Protein 5EHK (pdb70)

Sequence (2072 aa):
DSPFRAWDVFMVRTPVHLSLLRAACEDGLMEAVELASPSLAGLLARVARGDTGGLKDKRLRRAALALLRYDIRMRTRPTPFGLFAGVSGGRFDTSAKWLAGTGHRTRTRADMEWLLSAVHRLERDRVLLAGVTVQAHQTLTVRGDRIVLDCPSALGKSTVSARRSPVVAEILGAARRPVLAGRLAQSVAQRFELPADRVTGLLADMAAQELLITALRPPLDGDDPLQHVLDVVAAAEARAGSPAEAMSSESAALVAALREVDARCHAYDRTAVGQGRRELAELIQSTRRVHPHDTPLHVDLRIDLEVRLPEVVRTEIERAAEALWRLSPPRRGMRALRRYHEAFLERYGADRAVPLLELLDDTRGLGPPAGYKWPPSETPAGPQEEPRRSAALARLVAKAARRGEREIVIDEETIAELAYDEAAPADLPNSLELGVHVVAPSLDELSAGTFRVVLAPGPGSHHAGATLGRFTGLLPDVDAESAARQAGRPLHIQDAVAADVAFIPRSGRAANLAHTPSYSGRRISVGLPDSGRAQEIPLDELGVGANLERLCLVHLPTGREVVPALPNMVSAFAQAPNPARLLFELGLEGQRLWEPWDWGALSEMPFLPGVRYGRTLLAAPLWRMDQLRGPADDSGPAADWDAALDRWRAEWNVPRRVLAVSMDQRLLLDLDDAWHRVLLRDELRRTPELIAQQVAGDEEGWLDFPGHLAEIVVPLERRDRHAARPPHIRATVSPTGAGGPWLYLRLRVPRRNQDDFLRDQVPVLVRAGIEHGADRWFFIRYSDTAGQHLRVRFRGEREKLWAGLLPEIGARLVEWQRQGLLAGHELGQYDPEYERYGGDALAEFTETAFQHDSAAAISLLRLTRRAGFRYTLDEVTAISAAALADAFGPPAPVVEPVPLVGGLQWAPDLFDGDPAAAWMSSTGGRRELPPDYRRDPARWQKLIDPTGGWPLLRADEDGCQVLAALESRDEAVRRFGTAYREAFRPTDSPSTQLRLVGSLLHMTCNRLIGGSAERERSVLGLARGAVQDNLNRRRHDSPFRAWDVFMVRTPVHLSLLRAACEDGLMEAVELASPSLAGLLARVARGDTGGLKDKRLRRAALALLRYDIRMRTRPTPFGLFAGVSGGRFDTSAKWLAGTGHRTRTRADMEWLLSAVHRLERDRVLLAGVTVQAHQTLTVRGDRIVLDCPSALGKSTVSARRSPVVAEILGAARRPVLAGRLAQSVAQRFELPADRVTGLLADMAAQELLITALRPPLDGDDPLQHVLDVVAAAEARAGSPAEAMSSESAALVAALREVDARCHAYDRTAVGQGRRELAELIQSTRRVHPHDTPLHVDLRIDLEVRLPEVVRTEIERAAEALWRLSPPRRGMRALRRYHEAFLERYGADRAVPLLELLDDTRGLGPPAGYKWPPSETPAGPQEEPRRSAALARLVAKAARRGEREIVIDEETIAELAYDEAAPADLPNSLELGVHVVAPSLDELSAGTFRVVLAPGPGSHHAGATLGRFTGLLPDVDAESAARQAGRPLHIQDAVAADVAFIPRSGRAANLAHTPSYSGRRISVGLPDSGRAQEIPLDELGVGANLERLCLVHLPTGREVVPALPNMVSAFAQAPNPARLLFELGLEGQRLWEPWDWGALSEMPFLPGVRYGRTLLAAPLWRMDQLRGPADDSGPAADWDAALDRWRAEWNVPRRVLAVSMDQRLLLDLDDAWHRVLLRDELRRTPELIAQQVAGDEEGWLDFPGHLAEIVVPLERRDRHAARPPHIRATVSPTGAGGPWLYLRLRVPRRNQDDFLRDQVPVLVRAGIEHGADRWFFIRYSDTAGQHLRVRFRGEREKLWAGLLPEIGARLVEWQRQGLLAGHELGQYDPEYERYGGDALAEFTETAFQHDSAAAISLLRLTRRAGFRYTLDEVTAISAAALADAFGPPAPVVEPVPLVGGLQWAPDLFDGDPAAAWMSSTGGRRELPPDYRRDPARWQKLIDPTGGWPLLRADEDGCQVLAALESRDEAVRRFGTAYREAFRPTDSPSTQLRLVGSLLHMTCNRLIGGSAERERSVLGLARGAVQDNLNRRRH

Organism: NCBI:txid83302

Radius of gyration: 41.23 Å; Cα contacts (8 Å, |Δi|>4): 4124; chains: 2; bounding box: 98×107×110 Å

Foldseek 3Di:
DFLWFFFFKFKWFFALVLVLLVVCLVDLLLLQCCAPPVPLNVVSVDVPVNPDDPQDPVVSVVSSLVSVQSVLQNHFPRPWAFNSMFMAMEGADLAWDKDADAFKFKFKAFQQLLLVLLLLVCLLFLLLLLLWWKAFFQQWDDDDQWIWDFDAFCRNHGIDIGGNDPLNVQLRVVRHATDRLLVSLVVSCVVVVHDSVVSSVVVSVCCVSLSMPTQLAAQLAQDRNLVSNVVSSVSSCVPPPHSDSSTDDCSVVLVVLSVVLVVLSVVLRVAGRSGCSVSVVVSQVSSVVSPHDPNGMGMHMQGPMYTYAYVVVSVVVSVLVSLLLQLFDPAFFDPQCPVVQVVCCVPPNFQEWAQLSLCCDPPRHPHFTQQAVRPHGPDHDDDDDAFDDDPLLVVQQVVCVVVVHQEGEDEPVSSVRNGPDGDDSLQAAFKWKWKWFKAALDSVVSSVPRIFIEGDDDDIGRDFQAACFNVPPSHVPVNVVSLVCQCVGFAQAPPAQEEEEAEQWNDSVVNNFSSGHIRGQEYEYRSGHDDPRHHYDYSSQWIWGHDPRWIFIARNVPQHTYQYDHNYPRDCSRTNNRSSSVSHRRNRGSHRDGGQDRSTPVVPDQWDHFYDYRRYGSGFIKGWCQQLQVLQPPPDDLVSSVVSVVVSCVVSVPDQWWFKDDNPDGGTARNVDSSSVVSVSVVCNVPVRIMTGDQGPVVVVSVVPPSSSMMIMIMIGRPPRHHSHYDSGSYDDDDDDPQDQKWKKWFAAAPVLVLVCLQPPVVVLVVLLVVLPFPFKAKFWDQDPVGITMMIMTGDDRCSVPVPSVVVVVVSSVVCCVVPRTVDMDTTDDDDDCQLAQDDVLVVLVRQLRRLLRQLLNLVSNLQVDPPLPDDLLLLLLLLLLLLQVLLDQDAAAPAQDCAPQRDRQHRVVQVQRSSLNLLVNQHHLVLADPVCVVPVVVLLLQQPVSVVRVVLVVDPSSVSSVVSCPSSSNSSNVSSVVNNVPDDNPDDSVSVNSNSNVSSVRSCRSRHDVDPSSSSHSSSSSNSNSNCNVVVPPD/DFLWFFFFKFKWFFALLLVLLQVCLPDLLLLVCCQPPVPLNVVSVCVPVNPPDPCDPVNSVVSSLVSVQLVLQRHFPRPWAFNSMAMEMEGADLAWDKDADQFKFKAKAWQQLLVVLLLLVQLLFLLLLLLWWKAFFQQWDDDDQWIWDFDAFPRNPGIDIGGRDVLNVVLRVVRHAIDRLLVSLVVSCVVVVHPSPVSSNVVSVCVNSLSMFTQLAAQLAQDRRLVSNLVSSVSQQVVDPHSPSSTDDCSVVLNVLSVVLVVLSVVLRVDGRSPCSPSVVVSQVSSVVSPHDPNTMGMHMYGRIYTYAYVLVSVVVSVLVSLLLQLFDPAFFDPQCPVVQVVCCVPPNFQEWAQLSLCCDPPRHPHFTAQAVRPHGPDDDDDDDAFDDAPLLVVQQVVCVVVVHQEGEDEPVSSVRSGPDGDDLLQAAFKWKWKWFKAALDSVVSSVPGIFIETDDDWIGRDFQAACFNVPPSHPPCNVSSLVCQCVGFAQEPPAAEEEEAEQWRHSVLNSFSSGHIRGQEYEYRSGRDDPRHHYLYSRQWIWGHDPQWIFIARQVPLHTYQYDHRYPRDCSRINNRSRSVNHRRNRGSHRDGGQDRSTPCPVDQKDRFYHHPRYGSGFIKGWDLQLLVLQVPPDDLVSSVVSVVVSCVVSVNDQWWFKDDPVDTRTARNVDSSRSVSVSVVCNVPVGIMTTDQPPVVVPSVVPPSSSMMIMIMMGSPPRHHSHYDSGNYDDDDDDPQDQKWKKWFAAAPVLVLVCLQPPVVVLVVLLVVLPFDFKAKFWDQDPVGITMMIMTGDDRCSVPVNSVVVVVVSSVVVCVVVRTVDMDTTDDDDPCLLQQDDVLVVLVRQLRRLLRQLQSQVSNLCVDDPQDDDLLLLLLLLLLLLQQLLDQAAAEDFFDQAPQGDRQHRVVQVLHSSLNLLQNQDHPVLADPVCVVPVVVLLLQQEVSVVRVVLVVDPSSVSSVVSCVSSSNSSNVSSVVSNVPDDNPDDSCSRSSNSNVSSVRSCRSRPNDDPVSSSHSSNSNNSSHVVNVVVVPD

Solvent-accessible surface area: 84855 Å² total; per-residue (Å²): 183,10,30,0,128,2,3,53,2,0,0,0,44,16,12,66,132,40,58,36,0,133,64,13,30,164,62,44,4,10,3,1,0,62,30,34,19,79,88,13,10,37,8,5,46,78,0,75,195,32,69,92,56,66,30,89,125,148,84,24,122,133,8,0,20,32,2,14,57,44,41,12,45,13,170,29,23,8,40,17,94,10,3,1,0,0,0,3,15,9,86,10,39,123,64,22,80,35,115,73,36,118,41,22,103,14,33,7,32,1,9,1,62,2,0,8,26,1,0,30,108,0,10,190,12,109,78,2,1,36,30,6,50,1,6,15,20,32,15,26,29,59,13,13,57,19,4,10,0,26,20,25,19,75,12,18,162,132,88,28,45,15,142,99,36,98,28,15,25,74,0,20,52,53,0,104,171,57,47,54,2,16,176,6,3,114,66,3,6,139,158,44,161,58,64,58,86,157,2,15,6,50,2,15,82,2,0,58,67,14,1,0,4,0,20,0,20,3,8,6,11,13,42,24,2,2,59,30,0,14,75,25,0,45,61,5,23,79,199,68,64,52,88,76,98,8,2,44,93,119,11,39,61,8,5,59,25,0,103,58,0,21,61,69,4,92,37,1,23,171,24,50,43,18,135,0,95,160,44,6,64,51,0,53,72,1,0,119,132,10,74,75,48,127,75,6,21,37,7,7,2,79,7,52,20,58,1,65,1,8,71,51,0,30,71,16,1,10,138,0,0,46,1,3,10,62,23,2,25,66,54,63,3,53,110,37,0,43,140,14,10,114,41,0,50,157,124,20,22,28,88,64,2,0,51,1,40,55,0,18,13,30,6,94,7,40,0,4,2,28,45,3,96,77,19,87,23,78,65,101,82,24,109,157,100,66,41,48,101,15,19,14,3,0,27,16,5,10,59,4,19,118,162,44,77,46,29,22,86,3,76,89,129,20,0,70,105,3,34,100,67,173,18,44,103,50,16,13,2,10,7,0,3,4,18,0,14,5,8,10,42,28,44,109,84,9,55,92,14,58,0,42,0,7,22,18,31,44,118,27,7,50,16,5,1,4,13,9,6,44,10,31,48,20,5,87,85,2,23,70,40,7,24,68,70,11,70,38,26,1,31,6,3,75,98,11,24,20,0,4,2,13,7,16,0,43,43,7,203,9,0,17,56,5,11,10,17,20,61,12,50,73,2,0,0,0,12,7,9,36,8,91,152,17,114,37,10,30,2,79,42,0,0,0,3,0,33,161,67,7,0,4,3,2,22,50,90,83,25,90,3,4,5,5,9,10,7,16,85,8,52,6,108,34,34,2,15,5,12,1,9,0,0,42,2,7,3,16,3,1,4,2,21,19,80,85,32,73,17,10,11,16,55,31,8,9,36,4,1,0,0,46,30,46,86,0,9,7,16,13,1,34,1,51,3,25,61,1,88,51,44,1,84,71,125,35,86,71,72,80,3,31,43,7,2,78,150,8,60,86,63,13,73,6,12,87,65,1,23,1,17,23,181,100,20,45,14,25,0,36,6,93,56,62,68,30,51,31,0,2,36,47,1,3,146,151,15,71,106,3,41,2,25,8,9,10,10,29,64,73,45,37,32,165,156,59,4,44,34,2,2,2,2,0,0,0,26,16,76,87,121,114,18,39,23,83,53,11,53,133,40,54,124,134,122,35,10,6,17,2,46,34,0,16,0,36,0,37,0,14,46,84,14,2,26,26,1,0,26,28,16,0,20,30,1,20,155,8,0,110,124,38,38,15,75,51,17,6,0,22,13,92,74,44,88,62,31,53,0,0,24,0,0,0,45,15,112,157,135,108,0,10,55,23,0,0,39,56,0,0,54,83,0,28,74,15,44,165,80,0,13,0,48,8,5,15,8,12,49,22,125,31,92,28,130,72,11,28,21,116,96,9,14,91,65,1,2,19,3,18,34,50,7,0,45,5,1,15,44,1,0,125,35,39,73,130,94,64,23,158,13,80,24,43,23,0,0,0,0,1,0,0,2,3,0,56,4,1,9,72,22,10,88,39,133,112,58,16,114,28,164,23,52,43,105,1,15,23,122,98,11,137,68,8,24,0,0,0,0,0,0,29,30,12,3,112,185,101,7,6,91,77,3,134,178,50,50,65,133,25,26,121,10,0,8,10,62,35,38,19,75,61,0,141,87,22,142,13,0,56,89,0,18,60,25,0,114,56,2,26,70,4,0,111,137,0,0,59,21,20,51,140,64,68,160,103,114,63,63,57,64,52,8,26,116,0,0,26,4,5,1,74,32,1,0,19,4,2,0,6,64,41,71,125,81,29,134,40,0,13,0,9,0,3,0,0,2,18,22,3,42,91,118,108,234,206,179,7,32,0,118,0,1,49,2,0,0,0,45,17,11,69,111,79,67,45,1,134,60,11,28,154,60,42,3,3,2,1,0,54,33,36,20,80,96,16,8,36,7,2,55,74,8,60,194,33,82,104,49,59,15,141,112,147,80,47,108,151,5,0,18,31,3,18,59,46,40,10,49,14,156,28,27,7,42,16,90,13,3,1,0,0,0,2,14,8,90,8,37,119,57,23,76,41,114,77,38,120,36,12,96,16,34,8,28,4,9,1,61,3,0,6,22,1,0,26,126,2,12,184,15,122,76,0,2,35,12,5,48,1,6,16,21,33,16,26,30,62,12,14,56,17,6,13,0,24,23,24,20,81,16,10,168,143,85,28,42,16,138,96,41,94,26,14,27,72,0,20,54,50,0,103,172,55,48,33,1,24,165,11,4,105,65,4,4,142,147,40,156,56,74,63,105,165,2,22,7,46,3,10,75,2,2,61,72,11,2,2,7,0,18,0,28,4,5,6,11,14,34,29,1,3,57,29,0,15,70,21,0,46,56,3,32,93,144,35,82,55,93,79,91,8,10,47,104,138,10,50,62,12,3,52,17,0,97,59,2,22,60,62,8,92,34,4,30,157,29,42,35,16,136,0,84,182,58,6,61,76,0,54,73,1,1,122,129,8,70,71,51,126,81,8,21,35,7,6,2,79,7,50,17,68,0,64,0,6,68,46,0,31,70,14,0,12,131,0,2,40,1,4,10,51,22,2,24,68,51,71,2,47,110,38,0,45,137,15,11,114,42,0,38,156,124,21,25,29,89,62,4,0,52,2,44,57,0,17,15,30,7,92,5,35,1,6,2,28,47,3,93,78,21,84,22,75,66,101,84,22,110,153,92,66,44,48,99,17,19,12,2,0,31,10,4,7,62,3,28,94,167,54,59,50,26,16,82,3,78,85,121,18,0,73,102,2,29,100,70,166,17,42,105,48,14,13,1,10,10,2,3,4,18,0,14,7,6,8,35,22,43,114,86,9,53,91,14,60,0,41,0,8,23,21,33,49,122,24,5,49,14,5,2,4,16,11,6,45,8,35,49,19,7,88,91,4,27,68,40,7,24,68,58,10,72,35,29,3,32,7,4,72,104,10,24,19,0,4,3,12,8,21,1,45,43,6,200,9,0,15,57,4,9,9,17,21,63,13,50,75,2,0,0,0,14,4,9,41,9,88,149,14,113,35,7,34,4,82,39,0,0,0,3,0,35,146,70,5,0,3,2,1,24,48,90,77,24,87,3,4,6,4,9,12,6,16,82,11,51,5,106,33,34,2,15,6,11,1,10,0,0,38,6,7,2,15,3,1,7,2,19,17,75,81,34,76,19,10,7,16,51,33,6,10,35,3,1,0,0,49,22,47,76,0,11,6,14,14,2,34,1,59,2,25,68,2,82,51,38,1,94,69,123,35,90,80,72,78,6,36,48,4,5,90,146,8,61,86,43,30,88,3,10,90,69,1,27,0,19,25,172,87,16,38,11,32,0,34,10,91,59,62,74,28,52,32,0,2,33,45,2,1,140,138,12,73,111,3,33,1,24,8,10,11,10,22,68,67,46,41,31,160,135,57,3,41,38,1,3,1,2,0,0,0,22,16,78,86,120,113,17,41,23,85,50,14,56,114,42,53,132,132,122,34,11,6,14,0,41,32,0,14,0,34,0,35,0,13,47,82,12,1,25,26,0,0,27,34,15,0,24,39,1,17,148,8,1,117,120,39,36,18,77,53,22,6,0,22,13,90,74,42,88,62,33,57,0,0,22,0,0,1,40,17,110,127,134,102,0,10,57,21,0,0,47,54,1,0,50,78,0,31,71,17,46,160,79,0,10,1,48,7,5,15,7,14,45,21,114,28,77,27,128,77,7,27,20,116,97,9,14,90,66,2,1,22,2,17,32,48,8,0,46,5,3,13,39,1,0,128,33,36,71,116,96,66,26,156,17,82,30,45,24,0,0,0,0,2,0,0,3,2,0,58,5,1,10,74,12,6,80,36,133,115,56,13,101,32,156,21,53,51,98,0,10,20,122,105,11,132,64,0,23,0,0,0,0,0,0,32,30,23,12,125,174,114,13,11,72,91,5,150,199,52,49,65,135,22,29,125,8,0,14,8,41,45,36,16,80,60,0,138,86,24,140,10,0,56,84,0,20,56,25,1,115,63,1,23,58,4,1,108,139,0,0,66,18,18,57,138,62,45,155,96,110,62,62,54,57,56,5,25,115,0,0,27,6,6,2,76,26,2,1,17,3,2,3,8,54,47,68,125,82,35,132,40,0,14,0,9,0,2,0,0,0,19,23,6,22,68,145,126,185,202

Secondary structure (DSSP, 8-state):
--SEEE-SEEEEEEE--HHHHHHHTT---HHHHHHH-HHHHHHHHHHHS---S---HHHHHHHHHHHHHHHHHHHH--S--SSSEEEEEEEEESS-EEEE-S--EEEEEE-HHHHHHHHHHHHT-HHHHTTSEEEE-TT-EEETTEEEEES---TT--EEEEE--HHHHHHHHHTSS-EEHHHHHHHHHHHTT--TTHHHHHHHHHHHHTSEEETTS---SSS-HHHHHHHHHHHHHTTSSSTTTSS-HHHHHHHHHHHHHHHHHHHHHHS-TTT-HHHHHHHHHHHHHH---S--EEEEEE--EEEEEEHHHHHHHHHHHHHHHHTS-S-SS-GGGHHHHHHHHHHH-SS--EETTTTT-TTTS--SPTT-BTTBP-SPP-SPPPPP--HHHHHHHHHHHHTT-SEEEE-HHHHHHH-SS---GGG--SEEEEEEEEE-SSHHHHHTT--EEEEPSS--BSSTTTTTGGGTTT-HHHHHHHHHHHHT---SBTTPEEEEEEE--SSHHHHTT------SSEEEEESSPPPTTSEE--GGGEEEEE-SS-EEEEETTTTEEEEEE--S---HHHH--HHHHHHHHHHTTT-PPP-----GGGGGSSEE-EEEETTEEEE--EEE-GGGTTTSSSS--HHHHHHHHHHHHHHHT--SEEEEE-SS-EEEEETTSHHHHHHHHHHHHH-TT-EEEEPTTTTTT-----GGG-EEEEEEEESS-S--B------------SSSSEEEEEE---HHHHHHHHHHTHHHHHHHHHHTT--EEEEEEEEETTEEEEEEEEE--HHIIIIIIHHHHHHHHHHHHHTTS-S-EEEE-----GGGGT-GGGHHHHHHHHHHHHHHHHHHHHHHHSTT--S-HHHHHHHHHHHHHHHH-S----SSPEEPTTS-EE-GGGGTT-HHHHHHGGG--GGG--HHHHT-HHHHHHHS-TTTT-HHHHHSHHHHHHHHHTHHHHHHHHHHHHHHHHT--TTS-THHHHHHHHHHHHHHHHHHS-S-HHHHHHHHHHHHHHHHHHHHTS--/--SEEE-SEEEEEEE--HHHHHHHTT---HHHHHHH-HHHHHHHHHHHS--SS---HHHHHHHHHHHHHHHHHHHH--S--SSSEEEEEEEEESS-EEEE-S--EEEEEE-HHHHHHHHHHHHH-HHHHTTSEEEE-TT-EEETTEEEEES---TT--EEEEE--HHHHHHHHHTSS-EEHHHHHHHHHHHHT--TTTTHHHHHHHHHTTSEEETTS---SSS-HHHHHHHHHHHHHTTSSSTTTSS-HHHHHHHHHHHHHHHHHHHHHHS-TTT-HHHHHHHHHHHHHH---SS-EEEEEE--EEEEEEHHHHHHHHHHHHHHHHTS-S-SS-GGGHHHHHHHHHHH-SS--EETTTTT-TTTS--SPTT-BTTBP-SPP-SPPPPP--HHHHHHHHHHHHTT-SEEE--HHHHHHH-SS---GGG--SEEEEEEEEE-S-HHHHHTT--EEEEPSS--BSSTTTTTGGGTTT-HHHHHHHHHHHHT---SBTTPEEEEEEE--SSHHHHTT------SSEEEEESS---TTSEE--GGGEEEEE-SS-EEEEETTTTEEEEEE--S---HHHH--HHHHHHHHHHTTT-PPP-----GGGGGSSEE-EEEETTEEEE--EEE-GGGTTTSS----HHHHHHHHHHHHHHTT--SEEEEE-SS-EEEEESSSHHHHHHHHHHHHH-TT-EEEEPTTGGGT-----GGG-EEEEEEEESS-S--B------------SSSSEEEEEE---HHHHHHHHHHTHHHHHHHHHHTT--EEEEEEEEETTEEEEEEEEE--HHIIIIIIHHHHHHHHHHHHHTTS-S-EEE------GGGGT-GGGHHHHHHHHHHHHHHHHHHHHHHHSTT----HHHHHHHHHHHHHHHH-SPPP-SSPEEPTTS-EE-GGGGTT-HHHHHHHTTS-GGG--HHHHT-HHHHHHHS-TTTT-HHHHHSHHHHHHHHTTHHHHHHHHHHHHHHHHH--TTS-HHHHHHHHHHHHHHHHHHHH-S-HHHHHHHHHHHHHHHHHHHHTTT-

Nearest PDB structures (foldseek):
  5ehk-assembly1_B  TM=9.990E-01  e=0.000E+00  Microbispora corallina
  6m7y-assembly1_A  TM=8.263E-01  e=3.293E-49  Lactococcus lactis subsp. lactis
  4wd9-assembly1_A  TM=8.212E-01  e=1.686E-49  Lactococcus lactis subsp. lactis
  6m7y-assembly2_B  TM=8.115E-01  e=8.565E-49  Lactococcus lactis subsp. lactis
  4wd9-assembly1_B  TM=8.289E-01  e=4.113E-47  Lactococcus lactis subsp. lactis

InterPro domains:
  IPR006827 Lantibiotic dehydratase, N-terminal [PF04738] (90-749)
  IPR023809 Thiopeptide-type bacteriocin biosynthesis domain [PF14028] (819-1102)
  IPR023809 Thiopeptide-type bacteriocin biosynthesis domain [TIGR03891] (819-1103)

Structure (mmCIF, N/CA/C/O backbone):
data_5EHK
#
_entry.id   5EHK
#
_cell.length_a   85.137
_cell.length_b   151.112
_cell.length_c   205.744
_cell.angle_alpha   90.00
_cell.angle_beta   90.00
_cell.angle_gamma   90.00
#
_symmetry.space_group_name_H-M   'P 21 21 21'
#
loop_
_entity.id
_entity.type
_entity.pdbx_description
1 polymer 'Lantibiotic dehydratase'
2 water water
#
loop_
_atom_site.group_PDB
_atom_site.id
_atom_site.type_symbol
_atom_site.label_atom_id
_atom_site.label_alt_id
_atom_site.label_comp_id
_atom_site.label_asym_id
_atom_site.label_entity_id
_atom_site.label_seq_id
_atom_site.pdbx_PDB_ins_code
_atom_site.Cartn_x
_atom_site.Cartn_y
_atom_site.Cartn_z
_atom_site.occupancy
_atom_site.B_iso_or_equiv
_atom_site.auth_seq_id
_atom_site.auth_comp_id
_atom_site.auth_asym_id
_atom_site.auth_atom_id
_atom_site.pdbx_PDB_model_num
ATOM 1 N N . ASP A 1 3 ? -46.212 10.867 37.443 1.00 25.54 4 ASP A N 1
ATOM 2 C CA . ASP A 1 3 ? -45.156 11.353 36.539 1.00 37.38 4 ASP A CA 1
ATOM 3 C C . ASP A 1 3 ? -43.899 10.447 36.309 1.00 30.23 4 ASP A C 1
ATOM 4 O O . ASP A 1 3 ? -43.194 10.614 35.312 1.00 25.38 4 ASP A O 1
ATOM 9 N N . SER A 1 4 ? -43.609 9.515 37.216 1.00 25.27 5 SER A N 1
ATOM 10 C CA . SER A 1 4 ? -42.532 8.544 36.981 1.00 23.13 5 SER A CA 1
ATOM 11 C C . SER A 1 4 ? -42.953 7.514 35.946 1.00 24.08 5 SER A C 1
ATOM 12 O O . SER A 1 4 ? -44.128 7.238 35.810 1.00 23.35 5 SER A O 1
ATOM 15 N N . PRO A 1 5 ? -41.990 6.955 35.188 1.00 30.15 6 PRO A N 1
ATOM 16 C CA . PRO A 1 5 ? -42.360 5.866 34.281 1.00 21.79 6 PRO A CA 1
ATOM 17 C C . PRO A 1 5 ? -42.682 4.595 35.061 1.00 22.26 6 PRO A C 1
ATOM 18 O O . PRO A 1 5 ? -43.241 3.666 34.487 1.00 22.15 6 PRO A O 1
ATOM 22 N N . PHE A 1 6 ? -42.356 4.554 36.348 1.00 17.30 7 PHE A N 1
ATOM 23 C CA . PHE A 1 6 ? -42.759 3.416 37.173 1.00 23.77 7 PHE A CA 1
ATOM 24 C C . PHE A 1 6 ? -43.835 3.840 38.179 1.00 27.02 7 PHE A C 1
ATOM 25 O O . PHE A 1 6 ? -43.809 4.971 38.683 1.00 26.24 7 PHE A O 1
ATOM 33 N N . ARG A 1 7 ? -44.781 2.935 38.440 1.00 23.73 8 ARG A N 1
ATOM 34 C CA . ARG A 1 7 ? -45.782 3.105 39.484 1.00 22.47 8 ARG A CA 1
ATOM 35 C C . ARG A 1 7 ? -45.609 1.939 40.453 1.00 19.25 8 ARG A C 1
ATOM 36 O O . ARG A 1 7 ? -45.607 0.792 40.030 1.00 16.42 8 ARG A O 1
ATOM 44 N N . ALA A 1 8 ? -45.478 2.218 41.748 1.00 22.00 9 ALA A N 1
ATOM 45 C CA . ALA A 1 8 ? -45.385 1.151 42.755 1.00 21.88 9 ALA A CA 1
ATOM 46 C C . ALA A 1 8 ? -46.740 0.497 43.018 1.00 24.82 9 ALA A C 1
ATOM 47 O O . ALA A 1 8 ? -47.796 1.083 42.754 1.00 30.34 9 ALA A O 1
ATOM 49 N N . TRP A 1 9 ? -46.702 -0.735 43.509 1.00 24.76 10 TRP A N 1
ATOM 50 C CA . TRP A 1 9 ? -47.901 -1.465 43.933 1.00 27.87 10 TRP A CA 1
ATOM 51 C C . TRP A 1 9 ? -48.528 -0.822 45.159 1.00 33.09 10 TRP A C 1
ATOM 52 O O . TRP A 1 9 ? -47.858 -0.093 45.882 1.00 35.95 10 TRP A O 1
ATOM 63 N N . ASP A 1 10 ? -49.796 -1.123 45.426 1.00 36.17 11 ASP A N 1
ATOM 64 C CA . ASP A 1 10 ? -50.423 -0.610 46.641 1.00 34.67 11 ASP A CA 1
ATOM 65 C C . ASP A 1 10 ? -49.802 -1.268 47.859 1.00 37.33 11 ASP A C 1
ATOM 66 O O . ASP A 1 10 ? -49.488 -0.587 48.834 1.00 38.57 11 ASP A O 1
ATOM 71 N N . VAL A 1 11 ? -49.629 -2.591 47.803 1.00 36.70 12 VAL A N 1
ATOM 72 C CA . VAL A 1 11 ? -49.088 -3.334 48.938 1.00 33.29 12 VAL A CA 1
ATOM 73 C C . VAL A 1 11 ? -47.618 -3.589 48.732 1.00 38.12 12 VAL A C 1
ATOM 74 O O . VAL A 1 11 ? -47.119 -3.481 47.605 1.00 39.19 12 VAL A O 1
ATOM 78 N N . PHE A 1 12 ? -46.932 -3.925 49.821 1.00 31.14 13 PHE A N 1
ATOM 79 C CA . PHE A 1 12 ? -45.521 -4.249 49.776 1.00 25.51 13 PHE A CA 1
ATOM 80 C C . PHE A 1 12 ? -45.198 -5.189 50.908 1.00 26.77 13 PHE A C 1
ATOM 81 O O . PHE A 1 12 ? -46.004 -5.341 51.809 1.00 33.52 13 PHE A O 1
ATOM 89 N N . MET A 1 13 ? -44.050 -5.862 50.840 1.00 27.31 14 MET A N 1
ATOM 90 C CA . MET A 1 13 ? -43.659 -6.793 51.894 1.00 26.55 14 MET A CA 1
ATOM 91 C C . MET A 1 13 ? -42.644 -6.127 52.809 1.00 25.94 14 MET A C 1
ATOM 92 O O . MET A 1 13 ? -41.957 -5.201 52.402 1.00 27.45 14 MET A O 1
ATOM 97 N N . VAL A 1 14 ? -42.567 -6.592 54.049 1.00 27.95 15 VAL A N 1
ATOM 98 C CA . VAL A 1 14 ? -41.659 -6.024 55.029 1.00 26.48 15 VAL A CA 1
ATOM 99 C C . VAL A 1 14 ? -40.863 -7.172 55.580 1.00 29.06 15 VAL A C 1
ATOM 100 O O . VAL A 1 14 ? -41.434 -8.230 55.855 1.00 28.18 15 VAL A O 1
ATOM 104 N N . ARG A 1 15 ? -39.546 -6.995 55.666 1.00 26.88 16 ARG A N 1
ATOM 105 C CA . ARG A 1 15 ? -38.678 -7.962 56.331 1.00 24.69 16 ARG A CA 1
ATOM 106 C C . ARG A 1 15 ? -38.221 -7.311 57.610 1.00 27.53 16 ARG A C 1
ATOM 107 O O . ARG A 1 15 ? -37.902 -6.123 57.611 1.00 34.40 16 ARG A O 1
ATOM 115 N N . THR A 1 16 ? -38.188 -8.061 58.701 1.00 28.23 17 THR A N 1
ATOM 116 C CA . THR A 1 16 ? -37.789 -7.480 59.979 1.00 26.33 17 THR A CA 1
ATOM 117 C C . THR A 1 16 ? -37.350 -8.515 61.018 1.00 27.22 17 THR A C 1
ATOM 118 O O . THR A 1 16 ? -37.853 -9.636 61.019 1.00 29.13 17 THR A O 1
ATOM 122 N N . PRO A 1 17 ? -36.402 -8.150 61.902 1.00 26.05 18 PRO A N 1
ATOM 123 C CA . PRO A 1 17 ? -36.033 -9.098 62.965 1.00 30.61 18 PRO A CA 1
ATOM 124 C C . PRO A 1 17 ? -37.030 -9.102 64.138 1.00 30.89 18 PRO A C 1
ATOM 125 O O . PRO A 1 17 ? -37.773 -8.136 64.302 1.00 29.69 18 PRO A O 1
ATOM 129 N N . VAL A 1 18 ? -37.039 -10.159 64.949 1.00 33.42 19 VAL A N 1
ATOM 130 C CA . VAL A 1 18 ? -37.958 -10.204 66.087 1.00 37.39 19 VAL A CA 1
ATOM 131 C C . VAL A 1 18 ? -37.637 -9.082 67.071 1.00 33.71 19 VAL A C 1
ATOM 132 O O . VAL A 1 18 ? -38.543 -8.408 67.558 1.00 41.37 19 VAL A O 1
ATOM 136 N N . HIS A 1 78 ? -15.650 -15.117 77.019 1.00 71.36 79 HIS A N 1
ATOM 137 C CA . HIS A 1 78 ? -15.890 -15.552 78.391 1.00 68.96 79 HIS A CA 1
ATOM 138 C C . HIS A 1 78 ? -17.171 -16.391 78.494 1.00 65.24 79 HIS A C 1
ATOM 139 O O . HIS A 1 78 ? -18.154 -16.148 77.789 1.00 58.00 79 HIS A O 1
ATOM 146 N N . LEU A 1 79 ? -17.124 -17.383 79.381 1.00 64.86 80 LEU A N 1
ATOM 147 C CA . LEU A 1 79 ? -18.212 -18.321 79.644 1.00 57.16 80 LEU A CA 1
ATOM 148 C C . LEU A 1 79 ? -19.484 -17.631 80.169 1.00 64.28 80 LEU A C 1
ATOM 149 O O . LEU A 1 79 ? -20.591 -18.186 80.105 1.00 60.02 80 LEU A O 1
ATOM 154 N N . SER A 1 80 ? -19.319 -16.423 80.701 1.00 65.40 81 SER A N 1
ATOM 155 C CA . SER A 1 80 ? -20.437 -15.652 81.232 1.00 61.81 81 SER A CA 1
ATOM 156 C C . SER A 1 80 ? -21.449 -15.264 80.160 1.00 57.81 81 SER A C 1
ATOM 157 O O . SER A 1 80 ? -22.657 -15.397 80.369 1.00 54.52 81 SER A O 1
ATOM 160 N N . LEU A 1 81 ? -20.959 -14.829 79.001 1.00 58.60 82 LEU A N 1
ATOM 161 C CA . LEU A 1 81 ? -21.842 -14.370 77.930 1.00 58.13 82 LEU A CA 1
ATOM 162 C C . LEU A 1 81 ? -22.719 -15.520 77.439 1.00 53.85 82 LEU A C 1
ATOM 163 O O . LEU A 1 81 ? -23.834 -15.314 76.965 1.00 53.00 82 LEU A O 1
ATOM 168 N N . LEU A 1 82 ? -22.202 -16.733 77.572 1.00 51.84 83 LEU A N 1
ATOM 169 C CA . LEU A 1 82 ? -22.959 -17.941 77.297 1.00 52.30 83 LEU A CA 1
ATOM 170 C C . LEU A 1 82 ? -24.048 -18.135 78.333 1.00 55.80 83 LEU A C 1
ATOM 171 O O . LEU A 1 82 ? -25.233 -18.284 78.005 1.00 52.93 83 LEU A O 1
ATOM 176 N N . ARG A 1 83 ? -23.620 -18.159 79.591 1.00 62.00 84 ARG A N 1
ATOM 177 C CA . ARG A 1 83 ? -24.519 -18.335 80.721 1.00 59.82 84 ARG A CA 1
ATOM 178 C C . ARG A 1 83 ? -25.617 -17.261 80.721 1.00 53.09 84 ARG A C 1
ATOM 179 O O . ARG A 1 83 ? -26.792 -17.565 80.940 1.00 46.29 84 ARG A O 1
ATOM 187 N N . ALA A 1 84 ? -25.241 -16.027 80.383 1.00 51.61 85 ALA A N 1
ATOM 188 C CA . ALA A 1 84 ? -26.184 -14.905 80.338 1.00 50.60 85 ALA A CA 1
ATOM 189 C C . ALA A 1 84 ? -27.388 -15.114 79.409 1.00 55.61 85 ALA A C 1
ATOM 190 O O . ALA A 1 84 ? -28.534 -14.930 79.814 1.00 56.77 85 ALA A O 1
ATOM 192 N N . ALA A 1 85 ? -27.131 -15.563 78.186 1.00 55.06 86 ALA A N 1
ATOM 193 C CA . ALA A 1 85 ? -28.182 -15.655 77.190 1.00 47.42 86 ALA A CA 1
ATOM 194 C C . ALA A 1 85 ? -28.990 -16.952 77.276 1.00 49.59 86 ALA A C 1
ATOM 195 O O . ALA A 1 85 ? -29.911 -17.169 76.485 1.00 48.19 86 ALA A O 1
ATOM 197 N N . CYS A 1 86 ? -28.663 -17.809 78.239 1.00 46.78 87 CYS A N 1
ATOM 198 C CA . CYS A 1 86 ? -29.467 -19.013 78.462 1.00 46.35 87 CYS A CA 1
ATOM 199 C C . CYS A 1 86 ? -30.880 -18.711 78.966 1.00 47.45 87 CYS A C 1
ATOM 200 O O . CYS A 1 86 ? -31.748 -19.571 78.963 1.00 49.09 87 CYS A O 1
ATOM 203 N N . GLU A 1 87 ? -31.105 -17.479 79.389 1.00 50.96 88 GLU A N 1
ATOM 204 C CA . GLU A 1 87 ? -32.383 -17.066 79.956 1.00 56.38 88 GLU A CA 1
ATOM 205 C C . GLU A 1 87 ? -33.293 -16.416 78.884 1.00 61.12 88 GLU A C 1
ATOM 206 O O . GLU A 1 87 ? -34.318 -15.798 79.200 1.00 51.91 88 GLU A O 1
ATOM 212 N N . ASP A 1 88 ? -32.883 -16.559 77.619 1.00 55.67 89 ASP A N 1
ATOM 213 C CA . ASP A 1 88 ? -33.534 -15.940 76.457 1.00 48.46 89 ASP A CA 1
ATOM 214 C C . ASP A 1 88 ? -34.179 -16.953 75.489 1.00 45.24 89 ASP A C 1
ATOM 215 O O . ASP A 1 88 ? -33.482 -17.565 74.686 1.00 47.51 89 ASP A O 1
ATOM 220 N N . GLY A 1 89 ? -35.494 -17.144 75.570 1.00 40.42 90 GLY A N 1
ATOM 221 C CA . GLY A 1 89 ? -36.216 -17.899 74.553 1.00 41.21 90 GLY A CA 1
ATOM 222 C C . GLY A 1 89 ? -37.063 -17.026 73.627 1.00 46.75 90 GLY A C 1
ATOM 223 O O . GLY A 1 89 ? -36.576 -16.231 72.814 1.00 40.19 90 GLY A O 1
ATOM 224 N N . LEU A 1 91 ? -34.646 -16.800 71.581 1.00 31.52 92 LEU A N 1
ATOM 225 C CA . LEU A 1 91 ? -33.237 -16.931 71.206 1.00 39.72 92 LEU A CA 1
ATOM 226 C C . LEU A 1 91 ? -32.680 -18.324 71.414 1.00 38.47 92 LEU A C 1
ATOM 227 O O . LEU A 1 91 ? -31.848 -18.775 70.639 1.00 43.14 92 LEU A O 1
ATOM 232 N N . MET A 1 92 ? -33.086 -18.998 72.480 1.00 46.11 93 MET A N 1
ATOM 233 C CA . MET A 1 92 ? -32.589 -20.352 72.691 1.00 42.16 93 MET A CA 1
ATOM 234 C C . MET A 1 92 ? -33.274 -21.269 71.714 1.00 34.61 93 MET A C 1
ATOM 235 O O . MET A 1 92 ? -32.695 -22.259 71.296 1.00 38.18 93 MET A O 1
ATOM 240 N N . GLU A 1 93 ? -34.508 -20.926 71.353 1.00 38.33 94 GLU A N 1
ATOM 241 C CA . GLU A 1 93 ? -35.272 -21.697 70.369 1.00 40.87 94 GLU A CA 1
ATOM 242 C C . GLU A 1 93 ? -34.706 -21.482 68.967 1.00 40.46 94 GLU A C 1
ATOM 243 O O . GLU A 1 93 ? -34.613 -22.412 68.160 1.00 37.46 94 GLU A O 1
ATOM 249 N N . ALA A 1 94 ? -34.351 -20.238 68.680 1.00 42.74 95 ALA A N 1
ATOM 250 C CA . ALA A 1 94 ? -33.743 -19.897 67.407 1.00 43.06 95 ALA A CA 1
ATOM 251 C C . ALA A 1 94 ? -32.410 -20.621 67.232 1.00 36.37 95 ALA A C 1
ATOM 252 O O . ALA A 1 94 ? -32.126 -21.141 66.157 1.00 39.18 95 ALA A O 1
ATOM 254 N N . VAL A 1 95 ? -31.603 -20.664 68.286 1.00 31.55 96 VAL A N 1
ATOM 255 C CA . VAL A 1 95 ? -30.287 -21.288 68.197 1.00 35.73 96 VAL A CA 1
ATOM 256 C C . VAL A 1 95 ? -30.398 -22.818 68.118 1.00 34.16 96 VAL A C 1
ATOM 257 O O . VAL A 1 95 ? -29.573 -23.472 67.490 1.00 38.88 96 VAL A O 1
ATOM 261 N N . GLU A 1 96 ? -31.430 -23.382 68.733 1.00 33.16 97 GLU A N 1
ATOM 262 C CA . GLU A 1 96 ? -31.710 -24.820 68.613 1.00 41.30 97 GLU A CA 1
ATOM 263 C C . GLU A 1 96 ? -32.051 -25.210 67.167 1.00 39.40 97 GLU A C 1
ATOM 264 O O . GLU A 1 96 ? -31.887 -26.362 66.753 1.00 33.70 97 GLU A O 1
ATOM 270 N N . LEU A 1 97 ? -32.512 -24.226 66.408 1.00 39.06 98 LEU A N 1
ATOM 271 C CA . LEU A 1 97 ? -32.939 -24.444 65.048 1.00 37.28 98 LEU A CA 1
ATOM 272 C C . LEU A 1 97 ? -31.815 -24.173 64.045 1.00 37.73 98 LEU A C 1
ATOM 273 O O . LEU A 1 97 ? -31.607 -24.963 63.131 1.00 40.82 98 LEU A O 1
ATOM 278 N N . ALA A 1 98 ? -31.074 -23.084 64.234 1.00 34.57 99 ALA A N 1
ATOM 279 C CA . ALA A 1 98 ? -30.033 -22.684 63.281 1.00 38.05 99 ALA A CA 1
ATOM 280 C C . ALA A 1 98 ? -28.736 -23.457 63.466 1.00 42.74 99 ALA A C 1
ATOM 281 O O . ALA A 1 98 ? -28.008 -23.715 62.507 1.00 45.52 99 ALA A O 1
ATOM 283 N N . SER A 1 99 ? -28.433 -23.800 64.709 1.00 38.81 100 SER A N 1
ATOM 284 C CA . SER A 1 99 ? -27.182 -24.473 65.008 1.00 41.55 100 SER A CA 1
ATOM 285 C C . SER A 1 99 ? -27.380 -25.421 66.185 1.00 44.06 100 SER A C 1
ATOM 286 O O . SER A 1 99 ? -27.102 -25.056 67.324 1.00 44.80 100 SER A O 1
ATOM 289 N N . PRO A 1 100 ? -27.869 -26.645 65.919 1.00 48.73 101 PRO A N 1
ATOM 290 C CA . PRO A 1 100 ? -28.039 -27.579 67.036 1.00 42.44 101 PRO A CA 1
ATOM 291 C C . PRO A 1 100 ? -26.737 -27.782 67.799 1.00 41.54 101 PRO A C 1
ATOM 292 O O . PRO A 1 100 ? -26.777 -27.927 69.012 1.00 48.31 101 PRO A O 1
ATOM 296 N N . SER A 1 101 ? -25.604 -27.760 67.106 1.00 42.42 102 SER A N 1
ATOM 297 C CA . SER A 1 101 ? -24.309 -27.911 67.766 1.00 44.16 102 SER A CA 1
ATOM 298 C C . SER A 1 101 ? -24.045 -26.837 68.823 1.00 47.82 102 SER A C 1
ATOM 299 O O . SER A 1 101 ? -23.586 -27.148 69.928 1.00 52.35 102 SER A O 1
ATOM 302 N N . LEU A 1 102 ? -24.335 -25.580 68.490 1.00 44.48 103 LEU A N 1
ATOM 303 C CA . LEU A 1 102 ? -24.134 -24.492 69.438 1.00 39.48 103 LEU A CA 1
ATOM 304 C C . LEU A 1 102 ? -25.143 -24.622 70.560 1.00 45.93 103 LEU A C 1
ATOM 305 O O . LEU A 1 102 ? -24.857 -24.285 71.710 1.00 44.43 103 LEU A O 1
ATOM 310 N N . ALA A 1 103 ? -26.323 -25.122 70.209 1.00 45.48 104 ALA A N 1
ATOM 311 C CA . ALA A 1 103 ? -27.396 -25.310 71.169 1.00 41.68 104 ALA A CA 1
ATOM 312 C C . ALA A 1 103 ? -26.994 -26.360 72.188 1.00 48.83 104 ALA A C 1
ATOM 313 O O . ALA A 1 103 ? -27.395 -26.301 73.351 1.00 51.60 104 ALA A O 1
ATOM 315 N N . GLY A 1 104 ? -26.199 -27.326 71.751 1.00 47.62 105 GLY A N 1
ATOM 316 C CA . GLY A 1 104 ? -25.738 -28.358 72.656 1.00 52.39 105 GLY A CA 1
ATOM 317 C C . GLY A 1 104 ? -24.832 -27.768 73.719 1.00 56.99 105 GLY A C 1
ATOM 318 O O . GLY A 1 104 ? -24.989 -28.039 74.911 1.00 62.90 105 GLY A O 1
ATOM 319 N N . LEU A 1 105 ? -23.906 -26.920 73.294 1.00 49.57 106 LEU A N 1
ATOM 320 C CA . LEU A 1 105 ? -22.986 -26.297 74.231 1.00 55.12 106 LEU A CA 1
ATOM 321 C C . LEU A 1 105 ? -23.728 -25.443 75.268 1.00 54.98 106 LEU A C 1
ATOM 322 O O . LEU A 1 105 ? -23.382 -25.442 76.448 1.00 56.64 106 LEU A O 1
ATOM 327 N N . LEU A 1 106 ? -24.763 -24.739 74.830 1.00 54.71 107 LEU A N 1
ATOM 328 C CA . LEU A 1 106 ? -25.533 -23.891 75.732 1.00 55.83 107 LEU A CA 1
ATOM 329 C C . LEU A 1 106 ? -26.316 -24.745 76.729 1.00 62.37 107 LEU A C 1
ATOM 330 O O . LEU A 1 106 ? -26.628 -24.299 77.833 1.00 56.94 107 LEU A O 1
ATOM 335 N N . ALA A 1 107 ? -26.607 -25.98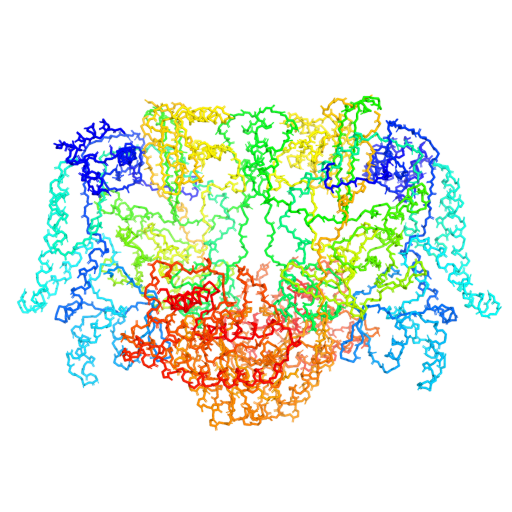4 76.334 1.00 67.29 108 ALA A N 1
ATOM 336 C CA . ALA A 1 107 ? -27.350 -26.920 77.177 1.00 65.85 108 ALA A CA 1
ATOM 337 C C . ALA A 1 107 ? -26.505 -27.454 78.330 1.00 70.91 108 ALA A C 1
ATOM 338 O O . ALA A 1 107 ? -27.027 -27.769 79.399 1.00 72.76 108 ALA A O 1
ATOM 340 N N . ARG A 1 108 ? -25.198 -27.550 78.113 1.00 68.80 109 ARG A N 1
ATOM 341 C CA . ARG A 1 108 ? -24.293 -27.966 79.176 1.00 72.53 109 ARG A CA 1
ATOM 342 C C . ARG A 1 108 ? -23.497 -26.798 79.771 1.00 76.71 109 ARG A C 1
ATOM 343 O O . ARG A 1 108 ? -22.349 -26.958 80.188 1.00 84.28 109 ARG A O 1
ATOM 351 N N . VAL A 1 109 ? -24.115 -25.621 79.794 1.00 69.26 110 VAL A N 1
ATOM 352 C CA . VAL A 1 109 ? -23.665 -24.544 80.663 1.00 67.89 110 VAL A CA 1
ATOM 353 C C . VAL A 1 109 ? -24.838 -24.211 81.577 1.00 71.56 110 VAL A C 1
ATOM 354 O O . VAL A 1 109 ? -24.654 -23.726 82.693 1.00 78.25 110 VAL A O 1
ATOM 358 N N . ALA A 1 110 ? -26.045 -24.485 81.087 1.00 67.70 111 ALA A N 1
ATOM 359 C CA . ALA A 1 110 ? -27.274 -24.278 81.851 1.00 69.41 111 ALA A CA 1
ATOM 360 C C . ALA A 1 110 ? -27.480 -25.372 82.898 1.00 74.97 111 ALA A C 1
ATOM 361 O O . ALA A 1 110 ? -28.109 -25.142 83.934 1.00 70.78 111 ALA A O 1
ATOM 363 N N . ARG A 1 111 ? -26.979 -26.570 82.603 1.00 77.68 112 ARG A N 1
ATOM 364 C CA . ARG A 1 111 ? -27.048 -27.690 83.539 1.00 76.06 112 ARG A CA 1
ATOM 365 C C . ARG A 1 111 ? -25.795 -27.710 84.419 1.00 77.33 112 ARG A C 1
ATOM 366 O O . ARG A 1 111 ? -25.773 -28.350 85.474 1.00 77.01 112 ARG A O 1
ATOM 374 N N . GLY A 1 112 ? -24.772 -26.975 83.982 1.00 68.65 113 GLY A N 1
ATOM 375 C CA . GLY A 1 112 ? -23.484 -26.917 84.653 1.00 67.77 113 GLY A CA 1
ATOM 376 C C . GLY A 1 112 ? -22.355 -27.416 83.762 1.00 80.73 113 GLY A C 1
ATOM 377 O O . GLY A 1 112 ? -22.480 -28.448 83.094 1.00 83.04 113 GLY A O 1
ATOM 378 N N . ASP A 1 113 ? -21.247 -26.674 83.766 1.00 84.58 114 ASP A N 1
ATOM 379 C CA . ASP A 1 113 ? -20.087 -26.949 82.911 1.00 83.02 114 ASP A CA 1
ATOM 380 C C . ASP A 1 113 ? -19.502 -28.338 83.164 1.00 85.99 114 ASP A C 1
ATOM 381 O O . ASP A 1 113 ? -18.954 -28.603 84.235 1.00 86.22 114 ASP A O 1
ATOM 386 N N . THR A 1 114 ? -19.604 -29.218 82.172 1.00 91.75 115 THR A N 1
ATOM 387 C CA . THR A 1 114 ? -19.052 -30.564 82.314 1.00 96.95 115 THR A CA 1
ATOM 388 C C . THR A 1 114 ? -17.593 -30.593 81.815 1.00 100.18 115 THR A C 1
ATOM 389 O O . THR A 1 114 ? -16.777 -29.759 82.222 1.00 98.94 115 THR A O 1
ATOM 393 N N . GLY A 1 115 ? -17.281 -31.527 80.919 1.00 98.47 116 GLY A N 1
ATOM 394 C CA . GLY A 1 115 ? -15.920 -31.765 80.463 1.00 96.06 116 GLY A CA 1
ATOM 395 C C . GLY A 1 115 ? -15.046 -30.604 80.021 1.00 94.02 116 GLY A C 1
ATOM 396 O O . GLY A 1 115 ? -14.667 -30.538 78.851 1.00 98.21 116 GLY A O 1
ATOM 397 N N . GLY A 1 116 ? -14.723 -29.694 80.944 1.00 87.37 117 GLY A N 1
ATOM 398 C CA . GLY A 1 116 ? -13.713 -28.661 80.737 1.00 90.04 117 GLY A CA 1
ATOM 399 C C . GLY A 1 116 ? -13.790 -27.818 79.472 1.00 101.79 117 GLY A C 1
ATOM 400 O O . GLY A 1 116 ? -13.215 -26.723 79.406 1.00 97.54 117 GLY A O 1
ATOM 401 N N . LEU A 1 117 ? -14.477 -28.351 78.463 1.00 102.79 118 LEU A N 1
ATOM 402 C CA . LEU A 1 117 ? -14.750 -27.668 77.204 1.00 96.51 118 LEU A CA 1
ATOM 403 C C . LEU A 1 117 ? -13.488 -27.479 76.355 1.00 97.09 118 LEU A C 1
ATOM 404 O O . LEU A 1 117 ? -13.009 -28.437 75.737 1.00 96.15 118 LEU A O 1
ATOM 409 N N . LYS A 1 118 ? -12.970 -26.249 76.339 1.00 100.23 119 LYS A N 1
ATOM 410 C CA . LYS A 1 118 ? -11.760 -25.853 75.604 1.00 95.34 119 LYS A CA 1
ATOM 411 C C . LYS A 1 118 ? -11.731 -24.326 75.651 1.00 82.55 119 LYS A C 1
ATOM 412 O O . LYS A 1 118 ? -12.684 -23.684 75.217 1.00 80.28 119 LYS A O 1
ATOM 418 N N . ASP A 1 119 ? -10.673 -23.735 76.200 1.00 80.36 120 ASP A N 1
ATOM 419 C CA . ASP A 1 119 ? -10.643 -22.275 76.337 1.00 85.74 120 ASP A CA 1
ATOM 420 C C . ASP A 1 119 ? -10.662 -21.551 74.977 1.00 82.52 120 ASP A C 1
ATOM 421 O O . ASP A 1 119 ? -10.907 -20.345 74.909 1.00 79.81 120 ASP A O 1
ATOM 426 N N . LYS A 1 120 ? -10.379 -22.290 73.908 1.00 78.35 121 LYS A N 1
ATOM 427 C CA . LYS A 1 120 ? -10.520 -21.786 72.546 1.00 77.02 121 LYS A CA 1
ATOM 428 C C . LYS A 1 120 ? -11.993 -21.886 72.134 1.00 76.47 121 LYS A C 1
ATOM 429 O O . LYS A 1 120 ? -12.541 -20.984 71.498 1.00 72.35 121 LYS A O 1
ATOM 435 N N . ARG A 1 121 ? -12.626 -22.996 72.505 1.00 74.73 122 ARG A N 1
ATOM 436 C CA . ARG A 1 121 ? -14.010 -23.262 72.132 1.00 72.99 122 ARG A CA 1
ATOM 437 C C . ARG A 1 121 ? -14.997 -22.372 72.892 1.00 74.84 122 ARG A C 1
ATOM 438 O O . ARG A 1 121 ? -16.067 -22.053 72.372 1.00 70.61 122 ARG A O 1
ATOM 446 N N . LEU A 1 122 ? -14.656 -21.998 74.125 1.00 75.77 123 LEU A N 1
ATOM 447 C CA . LEU A 1 122 ? -15.478 -21.053 74.881 1.00 70.92 123 LEU A CA 1
ATOM 448 C C . LEU A 1 122 ? -15.558 -19.746 74.113 1.00 68.26 123 LEU A C 1
ATOM 449 O O . LEU A 1 122 ? -16.628 -19.168 73.942 1.00 69.65 123 LEU A O 1
ATOM 454 N N . ARG A 1 123 ? -14.409 -19.293 73.633 1.00 68.01 124 ARG A N 1
ATOM 455 C CA . ARG A 1 123 ? -14.327 -18.011 72.973 1.00 58.66 124 ARG A CA 1
ATOM 456 C C . ARG A 1 123 ? -14.818 -18.172 71.549 1.00 61.70 124 ARG A C 1
ATOM 457 O O . ARG A 1 123 ? -15.207 -17.195 70.905 1.00 61.11 124 ARG A O 1
ATOM 465 N N . ARG A 1 124 ? -14.839 -19.414 71.069 1.00 62.59 125 ARG A N 1
ATOM 466 C CA . ARG A 1 124 ? -15.307 -19.681 69.718 1.00 53.30 125 ARG A CA 1
ATOM 467 C C . ARG A 1 124 ? -16.829 -19.674 69.708 1.00 49.45 125 ARG A C 1
ATOM 468 O O . ARG A 1 124 ? -17.447 -19.045 68.857 1.00 50.59 125 ARG A O 1
ATOM 476 N N . ALA A 1 125 ? -17.421 -20.361 70.679 1.00 54.79 126 ALA A N 1
ATOM 477 C CA . ALA A 1 125 ? -18.877 -20.498 70.801 1.00 47.62 126 ALA A CA 1
ATOM 478 C C . ALA A 1 125 ? -19.599 -19.215 71.194 1.00 48.81 126 ALA A C 1
ATOM 479 O O . ALA A 1 125 ? -20.715 -18.964 70.744 1.00 46.83 126 ALA A O 1
ATOM 481 N N . ALA A 1 126 ? -18.979 -18.424 72.063 1.00 51.36 127 ALA A N 1
ATOM 482 C CA . ALA A 1 126 ? -19.546 -17.146 72.459 1.00 43.64 127 ALA A CA 1
ATOM 483 C C . ALA A 1 126 ? -19.699 -16.203 71.251 1.00 43.86 127 ALA A C 1
ATOM 484 O O . ALA A 1 126 ? -20.744 -15.575 71.079 1.00 39.79 127 ALA A O 1
ATOM 486 N N . LEU A 1 127 ? -18.676 -16.128 70.400 1.00 47.76 128 LEU A N 1
ATOM 487 C CA . LEU A 1 127 ? -18.740 -15.283 69.201 1.00 42.14 128 LEU A CA 1
ATOM 488 C C . LEU A 1 127 ? -19.851 -15.727 68.245 1.00 39.64 128 LEU A C 1
ATOM 489 O O . LEU A 1 127 ? -20.534 -14.902 67.638 1.00 35.21 128 LEU A O 1
ATOM 494 N N . ALA A 1 128 ? -20.013 -17.036 68.106 1.00 39.98 129 ALA A N 1
ATOM 495 C CA . ALA A 1 128 ? -21.105 -17.587 67.323 1.00 37.44 129 ALA A CA 1
ATOM 496 C C . ALA A 1 128 ? -22.441 -17.130 67.898 1.00 37.89 129 ALA A C 1
ATOM 497 O O . ALA A 1 128 ? -23.326 -16.685 67.166 1.00 40.03 129 ALA A O 1
ATOM 499 N N . LEU A 1 129 ? -22.578 -17.218 69.217 1.00 42.69 130 LEU A N 1
ATOM 500 C CA . LEU A 1 129 ? -23.820 -16.823 69.867 1.00 40.27 130 LEU A CA 1
ATOM 501 C C . LEU A 1 129 ? -24.072 -15.335 69.698 1.00 39.74 130 LEU A C 1
ATOM 502 O O . LEU A 1 129 ? -25.206 -14.909 69.469 1.00 35.76 130 LEU A O 1
ATOM 507 N N . LEU A 1 130 ? -22.996 -14.558 69.764 1.00 38.47 131 LEU A N 1
ATOM 508 C CA . LEU A 1 130 ? -23.077 -13.112 69.615 1.00 36.80 131 LEU A CA 1
ATOM 509 C C . LEU A 1 130 ? -23.589 -12.741 68.236 1.00 36.35 131 LEU A C 1
ATOM 510 O O . LEU A 1 130 ? -24.343 -11.788 68.093 1.00 36.61 131 LEU A O 1
ATOM 515 N N . ARG A 1 131 ? -23.158 -13.486 67.224 1.00 38.14 132 ARG A N 1
ATOM 516 C CA . ARG A 1 131 ? -23.619 -13.267 65.861 1.00 35.43 132 ARG A CA 1
ATOM 517 C C . ARG A 1 131 ? -25.117 -13.474 65.789 1.00 37.15 132 ARG A C 1
ATOM 518 O O . ARG A 1 131 ? -25.820 -12.717 65.122 1.00 37.25 132 ARG A O 1
ATOM 526 N N . TYR A 1 132 ? -25.589 -14.536 66.437 1.00 34.15 133 TYR A N 1
ATOM 527 C CA . TYR A 1 132 ? -27.015 -14.861 66.467 1.00 34.13 133 TYR A CA 1
ATOM 528 C C . TYR A 1 132 ? -27.863 -13.866 67.289 1.00 36.85 133 TYR A C 1
ATOM 529 O O . TYR A 1 132 ? -29.037 -13.644 66.988 1.00 37.60 133 TYR A O 1
ATOM 538 N N . ASP A 1 133 ? -27.273 -13.277 68.326 1.00 34.60 134 ASP A N 1
ATOM 539 C CA . ASP A 1 133 ? -27.981 -12.320 69.168 1.00 33.65 134 ASP A CA 1
ATOM 540 C C . ASP A 1 133 ? -28.197 -11.056 68.342 1.00 34.98 134 ASP A C 1
ATOM 541 O O . ASP A 1 133 ? -29.334 -10.668 68.068 1.00 34.28 134 ASP A O 1
ATOM 546 N N . ILE A 1 134 ? -27.089 -10.457 67.910 1.00 34.28 135 ILE A N 1
ATOM 547 C CA . ILE A 1 134 ? -27.092 -9.290 67.048 1.00 27.37 135 ILE A CA 1
ATOM 548 C C . ILE A 1 134 ? -28.054 -9.465 65.889 1.00 34.54 135 ILE A C 1
ATOM 549 O O . ILE A 1 134 ? -28.802 -8.541 65.555 1.00 35.05 135 ILE A O 1
ATOM 554 N N . ARG A 1 135 ? -28.049 -10.655 65.288 1.00 31.94 136 ARG A N 1
ATOM 555 C CA . ARG A 1 135 ? -28.925 -10.913 64.159 1.00 29.78 136 ARG A CA 1
ATOM 556 C C . ARG A 1 135 ? -30.366 -10.766 64.562 1.00 29.78 136 ARG A C 1
ATOM 557 O O . ARG A 1 135 ? -31.131 -10.086 63.883 1.00 30.88 136 ARG A O 1
ATOM 565 N N . MET A 1 136 ? -30.721 -11.411 65.669 1.00 28.31 137 MET A N 1
ATOM 566 C CA . MET A 1 136 ? -32.108 -11.493 66.125 1.00 31.81 137 MET A CA 1
ATOM 567 C C . MET A 1 136 ? -32.688 -10.123 66.423 1.00 33.83 137 MET A C 1
ATOM 568 O O . MET A 1 136 ? -33.913 -9.914 66.395 1.00 28.94 137 MET A O 1
ATOM 573 N N . ARG A 1 137 ? -31.794 -9.179 66.673 1.00 29.67 138 ARG A N 1
ATOM 574 C CA . ARG A 1 137 ? -32.216 -7.871 67.098 1.00 28.86 138 ARG A CA 1
ATOM 575 C C . ARG A 1 137 ? -31.978 -6.792 66.032 1.00 30.64 138 ARG A C 1
ATOM 576 O O . ARG A 1 137 ? -32.474 -5.674 66.142 1.00 32.18 138 ARG A O 1
ATOM 584 N N . THR A 1 138 ? -31.256 -7.142 64.971 1.00 37.81 139 THR A N 1
ATOM 585 C CA . THR A 1 138 ? -30.924 -6.160 63.938 1.00 31.04 139 THR A CA 1
ATOM 586 C C . THR A 1 138 ? -31.039 -6.584 62.483 1.00 26.91 139 THR A C 1
ATOM 587 O O . THR A 1 138 ? -31.201 -5.720 61.636 1.00 30.95 139 THR A O 1
ATOM 591 N N . ARG A 1 139 ? -30.930 -7.877 62.176 1.00 27.22 140 ARG A N 1
ATOM 592 C CA . ARG A 1 139 ? -30.939 -8.317 60.761 1.00 31.78 140 ARG A CA 1
ATOM 593 C C . ARG A 1 139 ? -32.284 -8.651 60.152 1.00 29.46 140 ARG A C 1
ATOM 594 O O . ARG A 1 139 ? -32.835 -9.726 60.398 1.00 29.53 140 ARG A O 1
ATOM 602 N N . PRO A 1 140 ? -32.759 -7.775 59.260 1.00 24.74 141 PRO A N 1
ATOM 603 C CA . PRO A 1 140 ? -34.086 -7.941 58.657 1.00 23.85 141 PRO A CA 1
ATOM 604 C C . PRO A 1 140 ? -34.212 -9.157 57.745 1.00 26.56 141 PRO A C 1
ATOM 605 O O . PRO A 1 140 ? -35.342 -9.574 57.497 1.00 30.86 141 PRO A O 1
ATOM 609 N N . THR A 1 141 ? -33.103 -9.746 57.306 1.00 21.36 142 THR A N 1
ATOM 610 C CA . THR A 1 141 ? -33.164 -10.830 56.332 1.00 23.86 142 THR A CA 1
ATOM 611 C C . THR A 1 141 ? -33.916 -12.031 56.912 1.00 23.69 142 THR A C 1
ATOM 612 O O . THR A 1 141 ? -33.503 -12.580 57.941 1.00 23.33 142 THR A O 1
ATOM 616 N N . PRO A 1 142 ? -35.062 -12.388 56.298 1.00 25.88 143 PRO A N 1
ATOM 617 C CA . PRO A 1 142 ? -35.904 -13.451 56.860 1.00 22.28 143 PRO A CA 1
ATOM 618 C C . PRO A 1 142 ? -35.133 -14.745 56.916 1.00 24.45 143 PRO A C 1
ATOM 619 O O . PRO A 1 142 ? -34.814 -15.323 55.882 1.00 31.26 143 PRO A O 1
ATOM 623 N N . PHE A 1 143 ? -34.789 -15.157 58.126 1.00 25.51 144 PHE A N 1
ATOM 624 C CA . PHE A 1 143 ? -34.049 -16.384 58.346 1.00 31.69 144 PHE A CA 1
ATOM 625 C C . PHE A 1 143 ? -34.957 -17.399 59.075 1.00 38.45 144 PHE A C 1
ATOM 626 O O . PHE A 1 143 ? -36.022 -17.744 58.565 1.00 45.56 144 PHE A O 1
ATOM 634 N N . GLY A 1 144 ? -34.549 -17.899 60.234 1.00 35.70 145 GLY A N 1
ATOM 635 C CA . GLY A 1 144 ? -35.339 -18.931 60.889 1.00 39.82 145 GLY A CA 1
ATOM 636 C C . GLY A 1 144 ? -36.324 -18.334 61.873 1.00 42.83 145 GLY A C 1
ATOM 637 O O . GLY A 1 144 ? -37.418 -17.915 61.496 1.00 44.44 145 GLY A O 1
ATOM 638 N N . LEU A 1 145 ? -35.924 -18.271 63.139 1.00 42.84 146 LEU A N 1
ATOM 639 C CA . LEU A 1 145 ? -36.690 -17.540 64.144 1.00 43.68 146 LEU A CA 1
ATOM 640 C C . LEU A 1 145 ? -36.048 -16.195 64.472 1.00 45.43 146 LEU A C 1
ATOM 641 O O . LEU A 1 145 ? -36.415 -15.547 65.454 1.00 48.62 146 LEU A O 1
ATOM 646 N N . PHE A 1 146 ? -35.099 -15.773 63.642 1.00 42.84 147 PHE A N 1
ATOM 647 C CA . PHE A 1 146 ? -34.422 -14.511 63.865 1.00 33.17 147 PHE A CA 1
ATOM 648 C C . PHE A 1 146 ? -35.179 -13.368 63.216 1.00 33.14 147 PHE A C 1
ATOM 649 O O . PHE A 1 146 ? -35.203 -12.259 63.736 1.00 35.65 147 PHE A O 1
ATOM 657 N N . ALA A 1 147 ? -35.808 -13.636 62.079 1.00 34.86 148 ALA A N 1
ATOM 658 C CA . ALA A 1 147 ? -36.471 -12.570 61.341 1.00 25.25 148 ALA A CA 1
ATOM 659 C C . ALA A 1 147 ? -37.534 -13.117 60.409 1.00 26.07 148 ALA A C 1
ATOM 660 O O . ALA A 1 147 ? -37.544 -14.311 60.102 1.00 25.58 148 ALA A O 1
ATOM 662 N N . GLY A 1 148 ? -38.432 -12.239 59.964 1.00 21.40 149 GLY A N 1
ATOM 663 C CA . GLY A 1 148 ? -39.558 -12.673 59.174 1.00 20.81 149 GLY A CA 1
ATOM 664 C C . GLY A 1 148 ? -40.250 -11.552 58.444 1.00 24.59 149 GLY A C 1
ATOM 665 O O . GLY A 1 148 ? -39.714 -10.447 58.375 1.00 24.12 149 GLY A O 1
ATOM 666 N N . VAL A 1 149 ? -41.453 -11.827 57.933 1.00 24.79 150 VAL A N 1
ATOM 667 C CA . VAL A 1 149 ? -42.118 -10.919 56.995 1.00 28.29 150 VAL A CA 1
ATOM 668 C C . VAL A 1 149 ? -43.492 -10.448 57.485 1.00 31.87 150 VAL A C 1
ATOM 669 O O . VAL A 1 149 ? -44.080 -11.066 58.375 1.00 37.51 150 VAL A O 1
ATOM 673 N N . SER A 1 150 ? -44.001 -9.366 56.896 1.00 27.60 151 SER A N 1
ATOM 674 C CA . SER A 1 150 ? -45.355 -8.890 57.194 1.00 23.47 151 SER A CA 1
ATOM 675 C C . SER A 1 150 ? -45.914 -8.004 56.076 1.00 27.36 151 SER A C 1
ATOM 676 O O . SER A 1 150 ? -45.160 -7.402 55.290 1.00 23.18 151 SER A O 1
ATOM 679 N N . GLY A 1 151 ? -47.244 -7.934 56.010 1.00 26.97 152 GLY A N 1
ATOM 680 C CA . GLY A 1 151 ? -47.935 -7.037 55.090 1.00 26.46 152 GLY A CA 1
ATOM 681 C C . GLY A 1 151 ? -47.728 -5.548 55.381 1.00 27.54 152 GLY A C 1
ATOM 682 O O . GLY A 1 151 ? -47.409 -5.146 56.505 1.00 30.27 152 GLY A O 1
ATOM 683 N N . GLY A 1 152 ? -47.884 -4.725 54.350 1.00 26.69 153 GLY A N 1
ATOM 684 C CA . GLY A 1 152 ? -47.720 -3.289 54.469 1.00 26.65 153 GLY A CA 1
ATOM 685 C C . GLY A 1 152 ? -48.457 -2.638 53.322 1.00 29.13 153 GLY A C 1
ATOM 686 O O . GLY A 1 152 ? -48.741 -3.282 52.330 1.00 31.66 153 GLY A O 1
ATOM 687 N N . ARG A 1 153 ? -48.756 -1.355 53.433 1.00 34.65 154 ARG A N 1
ATOM 688 C CA . ARG A 1 153 ? -49.561 -0.712 52.410 1.00 29.89 154 ARG A CA 1
ATOM 689 C C . ARG A 1 153 ? -49.241 0.756 52.309 1.00 29.97 154 ARG A C 1
ATOM 690 O O . ARG A 1 153 ? -48.864 1.392 53.287 1.00 31.53 154 ARG A O 1
ATOM 698 N N . PHE A 1 154 ? -49.400 1.299 51.115 1.00 29.19 155 PHE A N 1
ATOM 699 C CA . PHE A 1 154 ? -49.353 2.731 50.955 1.00 33.65 155 PHE A CA 1
ATOM 700 C C . PHE A 1 154 ? -50.745 3.272 51.226 1.00 40.70 155 PHE A C 1
ATOM 701 O O . PHE A 1 154 ? -51.758 2.669 50.851 1.00 45.89 155 PHE A O 1
ATOM 709 N N . ASP A 1 155 ? -50.779 4.415 51.890 1.00 41.52 156 ASP A N 1
ATOM 710 C CA . ASP A 1 155 ? -51.999 4.956 52.444 1.00 45.16 156 ASP A CA 1
ATOM 711 C C . ASP A 1 155 ? -51.891 6.468 52.404 1.00 54.79 156 ASP A C 1
ATOM 712 O O . ASP A 1 155 ? -51.002 7.019 51.735 1.00 53.66 156 ASP A O 1
ATOM 717 N N . THR A 1 156 ? -52.781 7.148 53.122 1.00 59.38 157 THR A N 1
ATOM 718 C CA . THR A 1 156 ? -52.665 8.592 53.259 1.00 53.97 157 THR A CA 1
ATOM 719 C C . THR A 1 156 ? -52.165 8.907 54.660 1.00 48.99 157 THR A C 1
ATOM 720 O O . THR A 1 156 ? -51.764 10.030 54.953 1.00 48.21 157 THR A O 1
ATOM 724 N N . SER A 1 157 ? -52.093 7.875 55.492 1.00 48.89 158 SER A N 1
ATOM 725 C CA . SER A 1 157 ? -51.685 8.047 56.881 1.00 55.75 158 SER A CA 1
ATOM 726 C C . SER A 1 157 ? -50.635 7.033 57.333 1.00 54.72 158 SER A C 1
ATOM 727 O O . SER A 1 157 ? -50.868 5.820 57.282 1.00 53.53 158 SER A O 1
ATOM 730 N N . ALA A 1 158 ? -49.497 7.533 57.806 1.00 49.21 159 ALA A N 1
ATOM 731 C CA . ALA A 1 158 ? -48.441 6.672 58.335 1.00 44.01 159 ALA A CA 1
ATOM 732 C C . ALA A 1 158 ? -48.946 5.873 59.525 1.00 47.23 159 ALA A C 1
ATOM 733 O O . ALA A 1 158 ? -49.815 6.341 60.258 1.00 52.02 159 ALA A O 1
ATOM 735 N N . LYS A 1 159 ? -48.429 4.656 59.681 1.00 40.12 160 LYS A N 1
ATOM 736 C CA . LYS A 1 159 ? -48.738 3.806 60.826 1.00 40.17 160 LYS A CA 1
ATOM 737 C C . LYS A 1 159 ? -47.585 2.823 61.062 1.00 40.51 160 LYS A C 1
ATOM 738 O O . LYS A 1 159 ? -46.989 2.333 60.106 1.00 46.26 160 LYS A O 1
ATOM 744 N N . TRP A 1 160 ? -47.273 2.518 62.318 1.00 35.82 161 TRP A N 1
ATOM 745 C CA . TRP A 1 160 ? -46.232 1.537 62.607 1.00 33.98 161 TRP A CA 1
ATOM 746 C C . TRP A 1 160 ? -46.506 0.719 63.866 1.00 37.90 161 TRP A C 1
ATOM 747 O O . TRP A 1 160 ? -45.858 0.900 64.889 1.00 36.74 161 TRP A O 1
ATOM 758 N N . LEU A 1 161 ? -47.474 -0.183 63.782 1.00 43.43 162 LEU A N 1
ATOM 759 C CA . LEU A 1 161 ? -47.905 -0.953 64.938 1.00 44.07 162 LEU A CA 1
ATOM 760 C C . LEU A 1 161 ? -47.126 -2.247 65.174 1.00 40.16 162 LEU A C 1
ATOM 761 O O . LEU A 1 161 ? -47.525 -3.313 64.718 1.00 39.51 162 LEU A O 1
ATOM 766 N N . ALA A 1 162 ? -46.043 -2.158 65.935 1.00 42.46 163 ALA A N 1
ATOM 767 C CA . ALA A 1 162 ? -45.307 -3.354 66.318 1.00 42.15 163 ALA A CA 1
ATOM 768 C C . ALA A 1 162 ? -46.078 -4.122 67.377 1.00 42.56 163 ALA A C 1
ATOM 769 O O . ALA A 1 162 ? -46.453 -3.559 68.403 1.00 51.97 163 ALA A O 1
ATOM 771 N N . GLY A 1 163 ? -46.299 -5.408 67.125 1.00 40.42 164 GLY A N 1
ATOM 772 C CA . GLY A 1 163 ? -46.972 -6.290 68.063 1.00 37.74 164 GLY A CA 1
ATOM 773 C C . GLY A 1 163 ? -46.003 -7.293 68.664 1.00 42.07 164 GLY A C 1
ATOM 774 O O . GLY A 1 163 ? -44.801 -7.030 68.754 1.00 49.37 164 GLY A O 1
ATOM 775 N N . THR A 1 164 ? -46.523 -8.427 69.119 1.00 42.26 165 THR A N 1
ATOM 776 C CA . THR A 1 164 ? -45.682 -9.460 69.717 1.00 39.57 165 THR A CA 1
ATOM 777 C C . THR A 1 164 ? -46.160 -10.869 69.368 1.00 39.54 165 THR A C 1
ATOM 778 O O . THR A 1 164 ? -45.500 -11.855 69.702 1.00 41.74 165 THR A O 1
ATOM 782 N N . GLY A 1 165 ? -47.306 -10.966 68.701 1.00 38.13 166 GLY A N 1
ATOM 783 C CA . GLY A 1 165 ? -47.869 -12.261 68.356 1.00 41.85 166 GLY A CA 1
ATOM 784 C C . GLY A 1 165 ? -47.305 -12.927 67.106 1.00 44.22 166 GLY A C 1
ATOM 785 O O . GLY A 1 165 ? -48.052 -13.254 66.188 1.00 45.57 166 GLY A O 1
ATOM 786 N N . HIS A 1 166 ? -45.997 -13.159 67.083 1.00 45.46 167 HIS A N 1
ATOM 787 C CA . HIS A 1 166 ? -45.323 -13.732 65.917 1.00 43.71 167 HIS A CA 1
ATOM 788 C C . HIS A 1 166 ? -45.658 -15.204 65.736 1.00 49.54 167 HIS A C 1
ATOM 789 O O . HIS A 1 166 ? -45.681 -15.972 66.702 1.00 59.62 167 HIS A O 1
ATOM 796 N N . ARG A 1 167 ? -45.920 -15.583 64.489 1.00 50.95 168 ARG A N 1
ATOM 797 C CA . ARG A 1 167 ? -46.266 -16.957 64.137 1.00 48.35 168 ARG A CA 1
ATOM 798 C C . ARG A 1 167 ? -45.316 -17.594 63.134 1.00 40.36 168 ARG A C 1
ATOM 799 O O . ARG A 1 167 ? -44.838 -16.955 62.197 1.00 37.79 168 ARG A O 1
ATOM 807 N N . THR A 1 168 ? -45.107 -18.887 63.325 1.00 39.38 169 THR A N 1
ATOM 808 C CA . THR A 1 168 ? -44.172 -19.674 62.549 1.00 33.93 169 THR A CA 1
ATOM 809 C C . THR A 1 168 ? -44.930 -20.506 61.522 1.00 36.57 169 THR A C 1
ATOM 810 O O . THR A 1 168 ? -46.073 -20.884 61.758 1.00 38.56 169 THR A O 1
ATOM 814 N N . ARG A 1 169 ? -44.348 -20.707 60.343 1.00 37.70 170 ARG A N 1
ATOM 815 C CA . ARG A 1 169 ? -44.787 -21.805 59.476 1.00 37.28 170 ARG A CA 1
ATOM 816 C C . ARG A 1 169 ? -43.603 -22.743 59.290 1.00 33.87 170 ARG A C 1
ATOM 817 O O . ARG A 1 169 ? -42.516 -22.281 58.948 1.00 36.08 170 ARG A O 1
ATOM 825 N N . THR A 1 170 ? -43.812 -24.044 59.482 1.00 36.67 171 THR A N 1
ATOM 826 C CA . THR A 1 170 ? -42.729 -25.030 59.408 1.00 36.01 171 THR A CA 1
ATOM 827 C C . THR A 1 170 ? -42.973 -26.101 58.339 1.00 32.34 171 THR A C 1
ATOM 828 O O . THR A 1 170 ? -44.046 -26.690 58.261 1.00 36.25 171 THR A O 1
ATOM 832 N N . ARG A 1 171 ? -41.957 -26.345 57.520 1.00 34.19 172 ARG A N 1
ATOM 833 C CA . ARG A 1 171 ? -42.069 -27.294 56.422 1.00 36.61 172 ARG A CA 1
ATOM 834 C C . ARG A 1 171 ? -40.865 -28.203 56.331 1.00 32.92 172 ARG A C 1
ATOM 835 O O . ARG A 1 171 ? -39.798 -27.918 56.878 1.00 32.16 172 ARG A O 1
ATOM 843 N N . ALA A 1 172 ? -41.066 -29.316 55.645 1.00 32.65 173 ALA A N 1
ATOM 844 C CA . ALA A 1 172 ? -40.023 -30.294 55.432 1.00 29.32 173 ALA A CA 1
ATOM 845 C C . ALA A 1 172 ? -38.975 -29.707 54.512 1.00 25.82 173 ALA A C 1
ATOM 846 O O . ALA A 1 172 ? -39.314 -29.056 53.540 1.00 27.96 173 ALA A O 1
ATOM 848 N N . ASP A 1 173 ? -37.704 -29.906 54.844 1.00 31.02 174 ASP A N 1
ATOM 849 C CA . ASP A 1 173 ? -36.595 -29.525 53.971 1.00 27.66 174 ASP A CA 1
ATOM 850 C C . ASP A 1 173 ? -36.632 -30.400 52.727 1.00 33.87 174 ASP A C 1
ATOM 851 O O . ASP A 1 173 ? -36.798 -31.617 52.839 1.00 36.68 174 ASP A O 1
ATOM 856 N N . MET A 1 174 ? -36.497 -29.789 51.547 1.00 31.44 175 MET A N 1
ATOM 857 C CA . MET A 1 174 ? -36.652 -30.523 50.284 1.00 31.67 175 MET A CA 1
ATOM 858 C C . MET A 1 174 ? -35.675 -31.681 50.135 1.00 33.39 175 MET A C 1
ATOM 859 O O . MET A 1 174 ? -36.044 -32.753 49.662 1.00 30.16 175 MET A O 1
ATOM 864 N N . GLU A 1 175 ? -34.431 -31.451 50.530 1.00 34.31 176 GLU A N 1
ATOM 865 C CA . GLU A 1 175 ? -33.428 -32.489 50.480 1.00 32.47 176 GLU A CA 1
ATOM 866 C C . GLU A 1 175 ? -33.880 -33.651 51.354 1.00 39.07 176 GLU A C 1
ATOM 867 O O . GLU A 1 175 ? -33.805 -34.810 50.951 1.00 42.47 176 GLU A O 1
ATOM 873 N N . TRP A 1 176 ? -34.387 -33.327 52.541 1.00 40.83 177 TRP A N 1
ATOM 874 C CA . TRP A 1 176 ? -34.913 -34.331 53.465 1.00 38.19 177 TRP A CA 1
ATOM 875 C C . TRP A 1 176 ? -36.110 -35.074 52.860 1.00 33.79 177 TRP A C 1
ATOM 876 O O . TRP A 1 176 ? -36.121 -36.301 52.800 1.00 33.71 177 TRP A O 1
ATOM 887 N N . LEU A 1 177 ? -37.115 -34.329 52.420 1.00 29.68 178 LEU A N 1
ATOM 888 C CA . LEU A 1 177 ? -38.313 -34.937 51.855 1.00 34.03 178 LEU A CA 1
ATOM 889 C C . LEU A 1 177 ? -38.017 -35.813 50.642 1.00 39.66 178 LEU A C 1
ATOM 890 O O . LEU A 1 177 ? -38.642 -36.856 50.457 1.00 41.03 178 LEU A O 1
ATOM 895 N N . LEU A 1 178 ? -37.062 -35.396 49.818 1.00 39.21 179 LEU A N 1
ATOM 896 C CA . LEU A 1 178 ? -36.738 -36.162 48.623 1.00 37.85 179 LEU A CA 1
ATOM 897 C C . LEU A 1 178 ? -36.151 -37.543 48.943 1.00 41.42 179 LEU A C 1
ATOM 898 O O . LEU A 1 178 ? -36.436 -38.511 48.237 1.00 43.16 179 LEU A O 1
ATOM 903 N N . SER A 1 179 ? -35.368 -37.648 50.015 1.00 41.13 180 SER A N 1
ATOM 904 C CA . SER A 1 179 ? -34.887 -38.961 50.471 1.00 45.55 180 SER A CA 1
ATOM 905 C C . SER A 1 179 ? -36.021 -39.965 50.672 1.00 46.42 180 SER A C 1
ATOM 906 O O . SER A 1 179 ? -35.889 -41.147 50.336 1.00 46.26 180 SER A O 1
ATOM 909 N N . ALA A 1 180 ? -37.130 -39.484 51.219 1.00 40.80 181 ALA A N 1
ATOM 910 C CA . ALA A 1 180 ? -38.303 -40.318 51.434 1.00 43.44 181 ALA A CA 1
ATOM 911 C C . ALA A 1 180 ? -39.083 -40.589 50.144 1.00 45.73 181 ALA A C 1
ATOM 912 O O . ALA A 1 180 ? -39.589 -41.695 49.943 1.00 51.11 181 ALA A O 1
ATOM 914 N N . VAL A 1 181 ? -39.202 -39.577 49.287 1.00 45.34 182 VAL A N 1
ATOM 915 C CA . VAL A 1 181 ? -39.946 -39.714 48.037 1.00 43.66 182 VAL A CA 1
ATOM 916 C C . VAL A 1 181 ? -39.297 -40.794 47.181 1.00 43.94 182 VAL A C 1
ATOM 917 O O . VAL A 1 181 ? -39.982 -41.585 46.525 1.00 43.44 182 VAL A O 1
ATOM 921 N N . HIS A 1 182 ? -37.967 -40.834 47.227 1.00 45.60 183 HIS A N 1
ATOM 922 C CA . HIS A 1 182 ? -37.177 -41.861 46.551 1.00 44.11 183 HIS A CA 1
ATOM 923 C C . HIS A 1 182 ? -37.572 -43.261 47.013 1.00 46.28 183 HIS A C 1
ATOM 924 O O . HIS A 1 182 ? -37.719 -44.171 46.197 1.00 50.92 183 HIS A O 1
ATOM 931 N N . ARG A 1 183 ? -37.764 -43.421 48.322 1.00 47.71 184 ARG A N 1
ATOM 932 C CA . ARG A 1 183 ? -38.102 -44.718 48.900 1.00 44.82 184 ARG A CA 1
ATOM 933 C C . ARG A 1 183 ? -39.493 -45.106 48.468 1.00 46.31 184 ARG A C 1
ATOM 934 O O . ARG A 1 183 ? -39.761 -46.277 48.217 1.00 53.91 184 ARG A O 1
ATOM 942 N N . LEU A 1 184 ? -40.373 -44.120 48.355 1.00 41.07 185 LEU A N 1
ATOM 943 C CA . LEU A 1 184 ? -41.695 -44.363 47.810 1.00 42.98 185 LEU A CA 1
ATOM 944 C C . LEU A 1 184 ? -41.632 -44.712 46.303 1.00 52.98 185 LEU A C 1
ATOM 945 O O . LEU A 1 184 ? -42.471 -45.473 45.807 1.00 49.89 185 LEU A O 1
ATOM 950 N N . GLU A 1 185 ? -40.614 -44.204 45.596 1.00 49.17 186 GLU A N 1
ATOM 951 C CA . GLU A 1 185 ? -40.492 -44.384 44.135 1.00 49.78 186 GLU A CA 1
ATOM 952 C C . GLU A 1 185 ? -40.017 -45.793 43.751 1.00 51.05 186 GLU A C 1
ATOM 953 O O . GLU A 1 185 ? -40.201 -46.240 42.617 1.00 47.64 186 GLU A O 1
ATOM 959 N N . ARG A 1 186 ? -39.408 -46.487 44.706 1.00 53.61 187 ARG A N 1
ATOM 960 C CA . ARG A 1 186 ? -38.958 -47.860 44.501 1.00 50.49 187 ARG A CA 1
ATOM 961 C C . ARG A 1 186 ? -40.112 -48.857 44.695 1.00 42.05 187 ARG A C 1
ATOM 962 O O . ARG A 1 186 ? -40.044 -50.002 44.260 1.00 43.98 187 ARG A O 1
ATOM 970 N N . ASP A 1 187 ? -41.168 -48.417 45.360 1.00 38.84 188 ASP A N 1
ATOM 971 C CA . ASP A 1 187 ? -42.356 -49.243 45.539 1.00 41.92 188 ASP A CA 1
ATOM 972 C C . ASP A 1 187 ? -43.128 -49.369 44.222 1.00 46.90 188 ASP A C 1
ATOM 973 O O . ASP A 1 187 ? -43.891 -48.465 43.849 1.00 44.88 188 ASP A O 1
ATOM 978 N N . ARG A 1 188 ? -42.954 -50.497 43.533 1.00 45.62 189 ARG A N 1
ATOM 979 C CA . ARG A 1 188 ? -43.561 -50.677 42.213 1.00 41.95 189 ARG A CA 1
ATOM 980 C C . ARG A 1 188 ? -45.072 -50.666 42.253 1.00 45.37 189 ARG A C 1
ATOM 981 O O . ARG A 1 188 ? -45.719 -50.373 41.242 1.00 47.62 189 ARG A O 1
ATOM 989 N N . VAL A 1 189 ? -45.634 -50.995 43.411 1.00 43.70 190 VAL A N 1
ATOM 990 C CA . VAL A 1 189 ? -47.085 -51.060 43.547 1.00 49.06 190 VAL A CA 1
ATOM 991 C C . VAL A 1 189 ? -47.668 -49.677 43.822 1.00 48.11 190 VAL A C 1
ATOM 992 O O . VAL A 1 189 ? -48.773 -49.351 43.358 1.00 47.71 190 VAL A O 1
ATOM 996 N N . LEU A 1 190 ? -46.920 -48.861 44.562 1.00 45.23 191 LEU A N 1
ATOM 997 C CA . LEU A 1 190 ? -47.310 -47.464 44.747 1.00 46.66 191 LEU A CA 1
ATOM 998 C C . LEU A 1 190 ? -47.099 -46.730 43.427 1.00 43.41 191 LEU A C 1
ATOM 999 O O . LEU A 1 190 ? -47.964 -45.973 42.984 1.00 34.82 191 LEU A O 1
ATOM 1004 N N . LEU A 1 191 ? -45.948 -46.990 42.801 1.00 45.66 192 LEU A N 1
ATOM 1005 C CA . LEU A 1 191 ? -45.571 -46.366 41.532 1.00 45.62 192 LEU A CA 1
ATOM 1006 C C . LEU A 1 191 ? -46.677 -46.389 40.471 1.00 42.78 192 LEU A C 1
ATOM 1007 O O . LEU A 1 191 ? -46.860 -45.407 39.757 1.00 41.75 192 LEU A O 1
ATOM 1012 N N . ALA A 1 192 ? -47.438 -47.478 40.396 1.00 38.63 193 ALA A N 1
ATOM 1013 C CA . ALA A 1 192 ? -48.499 -47.559 39.400 1.00 37.74 193 ALA A CA 1
ATOM 1014 C C . ALA A 1 192 ? -49.691 -46.703 39.791 1.00 44.70 193 ALA A C 1
ATOM 1015 O O . ALA A 1 192 ? -50.575 -46.436 38.959 1.00 41.54 193 ALA A O 1
ATOM 1017 N N . GLY A 1 193 ? -49.689 -46.237 41.041 1.00 42.24 194 GLY A N 1
ATOM 1018 C CA . GLY A 1 193 ? -50.776 -45.420 41.562 1.00 40.40 194 GLY A CA 1
ATOM 1019 C C . GLY A 1 193 ? -50.663 -43.967 41.148 1.00 40.16 194 GLY A C 1
ATOM 1020 O O . GLY A 1 193 ? -51.669 -43.284 40.937 1.00 38.56 194 GLY A O 1
ATOM 1021 N N . VAL A 1 194 ? -49.425 -43.499 41.038 1.00 41.64 195 VAL A N 1
ATOM 1022 C CA . VAL A 1 194 ? -49.138 -42.129 40.627 1.00 42.60 195 VAL A CA 1
ATOM 1023 C C . VAL A 1 194 ? -48.912 -42.005 39.113 1.00 43.55 195 VAL A C 1
ATOM 1024 O O . VAL A 1 194 ? -48.790 -43.010 38.395 1.00 44.26 195 VAL A O 1
ATOM 1028 N N . THR A 1 195 ? -48.828 -40.765 38.640 1.00 37.88 196 THR A N 1
ATOM 1029 C CA . THR A 1 195 ? -48.508 -40.488 37.245 1.00 30.66 196 THR A CA 1
ATOM 1030 C C . THR A 1 195 ? -46.995 -40.300 37.024 1.00 30.95 196 THR A C 1
ATOM 1031 O O . THR A 1 195 ? -46.274 -39.883 37.934 1.00 31.54 196 THR A O 1
ATOM 1035 N N . VAL A 1 196 ? -46.511 -40.619 35.823 1.00 33.53 197 VAL A N 1
ATOM 1036 C CA . VAL A 1 196 ? -45.102 -40.365 35.471 1.00 31.04 197 VAL A CA 1
ATOM 1037 C C . VAL A 1 196 ? -45.022 -39.591 34.150 1.00 27.85 197 VAL A C 1
ATOM 1038 O O . VAL A 1 196 ? -45.967 -39.627 33.338 1.00 28.91 197 VAL A O 1
ATOM 1042 N N . GLN A 1 197 ? -43.913 -38.881 33.943 1.00 21.48 198 GLN A N 1
ATOM 1043 C CA . GLN A 1 197 ? -43.681 -38.193 32.674 1.00 20.26 198 GLN A CA 1
ATOM 1044 C C . GLN A 1 197 ? -42.213 -38.135 32.331 1.00 23.89 198 GLN A C 1
ATOM 1045 O O . GLN A 1 197 ? -41.356 -38.245 33.218 1.00 23.78 198 GLN A O 1
ATOM 1051 N N . ALA A 1 198 ? -41.914 -37.974 31.041 1.00 22.43 199 ALA A N 1
ATOM 1052 C CA . ALA A 1 198 ? -40.520 -37.876 30.615 1.00 17.14 199 ALA A CA 1
ATOM 1053 C C . ALA A 1 198 ? -39.910 -36.576 31.107 1.00 17.09 199 ALA A C 1
ATOM 1054 O O . ALA A 1 198 ? -40.529 -35.518 31.030 1.00 21.07 199 ALA A O 1
ATOM 1056 N N . HIS A 1 199 ? -38.709 -36.672 31.657 1.00 20.30 200 HIS A N 1
ATOM 1057 C CA . HIS A 1 199 ? -37.934 -35.507 32.056 1.00 18.12 200 HIS A CA 1
ATOM 1058 C C . HIS A 1 199 ? -37.865 -34.584 30.841 1.00 16.95 200 HIS A C 1
ATOM 1059 O O . HIS A 1 199 ? -37.648 -35.042 29.722 1.00 15.15 200 HIS A O 1
ATOM 1066 N N . GLN A 1 200 ? -38.078 -33.293 31.038 1.00 15.28 201 GLN A N 1
ATOM 1067 C CA . GLN A 1 200 ? -38.272 -32.419 29.891 1.00 15.02 201 GLN A CA 1
ATOM 1068 C C . GLN A 1 200 ? -36.962 -32.096 29.144 1.00 14.01 201 GLN A C 1
ATOM 1069 O O . GLN A 1 200 ? -36.977 -31.607 28.019 1.00 12.50 201 GLN A O 1
ATOM 1075 N N . THR A 1 201 ? -35.822 -32.428 29.727 1.00 16.22 202 THR A N 1
ATOM 1076 C CA . THR A 1 201 ? -34.579 -32.041 29.080 1.00 16.11 202 THR A CA 1
ATOM 1077 C C . THR A 1 201 ? -33.754 -33.206 28.551 1.00 20.91 202 THR A C 1
ATOM 1078 O O . THR A 1 201 ? -32.556 -33.044 28.277 1.00 27.79 202 THR A O 1
ATOM 1082 N N . LEU A 1 202 ? -34.375 -34.375 28.418 1.00 18.25 203 LEU A N 1
ATOM 1083 C CA . LEU A 1 202 ? -33.705 -35.504 27.782 1.00 18.79 203 LEU A CA 1
ATOM 1084 C C . LEU A 1 202 ? -33.314 -35.123 26.375 1.00 19.48 203 LEU A C 1
ATOM 1085 O O . LEU A 1 202 ? -34.079 -34.504 25.653 1.00 19.92 203 LEU A O 1
ATOM 1090 N N . THR A 1 203 ? -32.122 -35.513 25.973 1.00 23.20 204 THR A N 1
ATOM 1091 C CA . THR A 1 203 ? -31.699 -35.270 24.606 1.00 22.01 204 THR A CA 1
ATOM 1092 C C . THR A 1 203 ? -31.190 -36.598 24.051 1.00 22.88 204 THR A C 1
ATOM 1093 O O . THR A 1 203 ? -30.509 -37.362 24.763 1.00 19.53 204 THR A O 1
ATOM 1097 N N . VAL A 1 204 ? -31.588 -36.883 22.809 1.00 20.19 205 VAL A N 1
ATOM 1098 C CA . VAL A 1 204 ? -31.245 -38.114 22.089 1.00 16.82 205 VAL A CA 1
ATOM 1099 C C . VAL A 1 204 ? -29.911 -38.049 21.351 1.00 17.17 205 VAL A C 1
ATOM 1100 O O . VAL A 1 204 ? -29.740 -37.242 20.446 1.00 24.51 205 VAL A O 1
ATOM 1104 N N . ARG A 1 205 ? -28.970 -38.914 21.701 1.00 19.91 206 ARG A N 1
ATOM 1105 C CA . ARG A 1 205 ? -27.699 -38.943 20.980 1.00 18.40 206 ARG A CA 1
ATOM 1106 C C . ARG A 1 205 ? -27.414 -40.336 20.448 1.00 19.53 206 ARG A C 1
ATOM 1107 O O . ARG A 1 205 ? -27.069 -41.243 21.208 1.00 17.80 206 ARG A O 1
ATOM 1115 N N . GLY A 1 206 ? -27.576 -40.498 19.139 1.00 19.80 207 GLY A N 1
ATOM 1116 C CA . GLY A 1 206 ? -27.343 -41.773 18.488 1.00 20.23 207 GLY A CA 1
ATOM 1117 C C . GLY A 1 206 ? -28.380 -42.773 18.945 1.00 21.80 207 GLY A C 1
ATOM 1118 O O . GLY A 1 206 ? -29.570 -42.560 18.747 1.00 22.10 207 GLY A O 1
ATOM 1119 N N . ASP A 1 207 ? -27.920 -43.838 19.596 1.00 24.84 208 ASP A N 1
ATOM 1120 C CA . ASP A 1 207 ? -28.790 -44.869 20.152 1.00 23.61 208 ASP A CA 1
ATOM 1121 C C . ASP A 1 207 ? -28.904 -44.749 21.666 1.00 23.50 208 ASP A C 1
ATOM 1122 O O . ASP A 1 207 ? -29.389 -45.661 22.334 1.00 24.58 208 ASP A O 1
ATOM 1127 N N . ARG A 1 208 ? -28.452 -43.626 22.209 1.00 25.47 209 ARG A N 1
ATOM 1128 C CA . ARG A 1 208 ? -28.518 -43.406 23.648 1.00 22.79 209 ARG A CA 1
ATOM 1129 C C . ARG A 1 208 ? -29.461 -42.266 23.989 1.00 26.66 209 ARG A C 1
ATOM 1130 O O . ARG A 1 208 ? -29.635 -41.310 23.205 1.00 23.93 209 ARG A O 1
ATOM 1138 N N . ILE A 1 209 ? -30.087 -42.383 25.157 1.00 27.55 210 ILE A N 1
ATOM 1139 C CA . ILE A 1 209 ? -30.830 -41.278 25.749 1.00 24.07 210 ILE A CA 1
ATOM 1140 C C . ILE A 1 209 ? -29.938 -40.596 26.821 1.00 22.28 210 ILE A C 1
ATOM 1141 O O . ILE A 1 209 ? -29.324 -41.256 27.668 1.00 18.53 210 ILE A O 1
ATOM 1146 N N . VAL A 1 210 ? -29.820 -39.275 26.743 1.00 21.42 211 VAL A N 1
ATOM 1147 C CA . VAL A 1 210 ? -28.934 -38.554 27.647 1.00 18.53 211 VAL A CA 1
ATOM 1148 C C . VAL A 1 210 ? -29.665 -37.503 28.456 1.00 20.70 211 VAL A C 1
ATOM 1149 O O . VAL A 1 210 ? -30.453 -36.731 27.910 1.00 22.81 211 VAL A O 1
ATOM 1153 N N . LEU A 1 211 ? -29.429 -37.518 29.767 1.00 22.32 212 LEU A N 1
ATOM 1154 C CA . LEU A 1 211 ? -29.871 -36.457 30.666 1.00 26.06 212 LEU A CA 1
ATOM 1155 C C . LEU A 1 211 ? -28.659 -35.676 31.182 1.00 26.72 212 LEU A C 1
ATOM 1156 O O . LEU A 1 211 ? -27.887 -36.182 31.985 1.00 32.49 212 LEU A O 1
ATOM 1161 N N . ASP A 1 212 ? -28.481 -34.445 30.731 1.00 28.57 213 ASP A N 1
ATOM 1162 C CA . ASP A 1 212 ? -27.402 -33.638 31.286 1.00 35.68 213 ASP A CA 1
ATOM 1163 C C . ASP A 1 212 ? -27.859 -33.123 32.660 1.00 43.39 213 ASP A C 1
ATOM 1164 O O . ASP A 1 212 ? -28.996 -32.671 32.815 1.00 41.74 213 ASP A O 1
ATOM 1169 N N . CYS A 1 213 ? -26.974 -33.214 33.654 1.00 45.69 214 CYS A N 1
ATOM 1170 C CA . CYS A 1 213 ? -27.250 -32.734 35.013 1.00 46.62 214 CYS A CA 1
ATOM 1171 C C . CYS A 1 213 ? -28.517 -33.301 35.662 1.00 45.09 214 CYS A C 1
ATOM 1172 O O . CYS A 1 213 ? -29.549 -32.628 35.745 1.00 41.67 214 CYS A O 1
ATOM 1175 N N . PRO A 1 214 ? -28.446 -34.540 36.143 1.00 44.81 215 PRO A N 1
ATOM 1176 C CA . PRO A 1 214 ? -29.596 -34.959 36.947 1.00 43.39 215 PRO A CA 1
ATOM 1177 C C . PRO A 1 214 ? -29.524 -34.299 38.330 1.00 42.41 215 PRO A C 1
ATOM 1178 O O . PRO A 1 214 ? -28.451 -33.827 38.720 1.00 34.25 215 PRO A O 1
ATOM 1182 N N . SER A 1 215 ? -30.640 -34.302 39.059 1.00 41.96 216 SER A N 1
ATOM 1183 C CA . SER A 1 215 ? -30.700 -33.778 40.422 1.00 40.93 216 SER A CA 1
ATOM 1184 C C . SER A 1 215 ? -30.158 -34.792 41.411 1.00 44.92 216 SER A C 1
ATOM 1185 O O . SER A 1 215 ? -30.648 -35.926 41.502 1.00 46.19 216 SER A O 1
ATOM 1188 N N . ALA A 1 216 ? -29.140 -34.369 42.149 1.00 44.01 217 ALA A N 1
ATOM 1189 C CA . ALA A 1 216 ? -28.514 -35.205 43.160 1.00 52.57 217 ALA A CA 1
ATOM 1190 C C . ALA A 1 216 ? -29.105 -34.981 44.561 1.00 52.59 217 ALA A C 1
ATOM 1191 O O . ALA A 1 216 ? -28.435 -35.254 45.560 1.00 55.75 217 ALA A O 1
ATOM 1193 N N . LEU A 1 217 ? -30.348 -34.503 44.638 1.00 46.11 218 LEU A N 1
ATOM 1194 C CA . LEU A 1 217 ? -30.846 -33.928 45.887 1.00 43.67 218 LEU A CA 1
ATOM 1195 C C . LEU A 1 217 ? -30.952 -34.872 47.090 1.00 50.67 218 LEU A C 1
ATOM 1196 O O . LEU A 1 217 ? -30.405 -34.591 48.158 1.00 51.97 218 LEU A O 1
ATOM 1201 N N . GLY A 1 218 ? -31.618 -36.001 46.937 1.00 53.23 219 GLY A N 1
ATOM 1202 C CA . GLY A 1 218 ? -31.731 -36.888 48.081 1.00 54.80 219 GLY A CA 1
ATOM 1203 C C . GLY A 1 218 ? -30.685 -37.993 48.070 1.00 55.79 219 GLY A C 1
ATOM 1204 O O . GLY A 1 218 ? -30.933 -39.101 48.560 1.00 60.70 219 GLY A O 1
ATOM 1205 N N . LYS A 1 219 ? -29.499 -37.685 47.549 1.00 46.53 220 LYS A N 1
ATOM 1206 C CA . LYS A 1 219 ? -28.481 -38.713 47.340 1.00 56.87 220 LYS A CA 1
ATOM 1207 C C . LYS A 1 219 ? -27.120 -38.382 47.957 1.00 56.62 220 LYS A C 1
ATOM 1208 O O . LYS A 1 219 ? -26.494 -39.241 48.589 1.00 52.01 220 LYS A O 1
ATOM 1214 N N . SER A 1 227 ? -23.663 -36.468 38.017 1.00 43.71 228 SER A N 1
ATOM 1215 C CA . SER A 1 227 ? -22.973 -35.691 36.988 1.00 49.02 228 SER A CA 1
ATOM 1216 C C . SER A 1 227 ? -23.670 -35.754 35.623 1.00 58.52 228 SER A C 1
ATOM 1217 O O . SER A 1 227 ? -24.003 -34.722 35.030 1.00 58.44 228 SER A O 1
ATOM 1220 N N . THR A 1 228 ? -23.885 -36.971 35.128 1.00 57.13 229 THR A N 1
ATOM 1221 C CA . THR A 1 228 ? -24.549 -37.188 33.843 1.00 44.88 229 THR A CA 1
ATOM 1222 C C . THR A 1 228 ? -25.086 -38.618 33.737 1.00 44.21 229 THR A C 1
ATOM 1223 O O . THR A 1 228 ? -24.494 -39.558 34.273 1.00 43.34 229 THR A O 1
ATOM 1227 N N . VAL A 1 229 ? -26.236 -38.771 33.086 1.00 37.60 230 VAL A N 1
ATOM 1228 C CA . VAL A 1 229 ? -26.841 -40.085 32.909 1.00 34.70 230 VAL A CA 1
ATOM 1229 C C . VAL A 1 229 ? -26.926 -40.462 31.433 1.00 31.39 230 VAL A C 1
ATOM 1230 O O . VAL A 1 229 ? -27.524 -39.733 30.641 1.00 29.48 230 VAL A O 1
ATOM 1234 N N . SER A 1 230 ? -26.338 -41.600 31.068 1.00 26.24 231 SER A N 1
ATOM 1235 C CA . SER A 1 230 ? -26.359 -42.074 29.680 1.00 23.13 231 SER A CA 1
ATOM 1236 C C . SER A 1 230 ? -26.959 -43.458 29.593 1.00 25.73 231 SER A C 1
ATOM 1237 O O . SER A 1 230 ? -26.292 -44.435 29.927 1.00 30.04 231 SER A O 1
ATOM 1240 N N . ALA A 1 231 ? -28.211 -43.549 29.151 1.00 27.51 232 ALA A N 1
ATOM 1241 C CA . ALA A 1 231 ? -28.880 -44.843 29.022 1.00 26.33 232 ALA A CA 1
ATOM 1242 C C . ALA A 1 231 ? -28.976 -45.258 27.553 1.00 28.77 232 ALA A C 1
ATOM 1243 O O . ALA A 1 231 ? -29.093 -44.401 26.685 1.00 30.61 232 ALA A O 1
ATOM 1245 N N . ARG A 1 232 ? -28.920 -46.557 27.263 1.00 29.52 233 ARG A N 1
ATOM 1246 C CA . ARG A 1 232 ? -29.164 -47.012 25.896 1.00 29.03 233 ARG A CA 1
ATOM 1247 C C . ARG A 1 232 ? -30.650 -46.875 25.548 1.00 31.27 233 ARG A C 1
ATOM 1248 O O . ARG A 1 232 ? -31.524 -47.255 26.330 1.00 28.33 233 ARG A O 1
ATOM 1256 N N . ARG A 1 233 ? -30.935 -46.352 24.358 1.00 33.31 234 ARG A N 1
ATOM 1257 C CA . ARG A 1 233 ? -32.317 -46.079 23.953 1.00 30.52 234 ARG A CA 1
ATOM 1258 C C . ARG A 1 233 ? -32.906 -47.224 23.123 1.00 26.61 234 ARG A C 1
ATOM 1259 O O . ARG A 1 233 ? -32.989 -47.158 21.906 1.00 30.47 234 ARG A O 1
ATOM 1267 N N . SER A 1 234 ? -33.306 -48.281 23.807 1.00 27.57 235 SER A N 1
ATOM 1268 C CA . SER A 1 234 ? -33.904 -49.444 23.171 1.00 30.22 235 SER A CA 1
ATOM 1269 C C . SER A 1 234 ? -35.315 -49.101 22.718 1.00 29.26 235 SER A C 1
ATOM 1270 O O . SER A 1 234 ? -35.813 -48.032 23.044 1.00 31.49 235 SER A O 1
ATOM 1273 N N . PRO A 1 235 ? -35.958 -49.993 21.945 1.00 31.45 236 PRO A N 1
ATOM 1274 C CA . PRO A 1 235 ? -37.335 -49.721 21.526 1.00 28.24 236 PRO A CA 1
ATOM 1275 C C . PRO A 1 235 ? -38.319 -49.626 22.681 1.00 30.16 236 PRO A C 1
ATOM 1276 O O . PRO A 1 235 ? -39.299 -48.895 22.577 1.00 33.00 236 PRO A O 1
ATOM 1280 N N . VAL A 1 236 ? -38.094 -50.389 23.747 1.00 39.42 237 VAL A N 1
ATOM 1281 C CA . VAL A 1 236 ? -39.002 -50.362 24.903 1.00 41.04 237 VAL A CA 1
ATOM 1282 C C . VAL A 1 236 ? -38.859 -49.035 25.644 1.00 36.28 237 VAL A C 1
ATOM 1283 O O . VAL A 1 236 ? -39.850 -48.395 26.010 1.00 30.97 237 VAL A O 1
ATOM 1287 N N . VAL A 1 237 ? -37.600 -48.677 25.897 1.00 34.57 238 VAL A N 1
ATOM 1288 C CA . VAL A 1 237 ? -37.215 -47.394 26.470 1.00 30.33 238 VAL A CA 1
ATOM 1289 C C . VAL A 1 237 ? -37.790 -46.206 25.685 1.00 31.45 238 VAL A C 1
ATOM 1290 O O . VAL A 1 237 ? -38.339 -45.280 26.289 1.00 32.95 238 VAL A O 1
ATOM 1294 N N . ALA A 1 238 ? -37.699 -46.242 24.353 1.00 27.36 239 ALA A N 1
ATOM 1295 C CA . ALA A 1 238 ? -38.196 -45.132 23.532 1.00 27.89 239 ALA A CA 1
ATOM 1296 C C . ALA A 1 238 ? -39.722 -45.010 23.551 1.00 32.78 239 ALA A C 1
ATOM 1297 O O . ALA A 1 238 ? -40.260 -43.887 23.588 1.00 26.85 239 ALA A O 1
ATOM 1299 N N . GLU A 1 239 ? -40.406 -46.158 23.557 1.00 31.53 240 GLU A N 1
ATOM 1300 C CA . GLU A 1 239 ? -41.870 -46.207 23.627 1.00 31.24 240 GLU A CA 1
ATOM 1301 C C . GLU A 1 239 ? -42.383 -45.649 24.950 1.00 33.70 240 GLU A C 1
ATOM 1302 O O . GLU A 1 239 ? -43.424 -44.977 25.003 1.00 31.96 240 GLU A O 1
ATOM 1308 N N . ILE A 1 240 ? -41.649 -45.945 26.018 1.00 28.14 241 ILE A N 1
ATOM 1309 C CA . ILE A 1 240 ? -42.017 -45.489 27.343 1.00 29.17 241 ILE A CA 1
ATOM 1310 C C . ILE A 1 240 ? -41.955 -43.973 27.351 1.00 30.65 241 ILE A C 1
ATOM 1311 O O . ILE A 1 240 ? -42.936 -43.291 27.687 1.00 27.86 241 ILE A O 1
ATOM 1316 N N . LEU A 1 241 ? -40.803 -43.452 26.937 1.00 29.91 242 LEU A N 1
ATOM 1317 C CA . LEU A 1 241 ? -40.577 -42.012 26.930 1.00 27.29 242 LEU A CA 1
ATOM 1318 C C . LEU A 1 241 ? -41.595 -41.251 26.071 1.00 26.66 242 LEU A C 1
ATOM 1319 O O . LEU A 1 241 ? -42.045 -40.184 26.454 1.00 29.21 242 LEU A O 1
ATOM 1324 N N . GLY A 1 242 ? -41.978 -41.802 24.929 1.00 23.49 243 GLY A N 1
ATOM 1325 C CA . GLY A 1 242 ? -42.930 -41.122 24.067 1.00 22.13 243 GLY A CA 1
ATOM 1326 C C . GLY A 1 242 ? -44.335 -41.101 24.633 1.00 26.07 243 GLY A C 1
ATOM 1327 O O . GLY A 1 242 ? -45.052 -40.116 24.512 1.00 30.19 243 GLY A O 1
ATOM 1328 N N . ALA A 1 243 ? -44.746 -42.198 25.250 1.00 29.81 244 ALA A N 1
ATOM 1329 C CA . ALA A 1 243 ? -46.083 -42.266 25.832 1.00 31.34 244 ALA A CA 1
ATOM 1330 C C . ALA A 1 243 ? -46.181 -41.412 27.096 1.00 30.28 244 ALA A C 1
ATOM 1331 O O . ALA A 1 243 ? -47.257 -40.934 27.467 1.00 26.23 244 ALA A O 1
ATOM 1333 N N . ALA A 1 244 ? -45.039 -41.220 27.746 1.00 32.28 245 ALA A N 1
ATOM 1334 C CA . ALA A 1 244 ? -44.972 -40.413 28.960 1.00 31.77 245 ALA A CA 1
ATOM 1335 C C . ALA A 1 244 ? -44.502 -38.975 28.674 1.00 32.79 245 ALA A C 1
ATOM 1336 O O . ALA A 1 244 ? -43.871 -38.330 29.534 1.00 27.87 245 ALA A O 1
ATOM 1338 N N . ARG A 1 245 ? -44.813 -38.477 27.473 1.00 28.67 246 ARG A N 1
ATOM 1339 C CA . ARG A 1 245 ? -44.464 -37.107 27.103 1.00 30.53 246 ARG A CA 1
ATOM 1340 C C . ARG A 1 245 ? -45.250 -36.133 27.970 1.00 28.55 246 ARG A C 1
ATOM 1341 O O . ARG A 1 245 ? -44.686 -35.231 28.582 1.00 29.64 246 ARG A O 1
ATOM 1349 N N . ARG A 1 246 ? -46.558 -36.322 28.025 1.00 27.40 247 ARG A N 1
ATOM 1350 C CA . ARG A 1 246 ? -47.349 -35.636 29.031 1.00 30.78 247 ARG A CA 1
ATOM 1351 C C . ARG A 1 246 ? -47.556 -36.577 30.226 1.00 32.86 247 ARG A C 1
ATOM 1352 O O . ARG A 1 246 ? -47.397 -37.787 30.088 1.00 32.20 247 ARG A O 1
ATOM 1360 N N . PRO A 1 247 ? -47.859 -36.026 31.418 1.00 36.28 248 PRO A N 1
ATOM 1361 C CA . PRO A 1 247 ? -48.022 -36.920 32.572 1.00 34.45 248 PRO A CA 1
ATOM 1362 C C . PRO A 1 247 ? -49.146 -37.935 32.334 1.00 38.95 248 PRO A C 1
ATOM 1363 O O . PRO A 1 247 ? -50.266 -37.536 31.974 1.00 30.08 248 PRO A O 1
ATOM 1367 N N . VAL A 1 248 ? -48.818 -39.221 32.510 1.00 36.88 249 VAL A N 1
ATOM 1368 C CA . VAL A 1 248 ? -49.729 -40.340 32.269 1.00 32.44 249 VAL A CA 1
ATOM 1369 C C . VAL A 1 248 ? -49.669 -41.282 33.459 1.00 35.95 249 VAL A C 1
ATOM 1370 O O . VAL A 1 248 ? -48.608 -41.428 34.079 1.00 35.74 249 VAL A O 1
ATOM 1374 N N . LEU A 1 249 ? -50.794 -41.918 33.787 1.00 38.73 250 LEU A N 1
ATOM 1375 C CA . LEU A 1 249 ? -50.838 -42.859 34.911 1.00 38.85 250 LEU A CA 1
ATOM 1376 C C . LEU A 1 249 ? -49.886 -44.046 34.696 1.00 43.48 250 LEU A C 1
ATOM 1377 O O . LEU A 1 249 ? -49.956 -44.712 33.664 1.00 45.15 250 LEU A O 1
ATOM 1382 N N . ALA A 1 250 ? -48.993 -44.301 35.656 1.00 43.36 251 ALA A N 1
ATOM 1383 C CA . ALA A 1 250 ? -47.895 -45.254 35.443 1.00 39.91 251 ALA A CA 1
ATOM 1384 C C . ALA A 1 250 ? -48.375 -46.670 35.182 1.00 42.03 251 ALA A C 1
ATOM 1385 O O . ALA A 1 250 ? -47.791 -47.391 34.381 1.00 41.50 251 ALA A O 1
ATOM 1387 N N . GLY A 1 251 ? -49.452 -47.059 35.854 1.00 51.58 252 GLY A N 1
ATOM 1388 C CA . GLY A 1 251 ? -50.011 -48.389 35.686 1.00 48.86 252 GLY A CA 1
ATOM 1389 C C . GLY A 1 251 ? -50.523 -48.624 34.278 1.00 44.63 252 GLY A C 1
ATOM 1390 O O . GLY A 1 251 ? -50.070 -49.552 33.621 1.00 48.84 252 GLY A O 1
ATOM 1391 N N . ARG A 1 252 ? -51.419 -47.759 33.801 1.00 40.77 253 ARG A N 1
ATOM 1392 C CA . ARG A 1 252 ? -51.936 -47.850 32.435 1.00 42.65 253 ARG A CA 1
ATOM 1393 C C . ARG A 1 252 ? -50.785 -47.821 31.422 1.00 46.57 253 ARG A C 1
ATOM 1394 O O . ARG A 1 252 ? -50.837 -48.489 30.385 1.00 49.87 253 ARG A O 1
ATOM 1402 N N . LEU A 1 253 ? -49.738 -47.066 31.740 1.00 46.98 254 LEU A N 1
ATOM 1403 C CA . LEU A 1 253 ? -48.561 -46.985 30.883 1.00 47.75 254 LEU A CA 1
ATOM 1404 C C . LEU A 1 253 ? -47.841 -48.326 30.810 1.00 47.77 254 LEU A C 1
ATOM 1405 O O . LEU A 1 253 ? -47.513 -48.808 29.724 1.00 46.28 254 LEU A O 1
ATOM 1410 N N . ALA A 1 254 ? -47.589 -48.917 31.974 1.00 48.61 255 ALA A N 1
ATOM 1411 C CA . ALA A 1 254 ? -46.835 -50.165 32.058 1.00 50.63 255 ALA A CA 1
ATOM 1412 C C . ALA A 1 254 ? -47.554 -51.326 31.376 1.00 53.33 255 ALA A C 1
ATOM 1413 O O . ALA A 1 254 ? -46.907 -52.259 30.880 1.00 50.40 255 ALA A O 1
ATOM 1415 N N . GLN A 1 255 ? -48.885 -51.260 31.350 1.00 50.92 256 GLN A N 1
ATOM 1416 C CA . GLN A 1 255 ? -49.693 -52.307 30.722 1.00 53.81 256 GLN A CA 1
ATOM 1417 C C . GLN A 1 255 ? -49.686 -52.212 29.198 1.00 49.80 256 GLN A C 1
ATOM 1418 O O . GLN A 1 255 ? -49.585 -53.230 28.511 1.00 52.45 256 GLN A O 1
ATOM 1424 N N . SER A 1 256 ? -49.784 -50.997 28.671 1.00 43.91 257 SER A N 1
ATOM 1425 C CA . SER A 1 256 ? -49.753 -50.817 27.228 1.00 42.98 257 SER A CA 1
ATOM 1426 C C . SER A 1 256 ? -48.422 -51.262 26.621 1.00 50.84 257 SER A C 1
ATOM 1427 O O . SER A 1 256 ? -48.406 -51.975 25.610 1.00 45.60 257 SER A O 1
ATOM 1430 N N . VAL A 1 257 ? -47.317 -50.875 27.263 1.00 47.54 258 VAL A N 1
ATOM 1431 C CA . VAL A 1 257 ? -45.974 -51.252 26.804 1.00 51.66 258 VAL A CA 1
ATOM 1432 C C . VAL A 1 257 ? -45.769 -52.768 26.836 1.00 46.71 258 VAL A C 1
ATOM 1433 O O . VAL A 1 257 ? -45.118 -53.342 25.966 1.00 44.94 258 VAL A O 1
ATOM 1437 N N . ALA A 1 258 ? -46.336 -53.410 27.847 1.00 52.61 259 ALA A N 1
ATOM 1438 C CA . ALA A 1 258 ? -46.289 -54.863 27.953 1.00 53.05 259 ALA A CA 1
ATOM 1439 C C . ALA A 1 258 ? -47.002 -55.540 26.785 1.00 55.04 259 ALA A C 1
ATOM 1440 O O . ALA A 1 258 ? -46.547 -56.569 26.288 1.00 48.43 259 ALA A O 1
ATOM 1442 N N . GLN A 1 259 ? -48.138 -54.977 26.377 1.00 55.35 260 GLN A N 1
ATOM 1443 C CA . GLN A 1 259 ? -48.887 -55.511 25.244 1.00 56.99 260 GLN A CA 1
ATOM 1444 C C . GLN A 1 259 ? -48.098 -55.383 23.945 1.00 56.67 260 GLN A C 1
ATOM 1445 O O . GLN A 1 259 ? -47.656 -56.387 23.378 1.00 52.29 260 GLN A O 1
ATOM 1451 N N . ARG A 1 260 ? -47.924 -54.134 23.505 1.00 59.17 261 ARG A N 1
ATOM 1452 C CA . ARG A 1 260 ? -47.187 -53.772 22.289 1.00 51.02 261 ARG A CA 1
ATOM 1453 C C . ARG A 1 260 ? -45.911 -54.591 22.083 1.00 48.53 261 ARG A C 1
ATOM 1454 O O . ARG A 1 260 ? -45.615 -55.036 20.978 1.00 55.65 261 ARG A O 1
ATOM 1462 N N . PHE A 1 261 ? -45.162 -54.798 23.152 1.00 44.49 262 PHE A N 1
ATOM 1463 C CA . PHE A 1 261 ? -43.911 -55.531 23.064 1.00 47.25 262 PHE A CA 1
ATOM 1464 C C . PHE A 1 261 ? -44.067 -56.992 23.513 1.00 50.43 262 PHE A C 1
ATOM 1465 O O . PHE A 1 261 ? -43.079 -57.727 23.620 1.00 43.23 262 PHE A O 1
ATOM 1473 N N . GLU A 1 262 ? -45.310 -57.384 23.800 1.00 57.09 263 GLU A N 1
ATOM 1474 C CA . GLU A 1 262 ? -45.647 -58.727 24.302 1.00 54.90 263 GLU A CA 1
ATOM 1475 C C . GLU A 1 262 ? -44.699 -59.146 25.424 1.00 49.62 263 GLU A C 1
ATOM 1476 O O . GLU A 1 262 ? -43.901 -60.059 25.262 1.00 59.40 263 GLU A O 1
ATOM 1482 N N . LEU A 1 263 ? -44.786 -58.445 26.550 1.00 53.43 264 LEU A N 1
ATOM 1483 C CA . LEU A 1 263 ? -43.929 -58.694 27.711 1.00 54.27 264 LEU A CA 1
ATOM 1484 C C . LEU A 1 263 ? -44.730 -58.852 29.023 1.00 53.76 264 LEU A C 1
ATOM 1485 O O . LEU A 1 263 ? -45.914 -58.487 29.082 1.00 48.70 264 LEU A O 1
ATOM 1490 N N . PRO A 1 264 ? -44.102 -59.462 30.051 1.00 48.55 265 PRO A N 1
ATOM 1491 C CA . PRO A 1 264 ? -44.609 -59.455 31.429 1.00 50.47 265 PRO A CA 1
ATOM 1492 C C . PRO A 1 264 ? -44.984 -58.043 31.898 1.00 56.46 265 PRO A C 1
ATOM 1493 O O . PRO A 1 264 ? -44.104 -57.177 31.974 1.00 55.31 265 PRO A O 1
ATOM 1497 N N . ALA A 1 265 ? -46.250 -57.840 32.270 1.00 57.45 266 ALA A N 1
ATOM 1498 C CA . ALA A 1 265 ? -46.753 -56.533 32.704 1.00 49.75 266 ALA A CA 1
ATOM 1499 C C . ALA A 1 265 ? -46.191 -56.053 34.034 1.00 50.98 266 ALA A C 1
ATOM 1500 O O . ALA A 1 265 ? -46.753 -55.148 34.633 1.00 48.40 266 ALA A O 1
ATOM 1502 N N . ASP A 1 266 ? -45.115 -56.679 34.507 1.00 52.55 267 ASP A N 1
ATOM 1503 C CA . ASP A 1 266 ? -44.459 -56.278 35.752 1.00 48.89 267 ASP A CA 1
ATOM 1504 C C . ASP A 1 266 ? -42.976 -56.063 35.512 1.00 50.35 267 ASP A C 1
ATOM 1505 O O . ASP A 1 266 ? -42.353 -55.212 36.157 1.00 47.16 267 ASP A O 1
ATOM 1510 N N . ARG A 1 267 ? -42.409 -56.851 34.597 1.00 53.00 268 ARG A N 1
ATOM 1511 C CA . ARG A 1 267 ? -41.017 -56.669 34.197 1.00 51.22 268 ARG A CA 1
ATOM 1512 C C . ARG A 1 267 ? -40.877 -55.271 33.604 1.00 55.09 268 ARG A C 1
ATOM 1513 O O . ARG A 1 267 ? -39.830 -54.633 33.734 1.00 55.16 268 ARG A O 1
ATOM 1521 N N . VAL A 1 268 ? -41.956 -54.801 32.975 1.00 43.87 269 VAL A N 1
ATOM 1522 C CA . VAL A 1 268 ? -42.038 -53.460 32.431 1.00 40.92 269 VAL A CA 1
ATOM 1523 C C . VAL A 1 268 ? -42.113 -52.414 33.536 1.00 43.74 269 VAL A C 1
ATOM 1524 O O . VAL A 1 268 ? -41.484 -51.362 33.449 1.00 42.60 269 VAL A O 1
ATOM 1528 N N . THR A 1 269 ? -42.909 -52.691 34.561 1.00 48.63 270 THR A N 1
ATOM 1529 C CA . THR A 1 269 ? -43.017 -51.790 35.708 1.00 46.90 270 THR A CA 1
ATOM 1530 C C . THR A 1 269 ? -41.671 -51.617 36.421 1.00 43.56 270 THR A C 1
ATOM 1531 O O . THR A 1 269 ? -41.372 -50.537 36.940 1.00 45.77 270 THR A O 1
ATOM 1535 N N . GLY A 1 270 ? -40.846 -52.660 36.418 1.00 35.38 271 GLY A N 1
ATOM 1536 C CA . GLY A 1 270 ? -39.508 -52.544 36.972 1.00 39.20 271 GLY A CA 1
ATOM 1537 C C . GLY A 1 270 ? -38.607 -51.685 36.090 1.00 47.56 271 GLY A C 1
ATOM 1538 O O . GLY A 1 270 ? -37.599 -51.116 36.545 1.00 43.64 271 GLY A O 1
ATOM 1539 N N . LEU A 1 271 ? -38.982 -51.580 34.816 1.00 46.25 272 LEU A N 1
ATOM 1540 C CA . LEU A 1 271 ? -38.291 -50.703 33.884 1.00 43.30 272 LEU A CA 1
ATOM 1541 C C . LEU A 1 271 ? -38.666 -49.249 34.172 1.00 42.30 272 LEU A C 1
ATOM 1542 O O . LEU A 1 271 ? -37.788 -48.393 34.286 1.00 41.35 272 LEU A O 1
ATOM 1547 N N . LEU A 1 272 ? -39.963 -48.981 34.314 1.00 37.33 273 LEU A N 1
ATOM 1548 C CA . LEU A 1 272 ? -40.426 -47.665 34.735 1.00 39.20 273 LEU A CA 1
ATOM 1549 C C . LEU A 1 272 ? -39.745 -47.222 36.037 1.00 42.60 273 LEU A C 1
ATOM 1550 O O . LEU A 1 272 ? -39.464 -46.031 36.225 1.00 38.93 273 LEU A O 1
ATOM 1555 N N . ALA A 1 273 ? -39.472 -48.190 36.913 1.00 38.92 274 ALA A N 1
ATOM 1556 C CA . ALA A 1 273 ? -38.858 -47.946 38.217 1.00 37.94 274 ALA A CA 1
ATOM 1557 C C . ALA A 1 273 ? -37.380 -47.587 38.107 1.00 36.82 274 ALA A C 1
ATOM 1558 O O . ALA A 1 273 ? -36.902 -46.697 38.800 1.00 35.36 274 ALA A O 1
ATOM 1560 N N . ASP A 1 274 ? -36.642 -48.337 37.296 1.00 44.97 275 ASP A N 1
ATOM 1561 C CA . ASP A 1 274 ? -35.243 -48.012 36.993 1.00 44.94 275 ASP A CA 1
ATOM 1562 C C . ASP A 1 274 ? -35.126 -46.631 36.345 1.00 45.22 275 ASP A C 1
ATOM 1563 O O . ASP A 1 274 ? -34.187 -45.878 36.613 1.00 42.97 275 ASP A O 1
ATOM 1568 N N . MET A 1 275 ? -36.088 -46.314 35.480 1.00 42.29 276 MET A N 1
ATOM 1569 C CA . MET A 1 275 ? -36.087 -45.044 34.764 1.00 44.59 276 MET A CA 1
ATOM 1570 C C . MET A 1 275 ? -36.372 -43.889 35.709 1.00 38.94 276 MET A C 1
ATOM 1571 O O . MET A 1 275 ? -35.713 -42.849 35.643 1.00 37.89 276 MET A O 1
ATOM 1576 N N . ALA A 1 276 ? -37.362 -44.069 36.577 1.00 34.40 277 ALA A N 1
ATOM 1577 C CA . ALA A 1 276 ? -37.670 -43.060 37.578 1.00 32.22 277 ALA A CA 1
ATOM 1578 C C . ALA A 1 276 ? -36.491 -42.885 38.545 1.00 31.90 277 ALA A C 1
ATOM 1579 O O . ALA A 1 276 ? -36.313 -41.830 39.138 1.00 32.69 277 ALA A O 1
ATOM 1581 N N . ALA A 1 277 ? -35.689 -43.929 38.696 1.00 28.18 278 ALA A N 1
ATOM 1582 C CA . ALA A 1 277 ? -34.518 -43.856 39.553 1.00 31.40 278 ALA A CA 1
ATOM 1583 C C . ALA A 1 277 ? -33.347 -43.128 38.888 1.00 34.02 278 ALA A C 1
ATOM 1584 O O . ALA A 1 277 ? -32.494 -42.568 39.575 1.00 31.25 278 ALA A O 1
ATOM 1586 N N . GLN A 1 278 ? -33.275 -43.180 37.560 1.00 32.53 279 GLN A N 1
ATOM 1587 C CA . GLN A 1 278 ? -32.193 -42.512 36.852 1.00 33.56 279 GLN A CA 1
ATOM 1588 C C . GLN A 1 278 ? -32.610 -41.109 36.497 1.00 31.34 279 GLN A C 1
ATOM 1589 O O . GLN A 1 278 ? -31.839 -40.347 35.909 1.00 30.91 279 GLN A O 1
ATOM 1595 N N . GLU A 1 279 ? -33.839 -40.783 36.861 1.00 30.68 280 GLU A N 1
ATOM 1596 C CA . GLU A 1 279 ? -34.431 -39.502 36.530 1.00 33.21 280 GLU A CA 1
ATOM 1597 C C . GLU A 1 279 ? -34.672 -39.329 35.038 1.00 28.44 280 GLU A C 1
ATOM 1598 O O . GLU A 1 279 ? -34.687 -38.213 34.550 1.00 29.59 280 GLU A O 1
ATOM 1604 N N . LEU A 1 280 ? -34.827 -40.437 34.316 1.00 29.87 281 LEU A N 1
ATOM 1605 C CA . LEU A 1 280 ? -35.312 -40.387 32.944 1.00 27.54 281 LEU A CA 1
ATOM 1606 C C . LEU A 1 280 ? -36.821 -40.161 33.016 1.00 29.33 281 LEU A C 1
ATOM 1607 O O . LEU A 1 280 ? -37.438 -39.675 32.069 1.00 28.59 281 LEU A O 1
ATOM 1612 N N . LEU A 1 281 ? -37.417 -40.547 34.140 1.00 28.20 282 LEU A N 1
ATOM 1613 C CA . LEU A 1 281 ? -38.814 -40.236 34.412 1.00 28.57 282 LEU A CA 1
ATOM 1614 C C . LEU A 1 281 ? -38.931 -39.429 35.688 1.00 27.06 282 LEU A C 1
ATOM 1615 O O . LEU A 1 281 ? -38.024 -39.431 36.516 1.00 30.85 282 LEU A O 1
ATOM 1620 N N . ILE A 1 282 ? -40.032 -38.699 35.811 1.00 26.44 283 ILE A N 1
ATOM 1621 C CA . ILE A 1 282 ? -40.324 -37.908 36.994 1.00 28.68 283 ILE A CA 1
ATOM 1622 C C . ILE A 1 282 ? -41.692 -38.327 37.501 1.00 31.09 283 ILE A C 1
ATOM 1623 O O . ILE A 1 282 ? -42.681 -38.192 36.768 1.00 23.59 283 ILE A O 1
ATOM 1628 N N . THR A 1 283 ? -41.751 -38.853 38.729 1.00 32.91 284 THR A N 1
ATOM 1629 C CA . THR A 1 283 ? -43.028 -39.319 39.291 1.00 32.25 284 THR A CA 1
ATOM 1630 C C . THR A 1 283 ? -43.768 -38.137 39.885 1.00 28.94 284 THR A C 1
ATOM 1631 O O . THR A 1 283 ? -43.142 -37.135 40.231 1.00 30.38 284 THR A O 1
ATOM 1635 N N . ALA A 1 284 ? -45.092 -38.239 39.978 1.00 30.43 285 ALA A N 1
ATOM 1636 C CA . ALA A 1 284 ? -45.897 -37.172 40.572 1.00 30.47 285 ALA A CA 1
ATOM 1637 C C . ALA A 1 284 ? -45.594 -37.025 42.066 1.00 29.11 285 ALA A C 1
ATOM 1638 O O . ALA A 1 284 ? -45.885 -35.995 42.673 1.00 30.02 285 ALA A O 1
ATOM 1640 N N . LEU A 1 285 ? -44.989 -38.059 42.641 1.00 26.28 286 LEU A N 1
ATOM 1641 C CA . LEU A 1 285 ? -44.581 -38.031 44.036 1.00 33.75 286 LEU A CA 1
ATOM 1642 C C . LEU A 1 285 ? -43.708 -36.831 44.403 1.00 35.73 286 LEU A C 1
ATOM 1643 O O . LEU A 1 285 ? -43.862 -36.252 45.476 1.00 38.45 286 LEU A O 1
ATOM 1648 N N . ARG A 1 286 ? -42.793 -36.464 43.515 1.00 34.41 287 ARG A N 1
ATOM 1649 C CA . ARG A 1 286 ? -41.909 -35.322 43.734 1.00 30.82 287 ARG A CA 1
ATOM 1650 C C . ARG A 1 286 ? -42.687 -34.009 43.696 1.00 28.92 287 ARG A C 1
ATOM 1651 O O . ARG A 1 286 ? -43.594 -33.820 42.869 1.00 24.98 287 ARG A O 1
ATOM 1659 N N . PRO A 1 287 ? -42.376 -33.121 44.646 1.00 30.30 288 PRO A N 1
ATOM 1660 C CA . PRO A 1 287 ? -43.092 -31.857 44.834 1.00 25.37 288 PRO A CA 1
ATOM 1661 C C . PRO A 1 287 ? -42.896 -30.961 43.624 1.00 28.19 288 PRO A C 1
ATOM 1662 O O . PRO A 1 287 ? -41.747 -30.740 43.244 1.00 32.68 288 PRO A O 1
ATOM 1666 N N . PRO A 1 288 ? -43.993 -30.489 43.006 1.00 24.52 289 PRO A N 1
ATOM 1667 C CA . PRO A 1 288 ? -43.969 -29.656 41.790 1.00 25.41 289 PRO A CA 1
ATOM 1668 C C . PRO A 1 288 ? -43.300 -28.292 41.974 1.00 25.13 289 PRO A C 1
ATOM 1669 O O . PRO A 1 288 ? -42.958 -27.654 40.978 1.00 25.04 289 PRO A O 1
ATOM 1673 N N . LEU A 1 289 ? -43.109 -27.869 43.219 1.00 24.62 290 LEU A N 1
ATOM 1674 C CA . LEU A 1 289 ? -42.678 -26.511 43.526 1.00 22.83 290 LEU A CA 1
ATOM 1675 C C . LEU A 1 289 ? -43.606 -25.471 42.892 1.00 24.27 290 LEU A C 1
ATOM 1676 O O . LEU A 1 289 ? -43.162 -24.552 42.191 1.00 23.39 290 LEU A O 1
ATOM 1681 N N . ASP A 1 290 ? -44.898 -25.604 43.153 1.00 23.73 291 ASP A N 1
ATOM 1682 C CA . ASP A 1 290 ? -45.856 -24.649 42.618 1.00 23.56 291 ASP A CA 1
ATOM 1683 C C . ASP A 1 290 ? -46.408 -23.702 43.678 1.00 24.13 291 ASP A C 1
ATOM 1684 O O . ASP A 1 290 ? -47.259 -22.872 43.384 1.00 27.83 291 ASP A O 1
ATOM 1689 N N . GLY A 1 291 ? -45.924 -23.814 44.906 1.00 24.81 292 GLY A N 1
ATOM 1690 C CA . GLY A 1 291 ? -46.385 -22.929 45.963 1.00 30.69 292 GLY A CA 1
ATOM 1691 C C . GLY A 1 291 ? -47.019 -23.615 47.162 1.00 31.68 292 GLY A C 1
ATOM 1692 O O . GLY A 1 291 ? -47.030 -23.051 48.249 1.00 34.23 292 GLY A O 1
ATOM 1693 N N . ASP A 1 292 ? -47.527 -24.828 46.970 1.00 34.32 293 ASP A N 1
ATOM 1694 C CA . ASP A 1 292 ? -48.066 -25.632 48.068 1.00 40.46 293 ASP A CA 1
ATOM 1695 C C . ASP A 1 292 ? -46.968 -26.106 49.010 1.00 36.45 293 ASP A C 1
ATOM 1696 O O . ASP A 1 292 ? -45.792 -26.035 48.682 1.00 32.84 293 ASP A O 1
ATOM 1701 N N . ASP A 1 293 ? -47.375 -26.596 50.177 1.00 41.67 294 ASP A N 1
ATOM 1702 C CA . ASP A 1 293 ? -46.485 -27.297 51.084 1.00 40.56 294 ASP A CA 1
ATOM 1703 C C . ASP A 1 293 ? -46.072 -28.578 50.366 1.00 39.16 294 ASP A C 1
ATOM 1704 O O . ASP A 1 293 ? -46.929 -29.319 49.865 1.00 36.57 294 ASP A O 1
ATOM 1709 N N . PRO A 1 294 ? -44.753 -28.805 50.256 1.00 32.17 295 PRO A N 1
ATOM 1710 C CA . PRO A 1 294 ? -44.194 -30.015 49.649 1.00 31.51 295 PRO A CA 1
ATOM 1711 C C . PRO A 1 294 ? -44.634 -31.281 50.378 1.00 34.88 295 PRO A C 1
ATOM 1712 O O . PRO A 1 294 ? -45.030 -32.236 49.701 1.00 34.16 295 PRO A O 1
ATOM 1716 N N . LEU A 1 295 ? -44.564 -31.300 51.713 1.00 33.82 296 LEU A N 1
ATOM 1717 C CA . LEU A 1 295 ? -44.926 -32.505 52.469 1.00 33.89 296 LEU A CA 1
ATOM 1718 C C . LEU A 1 295 ? -46.368 -32.926 52.186 1.00 35.65 296 LEU A C 1
ATOM 1719 O O . LEU A 1 295 ? -46.649 -34.101 51.905 1.00 29.05 296 LEU A O 1
ATOM 1724 N N . GLN A 1 296 ? -47.266 -31.945 52.225 1.00 34.33 297 GLN A N 1
ATOM 1725 C CA . GLN A 1 296 ? -48.674 -32.179 51.972 1.00 36.00 297 GLN A CA 1
ATOM 1726 C C . GLN A 1 296 ? -48.890 -32.692 50.553 1.00 43.62 297 GLN A C 1
ATOM 1727 O O . GLN A 1 296 ? -49.756 -33.540 50.313 1.00 43.80 297 GLN A O 1
ATOM 1733 N N . HIS A 1 297 ? -48.091 -32.183 49.617 1.00 44.59 298 HIS A N 1
ATOM 1734 C CA . HIS A 1 297 ? -48.152 -32.659 48.239 1.00 38.33 298 HIS A CA 1
ATOM 1735 C C . HIS A 1 297 ? -47.890 -34.153 48.140 1.00 37.21 298 HIS A C 1
ATOM 1736 O O . HIS A 1 297 ? -48.632 -34.848 47.446 1.00 40.58 298 HIS A O 1
ATOM 1743 N N . VAL A 1 298 ? -46.834 -34.643 48.794 1.00 29.73 299 VAL A N 1
ATOM 1744 C CA . VAL A 1 298 ? -46.576 -36.089 48.803 1.00 37.16 299 VAL A CA 1
ATOM 1745 C C . VAL A 1 298 ? -47.762 -36.880 49.385 1.00 47.63 299 VAL A C 1
ATOM 1746 O O . VAL A 1 298 ? -48.230 -37.850 48.775 1.00 46.51 299 VAL A O 1
ATOM 1750 N N . LEU A 1 299 ? -48.246 -36.460 50.558 1.00 46.53 300 LEU A N 1
ATOM 1751 C CA . LEU A 1 299 ? -49.430 -37.082 51.162 1.00 44.15 300 LEU A CA 1
ATOM 1752 C C . LEU A 1 299 ? -50.670 -37.058 50.261 1.00 47.84 300 LEU A C 1
ATOM 1753 O O . LEU A 1 299 ? -51.343 -38.079 50.125 1.00 52.19 300 LEU A O 1
ATOM 1758 N N . ASP A 1 300 ? -50.998 -35.904 49.678 1.00 43.86 301 ASP A N 1
ATOM 1759 C CA . ASP A 1 300 ? -52.170 -35.825 48.792 1.00 48.30 301 ASP A CA 1
ATOM 1760 C C . ASP A 1 300 ? -52.067 -36.820 47.625 1.00 48.66 301 ASP A C 1
ATOM 1761 O O . ASP A 1 300 ? -53.059 -37.447 47.235 1.00 44.30 301 ASP A O 1
ATOM 1766 N N . VAL A 1 301 ? -50.854 -36.973 47.097 1.00 45.82 302 VAL A N 1
ATOM 1767 C CA . VAL A 1 301 ? -50.593 -37.898 46.005 1.00 44.54 302 VAL A CA 1
ATOM 1768 C C . VAL A 1 301 ? -50.732 -39.379 46.396 1.00 51.05 302 VAL A C 1
ATOM 1769 O O . VAL A 1 301 ? -51.420 -40.125 45.690 1.00 52.17 302 VAL A O 1
ATOM 1773 N N . VAL A 1 302 ? -50.108 -39.808 47.503 1.00 51.99 303 VAL A N 1
ATOM 1774 C CA . VAL A 1 302 ? -50.271 -41.201 47.972 1.00 52.48 303 VAL A CA 1
ATOM 1775 C C . VAL A 1 302 ? -51.719 -41.489 48.364 1.00 50.42 303 VAL A C 1
ATOM 1776 O O . VAL A 1 302 ? -52.197 -42.611 48.225 1.00 56.02 303 VAL A O 1
ATOM 1780 N N . ALA A 1 303 ? -52.403 -40.468 48.864 1.00 50.33 304 ALA A N 1
ATOM 1781 C CA . ALA A 1 303 ? -53.823 -40.572 49.165 1.00 56.72 304 ALA A CA 1
ATOM 1782 C C . ALA A 1 303 ? -54.640 -40.752 47.890 1.00 54.63 304 ALA A C 1
ATOM 1783 O O . ALA A 1 303 ? -55.657 -41.442 47.906 1.00 57.66 304 ALA A O 1
ATOM 1785 N N . ALA A 1 304 ? -54.203 -40.132 46.792 1.00 53.55 305 ALA A N 1
ATOM 1786 C CA . ALA A 1 304 ? -54.877 -40.312 45.509 1.00 52.84 305 ALA A CA 1
ATOM 1787 C C . ALA A 1 304 ? -54.681 -41.743 45.040 1.00 52.32 305 ALA A C 1
ATOM 1788 O O . ALA A 1 304 ? -55.544 -42.319 44.376 1.00 50.38 305 ALA A O 1
ATOM 1790 N N . ALA A 1 305 ? -53.542 -42.318 45.408 1.00 46.98 306 ALA A N 1
ATOM 1791 C CA . ALA A 1 305 ? -53.219 -43.673 44.991 1.00 54.12 306 ALA A CA 1
ATOM 1792 C C . ALA A 1 305 ? -53.942 -44.713 45.845 1.00 62.86 306 ALA A C 1
ATOM 1793 O O . ALA A 1 305 ? -54.465 -45.703 45.322 1.00 62.11 306 ALA A O 1
ATOM 1795 N N . GLU A 1 306 ? -53.969 -44.479 47.156 1.00 60.60 307 GLU A N 1
ATOM 1796 C CA . GLU A 1 306 ? -54.662 -45.370 48.067 1.00 63.14 307 GLU A CA 1
ATOM 1797 C C . GLU A 1 306 ? -56.106 -45.507 47.645 1.00 66.35 307 GLU A C 1
ATOM 1798 O O . GLU A 1 306 ? -56.582 -46.613 47.369 1.00 70.67 307 GLU A O 1
ATOM 1804 N N . ALA A 1 307 ? -56.777 -44.364 47.539 1.00 63.51 308 ALA A N 1
ATOM 1805 C CA . ALA A 1 307 ? -58.197 -44.321 47.215 1.00 67.55 308 ALA A CA 1
ATOM 1806 C C . ALA A 1 307 ? -58.497 -44.513 45.733 1.00 72.08 308 ALA A C 1
ATOM 1807 O O . ALA A 1 307 ? -59.447 -43.926 45.212 1.00 78.20 308 ALA A O 1
ATOM 1809 N N . ARG A 1 308 ? -57.677 -45.303 45.046 1.00 74.03 309 ARG A N 1
ATOM 1810 C CA . ARG A 1 308 ? -57.960 -45.635 43.650 1.00 79.10 309 ARG A CA 1
ATOM 1811 C C . ARG A 1 308 ? -57.880 -47.136 43.375 1.00 74.06 309 ARG A C 1
ATOM 1812 O O . ARG A 1 308 ? -58.520 -47.641 42.452 1.00 67.69 309 ARG A O 1
ATOM 1820 N N . ALA A 1 309 ? -57.108 -47.839 44.202 1.00 75.59 310 ALA A N 1
ATOM 1821 C CA . ALA A 1 309 ? -56.922 -49.276 44.049 1.00 75.62 310 ALA A CA 1
ATOM 1822 C C . ALA A 1 309 ? -58.140 -49.974 44.645 1.00 90.89 310 ALA A C 1
ATOM 1823 O O . ALA A 1 309 ? -59.167 -50.096 43.969 1.00 90.65 310 ALA A O 1
ATOM 1825 N N . GLY A 1 310 ? -58.050 -50.427 45.894 1.00 91.39 311 GLY A N 1
ATOM 1826 C CA . GLY A 1 310 ? -59.210 -51.037 46.528 1.00 97.00 311 GLY A CA 1
ATOM 1827 C C . GLY A 1 310 ? -59.353 -50.737 48.009 1.00 95.67 311 GLY A C 1
ATOM 1828 O O . GLY A 1 310 ? -60.356 -50.163 48.441 1.00 92.96 311 GLY A O 1
ATOM 1829 N N . SER A 1 311 ? -58.349 -51.120 48.789 1.00 89.59 312 SER A N 1
ATOM 1830 C CA . SER A 1 311 ? -58.307 -50.768 50.199 1.00 90.56 312 SER A CA 1
ATOM 1831 C C . SER A 1 311 ? -56.936 -50.182 50.470 1.00 88.26 312 SER A C 1
ATOM 1832 O O . SER A 1 311 ? -55.928 -50.768 50.067 1.00 78.73 312 SER A O 1
ATOM 1835 N N . PRO A 1 312 ? -56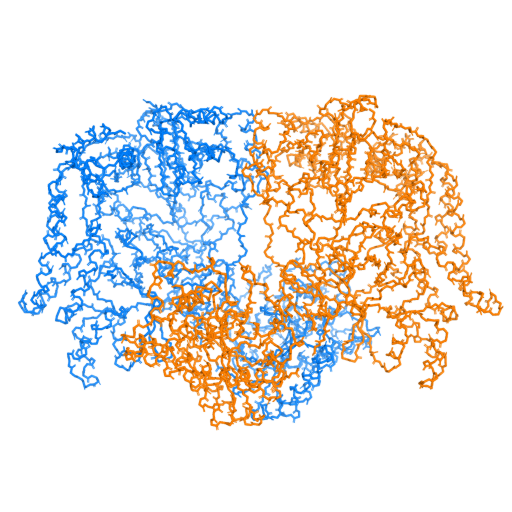.884 -49.022 51.152 1.00 94.12 313 PRO A N 1
ATOM 1836 C CA . PRO A 1 312 ? -55.627 -48.333 51.502 1.00 91.19 313 PRO A CA 1
ATOM 1837 C C . PRO A 1 312 ? -54.584 -49.208 52.220 1.00 88.96 313 PRO A C 1
ATOM 1838 O O . PRO A 1 312 ? -53.859 -48.709 53.089 1.00 80.43 313 PRO A O 1
ATOM 1842 N N . ALA A 1 313 ? -54.512 -50.486 51.847 1.00 87.59 314 ALA A N 1
ATOM 1843 C CA . ALA A 1 313 ? -53.580 -51.434 52.440 1.00 88.04 314 ALA A CA 1
ATOM 1844 C C . ALA A 1 313 ? -52.741 -52.111 51.360 1.00 85.76 314 ALA A C 1
ATOM 1845 O O . ALA A 1 313 ? -51.517 -52.232 51.500 1.00 82.33 314 ALA A O 1
ATOM 1847 N N . GLU A 1 314 ? -53.391 -52.542 50.277 1.00 81.81 315 GLU A N 1
ATOM 1848 C CA . GLU A 1 314 ? -52.654 -53.169 49.183 1.00 80.38 315 GLU A CA 1
ATOM 1849 C C . GLU A 1 314 ? -52.118 -52.121 48.207 1.00 78.23 315 GLU A C 1
ATOM 1850 O O . GLU A 1 314 ? -51.114 -52.355 47.536 1.00 73.99 315 GLU A O 1
ATOM 1856 N N . ALA A 1 315 ? -52.777 -50.963 48.155 1.00 81.36 316 ALA A N 1
ATOM 1857 C CA . ALA A 1 315 ? -52.292 -49.827 47.378 1.00 67.76 316 ALA A CA 1
ATOM 1858 C C . ALA A 1 315 ? -51.026 -49.343 48.088 1.00 63.46 316 ALA A C 1
ATOM 1859 O O . ALA A 1 315 ? -51.113 -48.616 49.077 1.00 72.40 316 ALA A O 1
ATOM 1861 N N . MET A 1 316 ? -49.877 -49.775 47.569 1.00 64.39 317 MET A N 1
ATOM 1862 C CA . MET A 1 316 ? -48.519 -49.623 48.135 1.00 65.30 317 MET A CA 1
ATOM 1863 C C . MET A 1 316 ? -48.242 -50.762 49.119 1.00 64.32 317 MET A C 1
ATOM 1864 O O . MET A 1 316 ? -49.165 -51.343 49.693 1.00 66.30 317 MET A O 1
ATOM 1869 N N . SER A 1 317 ? -46.961 -51.071 49.301 1.00 63.65 318 SER A N 1
ATOM 1870 C CA . SER A 1 317 ? -46.532 -52.229 50.074 1.00 59.07 318 SER A CA 1
ATOM 1871 C C . SER A 1 317 ? -46.704 -52.023 51.570 1.00 71.59 318 SER A C 1
ATOM 1872 O O . SER A 1 317 ? -47.438 -51.139 52.016 1.00 75.41 318 SER A O 1
ATOM 1875 N N . SER A 1 318 ? -46.011 -52.855 52.342 1.00 75.40 319 SER A N 1
ATOM 1876 C CA . SER A 1 318 ? -46.069 -52.780 53.798 1.00 71.70 319 SER A CA 1
ATOM 1877 C C . SER A 1 318 ? -45.330 -51.562 54.351 1.00 63.19 319 SER A C 1
ATOM 1878 O O . SER A 1 318 ? -45.958 -50.550 54.665 1.00 58.29 319 SER A O 1
ATOM 1881 N N . GLU A 1 319 ? -44.001 -51.644 54.437 1.00 61.21 320 GLU A N 1
ATOM 1882 C CA . GLU A 1 319 ? -43.221 -50.587 55.088 1.00 64.58 320 GLU A CA 1
ATOM 1883 C C . GLU A 1 319 ? -43.265 -49.251 54.352 1.00 65.10 320 GLU A C 1
ATOM 1884 O O . GLU A 1 319 ? -42.734 -48.259 54.849 1.00 62.07 320 GLU A O 1
ATOM 1890 N N . SER A 1 320 ? -43.858 -49.229 53.161 1.00 64.70 321 SER A N 1
ATOM 1891 C CA . SER A 1 320 ? -44.097 -47.967 52.474 1.00 59.75 321 SER A CA 1
ATOM 1892 C C . SER A 1 320 ? -45.158 -47.178 53.242 1.00 61.33 321 SER A C 1
ATOM 1893 O O . SER A 1 320 ? -44.989 -45.980 53.504 1.00 62.32 321 SER A O 1
ATOM 1896 N N . ALA A 1 321 ? -46.233 -47.855 53.641 1.00 65.81 322 ALA A N 1
ATOM 1897 C CA . ALA A 1 321 ? -47.267 -47.211 54.460 1.00 64.41 322 ALA A CA 1
ATOM 1898 C C . ALA A 1 321 ? -46.736 -46.927 55.865 1.00 53.92 322 ALA A C 1
ATOM 1899 O O . ALA A 1 321 ? -47.301 -46.114 56.594 1.00 53.82 322 ALA A O 1
ATOM 1901 N N . ALA A 1 322 ? -45.643 -47.595 56.234 1.00 52.95 323 ALA A N 1
ATOM 1902 C CA . ALA A 1 322 ? -44.950 -47.294 57.480 1.00 53.21 323 ALA A CA 1
ATOM 1903 C C . ALA A 1 322 ? -44.289 -45.928 57.332 1.00 58.17 323 ALA A C 1
ATOM 1904 O O . ALA A 1 322 ? -44.466 -45.044 58.175 1.00 57.79 323 ALA A O 1
ATOM 1906 N N . LEU A 1 323 ? -43.548 -45.763 56.233 1.00 66.70 324 LEU A N 1
ATOM 1907 C CA . LEU A 1 323 ? -42.910 -44.496 55.872 1.00 56.55 324 LEU A CA 1
ATOM 1908 C C . LEU A 1 323 ? -43.951 -43.410 55.711 1.00 56.97 324 LEU A C 1
ATOM 1909 O O . LEU A 1 323 ? -43.720 -42.264 56.105 1.00 55.72 324 LEU A O 1
ATOM 1914 N N . VAL A 1 324 ? -45.089 -43.767 55.118 1.00 52.88 325 VAL A N 1
ATOM 1915 C CA . VAL A 1 324 ? -46.164 -42.805 54.920 1.00 51.65 325 VAL A CA 1
ATOM 1916 C C . VAL A 1 324 ? -46.659 -42.270 56.251 1.00 49.60 325 VAL A C 1
ATOM 1917 O O . VAL A 1 324 ? -46.756 -41.061 56.443 1.00 56.29 325 VAL A O 1
ATOM 1921 N N . ALA A 1 325 ? -46.922 -43.167 57.191 1.00 52.08 326 ALA A N 1
ATOM 1922 C CA . ALA A 1 325 ? -47.400 -42.748 58.502 1.00 54.14 326 ALA A CA 1
ATOM 1923 C C . ALA A 1 325 ? -46.349 -41.881 59.205 1.00 46.30 326 ALA A C 1
ATOM 1924 O O . ALA A 1 325 ? -46.679 -40.827 59.737 1.00 39.56 326 ALA A O 1
ATOM 1926 N N . ALA A 1 326 ? -45.089 -42.309 59.172 1.00 41.32 327 ALA A N 1
ATOM 1927 C CA . ALA A 1 326 ? -43.977 -41.522 59.715 1.00 50.56 327 ALA A CA 1
ATOM 1928 C C . ALA A 1 326 ? -43.856 -40.091 59.134 1.00 55.39 327 ALA A C 1
ATOM 1929 O O . ALA A 1 326 ? -43.318 -39.184 59.779 1.00 54.22 327 ALA A O 1
ATOM 1931 N N . LEU A 1 327 ? -44.376 -39.890 57.927 1.00 51.40 328 LEU A N 1
ATOM 1932 C CA . LEU A 1 327 ? -44.354 -38.574 57.307 1.00 47.51 328 LEU A CA 1
ATOM 1933 C C . LEU A 1 327 ? -45.557 -37.747 57.738 1.00 47.55 328 LEU A C 1
ATOM 1934 O O . LEU A 1 327 ? -45.426 -36.554 58.002 1.00 52.94 328 LEU A O 1
ATOM 1939 N N . ARG A 1 328 ? -46.720 -38.385 57.845 1.00 48.14 329 ARG A N 1
ATOM 1940 C CA . ARG A 1 328 ? -47.927 -37.706 58.329 1.00 48.20 329 ARG A CA 1
ATOM 1941 C C . ARG A 1 328 ? -47.767 -37.247 59.779 1.00 44.30 329 ARG A C 1
ATOM 1942 O O . ARG A 1 328 ? -48.458 -36.336 60.228 1.00 44.00 329 ARG A O 1
ATOM 1950 N N . GLU A 1 329 ? -46.873 -37.904 60.511 1.00 44.03 330 GLU A N 1
ATOM 1951 C CA . GLU A 1 329 ? -46.624 -37.548 61.893 1.00 51.76 330 GLU A CA 1
ATOM 1952 C C . GLU A 1 329 ? -45.875 -36.233 61.914 1.00 55.51 330 GLU A C 1
ATOM 1953 O O . GLU A 1 329 ? -46.178 -35.336 62.711 1.00 54.44 330 GLU A O 1
ATOM 1959 N N . VAL A 1 330 ? -44.920 -36.110 60.997 1.00 56.05 331 VAL A N 1
ATOM 1960 C CA . VAL A 1 330 ? -44.108 -34.910 60.899 1.00 47.92 331 VAL A CA 1
ATOM 1961 C C . VAL A 1 330 ? -44.983 -33.756 60.463 1.00 46.06 331 VAL A C 1
ATOM 1962 O O . VAL A 1 330 ? -44.850 -32.640 60.964 1.00 45.77 331 VAL A O 1
ATOM 1966 N N . ASP A 1 331 ? -45.906 -34.040 59.558 1.00 40.89 332 ASP A N 1
ATOM 1967 C CA . ASP A 1 331 ? -46.877 -33.046 59.162 1.00 42.09 332 ASP A CA 1
ATOM 1968 C C . ASP A 1 331 ? -47.636 -32.564 60.399 1.00 44.83 332 ASP A C 1
ATOM 1969 O O . ASP A 1 331 ? -47.718 -31.362 60.672 1.00 39.74 332 ASP A O 1
ATOM 1974 N N . ALA A 1 332 ? -48.159 -33.519 61.163 1.00 51.41 333 ALA A N 1
ATOM 1975 C CA . ALA A 1 332 ? -48.962 -33.207 62.343 1.00 53.94 333 ALA A CA 1
ATOM 1976 C C . ALA A 1 332 ? -48.179 -32.383 63.372 1.00 51.35 333 ALA A C 1
ATOM 1977 O O . ALA A 1 332 ? -48.695 -31.411 63.926 1.00 48.12 333 ALA A O 1
ATOM 1979 N N . ARG A 1 333 ? -46.927 -32.752 63.612 1.00 48.21 334 ARG A N 1
ATOM 1980 C CA . ARG A 1 333 ? -46.113 -31.978 64.539 1.00 55.52 334 ARG A CA 1
ATOM 1981 C C . ARG A 1 333 ? -45.692 -30.609 63.999 1.00 53.23 334 ARG A C 1
ATOM 1982 O O . ARG A 1 333 ? -45.241 -29.752 64.760 1.00 51.38 334 ARG A O 1
ATOM 1990 N N . CYS A 1 334 ? -45.838 -30.409 62.692 1.00 51.39 335 CYS A N 1
ATOM 1991 C CA . CYS A 1 334 ? -45.500 -29.125 62.089 1.00 54.28 335 CYS A CA 1
ATOM 1992 C C . CYS A 1 334 ? -46.570 -28.090 62.391 1.00 51.18 335 CYS A C 1
ATOM 1993 O O . CYS A 1 334 ? -46.262 -26.948 62.734 1.00 49.87 335 CYS A O 1
ATOM 1996 N N . HIS A 1 335 ? -47.828 -28.490 62.265 1.00 48.89 336 HIS A N 1
ATOM 1997 C CA . HIS A 1 335 ? -48.921 -27.586 62.573 1.00 53.38 336 HIS A CA 1
ATOM 1998 C C . HIS A 1 335 ? -48.950 -27.325 64.065 1.00 55.04 336 HIS A C 1
ATOM 1999 O O . HIS A 1 335 ? -49.202 -26.201 64.502 1.00 54.55 336 HIS A O 1
ATOM 2006 N N . ALA A 1 336 ? -48.649 -28.371 64.831 1.00 53.24 337 ALA A N 1
ATOM 2007 C CA . ALA A 1 336 ? -48.599 -28.293 66.278 1.00 52.46 337 ALA A CA 1
ATOM 2008 C C . ALA A 1 336 ? -47.639 -27.200 66.696 1.00 53.78 337 ALA A C 1
ATOM 2009 O O . ALA A 1 336 ? -47.992 -26.298 67.467 1.00 52.26 337 ALA A O 1
ATOM 2011 N N . TYR A 1 337 ? -46.427 -27.269 66.156 1.00 56.22 338 TYR A N 1
ATOM 2012 C CA . TYR A 1 337 ? -45.400 -26.291 66.484 1.00 52.19 338 TYR A CA 1
ATOM 2013 C C . TYR A 1 337 ? -45.727 -24.904 65.913 1.00 45.24 338 TYR A C 1
ATOM 2014 O O . TYR A 1 337 ? -45.282 -23.878 66.439 1.00 42.50 338 TYR A O 1
ATOM 2023 N N . ASP A 1 338 ? -46.546 -24.870 64.869 1.00 42.60 339 ASP A N 1
ATOM 2024 C CA . ASP A 1 338 ? -46.946 -23.588 64.294 1.00 50.85 339 ASP A CA 1
ATOM 2025 C C . ASP A 1 338 ? -48.067 -22.945 65.109 1.00 54.67 339 ASP A C 1
ATOM 2026 O O . ASP A 1 338 ? -48.445 -21.791 64.856 1.00 49.64 339 ASP A O 1
ATOM 2031 N N . ARG A 1 339 ? -48.610 -23.702 66.064 1.00 53.30 340 ARG A N 1
ATOM 2032 C CA . ARG A 1 339 ? -49.628 -23.174 66.971 1.00 55.84 340 ARG A CA 1
ATOM 2033 C C . ARG A 1 339 ? -48.942 -22.436 68.101 1.00 56.76 340 ARG A C 1
ATOM 2034 O O . ARG A 1 339 ? -49.467 -21.458 68.645 1.00 58.78 340 ARG A O 1
ATOM 2042 N N . THR A 1 340 ? -47.723 -22.876 68.379 1.00 48.85 341 THR A N 1
ATOM 2043 C CA . THR A 1 340 ? -46.913 -22.367 69.468 1.00 44.02 341 THR A CA 1
ATOM 2044 C C . THR A 1 340 ? -46.422 -20.931 69.229 1.00 49.04 341 THR A C 1
ATOM 2045 O O . THR A 1 340 ? -46.392 -20.456 68.095 1.00 55.31 341 THR A O 1
ATOM 2049 N N . ALA A 1 341 ? -46.053 -20.242 70.309 1.00 52.72 342 ALA A N 1
ATOM 2050 C CA . ALA A 1 341 ? -45.525 -18.883 70.241 1.00 46.93 342 ALA A CA 1
ATOM 2051 C C . ALA A 1 341 ? -43.994 -18.868 70.283 1.00 44.76 342 ALA A C 1
ATOM 2052 O O . ALA A 1 341 ? -43.355 -19.909 70.390 1.00 46.38 342 ALA A O 1
ATOM 2054 N N . VAL A 1 342 ? -43.412 -17.681 70.153 1.00 46.64 343 VAL A N 1
ATOM 2055 C CA . VAL A 1 342 ? -41.969 -17.531 69.974 1.00 47.08 343 VAL A CA 1
ATOM 2056 C C . VAL A 1 342 ? -41.226 -17.706 71.291 1.00 48.99 343 VAL A C 1
ATOM 2057 O O . VAL A 1 342 ? -41.467 -16.955 72.219 1.00 59.96 343 VAL A O 1
ATOM 2061 N N . GLY A 1 343 ? -40.312 -18.670 71.370 1.00 48.07 344 GLY A N 1
ATOM 2062 C CA . GLY A 1 343 ? -39.605 -18.958 72.610 1.00 38.90 344 GLY A CA 1
ATOM 2063 C C . GLY A 1 343 ? -40.319 -20.044 73.411 1.00 44.65 344 GLY A C 1
ATOM 2064 O O . GLY A 1 343 ? -39.738 -20.678 74.295 1.00 37.66 344 GLY A O 1
ATOM 2065 N N . GLN A 1 344 ? -41.574 -20.298 73.047 1.00 45.14 345 GLN A N 1
ATOM 2066 C CA . GLN A 1 344 ? -42.467 -21.177 73.804 1.00 49.65 345 GLN A CA 1
ATOM 2067 C C . GLN A 1 344 ? -42.602 -22.612 73.281 1.00 50.03 345 GLN A C 1
ATOM 2068 O O . GLN A 1 344 ? -43.099 -23.488 73.983 1.00 51.20 345 GLN A O 1
ATOM 2074 N N . GLY A 1 345 ? -42.228 -22.849 72.033 1.00 54.94 346 GLY A N 1
ATOM 2075 C CA . GLY A 1 345 ? -42.365 -24.184 71.477 1.00 54.73 346 GLY A CA 1
ATOM 2076 C C . GLY A 1 345 ? -41.102 -25.017 71.448 1.00 48.31 346 GLY A C 1
ATOM 2077 O O . GLY A 1 345 ? -40.977 -25.898 70.597 1.00 46.93 346 GLY A O 1
ATOM 2078 N N . ARG A 1 346 ? -40.173 -24.759 72.367 1.00 38.32 347 ARG A N 1
ATOM 2079 C CA . ARG A 1 346 ? -38.930 -25.521 72.392 1.00 39.40 347 ARG A CA 1
ATOM 2080 C C . ARG A 1 346 ? -39.169 -27.014 72.600 1.00 45.07 347 ARG A C 1
ATOM 2081 O O . ARG A 1 346 ? -38.339 -27.833 72.216 1.00 42.34 347 ARG A O 1
ATOM 2089 N N . ARG A 1 347 ? -40.307 -27.383 73.174 1.00 46.24 348 ARG A N 1
ATOM 2090 C CA . ARG A 1 347 ? -40.534 -28.794 73.409 1.00 49.70 348 ARG A CA 1
ATOM 2091 C C . ARG A 1 347 ? -41.129 -29.417 72.157 1.00 53.66 348 ARG A C 1
ATOM 2092 O O . ARG A 1 347 ? -40.693 -30.491 71.734 1.00 53.10 348 ARG A O 1
ATOM 2100 N N . GLU A 1 348 ? -42.088 -28.724 71.543 1.00 53.53 349 GLU A N 1
ATOM 2101 C CA . GLU A 1 348 ? -42.660 -29.159 70.262 1.00 56.27 349 GLU A CA 1
ATOM 2102 C C . GLU A 1 348 ? -41.624 -29.286 69.132 1.00 53.45 349 GLU A C 1
ATOM 2103 O O . GLU A 1 348 ? -41.740 -30.168 68.274 1.00 53.12 349 GLU A O 1
ATOM 2109 N N . LEU A 1 349 ? -40.620 -28.408 69.145 1.00 48.11 350 LEU A N 1
ATOM 2110 C CA . LEU A 1 349 ? -39.573 -28.387 68.127 1.00 46.81 350 LEU A CA 1
ATOM 2111 C C . LEU A 1 349 ? -38.650 -29.605 68.214 1.00 48.21 350 LEU A C 1
ATOM 2112 O O . LEU A 1 349 ? -38.346 -30.235 67.193 1.00 44.38 350 LEU A O 1
ATOM 2117 N N . ALA A 1 350 ? -38.189 -29.921 69.422 1.00 45.07 351 ALA A N 1
ATOM 2118 C CA . ALA A 1 350 ? -37.411 -31.141 69.647 1.00 48.54 351 ALA A CA 1
ATOM 2119 C C . ALA A 1 350 ? -38.248 -32.379 69.320 1.00 50.41 351 ALA A C 1
ATOM 2120 O O . ALA A 1 350 ? -37.713 -33.408 68.904 1.00 47.14 351 ALA A O 1
ATOM 2122 N N . GLU A 1 351 ? -39.560 -32.253 69.519 1.00 49.67 352 GLU A N 1
ATOM 2123 C CA . GLU A 1 351 ? -40.532 -33.291 69.185 1.00 54.16 352 GLU A CA 1
ATOM 2124 C C . GLU A 1 351 ? -40.700 -33.451 67.675 1.00 59.13 352 GLU A C 1
ATOM 2125 O O . GLU A 1 351 ? -40.874 -34.563 67.178 1.00 61.39 352 GLU A O 1
ATOM 2131 N N . LEU A 1 352 ? -40.635 -32.343 66.943 1.00 53.94 353 LEU A N 1
ATOM 2132 C CA . LEU A 1 352 ? -40.689 -32.402 65.493 1.00 47.69 353 LEU A CA 1
ATOM 2133 C C . LEU A 1 352 ? -39.397 -33.015 64.957 1.00 51.66 353 LEU A C 1
ATOM 2134 O O . LEU A 1 352 ? -39.428 -33.833 64.042 1.00 52.84 353 LEU A O 1
ATOM 2139 N N . ILE A 1 353 ? -38.268 -32.643 65.554 1.00 50.04 354 ILE A N 1
ATOM 2140 C CA . ILE A 1 353 ? -36.961 -33.094 65.081 1.00 47.20 354 ILE A CA 1
ATOM 2141 C C . ILE A 1 353 ? -36.792 -34.612 65.079 1.00 54.98 354 ILE A C 1
ATOM 2142 O O . ILE A 1 353 ? -36.528 -35.200 64.033 1.00 60.24 354 ILE A O 1
ATOM 2147 N N . GLN A 1 354 ? -36.938 -35.258 66.231 1.00 59.95 355 GLN A N 1
ATOM 2148 C CA . GLN A 1 354 ? -36.669 -36.696 66.282 1.00 62.20 355 GLN A CA 1
ATOM 2149 C C . GLN A 1 354 ? -37.713 -37.462 65.454 1.00 56.01 355 GLN A C 1
ATOM 2150 O O . GLN A 1 354 ? -37.440 -38.554 64.960 1.00 56.50 355 GLN A O 1
ATOM 2156 N N . SER A 1 355 ? -38.901 -36.882 65.301 1.00 56.05 356 SER A N 1
ATOM 2157 C CA . SER A 1 355 ? -39.941 -37.461 64.446 1.00 58.96 356 SER A CA 1
ATOM 2158 C C . SER A 1 355 ? -39.436 -37.592 63.003 1.00 55.64 356 SER A C 1
ATOM 2159 O O . SER A 1 355 ? -39.497 -38.663 62.399 1.00 52.98 356 SER A O 1
ATOM 2162 N N . THR A 1 356 ? -38.939 -36.483 62.465 1.00 52.27 357 THR A N 1
ATOM 2163 C CA . THR A 1 356 ? -38.278 -36.475 61.172 1.00 50.75 357 THR A CA 1
ATOM 2164 C C . THR A 1 356 ? -37.064 -37.399 61.149 1.00 47.69 357 THR A C 1
ATOM 2165 O O . THR A 1 356 ? -36.733 -37.960 60.112 1.00 55.51 357 THR A O 1
ATOM 2169 N N . ARG A 1 357 ? -36.390 -37.533 62.285 1.00 50.41 358 ARG A N 1
ATOM 2170 C CA . ARG A 1 357 ? -35.213 -38.398 62.393 1.00 56.12 358 ARG A CA 1
ATOM 2171 C C . ARG A 1 357 ? -35.585 -39.872 62.280 1.00 51.13 358 ARG A C 1
ATOM 2172 O O . ARG A 1 357 ? -34.747 -40.712 61.920 1.00 49.90 358 ARG A O 1
ATOM 2180 N N . ARG A 1 358 ? -36.832 -40.186 62.626 1.00 44.77 359 ARG A N 1
ATOM 2181 C CA . ARG A 1 358 ? -37.327 -41.551 62.499 1.00 52.26 359 ARG A CA 1
ATOM 2182 C C . ARG A 1 358 ? -37.406 -41.916 61.024 1.00 57.44 359 ARG A C 1
ATOM 2183 O O . ARG A 1 358 ? -36.918 -42.966 60.596 1.00 55.11 359 ARG A O 1
ATOM 2191 N N . VAL A 1 359 ? -38.008 -41.015 60.256 1.00 60.76 360 VAL A N 1
ATOM 2192 C CA . VAL A 1 359 ? -38.077 -41.132 58.812 1.00 53.98 360 VAL A CA 1
ATOM 2193 C C . VAL A 1 359 ? -36.685 -41.239 58.231 1.00 48.78 360 VAL A C 1
ATOM 2194 O O . VAL A 1 359 ? -36.402 -42.143 57.452 1.00 56.13 360 VAL A O 1
ATOM 2198 N N . HIS A 1 360 ? -35.810 -40.337 58.656 1.00 52.62 361 HIS A N 1
ATOM 2199 C CA . HIS A 1 360 ? -34.414 -40.317 58.217 1.00 61.77 361 HIS A CA 1
ATOM 2200 C C . HIS A 1 360 ? -33.672 -39.213 58.964 1.00 62.94 361 HIS A C 1
ATOM 2201 O O . HIS A 1 360 ? -34.115 -38.059 58.977 1.00 62.84 361 HIS A O 1
ATOM 2208 N N . PRO A 1 361 ? -32.532 -39.560 59.582 1.00 61.87 362 PRO A N 1
ATOM 2209 C CA . PRO A 1 361 ? -31.769 -38.570 60.347 1.00 65.18 362 PRO A CA 1
ATOM 2210 C C . PRO A 1 361 ? -31.080 -37.575 59.426 1.00 56.66 362 PRO A C 1
ATOM 2211 O O . PRO A 1 361 ? -30.189 -37.971 58.683 1.00 56.57 362 PRO A O 1
ATOM 2215 N N . HIS A 1 362 ? -31.497 -36.311 59.467 1.00 58.47 363 HIS A N 1
ATOM 2216 C CA . HIS A 1 362 ? -30.852 -35.269 58.666 1.00 55.63 363 HIS A CA 1
ATOM 2217 C C . HIS A 1 362 ? -30.432 -34.062 59.495 1.00 50.36 363 HIS A C 1
ATOM 2218 O O . HIS A 1 362 ? -31.146 -33.663 60.416 1.00 54.82 363 HIS A O 1
ATOM 2225 N N . ASP A 1 363 ? -29.296 -33.464 59.137 1.00 42.63 364 ASP A N 1
ATOM 2226 C CA . ASP A 1 363 ? -28.772 -32.303 59.856 1.00 45.61 364 ASP A CA 1
ATOM 2227 C C . ASP A 1 363 ? -29.742 -31.118 59.924 1.00 54.51 364 ASP A C 1
ATOM 2228 O O . ASP A 1 363 ? -29.839 -30.439 60.955 1.00 52.99 364 ASP A O 1
ATOM 2233 N N . THR A 1 364 ? -30.444 -30.864 58.823 1.00 52.85 365 THR A N 1
ATOM 2234 C CA . THR A 1 364 ? -31.360 -29.736 58.740 1.00 43.38 365 THR A CA 1
ATOM 2235 C C . THR A 1 364 ? -32.607 -30.114 57.964 1.00 42.04 365 THR A C 1
ATOM 2236 O O . THR A 1 364 ? -32.721 -29.780 56.796 1.00 44.42 365 THR A O 1
ATOM 2240 N N . PRO A 1 365 ? -33.546 -30.817 58.609 1.00 46.88 366 PRO A N 1
ATOM 2241 C CA . PRO A 1 365 ? -34.746 -31.349 57.958 1.00 37.70 366 PRO A CA 1
ATOM 2242 C C . PRO A 1 365 ? -35.912 -30.366 58.014 1.00 37.51 366 PRO A C 1
ATOM 2243 O O . PRO A 1 365 ? -37.015 -30.703 57.566 1.00 37.46 366 PRO A O 1
ATOM 2247 N N . LEU A 1 366 ? -35.695 -29.178 58.572 1.00 35.03 367 LEU A N 1
ATOM 2248 C CA . LEU A 1 366 ? -36.781 -28.199 58.640 1.00 35.42 367 LEU A CA 1
ATOM 2249 C C . LEU A 1 366 ? -36.430 -26.867 57.991 1.00 30.06 367 LEU A C 1
ATOM 2250 O O . LEU A 1 366 ? -35.283 -26.421 57.996 1.00 29.76 367 LEU A O 1
ATOM 2255 N N . HIS A 1 367 ? -37.452 -26.234 57.444 1.00 29.28 368 HIS A N 1
ATOM 2256 C CA . HIS A 1 367 ? -37.343 -24.871 56.963 1.00 33.05 368 HIS A CA 1
ATOM 2257 C C . HIS A 1 367 ? -38.430 -24.037 57.631 1.00 32.82 368 HIS A C 1
ATOM 2258 O O . HIS A 1 367 ? -39.614 -24.395 57.601 1.00 32.36 368 HIS A O 1
ATOM 2265 N N . VAL A 1 368 ? -38.023 -22.957 58.285 1.00 32.98 369 VAL A N 1
ATOM 2266 C CA . VAL A 1 368 ? -38.967 -22.157 59.063 1.00 34.13 369 VAL A CA 1
ATOM 2267 C C . VAL A 1 368 ? -39.063 -20.751 58.530 1.00 29.43 369 VAL A C 1
ATOM 2268 O O . VAL A 1 368 ? -38.057 -20.089 58.347 1.00 35.29 369 VAL A O 1
ATOM 2272 N N . ASP A 1 369 ? -40.280 -20.306 58.260 1.00 31.97 370 ASP A N 1
ATOM 2273 C CA . ASP A 1 369 ? -40.508 -18.906 57.945 1.00 33.20 370 ASP A CA 1
ATOM 2274 C C . ASP A 1 369 ? -41.291 -18.290 59.103 1.00 37.89 370 ASP A C 1
ATOM 2275 O O . ASP A 1 369 ? -42.177 -18.934 59.684 1.00 39.89 370 ASP A O 1
ATOM 2280 N N . LEU A 1 370 ? -40.979 -17.040 59.424 1.00 32.96 371 LEU A N 1
ATOM 2281 C CA . LEU A 1 370 ? -41.583 -16.379 60.555 1.00 24.64 371 LEU A CA 1
ATOM 2282 C C . LEU A 1 370 ? -42.486 -15.258 60.093 1.00 29.93 371 LEU A C 1
ATOM 2283 O O . LEU A 1 370 ? -42.053 -14.375 59.362 1.00 30.80 371 LEU A O 1
ATOM 2288 N N . ARG A 1 371 ? -43.746 -15.280 60.514 1.00 33.27 372 ARG A N 1
ATOM 2289 C CA . ARG A 1 371 ? -44.612 -14.137 60.250 1.00 34.79 372 ARG A CA 1
ATOM 2290 C C . ARG A 1 371 ? -44.515 -13.159 61.410 1.00 37.51 372 ARG A C 1
ATOM 2291 O O . ARG A 1 371 ? -44.791 -13.517 62.561 1.00 38.68 372 ARG A O 1
ATOM 2299 N N . ILE A 1 372 ? -44.062 -11.947 61.105 1.00 33.62 373 ILE A N 1
ATOM 2300 C CA . ILE A 1 372 ? -43.914 -10.894 62.097 1.00 34.65 373 ILE A CA 1
ATOM 2301 C C . ILE A 1 372 ? -45.232 -10.173 62.390 1.00 37.63 373 ILE A C 1
ATOM 2302 O O . ILE A 1 372 ? -45.941 -9.766 61.463 1.00 38.82 373 ILE A O 1
ATOM 2307 N N . ASP A 1 373 ? -45.567 -10.033 63.674 1.00 41.50 374 ASP A N 1
ATOM 2308 C CA . ASP A 1 373 ? -46.716 -9.216 64.087 1.00 42.75 374 ASP A CA 1
ATOM 2309 C C . ASP A 1 373 ? -46.322 -7.747 64.064 1.00 39.23 374 ASP A C 1
ATOM 2310 O O . ASP A 1 373 ? -45.676 -7.242 64.981 1.00 40.04 374 ASP A O 1
ATOM 2315 N N . LEU A 1 374 ? -46.724 -7.071 62.999 1.00 38.41 375 LEU A N 1
ATOM 2316 C CA . LEU A 1 374 ? -46.295 -5.708 62.734 1.00 35.48 375 LEU A CA 1
ATOM 2317 C C . LEU A 1 374 ? -47.163 -5.189 61.616 1.00 38.12 375 LEU A C 1
ATOM 2318 O O . LEU A 1 374 ? -47.318 -5.824 60.570 1.00 39.73 375 LEU A O 1
ATOM 2323 N N . GLU A 1 375 ? -47.758 -4.036 61.856 1.00 40.37 376 GLU A N 1
ATOM 2324 C CA . GLU A 1 375 ? -48.519 -3.374 60.830 1.00 46.46 376 GLU A CA 1
ATOM 2325 C C . GLU A 1 375 ? -47.744 -2.149 60.394 1.00 42.86 376 GLU A C 1
ATOM 2326 O O . GLU A 1 375 ? -47.287 -1.364 61.216 1.00 41.05 376 GLU A O 1
ATOM 2332 N N . VAL A 1 376 ? -47.532 -2.035 59.093 1.00 40.35 377 VAL A N 1
ATOM 2333 C CA . VAL A 1 376 ? -46.819 -0.898 58.559 1.00 37.41 377 VAL A CA 1
ATOM 2334 C C . VAL A 1 376 ? -47.614 -0.226 57.463 1.00 40.65 377 VAL A C 1
ATOM 2335 O O . VAL A 1 376 ? -48.104 -0.879 56.538 1.00 39.51 377 VAL A O 1
ATOM 2339 N N . ARG A 1 377 ? -47.768 1.084 57.587 1.00 32.68 378 ARG A N 1
ATOM 2340 C CA . ARG A 1 377 ? -48.388 1.850 56.530 1.00 36.66 378 ARG A CA 1
ATOM 2341 C C . ARG A 1 377 ? -47.542 3.057 56.231 1.00 35.21 378 ARG A C 1
ATOM 2342 O O . ARG A 1 377 ? -46.980 3.669 57.131 1.00 34.79 378 ARG A O 1
ATOM 2350 N N . LEU A 1 378 ? -47.434 3.393 54.958 1.00 31.01 379 LEU A N 1
ATOM 2351 C CA . LEU A 1 378 ? -46.618 4.525 54.588 1.00 34.58 379 LEU A CA 1
ATOM 2352 C C . LEU A 1 378 ? -47.446 5.424 53.686 1.00 36.40 379 LEU A C 1
ATOM 2353 O O . LEU A 1 378 ? -48.233 4.944 52.879 1.00 33.92 379 LEU A O 1
ATOM 2358 N N . PRO A 1 379 ? -47.291 6.742 53.848 1.00 40.30 380 PRO A N 1
ATOM 2359 C CA . PRO A 1 379 ? -48.074 7.711 53.085 1.00 37.05 380 PRO A CA 1
ATOM 2360 C C . PRO A 1 379 ? -47.645 7.714 51.637 1.00 35.31 380 PRO A C 1
ATOM 2361 O O . PRO A 1 379 ? -46.599 7.168 51.303 1.00 35.42 380 PRO A O 1
ATOM 2365 N N . GLU A 1 380 ? -48.435 8.364 50.800 1.00 34.75 381 GLU A N 1
ATOM 2366 C CA . GLU A 1 380 ? -48.149 8.454 49.385 1.00 32.46 381 GLU A CA 1
ATOM 2367 C C . GLU A 1 380 ? -46.869 9.224 49.036 1.00 28.69 381 GLU A C 1
ATOM 2368 O O . GLU A 1 380 ? -46.302 9.028 47.967 1.00 35.88 381 GLU A O 1
ATOM 2374 N N . VAL A 1 381 ? -46.391 10.084 49.920 1.00 29.27 382 VAL A N 1
ATOM 2375 C CA . VAL A 1 381 ? -45.223 10.887 49.566 1.00 32.24 382 VAL A CA 1
ATOM 2376 C C . VAL A 1 381 ? -44.010 9.970 49.423 1.00 31.92 382 VAL A C 1
ATOM 2377 O O . VAL A 1 381 ? -43.139 10.206 48.591 1.00 28.40 382 VAL A O 1
ATOM 2381 N N . VAL A 1 382 ? -43.988 8.900 50.213 1.00 33.18 383 VAL A N 1
ATOM 2382 C CA . VAL A 1 382 ? -42.908 7.928 50.154 1.00 34.38 383 VAL A CA 1
ATOM 2383 C C . VAL A 1 382 ? -42.985 7.087 48.880 1.00 30.68 383 VAL A C 1
ATOM 2384 O O . VAL A 1 382 ? -41.985 6.934 48.182 1.00 29.30 383 VAL A O 1
ATOM 2388 N N . ARG A 1 383 ? -44.168 6.561 48.573 1.00 26.65 384 ARG A N 1
ATOM 2389 C CA . ARG A 1 383 ? -44.384 5.845 47.316 1.00 28.66 384 ARG A CA 1
ATOM 2390 C C . ARG A 1 383 ? -43.876 6.640 46.107 1.00 29.02 384 ARG A C 1
ATOM 2391 O O . ARG A 1 383 ? -43.331 6.079 45.167 1.00 32.13 384 ARG A O 1
ATOM 2399 N N . THR A 1 384 ? -44.024 7.953 46.145 1.00 30.18 385 THR A N 1
ATOM 2400 C CA . THR A 1 384 ? -43.547 8.797 45.059 1.00 27.49 385 THR A CA 1
ATOM 2401 C C . THR A 1 384 ? -42.024 8.946 45.049 1.00 24.08 385 THR A C 1
ATOM 2402 O O . THR A 1 384 ? -41.418 9.108 43.987 1.00 21.66 385 THR A O 1
ATOM 2406 N N . GLU A 1 385 ? -41.414 8.906 46.233 1.00 26.01 386 GLU A N 1
ATOM 2407 C CA . GLU A 1 385 ? -39.959 9.018 46.336 1.00 26.80 386 GLU A CA 1
ATOM 2408 C C . GLU A 1 385 ? -39.364 7.794 45.663 1.00 25.68 386 GLU A C 1
ATOM 2409 O O . GLU A 1 385 ? -38.575 7.905 44.725 1.00 26.59 386 GLU A O 1
ATOM 2415 N N . ILE A 1 386 ? -39.808 6.630 46.113 1.00 19.48 387 ILE A N 1
ATOM 2416 C CA . ILE A 1 386 ? -39.349 5.382 45.572 1.00 17.22 387 ILE A CA 1
ATOM 2417 C C . ILE A 1 386 ? -39.580 5.290 44.075 1.00 20.21 387 ILE A C 1
ATOM 2418 O O . ILE A 1 386 ? -38.694 4.877 43.346 1.00 25.09 387 ILE A O 1
ATOM 2423 N N . GLU A 1 387 ? -40.728 5.728 43.591 1.00 20.87 388 GLU A N 1
ATOM 2424 C CA . GLU A 1 387 ? -40.942 5.704 42.150 1.00 21.04 388 GLU A CA 1
ATOM 2425 C C . GLU A 1 387 ? -39.970 6.597 41.391 1.00 24.55 388 GLU A C 1
ATOM 2426 O O . GLU A 1 387 ? -39.574 6.264 40.271 1.00 30.73 388 GLU A O 1
ATOM 2432 N N . ARG A 1 388 ? -39.585 7.726 41.984 1.00 25.01 389 ARG A N 1
ATOM 2433 C CA . ARG A 1 388 ? -38.691 8.664 41.309 1.00 28.71 389 ARG A CA 1
ATOM 2434 C C . ARG A 1 388 ? -37.252 8.115 41.352 1.00 26.66 389 ARG A C 1
ATOM 2435 O O . ARG A 1 388 ? -36.441 8.362 40.461 1.00 24.07 389 ARG A O 1
ATOM 2443 N N . ALA A 1 389 ? -36.965 7.337 42.384 1.00 21.63 390 ALA A N 1
ATOM 2444 C CA . ALA A 1 389 ? -35.651 6.755 42.566 1.00 21.09 390 ALA A CA 1
ATOM 2445 C C . ALA A 1 389 ? -35.413 5.664 41.529 1.00 23.83 390 ALA A C 1
ATOM 2446 O O . ALA A 1 389 ? -34.415 5.692 40.800 1.00 19.49 390 ALA A O 1
ATOM 2448 N N . ALA A 1 390 ? -36.333 4.698 41.497 1.00 24.75 391 ALA A N 1
ATOM 2449 C CA . ALA A 1 390 ? -36.375 3.681 40.462 1.00 19.29 391 ALA A CA 1
ATOM 2450 C C . ALA A 1 390 ? -36.126 4.308 39.085 1.00 21.99 391 ALA A C 1
ATOM 2451 O O . ALA A 1 390 ? -35.288 3.813 38.322 1.00 24.85 391 ALA A O 1
ATOM 2453 N N . GLU A 1 391 ? -36.788 5.423 38.786 1.00 17.15 392 GLU A N 1
ATOM 2454 C CA . GLU A 1 391 ? -36.540 6.081 37.508 1.00 21.72 392 GLU A CA 1
ATOM 2455 C C . GLU A 1 391 ? -35.064 6.492 37.344 1.00 22.19 392 GLU A C 1
ATOM 2456 O O . GLU A 1 391 ? -34.455 6.286 36.285 1.00 20.91 392 GLU A O 1
ATOM 2462 N N . ALA A 1 392 ? -34.483 7.014 38.414 1.00 17.92 393 ALA A N 1
ATOM 2463 C CA . ALA A 1 392 ? -33.124 7.507 38.363 1.00 22.71 393 ALA A CA 1
ATOM 2464 C C . ALA A 1 392 ? -32.153 6.378 38.015 1.00 25.63 393 ALA A C 1
ATOM 2465 O O . ALA A 1 392 ? -31.308 6.518 37.119 1.00 20.49 393 ALA A O 1
ATOM 2467 N N . LEU A 1 393 ? -32.275 5.278 38.757 1.00 24.53 394 LEU A N 1
ATOM 2468 C CA . LEU A 1 393 ? -31.510 4.065 38.510 1.00 21.82 394 LEU A CA 1
ATOM 2469 C C . LEU A 1 393 ? -31.706 3.562 37.096 1.00 24.21 394 LEU A C 1
ATOM 2470 O O . LEU A 1 393 ? -30.785 3.033 36.487 1.00 30.34 394 LEU A O 1
ATOM 2475 N N . TRP A 1 394 ? -32.914 3.686 36.575 1.00 25.19 395 TRP A N 1
ATOM 2476 C CA . TRP A 1 394 ? -33.130 3.222 35.220 1.00 23.04 395 TRP A CA 1
ATOM 2477 C C . TRP A 1 394 ? -32.410 4.117 34.234 1.00 21.76 395 TRP A C 1
ATOM 2478 O O . TRP A 1 394 ? -31.756 3.626 33.332 1.00 24.43 395 TRP A O 1
ATOM 2489 N N . ARG A 1 395 ? -32.491 5.430 34.418 1.00 21.83 396 ARG A N 1
ATOM 2490 C CA . ARG A 1 395 ? -31.897 6.323 33.436 1.00 21.21 396 ARG A CA 1
ATOM 2491 C C . ARG A 1 395 ? -30.380 6.165 33.408 1.00 21.03 396 ARG A C 1
ATOM 2492 O O . ARG A 1 395 ? -29.748 6.428 32.382 1.00 24.86 396 ARG A O 1
ATOM 2500 N N . LEU A 1 396 ? -29.835 5.731 34.545 1.00 21.76 397 LEU A N 1
ATOM 2501 C CA . LEU A 1 396 ? -28.399 5.586 34.801 1.00 23.23 397 LEU A CA 1
ATOM 2502 C C . LEU A 1 396 ? -27.855 4.203 34.452 1.00 22.36 397 LEU A C 1
ATOM 2503 O O . LEU A 1 396 ? -26.669 3.911 34.642 1.00 25.58 397 LEU A O 1
ATOM 2508 N N . SER A 1 397 ? -28.738 3.347 33.972 1.00 19.66 398 SER A N 1
ATOM 2509 C CA . SER A 1 397 ? -28.409 1.965 33.651 1.00 21.74 398 SER A CA 1
ATOM 2510 C C . SER A 1 397 ? -27.601 1.864 32.346 1.00 19.04 398 SER A C 1
ATOM 2511 O O . SER A 1 397 ? -27.537 2.829 31.572 1.00 16.58 398 SER A O 1
ATOM 2514 N N . PRO A 1 398 ? -26.935 0.718 32.127 1.00 19.94 399 PRO A N 1
ATOM 2515 C CA . PRO A 1 398 ? -26.202 0.481 30.862 1.00 21.57 399 PRO A CA 1
ATOM 2516 C C . PRO A 1 398 ? -27.083 0.543 29.589 1.00 19.97 399 PRO A C 1
ATOM 2517 O O . PRO A 1 398 ? -28.235 0.122 29.600 1.00 17.37 399 PRO A O 1
ATOM 2521 N N . PRO A 1 399 ? -26.531 1.063 28.485 1.00 22.26 400 PRO A N 1
ATOM 2522 C CA . PRO A 1 399 ? -27.273 1.220 27.223 1.00 23.14 400 PRO A CA 1
ATOM 2523 C C . PRO A 1 399 ? -27.370 -0.106 26.467 1.00 22.96 400 PRO A C 1
ATOM 2524 O O . PRO A 1 399 ? -26.775 -0.315 25.410 1.00 27.21 400 PRO A O 1
ATOM 2528 N N . ARG A 1 400 ? -28.160 -0.994 27.037 1.00 22.09 401 ARG A N 1
ATOM 2529 C CA . ARG A 1 400 ? -28.201 -2.390 26.652 1.00 23.32 401 ARG A CA 1
ATOM 2530 C C . ARG A 1 400 ? -29.668 -2.871 26.730 1.00 22.47 401 ARG A C 1
ATOM 2531 O O . ARG A 1 400 ? -30.437 -2.348 27.527 1.00 23.53 401 ARG A O 1
ATOM 2539 N N . ARG A 1 401 ? -30.079 -3.826 25.903 1.00 18.30 402 ARG A N 1
ATOM 2540 C CA . ARG A 1 401 ? -31.367 -4.509 26.129 1.00 19.21 402 ARG A CA 1
ATOM 2541 C C . ARG A 1 401 ? -31.144 -5.977 26.519 1.00 16.96 402 ARG A C 1
ATOM 2542 O O . ARG A 1 401 ? -30.359 -6.686 25.896 1.00 14.11 402 ARG A O 1
ATOM 2550 N N . GLY A 1 402 ? -31.819 -6.435 27.561 1.00 13.76 403 GLY A N 1
ATOM 2551 C CA . GLY A 1 402 ? -31.630 -7.806 27.996 1.00 12.35 403 GLY A CA 1
ATOM 2552 C C . GLY A 1 402 ? -30.408 -7.988 28.873 1.00 8.62 403 GLY A C 1
ATOM 2553 O O . GLY A 1 402 ? -29.619 -7.079 29.023 1.00 11.58 403 GLY A O 1
ATOM 2554 N N . MET A 1 403 ? -30.265 -9.166 29.464 1.00 10.23 404 MET A N 1
ATOM 2555 C CA . MET A 1 403 ? -29.061 -9.538 30.193 1.00 8.63 404 MET A CA 1
ATOM 2556 C C . MET A 1 403 ? -27.786 -9.489 29.318 1.00 14.06 404 MET A C 1
ATOM 2557 O O . MET A 1 403 ? -27.804 -9.803 28.122 1.00 12.23 404 MET A O 1
ATOM 2562 N N . ARG A 1 404 ? -26.669 -9.126 29.945 1.00 19.47 405 ARG A N 1
ATOM 2563 C CA . ARG A 1 404 ? -25.375 -9.109 29.290 1.00 15.18 405 ARG A CA 1
ATOM 2564 C C . ARG A 1 404 ? -24.971 -10.527 28.879 1.00 11.78 405 ARG A C 1
ATOM 2565 O O . ARG A 1 404 ? -24.314 -10.710 27.869 1.00 15.03 405 ARG A O 1
ATOM 2573 N N . ALA A 1 405 ? -25.369 -11.524 29.658 1.00 7.53 406 ALA A N 1
ATOM 2574 C CA . ALA A 1 405 ? -25.088 -12.927 29.336 1.00 7.71 406 ALA A CA 1
ATOM 2575 C C . ALA A 1 405 ? -25.595 -13.489 27.987 1.00 12.01 406 ALA A C 1
ATOM 2576 O O . ALA A 1 405 ? -25.260 -14.613 27.632 1.00 9.48 406 ALA A O 1
ATOM 2578 N N . LEU A 1 406 ? -26.423 -12.755 27.256 1.00 11.42 407 LEU A N 1
ATOM 2579 C CA . LEU A 1 406 ? -26.963 -13.285 26.022 1.00 7.66 407 LEU A CA 1
ATOM 2580 C C . LEU A 1 406 ? -26.635 -12.366 24.901 1.00 11.09 407 LEU A C 1
ATOM 2581 O O . LEU A 1 406 ? -27.228 -12.479 23.834 1.00 15.50 407 LEU A O 1
ATOM 2586 N N . ARG A 1 407 ? -25.737 -11.417 25.118 1.00 9.91 408 ARG A N 1
ATOM 2587 C CA . ARG A 1 407 ? -25.431 -10.494 24.023 1.00 12.42 408 ARG A CA 1
ATOM 2588 C C . ARG A 1 407 ? -24.561 -11.135 22.926 1.00 16.91 408 ARG A C 1
ATOM 2589 O O . ARG A 1 407 ? -24.870 -11.043 21.732 1.00 14.96 408 ARG A O 1
ATOM 2597 N N . ARG A 1 408 ? -23.496 -11.822 23.327 1.00 17.64 409 ARG A N 1
ATOM 2598 C CA . ARG A 1 408 ? -22.681 -12.539 22.354 1.00 18.15 409 ARG A CA 1
ATOM 2599 C C . ARG A 1 408 ? -23.446 -13.728 21.749 1.00 16.16 409 ARG A C 1
ATOM 2600 O O . ARG A 1 408 ? -23.270 -14.053 20.582 1.00 19.36 409 ARG A O 1
ATOM 2608 N N . TYR A 1 409 ? -24.287 -14.379 22.547 1.00 14.01 410 TYR A N 1
ATOM 2609 C CA . TYR A 1 409 ? -25.118 -15.486 22.071 1.00 13.74 410 TYR A CA 1
ATOM 2610 C C . TYR A 1 409 ? -26.065 -15.040 20.947 1.00 13.75 410 TYR A C 1
ATOM 2611 O O . TYR A 1 409 ? -26.195 -15.691 19.916 1.00 10.10 410 TYR A O 1
ATOM 2620 N N . HIS A 1 410 ? -26.712 -13.906 21.164 1.00 12.41 411 HIS A N 1
ATOM 2621 C CA . HIS A 1 410 ? -27.567 -13.309 20.161 1.00 11.69 411 HIS A CA 1
ATOM 2622 C C . HIS A 1 410 ? -26.816 -13.048 18.849 1.00 13.42 411 HIS A C 1
ATOM 2623 O O . HIS A 1 410 ? -27.331 -13.336 17.762 1.00 12.41 411 HIS A O 1
ATOM 2630 N N . GLU A 1 411 ? -25.588 -12.542 18.946 1.00 16.52 412 GLU A N 1
ATOM 2631 C CA . GLU A 1 411 ? -24.784 -12.297 17.750 1.00 13.68 412 GLU A CA 1
ATOM 2632 C C . GLU A 1 411 ? -24.473 -13.624 17.081 1.00 12.37 412 GLU A C 1
ATOM 2633 O O . GLU A 1 411 ? -24.537 -13.744 15.866 1.00 11.81 412 GLU A O 1
ATOM 2639 N N . ALA A 1 412 ? -24.095 -14.606 17.888 1.00 11.11 413 ALA A N 1
ATOM 2640 C CA . ALA A 1 412 ? -23.752 -15.916 17.376 1.00 10.32 413 ALA A CA 1
ATOM 2641 C C . ALA A 1 412 ? -24.953 -16.475 16.608 1.00 15.07 413 ALA A C 1
ATOM 2642 O O . ALA A 1 412 ? -24.816 -16.950 15.466 1.00 11.98 413 ALA A O 1
ATOM 2644 N N . PHE A 1 413 ? -26.131 -16.363 17.239 1.00 12.53 414 PHE A N 1
ATOM 2645 C CA . PHE A 1 413 ? -27.391 -16.843 16.695 1.00 10.25 414 PHE A CA 1
ATOM 2646 C C . PHE A 1 413 ? -27.648 -16.198 15.318 1.00 11.25 414 PHE A C 1
ATOM 2647 O O . PHE A 1 413 ? -27.901 -16.890 14.324 1.00 8.12 414 PHE A O 1
ATOM 2655 N N . LEU A 1 414 ? -27.591 -14.871 15.276 1.00 11.86 415 LEU A N 1
ATOM 2656 C CA . LEU A 1 414 ? -27.716 -14.139 14.006 1.00 15.93 415 LEU A CA 1
ATOM 2657 C C . LEU A 1 414 ? -26.766 -14.666 12.935 1.00 12.69 415 LEU A C 1
ATOM 2658 O O . LEU A 1 414 ? -27.137 -14.788 11.779 1.00 17.04 415 LEU A O 1
ATOM 2663 N N . GLU A 1 415 ? -25.541 -14.969 13.333 1.00 11.04 416 GLU A N 1
ATOM 2664 C CA . GLU A 1 415 ? -24.512 -15.411 12.415 1.00 13.86 416 GLU A CA 1
ATOM 2665 C C . GLU A 1 415 ? -24.840 -16.789 11.824 1.00 14.38 416 GLU A C 1
ATOM 2666 O O . GLU A 1 415 ? -24.689 -17.017 10.622 1.00 12.34 416 GLU A O 1
ATOM 2672 N N . ARG A 1 416 ? -25.319 -17.703 12.667 1.00 14.25 417 ARG A N 1
ATOM 2673 C CA . ARG A 1 416 ? -25.592 -19.065 12.210 1.00 11.11 417 ARG A CA 1
ATOM 2674 C C . ARG A 1 416 ? -26.963 -19.273 11.572 1.00 13.44 417 ARG A C 1
ATOM 2675 O O . ARG A 1 416 ? -27.108 -20.068 10.652 1.00 20.00 417 ARG A O 1
ATOM 2683 N N . TYR A 1 417 ? -27.975 -18.564 12.046 1.00 13.92 418 TYR A N 1
ATOM 2684 C CA . TYR A 1 417 ? -29.328 -18.895 11.644 1.00 12.44 418 TYR A CA 1
ATOM 2685 C C . TYR A 1 417 ? -30.021 -17.790 10.904 1.00 12.95 418 TYR A C 1
ATOM 2686 O O . TYR A 1 417 ? -31.039 -18.028 10.248 1.00 15.09 418 TYR A O 1
ATOM 2695 N N . GLY A 1 418 ? -29.510 -16.572 11.063 1.00 10.83 419 GLY A N 1
ATOM 2696 C CA . GLY A 1 418 ? -30.177 -15.415 10.506 1.00 10.68 419 GLY A CA 1
ATOM 2697 C C . GLY A 1 418 ? -31.422 -15.024 11.292 1.00 17.43 419 GLY A C 1
ATOM 2698 O O . GLY A 1 418 ? -31.706 -15.547 12.380 1.00 13.63 419 GLY A O 1
ATOM 2699 N N . ALA A 1 419 ? -32.201 -14.127 10.705 1.00 19.81 420 ALA A N 1
ATOM 2700 C CA . ALA A 1 419 ? -33.328 -13.524 11.386 1.00 15.25 420 ALA A CA 1
ATOM 2701 C C . ALA A 1 419 ? -34.686 -14.051 10.905 1.00 18.80 420 ALA A C 1
ATOM 2702 O O . ALA A 1 419 ? -35.716 -13.442 11.188 1.00 21.96 420 ALA A O 1
ATOM 2704 N N . ASP A 1 420 ? -34.700 -15.155 10.162 1.00 16.67 421 ASP A N 1
ATOM 2705 C CA . ASP A 1 420 ? -35.977 -15.722 9.719 1.00 16.37 421 ASP A CA 1
ATOM 2706 C C . ASP A 1 420 ? -36.115 -17.182 10.052 1.00 18.53 421 ASP A C 1
ATOM 2707 O O . ASP A 1 420 ? -36.706 -17.936 9.293 1.00 18.69 421 ASP A O 1
ATOM 2712 N N . ARG A 1 421 ? -35.580 -17.586 11.194 1.00 17.93 422 ARG A N 1
ATOM 2713 C CA . ARG A 1 421 ? -35.560 -18.990 11.523 1.00 18.62 422 ARG A CA 1
ATOM 2714 C C . ARG A 1 421 ? -35.716 -19.162 13.015 1.00 19.72 422 ARG A C 1
ATOM 2715 O O . ARG A 1 421 ? -35.155 -18.394 13.787 1.00 19.51 422 ARG A O 1
ATOM 2723 N N . ALA A 1 422 ? -36.527 -20.130 13.418 1.00 16.86 423 ALA A N 1
ATOM 2724 C CA . ALA A 1 422 ? -36.654 -20.445 14.827 1.00 11.98 423 ALA A CA 1
ATOM 2725 C C . ALA A 1 422 ? -36.011 -21.795 15.044 1.00 11.42 423 ALA A C 1
ATOM 2726 O O . ALA A 1 422 ? -36.094 -22.668 14.185 1.00 12.66 423 ALA A O 1
ATOM 2728 N N . VAL A 1 423 ? -35.357 -21.974 16.181 1.00 6.51 424 VAL A N 1
ATOM 2729 C CA . VAL A 1 423 ? -34.701 -23.233 16.442 1.00 7.51 424 VAL A CA 1
ATOM 2730 C C . VAL A 1 423 ? -35.321 -23.781 17.704 1.00 7.44 424 VAL A C 1
ATOM 2731 O O . VAL A 1 423 ? -35.418 -23.078 18.691 1.00 10.80 424 VAL A O 1
ATOM 2735 N N . PRO A 1 424 ? -35.767 -25.027 17.683 1.00 8.33 425 PRO A N 1
ATOM 2736 C CA . PRO A 1 424 ? -36.390 -25.524 18.919 1.00 10.04 425 PRO A CA 1
ATOM 2737 C C . PRO A 1 424 ? -35.469 -25.282 20.088 1.00 9.25 425 PRO A C 1
ATOM 2738 O O . PRO A 1 424 ? -34.325 -25.674 19.963 1.00 14.50 425 PRO A O 1
ATOM 2742 N N . LEU A 1 425 ? -35.896 -24.549 21.115 1.00 12.16 426 LEU A N 1
ATOM 2743 C CA . LEU A 1 425 ? -35.084 -24.420 22.330 1.00 14.81 426 LEU A CA 1
ATOM 2744 C C . LEU A 1 425 ? -34.817 -25.840 22.753 1.00 15.83 426 LEU A C 1
ATOM 2745 O O . LEU A 1 425 ? -35.784 -26.590 22.894 1.00 25.25 426 LEU A O 1
ATOM 2750 N N . LEU A 1 426 ? -33.556 -26.178 23.010 1.00 10.23 427 LEU A N 1
ATOM 2751 C CA . LEU A 1 426 ? -33.113 -27.560 23.344 1.00 13.67 427 LEU A CA 1
ATOM 2752 C C . LEU A 1 426 ? -32.188 -28.054 22.262 1.00 11.75 427 LEU A C 1
ATOM 2753 O O . LEU A 1 426 ? -31.109 -28.560 22.550 1.00 14.08 427 LEU A O 1
ATOM 2758 N N . GLU A 1 427 ? -32.593 -27.885 21.012 1.00 8.63 428 GLU A N 1
ATOM 2759 C CA . GLU A 1 427 ? -31.662 -28.091 19.928 1.00 8.36 428 GLU A CA 1
ATOM 2760 C C . GLU A 1 427 ? -30.637 -26.954 19.926 1.00 11.26 428 GLU A C 1
ATOM 2761 O O . GLU A 1 427 ? -29.434 -27.190 19.790 1.00 10.36 428 GLU A O 1
ATOM 2767 N N . LEU A 1 428 ? -31.120 -25.725 20.102 1.00 9.25 429 LEU A N 1
ATOM 2768 C CA . LEU A 1 428 ? -30.246 -24.577 20.243 1.00 7.80 429 LEU A CA 1
ATOM 2769 C C . LEU A 1 428 ? -29.270 -24.803 21.388 1.00 11.26 429 LEU A C 1
ATOM 2770 O O . LEU A 1 428 ? -28.097 -24.508 21.255 1.00 14.68 429 LEU A O 1
ATOM 2775 N N . LEU A 1 429 ? -29.737 -25.364 22.500 1.00 11.32 430 LEU A N 1
ATOM 2776 C CA . LEU A 1 429 ? -28.890 -25.513 23.681 1.00 12.52 430 LEU A CA 1
ATOM 2777 C C . LEU A 1 429 ? -27.918 -26.685 23.588 1.00 14.69 430 LEU A C 1
ATOM 2778 O O . LEU A 1 429 ? -27.017 -26.820 24.419 1.00 13.18 430 LEU A O 1
ATOM 2783 N N . ASP A 1 430 ? -28.118 -27.532 22.581 1.00 13.82 431 ASP A N 1
ATOM 2784 C CA . ASP A 1 430 ? -27.277 -28.701 22.361 1.00 14.97 431 ASP A CA 1
ATOM 2785 C C . ASP A 1 430 ? -25.904 -28.370 21.752 1.00 14.67 431 ASP A C 1
ATOM 2786 O O . ASP A 1 430 ? -25.813 -27.675 20.745 1.00 14.32 431 ASP A O 1
ATOM 2791 N N . ASP A 1 431 ? -24.848 -28.869 22.386 1.00 19.22 432 ASP A N 1
ATOM 2792 C CA . ASP A 1 431 ? -23.469 -28.682 21.935 1.00 19.36 432 ASP A CA 1
ATOM 2793 C C . ASP A 1 431 ? -23.242 -29.147 20.506 1.00 20.99 432 ASP A C 1
ATOM 2794 O O . ASP A 1 431 ? -22.519 -28.513 19.749 1.00 23.52 432 ASP A O 1
ATOM 2799 N N . THR A 1 432 ? -23.862 -30.262 20.149 1.00 17.77 433 THR A N 1
ATOM 2800 C CA . THR A 1 432 ? -23.639 -30.875 18.863 1.00 14.02 433 THR A CA 1
ATOM 2801 C C . THR A 1 432 ? -24.506 -30.306 17.755 1.00 18.00 433 THR A C 1
ATOM 2802 O O . THR A 1 432 ? -24.018 -30.058 16.641 1.00 20.76 433 THR A O 1
ATOM 2806 N N . ARG A 1 433 ? -25.797 -30.149 18.028 1.00 13.67 434 ARG A N 1
ATOM 2807 C CA . ARG A 1 433 ? -26.735 -29.729 16.993 1.00 10.09 434 ARG A CA 1
ATOM 2808 C C . ARG A 1 433 ? -26.923 -28.226 16.913 1.00 12.35 434 ARG A C 1
ATOM 2809 O O . ARG A 1 433 ? -27.361 -27.693 15.878 1.00 11.50 434 ARG A O 1
ATOM 2817 N N . GLY A 1 434 ? -26.605 -27.540 18.009 1.00 12.36 435 GLY A N 1
ATOM 2818 C CA . GLY A 1 434 ? -26.816 -26.109 18.080 1.00 11.16 435 GLY A CA 1
ATOM 2819 C C . GLY A 1 434 ? -25.601 -25.262 18.401 1.00 14.02 435 GLY A C 1
ATOM 2820 O O . GLY A 1 434 ? -24.470 -25.562 18.000 1.00 14.23 435 GLY A O 1
ATOM 2821 N N . LEU A 1 435 ? -25.871 -24.152 19.088 1.00 16.33 436 LEU A N 1
ATOM 2822 C CA . LEU A 1 435 ? -24.868 -23.211 19.546 1.00 11.13 436 LEU A CA 1
ATOM 2823 C C . LEU A 1 435 ? -24.277 -23.744 20.845 1.00 16.54 436 LEU A C 1
ATOM 2824 O O . LEU A 1 435 ? -23.123 -23.471 21.182 1.00 19.49 436 LEU A O 1
ATOM 2829 N N . GLY A 1 436 ? -25.058 -24.553 21.552 1.00 13.76 437 GLY A N 1
ATOM 2830 C CA . GLY A 1 436 ? -24.702 -24.955 22.897 1.00 13.49 437 GLY A CA 1
ATOM 2831 C C . GLY A 1 436 ? -25.149 -23.862 23.851 1.00 16.36 437 GLY A C 1
ATOM 2832 O O . GLY A 1 436 ? -25.707 -22.848 23.426 1.00 17.21 437 GLY A O 1
ATOM 2833 N N . PRO A 1 437 ? -24.921 -24.057 25.153 1.00 14.78 438 PRO A N 1
ATOM 2834 C CA . PRO A 1 437 ? -25.281 -23.047 26.148 1.00 13.24 438 PRO A CA 1
ATOM 2835 C C . PRO A 1 437 ? -24.372 -21.833 26.036 1.00 12.88 438 PRO A C 1
ATOM 2836 O O . PRO A 1 437 ? -23.244 -21.962 25.579 1.00 16.81 438 PRO A O 1
ATOM 2840 N N . PRO A 1 438 ? -24.861 -20.656 26.432 1.00 13.00 439 PRO A N 1
ATOM 2841 C CA . PRO A 1 438 ? -24.054 -19.438 26.325 1.00 12.48 439 PRO A CA 1
ATOM 2842 C C . PRO A 1 438 ? -22.921 -19.469 27.345 1.00 11.84 439 PRO A C 1
ATOM 2843 O O . PRO A 1 438 ? -23.032 -20.172 28.363 1.00 9.79 439 PRO A O 1
ATOM 2847 N N . ALA A 1 439 ? -21.869 -18.700 27.082 1.00 9.57 440 ALA A N 1
ATOM 2848 C CA . ALA A 1 439 ? -20.729 -18.646 27.974 1.00 8.86 440 ALA A CA 1
ATOM 2849 C C . ALA A 1 439 ? -21.193 -18.466 29.411 1.00 8.16 440 ALA A C 1
ATOM 2850 O O . ALA A 1 439 ? -22.042 -17.616 29.718 1.00 9.28 440 ALA A O 1
ATOM 2852 N N . GLY A 1 440 ? -20.697 -19.325 30.282 1.00 6.49 441 GLY A N 1
ATOM 2853 C CA . GLY A 1 440 ? -20.908 -19.133 31.694 1.00 7.04 441 GLY A CA 1
ATOM 2854 C C . GLY A 1 440 ? -21.986 -20.007 32.270 1.00 9.50 441 GLY A C 1
ATOM 2855 O O . GLY A 1 440 ? -22.084 -20.125 33.479 1.00 13.97 441 GLY A O 1
ATOM 2856 N N . TYR A 1 441 ? -22.811 -20.615 31.431 1.00 9.05 442 TYR A N 1
ATOM 2857 C CA . TYR A 1 441 ? -23.872 -21.449 31.970 1.00 10.99 442 TYR A CA 1
ATOM 2858 C C . TYR A 1 441 ? -23.271 -22.658 32.691 1.00 14.73 442 TYR A C 1
ATOM 2859 O O . TYR A 1 441 ? -22.352 -23.298 32.191 1.00 19.22 442 TYR A O 1
ATOM 2868 N N . LYS A 1 442 ? -23.761 -22.942 33.889 1.00 14.63 443 LYS A N 1
ATOM 2869 C CA . LYS A 1 442 ? -23.121 -23.903 34.762 1.00 13.79 443 LYS A CA 1
ATOM 2870 C C . LYS A 1 442 ? -23.662 -25.339 34.607 1.00 22.26 443 LYS A C 1
ATOM 2871 O O . LYS A 1 442 ? -22.984 -26.300 34.999 1.00 25.46 443 LYS A O 1
ATOM 2877 N N . TRP A 1 443 ? -24.850 -25.508 34.019 1.00 18.67 444 TRP A N 1
ATOM 2878 C CA . TRP A 1 443 ? -25.551 -26.804 34.140 1.00 23.65 444 TRP A CA 1
ATOM 2879 C C . TRP A 1 443 ? -26.215 -27.345 32.874 1.00 20.72 444 TRP A C 1
ATOM 2880 O O . TRP A 1 443 ? -27.410 -27.137 32.664 1.00 16.83 444 TRP A O 1
ATOM 2891 N N . PRO A 1 444 ? -25.453 -28.072 32.041 1.00 22.30 445 PRO A N 1
ATOM 2892 C CA . PRO A 1 444 ? -24.021 -28.410 32.122 1.00 22.46 445 PRO A CA 1
ATOM 2893 C C . PRO A 1 444 ? -23.118 -27.262 31.750 1.00 17.75 445 PRO A C 1
ATOM 2894 O O . PRO A 1 444 ? -23.548 -26.336 31.074 1.00 15.99 445 PRO A O 1
ATOM 2898 N N . PRO A 1 445 ? -21.868 -27.308 32.205 1.00 19.67 446 PRO A N 1
ATOM 2899 C CA . PRO A 1 445 ? -21.002 -26.176 31.886 1.00 17.33 446 PRO A CA 1
ATOM 2900 C C . PRO A 1 445 ? -20.783 -25.997 30.386 1.00 15.28 446 PRO A C 1
ATOM 2901 O O . PRO A 1 445 ? -20.528 -26.924 29.635 1.00 20.26 446 PRO A O 1
ATOM 2905 N N . SER A 1 446 ? -20.925 -24.757 29.969 1.00 16.38 447 SER A N 1
ATOM 2906 C CA . SER A 1 446 ? -20.742 -24.353 28.600 1.00 17.45 447 SER A CA 1
ATOM 2907 C C . SER A 1 446 ? -19.275 -24.432 28.229 1.00 20.42 447 SER A C 1
ATOM 2908 O O . SER A 1 446 ? -18.403 -24.190 29.056 1.00 21.56 447 SER A O 1
ATOM 2911 N N . GLU A 1 447 ? -18.998 -24.798 26.987 1.00 23.32 448 GLU A N 1
ATOM 2912 C CA . GLU A 1 447 ? -17.622 -24.811 26.532 1.00 30.62 448 GLU A CA 1
ATOM 2913 C C . GLU A 1 447 ? -17.246 -23.521 25.771 1.00 25.32 448 GLU A C 1
ATOM 2914 O O . GLU A 1 447 ? -16.080 -23.293 25.461 1.00 28.55 448 GLU A O 1
ATOM 2920 N N . THR A 1 448 ? -18.219 -22.639 25.566 1.00 21.67 449 THR A N 1
ATOM 2921 C CA . THR A 1 448 ? -17.990 -21.403 24.825 1.00 20.43 449 THR A CA 1
ATOM 2922 C C . THR A 1 448 ? -17.229 -20.390 25.666 1.00 23.22 449 THR A C 1
ATOM 2923 O O . THR A 1 448 ? -17.607 -20.097 26.802 1.00 20.92 449 THR A O 1
ATOM 2927 N N . PRO A 1 449 ? -16.155 -19.827 25.105 1.00 28.91 450 PRO A N 1
ATOM 2928 C CA . PRO A 1 449 ? -15.388 -18.857 25.899 1.00 29.67 450 PRO A CA 1
ATOM 2929 C C . PRO A 1 449 ? -16.170 -17.567 26.185 1.00 23.30 450 PRO A C 1
ATOM 2930 O O . PRO A 1 449 ? -16.920 -17.097 25.336 1.00 23.50 450 PRO A O 1
ATOM 2934 N N . ALA A 1 450 ? -15.996 -16.999 27.372 1.00 27.29 451 ALA A N 1
ATOM 2935 C CA . ALA A 1 450 ? -16.584 -15.697 27.658 1.00 19.66 451 ALA A CA 1
ATOM 2936 C C . ALA A 1 450 ? -15.844 -14.692 26.831 1.00 16.87 451 ALA A C 1
ATOM 2937 O O . ALA A 1 450 ? -14.681 -14.896 26.513 1.00 20.83 451 ALA A O 1
ATOM 2939 N N . GLY A 1 451 ? -16.512 -13.616 26.460 1.00 24.00 452 GLY A N 1
ATOM 2940 C CA . GLY A 1 451 ? -15.867 -12.537 25.727 1.00 29.81 452 GLY A CA 1
ATOM 2941 C C . GLY A 1 451 ? -14.928 -11.692 26.579 1.00 26.56 452 GLY A C 1
ATOM 2942 O O . GLY A 1 451 ? -14.534 -12.090 27.675 1.00 27.47 452 GLY A O 1
ATOM 2943 N N . PRO A 1 452 ? -14.525 -10.527 26.060 1.00 30.53 453 PRO A N 1
ATOM 2944 C CA . PRO A 1 452 ? -13.758 -9.598 26.901 1.00 34.31 453 PRO A CA 1
ATOM 2945 C C . PRO A 1 452 ? -14.493 -9.291 28.213 1.00 35.48 453 PRO A C 1
ATOM 2946 O O . PRO A 1 452 ? -15.704 -9.035 28.220 1.00 33.20 453 PRO A O 1
ATOM 2950 N N . GLN A 1 453 ? -13.760 -9.327 29.318 1.00 39.42 454 GLN A N 1
ATOM 2951 C CA . GLN A 1 453 ? -14.318 -8.997 30.631 1.00 43.11 454 GLN A CA 1
ATOM 2952 C C . GLN A 1 453 ? -14.746 -7.519 30.632 1.00 43.48 454 GLN A C 1
ATOM 2953 O O . GLN A 1 453 ? -14.310 -6.742 29.780 1.00 43.05 454 GLN A O 1
ATOM 2959 N N . GLU A 1 454 ? -15.665 -7.138 31.510 1.00 45.07 455 GLU A N 1
ATOM 2960 C CA . GLU A 1 454 ? -16.077 -5.739 31.551 1.00 47.03 455 GLU A CA 1
ATOM 2961 C C . GLU A 1 454 ? -15.181 -4.963 32.536 1.00 44.15 455 GLU A C 1
ATOM 2962 O O . GLU A 1 454 ? -15.010 -5.372 33.692 1.00 39.37 455 GLU A O 1
ATOM 2968 N N . GLU A 1 455 ? -14.590 -3.865 32.065 1.00 38.00 456 GLU A N 1
ATOM 2969 C CA . GLU A 1 455 ? -13.791 -2.981 32.927 1.00 44.74 456 G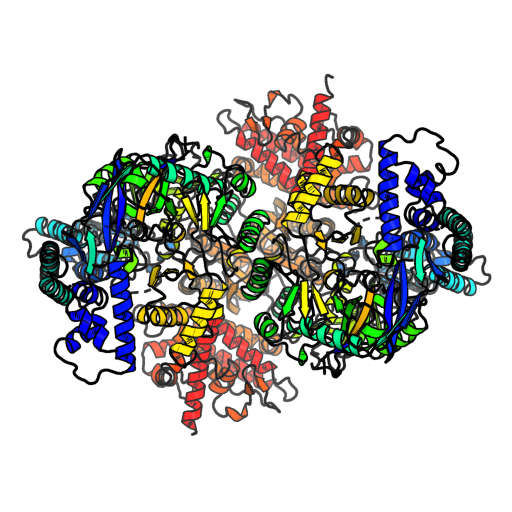LU A CA 1
ATOM 2970 C C . GLU A 1 455 ? -14.680 -2.272 33.950 1.00 38.22 456 GLU A C 1
ATOM 2971 O O . GLU A 1 455 ? -15.754 -1.787 33.605 1.00 37.04 456 GLU A O 1
ATOM 2977 N N . PRO A 1 456 ? -14.237 -2.201 35.211 1.00 36.87 457 PRO A N 1
ATOM 2978 C CA . PRO A 1 456 ? -14.932 -1.337 36.169 1.00 31.70 457 PRO A CA 1
ATOM 2979 C C . PRO A 1 456 ? -14.992 0.058 35.578 1.00 33.78 457 PRO A C 1
ATOM 2980 O O . PRO A 1 456 ? -14.033 0.489 34.928 1.00 35.20 457 PRO A O 1
ATOM 2984 N N . ARG A 1 457 ? -16.124 0.731 35.745 1.00 31.00 458 ARG A N 1
ATOM 2985 C CA . ARG A 1 457 ? -16.361 1.987 35.045 1.00 28.75 458 ARG A CA 1
ATOM 2986 C C . ARG A 1 457 ? -15.363 3.066 35.455 1.00 27.00 458 ARG A C 1
ATOM 2987 O O . ARG A 1 457 ? -14.812 3.036 36.556 1.00 26.26 458 ARG A O 1
ATOM 2995 N N . ARG A 1 458 ? -15.108 3.998 34.550 1.00 25.65 459 ARG A N 1
ATOM 2996 C CA . ARG A 1 458 ? -14.275 5.148 34.866 1.00 29.11 459 ARG A CA 1
ATOM 2997 C C . ARG A 1 458 ? -14.958 6.420 34.416 1.00 30.37 459 ARG A C 1
ATOM 2998 O O . ARG A 1 458 ? -15.341 6.547 33.253 1.00 33.28 459 ARG A O 1
ATOM 3006 N N . SER A 1 459 ? -15.082 7.374 35.334 1.00 30.42 460 SER A N 1
ATOM 3007 C CA . SER A 1 459 ? -15.834 8.587 35.053 1.00 31.44 460 SER A CA 1
ATOM 3008 C C . SER A 1 459 ? -15.175 9.806 35.649 1.00 32.24 460 SER A C 1
ATOM 3009 O O . SER A 1 459 ? -14.955 9.856 36.856 1.00 33.65 460 SER A O 1
ATOM 3012 N N . ALA A 1 460 ? -14.866 10.793 34.814 1.00 28.30 461 ALA A N 1
ATOM 3013 C CA . ALA A 1 460 ? -14.368 12.064 35.320 1.00 25.46 461 ALA A CA 1
ATOM 3014 C C . ALA A 1 460 ? -15.451 12.652 36.217 1.00 32.53 461 ALA A C 1
ATOM 3015 O O . ALA A 1 460 ? -15.167 13.211 37.270 1.00 35.60 461 ALA A O 1
ATOM 3017 N N . ALA A 1 461 ? -16.699 12.504 35.785 1.00 32.44 462 ALA A N 1
ATOM 3018 C CA . ALA A 1 461 ? -17.861 12.977 36.528 1.00 31.44 462 ALA A CA 1
ATOM 3019 C C . ALA A 1 461 ? -17.971 12.407 37.951 1.00 30.87 462 ALA A C 1
ATOM 3020 O O . ALA A 1 461 ? -18.052 13.146 38.933 1.00 28.81 462 ALA A O 1
ATOM 3022 N N . LEU A 1 462 ? -17.972 11.088 38.057 1.00 31.52 463 LEU A N 1
ATOM 3023 C CA . LEU A 1 462 ? -17.983 10.442 39.361 1.00 32.98 463 LEU A CA 1
ATOM 3024 C C . LEU A 1 462 ? -16.786 10.867 40.223 1.00 37.37 463 LEU A C 1
ATOM 3025 O O . LEU A 1 462 ? -16.939 11.131 41.413 1.00 42.44 463 LEU A O 1
ATOM 3030 N N . ALA A 1 463 ? -15.598 10.949 39.629 1.00 35.91 464 ALA A N 1
ATOM 3031 C CA . ALA A 1 463 ? -14.406 11.267 40.413 1.00 35.37 464 ALA A CA 1
ATOM 3032 C C . ALA A 1 463 ? -14.510 12.643 41.081 1.00 31.02 464 ALA A C 1
ATOM 3033 O O . ALA A 1 463 ? -14.131 12.790 42.243 1.00 31.93 464 ALA A O 1
ATOM 3035 N N . ARG A 1 464 ? -15.009 13.638 40.348 1.00 31.12 465 ARG A N 1
ATOM 3036 C CA . ARG A 1 464 ? -15.215 14.971 40.910 1.00 31.99 465 ARG A CA 1
ATOM 3037 C C . ARG A 1 464 ? -16.109 14.941 42.146 1.00 35.72 465 ARG A C 1
ATOM 3038 O O . ARG A 1 464 ? -15.836 15.609 43.157 1.00 29.74 465 ARG A O 1
ATOM 3046 N N . LEU A 1 465 ? -17.180 14.161 42.055 1.00 32.82 466 LEU A N 1
ATOM 3047 C CA . LEU A 1 465 ? -18.141 14.100 43.133 1.00 32.65 466 LEU A CA 1
ATOM 3048 C C . LEU A 1 465 ? -17.422 13.659 44.383 1.00 31.27 466 LEU A C 1
ATOM 3049 O O . LEU A 1 465 ? -17.654 14.197 45.465 1.00 33.59 466 LEU A O 1
ATOM 3054 N N . VAL A 1 466 ? -16.527 12.695 44.221 1.00 28.34 467 VAL A N 1
ATOM 3055 C CA . VAL A 1 466 ? -15.794 12.137 45.350 1.00 32.21 467 VAL A CA 1
ATOM 3056 C C . VAL A 1 466 ? -14.761 13.120 45.889 1.00 30.83 467 VAL A C 1
ATOM 3057 O O . VAL A 1 466 ? -14.628 13.291 47.112 1.00 24.72 467 VAL A O 1
ATOM 3061 N N . ALA A 1 467 ? -14.072 13.793 44.972 1.00 28.53 468 ALA A N 1
ATOM 3062 C CA . ALA A 1 467 ? -12.995 14.710 45.333 1.00 32.43 468 ALA A CA 1
ATOM 3063 C C . ALA A 1 467 ? -13.525 15.883 46.150 1.00 30.67 468 ALA A C 1
ATOM 3064 O O . ALA A 1 467 ? -12.994 16.180 47.219 1.00 26.32 468 ALA A O 1
ATOM 3066 N N . LYS A 1 468 ? -14.530 16.572 45.613 1.00 32.48 469 LYS A N 1
ATOM 3067 C CA . LYS A 1 468 ? -15.219 17.631 46.341 1.00 36.13 469 LYS A CA 1
ATOM 3068 C C . LYS A 1 468 ? -15.700 17.181 47.730 1.00 34.29 469 LYS A C 1
ATOM 3069 O O . LYS A 1 468 ? -15.359 17.801 48.747 1.00 32.86 469 LYS A O 1
ATOM 3075 N N . ALA A 1 469 ? -16.436 16.077 47.777 1.00 24.54 470 ALA A N 1
ATOM 3076 C CA . ALA A 1 469 ? -16.916 15.547 49.045 1.00 24.79 470 ALA A CA 1
ATOM 3077 C C . ALA A 1 469 ? -15.781 15.328 50.032 1.00 28.81 470 ALA A C 1
ATOM 3078 O O . ALA A 1 469 ? -16.010 15.321 51.230 1.00 33.91 470 ALA A O 1
ATOM 3080 N N . ALA A 1 470 ? -14.568 15.107 49.533 1.00 30.94 471 ALA A N 1
ATOM 3081 C CA . ALA A 1 470 ? -13.411 14.866 50.402 1.00 29.19 471 ALA A CA 1
ATOM 3082 C C . ALA A 1 470 ? -12.815 16.175 50.961 1.00 35.79 471 ALA A C 1
ATOM 3083 O O . ALA A 1 470 ? -12.487 16.246 52.154 1.00 35.17 471 ALA A O 1
ATOM 3085 N N . ARG A 1 471 ? -12.682 17.187 50.096 1.00 27.07 472 ARG A N 1
ATOM 3086 C CA . ARG A 1 471 ? -12.184 18.503 50.479 1.00 34.55 472 ARG A CA 1
ATOM 3087 C C . ARG A 1 471 ? -13.054 19.068 51.601 1.00 36.66 472 ARG A C 1
ATOM 3088 O O . ARG A 1 471 ? -12.557 19.541 52.624 1.00 40.19 472 ARG A O 1
ATOM 3096 N N . ARG A 1 472 ? -14.362 18.975 51.416 1.00 36.88 473 ARG A N 1
ATOM 3097 C CA . ARG A 1 472 ? -15.312 19.575 52.341 1.00 40.62 473 ARG A CA 1
ATOM 3098 C C . ARG A 1 472 ? -15.722 18.563 53.424 1.00 34.26 473 ARG A C 1
ATOM 3099 O O . ARG A 1 472 ? -16.580 18.850 54.245 1.00 36.02 473 ARG A O 1
ATOM 3107 N N . GLY A 1 473 ? -15.067 17.401 53.451 1.00 32.32 474 GLY A N 1
ATOM 3108 C CA . GLY A 1 473 ? -15.245 16.423 54.523 1.00 29.25 474 GLY A CA 1
ATOM 3109 C C . GLY A 1 473 ? -16.631 15.811 54.728 1.00 32.86 474 GLY A C 1
ATOM 3110 O O . GLY A 1 473 ? -16.893 15.226 55.773 1.00 30.21 474 GLY A O 1
ATOM 3111 N N . GLU A 1 474 ? -17.504 15.935 53.726 1.00 37.13 475 GLU A N 1
ATOM 3112 C CA . GLU A 1 474 ? -18.884 15.445 53.763 1.00 33.10 475 GLU A CA 1
ATOM 3113 C C . GLU A 1 474 ? -19.022 13.935 53.481 1.00 32.16 475 GLU A C 1
ATOM 3114 O O . GLU A 1 474 ? -18.369 13.399 52.591 1.00 30.99 475 GLU A O 1
ATOM 3120 N N . ARG A 1 475 ? -19.899 13.260 54.217 1.00 32.18 476 ARG A N 1
ATOM 3121 C CA . ARG A 1 475 ? -20.097 11.826 54.049 1.00 24.84 476 ARG A CA 1
ATOM 3122 C C . ARG A 1 475 ? -21.161 11.517 53.011 1.00 32.55 476 ARG A C 1
ATOM 3123 O O . ARG A 1 475 ? -21.381 10.351 52.686 1.00 34.64 476 ARG A O 1
ATOM 3131 N N . GLU A 1 476 ? -21.835 12.545 52.503 1.00 26.41 477 GLU A N 1
ATOM 3132 C CA . GLU A 1 476 ? -22.864 12.336 51.503 1.00 23.88 477 GLU A CA 1
ATOM 3133 C C . GLU A 1 476 ? -22.721 13.458 50.506 1.00 31.27 477 GLU A C 1
ATOM 3134 O O . GLU A 1 476 ? -22.367 14.572 50.867 1.00 40.88 477 GLU A O 1
ATOM 3140 N N . ILE A 1 477 ? -22.972 13.158 49.244 1.00 28.66 478 ILE A N 1
ATOM 3141 C CA . ILE A 1 477 ? -22.935 14.148 48.196 1.00 24.76 478 ILE A CA 1
ATOM 3142 C C . ILE A 1 477 ? -24.348 14.140 47.627 1.00 31.64 478 ILE A C 1
ATOM 3143 O O . ILE A 1 477 ? -25.029 13.122 47.723 1.00 34.94 478 ILE A O 1
ATOM 3148 N N . VAL A 1 478 ? -24.824 15.272 47.107 1.00 30.33 479 VAL A N 1
ATOM 3149 C CA . VAL A 1 478 ? -26.205 15.365 46.637 1.00 26.53 479 VAL A CA 1
ATOM 3150 C C . VAL A 1 478 ? -26.262 15.585 45.139 1.00 28.91 479 VAL A C 1
ATOM 3151 O O . VAL A 1 478 ? -25.685 16.538 44.630 1.00 37.89 479 VAL A O 1
ATOM 3155 N N . ILE A 1 479 ? -26.973 14.714 44.434 1.00 30.96 480 ILE A N 1
ATOM 3156 C CA . ILE A 1 479 ? -27.056 14.804 42.981 1.00 33.62 480 ILE A CA 1
ATOM 3157 C C . ILE A 1 479 ? -28.432 15.269 42.536 1.00 31.47 480 ILE A C 1
ATOM 3158 O O . ILE A 1 479 ? -29.457 14.926 43.129 1.00 27.44 480 ILE A O 1
ATOM 3163 N N . ASP A 1 480 ? -28.437 16.080 41.495 1.00 34.71 481 ASP A N 1
ATOM 3164 C CA . ASP A 1 480 ? -29.670 16.568 40.911 1.00 36.59 481 ASP A CA 1
ATOM 3165 C C . ASP A 1 480 ? -29.687 16.243 39.423 1.00 38.81 481 ASP A C 1
ATOM 3166 O O . ASP A 1 480 ? -28.793 15.564 38.924 1.00 40.77 481 ASP A O 1
ATOM 3171 N N . GLU A 1 481 ? -30.686 16.752 38.716 1.00 41.16 482 GLU A N 1
ATOM 3172 C CA . GLU A 1 481 ? -30.836 16.476 37.297 1.00 39.86 482 GLU A CA 1
ATOM 3173 C C . GLU A 1 481 ? -29.583 16.782 36.457 1.00 43.71 482 GLU A C 1
ATOM 3174 O O . GLU A 1 481 ? -29.319 16.091 35.473 1.00 41.85 482 GLU A O 1
ATOM 3180 N N . GLU A 1 482 ? -28.800 17.787 36.855 1.00 46.65 483 GLU A N 1
ATOM 3181 C CA . GLU A 1 482 ? -27.567 18.116 36.129 1.00 40.35 483 GLU A CA 1
ATOM 3182 C C . GLU A 1 482 ? -26.507 17.047 36.354 1.00 41.16 483 GLU A C 1
ATOM 3183 O O . GLU A 1 482 ? -25.663 16.800 35.491 1.00 38.52 483 GLU A O 1
ATOM 3189 N N . THR A 1 483 ? -26.550 16.404 37.512 1.00 37.92 484 THR A N 1
ATOM 3190 C CA . THR A 1 483 ? -25.603 15.340 37.768 1.00 35.50 484 THR A CA 1
ATOM 3191 C C . THR A 1 483 ? -25.982 14.120 36.938 1.00 33.74 484 THR A C 1
ATOM 3192 O O . THR A 1 483 ? -25.114 13.457 36.385 1.00 30.39 484 THR A O 1
ATOM 3196 N N . ILE A 1 484 ? -27.281 13.833 36.853 1.00 35.92 485 ILE A N 1
ATOM 3197 C CA . ILE A 1 484 ? -27.773 12.652 36.141 1.00 31.77 485 ILE A CA 1
ATOM 3198 C C . ILE A 1 484 ? -27.528 12.769 34.645 1.00 29.70 485 ILE A C 1
ATOM 3199 O O . ILE A 1 484 ? -27.111 11.806 34.002 1.00 26.51 485 ILE A O 1
ATOM 3204 N N . ALA A 1 485 ? -27.760 13.963 34.106 1.00 25.82 486 ALA A N 1
ATOM 3205 C CA . ALA A 1 485 ? -27.483 14.240 32.702 1.00 28.89 486 ALA A CA 1
ATOM 3206 C C . ALA A 1 485 ? -26.012 14.012 32.306 1.00 34.30 486 ALA A C 1
ATOM 3207 O O . ALA A 1 485 ? -25.696 13.895 31.115 1.00 34.29 486 ALA A O 1
ATOM 3209 N N . GLU A 1 486 ? -25.123 13.960 33.297 1.00 29.68 487 GLU A N 1
ATOM 3210 C CA . GLU A 1 486 ? -23.701 13.804 33.031 1.00 32.65 487 GLU A CA 1
ATOM 3211 C C . GLU A 1 486 ? -23.268 12.360 33.088 1.00 35.02 487 GLU A C 1
ATOM 3212 O O . GLU A 1 486 ? -22.270 11.993 32.475 1.00 45.44 487 GLU A O 1
ATOM 3218 N N . LEU A 1 487 ? -23.986 11.546 33.848 1.00 27.11 488 LEU A N 1
ATOM 3219 C CA . LEU A 1 487 ? -23.589 10.165 34.037 1.00 23.09 488 LEU A CA 1
ATOM 3220 C C . LEU A 1 487 ? -24.243 9.238 33.044 1.00 24.10 488 LEU A C 1
ATOM 3221 O O . LEU A 1 487 ? -23.788 8.118 32.863 1.00 28.84 488 LEU A O 1
ATOM 3226 N N . ALA A 1 488 ? -25.304 9.705 32.399 1.00 29.24 489 ALA A N 1
ATOM 3227 C CA . ALA A 1 488 ? -26.112 8.844 31.538 1.00 30.55 489 ALA A CA 1
ATOM 3228 C C . ALA A 1 488 ? -25.298 8.438 30.321 1.00 29.23 489 ALA A C 1
ATOM 3229 O O . ALA A 1 488 ? -24.775 9.296 29.620 1.00 32.37 489 ALA A O 1
ATOM 3231 N N . TYR A 1 489 ? -25.228 7.139 30.042 1.00 26.93 490 TYR A N 1
ATOM 3232 C CA . TYR A 1 489 ? -24.531 6.667 28.854 1.00 24.47 490 TYR A CA 1
ATOM 3233 C C . TYR A 1 489 ? -25.289 7.115 27.621 1.00 24.10 490 TYR A C 1
ATOM 3234 O O . TYR A 1 489 ? -24.727 7.205 26.535 1.00 27.65 490 TYR A O 1
ATOM 3243 N N . ASP A 1 490 ? -26.579 7.368 27.792 1.00 23.93 491 ASP A N 1
ATOM 3244 C CA . ASP A 1 490 ? -27.392 7.923 26.725 1.00 27.31 491 ASP A CA 1
ATOM 3245 C C . ASP A 1 490 ? -28.762 8.293 27.252 1.00 33.57 491 ASP A C 1
ATOM 3246 O O . ASP A 1 490 ? -29.050 8.119 28.448 1.00 34.70 491 ASP A O 1
ATOM 3251 N N . GLU A 1 491 ? -29.610 8.786 26.350 1.00 36.93 492 GLU A N 1
ATOM 3252 C CA . GLU A 1 491 ? -30.991 9.097 26.691 1.00 34.08 492 GLU A CA 1
ATOM 3253 C C . GLU A 1 491 ? -31.831 7.819 26.607 1.00 28.85 492 GLU A C 1
ATOM 3254 O O . GLU A 1 491 ? -32.124 7.311 25.517 1.00 24.53 492 GLU A O 1
ATOM 3260 N N . ALA A 1 492 ? -32.207 7.301 27.775 1.00 27.47 493 ALA A N 1
ATOM 3261 C CA . ALA A 1 492 ? -32.956 6.052 27.846 1.00 25.43 493 ALA A CA 1
ATOM 3262 C C . ALA A 1 492 ? -34.373 6.160 27.239 1.00 24.05 493 ALA A C 1
ATOM 3263 O O . ALA A 1 492 ? -35.206 6.916 27.714 1.00 27.38 493 ALA A O 1
ATOM 3265 N N . ALA A 1 493 ? -34.643 5.365 26.212 1.00 18.40 494 ALA A N 1
ATOM 3266 C CA . ALA A 1 493 ? -35.907 5.418 25.493 1.00 17.48 494 ALA A CA 1
ATOM 3267 C C . ALA A 1 493 ? -37.060 4.749 26.239 1.00 22.12 494 ALA A C 1
ATOM 3268 O O . ALA A 1 493 ? -36.913 3.635 26.750 1.00 20.18 494 ALA A O 1
ATOM 3270 N N . PRO A 1 494 ? -38.237 5.399 26.254 1.00 23.32 495 PRO A N 1
ATOM 3271 C CA . PRO A 1 494 ? -39.404 4.827 26.951 1.00 23.32 495 PRO A CA 1
ATOM 3272 C C . PRO A 1 494 ? -39.848 3.447 26.422 1.00 18.21 495 PRO A C 1
ATOM 3273 O O . PRO A 1 494 ? -40.421 2.674 27.187 1.00 18.55 495 PRO A O 1
ATOM 3277 N N . ALA A 1 495 ? -39.569 3.138 25.159 1.00 14.71 496 ALA A N 1
ATOM 3278 C CA . ALA A 1 495 ? -39.899 1.824 24.612 1.00 15.70 496 ALA A CA 1
ATOM 3279 C C . ALA A 1 495 ? -39.118 0.693 25.266 1.00 17.41 496 ALA A C 1
ATOM 3280 O O . ALA A 1 495 ? -39.464 -0.471 25.115 1.00 15.42 496 ALA A O 1
ATOM 3282 N N . ASP A 1 496 ? -38.041 1.044 25.962 1.00 21.40 497 ASP A N 1
ATOM 3283 C CA . ASP A 1 496 ? -37.150 0.058 26.570 1.00 17.33 497 ASP A CA 1
ATOM 3284 C C . ASP A 1 496 ? -37.479 -0.193 28.032 1.00 14.72 497 ASP A C 1
ATOM 3285 O O . ASP A 1 496 ? -36.775 -0.935 28.723 1.00 12.81 497 ASP A O 1
ATOM 3290 N N . LEU A 1 497 ? -38.532 0.444 28.515 1.00 12.92 498 LEU A N 1
ATOM 3291 C CA . LEU A 1 497 ? -38.871 0.297 29.913 1.00 14.50 498 LEU A CA 1
ATOM 3292 C C . LEU A 1 497 ? -39.224 -1.150 30.196 1.00 13.40 498 LEU A C 1
ATOM 3293 O O . LEU A 1 497 ? -39.951 -1.776 29.441 1.00 12.64 498 LEU A O 1
ATOM 3298 N N . PRO A 1 498 ? -38.711 -1.683 31.298 1.00 14.49 499 PRO A N 1
ATOM 3299 C CA . PRO A 1 498 ? -38.983 -3.077 31.641 1.00 14.76 499 PRO A CA 1
ATOM 3300 C C . PRO A 1 498 ? -40.413 -3.240 32.121 1.00 13.85 499 PRO A C 1
ATOM 3301 O O . PRO A 1 498 ? -41.020 -2.243 32.531 1.00 15.97 499 PRO A O 1
ATOM 3305 N N . ASN A 1 499 ? -40.929 -4.466 32.087 1.00 13.86 500 ASN A N 1
ATOM 3306 C CA . ASN A 1 499 ? -42.254 -4.772 32.633 1.00 13.93 500 ASN A CA 1
ATOM 3307 C C . ASN A 1 499 ? -42.355 -4.508 34.133 1.00 12.47 500 ASN A C 1
ATOM 3308 O O . ASN A 1 499 ? -43.287 -3.855 34.575 1.00 17.08 500 ASN A O 1
ATOM 3313 N N . SER A 1 500 ? -41.398 -4.987 34.917 1.00 11.31 501 SER A N 1
ATOM 3314 C CA . SER A 1 500 ? -41.482 -4.796 36.359 1.00 11.01 501 SER A CA 1
ATOM 3315 C C . SER A 1 500 ? -40.131 -4.877 37.101 1.00 12.40 501 SER A C 1
ATOM 3316 O O . SER A 1 500 ? -39.104 -5.147 36.504 1.00 14.52 501 SER A O 1
ATOM 3319 N N . LEU A 1 501 ? -40.137 -4.593 38.397 1.00 13.96 502 LEU A N 1
ATOM 3320 C CA . LEU A 1 501 ? -38.923 -4.657 39.207 1.00 17.67 502 LEU A CA 1
ATOM 3321 C C . LEU A 1 501 ? -39.266 -4.626 40.704 1.00 16.99 502 LEU A C 1
ATOM 3322 O O . LEU A 1 501 ? -40.426 -4.444 41.059 1.00 17.84 502 LEU A O 1
ATOM 3327 N N . GLU A 1 502 ? -38.267 -4.850 41.558 1.00 12.58 503 GLU A N 1
ATOM 3328 C CA . GLU A 1 502 ? -38.441 -4.817 43.003 1.00 14.56 503 GLU A CA 1
ATOM 3329 C C . GLU A 1 502 ? -37.236 -4.162 43.636 1.00 17.83 503 GLU A C 1
ATOM 3330 O O . GLU A 1 502 ? -36.117 -4.594 43.404 1.00 24.14 503 GLU A O 1
ATOM 3336 N N . LEU A 1 503 ? -37.457 -3.102 44.406 1.00 16.40 504 LEU A N 1
ATOM 3337 C CA . LEU A 1 503 ? -36.395 -2.466 45.168 1.00 16.01 504 LEU A CA 1
ATOM 3338 C C . LEU A 1 503 ? -36.679 -2.803 46.616 1.00 18.33 504 LEU A C 1
ATOM 3339 O O . LEU A 1 503 ? -37.829 -2.816 47.045 1.00 21.40 504 LEU A O 1
ATOM 3344 N N . GLY A 1 504 ? -35.646 -3.118 47.373 1.00 19.94 505 GLY A N 1
ATOM 3345 C CA . GLY A 1 504 ? -35.821 -3.308 48.796 1.00 23.77 505 GLY A CA 1
ATOM 3346 C C . GLY A 1 504 ? -35.232 -2.071 49.405 1.00 22.82 505 GLY A C 1
ATOM 3347 O O . GLY A 1 504 ? -34.156 -1.674 48.991 1.00 23.28 505 GLY A O 1
ATOM 3348 N N . VAL A 1 505 ? -35.926 -1.436 50.343 1.00 25.45 506 VAL A N 1
ATOM 3349 C CA . VAL A 1 505 ? -35.406 -0.201 50.935 1.00 28.13 506 VAL A CA 1
ATOM 3350 C C . VAL A 1 505 ? -35.618 -0.088 52.432 1.00 29.47 506 VAL A C 1
ATOM 3351 O O . VAL A 1 505 ? -36.449 -0.786 53.011 1.00 31.84 506 VAL A O 1
ATOM 3355 N N . HIS A 1 506 ? -34.823 0.785 53.043 1.00 28.08 507 HIS A N 1
ATOM 3356 C CA . HIS A 1 506 ? -35.066 1.263 54.388 1.00 31.04 507 HIS A CA 1
ATOM 3357 C C . HIS A 1 506 ? -35.753 2.615 54.236 1.00 30.79 507 HIS A C 1
ATOM 3358 O O . HIS A 1 506 ? -35.327 3.458 53.427 1.00 27.65 507 HIS A O 1
ATOM 3365 N N . VAL A 1 507 ? -36.819 2.824 55.006 1.00 35.01 508 VAL A N 1
ATOM 3366 C CA . VAL A 1 507 ? -37.407 4.153 55.142 1.00 30.29 508 VAL A CA 1
ATOM 3367 C C . VAL A 1 507 ? -37.151 4.630 56.552 1.00 30.46 508 VAL A C 1
ATOM 3368 O O . VAL A 1 507 ? -37.481 3.928 57.507 1.00 34.18 508 VAL A O 1
ATOM 3372 N N . VAL A 1 508 ? -36.532 5.797 56.691 1.00 28.82 509 VAL A N 1
ATOM 3373 C CA . VAL A 1 508 ? -36.215 6.331 58.022 1.00 34.10 509 VAL A CA 1
ATOM 3374 C C . VAL A 1 508 ? -36.644 7.790 58.241 1.00 33.67 509 VAL A C 1
ATOM 3375 O O . VAL A 1 508 ? -36.692 8.596 57.308 1.00 27.14 509 VAL A O 1
ATOM 3379 N N . ALA A 1 509 ? -36.964 8.103 59.493 1.00 35.49 510 ALA A N 1
ATOM 3380 C CA . ALA A 1 509 ? -37.490 9.416 59.874 1.00 38.42 510 ALA A CA 1
ATOM 3381 C C . ALA A 1 509 ? -37.317 9.559 61.373 1.00 31.57 510 ALA A C 1
ATOM 3382 O O . ALA A 1 509 ? -37.120 8.567 62.058 1.00 30.80 510 ALA A O 1
ATOM 3384 N N . PRO A 1 510 ? -37.376 10.792 61.892 1.00 42.78 511 PRO A N 1
ATOM 3385 C CA . PRO A 1 510 ? -37.326 11.010 63.352 1.00 40.87 511 PRO A CA 1
ATOM 3386 C C . PRO A 1 510 ? -38.567 10.479 64.106 1.00 38.42 511 PRO A C 1
ATOM 3387 O O . PRO A 1 510 ? -38.472 9.995 65.250 1.00 34.46 511 PRO A O 1
ATOM 3391 N N . SER A 1 511 ? -39.723 10.574 63.460 1.00 32.33 512 SER A N 1
ATOM 3392 C CA . SER A 1 511 ? -40.976 10.147 64.063 1.00 35.72 512 SER A CA 1
ATOM 3393 C C . SER A 1 511 ? -41.976 9.841 62.953 1.00 43.50 512 SER A C 1
ATOM 3394 O O . SER A 1 511 ? -41.856 10.406 61.859 1.00 44.24 512 SER A O 1
ATOM 3397 N N . LEU A 1 512 ? -42.962 8.976 63.223 1.00 41.01 513 LEU A N 1
ATOM 3398 C CA . LEU A 1 512 ? -43.996 8.662 62.223 1.00 40.17 513 LEU A CA 1
ATOM 3399 C C . LEU A 1 512 ? -44.604 9.911 61.607 1.00 42.58 513 LEU A C 1
ATOM 3400 O O . LEU A 1 512 ? -44.930 9.941 60.418 1.00 39.52 513 LEU A O 1
ATOM 3405 N N . ASP A 1 513 ? -44.725 10.952 62.425 1.00 45.12 514 ASP A N 1
ATOM 3406 C CA . ASP A 1 513 ? -45.451 12.152 62.033 1.00 46.20 514 ASP A CA 1
ATOM 3407 C C . ASP A 1 513 ? -44.583 13.075 61.181 1.00 39.75 514 ASP A C 1
ATOM 3408 O O . ASP A 1 513 ? -45.056 13.627 60.175 1.00 39.56 514 ASP A O 1
ATOM 3413 N N . GLU A 1 514 ? -43.311 13.221 61.540 1.00 32.47 515 GLU A N 1
ATOM 3414 C CA . GLU A 1 514 ? -42.438 14.021 60.694 1.00 40.24 515 GLU A CA 1
ATOM 3415 C C . GLU A 1 514 ? -42.264 13.339 59.318 1.00 46.10 515 GLU A C 1
ATOM 3416 O O . GLU A 1 514 ? -42.038 14.007 58.292 1.00 39.33 515 GLU A O 1
ATOM 3422 N N . LEU A 1 515 ? -42.409 12.012 59.311 1.00 39.52 516 LEU A N 1
ATOM 3423 C CA . LEU A 1 515 ? -42.393 11.229 58.087 1.00 38.56 516 LEU A CA 1
ATOM 3424 C C . LEU A 1 515 ? -43.541 11.682 57.222 1.00 42.05 516 LEU A C 1
ATOM 3425 O O . LEU A 1 515 ? -43.358 12.008 56.043 1.00 44.13 516 LEU A O 1
ATOM 3430 N N . SER A 1 516 ? -44.732 11.666 57.817 1.00 43.31 517 SER A N 1
ATOM 3431 C CA . SER A 1 516 ? -45.969 11.992 57.118 1.00 40.16 517 SER A CA 1
ATOM 3432 C C . SER A 1 516 ? -45.812 13.333 56.427 1.00 39.95 517 SER A C 1
ATOM 3433 O O . SER A 1 516 ? -46.372 13.557 55.354 1.00 35.25 517 SER A O 1
ATOM 3436 N N . ALA A 1 517 ? -45.021 14.206 57.057 1.00 47.08 518 ALA A N 1
ATOM 3437 C CA . ALA A 1 517 ? -44.779 15.565 56.583 1.00 44.19 518 ALA A CA 1
ATOM 3438 C C . ALA A 1 517 ? -43.612 15.691 55.597 1.00 44.08 518 ALA A C 1
ATOM 3439 O O . ALA A 1 517 ? -43.394 16.760 55.012 1.00 38.25 518 ALA A O 1
ATOM 3441 N N . GLY A 1 518 ? -42.875 14.601 55.397 1.00 44.06 519 GLY A N 1
ATOM 3442 C CA . GLY A 1 518 ? -41.857 14.577 54.362 1.00 43.47 519 GLY A CA 1
ATOM 3443 C C . GLY A 1 518 ? -40.427 14.676 54.844 1.00 45.41 519 GLY A C 1
ATOM 3444 O O . GLY A 1 518 ? -39.487 14.783 54.045 1.00 43.40 519 GLY A O 1
ATOM 3445 N N . THR A 1 519 ? -40.253 14.634 56.158 1.00 48.59 520 THR A N 1
ATOM 3446 C CA . THR A 1 519 ? -38.910 14.578 56.720 1.00 50.40 520 THR A CA 1
ATOM 3447 C C . THR A 1 519 ? -38.553 13.113 56.953 1.00 46.05 520 THR A C 1
ATOM 3448 O O . THR A 1 519 ? -38.838 12.520 58.003 1.00 38.20 520 THR A O 1
ATOM 3452 N N . PHE A 1 520 ? -37.974 12.529 55.906 1.00 49.59 521 PHE A N 1
ATOM 3453 C CA . PHE A 1 520 ? -37.580 11.127 55.904 1.00 40.10 521 PHE A CA 1
ATOM 3454 C C . PHE A 1 520 ? -36.509 10.897 54.852 1.00 38.01 521 PHE A C 1
ATOM 3455 O O . PHE A 1 520 ? -36.251 11.748 53.990 1.00 35.76 521 PHE A O 1
ATOM 3463 N N . ARG A 1 521 ? -35.885 9.733 54.936 1.00 35.11 522 ARG A N 1
ATOM 3464 C CA . ARG A 1 521 ? -34.940 9.307 53.930 1.00 32.69 522 ARG A CA 1
ATOM 3465 C C . ARG A 1 521 ? -35.359 7.931 53.435 1.00 28.78 522 ARG A C 1
ATOM 3466 O O . ARG A 1 521 ? -35.793 7.099 54.228 1.00 30.71 522 ARG A O 1
ATOM 3474 N N . VAL A 1 522 ? -35.270 7.696 52.129 1.00 30.43 523 VAL A N 1
ATOM 3475 C CA . VAL A 1 522 ? -35.349 6.317 51.615 1.00 32.30 523 VAL A CA 1
ATOM 3476 C C . VAL A 1 522 ? -33.947 5.801 51.267 1.00 27.18 523 VAL A C 1
ATOM 3477 O O . VAL A 1 522 ? -33.233 6.408 50.457 1.00 23.95 523 VAL A O 1
ATOM 3481 N N . VAL A 1 523 ? -33.542 4.700 51.882 1.00 22.69 524 VAL A N 1
ATOM 3482 C CA . VAL A 1 523 ? -32.202 4.179 51.640 1.00 24.04 524 VAL A CA 1
ATOM 3483 C C . VAL A 1 523 ? -32.284 2.838 50.883 1.00 30.69 524 VAL A C 1
ATOM 3484 O O . VAL A 1 523 ? -32.860 1.868 51.394 1.00 29.74 524 VAL A O 1
ATOM 3488 N N . LEU A 1 524 ? -31.765 2.795 49.652 1.00 24.48 525 LEU A N 1
ATOM 3489 C CA . LEU A 1 524 ? -31.786 1.548 48.879 1.00 29.75 525 LEU A CA 1
ATOM 3490 C C . LEU A 1 524 ? -30.961 0.508 49.606 1.00 26.03 525 LEU A C 1
ATOM 3491 O O . LEU A 1 524 ? -29.798 0.737 49.901 1.00 36.13 525 LEU A O 1
ATOM 3496 N N . ALA A 1 525 ? -31.572 -0.630 49.904 1.00 30.46 526 ALA A N 1
ATOM 3497 C CA . ALA A 1 525 ? -30.963 -1.611 50.790 1.00 33.55 526 ALA A CA 1
ATOM 3498 C C . ALA A 1 525 ? -29.864 -2.372 50.071 1.00 44.23 526 ALA A C 1
ATOM 3499 O O . ALA A 1 525 ? -29.891 -2.488 48.847 1.00 41.02 526 ALA A O 1
ATOM 3501 N N . PRO A 1 526 ? -28.896 -2.913 50.831 1.00 53.63 527 PRO A N 1
ATOM 3502 C CA . PRO A 1 526 ? -27.912 -3.806 50.203 1.00 55.75 527 PRO A CA 1
ATOM 3503 C C . PRO A 1 526 ? -28.563 -5.132 49.802 1.00 53.54 527 PRO A C 1
ATOM 3504 O O . PRO A 1 526 ? -29.592 -5.517 50.351 1.00 57.43 527 PRO A O 1
ATOM 3508 N N . GLY A 1 527 ? -27.970 -5.815 48.836 1.00 53.46 528 GLY A N 1
ATOM 3509 C CA . GLY A 1 527 ? -28.511 -7.064 48.336 1.00 58.06 528 GLY A CA 1
ATOM 3510 C C . GLY A 1 527 ? -29.004 -6.846 46.918 1.00 62.65 528 GLY A C 1
ATOM 3511 O O . GLY A 1 527 ? -29.139 -5.694 46.492 1.00 58.92 528 GLY A O 1
ATOM 3512 N N . PRO A 1 528 ? -29.268 -7.940 46.177 1.00 61.83 529 PRO A N 1
ATOM 3513 C CA . PRO A 1 528 ? -29.809 -7.818 44.818 1.00 59.43 529 PRO A CA 1
ATOM 3514 C C . PRO A 1 528 ? -31.304 -7.486 44.778 1.00 62.08 529 PRO A C 1
ATOM 3515 O O . PRO A 1 528 ? -32.074 -7.883 45.667 1.00 56.18 529 PRO A O 1
ATOM 3519 N N . GLY A 1 529 ? -31.695 -6.724 43.759 1.00 58.90 530 GLY A N 1
ATOM 3520 C CA . GLY A 1 529 ? -33.098 -6.485 43.475 1.00 44.80 530 GLY A CA 1
ATOM 3521 C C . GLY A 1 529 ? -33.592 -7.584 42.549 1.00 44.78 530 GLY A C 1
ATOM 3522 O O . GLY A 1 529 ? -32.886 -8.577 42.303 1.00 49.01 530 GLY A O 1
ATOM 3523 N N . SER A 1 530 ? -34.778 -7.388 41.990 1.00 26.29 531 SER A N 1
ATOM 3524 C CA . SER A 1 530 ? -35.360 -8.378 41.115 1.00 19.69 531 SER A CA 1
ATOM 3525 C C . SER A 1 530 ? -35.862 -7.732 39.823 1.00 22.27 531 SER A C 1
ATOM 3526 O O . SER A 1 530 ? -35.932 -6.500 39.723 1.00 20.07 531 SER A O 1
ATOM 3529 N N . HIS A 1 531 ? -36.178 -8.542 38.816 1.00 14.95 532 HIS A N 1
ATOM 3530 C CA . HIS A 1 531 ? -36.733 -7.973 37.606 1.00 12.46 532 HIS A CA 1
ATOM 3531 C C . HIS A 1 531 ? -38.184 -8.383 37.402 1.00 14.35 532 HIS A C 1
ATOM 3532 O O . HIS A 1 531 ? -38.758 -8.186 36.325 1.00 14.48 532 HIS A O 1
ATOM 3539 N N . HIS A 1 532 ? -38.801 -8.888 38.468 1.00 15.94 533 HIS A N 1
ATOM 3540 C CA . HIS A 1 532 ? -40.195 -9.334 38.416 1.00 15.63 533 HIS A CA 1
ATOM 3541 C C . HIS A 1 532 ? -41.028 -8.875 39.614 1.00 14.57 533 HIS A C 1
ATOM 3542 O O . HIS A 1 532 ? -40.734 -9.226 40.753 1.00 18.35 533 HIS A O 1
ATOM 3549 N N . ALA A 1 533 ? -42.059 -8.082 39.372 1.00 12.79 534 ALA A N 1
ATOM 3550 C CA . ALA A 1 533 ? -42.982 -7.701 40.456 1.00 13.85 534 ALA A CA 1
ATOM 3551 C C . ALA A 1 533 ? -43.617 -8.936 41.096 1.00 15.33 534 ALA A C 1
ATOM 3552 O O . ALA A 1 533 ? -44.344 -9.670 40.423 1.00 19.12 534 ALA A O 1
ATOM 3554 N N . GLY A 1 534 ? -43.300 -9.218 42.357 1.00 12.95 535 GLY A N 1
ATOM 3555 C CA . GLY A 1 534 ? -43.847 -10.409 42.997 1.00 17.38 535 GLY A CA 1
ATOM 3556 C C . GLY A 1 534 ? -42.831 -11.512 43.329 1.00 23.62 535 GLY A C 1
ATOM 3557 O O . GLY A 1 534 ? -43.122 -12.436 44.112 1.00 20.87 535 GLY A O 1
ATOM 3558 N N . ALA A 1 535 ? -41.636 -11.425 42.738 1.00 17.39 536 ALA A N 1
ATOM 3559 C CA . ALA A 1 535 ? -40.645 -12.476 42.905 1.00 16.95 536 ALA A CA 1
ATOM 3560 C C . ALA A 1 535 ? -40.219 -12.623 44.359 1.00 19.61 536 ALA A C 1
ATOM 3561 O O . ALA A 1 535 ? -40.141 -13.742 44.872 1.00 15.41 536 ALA A O 1
ATOM 3563 N N . THR A 1 536 ? -39.949 -11.494 45.018 1.00 17.90 537 THR A N 1
ATOM 3564 C CA . THR A 1 536 ? -39.485 -11.538 46.395 1.00 20.10 537 THR A CA 1
ATOM 3565 C C . THR A 1 536 ? -40.597 -12.004 47.342 1.00 21.48 537 THR A C 1
ATOM 3566 O O . THR A 1 536 ? -40.342 -12.696 48.322 1.00 20.38 537 THR A O 1
ATOM 3570 N N . LEU A 1 537 ? -41.835 -11.648 47.027 1.00 22.92 538 LEU A N 1
ATOM 3571 C CA . LEU A 1 537 ? -42.959 -11.975 47.897 1.00 23.88 538 LEU A CA 1
ATOM 3572 C C . LEU A 1 537 ? -43.315 -13.458 47.781 1.00 25.26 538 LEU A C 1
ATOM 3573 O O . LEU A 1 537 ? -43.943 -14.041 48.671 1.00 22.56 538 LEU A O 1
ATOM 3578 N N . GLY A 1 538 ? -42.888 -14.049 46.669 1.00 22.14 539 GLY A N 1
ATOM 3579 C CA . GLY A 1 538 ? -43.304 -15.369 46.258 1.00 21.42 539 GLY A CA 1
ATOM 3580 C C . GLY A 1 538 ? -43.308 -16.484 47.278 1.00 24.68 539 GLY A C 1
ATOM 3581 O O . GLY A 1 538 ? -44.349 -17.121 47.482 1.00 27.80 539 GLY A O 1
ATOM 3582 N N . ARG A 1 539 ? -42.165 -16.734 47.914 1.00 18.68 540 ARG A N 1
ATOM 3583 C CA . ARG A 1 539 ? -42.037 -17.883 48.810 1.00 19.37 540 ARG A CA 1
ATOM 3584 C C . ARG A 1 539 ? -42.665 -17.641 50.204 1.00 25.08 540 ARG A C 1
ATOM 3585 O O . ARG A 1 539 ? -42.609 -18.493 51.093 1.00 21.41 540 ARG A O 1
ATOM 3593 N N . PHE A 1 540 ? -43.236 -16.458 50.390 1.00 27.10 541 PHE A N 1
ATOM 3594 C CA . PHE A 1 540 ? -43.895 -16.100 51.642 1.00 28.59 541 PHE A CA 1
ATOM 3595 C C . PHE A 1 540 ? -45.409 -16.179 51.474 1.00 32.22 541 PHE A C 1
ATOM 3596 O O . PHE A 1 540 ? -46.176 -15.671 52.309 1.00 32.80 541 PHE A O 1
ATOM 3604 N N . THR A 1 541 ? -45.818 -16.810 50.372 1.00 30.64 542 THR A N 1
ATOM 3605 C CA . THR A 1 541 ? -47.227 -17.006 50.039 1.00 32.77 542 THR A CA 1
ATOM 3606 C C . THR A 1 541 ? -47.934 -17.832 51.119 1.00 32.46 542 THR A C 1
ATOM 3607 O O . THR A 1 541 ? -47.400 -18.832 51.599 1.00 33.61 542 THR A O 1
ATOM 3611 N N . GLY A 1 542 ? -49.139 -17.408 51.489 1.00 37.41 543 GLY A N 1
ATOM 3612 C CA . GLY A 1 542 ? -49.878 -18.020 52.584 1.00 38.69 543 GLY A CA 1
ATOM 3613 C C . GLY A 1 542 ? -49.764 -17.221 53.876 1.00 39.60 543 GLY A C 1
ATOM 3614 O O . GLY A 1 542 ? -50.745 -17.031 54.595 1.00 43.36 543 GLY A O 1
ATOM 3615 N N . LEU A 1 543 ? -48.553 -16.752 54.164 1.00 40.97 544 LEU A N 1
ATOM 3616 C CA . LEU A 1 543 ? -48.267 -15.970 55.367 1.00 41.98 544 LEU A CA 1
ATOM 3617 C C . LEU A 1 543 ? -48.952 -14.606 55.390 1.00 45.97 544 LEU A C 1
ATOM 3618 O O . LEU A 1 543 ? -49.397 -14.146 56.442 1.00 47.41 544 LEU A O 1
ATOM 3623 N N . LEU A 1 544 ? -49.051 -13.956 54.240 1.00 39.09 545 LEU A N 1
ATOM 3624 C CA . LEU A 1 544 ? -49.636 -12.623 54.222 1.00 38.74 545 LEU A CA 1
ATOM 3625 C C . LEU A 1 544 ? -50.846 -12.539 53.305 1.00 36.20 545 LEU A C 1
ATOM 3626 O O . LEU A 1 544 ? -50.786 -11.884 52.262 1.00 34.34 545 LEU A O 1
ATOM 3631 N N . PRO A 1 545 ? -51.954 -13.184 53.712 1.00 35.42 546 PRO A N 1
ATOM 3632 C CA . PRO A 1 545 ? -53.194 -13.340 52.936 1.00 37.42 546 PRO A CA 1
ATOM 3633 C C . PRO A 1 545 ? -53.595 -12.005 52.340 1.00 38.15 546 PRO A C 1
ATOM 3634 O O . PRO A 1 545 ? -54.059 -11.911 51.193 1.00 32.02 546 PRO A O 1
ATOM 3638 N N . ASP A 1 546 ? -53.395 -10.982 53.168 1.00 42.67 547 ASP A N 1
ATOM 3639 C CA . ASP A 1 546 ? -53.435 -9.583 52.792 1.00 36.93 547 ASP A CA 1
ATOM 3640 C C . ASP A 1 546 ? -52.805 -9.344 51.403 1.00 41.28 547 ASP A C 1
ATOM 3641 O O . ASP A 1 546 ? -53.513 -9.099 50.418 1.00 40.31 547 ASP A O 1
ATOM 3646 N N . VAL A 1 547 ? -51.492 -9.516 51.289 1.00 35.10 548 VAL A N 1
ATOM 3647 C CA . VAL A 1 547 ? -50.812 -9.124 50.055 1.00 35.94 548 VAL A CA 1
ATOM 3648 C C . VAL A 1 547 ? -50.829 -10.195 48.948 1.00 32.75 548 VAL A C 1
ATOM 3649 O O . VAL A 1 547 ? -50.856 -9.868 47.754 1.00 28.83 548 VAL A O 1
ATOM 3653 N N . ASP A 1 548 ? -50.845 -11.461 49.353 1.00 33.14 549 ASP A N 1
ATOM 3654 C CA . ASP A 1 548 ? -50.979 -12.587 48.428 1.00 28.84 549 ASP A CA 1
ATOM 3655 C C . ASP A 1 548 ? -52.125 -12.396 47.433 1.00 27.44 549 ASP A C 1
ATOM 3656 O O . ASP A 1 548 ? -52.005 -12.757 46.273 1.00 36.67 549 ASP A O 1
ATOM 3661 N N . ALA A 1 549 ? -53.245 -11.837 47.866 1.00 34.30 550 ALA A N 1
ATOM 3662 C CA . ALA A 1 549 ? -54.374 -11.708 46.944 1.00 30.31 550 ALA A CA 1
ATOM 3663 C C . ALA A 1 549 ? -54.202 -10.519 46.005 1.00 26.02 550 ALA A C 1
ATOM 3664 O O . ALA A 1 549 ? -54.652 -10.560 44.867 1.00 28.52 550 ALA A O 1
ATOM 3666 N N . GLU A 1 550 ? -53.540 -9.466 46.470 1.00 30.04 551 GLU A N 1
ATOM 3667 C CA . GLU A 1 550 ? -53.246 -8.347 45.592 1.00 29.04 551 GLU A CA 1
ATOM 3668 C C . GLU A 1 550 ? -52.162 -8.789 44.627 1.00 33.29 551 GLU A C 1
ATOM 3669 O O . GLU A 1 550 ? -52.271 -8.567 43.415 1.00 31.43 551 GLU A O 1
ATOM 3675 N N . SER A 1 551 ? -51.120 -9.417 45.179 1.00 29.68 552 SER A N 1
ATOM 3676 C CA . SER A 1 551 ? -50.030 -9.982 44.387 1.00 27.64 552 SER A CA 1
ATOM 3677 C C . SER A 1 551 ? -50.521 -10.892 43.255 1.00 25.87 552 SER A C 1
ATOM 3678 O O . SER A 1 551 ? -50.143 -10.713 42.094 1.00 26.73 552 SER A O 1
ATOM 3681 N N . ALA A 1 552 ? -51.366 -11.860 43.588 1.00 23.50 553 ALA A N 1
ATOM 3682 C CA . ALA A 1 552 ? -51.847 -12.802 42.586 1.00 20.83 553 ALA A CA 1
ATOM 3683 C C . ALA A 1 552 ? -52.648 -12.105 41.510 1.00 22.42 553 ALA A C 1
ATOM 3684 O O . ALA A 1 552 ? -52.673 -12.539 40.362 1.00 24.02 553 ALA A O 1
ATOM 3686 N N . ALA A 1 553 ? -53.323 -11.026 41.876 1.00 25.65 554 ALA A N 1
ATOM 3687 C CA . ALA A 1 553 ? -54.190 -10.351 40.917 1.00 30.65 554 ALA A CA 1
ATOM 3688 C C . ALA A 1 553 ? -53.400 -9.518 39.918 1.00 23.42 554 ALA A C 1
ATOM 3689 O O . ALA A 1 553 ? -53.738 -9.451 38.737 1.00 24.62 554 ALA A O 1
ATOM 3691 N N . ARG A 1 554 ? -52.372 -8.852 40.422 1.00 21.83 555 ARG A N 1
ATOM 3692 C CA . ARG A 1 554 ? -51.483 -8.038 39.608 1.00 23.92 555 ARG A CA 1
ATOM 3693 C C . ARG A 1 554 ? -50.639 -8.884 38.638 1.00 25.64 555 ARG A C 1
ATOM 3694 O O . ARG A 1 554 ? -50.478 -8.541 37.455 1.00 20.44 555 ARG A O 1
ATOM 3702 N N . GLN A 1 555 ? -50.096 -9.982 39.155 1.00 24.42 556 GLN A N 1
ATOM 3703 C CA . GLN A 1 555 ? -49.307 -10.887 38.338 1.00 26.12 556 GLN A CA 1
ATOM 3704 C C . GLN A 1 555 ? -50.186 -11.567 37.288 1.00 19.94 556 GLN A C 1
ATOM 3705 O O . GLN A 1 555 ? -49.743 -11.805 36.161 1.00 20.71 556 GLN A O 1
ATOM 3711 N N . ALA A 1 556 ? -51.432 -11.845 37.648 1.00 16.29 557 ALA A N 1
ATOM 3712 C CA . ALA A 1 556 ? -52.380 -12.421 36.705 1.00 17.21 557 ALA A CA 1
ATOM 3713 C C . ALA A 1 556 ? -52.543 -11.524 35.486 1.00 17.19 557 ALA A C 1
ATOM 3714 O O . ALA A 1 556 ? -52.853 -11.997 34.391 1.00 16.37 557 ALA A O 1
ATOM 3716 N N . GLY A 1 557 ? -52.355 -10.224 35.693 1.00 14.84 558 GLY A N 1
ATOM 3717 C CA . GLY A 1 557 ? -52.434 -9.264 34.624 1.00 13.56 558 GLY A CA 1
ATOM 3718 C C . GLY A 1 557 ? -51.147 -8.493 34.432 1.00 15.49 558 GLY A C 1
ATOM 3719 O O . GLY A 1 557 ? -51.188 -7.321 34.076 1.00 14.97 558 GLY A O 1
ATOM 3720 N N . ARG A 1 558 ? -50.007 -9.139 34.669 1.00 17.07 559 ARG A N 1
ATOM 3721 C CA . ARG A 1 558 ? -48.702 -8.482 34.546 1.00 13.66 559 ARG A CA 1
ATOM 3722 C C . ARG A 1 558 ? -48.477 -7.842 33.174 1.00 15.87 559 ARG A C 1
ATOM 3723 O O . ARG A 1 558 ? -49.038 -8.269 32.175 1.00 19.36 559 ARG A O 1
ATOM 3731 N N . PRO A 1 559 ? -47.722 -6.748 33.137 1.00 15.30 560 PRO A N 1
ATOM 3732 C CA . PRO A 1 559 ? -47.446 -6.152 31.827 1.00 14.73 560 PRO A CA 1
ATOM 3733 C C . PRO A 1 559 ? -46.430 -6.961 31.025 1.00 15.35 560 PRO A C 1
ATOM 3734 O O . PRO A 1 559 ? -45.545 -7.576 31.614 1.00 15.45 560 PRO A O 1
ATOM 3738 N N . LEU A 1 560 ? -46.600 -6.989 29.703 1.00 18.20 561 LEU A N 1
ATOM 3739 C CA . LEU A 1 560 ? -45.669 -7.636 28.782 1.00 10.46 561 LEU A CA 1
ATOM 3740 C C . LEU A 1 560 ? -45.121 -6.608 27.792 1.00 15.36 561 LEU A C 1
ATOM 3741 O O . LEU A 1 560 ? -45.747 -5.568 27.557 1.00 17.51 561 LEU A O 1
ATOM 3746 N N . HIS A 1 561 ? -43.974 -6.893 27.178 1.00 17.32 562 HIS A N 1
ATOM 3747 C CA . HIS A 1 561 ? -43.314 -5.889 26.330 1.00 13.96 562 HIS A CA 1
ATOM 3748 C C . HIS A 1 561 ? -43.340 -6.257 24.855 1.00 12.76 562 HIS A C 1
ATOM 3749 O O . HIS A 1 561 ? -42.925 -5.473 24.004 1.00 12.56 562 HIS A O 1
ATOM 3756 N N . ILE A 1 562 ? -43.811 -7.466 24.568 1.00 12.32 563 ILE A N 1
ATOM 3757 C CA . ILE A 1 562 ? -44.040 -7.923 23.202 1.00 12.75 563 ILE A CA 1
ATOM 3758 C C . ILE A 1 562 ? -45.532 -8.067 22.974 1.00 14.62 563 ILE A C 1
ATOM 3759 O O . ILE A 1 562 ? -46.224 -8.693 23.780 1.00 18.85 563 ILE A O 1
ATOM 3764 N N . GLN A 1 563 ? -46.037 -7.489 21.888 1.00 18.39 564 GLN A N 1
ATOM 3765 C CA . GLN A 1 563 ? -47.472 -7.537 21.591 1.00 17.87 564 GLN A CA 1
ATOM 3766 C C . GLN A 1 563 ? -47.929 -8.951 21.377 1.00 15.61 564 GLN A C 1
ATOM 3767 O O . GLN A 1 563 ? -47.265 -9.729 20.696 1.00 14.30 564 GLN A O 1
ATOM 3773 N N . ASP A 1 564 ? -49.059 -9.262 21.999 1.00 16.58 565 ASP A N 1
ATOM 3774 C CA . ASP A 1 564 ? -49.739 -10.533 21.824 1.00 14.35 565 ASP A CA 1
ATOM 3775 C C . ASP A 1 564 ? -49.022 -11.712 22.474 1.00 16.78 565 ASP A C 1
ATOM 3776 O O . ASP A 1 564 ? -49.399 -12.874 22.296 1.00 16.33 565 ASP A O 1
ATOM 3781 N N . ALA A 1 565 ? -48.012 -11.401 23.268 1.00 14.17 566 ALA A N 1
ATOM 3782 C CA . ALA A 1 565 ? -47.225 -12.425 23.897 1.00 11.29 566 ALA A CA 1
ATOM 3783 C C . ALA A 1 565 ? -48.046 -13.227 24.901 1.00 11.74 566 ALA A C 1
ATOM 3784 O O . ALA A 1 565 ? -48.947 -12.707 25.549 1.00 10.86 566 ALA A O 1
ATOM 3786 N N . VAL A 1 566 ? -47.705 -14.500 25.025 1.00 12.04 567 VAL A N 1
ATOM 3787 C CA . VAL A 1 566 ? -48.229 -15.347 26.071 1.00 11.60 567 VAL A CA 1
ATOM 3788 C C . VAL A 1 566 ? -47.317 -15.220 27.266 1.00 14.05 567 VAL A C 1
ATOM 3789 O O . VAL A 1 566 ? -46.118 -15.371 27.121 1.00 14.39 567 VAL A O 1
ATOM 3793 N N . ALA A 1 567 ? -47.871 -14.980 28.450 1.00 13.58 568 ALA A N 1
ATOM 3794 C CA . ALA A 1 567 ? -47.067 -14.901 29.658 1.00 10.50 568 ALA A CA 1
ATOM 3795 C C . ALA A 1 567 ? -46.932 -16.292 30.235 1.00 12.53 568 ALA A C 1
ATOM 3796 O O . ALA A 1 567 ? -47.845 -17.095 30.126 1.00 18.61 568 ALA A O 1
ATOM 3798 N N . ALA A 1 568 ? -45.795 -16.597 30.840 1.00 11.76 569 ALA A N 1
ATOM 3799 C CA . ALA A 1 568 ? -45.640 -17.891 31.487 1.00 12.82 569 ALA A CA 1
ATOM 3800 C C . ALA A 1 568 ? -44.634 -17.782 32.615 1.00 14.27 569 ALA A C 1
ATOM 3801 O O . ALA A 1 568 ? -43.879 -16.812 32.681 1.00 13.79 569 ALA A O 1
ATOM 3803 N N . ASP A 1 569 ? -44.639 -18.772 33.501 1.00 12.31 570 ASP A N 1
ATOM 3804 C CA . ASP A 1 569 ? -43.693 -18.849 34.603 1.00 12.37 570 ASP A CA 1
ATOM 3805 C C . ASP A 1 569 ? -42.888 -20.129 34.434 1.00 17.35 570 ASP A C 1
ATOM 3806 O O . ASP A 1 569 ? -43.440 -21.179 34.072 1.00 13.46 570 ASP A O 1
ATOM 3811 N N . VAL A 1 570 ? -41.572 -20.029 34.641 1.00 19.96 571 VAL A N 1
ATOM 3812 C CA . VAL A 1 570 ? -40.690 -21.188 34.541 1.00 12.41 571 VAL A CA 1
ATOM 3813 C C . VAL A 1 570 ? -40.536 -21.698 35.949 1.00 12.49 571 VAL A C 1
ATOM 3814 O O . VAL A 1 570 ? -40.355 -20.907 36.854 1.00 18.00 571 VAL A O 1
ATOM 3818 N N . ALA A 1 571 ? -40.643 -23.008 36.139 1.00 11.70 572 ALA A N 1
ATOM 3819 C CA . ALA A 1 571 ? -40.402 -23.627 37.441 1.00 14.45 572 ALA A CA 1
ATOM 3820 C C . ALA A 1 571 ? -39.339 -24.711 37.288 1.00 14.71 572 ALA A C 1
ATOM 3821 O O . ALA A 1 571 ? -39.435 -25.559 36.392 1.00 17.56 572 ALA A O 1
ATOM 3823 N N . PHE A 1 572 ? -38.312 -24.686 38.123 1.00 11.37 573 PHE A N 1
ATOM 3824 C CA . PHE A 1 572 ? -37.255 -25.696 37.999 1.00 13.96 573 PHE A CA 1
ATOM 3825 C C . PHE A 1 572 ? -36.761 -26.234 39.350 1.00 18.00 573 PHE A C 1
ATOM 3826 O O . PHE A 1 572 ? -36.893 -25.576 40.387 1.00 16.28 573 PHE A O 1
ATOM 3834 N N . ILE A 1 573 ? -36.146 -27.408 39.339 1.00 16.32 574 ILE A N 1
ATOM 3835 C CA . ILE A 1 573 ? -35.547 -27.904 40.564 1.00 17.47 574 ILE A CA 1
ATOM 3836 C C . ILE A 1 573 ? -34.173 -27.275 40.779 1.00 16.40 574 ILE A C 1
ATOM 3837 O O . ILE A 1 573 ? -33.307 -27.348 39.922 1.00 17.17 574 ILE A O 1
ATOM 3842 N N . PRO A 1 574 ? -33.984 -26.596 41.911 1.00 20.23 575 PRO A N 1
ATOM 3843 C CA . PRO A 1 574 ? -32.663 -25.968 42.050 1.00 20.10 575 PRO A CA 1
ATOM 3844 C C . PRO A 1 574 ? -31.570 -26.994 42.348 1.00 21.07 575 PRO A C 1
ATOM 3845 O O . PRO A 1 574 ? -31.873 -28.087 42.821 1.00 23.11 575 PRO A O 1
ATOM 3849 N N . ARG A 1 575 ? -30.318 -26.635 42.074 1.00 22.93 576 ARG A N 1
ATOM 3850 C CA . ARG A 1 575 ? -29.189 -27.563 42.153 1.00 20.36 576 ARG A CA 1
ATOM 3851 C C . ARG A 1 575 ? -28.824 -27.854 43.603 1.00 28.00 576 ARG A C 1
ATOM 3852 O O . ARG A 1 575 ? -28.385 -28.950 43.930 1.00 32.90 576 ARG A O 1
ATOM 3860 N N . SER A 1 576 ? -29.007 -26.867 44.471 1.00 30.40 577 SER A N 1
ATOM 3861 C CA . SER A 1 576 ? -28.732 -27.041 45.891 1.00 24.40 577 SER A CA 1
ATOM 3862 C C . SER A 1 576 ? -30.018 -27.089 46.728 1.00 26.78 577 SER A C 1
ATOM 3863 O O . SER A 1 576 ? -31.031 -26.457 46.387 1.00 25.16 577 SER A O 1
ATOM 3866 N N . GLY A 1 577 ? -29.965 -27.853 47.817 1.00 27.40 578 GLY A N 1
ATOM 3867 C CA . GLY A 1 577 ? -31.097 -28.049 48.709 1.00 25.30 578 GLY A CA 1
ATOM 3868 C C . GLY A 1 577 ? -31.468 -26.792 49.483 1.00 25.37 578 GLY A C 1
ATOM 3869 O O . GLY A 1 577 ? -32.589 -26.669 49.986 1.00 24.24 578 GLY A O 1
ATOM 3870 N N . ARG A 1 578 ? -30.519 -25.868 49.618 1.00 26.64 579 ARG A N 1
ATOM 3871 C CA . ARG A 1 578 ? -30.819 -24.584 50.241 1.00 28.78 579 ARG A CA 1
ATOM 3872 C C . ARG A 1 578 ? -31.790 -23.776 49.371 1.00 26.04 579 ARG A C 1
ATOM 3873 O O . ARG A 1 578 ? -32.821 -23.302 49.840 1.00 25.87 579 ARG A O 1
ATOM 3881 N N . ALA A 1 579 ? -31.464 -23.646 48.091 1.00 25.93 580 ALA A N 1
ATOM 3882 C CA . ALA A 1 579 ? -32.315 -22.908 47.168 1.00 24.78 580 ALA A CA 1
ATOM 3883 C C . ALA A 1 579 ? -33.597 -23.664 46.917 1.00 20.11 580 ALA A C 1
ATOM 3884 O O . ALA A 1 579 ? -34.623 -23.069 46.602 1.00 19.36 580 ALA A O 1
ATOM 3886 N N . ALA A 1 580 ? -33.539 -24.981 47.039 1.00 18.45 581 ALA A N 1
ATOM 3887 C CA . ALA A 1 580 ? -34.725 -25.777 46.757 1.00 23.77 581 ALA A CA 1
ATOM 3888 C C . ALA A 1 580 ? -35.811 -25.440 47.779 1.00 24.77 581 ALA A C 1
ATOM 3889 O O . ALA A 1 580 ? -37.002 -25.447 47.456 1.00 20.60 581 ALA A O 1
ATOM 3891 N N . ASN A 1 581 ? -35.387 -25.100 48.999 1.00 24.74 582 ASN A N 1
ATOM 3892 C CA . ASN A 1 581 ? -36.322 -24.669 50.044 1.00 25.45 582 ASN A CA 1
ATOM 3893 C C . ASN A 1 581 ? -36.917 -23.292 49.777 1.00 25.49 582 ASN A C 1
ATOM 3894 O O . ASN A 1 581 ? -37.869 -22.897 50.441 1.00 29.30 582 ASN A O 1
ATOM 3899 N N . LEU A 1 582 ? -36.370 -22.572 48.801 1.00 21.73 583 LEU A N 1
ATOM 3900 C CA . LEU A 1 582 ? -36.820 -21.210 48.516 1.00 22.22 583 LEU A CA 1
ATOM 3901 C C . LEU A 1 582 ? -37.599 -21.101 47.213 1.00 17.07 583 LEU A C 1
ATOM 3902 O O . LEU A 1 582 ? -37.743 -20.022 46.652 1.00 12.28 583 LEU A O 1
ATOM 3907 N N . ALA A 1 583 ? -38.086 -22.233 46.729 1.00 18.91 584 ALA A N 1
ATOM 3908 C CA . ALA A 1 583 ? -38.670 -22.287 45.403 1.00 18.30 584 ALA A CA 1
ATOM 3909 C C . ALA A 1 583 ? -40.141 -22.651 45.467 1.00 22.41 584 ALA A C 1
ATOM 3910 O O . ALA A 1 583 ? -40.754 -22.935 44.436 1.00 25.22 584 ALA A O 1
ATOM 3912 N N . HIS A 1 584 ? -40.698 -22.675 46.676 1.00 23.13 585 HIS A N 1
ATOM 3913 C CA . HIS A 1 584 ? -42.136 -22.917 46.856 1.00 24.41 585 HIS A CA 1
ATOM 3914 C C . HIS A 1 584 ? -42.957 -21.674 46.528 1.00 26.10 585 HIS A C 1
ATOM 3915 O O . HIS A 1 584 ? -43.508 -21.037 47.414 1.00 32.95 585 HIS A O 1
ATOM 3922 N N . THR A 1 585 ? -43.065 -21.359 45.240 1.00 23.99 586 THR A N 1
ATOM 3923 C CA . THR A 1 585 ? -43.542 -20.066 44.807 1.00 19.40 586 THR A CA 1
ATOM 3924 C C . THR A 1 585 ? -44.561 -20.223 43.708 1.00 17.93 586 THR A C 1
ATOM 3925 O O . THR A 1 585 ? -44.313 -20.900 42.739 1.00 20.26 586 THR A O 1
ATOM 3929 N N . PRO A 1 586 ? -45.726 -19.592 43.860 1.00 23.55 587 PRO A N 1
ATOM 3930 C CA . PRO A 1 586 ? -46.836 -19.862 42.948 1.00 19.54 587 PRO A CA 1
ATOM 3931 C C . PRO A 1 586 ? -46.697 -19.190 41.590 1.00 20.91 587 PRO A C 1
ATOM 3932 O O . PRO A 1 586 ? -46.039 -18.159 41.446 1.00 24.60 587 PRO A O 1
ATOM 3936 N N . SER A 1 587 ? -47.374 -19.754 40.609 1.00 15.42 588 SER A N 1
ATOM 3937 C CA . SER A 1 587 ? -47.386 -19.202 39.283 1.00 14.82 588 SER A CA 1
ATOM 3938 C C . SER A 1 587 ? -48.762 -18.603 39.023 1.00 22.95 588 SER A C 1
ATOM 3939 O O . SER A 1 587 ? -49.785 -19.258 39.280 1.00 22.66 588 SER A O 1
ATOM 3942 N N . TYR A 1 588 ? -48.785 -17.354 38.544 1.00 16.99 589 TYR A N 1
ATOM 3943 C CA . TYR A 1 588 ? -50.022 -16.611 38.354 1.00 1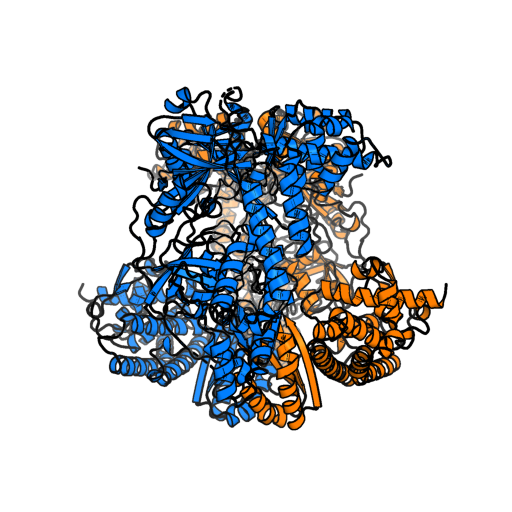4.96 589 TYR A CA 1
ATOM 3944 C C . TYR A 1 588 ? -50.209 -16.138 36.923 1.00 22.89 589 TYR A C 1
ATOM 3945 O O . TYR A 1 588 ? -51.221 -15.516 36.593 1.00 25.57 589 TYR A O 1
ATOM 3954 N N . SER A 1 589 ? -49.219 -16.363 36.074 1.00 24.42 590 SER A N 1
ATOM 3955 C CA . SER A 1 589 ? -49.440 -16.130 34.659 1.00 21.45 590 SER A CA 1
ATOM 3956 C C . SER A 1 589 ? -50.409 -17.232 34.232 1.00 25.14 590 SER A C 1
ATOM 3957 O O . SER A 1 589 ? -50.671 -18.180 34.990 1.00 24.06 590 SER A O 1
ATOM 3960 N N . GLY A 1 590 ? -50.947 -17.156 33.032 1.00 19.81 591 GLY A N 1
ATOM 3961 C CA . GLY A 1 590 ? -51.747 -18.288 32.582 1.00 26.30 591 GLY A CA 1
ATOM 3962 C C . GLY A 1 590 ? -51.065 -19.661 32.507 1.00 25.44 591 GLY A C 1
ATOM 3963 O O . GLY A 1 590 ? -51.738 -20.694 32.430 1.00 25.37 591 GLY A O 1
ATOM 3964 N N . ARG A 1 591 ? -49.729 -19.668 32.465 1.00 28.57 592 ARG A N 1
ATOM 3965 C CA . ARG A 1 591 ? -48.966 -20.858 32.059 1.00 23.00 592 ARG A CA 1
ATOM 3966 C C . ARG A 1 591 ? -47.754 -21.141 32.922 1.00 21.86 592 ARG A C 1
ATOM 3967 O O . ARG A 1 591 ? -47.143 -20.233 33.515 1.00 15.85 592 ARG A O 1
ATOM 3975 N N . ARG A 1 592 ? -47.378 -22.413 32.943 1.00 21.87 593 ARG A N 1
ATOM 3976 C CA . ARG A 1 592 ? -46.150 -22.817 33.601 1.00 18.18 593 ARG A CA 1
ATOM 3977 C C . ARG A 1 592 ? -45.310 -23.711 32.714 1.00 19.66 593 ARG A C 1
ATOM 3978 O O . ARG A 1 592 ? -45.843 -24.599 32.023 1.00 19.18 593 ARG A O 1
ATOM 3986 N N . ILE A 1 593 ? -43.998 -23.459 32.730 1.00 18.46 594 ILE A N 1
ATOM 3987 C CA . ILE A 1 593 ? -43.021 -24.295 32.027 1.00 13.40 594 ILE A CA 1
ATOM 3988 C C . ILE A 1 593 ? -42.234 -25.062 33.068 1.00 13.14 594 ILE A C 1
ATOM 3989 O O . ILE A 1 593 ? -41.361 -24.526 33.745 1.00 15.05 594 ILE A O 1
ATOM 3994 N N . SER A 1 594 ? -42.541 -26.336 33.205 1.00 16.68 595 SER A N 1
ATOM 3995 C CA . SER A 1 594 ? -41.838 -27.159 34.171 1.00 15.04 595 SER A CA 1
ATOM 3996 C C . SER A 1 594 ? -40.569 -27.630 33.516 1.00 16.83 595 SER A C 1
ATOM 3997 O O . SER A 1 594 ? -40.610 -28.136 32.389 1.00 16.40 595 SER A O 1
ATOM 4000 N N . VAL A 1 595 ? -39.448 -27.452 34.209 1.00 14.91 596 VAL A N 1
ATOM 4001 C CA . VAL A 1 595 ? -38.161 -27.970 33.760 1.00 11.34 596 VAL A CA 1
ATOM 4002 C C . VAL A 1 595 ? -37.516 -28.828 34.832 1.00 13.56 596 VAL A C 1
ATOM 4003 O O . VAL A 1 595 ? -37.026 -28.310 35.832 1.00 14.44 596 VAL A O 1
ATOM 4007 N N . GLY A 1 596 ? -37.546 -30.142 34.656 1.00 14.90 597 GLY A N 1
ATOM 4008 C CA . GLY A 1 596 ? -36.947 -31.033 35.638 1.00 15.64 597 GLY A CA 1
ATOM 4009 C C . GLY A 1 596 ? -37.843 -31.309 36.835 1.00 21.96 597 GLY A C 1
ATOM 4010 O O . GLY A 1 596 ? -37.365 -31.812 37.849 1.00 24.94 597 GLY A O 1
ATOM 4011 N N . LEU A 1 597 ? -39.129 -30.962 36.710 1.00 18.10 598 LEU A N 1
ATOM 4012 C CA . LEU A 1 597 ? -40.157 -31.145 37.734 1.00 19.30 598 LEU A CA 1
ATOM 4013 C C . LEU A 1 597 ? -41.431 -31.609 37.042 1.00 18.41 598 LEU A C 1
ATOM 4014 O O . LEU A 1 597 ? -41.588 -31.358 35.860 1.00 20.35 598 LEU A O 1
ATOM 4019 N N . PRO A 1 598 ? -42.347 -32.282 37.768 1.00 20.20 599 PRO A N 1
ATOM 4020 C CA . PRO A 1 598 ? -43.606 -32.729 37.153 1.00 22.44 599 PRO A CA 1
ATOM 4021 C C . PRO A 1 598 ? -44.498 -31.557 36.851 1.00 22.03 599 PRO A C 1
ATOM 4022 O O . PRO A 1 598 ? -44.243 -30.485 37.382 1.00 25.58 599 PRO A O 1
ATOM 4026 N N . ASP A 1 599 ? -45.527 -31.737 36.037 1.00 17.77 600 ASP A N 1
ATOM 4027 C CA . ASP A 1 599 ? -46.438 -30.633 35.802 1.00 21.60 600 ASP A CA 1
ATOM 4028 C C . ASP A 1 599 ? -47.104 -30.312 37.130 1.00 25.54 600 ASP A C 1
ATOM 4029 O O . ASP A 1 599 ? -47.157 -31.155 38.020 1.00 28.06 600 ASP A O 1
ATOM 4034 N N . SER A 1 600 ? -47.622 -29.098 37.257 1.00 24.39 601 SER A N 1
ATOM 4035 C CA . SER A 1 600 ? -48.415 -28.732 38.416 1.00 21.36 601 SER A CA 1
ATOM 4036 C C . SER A 1 600 ? -49.913 -28.743 38.086 1.00 28.91 601 SER A C 1
ATOM 4037 O O . SER A 1 600 ? -50.331 -28.299 36.997 1.00 24.57 601 SER A O 1
ATOM 4040 N N . GLY A 1 601 ? -50.719 -29.231 39.035 1.00 23.23 602 GLY A N 1
ATOM 4041 C CA . GLY A 1 601 ? -52.165 -29.143 38.920 1.00 17.91 602 GLY A CA 1
ATOM 4042 C C . GLY A 1 601 ? -52.682 -27.704 38.924 1.00 21.99 602 GLY A C 1
ATOM 4043 O O . GLY A 1 601 ? -53.768 -27.430 38.425 1.00 22.28 602 GLY A O 1
ATOM 4044 N N . ARG A 1 602 ? -51.920 -26.785 39.512 1.00 23.24 603 ARG A N 1
ATOM 4045 C CA . ARG A 1 602 ? -52.351 -25.389 39.675 1.00 16.85 603 ARG A CA 1
ATOM 4046 C C . ARG A 1 602 ? -52.100 -24.475 38.499 1.00 18.66 603 ARG A C 1
ATOM 4047 O O . ARG A 1 602 ? -52.327 -23.281 38.610 1.00 18.30 603 ARG A O 1
ATOM 4055 N N . ALA A 1 603 ? -51.557 -24.991 37.403 1.00 22.79 604 ALA A N 1
ATOM 4056 C CA . ALA A 1 603 ? -51.209 -24.112 36.279 1.00 22.59 604 ALA A CA 1
ATOM 4057 C C . ALA A 1 603 ? -51.153 -24.868 34.973 1.00 19.92 604 ALA A C 1
ATOM 4058 O O . ALA A 1 603 ? -50.588 -25.953 34.914 1.00 26.73 604 ALA A O 1
ATOM 4060 N N . GLN A 1 604 ? -51.752 -24.313 33.929 1.00 18.62 605 GLN A N 1
ATOM 4061 C CA . GLN A 1 604 ? -51.734 -24.976 32.632 1.00 18.31 605 GLN A CA 1
ATOM 4062 C C . GLN A 1 604 ? -50.305 -25.025 32.103 1.00 25.42 605 GLN A C 1
ATOM 4063 O O . GLN A 1 604 ? -49.634 -23.980 31.975 1.00 25.69 605 GLN A O 1
ATOM 4069 N N . GLU A 1 605 ? -49.835 -26.238 31.830 1.00 18.85 606 GLU A N 1
ATOM 4070 C CA . GLU A 1 605 ? -48.458 -26.461 31.408 1.00 17.04 606 GLU A CA 1
ATOM 4071 C C . GLU A 1 605 ? -48.223 -25.965 29.986 1.00 22.82 606 GLU A C 1
ATOM 4072 O O . GLU A 1 605 ? -49.018 -26.260 29.089 1.00 20.98 606 GLU A O 1
ATOM 4078 N N . ILE A 1 606 ? -47.165 -25.171 29.779 1.00 20.01 607 ILE A N 1
ATOM 4079 C CA . ILE A 1 606 ? -46.755 -24.855 28.407 1.00 19.80 607 ILE A CA 1
ATOM 4080 C C . ILE A 1 606 ? -45.443 -25.582 28.098 1.00 17.40 607 ILE A C 1
ATOM 4081 O O . ILE A 1 606 ? -44.365 -25.158 28.508 1.00 16.40 607 ILE A O 1
ATOM 4086 N N . PRO A 1 607 ? -45.547 -26.705 27.370 1.00 19.97 608 PRO A N 1
ATOM 4087 C CA . PRO A 1 607 ? -44.473 -27.698 27.380 1.00 21.69 608 PRO A CA 1
ATOM 4088 C C . PRO A 1 607 ? -43.209 -27.166 26.716 1.00 18.32 608 PRO A C 1
ATOM 4089 O O . PRO A 1 607 ? -43.244 -26.537 25.654 1.00 15.38 608 PRO A O 1
ATOM 4093 N N . LEU A 1 608 ? -42.089 -27.440 27.362 1.00 19.90 609 LEU A N 1
ATOM 4094 C CA . LEU A 1 608 ? -40.782 -27.017 26.887 1.00 16.49 609 LEU A CA 1
ATOM 4095 C C . LEU A 1 608 ? -40.516 -27.351 25.409 1.00 17.32 609 LEU A C 1
ATOM 4096 O O . LEU A 1 608 ? -40.005 -26.510 24.666 1.00 16.83 609 LEU A O 1
ATOM 4101 N N . ASP A 1 609 ? -40.882 -28.555 24.971 1.00 17.08 610 ASP A N 1
ATOM 4102 C CA . ASP A 1 609 ? -40.551 -28.969 23.609 1.00 15.05 610 ASP A CA 1
ATOM 4103 C C . ASP A 1 609 ? -41.384 -28.263 22.555 1.00 15.78 610 ASP A C 1
ATOM 4104 O O . ASP A 1 609 ? -41.224 -28.529 21.375 1.00 14.38 610 ASP A O 1
ATOM 4109 N N . GLU A 1 610 ? -42.281 -27.378 22.982 1.00 15.90 611 GLU A N 1
ATOM 4110 C CA . GLU A 1 610 ? -43.068 -26.600 22.037 1.00 14.57 611 GLU A CA 1
ATOM 4111 C C . GLU A 1 610 ? -42.450 -25.236 21.796 1.00 15.45 611 GLU A C 1
ATOM 4112 O O . GLU A 1 610 ? -42.982 -24.435 21.019 1.00 17.24 611 GLU A O 1
ATOM 4118 N N . LEU A 1 611 ? -41.331 -24.973 22.465 1.00 12.43 612 LEU A N 1
ATOM 4119 C CA . LEU A 1 611 ? -40.719 -23.658 22.437 1.00 10.82 612 LEU A CA 1
ATOM 4120 C C . LEU A 1 611 ? -39.563 -23.531 21.427 1.00 11.31 612 LEU A C 1
ATOM 4121 O O . LEU A 1 611 ? -38.805 -24.459 21.232 1.00 11.47 612 LEU A O 1
ATOM 4126 N N . GLY A 1 612 ? -39.443 -22.366 20.796 1.00 11.58 613 GLY A N 1
ATOM 4127 C CA . GLY A 1 612 ? -38.384 -22.085 19.845 1.00 8.58 613 GLY A CA 1
ATOM 4128 C C . GLY A 1 612 ? -37.749 -20.721 20.086 1.00 11.57 613 GLY A C 1
ATOM 4129 O O . GLY A 1 612 ? -38.243 -19.914 20.885 1.00 13.70 613 GLY A O 1
ATOM 4130 N N . VAL A 1 613 ? -36.608 -20.474 19.456 1.00 9.00 614 VAL A N 1
ATOM 4131 C CA . VAL A 1 613 ? -35.933 -19.199 19.616 1.00 7.89 614 VAL A CA 1
ATOM 4132 C C . VAL A 1 613 ? -35.646 -18.625 18.222 1.00 10.60 614 VAL A C 1
ATOM 4133 O O . VAL A 1 613 ? -35.135 -19.334 17.349 1.00 10.74 614 VAL A O 1
ATOM 4137 N N . GLY A 1 614 ? -35.998 -17.356 18.023 1.00 10.52 615 GLY A N 1
ATOM 4138 C CA . GLY A 1 614 ? -35.805 -16.636 16.777 1.00 7.23 615 GLY A CA 1
ATOM 4139 C C . GLY A 1 614 ? -35.012 -15.381 17.137 1.00 11.38 615 GLY A C 1
ATOM 4140 O O . GLY A 1 614 ? -34.710 -15.144 18.308 1.00 10.57 615 GLY A O 1
ATOM 4141 N N . ALA A 1 615 ? -34.674 -14.564 16.149 1.00 12.29 616 ALA A N 1
ATOM 4142 C CA . ALA A 1 615 ? -33.872 -13.380 16.396 1.00 10.18 616 ALA A CA 1
ATOM 4143 C C . ALA A 1 615 ? -34.113 -12.276 15.368 1.00 15.73 616 ALA A C 1
ATOM 4144 O O . ALA A 1 615 ? -34.425 -12.549 14.216 1.00 15.50 616 ALA A O 1
ATOM 4146 N N . ASN A 1 616 ? -34.018 -11.025 15.807 1.00 15.91 617 ASN A N 1
ATOM 4147 C CA . ASN A 1 616 ? -33.893 -9.889 14.885 1.00 15.03 617 ASN A CA 1
ATOM 4148 C C . ASN A 1 616 ? -32.633 -9.125 15.265 1.00 13.85 617 ASN A C 1
ATOM 4149 O O . ASN A 1 616 ? -31.889 -9.571 16.138 1.00 11.97 617 ASN A O 1
ATOM 4154 N N . LEU A 1 617 ? -32.404 -7.969 14.650 1.00 15.22 618 LEU A N 1
ATOM 4155 C CA . LEU A 1 617 ? -31.153 -7.255 14.872 1.00 16.92 618 LEU A CA 1
ATOM 4156 C C . LEU A 1 617 ? -30.920 -6.877 16.328 1.00 19.71 618 LEU A C 1
ATOM 4157 O O . LEU A 1 617 ? -29.775 -6.763 16.760 1.00 18.45 618 LEU A O 1
ATOM 4162 N N . GLU A 1 618 ? -31.998 -6.745 17.092 1.00 17.85 619 GLU A N 1
ATOM 4163 C CA . GLU A 1 618 ? -31.910 -6.246 18.458 1.00 16.29 619 GLU A CA 1
ATOM 4164 C C . GLU A 1 618 ? -31.941 -7.301 19.576 1.00 17.44 619 GLU A C 1
ATOM 4165 O O . GLU A 1 618 ? -31.189 -7.192 20.540 1.00 23.04 619 GLU A O 1
ATOM 4171 N N . ARG A 1 619 ? -32.773 -8.332 19.438 1.00 16.09 620 ARG A N 1
ATOM 4172 C CA . ARG A 1 619 ? -33.023 -9.275 20.536 1.00 13.79 620 ARG A CA 1
ATOM 4173 C C . ARG A 1 619 ? -33.176 -10.719 20.052 1.00 13.69 620 ARG A C 1
ATOM 4174 O O . ARG A 1 619 ? -33.465 -10.971 18.879 1.00 15.26 620 ARG A O 1
ATOM 4182 N N . LEU A 1 620 ? -32.970 -11.662 20.963 1.00 10.69 621 LEU A N 1
ATOM 4183 C CA . LEU A 1 620 ? -33.427 -13.019 20.777 1.00 11.67 621 LEU A CA 1
ATOM 4184 C C . LEU A 1 620 ? -34.859 -13.018 21.205 1.00 11.84 621 LEU A C 1
ATOM 4185 O O . LEU A 1 620 ? -35.274 -12.128 21.925 1.00 13.59 621 LEU A O 1
ATOM 4190 N N . CYS A 1 621 ? -35.632 -14.011 20.798 1.00 14.18 622 CYS A N 1
ATOM 4191 C CA . CYS A 1 621 ? -37.002 -14.115 21.334 1.00 18.13 622 CYS A CA 1
ATOM 4192 C C . CYS A 1 621 ? -37.600 -15.495 21.344 1.00 12.96 622 CYS A C 1
ATOM 4193 O O . CYS A 1 621 ? -37.423 -16.269 20.404 1.00 15.58 622 CYS A O 1
ATOM 4196 N N . LEU A 1 622 ? -38.310 -15.780 22.428 1.00 11.05 623 LEU A N 1
ATOM 4197 C CA . LEU A 1 622 ? -38.955 -17.071 22.645 1.00 14.12 623 LEU A CA 1
ATOM 4198 C C . LEU A 1 622 ? -40.266 -17.156 21.860 1.00 12.17 623 LEU A C 1
ATOM 4199 O O . LEU A 1 622 ? -41.045 -16.211 21.857 1.00 10.29 623 LEU A O 1
ATOM 4204 N N . VAL A 1 623 ? -40.491 -18.275 21.184 1.00 10.24 624 VAL A N 1
ATOM 4205 C CA . VAL A 1 623 ? -41.666 -18.422 20.332 1.00 13.22 624 VAL A CA 1
ATOM 4206 C C . VAL A 1 623 ? -42.364 -19.724 20.633 1.00 13.50 624 VAL A C 1
ATOM 4207 O O . VAL A 1 623 ? -41.713 -20.760 20.703 1.00 14.44 624 VAL A O 1
ATOM 4211 N N . HIS A 1 624 ? -43.684 -19.684 20.816 1.00 14.14 625 HIS A N 1
ATOM 4212 C CA . HIS A 1 624 ? -44.447 -20.924 20.927 1.00 14.41 625 HIS A CA 1
ATOM 4213 C C . HIS A 1 624 ? -44.713 -21.360 19.511 1.00 20.16 625 HIS A C 1
ATOM 4214 O O . HIS A 1 624 ? -45.520 -20.757 18.792 1.00 19.41 625 HIS A O 1
ATOM 4221 N N . LEU A 1 625 ? -43.971 -22.388 19.104 1.00 22.45 626 LEU A N 1
ATOM 4222 C CA . LEU A 1 625 ? -43.968 -22.861 17.721 1.00 22.36 626 LEU A CA 1
ATOM 4223 C C . LEU A 1 625 ? -45.355 -23.236 17.160 1.00 22.82 626 LEU A C 1
ATOM 4224 O O . LEU A 1 625 ? -45.689 -22.816 16.058 1.00 26.61 626 LEU A O 1
ATOM 4229 N N . PRO A 1 626 ? -46.179 -23.983 17.922 1.00 21.16 627 PRO A N 1
ATOM 4230 C CA . PRO A 1 626 ? -47.474 -24.324 17.327 1.00 22.02 627 PRO A CA 1
ATOM 4231 C C . PRO A 1 626 ? -48.339 -23.138 16.910 1.00 23.19 627 PRO A C 1
ATOM 4232 O O . PRO A 1 626 ? -49.119 -23.310 15.974 1.00 24.58 627 PRO A O 1
ATOM 4236 N N . THR A 1 627 ? -48.200 -21.978 17.558 1.00 24.42 628 THR A N 1
ATOM 4237 C CA . THR A 1 627 ? -49.157 -20.886 17.357 1.00 20.32 628 THR A CA 1
ATOM 4238 C C . THR A 1 627 ? -48.586 -19.597 16.778 1.00 24.69 628 THR A C 1
ATOM 4239 O O . THR A 1 627 ? -49.332 -18.728 16.352 1.00 32.34 628 THR A O 1
ATOM 4243 N N . GLY A 1 628 ? -47.271 -19.464 16.747 1.00 25.18 629 GLY A N 1
ATOM 4244 C CA . GLY A 1 628 ? -46.674 -18.243 16.243 1.00 23.27 629 GLY A CA 1
ATOM 4245 C C . GLY A 1 628 ? -46.900 -17.023 17.126 1.00 31.26 629 GLY A C 1
ATOM 4246 O O . GLY A 1 628 ? -47.146 -15.911 16.646 1.00 40.39 629 GLY A O 1
ATOM 4247 N N . ARG A 1 629 ? -46.826 -17.234 18.432 1.00 20.74 630 ARG A N 1
ATOM 4248 C CA . ARG A 1 629 ? -46.859 -16.147 19.382 1.00 17.24 630 ARG A CA 1
ATOM 4249 C C . ARG A 1 629 ? -45.588 -16.159 20.250 1.00 18.79 630 ARG A C 1
ATOM 4250 O O . ARG A 1 629 ? -44.984 -17.201 20.482 1.00 18.68 630 ARG A O 1
ATOM 4258 N N . GLU A 1 630 ? -45.133 -14.999 20.686 1.00 16.39 631 GLU A N 1
ATOM 4259 C CA . GLU A 1 630 ? -44.004 -14.990 21.593 1.00 11.40 631 GLU A CA 1
ATOM 4260 C C . GLU A 1 630 ? -44.421 -15.450 22.986 1.00 12.61 631 GLU A C 1
ATOM 4261 O O . GLU A 1 630 ? -45.591 -15.496 23.333 1.00 10.99 631 GLU A O 1
ATOM 4267 N N . VAL A 1 631 ? -43.440 -15.838 23.775 1.00 14.42 632 VAL A N 1
ATOM 4268 C CA . VAL A 1 631 ? -43.694 -16.223 25.132 1.00 9.37 632 VAL A CA 1
ATOM 4269 C C . VAL A 1 631 ? -42.770 -15.342 25.913 1.00 9.18 632 VAL A C 1
ATOM 4270 O O . VAL A 1 631 ? -41.647 -15.099 25.488 1.00 12.38 632 VAL A O 1
ATOM 4274 N N . VAL A 1 632 ? -43.277 -14.778 26.997 1.00 9.67 633 VAL A N 1
ATOM 4275 C CA . VAL A 1 632 ? -42.459 -13.999 27.895 1.00 7.62 633 VAL A CA 1
ATOM 4276 C C . VAL A 1 632 ? -42.446 -14.671 29.255 1.00 9.43 633 VAL A C 1
ATOM 4277 O O . VAL A 1 632 ? -43.308 -14.430 30.104 1.00 9.64 633 VAL A O 1
ATOM 4281 N N . PRO A 1 633 ? -41.444 -15.529 29.473 1.00 10.81 634 PRO A N 1
ATOM 4282 C CA . PRO A 1 633 ? -41.381 -16.241 30.752 1.00 10.43 634 PRO A CA 1
ATOM 4283 C C . PRO A 1 633 ? -40.893 -15.344 31.871 1.00 12.50 634 PRO A C 1
ATOM 4284 O O . PRO A 1 633 ? -40.104 -14.423 31.649 1.00 11.15 634 PRO A O 1
ATOM 4288 N N . ALA A 1 634 ? -41.378 -15.613 33.075 1.00 11.78 635 ALA A N 1
ATOM 4289 C CA . ALA A 1 634 ? -40.877 -14.935 34.253 1.00 12.49 635 ALA A CA 1
ATOM 4290 C C . ALA A 1 634 ? -40.440 -15.995 35.249 1.00 10.78 635 ALA A C 1
ATOM 4291 O O . ALA A 1 634 ? -40.877 -17.159 35.178 1.00 8.91 635 ALA A O 1
ATOM 4293 N N . LEU A 1 635 ? -39.542 -15.603 36.141 1.00 6.50 636 LEU A N 1
ATOM 4294 C CA . LEU A 1 635 ? -39.140 -16.486 37.210 1.00 9.65 636 LEU A CA 1
ATOM 4295 C C . LEU A 1 635 ? -39.665 -15.888 38.530 1.00 11.62 636 LEU A C 1
ATOM 4296 O O . LEU A 1 635 ? -39.077 -14.958 39.080 1.00 12.87 636 LEU A O 1
ATOM 4301 N N . PRO A 1 636 ? -40.802 -16.410 39.026 1.00 13.20 637 PRO A N 1
ATOM 4302 C CA . PRO A 1 636 ? -41.536 -15.778 40.128 1.00 11.89 637 PRO A CA 1
ATOM 4303 C C . PRO A 1 636 ? -40.984 -16.067 41.515 1.00 16.12 637 PRO A C 1
ATOM 4304 O O . PRO A 1 636 ? -41.759 -16.061 42.465 1.00 20.29 637 PRO A O 1
ATOM 4308 N N . ASN A 1 637 ? -39.678 -16.271 41.633 1.00 13.91 638 ASN A N 1
ATOM 4309 C CA . ASN A 1 637 ? -39.035 -16.370 42.927 1.00 13.07 638 ASN A CA 1
ATOM 4310 C C . ASN A 1 637 ? -37.649 -15.716 42.885 1.00 14.95 638 ASN A C 1
ATOM 4311 O O . ASN A 1 637 ? -37.256 -15.132 41.881 1.00 12.83 638 ASN A O 1
ATOM 4316 N N . MET A 1 638 ? -36.898 -15.849 43.967 1.00 12.05 639 MET A N 1
ATOM 4317 C CA . MET A 1 638 ? -35.591 -15.251 44.029 1.00 10.83 639 MET A CA 1
ATOM 4318 C C . MET A 1 638 ? -34.477 -16.299 44.034 1.00 13.67 639 MET A C 1
ATOM 4319 O O . MET A 1 638 ? -33.347 -16.025 44.443 1.00 11.61 639 MET A O 1
ATOM 4324 N N . VAL A 1 639 ? -34.773 -17.499 43.555 1.00 13.94 640 VAL A N 1
ATOM 4325 C CA . VAL A 1 639 ? -33.688 -18.442 43.326 1.00 12.09 640 VAL A CA 1
ATOM 4326 C C . VAL A 1 639 ? -32.850 -18.010 42.126 1.00 10.53 640 VAL A C 1
ATOM 4327 O O . VAL A 1 639 ? -33.375 -17.624 41.083 1.00 11.87 640 VAL A O 1
ATOM 4331 N N . SER A 1 640 ? -31.542 -18.056 42.295 1.00 9.26 641 SER A N 1
ATOM 4332 C CA . SER A 1 640 ? -30.611 -17.582 41.284 1.00 10.10 641 SER A CA 1
ATOM 4333 C C . SER A 1 640 ? -30.514 -18.523 40.092 1.00 15.71 641 SER A C 1
ATOM 4334 O O . SER A 1 640 ? -29.915 -19.598 40.208 1.00 15.84 641 SER A O 1
ATOM 4337 N N . ALA A 1 641 ? -31.050 -18.124 38.940 1.00 13.58 642 ALA A N 1
ATOM 4338 C CA . ALA A 1 641 ? -30.952 -18.980 37.755 1.00 13.95 642 ALA A CA 1
ATOM 4339 C C . ALA A 1 641 ? -29.481 -19.281 37.384 1.00 17.12 642 ALA A C 1
ATOM 4340 O O . ALA A 1 641 ? -29.141 -20.401 36.989 1.00 12.27 642 ALA A O 1
ATOM 4342 N N . PHE A 1 642 ? -28.624 -18.274 37.548 1.00 14.82 643 PHE A N 1
ATOM 4343 C CA . PHE A 1 642 ? -27.203 -18.375 37.247 1.00 13.23 643 PHE A CA 1
ATOM 4344 C C . PHE A 1 642 ? -26.555 -19.529 38.008 1.00 13.34 643 PHE A C 1
ATOM 4345 O O . PHE A 1 642 ? -25.870 -20.378 37.434 1.00 13.40 643 PHE A O 1
ATOM 4353 N N . ALA A 1 643 ? -26.807 -19.579 39.301 1.00 12.70 644 ALA A N 1
ATOM 4354 C CA . ALA A 1 643 ? -26.133 -20.542 40.146 1.00 12.49 644 ALA A CA 1
ATOM 4355 C C . ALA A 1 643 ? -26.886 -21.836 40.331 1.00 10.26 644 ALA A C 1
ATOM 4356 O O . ALA A 1 643 ? -26.297 -22.830 40.680 1.00 14.54 644 ALA A O 1
ATOM 4358 N N . GLN A 1 644 ? -28.194 -21.825 40.137 1.00 12.80 645 GLN A N 1
ATOM 4359 C CA . GLN A 1 644 ? -29.002 -22.933 40.606 1.00 10.65 645 GLN A CA 1
ATOM 4360 C C . GLN A 1 644 ? -29.850 -23.588 39.548 1.00 13.11 645 GLN A C 1
ATOM 4361 O O . GLN A 1 644 ? -30.557 -24.542 39.871 1.00 11.72 645 GLN A O 1
ATOM 4367 N N . ALA A 1 645 ? -29.890 -23.039 38.330 1.00 12.83 646 ALA A N 1
ATOM 4368 C CA . ALA A 1 645 ? -30.861 -23.554 37.342 1.00 11.82 646 ALA A CA 1
ATOM 4369 C C . ALA A 1 645 ? -30.296 -24.387 36.212 1.00 12.02 646 ALA A C 1
ATOM 4370 O O . ALA A 1 645 ? -29.280 -24.025 35.611 1.00 14.34 646 ALA A O 1
ATOM 4372 N N . PRO A 1 646 ? -30.988 -25.487 35.888 1.00 15.10 647 PRO A N 1
ATOM 4373 C CA . PRO A 1 646 ? -30.673 -26.216 34.655 1.00 12.00 647 PRO A CA 1
ATOM 4374 C C . PRO A 1 646 ? -30.700 -25.256 33.470 1.00 12.96 647 PRO A C 1
ATOM 4375 O O . PRO A 1 646 ? -31.538 -24.332 33.465 1.00 12.04 647 PRO A O 1
ATOM 4379 N N . ASN A 1 647 ? -29.791 -25.442 32.507 1.00 11.68 648 ASN A N 1
ATOM 4380 C CA . ASN A 1 647 ? -29.656 -24.496 31.393 1.00 12.19 648 ASN A CA 1
ATOM 4381 C C . ASN A 1 647 ? -30.937 -24.049 30.671 1.00 11.56 648 ASN A C 1
ATOM 4382 O O . ASN A 1 647 ? -31.132 -22.851 30.455 1.00 12.40 648 ASN A O 1
ATOM 4387 N N . PRO A 1 648 ? -31.818 -24.987 30.315 1.00 8.76 649 PRO A N 1
ATOM 4388 C CA . PRO A 1 648 ? -32.988 -24.494 29.585 1.00 9.70 649 PRO A CA 1
ATOM 4389 C C . PRO A 1 648 ? -33.822 -23.536 30.424 1.00 8.66 649 PRO A C 1
ATOM 4390 O O . PRO A 1 648 ? -34.333 -22.535 29.905 1.00 7.89 649 PRO A O 1
ATOM 4394 N N . ALA A 1 649 ? -33.935 -23.847 31.709 1.00 7.57 650 ALA A N 1
ATOM 4395 C CA . ALA A 1 649 ? -34.658 -23.014 32.648 1.00 8.34 650 ALA A CA 1
ATOM 4396 C C . ALA A 1 649 ? -34.019 -21.645 32.677 1.00 8.64 650 ALA A C 1
ATOM 4397 O O . ALA A 1 649 ? -34.709 -20.626 32.608 1.00 7.13 650 ALA A O 1
ATOM 4399 N N . ARG A 1 650 ? -32.694 -21.620 32.801 1.00 9.91 651 ARG A N 1
ATOM 4400 C CA . ARG A 1 650 ? -31.998 -20.348 32.848 1.00 7.45 651 ARG A CA 1
ATOM 4401 C C . ARG A 1 650 ? -32.143 -19.577 31.525 1.00 8.69 651 ARG A C 1
ATOM 4402 O O . ARG A 1 650 ? -32.219 -18.341 31.523 1.00 9.62 651 ARG A O 1
ATOM 4410 N N . LEU A 1 651 ? -32.200 -20.293 30.403 1.00 6.59 652 LEU A N 1
ATOM 4411 C CA . LEU A 1 651 ? -32.348 -19.623 29.120 1.00 7.33 652 LEU A CA 1
ATOM 4412 C C . LEU A 1 651 ? -33.741 -18.987 29.058 1.00 7.99 652 LEU A C 1
ATOM 4413 O O . LEU A 1 651 ? -33.891 -17.850 28.581 1.00 6.30 652 LEU A O 1
ATOM 4418 N N . LEU A 1 652 ? -34.744 -19.708 29.571 1.00 4.78 653 LEU A N 1
ATOM 4419 C CA . LEU A 1 652 ? -36.103 -19.199 29.587 1.00 5.21 653 LEU A CA 1
ATOM 4420 C C . LEU A 1 652 ? -36.149 -17.931 30.413 1.00 6.75 653 LEU A C 1
ATOM 4421 O O . LEU A 1 652 ? -36.735 -16.915 30.011 1.00 7.32 653 LEU A O 1
ATOM 4426 N N . PHE A 1 653 ? -35.522 -17.984 31.577 1.00 6.21 654 PHE A N 1
ATOM 4427 C CA . PHE A 1 653 ? -35.489 -16.811 32.417 1.00 6.79 654 PHE A CA 1
ATOM 4428 C C . PHE A 1 653 ? -34.871 -15.625 31.685 1.00 7.06 654 PHE A C 1
ATOM 4429 O O . PHE A 1 653 ? -35.470 -14.568 31.616 1.00 10.25 654 PHE A O 1
ATOM 4437 N N . GLU A 1 654 ? -33.707 -15.804 31.083 1.00 6.53 655 GLU A N 1
ATOM 4438 C CA . GLU A 1 654 ? -33.016 -14.649 30.498 1.00 8.20 655 GLU A CA 1
ATOM 4439 C C . GLU A 1 654 ? -33.719 -14.139 29.244 1.00 5.34 655 GLU A C 1
ATOM 4440 O O . GLU A 1 654 ? -33.738 -12.955 29.001 1.00 7.58 655 GLU A O 1
ATOM 4446 N N . LEU A 1 655 ? -34.350 -15.026 28.485 1.00 6.61 656 LEU A N 1
ATOM 4447 C CA . LEU A 1 655 ? -35.069 -14.623 27.280 1.00 8.43 656 LEU A CA 1
ATOM 4448 C C . LEU A 1 655 ? -36.250 -13.698 27.625 1.00 10.16 656 LEU A C 1
ATOM 4449 O O . LEU A 1 655 ? -36.547 -12.730 26.908 1.00 8.00 656 LEU A O 1
ATOM 4454 N N . GLY A 1 656 ? -36.890 -13.981 28.756 1.00 9.52 657 GLY A N 1
ATOM 4455 C CA . GLY A 1 656 ? -37.994 -13.174 29.204 1.00 9.84 657 GLY A CA 1
ATOM 4456 C C . GLY A 1 656 ? -37.582 -11.729 29.368 1.00 13.23 657 GLY A C 1
ATOM 4457 O O . GLY A 1 656 ? -38.409 -10.836 29.165 1.00 14.34 657 GLY A O 1
ATOM 4458 N N . LEU A 1 657 ? -36.316 -11.485 29.708 1.00 10.30 658 LEU A N 1
ATOM 4459 C CA . LEU A 1 657 ? -35.864 -10.106 29.912 1.00 11.82 658 LEU A CA 1
ATOM 4460 C C . LEU A 1 657 ? -35.284 -9.455 28.648 1.00 12.58 658 LEU A C 1
ATOM 4461 O O . LEU A 1 657 ? -34.861 -8.294 28.677 1.00 11.74 658 LEU A O 1
ATOM 4466 N N . GLU A 1 658 ? -35.302 -10.190 27.539 1.00 10.30 659 GLU A N 1
ATOM 4467 C CA . GLU A 1 658 ? -34.856 -9.637 26.265 1.00 13.73 659 GLU A CA 1
ATOM 4468 C C . GLU A 1 658 ? -35.724 -8.427 25.886 1.00 16.93 659 GLU A C 1
ATOM 4469 O O . GLU A 1 658 ? -36.904 -8.349 26.251 1.00 18.30 659 GLU A O 1
ATOM 4475 N N . GLY A 1 659 ? -35.119 -7.468 25.201 1.00 11.61 660 GLY A N 1
ATOM 4476 C CA . GLY A 1 659 ? -35.830 -6.303 24.733 1.00 12.88 660 GLY A CA 1
ATOM 4477 C C . GLY A 1 659 ? -36.140 -5.309 25.828 1.00 17.92 660 GLY A C 1
ATOM 4478 O O . GLY A 1 659 ? -36.734 -4.271 25.570 1.00 22.60 660 GLY A O 1
ATOM 4479 N N . GLN A 1 660 ? -35.756 -5.616 27.056 1.00 13.86 661 GLN A N 1
ATOM 4480 C CA . GLN A 1 660 ? -35.972 -4.682 28.144 1.00 13.01 661 GLN A CA 1
ATOM 4481 C C . GLN A 1 660 ? -34.652 -4.109 28.692 1.00 18.82 661 GLN A C 1
ATOM 4482 O O . GLN A 1 660 ? -33.732 -4.861 29.041 1.00 20.33 661 GLN A O 1
ATOM 4488 N N . ARG A 1 661 ? -34.561 -2.788 28.795 1.00 12.29 662 ARG A N 1
ATOM 4489 C CA . ARG A 1 661 ? -33.416 -2.179 29.461 1.00 12.91 662 ARG A CA 1
ATOM 4490 C C . ARG A 1 661 ? -33.491 -2.323 30.997 1.00 14.64 662 ARG A C 1
ATOM 4491 O O . ARG A 1 661 ? -34.442 -1.876 31.619 1.00 14.94 662 ARG A O 1
ATOM 4499 N N . LEU A 1 662 ? -32.500 -2.978 31.597 1.00 14.68 663 LEU A N 1
ATOM 4500 C CA . LEU A 1 662 ? -32.618 -3.435 32.976 1.00 11.42 663 LEU A CA 1
ATOM 4501 C C . LEU A 1 662 ? -31.856 -2.588 33.977 1.00 13.47 663 LEU A C 1
ATOM 4502 O O . LEU A 1 662 ? -30.650 -2.447 33.866 1.00 15.66 663 LEU A O 1
ATOM 4507 N N . TRP A 1 663 ? -32.554 -2.087 34.993 1.00 16.06 664 TRP A N 1
ATOM 4508 C CA . TRP A 1 663 ? -31.950 -1.241 36.014 1.00 13.49 664 TRP A CA 1
ATOM 4509 C C . TRP A 1 663 ? -30.866 -2.036 36.784 1.00 17.07 664 TRP A C 1
ATOM 4510 O O . TRP A 1 663 ? -30.912 -3.269 36.848 1.00 16.83 664 TRP A O 1
ATOM 4521 N N . GLU A 1 664 ? -29.884 -1.341 37.356 1.00 19.53 665 GLU A N 1
ATOM 4522 C CA . GLU A 1 664 ? -28.889 -1.987 38.215 1.00 15.63 665 GLU A CA 1
ATOM 4523 C C . GLU A 1 664 ? -28.630 -1.069 39.374 1.00 15.88 665 GLU A C 1
ATOM 4524 O O . GLU A 1 664 ? -28.890 0.128 39.282 1.00 23.24 665 GLU A O 1
ATOM 4530 N N . PRO A 1 665 ? -28.062 -1.598 40.457 1.00 17.60 666 PRO A N 1
ATOM 4531 C CA . PRO A 1 665 ? -27.625 -0.744 41.563 1.00 14.81 666 PRO A CA 1
ATOM 4532 C C . PRO A 1 665 ? -26.654 0.339 41.132 1.00 15.84 666 PRO A C 1
ATOM 4533 O O . PRO A 1 665 ? -26.132 0.299 40.026 1.00 12.87 666 PRO A O 1
ATOM 4537 N N . TRP A 1 666 ? -26.412 1.292 42.024 1.00 21.27 667 TRP A N 1
ATOM 4538 C CA . TRP A 1 666 ? -25.453 2.361 41.798 1.00 19.62 667 TRP A CA 1
ATOM 4539 C C . TRP A 1 666 ? -24.055 1.766 41.557 1.00 18.26 667 TRP A C 1
ATOM 4540 O O . TRP A 1 666 ? -23.560 0.945 42.342 1.00 10.38 667 TRP A O 1
ATOM 4551 N N . ASP A 1 667 ? -23.429 2.195 40.462 1.00 21.89 668 ASP A N 1
ATOM 4552 C CA . ASP A 1 667 ? -22.123 1.657 40.083 1.00 26.33 668 ASP A CA 1
ATOM 4553 C C . ASP A 1 667 ? -20.968 2.675 40.270 1.00 24.83 668 ASP A C 1
ATOM 4554 O O . ASP A 1 667 ? -20.885 3.704 39.578 1.00 20.50 668 ASP A O 1
ATOM 4559 N N . TRP A 1 668 ? -20.091 2.367 41.226 1.00 21.80 669 TRP A N 1
ATOM 4560 C CA . TRP A 1 668 ? -18.975 3.239 41.578 1.00 22.89 669 TRP A CA 1
ATOM 4561 C C . TRP A 1 668 ? -17.799 3.015 40.640 1.00 28.05 669 TRP A C 1
ATOM 4562 O O . TRP A 1 668 ? -16.899 3.855 40.551 1.00 23.88 669 TRP A O 1
ATOM 4573 N N . GLY A 1 669 ? -17.801 1.871 39.957 1.00 27.35 670 GLY A N 1
ATOM 4574 C CA . GLY A 1 669 ? -16.765 1.577 38.986 1.00 27.78 670 GLY A CA 1
ATOM 4575 C C . GLY A 1 669 ? -15.399 1.454 39.628 1.00 24.86 670 GLY A C 1
ATOM 4576 O O . GLY A 1 669 ? -15.268 0.889 40.713 1.00 21.23 670 GLY A O 1
ATOM 4577 N N . ALA A 1 670 ? -14.385 1.974 38.943 1.00 25.16 671 ALA A N 1
ATOM 4578 C CA . ALA A 1 670 ? -13.005 1.931 39.428 1.00 24.04 671 ALA A CA 1
ATOM 4579 C C . ALA A 1 670 ? -12.884 2.591 40.798 1.00 26.50 671 ALA A C 1
ATOM 4580 O O . ALA A 1 670 ? -12.039 2.190 41.626 1.00 26.12 671 ALA A O 1
ATOM 4582 N N . LEU A 1 671 ? -13.761 3.572 41.043 1.00 24.27 672 LEU A N 1
ATOM 4583 C CA . LEU A 1 671 ? -13.716 4.368 42.258 1.00 17.30 672 LEU A CA 1
ATOM 4584 C C . LEU A 1 671 ? -13.984 3.543 43.489 1.00 19.80 672 LEU A C 1
ATOM 4585 O O . LEU A 1 671 ? -13.830 4.015 44.597 1.00 23.79 672 LEU A O 1
ATOM 4590 N N . SER A 1 672 ? -14.311 2.280 43.296 1.00 22.90 673 SER A N 1
ATOM 4591 C CA . SER A 1 672 ? -14.602 1.400 44.413 1.00 22.54 673 SER A CA 1
ATOM 4592 C C . SER A 1 672 ? -13.363 1.144 45.278 1.00 23.59 673 SER A C 1
ATOM 4593 O O . SER A 1 672 ? -13.464 0.619 46.395 1.00 22.84 673 SER A O 1
ATOM 4596 N N . GLU A 1 673 ? -12.199 1.543 44.771 1.00 24.45 674 GLU A N 1
ATOM 4597 C CA . GLU A 1 673 ? -10.944 1.316 45.485 1.00 29.76 674 GLU A CA 1
ATOM 4598 C C . GLU A 1 673 ? -10.671 2.360 46.581 1.00 31.46 674 GLU A C 1
ATOM 4599 O O . GLU A 1 673 ? -9.852 2.113 47.479 1.00 33.21 674 GLU A O 1
ATOM 4605 N N . MET A 1 674 ? -11.349 3.510 46.496 1.00 20.12 675 MET A N 1
ATOM 4606 C CA . MET A 1 674 ? -11.181 4.585 47.455 1.00 21.99 675 MET A CA 1
ATOM 4607 C C . MET A 1 674 ? -11.478 4.061 48.860 1.00 26.91 675 MET A C 1
ATOM 4608 O O . MET A 1 674 ? -12.304 3.162 49.016 1.00 25.90 675 MET A O 1
ATOM 4613 N N . PRO A 1 675 ? -10.748 4.559 49.877 1.00 23.79 676 PRO A N 1
ATOM 4614 C CA . PRO A 1 675 ? -10.948 4.114 51.265 1.00 22.77 676 PRO A CA 1
ATOM 4615 C C . PRO A 1 675 ? -12.302 4.557 51.784 1.00 23.79 676 PRO A C 1
ATOM 4616 O O . PRO A 1 675 ? -12.911 3.868 52.607 1.00 23.33 676 PRO A O 1
ATOM 4620 N N . PHE A 1 676 ? -12.770 5.707 51.308 1.00 21.78 677 PHE A N 1
ATOM 4621 C CA . PHE A 1 676 ? -14.112 6.141 51.642 1.00 22.72 677 PHE A CA 1
ATOM 4622 C C . PHE A 1 676 ? -14.824 6.624 50.419 1.00 23.09 677 PHE A C 1
ATOM 4623 O O . PHE A 1 676 ? -14.266 7.391 49.642 1.00 23.50 677 PHE A O 1
ATOM 4631 N N . LEU A 1 677 ? -16.064 6.158 50.273 1.00 24.77 678 LEU A N 1
ATOM 4632 C CA . LEU A 1 677 ? -17.013 6.632 49.264 1.00 24.90 678 LEU A CA 1
ATOM 4633 C C . LEU A 1 677 ? -18.266 7.223 49.914 1.00 26.08 678 LEU A C 1
ATOM 4634 O O . LEU A 1 677 ? -18.928 6.566 50.729 1.00 24.74 678 LEU A O 1
ATOM 4639 N N . PRO A 1 678 ? -18.592 8.471 49.558 1.00 25.76 679 PRO A N 1
ATOM 4640 C CA . PRO A 1 678 ? -19.743 9.193 50.115 1.00 27.38 679 PRO A CA 1
ATOM 4641 C C . PRO A 1 678 ? -21.043 8.508 49.734 1.00 27.96 679 PRO A C 1
ATOM 4642 O O . PRO A 1 678 ? -21.087 7.934 48.645 1.00 27.54 679 PRO A O 1
ATOM 4646 N N . GLY A 1 679 ? -22.051 8.535 50.613 1.00 29.27 680 GLY A N 1
ATOM 4647 C CA . GLY A 1 679 ? -23.404 8.151 50.241 1.00 26.46 680 GLY A CA 1
ATOM 4648 C C . GLY A 1 679 ? -23.899 9.084 49.143 1.00 23.35 680 GLY A C 1
ATOM 4649 O O . GLY A 1 679 ? -23.499 10.241 49.090 1.00 26.86 680 GLY A O 1
ATOM 4650 N N . VAL A 1 680 ? -24.745 8.594 48.247 1.00 18.92 681 VAL A N 1
ATOM 4651 C CA . VAL A 1 680 ? -25.233 9.457 47.175 1.00 25.09 681 VAL A CA 1
ATOM 4652 C C . VAL A 1 680 ? -26.743 9.679 47.285 1.00 29.85 681 VAL A C 1
ATOM 4653 O O . VAL A 1 680 ? -27.530 8.729 47.346 1.00 29.34 681 VAL A O 1
ATOM 4657 N N . ARG A 1 681 ? -27.133 10.946 47.365 1.00 28.58 682 ARG A N 1
ATOM 4658 C CA . ARG A 1 681 ? -28.530 11.288 47.575 1.00 29.72 682 ARG A CA 1
ATOM 4659 C C . ARG A 1 681 ? -29.218 11.985 46.401 1.00 28.45 682 ARG A C 1
ATOM 4660 O O . ARG A 1 681 ? -28.696 12.930 45.817 1.00 27.49 682 ARG A O 1
ATOM 4668 N N . TYR A 1 682 ? -30.388 11.462 46.056 1.00 25.23 683 TYR A N 1
ATOM 4669 C CA . TYR A 1 682 ? -31.249 12.028 45.034 1.00 25.79 683 TYR A CA 1
ATOM 4670 C C . TYR A 1 682 ? -32.606 12.315 45.661 1.00 26.69 683 TYR A C 1
ATOM 4671 O O . TYR A 1 682 ? -33.320 11.387 46.044 1.00 29.60 683 TYR A O 1
ATOM 4680 N N . GLY A 1 683 ? -32.952 13.595 45.790 1.00 29.25 684 GLY A N 1
ATOM 4681 C CA . GLY A 1 683 ? -34.063 13.997 46.634 1.00 25.79 684 GLY A CA 1
ATOM 4682 C C . GLY A 1 683 ? -33.915 13.462 48.046 1.00 29.24 684 GLY A C 1
ATOM 4683 O O . GLY A 1 683 ? -32.986 13.834 48.766 1.00 30.17 684 GLY A O 1
ATOM 4684 N N . ARG A 1 684 ? -34.822 12.564 48.424 1.00 27.47 685 ARG A N 1
ATOM 4685 C CA . ARG A 1 684 ? -34.879 11.978 49.765 1.00 27.76 685 ARG A CA 1
ATOM 4686 C C . ARG A 1 684 ? -34.266 10.576 49.769 1.00 32.99 685 ARG A C 1
ATOM 4687 O O . ARG A 1 684 ? -34.248 9.896 50.811 1.00 28.35 685 ARG A O 1
ATOM 4695 N N . THR A 1 685 ? -33.816 10.134 48.585 1.00 33.58 686 THR A N 1
ATOM 4696 C CA . THR A 1 685 ? -33.277 8.781 48.400 1.00 29.55 686 THR A CA 1
ATOM 4697 C C . THR A 1 685 ? -31.747 8.645 48.354 1.00 25.90 686 THR A C 1
ATOM 4698 O O . THR A 1 685 ? -31.060 9.301 47.575 1.00 25.30 686 THR A O 1
ATOM 4702 N N . LEU A 1 686 ? -31.239 7.746 49.190 1.00 26.46 687 LEU A N 1
ATOM 4703 C CA . LEU A 1 686 ? -29.851 7.289 49.131 1.00 27.63 687 LEU A CA 1
ATOM 4704 C C . LEU A 1 686 ? -29.698 6.105 48.153 1.00 23.86 687 LEU A C 1
ATOM 4705 O O . LEU A 1 686 ? -29.965 4.949 48.499 1.00 20.83 687 LEU A O 1
ATOM 4710 N N . LEU A 1 687 ? -29.298 6.410 46.921 1.00 27.47 688 LEU A N 1
ATOM 4711 C CA . LEU A 1 687 ? -29.057 5.389 45.902 1.00 24.93 688 LEU A CA 1
ATOM 4712 C C . LEU A 1 687 ? -27.938 4.423 46.331 1.00 24.27 688 LEU A C 1
ATOM 4713 O O . LEU A 1 687 ? -27.956 3.249 45.987 1.00 25.81 688 LEU A O 1
ATOM 4718 N N . ALA A 1 688 ? -26.981 4.932 47.103 1.00 22.07 689 ALA A N 1
ATOM 4719 C CA . ALA A 1 688 ? -25.899 4.127 47.638 1.00 22.24 689 ALA A CA 1
ATOM 4720 C C . ALA A 1 688 ? -25.549 4.697 48.995 1.00 23.77 689 ALA A C 1
ATOM 4721 O O . ALA A 1 688 ? -25.508 5.911 49.159 1.00 25.55 689 ALA A O 1
ATOM 4723 N N . ALA A 1 689 ? -25.324 3.815 49.964 1.00 23.20 690 ALA A N 1
ATOM 4724 C CA . ALA A 1 689 ? -24.941 4.198 51.319 1.00 24.38 690 ALA A CA 1
ATOM 4725 C C . ALA A 1 689 ? -23.473 4.660 51.376 1.00 29.40 690 ALA A C 1
ATOM 4726 O O . ALA A 1 689 ? -22.694 4.394 50.460 1.00 30.45 690 ALA A O 1
ATOM 4728 N N . PRO A 1 690 ? -23.093 5.392 52.438 1.00 31.25 691 PRO A N 1
ATOM 4729 C CA . PRO A 1 690 ? -21.674 5.738 52.552 1.00 32.95 691 PRO A CA 1
ATOM 4730 C C . PRO A 1 690 ? -20.848 4.506 52.886 1.00 27.11 691 PRO A C 1
ATOM 4731 O O . PRO A 1 690 ? -21.373 3.537 53.434 1.00 27.36 691 PRO A O 1
ATOM 4735 N N . LEU A 1 691 ? -19.561 4.571 52.560 1.00 29.43 692 LEU A N 1
ATOM 4736 C CA . LEU A 1 691 ? -18.731 3.385 52.397 1.00 27.60 692 LEU A CA 1
ATOM 4737 C C . LEU A 1 691 ? -17.277 3.484 52.882 1.00 26.67 692 LEU A C 1
ATOM 4738 O O . LEU A 1 691 ? -16.513 4.312 52.394 1.00 29.33 692 LEU A O 1
ATOM 4743 N N . TRP A 1 692 ? -16.879 2.610 53.799 1.00 24.77 693 TRP A N 1
ATOM 4744 C CA . TRP A 1 692 ? -15.490 2.596 54.283 1.00 26.71 693 TRP A CA 1
ATOM 4745 C C . TRP A 1 692 ? -14.788 1.269 54.001 1.00 24.31 693 TRP A C 1
ATOM 4746 O O . TRP A 1 692 ? -15.237 0.222 54.468 1.00 22.50 693 TRP A O 1
ATOM 4757 N N . ARG A 1 693 ? -13.683 1.291 53.263 1.00 23.16 694 ARG A N 1
ATOM 4758 C CA . ARG A 1 693 ? -12.917 0.056 53.097 1.00 25.57 694 ARG A CA 1
ATOM 4759 C C . ARG A 1 693 ? -12.185 -0.211 54.389 1.00 26.37 694 ARG A C 1
ATOM 4760 O O . ARG A 1 693 ? -11.998 0.699 55.177 1.00 31.42 694 ARG A O 1
ATOM 4768 N N . MET A 1 694 ? -11.799 -1.460 54.626 1.00 33.48 695 MET A N 1
ATOM 4769 C CA . MET A 1 694 ? -11.088 -1.801 55.857 1.00 32.03 695 MET A CA 1
ATOM 4770 C C . MET A 1 694 ? -9.721 -2.477 55.641 1.00 34.84 695 MET A C 1
ATOM 4771 O O . MET A 1 694 ? -9.298 -3.260 56.493 1.00 38.26 695 MET A O 1
ATOM 4776 N N . ASP A 1 695 ? -9.051 -2.185 54.519 1.00 34.14 696 ASP A N 1
ATOM 4777 C CA . ASP A 1 695 ? -7.745 -2.782 54.179 1.00 38.61 696 ASP A CA 1
ATOM 4778 C C . ASP A 1 695 ? -6.689 -2.580 55.294 1.00 43.29 696 ASP A C 1
ATOM 4779 O O . ASP A 1 695 ? -6.047 -3.528 55.762 1.00 40.82 696 ASP A O 1
ATOM 4784 N N . GLN A 1 696 ? -6.542 -1.334 55.731 1.00 42.52 697 GLN A N 1
ATOM 4785 C CA . GLN A 1 696 ? -5.576 -0.968 56.765 1.00 43.89 697 GLN A CA 1
ATOM 4786 C C . GLN A 1 696 ? -5.724 -1.806 58.028 1.00 47.42 697 GLN A C 1
ATOM 4787 O O . GLN A 1 696 ? -4.791 -1.923 58.818 1.00 45.29 697 GLN A O 1
ATOM 4793 N N . LEU A 1 697 ? -6.917 -2.342 58.246 1.00 44.81 698 LEU A N 1
ATOM 4794 C CA . LEU A 1 697 ? -7.190 -3.071 59.469 1.00 46.77 698 LEU A CA 1
ATOM 4795 C C . LEU A 1 697 ? -6.853 -4.560 59.356 1.00 48.33 698 LEU A C 1
ATOM 4796 O O . LEU A 1 697 ? -6.969 -5.300 60.338 1.00 49.05 698 LEU A O 1
ATOM 4801 N N . ARG A 1 698 ? -6.441 -5.003 58.169 1.00 45.13 699 ARG A N 1
ATOM 4802 C CA . ARG A 1 698 ? -6.243 -6.435 57.946 1.00 49.37 699 ARG A CA 1
ATOM 4803 C C . ARG A 1 698 ? -5.022 -6.939 58.693 1.00 55.20 699 ARG A C 1
ATOM 4804 O O . ARG A 1 698 ? -5.077 -7.966 59.373 1.00 50.13 699 ARG A O 1
ATOM 4812 N N . GLY A 1 699 ? -3.927 -6.197 58.563 1.00 48.22 700 GLY A N 1
ATOM 4813 C CA . GLY A 1 699 ? -2.704 -6.487 59.282 1.00 51.96 700 GLY A CA 1
ATOM 4814 C C . GLY A 1 699 ? -2.811 -6.392 60.796 1.00 54.34 700 GLY A C 1
ATOM 4815 O O . GLY A 1 699 ? -2.299 -7.267 61.492 1.00 64.31 700 GLY A O 1
ATOM 4816 N N . PRO A 1 700 ? -3.432 -5.316 61.320 1.00 48.13 701 PRO A N 1
ATOM 4817 C CA . PRO A 1 700 ? -3.647 -5.230 62.773 1.00 51.71 701 PRO A CA 1
ATOM 4818 C C . PRO A 1 700 ? -4.618 -6.282 63.308 1.00 53.14 701 PRO A C 1
ATOM 4819 O O . PRO A 1 700 ? -4.560 -6.626 64.489 1.00 58.34 701 PRO A O 1
ATOM 4823 N N . ALA A 1 701 ? -5.518 -6.760 62.458 1.00 52.98 702 ALA A N 1
ATOM 4824 C CA . ALA A 1 701 ? -6.298 -7.942 62.781 1.00 61.44 702 ALA A CA 1
ATOM 4825 C C . ALA A 1 701 ? -5.325 -9.107 62.620 1.00 71.62 702 ALA A C 1
ATOM 4826 O O . ALA A 1 701 ? -4.267 -8.922 62.028 1.00 73.01 702 ALA A O 1
ATOM 4828 N N . ASP A 1 702 ? -5.644 -10.271 63.186 1.00 69.24 703 ASP A N 1
ATOM 4829 C CA . ASP A 1 702 ? -4.797 -11.489 63.095 1.00 82.97 703 ASP A CA 1
ATOM 4830 C C . ASP A 1 702 ? -3.372 -11.479 63.707 1.00 86.80 703 ASP A C 1
ATOM 4831 O O . ASP A 1 702 ? -2.774 -12.547 63.894 1.00 87.04 703 ASP A O 1
ATOM 4836 N N . ASP A 1 703 ? -2.830 -10.302 64.016 1.00 80.54 704 ASP A N 1
ATOM 4837 C CA . ASP A 1 703 ? -1.598 -10.238 64.795 1.00 80.49 704 ASP A CA 1
ATOM 4838 C C . ASP A 1 703 ? -1.906 -10.817 66.166 1.00 90.44 704 ASP A C 1
ATOM 4839 O O . ASP A 1 703 ? -2.788 -10.317 66.869 1.00 91.12 704 ASP A O 1
ATOM 4844 N N . SER A 1 704 ? -1.196 -11.870 66.557 1.00 89.88 705 SER A N 1
ATOM 4845 C CA . SER A 1 704 ? -1.470 -12.466 67.855 1.00 88.71 705 SER A CA 1
ATOM 4846 C C . SER A 1 704 ? -0.928 -11.485 68.884 1.00 90.01 705 SER A C 1
ATOM 4847 O O . SER A 1 704 ? 0.256 -11.503 69.216 1.00 86.89 705 SER A O 1
ATOM 4850 N N . GLY A 1 705 ? -1.810 -10.603 69.351 1.00 91.36 706 GLY A N 1
ATOM 4851 C CA . GLY A 1 705 ? -1.447 -9.562 70.294 1.00 88.55 706 GLY A CA 1
ATOM 4852 C C . GLY A 1 705 ? -2.584 -9.176 71.224 1.00 92.29 706 GLY A C 1
ATOM 4853 O O . GLY A 1 705 ? -3.655 -9.793 71.199 1.00 83.09 706 GLY A O 1
ATOM 4854 N N . PRO A 1 706 ? -2.358 -8.132 72.043 1.00 99.11 707 PRO A N 1
ATOM 4855 C CA . PRO A 1 706 ? -3.313 -7.635 73.050 1.00 92.68 707 PRO A CA 1
ATOM 4856 C C . PRO A 1 706 ? -4.597 -7.054 72.454 1.00 82.75 707 PRO A C 1
ATOM 4857 O O . PRO A 1 706 ? -4.623 -6.669 71.282 1.00 79.75 707 PRO A O 1
ATOM 4861 N N . ALA A 1 707 ? -5.647 -6.993 73.270 1.00 74.59 708 ALA A N 1
ATOM 4862 C CA . ALA A 1 707 ? -6.934 -6.456 72.840 1.00 76.62 708 ALA A CA 1
ATOM 4863 C C . ALA A 1 707 ? -6.896 -4.940 72.628 1.00 75.65 708 ALA A C 1
ATOM 4864 O O . ALA A 1 707 ? -7.782 -4.379 71.981 1.00 71.06 708 ALA A O 1
ATOM 4866 N N . ALA A 1 708 ? -5.889 -4.281 73.199 1.00 75.27 709 ALA A N 1
ATOM 4867 C CA . ALA A 1 708 ? -5.707 -2.839 73.012 1.00 76.96 709 ALA A CA 1
ATOM 4868 C C . ALA A 1 708 ? -4.791 -2.539 71.823 1.00 73.66 709 ALA A C 1
ATOM 4869 O O . ALA A 1 708 ? -4.775 -1.427 71.291 1.00 65.69 709 ALA A O 1
ATOM 4871 N N . ASP A 1 709 ? -4.031 -3.546 71.413 1.00 73.49 710 ASP A N 1
ATOM 4872 C CA . ASP A 1 709 ? -3.137 -3.424 70.278 1.00 71.63 710 ASP A CA 1
ATOM 4873 C C . ASP A 1 709 ? -3.991 -3.358 69.011 1.00 72.00 710 ASP A C 1
ATOM 4874 O O . ASP A 1 709 ? -3.601 -2.751 68.010 1.00 68.87 710 ASP A O 1
ATOM 4879 N N . TRP A 1 710 ? -5.148 -4.019 69.064 1.00 71.28 711 TRP A N 1
ATOM 4880 C CA . TRP A 1 710 ? -6.166 -3.932 68.015 1.00 67.14 711 TRP A CA 1
ATOM 4881 C C . TRP A 1 710 ? -6.995 -2.659 68.165 1.00 64.92 711 TRP A C 1
ATOM 4882 O O . TRP A 1 710 ? -7.116 -1.876 67.218 1.00 64.78 711 TRP A O 1
ATOM 4893 N N . ASP A 1 711 ? -7.534 -2.452 69.366 1.00 59.99 712 ASP A N 1
ATOM 4894 C CA . ASP A 1 711 ? -8.374 -1.296 69.672 1.00 56.08 712 ASP A CA 1
ATOM 4895 C C . ASP A 1 711 ? -7.736 0.030 69.245 1.00 63.51 712 ASP A C 1
ATOM 4896 O O . ASP A 1 711 ? -8.433 0.953 68.825 1.00 63.43 712 ASP A O 1
ATOM 4901 N N . ALA A 1 712 ? -6.412 0.125 69.351 1.00 69.66 713 ALA A N 1
ATOM 4902 C CA . ALA A 1 712 ? -5.703 1.338 68.939 1.00 67.95 713 ALA A CA 1
ATOM 4903 C C . ALA A 1 712 ? -5.787 1.554 67.427 1.00 62.89 713 ALA A C 1
ATOM 4904 O O . ALA A 1 712 ? -6.118 2.651 66.968 1.00 55.00 713 ALA A O 1
ATOM 4906 N N . ALA A 1 713 ? -5.475 0.505 66.667 1.00 58.28 714 ALA A N 1
ATOM 4907 C CA . ALA A 1 713 ? -5.559 0.554 65.214 1.00 60.78 714 ALA A CA 1
ATOM 4908 C C . ALA A 1 713 ? -6.978 0.908 64.775 1.00 55.62 714 ALA A C 1
ATOM 4909 O O . ALA A 1 713 ? -7.173 1.608 63.779 1.00 56.86 714 ALA A O 1
ATOM 4911 N N . LEU A 1 714 ? -7.962 0.391 65.502 1.00 47.39 715 LEU A N 1
ATOM 4912 C CA . LEU A 1 714 ? -9.362 0.711 65.243 1.00 52.26 715 LEU A CA 1
ATOM 4913 C C . LEU A 1 714 ? -9.649 2.195 65.400 1.00 54.20 715 LEU A C 1
ATOM 4914 O O . LEU A 1 714 ? -10.190 2.835 64.499 1.00 49.79 715 LEU A O 1
ATOM 4919 N N . ASP A 1 715 ? -9.304 2.713 66.578 1.00 56.62 716 ASP A N 1
ATOM 4920 C CA . ASP A 1 715 ? -9.493 4.115 66.932 1.00 51.96 716 ASP A CA 1
ATOM 4921 C C . ASP A 1 715 ? -8.724 5.003 65.972 1.00 53.07 716 ASP A C 1
ATOM 4922 O O . ASP A 1 715 ? -9.178 6.096 65.604 1.00 53.71 716 ASP A O 1
ATOM 4927 N N . ARG A 1 716 ? -7.550 4.522 65.576 1.00 50.25 717 ARG A N 1
ATOM 4928 C CA . ARG A 1 716 ? -6.716 5.200 64.592 1.00 55.05 717 ARG A CA 1
ATOM 4929 C C . ARG A 1 716 ? -7.450 5.257 63.255 1.00 49.00 717 ARG A C 1
ATOM 4930 O O . ARG A 1 716 ? -7.596 6.330 62.673 1.00 44.54 717 ARG A O 1
ATOM 4938 N N . TRP A 1 717 ? -7.906 4.096 62.781 1.00 49.81 718 TRP A N 1
ATOM 4939 C CA . TRP A 1 717 ? -8.725 4.002 61.573 1.00 42.93 718 TRP A CA 1
ATOM 4940 C C . TRP A 1 717 ? -10.020 4.790 61.708 1.00 39.61 718 TRP A C 1
ATOM 4941 O O . TRP A 1 717 ? -10.409 5.514 60.799 1.00 41.27 718 TRP A O 1
ATOM 4952 N N . ARG A 1 718 ? -10.698 4.619 62.835 1.00 40.06 719 ARG A N 1
ATOM 4953 C CA . ARG A 1 718 ? -11.972 5.282 63.068 1.00 38.84 719 ARG A CA 1
ATOM 4954 C C . ARG A 1 718 ? -11.861 6.799 62.969 1.00 42.95 719 ARG A C 1
ATOM 4955 O O . ARG A 1 718 ? -12.714 7.457 62.377 1.00 47.12 719 ARG A O 1
ATOM 4963 N N . ALA A 1 719 ? -10.795 7.356 63.527 1.00 45.60 720 ALA A N 1
ATOM 4964 C CA . ALA A 1 719 ? -10.637 8.804 63.543 1.00 44.92 720 ALA A CA 1
ATOM 4965 C C . ALA A 1 719 ? -9.998 9.341 62.249 1.00 44.03 720 ALA A C 1
ATOM 4966 O O . ALA A 1 719 ? -10.150 10.511 61.916 1.00 43.26 720 ALA A O 1
ATOM 4968 N N . GLU A 1 720 ? -9.309 8.476 61.512 1.00 41.25 721 GLU A N 1
ATOM 4969 C CA . GLU A 1 720 ? -8.615 8.880 60.296 1.00 40.41 721 GLU A CA 1
ATOM 4970 C C . GLU A 1 720 ? -9.542 9.100 59.094 1.00 49.12 721 GLU A C 1
ATOM 4971 O O . GLU A 1 720 ? -9.188 9.825 58.146 1.00 44.91 721 GLU A O 1
ATOM 4977 N N . TRP A 1 721 ? -10.708 8.453 59.104 1.00 45.04 722 TRP A N 1
ATOM 4978 C CA . TRP A 1 721 ? -11.615 8.542 57.959 1.00 41.03 722 TRP A CA 1
ATOM 4979 C C . TRP A 1 721 ? -12.987 9.020 58.412 1.00 44.81 722 TRP A C 1
ATOM 4980 O O . TRP A 1 721 ? -13.906 9.161 57.596 1.00 46.78 722 TRP A O 1
ATOM 4991 N N . ASN A 1 722 ? -13.092 9.307 59.710 1.00 36.93 723 ASN A N 1
ATOM 4992 C CA . ASN A 1 722 ? -14.322 9.787 60.329 1.00 36.78 723 ASN A CA 1
ATOM 4993 C C . ASN A 1 722 ? -15.436 8.730 60.303 1.00 38.77 723 ASN A C 1
ATOM 4994 O O . ASN A 1 722 ? -16.582 9.006 59.949 1.00 37.88 723 ASN A O 1
ATOM 4999 N N . VAL A 1 723 ? -15.086 7.523 60.730 1.00 37.66 724 VAL A N 1
ATOM 5000 C CA . VAL A 1 723 ? -16.027 6.423 60.810 1.00 33.44 724 VAL A CA 1
ATOM 5001 C C . VAL A 1 723 ? -16.858 6.584 62.064 1.00 36.56 724 VAL A C 1
ATOM 5002 O O . VAL A 1 723 ? -16.318 6.741 63.164 1.00 40.65 724 VAL A O 1
ATOM 5006 N N . PRO A 1 724 ? -18.183 6.538 61.905 1.00 33.72 725 PRO A N 1
ATOM 5007 C CA . PRO A 1 724 ? -19.122 6.587 63.026 1.00 35.71 725 PRO A CA 1
ATOM 5008 C C . PRO A 1 724 ? -18.913 5.458 64.031 1.00 39.57 725 PRO A C 1
ATOM 5009 O O . PRO A 1 724 ? -18.185 4.497 63.777 1.00 39.89 725 PRO A O 1
ATOM 5013 N N . ARG A 1 725 ? -19.543 5.590 65.190 1.00 41.92 726 ARG A N 1
ATOM 5014 C CA . ARG A 1 725 ? -19.397 4.589 66.232 1.00 40.99 726 ARG A CA 1
ATOM 5015 C C . ARG A 1 725 ? -20.171 3.337 65.815 1.00 39.97 726 ARG A C 1
ATOM 5016 O O . ARG A 1 725 ? -19.739 2.208 66.064 1.00 35.40 726 ARG A O 1
ATOM 5024 N N . ARG A 1 726 ? -21.303 3.543 65.146 1.00 43.53 727 ARG A N 1
ATOM 5025 C CA . ARG A 1 726 ? -22.089 2.420 64.626 1.00 39.55 727 ARG A CA 1
ATOM 5026 C C . ARG A 1 726 ? -21.917 2.256 63.120 1.00 37.88 727 ARG A C 1
ATOM 5027 O O . ARG A 1 726 ? -22.005 3.228 62.341 1.00 35.08 727 ARG A O 1
ATOM 5035 N N . VAL A 1 727 ? -21.662 1.014 62.722 1.00 30.06 728 VAL A N 1
ATOM 5036 C CA . VAL A 1 727 ? -21.476 0.695 61.321 1.00 29.61 728 VAL A CA 1
ATOM 5037 C C . VAL A 1 727 ? -22.232 -0.576 60.985 1.00 27.14 728 VAL A C 1
ATOM 5038 O O . VAL A 1 727 ? -22.521 -1.394 61.852 1.00 26.67 728 VAL A O 1
ATOM 5042 N N . LEU A 1 728 ? -22.585 -0.705 59.715 1.00 29.42 729 LEU A N 1
ATOM 5043 C CA . LEU A 1 728 ? -23.054 -1.963 59.178 1.00 29.29 729 LEU A CA 1
ATOM 5044 C C . LEU A 1 728 ? -21.839 -2.600 58.509 1.00 32.40 729 LEU A C 1
ATOM 5045 O O . LEU A 1 728 ? -21.206 -1.983 57.634 1.00 27.48 729 LEU A O 1
ATOM 5050 N N . ALA A 1 729 ? -21.483 -3.804 58.955 1.00 33.17 730 ALA A N 1
ATOM 5051 C CA . ALA A 1 729 ? -20.391 -4.567 58.343 1.00 35.38 730 ALA A CA 1
ATOM 5052 C C . ALA A 1 729 ? -20.964 -5.464 57.251 1.00 35.13 730 ALA A C 1
ATOM 5053 O O . ALA A 1 729 ? -21.714 -6.401 57.540 1.00 40.77 730 ALA A O 1
ATOM 5055 N N . VAL A 1 730 ? -20.644 -5.143 56.001 1.00 28.41 731 VAL A N 1
ATOM 5056 C CA . VAL A 1 730 ? -21.262 -5.796 54.849 1.00 38.02 731 VAL A CA 1
ATOM 5057 C C . VAL A 1 730 ? -20.321 -6.687 54.037 1.00 37.52 731 VAL A C 1
ATOM 5058 O O . VAL A 1 730 ? -19.239 -6.265 53.630 1.00 34.94 731 VAL A O 1
ATOM 5062 N N . SER A 1 731 ? -20.748 -7.919 53.796 1.00 42.64 732 SER A N 1
ATOM 5063 C CA . SER A 1 731 ? -20.158 -8.736 52.742 1.00 42.99 732 SER A CA 1
ATOM 5064 C C . SER A 1 731 ? -21.268 -9.358 51.895 1.00 49.76 732 SER A C 1
ATOM 5065 O O . SER A 1 731 ? -22.405 -8.890 51.911 1.00 47.32 732 SER A O 1
ATOM 5068 N N . MET A 1 732 ? -20.945 -10.410 51.152 1.00 57.43 733 MET A N 1
ATOM 5069 C CA . MET A 1 732 ? -21.962 -11.093 50.370 1.00 55.58 733 MET A CA 1
ATOM 5070 C C . MET A 1 732 ? -22.876 -11.842 51.324 1.00 57.20 733 MET A C 1
ATOM 5071 O O . MET A 1 732 ? -24.095 -11.850 51.158 1.00 54.09 733 MET A O 1
ATOM 5076 N N . ASP A 1 733 ? -22.274 -12.460 52.335 1.00 61.78 734 ASP A N 1
ATOM 5077 C CA . ASP A 1 733 ? -23.015 -13.307 53.272 1.00 65.39 734 ASP A CA 1
ATOM 5078 C C . ASP A 1 733 ? -23.585 -12.620 54.528 1.00 61.47 734 ASP A C 1
ATOM 5079 O O . ASP A 1 733 ? -24.540 -13.133 55.120 1.00 56.16 734 ASP A O 1
ATOM 5084 N N . GLN A 1 734 ? -23.017 -11.478 54.937 1.00 62.76 735 GLN A N 1
ATOM 5085 C CA . GLN A 1 734 ? -23.479 -10.818 56.171 1.00 59.18 735 GLN A CA 1
ATOM 5086 C C . GLN A 1 734 ? -23.784 -9.319 56.039 1.00 49.79 735 GLN A C 1
ATOM 5087 O O . GLN A 1 734 ? -23.062 -8.557 55.395 1.00 44.45 735 GLN A O 1
ATOM 5093 N N . ARG A 1 735 ? -24.896 -8.937 56.651 1.00 48.19 736 ARG A N 1
ATOM 5094 C CA . ARG A 1 735 ? -25.125 -7.579 57.079 1.00 43.59 736 ARG A CA 1
ATOM 5095 C C . ARG A 1 735 ? -24.866 -7.691 58.573 1.00 42.31 736 ARG A C 1
ATOM 5096 O O . ARG A 1 735 ? -25.394 -8.593 59.229 1.00 42.40 736 ARG A O 1
ATOM 5104 N N . LEU A 1 736 ? -24.046 -6.805 59.121 1.00 39.19 737 LEU A N 1
ATOM 5105 C CA . LEU A 1 736 ? -23.706 -6.913 60.536 1.00 37.00 737 LEU A CA 1
ATOM 5106 C C . LEU A 1 736 ? -23.686 -5.561 61.257 1.00 39.73 737 LEU A C 1
ATOM 5107 O O . LEU A 1 736 ? -22.752 -4.770 61.102 1.00 33.41 737 LEU A O 1
ATOM 5112 N N . LEU A 1 737 ? -24.747 -5.302 62.027 1.00 41.56 738 LEU A N 1
ATOM 5113 C CA . LEU A 1 737 ? -24.887 -4.063 62.790 1.00 34.28 738 LEU A CA 1
ATOM 5114 C C . LEU A 1 737 ? -23.984 -4.133 63.998 1.00 30.06 738 LEU A C 1
ATOM 5115 O O . LEU A 1 737 ? -24.220 -4.918 64.918 1.00 28.20 738 LEU A O 1
ATOM 5120 N N . LEU A 1 738 ? -22.958 -3.294 64.007 1.00 31.03 739 LEU A N 1
ATOM 5121 C CA . LEU A 1 738 ? -21.984 -3.337 65.091 1.00 38.03 739 LEU A CA 1
ATOM 5122 C C . LEU A 1 738 ? -21.898 -1.983 65.775 1.00 38.56 739 LEU A C 1
ATOM 5123 O O . LEU A 1 738 ? -21.846 -0.943 65.116 1.00 40.44 739 LEU A O 1
ATOM 5128 N N . ASP A 1 739 ? -21.911 -2.006 67.103 1.00 36.76 740 ASP A N 1
ATOM 5129 C CA . ASP A 1 739 ? -21.569 -0.830 67.880 1.00 45.49 740 ASP A CA 1
ATOM 5130 C C . ASP A 1 739 ? -20.076 -0.872 68.239 1.00 45.86 740 ASP A C 1
ATOM 5131 O O . ASP A 1 739 ? -19.654 -1.715 69.044 1.00 42.86 740 ASP A O 1
ATOM 5136 N N . LEU A 1 740 ? -19.292 0.060 67.683 1.00 36.92 741 LEU A N 1
ATOM 5137 C CA . LEU A 1 740 ? -17.837 0.006 67.851 1.00 45.15 741 LEU A CA 1
ATOM 5138 C C . LEU A 1 740 ? -17.350 0.574 69.180 1.00 52.77 741 LEU A C 1
ATOM 5139 O O . LEU A 1 740 ? -16.140 0.635 69.430 1.00 53.12 741 LEU A O 1
ATOM 5144 N N . ASP A 1 741 ? -18.293 0.978 70.027 1.00 47.56 742 ASP A N 1
ATOM 5145 C CA . ASP A 1 741 ? -17.977 1.394 71.388 1.00 55.59 742 ASP A CA 1
ATOM 5146 C C . ASP A 1 741 ? -17.951 0.126 72.232 1.00 54.32 742 ASP A C 1
ATOM 5147 O O . ASP A 1 741 ? -17.124 -0.035 73.133 1.00 58.06 742 ASP A O 1
ATOM 5152 N N . ASP A 1 742 ? -18.871 -0.775 71.918 1.00 51.59 743 ASP A N 1
ATOM 5153 C CA . ASP A 1 742 ? -18.955 -2.071 72.570 1.00 50.07 743 ASP A CA 1
ATOM 5154 C C . ASP A 1 742 ? -17.677 -2.907 72.420 1.00 46.78 743 ASP A C 1
ATOM 5155 O O . ASP A 1 742 ? -17.119 -3.019 71.334 1.00 51.38 743 ASP A O 1
ATOM 5160 N N . ALA A 1 743 ? -17.217 -3.485 73.526 1.00 50.16 744 ALA A N 1
ATOM 5161 C CA . ALA A 1 743 ? -15.976 -4.261 73.525 1.00 57.42 744 ALA A CA 1
ATOM 5162 C C . ALA A 1 743 ? -16.151 -5.619 72.845 1.00 49.19 744 ALA A C 1
ATOM 5163 O O . ALA A 1 743 ? -15.255 -6.076 72.137 1.00 45.52 744 ALA A O 1
ATOM 5165 N N . TRP A 1 744 ? -17.302 -6.256 73.052 1.00 48.93 745 TRP A N 1
ATOM 5166 C CA . TRP A 1 744 ? -17.627 -7.490 72.334 1.00 51.48 745 TRP A CA 1
ATOM 5167 C C . TRP A 1 744 ? -17.760 -7.290 70.813 1.00 51.34 745 TRP A C 1
ATOM 5168 O O . TRP A 1 744 ? -17.238 -8.090 70.032 1.00 51.67 745 TRP A O 1
ATOM 5179 N N . HIS A 1 745 ? -18.470 -6.241 70.399 1.00 42.04 746 HIS A N 1
ATOM 5180 C CA . HIS A 1 745 ? -18.603 -5.932 68.979 1.00 43.19 746 HIS A CA 1
ATOM 5181 C C . HIS A 1 745 ? -17.233 -5.619 68.360 1.00 51.71 746 HIS A C 1
ATOM 5182 O O . HIS A 1 745 ? -16.993 -5.914 67.184 1.00 53.98 746 HIS A O 1
ATOM 5189 N N . ARG A 1 746 ? -16.337 -5.023 69.144 1.00 49.40 747 ARG A N 1
ATOM 5190 C CA . ARG A 1 746 ? -15.005 -4.691 68.637 1.00 51.45 747 ARG A CA 1
ATOM 5191 C C . ARG A 1 746 ? -14.131 -5.922 68.357 1.00 47.39 747 ARG A C 1
ATOM 5192 O O . ARG A 1 746 ? -13.219 -5.864 67.533 1.00 47.03 747 ARG A O 1
ATOM 5200 N N . VAL A 1 747 ? -14.398 -7.028 69.048 1.00 47.41 748 VAL A N 1
ATOM 5201 C CA . VAL A 1 747 ? -13.645 -8.252 68.797 1.00 47.90 748 VAL A CA 1
ATOM 5202 C C . VAL A 1 747 ? -14.352 -9.063 67.739 1.00 44.97 748 VAL A C 1
ATOM 5203 O O . VAL A 1 747 ? -13.738 -9.832 67.026 1.00 46.30 748 VAL A O 1
ATOM 5207 N N . LEU A 1 748 ? -15.660 -8.880 67.641 1.00 48.16 749 LEU A N 1
ATOM 5208 C CA . LEU A 1 748 ? -16.440 -9.556 66.626 1.00 46.02 749 LEU A CA 1
ATOM 5209 C C . LEU A 1 748 ? -16.033 -9.057 65.245 1.00 48.16 749 LEU A C 1
ATOM 5210 O O . LEU A 1 748 ? -15.987 -9.830 64.281 1.00 45.34 749 LEU A O 1
ATOM 5215 N N . LEU A 1 749 ? -15.740 -7.760 65.163 1.00 44.79 750 LEU A N 1
ATOM 5216 C CA . LEU A 1 749 ? -15.300 -7.143 63.921 1.00 40.10 750 LEU A CA 1
ATOM 5217 C C . LEU A 1 749 ? -13.930 -7.670 63.537 1.00 45.00 750 LEU A C 1
ATOM 5218 O O . LEU A 1 749 ? -13.611 -7.774 62.355 1.00 51.02 750 LEU A O 1
ATOM 5223 N N . ARG A 1 750 ? -13.117 -8.012 64.528 1.00 40.96 751 ARG A N 1
ATOM 5224 C CA . ARG A 1 750 ? -11.781 -8.503 64.228 1.00 47.65 751 ARG A CA 1
ATOM 5225 C C . ARG A 1 750 ? -11.862 -9.906 63.650 1.00 49.42 751 ARG A C 1
ATOM 5226 O O . ARG A 1 750 ? -11.224 -10.209 62.645 1.00 56.02 751 ARG A O 1
ATOM 5234 N N . ASP A 1 751 ? -12.656 -10.758 64.288 1.00 48.75 752 ASP A N 1
ATOM 5235 C CA . ASP A 1 751 ? -12.831 -12.131 63.841 1.00 48.14 752 ASP A CA 1
ATOM 5236 C C . ASP A 1 751 ? -13.457 -12.147 62.457 1.00 51.20 752 ASP A C 1
ATOM 5237 O O . ASP A 1 751 ? -13.063 -12.929 61.588 1.00 51.62 752 ASP A O 1
ATOM 5242 N N . GLU A 1 752 ? -14.438 -11.273 62.259 1.00 52.26 753 GLU A N 1
ATOM 5243 C CA . GLU A 1 752 ? -15.142 -11.199 60.985 1.00 52.94 753 GLU A CA 1
ATOM 5244 C C . GLU A 1 752 ? -14.226 -10.726 59.858 1.00 51.88 753 GLU A C 1
ATOM 5245 O O . GLU A 1 752 ? -14.403 -11.123 58.706 1.00 48.77 753 GLU A O 1
ATOM 5251 N N . LEU A 1 753 ? -13.270 -9.856 60.186 1.00 50.46 754 LEU A N 1
ATOM 5252 C CA . LEU A 1 753 ? -12.334 -9.350 59.185 1.00 49.19 754 LEU A CA 1
ATOM 5253 C C . LEU A 1 753 ? -11.251 -10.365 58.816 1.00 49.37 754 LEU A C 1
ATOM 5254 O O . LEU A 1 753 ? -10.890 -10.496 57.648 1.00 48.33 754 LEU A O 1
ATOM 5259 N N . ARG A 1 754 ? -10.743 -11.086 59.808 1.00 51.25 755 ARG A N 1
ATOM 5260 C CA . ARG A 1 754 ? -9.782 -12.149 59.545 1.00 53.60 755 ARG A CA 1
ATOM 5261 C C . ARG A 1 754 ? -10.454 -13.152 58.628 1.00 53.87 755 ARG A C 1
ATOM 5262 O O . ARG A 1 754 ? -9.845 -13.689 57.701 1.00 55.45 755 ARG A O 1
ATOM 5270 N N . ARG A 1 755 ? -11.735 -13.371 58.891 1.00 54.74 756 ARG A N 1
ATOM 5271 C CA . ARG A 1 755 ? -12.542 -14.345 58.173 1.00 52.71 756 ARG A CA 1
ATOM 5272 C C . ARG A 1 755 ? -13.005 -13.860 56.791 1.00 52.72 756 ARG A C 1
ATOM 5273 O O . ARG A 1 755 ? -12.973 -14.616 55.829 1.00 59.11 756 ARG A O 1
ATOM 5281 N N . THR A 1 756 ? -13.435 -12.606 56.691 1.00 50.68 757 THR A N 1
ATOM 5282 C CA . THR A 1 756 ? -13.926 -12.076 55.418 1.00 52.21 757 THR A CA 1
ATOM 5283 C C . THR A 1 756 ? -13.194 -10.792 55.033 1.00 55.86 757 THR A C 1
ATOM 5284 O O . THR A 1 756 ? -13.691 -9.698 55.297 1.00 54.74 757 THR A O 1
ATOM 5288 N N . PRO A 1 757 ? -12.030 -10.927 54.370 1.00 56.17 758 PRO A N 1
ATOM 5289 C CA . PRO A 1 757 ? -11.062 -9.870 54.025 1.00 53.54 758 PRO A CA 1
ATOM 5290 C C . PRO A 1 757 ? -11.594 -8.690 53.209 1.00 50.89 758 PRO A C 1
ATOM 5291 O O . PRO A 1 757 ? -11.072 -7.587 53.347 1.00 53.98 758 PRO A O 1
ATOM 5295 N N . GLU A 1 758 ? -12.591 -8.902 52.364 1.00 43.48 759 GLU A N 1
ATOM 5296 C CA . GLU A 1 758 ? -13.084 -7.807 51.536 1.00 49.37 759 GLU A CA 1
ATOM 5297 C C . GLU A 1 758 ? -14.267 -7.076 52.196 1.00 46.20 759 GLU A C 1
ATOM 5298 O O . GLU A 1 758 ? -15.034 -6.386 51.528 1.00 43.37 759 GLU A O 1
ATOM 5304 N N . LEU A 1 759 ? -14.377 -7.202 53.516 1.00 45.08 760 LEU A N 1
ATOM 5305 C CA . LEU A 1 759 ? -15.480 -6.616 54.283 1.00 40.51 760 LEU A CA 1
ATOM 5306 C C . LEU A 1 759 ? -15.458 -5.095 54.207 1.00 36.32 760 LEU A C 1
ATOM 5307 O O . LEU A 1 759 ? -14.401 -4.480 54.064 1.00 38.54 760 LEU A O 1
ATOM 5312 N N . ILE A 1 760 ? -16.636 -4.488 54.272 1.00 32.33 761 ILE A N 1
ATOM 5313 C CA . ILE A 1 760 ? -16.723 -3.038 54.288 1.00 32.13 761 ILE A CA 1
ATOM 5314 C C . ILE A 1 760 ? -17.580 -2.547 55.453 1.00 29.58 761 ILE A C 1
ATOM 5315 O O . ILE A 1 760 ? -18.142 -3.344 56.208 1.00 30.86 761 ILE A O 1
ATOM 5320 N N . ALA A 1 761 ? -17.641 -1.229 55.614 1.00 28.86 762 ALA A N 1
ATOM 5321 C CA . ALA A 1 761 ? -18.457 -0.630 56.657 1.00 25.32 762 ALA A CA 1
ATOM 5322 C C . ALA A 1 761 ? -19.414 0.384 56.059 1.00 26.22 762 ALA A C 1
ATOM 5323 O O . ALA A 1 761 ? -18.986 1.321 55.378 1.00 23.38 762 ALA A O 1
ATOM 5325 N N . GLN A 1 762 ? -20.707 0.204 56.321 1.00 24.96 763 GLN A N 1
ATOM 5326 C CA . GLN A 1 762 ? -21.689 1.188 55.892 1.00 27.32 763 GLN A CA 1
ATOM 5327 C C . GLN A 1 762 ? -22.205 2.025 57.066 1.00 35.03 763 GLN A C 1
ATOM 5328 O O . GLN A 1 762 ? -22.420 1.526 58.189 1.00 24.53 763 GLN A O 1
ATOM 5334 N N . GLN A 1 763 ? -22.389 3.313 56.798 1.00 33.39 764 GLN A N 1
ATOM 5335 C CA . GLN A 1 763 ? -23.094 4.158 57.727 1.00 34.42 764 GLN A CA 1
ATOM 5336 C C . GLN A 1 763 ? -24.545 3.704 57.772 1.00 32.20 764 GLN A C 1
ATOM 5337 O O . GLN A 1 763 ? -25.180 3.539 56.725 1.00 34.17 764 GLN A O 1
ATOM 5343 N N . VAL A 1 764 ? -25.037 3.476 58.991 1.00 30.73 765 VAL A N 1
ATOM 5344 C CA . VAL A 1 764 ? -26.410 3.059 59.247 1.00 29.08 765 VAL A CA 1
ATOM 5345 C C . VAL A 1 764 ? -27.436 4.092 58.774 1.00 37.69 765 VAL A C 1
ATOM 5346 O O . VAL A 1 764 ? -27.249 5.298 58.952 1.00 39.14 765 VAL A O 1
ATOM 5350 N N . ALA A 1 765 ? -28.527 3.608 58.187 1.00 33.70 766 ALA A N 1
ATOM 5351 C CA . ALA A 1 765 ? -29.554 4.479 57.649 1.00 36.29 766 ALA A CA 1
ATOM 5352 C C . ALA A 1 765 ? -30.125 5.351 58.763 1.00 39.65 766 ALA A C 1
ATOM 5353 O O . ALA A 1 765 ? -30.620 4.837 59.769 1.00 39.01 766 ALA A O 1
ATOM 5355 N N . GLY A 1 766 ? -30.034 6.667 58.595 1.00 38.84 767 GLY A N 1
ATOM 5356 C CA . GLY A 1 766 ? -30.612 7.578 59.563 1.00 35.22 767 GLY A CA 1
ATOM 5357 C C . GLY A 1 766 ? -29.606 8.169 60.532 1.00 39.27 767 GLY A C 1
ATOM 5358 O O . GLY A 1 766 ? -29.869 9.177 61.177 1.00 45.07 767 GLY A O 1
ATOM 5359 N N . ASP A 1 767 ? -28.466 7.513 60.679 1.00 38.94 768 ASP A N 1
ATOM 5360 C CA . ASP A 1 767 ? -27.446 7.974 61.611 1.00 41.94 768 ASP A CA 1
ATOM 5361 C C . ASP A 1 767 ? -26.902 9.349 61.228 1.00 39.51 768 ASP A C 1
ATOM 5362 O O . ASP A 1 767 ? -26.690 10.194 62.092 1.00 41.51 768 ASP A O 1
ATOM 5367 N N . GLU A 1 768 ? -26.696 9.571 59.930 1.00 45.34 769 GLU A N 1
ATOM 5368 C CA . GLU A 1 768 ? -26.097 10.815 59.440 1.00 41.45 769 GLU A CA 1
ATOM 5369 C C . GLU A 1 768 ? -26.952 12.041 59.724 1.00 46.52 769 GLU A C 1
ATOM 5370 O O . GLU A 1 768 ? -26.436 13.154 59.839 1.00 42.28 769 GLU A O 1
ATOM 5376 N N . GLU A 1 769 ? -28.258 11.823 59.850 1.00 47.25 770 GLU A N 1
ATOM 5377 C CA . GLU A 1 769 ? -29.193 12.899 60.145 1.00 46.55 770 GLU A CA 1
ATOM 5378 C C . GLU A 1 769 ? -29.542 12.949 61.632 1.00 43.60 770 GLU A C 1
ATOM 5379 O O . GLU A 1 769 ? -30.409 13.716 62.050 1.00 48.10 770 GLU A O 1
ATOM 5385 N N . GLY A 1 770 ? -28.883 12.120 62.428 1.00 35.05 771 GLY A N 1
ATOM 5386 C CA . GLY A 1 770 ? -29.149 12.103 63.848 1.00 38.37 771 GLY A CA 1
ATOM 5387 C C . GLY A 1 770 ? -30.302 11.210 64.274 1.00 40.74 771 GLY A C 1
ATOM 5388 O O . GLY A 1 770 ? -30.473 10.928 65.457 1.00 54.07 771 GLY A O 1
ATOM 5389 N N . TRP A 1 771 ? -31.107 10.769 63.317 1.00 43.16 772 TRP A N 1
ATOM 5390 C CA . TRP A 1 771 ? -32.388 10.124 63.617 1.00 41.03 772 TRP A CA 1
ATOM 5391 C C . TRP A 1 771 ? -32.332 8.846 64.471 1.00 42.86 772 TRP A C 1
ATOM 5392 O O . TRP A 1 771 ? -33.367 8.279 64.809 1.00 42.69 772 TRP A O 1
ATOM 5403 N N . LEU A 1 772 ? -31.139 8.387 64.823 1.00 44.64 773 LEU A N 1
ATOM 5404 C CA . LEU A 1 772 ? -31.026 7.176 65.621 1.00 47.90 773 LEU A CA 1
ATOM 5405 C C . LEU A 1 772 ? -31.328 7.431 67.105 1.00 62.22 773 LEU A C 1
ATOM 5406 O O . LEU A 1 772 ? -30.444 7.342 67.966 1.00 63.80 773 LEU A O 1
ATOM 5411 N N . ASP A 1 773 ? -32.574 7.814 67.370 1.00 67.51 774 ASP A N 1
ATOM 5412 C CA . ASP A 1 773 ? -33.120 7.927 68.723 1.00 65.38 774 ASP A CA 1
ATOM 5413 C C . ASP A 1 773 ? -34.643 8.144 68.696 1.00 64.60 774 ASP A C 1
ATOM 5414 O O . ASP A 1 773 ? -35.316 8.123 69.728 1.00 67.18 774 ASP A O 1
ATOM 5419 N N . PHE A 1 779 ? -38.340 5.930 64.920 1.00 56.72 780 PHE A N 1
ATOM 5420 C CA . PHE A 1 779 ? -38.889 4.610 65.226 1.00 61.88 780 PHE A CA 1
ATOM 5421 C C . PHE A 1 779 ? -38.450 3.640 64.091 1.00 46.25 780 PHE A C 1
ATOM 5422 O O . PHE A 1 779 ? -38.306 4.067 62.946 1.00 47.85 780 PHE A O 1
ATOM 5430 N N . PRO A 1 780 ? -38.248 2.341 64.407 1.00 43.55 781 PRO A N 1
ATOM 5431 C CA . PRO A 1 780 ? -37.145 1.506 63.898 1.00 44.21 781 PRO A CA 1
ATOM 5432 C C . PRO A 1 780 ? -37.034 1.252 62.378 1.00 40.87 781 PRO A C 1
ATOM 5433 O O . PRO A 1 780 ? -36.893 0.109 61.958 1.00 37.79 781 PRO A O 1
ATOM 5437 N N . GLY A 1 781 ? -37.076 2.308 61.576 1.00 40.60 782 GLY A N 1
ATOM 5438 C CA . GLY A 1 781 ? -37.033 2.170 60.135 1.00 35.15 782 GLY A CA 1
ATOM 5439 C C . GLY A 1 781 ? -35.717 1.652 59.581 1.00 34.11 782 GLY A C 1
ATOM 5440 O O . GLY A 1 781 ? -35.650 1.204 58.436 1.00 40.55 782 GLY A O 1
ATOM 5441 N N . HIS A 1 782 ? -34.655 1.751 60.366 1.00 32.22 783 HIS A N 1
ATOM 5442 C CA . HIS A 1 782 ? -33.329 1.350 59.897 1.00 34.77 783 HIS A CA 1
ATOM 5443 C C . HIS A 1 782 ? -33.082 -0.148 60.094 1.00 30.92 783 HIS A C 1
ATOM 5444 O O . HIS A 1 782 ? -32.141 -0.712 59.543 1.00 34.52 783 HIS A O 1
ATOM 5451 N N . LEU A 1 783 ? -33.963 -0.790 60.848 1.00 29.96 784 LEU A N 1
ATOM 5452 C CA . LEU A 1 783 ? -33.833 -2.204 61.141 1.00 31.93 784 LEU A CA 1
ATOM 5453 C C . LEU A 1 783 ? -34.857 -2.983 60.357 1.00 36.46 784 LEU A C 1
ATOM 5454 O O . LEU A 1 783 ? -35.065 -4.172 60.607 1.00 38.26 784 LEU A O 1
ATOM 5459 N N . ALA A 1 784 ? -35.499 -2.322 59.407 1.00 30.61 785 ALA A N 1
ATOM 5460 C CA . ALA A 1 784 ? -36.572 -2.948 58.674 1.00 28.43 785 ALA A CA 1
ATOM 5461 C C . ALA A 1 784 ? -36.366 -2.678 57.209 1.00 37.08 785 ALA A C 1
ATOM 5462 O O . ALA A 1 784 ? -36.004 -1.564 56.820 1.00 41.85 785 ALA A O 1
ATOM 5464 N N . GLU A 1 785 ? -36.572 -3.708 56.398 1.00 33.62 786 GLU A N 1
ATOM 5465 C CA . GLU A 1 785 ? -36.470 -3.578 54.953 1.00 34.12 786 GLU A CA 1
ATOM 5466 C C . GLU A 1 785 ? -37.873 -3.570 54.370 1.00 31.64 786 GLU A C 1
ATOM 5467 O O . GLU A 1 785 ? -38.732 -4.356 54.776 1.00 33.96 786 GLU A O 1
ATOM 5473 N N . ILE A 1 786 ? -38.108 -2.670 53.433 1.00 24.30 787 ILE A N 1
ATOM 5474 C CA . ILE A 1 786 ? -39.370 -2.641 52.722 1.00 28.64 787 ILE A CA 1
ATOM 5475 C C . ILE A 1 786 ? -39.135 -3.096 51.286 1.00 25.31 787 ILE A C 1
ATOM 5476 O O . ILE A 1 786 ? -38.273 -2.552 50.602 1.00 27.77 787 ILE A O 1
ATOM 5481 N N . VAL A 1 787 ? -39.851 -4.122 50.841 1.00 21.07 788 VAL A N 1
ATOM 5482 C CA . VAL A 1 787 ? -39.736 -4.554 49.451 1.00 20.18 788 VAL A CA 1
ATOM 5483 C C . VAL A 1 787 ? -40.910 -4.055 48.631 1.00 22.41 788 VAL A C 1
ATOM 5484 O O . VAL A 1 787 ? -42.031 -4.548 48.755 1.00 26.11 788 VAL A O 1
ATOM 5488 N N . VAL A 1 788 ? -40.651 -3.104 47.755 1.00 20.24 789 VAL A N 1
ATOM 5489 C CA . VAL A 1 788 ? -41.720 -2.505 46.988 1.00 19.53 789 VAL A CA 1
ATOM 5490 C C . VAL A 1 788 ? -41.595 -2.787 45.506 1.00 17.22 789 VAL A C 1
ATOM 5491 O O . VAL A 1 788 ? -40.657 -2.355 44.883 1.00 18.02 789 VAL A O 1
ATOM 5495 N N . PRO A 1 789 ? -42.539 -3.559 44.951 1.00 19.90 790 PRO A N 1
ATOM 5496 C CA . PRO A 1 789 ? -42.607 -3.831 43.507 1.00 17.30 790 PRO A CA 1
ATOM 5497 C C . PRO A 1 789 ? -43.055 -2.595 42.742 1.00 18.51 790 PRO A C 1
ATOM 5498 O O . PRO A 1 789 ? -43.728 -1.756 43.309 1.00 22.87 790 PRO A O 1
ATOM 5502 N N . LEU A 1 790 ? -42.681 -2.490 41.475 1.00 17.70 791 LEU A N 1
ATOM 5503 C CA . LEU A 1 790 ? -43.076 -1.385 40.609 1.00 16.53 791 LEU A CA 1
ATOM 5504 C C . LEU A 1 790 ? -43.272 -1.943 39.201 1.00 17.33 791 LEU A C 1
ATOM 5505 O O . LEU A 1 790 ? -42.582 -2.893 38.819 1.00 18.15 791 LEU A O 1
ATOM 5510 N N . GLU A 1 791 ? -44.229 -1.396 38.449 1.00 12.94 792 GLU A N 1
ATOM 5511 C CA . GLU A 1 791 ? -44.478 -1.838 37.076 1.00 13.01 792 GLU A CA 1
ATOM 5512 C C . GLU A 1 791 ? -44.350 -0.659 36.143 1.00 19.51 792 GLU A C 1
ATOM 5513 O O . GLU A 1 791 ? -44.488 0.486 36.575 1.00 21.15 792 GLU A O 1
ATOM 5519 N N . ARG A 1 792 ? -44.102 -0.923 34.863 1.00 16.68 793 ARG A N 1
ATOM 5520 C CA . ARG A 1 792 ? -44.153 0.147 33.884 1.00 15.42 793 ARG A CA 1
ATOM 5521 C C . ARG A 1 792 ? -45.533 0.807 33.967 1.00 20.72 793 ARG A C 1
ATOM 5522 O O . ARG A 1 792 ? -46.555 0.118 33.900 1.00 23.70 793 ARG A O 1
ATOM 5530 N N . ARG A 1 793 ? -45.559 2.129 34.151 1.00 24.50 794 ARG A N 1
ATOM 5531 C CA . ARG A 1 793 ? -46.816 2.890 34.294 1.00 22.94 794 ARG A CA 1
ATOM 5532 C C . ARG A 1 793 ? -47.673 2.783 33.023 1.00 15.10 794 ARG A C 1
ATOM 5533 O O . ARG A 1 793 ? -48.804 2.317 33.083 1.00 18.23 794 ARG A O 1
ATOM 5541 N N . ASP A 1 794 ? -47.098 3.156 31.883 1.00 16.57 795 ASP A N 1
ATOM 5542 C CA . ASP A 1 794 ? -47.734 3.006 30.580 1.00 17.49 795 ASP A CA 1
ATOM 5543 C C . ASP A 1 794 ? -47.570 1.563 30.166 1.00 22.19 795 ASP A C 1
ATOM 5544 O O . ASP A 1 794 ? -46.541 1.177 29.617 1.00 23.87 795 ASP A O 1
ATOM 5549 N N . ARG A 1 795 ? -48.603 0.774 30.411 1.00 21.14 796 ARG A N 1
ATOM 5550 C CA . ARG A 1 795 ? -48.473 -0.665 30.377 1.00 23.32 796 ARG A CA 1
ATOM 5551 C C . ARG A 1 795 ? -48.406 -1.286 28.966 1.00 23.01 796 ARG A C 1
ATOM 5552 O O . ARG A 1 795 ? -47.998 -2.441 28.832 1.00 26.21 796 ARG A O 1
ATOM 5560 N N . HIS A 1 796 ? -48.796 -0.556 27.925 1.00 20.40 797 HIS A N 1
ATOM 5561 C CA . HIS A 1 796 ? -48.908 -1.177 26.599 1.00 21.33 797 HIS A CA 1
ATOM 5562 C C . HIS A 1 796 ? -47.548 -1.715 26.113 1.00 25.11 797 HIS A C 1
ATOM 5563 O O . HIS A 1 796 ? -46.491 -1.160 26.461 1.00 22.62 797 HIS A O 1
ATOM 5570 N N . ALA A 1 797 ? -47.584 -2.795 25.324 1.00 24.23 798 ALA A N 1
ATOM 5571 C CA . ALA A 1 797 ? -46.371 -3.467 24.848 1.00 21.17 798 ALA A CA 1
ATOM 5572 C C . ALA A 1 797 ? -45.787 -2.712 23.675 1.00 22.19 798 ALA A C 1
ATOM 5573 O O . ALA A 1 797 ? -46.461 -2.509 22.656 1.00 22.63 798 ALA A O 1
ATOM 5575 N N . ALA A 1 798 ? -44.529 -2.298 23.823 1.00 19.09 799 ALA A N 1
ATOM 5576 C CA . ALA A 1 798 ? -43.912 -1.384 22.866 1.00 18.87 799 ALA A CA 1
ATOM 5577 C C . ALA A 1 798 ? -43.527 -2.062 21.554 1.00 18.30 799 ALA A C 1
ATOM 5578 O O . ALA A 1 798 ? -43.421 -1.424 20.509 1.00 22.40 799 ALA A O 1
ATOM 5580 N N . ARG A 1 799 ? -43.318 -3.367 21.621 1.00 19.49 800 ARG A N 1
ATOM 5581 C CA . ARG A 1 799 ? -42.743 -4.107 20.511 1.00 19.58 800 ARG A CA 1
ATOM 5582 C C . ARG A 1 799 ? -43.678 -5.119 19.842 1.00 17.77 800 ARG A C 1
ATOM 5583 O O . ARG A 1 799 ? -44.355 -5.921 20.503 1.00 13.81 800 ARG A O 1
ATOM 5591 N N . PRO A 1 800 ? -43.691 -5.094 18.512 1.00 18.05 801 PRO A N 1
ATOM 5592 C CA . PRO A 1 800 ? -44.413 -6.079 17.701 1.00 19.31 801 PRO A CA 1
ATOM 5593 C C . PRO A 1 800 ? -43.761 -7.415 17.930 1.00 19.42 801 PRO A C 1
ATOM 5594 O O . PRO A 1 800 ? -42.566 -7.416 18.233 1.00 25.03 801 PRO A O 1
ATOM 5598 N N . PRO A 1 801 ? -44.502 -8.524 17.783 1.00 16.85 802 PRO A N 1
ATOM 5599 C CA . PRO A 1 801 ? -43.824 -9.823 17.825 1.00 17.99 802 PRO A CA 1
ATOM 5600 C C . PRO A 1 801 ? -42.944 -9.994 16.632 1.00 20.51 802 PRO A C 1
ATOM 5601 O O . PRO A 1 801 ? -43.063 -9.291 15.636 1.00 20.22 802 PRO A O 1
ATOM 5605 N N . HIS A 1 802 ? -42.039 -10.945 16.742 1.00 28.67 803 HIS A N 1
ATOM 5606 C CA . HIS A 1 802 ? -41.206 -11.307 15.623 1.00 34.38 803 HIS A CA 1
ATOM 5607 C C . HIS A 1 802 ? -41.504 -12.732 15.388 1.00 35.23 803 HIS A C 1
ATOM 5608 O O . HIS A 1 802 ? -40.887 -13.594 16.008 1.00 35.86 803 HIS A O 1
ATOM 5615 N N . ILE A 1 803 ? -42.480 -12.995 14.536 1.00 36.00 804 ILE A N 1
ATOM 5616 C CA . ILE A 1 803 ? -42.841 -14.380 14.289 1.00 45.62 804 ILE A CA 1
ATOM 5617 C C . ILE A 1 803 ? -42.552 -14.795 12.851 1.00 46.17 804 ILE A C 1
ATOM 5618 O O . ILE A 1 803 ? -43.189 -14.329 11.903 1.00 46.19 804 ILE A O 1
ATOM 5623 N N . ARG A 1 804 ? -41.584 -15.684 12.703 1.00 50.95 805 ARG A N 1
ATOM 5624 C CA . ARG A 1 804 ? -41.205 -16.222 11.403 1.00 54.39 805 ARG A CA 1
ATOM 5625 C C . ARG A 1 804 ? -40.698 -17.616 11.693 1.00 41.34 805 ARG A C 1
ATOM 5626 O O . ARG A 1 804 ? -39.829 -18.129 11.004 1.00 41.90 805 ARG A O 1
ATOM 5634 N N . ALA A 1 805 ? -41.251 -18.191 12.757 1.00 33.16 806 ALA A N 1
ATOM 5635 C CA . ALA A 1 805 ? -40.952 -19.532 13.216 1.00 29.17 806 ALA A CA 1
ATOM 5636 C C . ALA A 1 805 ? -40.717 -20.518 12.044 1.00 36.39 806 ALA A C 1
ATOM 5637 O O . ALA A 1 805 ? -41.428 -20.476 11.036 1.00 27.68 806 ALA A O 1
ATOM 5639 N N . THR A 1 806 ? -39.695 -21.373 12.155 1.00 34.40 807 THR A N 1
ATOM 5640 C CA . THR A 1 806 ? -39.312 -22.240 11.038 1.00 37.92 807 THR A CA 1
ATOM 5641 C C . THR A 1 806 ? -38.845 -23.644 11.476 1.00 39.25 807 THR A C 1
ATOM 5642 O O . THR A 1 806 ? -39.062 -24.097 12.627 1.00 29.21 807 THR A O 1
ATOM 5646 N N . VAL A 1 807 ? -38.279 -24.351 10.509 1.00 37.82 808 VAL A N 1
ATOM 5647 C CA . VAL A 1 807 ? -37.730 -25.677 10.692 1.00 48.72 808 VAL A CA 1
ATOM 5648 C C . VAL A 1 807 ? -36.567 -25.789 9.707 1.00 46.16 808 VAL A C 1
ATOM 5649 O O . VAL A 1 807 ? -36.273 -24.840 8.972 1.00 49.78 808 VAL A O 1
ATOM 5653 N N . SER A 1 808 ? -35.908 -26.941 9.694 1.00 47.38 809 SER A N 1
ATOM 5654 C CA . SER A 1 808 ? -34.734 -27.150 8.853 1.00 54.27 809 SER A CA 1
ATOM 5655 C C . SER A 1 808 ? -34.917 -28.360 7.938 1.00 56.78 809 SER A C 1
ATOM 5656 O O . SER A 1 808 ? -35.446 -28.238 6.832 1.00 54.48 809 SER A O 1
ATOM 5659 N N . PRO A 1 812 ? -27.276 -32.392 4.886 1.00 38.58 813 PRO A N 1
ATOM 5660 C CA . PRO A 1 812 ? -26.182 -32.998 5.676 1.00 37.78 813 PRO A CA 1
ATOM 5661 C C . PRO A 1 812 ? -25.332 -33.943 4.808 1.00 38.28 813 PRO A C 1
ATOM 5662 O O . PRO A 1 812 ? -25.703 -35.105 4.591 1.00 37.79 813 PRO A O 1
ATOM 5666 N N . THR A 1 813 ? -24.217 -33.430 4.292 1.00 30.84 814 THR A N 1
ATOM 5667 C CA . THR A 1 813 ? -23.369 -34.176 3.366 1.00 34.07 814 THR A CA 1
ATOM 5668 C C . THR A 1 813 ? -21.942 -34.243 3.908 1.00 33.67 814 THR A C 1
ATOM 5669 O O . THR A 1 813 ? -21.659 -33.605 4.917 1.00 41.24 814 THR A O 1
ATOM 5673 N N . GLY A 1 814 ? -21.037 -34.992 3.271 1.00 27.94 815 GLY A N 1
ATOM 5674 C CA . GLY A 1 814 ? -19.691 -35.088 3.824 1.00 27.58 815 GLY A CA 1
ATOM 5675 C C . GLY A 1 814 ? -18.506 -35.552 2.990 1.00 29.04 815 GLY A C 1
ATOM 5676 O O . GLY A 1 814 ? -18.389 -35.242 1.806 1.00 41.75 815 GLY A O 1
ATOM 5677 N N . ALA A 1 815 ? -17.596 -36.286 3.625 1.00 28.32 816 ALA A N 1
ATOM 5678 C CA . ALA A 1 815 ? -16.401 -36.757 2.937 1.00 35.15 816 ALA A CA 1
ATOM 5679 C C . ALA A 1 815 ? -16.695 -37.845 1.875 1.00 39.57 816 ALA A C 1
ATOM 5680 O O . ALA A 1 815 ? -15.818 -38.212 1.091 1.00 38.70 816 ALA A O 1
ATOM 5682 N N . GLY A 1 816 ? -17.911 -38.383 1.872 1.00 40.79 817 GLY A N 1
ATOM 5683 C CA . GLY A 1 816 ? -18.384 -39.171 0.736 1.00 56.57 817 GLY A CA 1
ATOM 5684 C C . GLY A 1 816 ? -18.104 -38.514 -0.621 1.00 47.35 817 GLY A C 1
ATOM 5685 O O . GLY A 1 816 ? -17.154 -38.886 -1.320 1.00 42.73 817 GLY A O 1
ATOM 5686 N N . GLY A 1 817 ? -18.920 -37.531 -0.996 1.00 40.24 818 GLY A N 1
ATOM 5687 C CA . GLY A 1 817 ? -18.497 -36.608 -2.033 1.00 45.81 818 GLY A CA 1
ATOM 5688 C C . GLY A 1 817 ? -19.314 -36.267 -3.265 1.00 46.22 818 GLY A C 1
ATOM 5689 O O . GLY A 1 817 ? -18.975 -36.694 -4.362 1.00 43.20 818 GLY A O 1
ATOM 5690 N N . PRO A 1 818 ? -20.372 -35.454 -3.110 1.00 55.47 819 PRO A N 1
ATOM 5691 C CA . PRO A 1 818 ? -20.767 -34.723 -4.324 1.00 56.02 819 PRO A CA 1
ATOM 5692 C C . PRO A 1 818 ? -19.852 -33.493 -4.460 1.00 44.80 819 PRO A C 1
ATOM 5693 O O . PRO A 1 818 ? -19.403 -33.146 -5.552 1.00 34.23 819 PRO A O 1
ATOM 5697 N N . TRP A 1 819 ? -19.572 -32.862 -3.324 1.00 41.61 820 TRP A N 1
ATOM 5698 C CA . TRP A 1 819 ? -18.678 -31.720 -3.253 1.00 41.94 820 TRP A CA 1
ATOM 5699 C C . TRP A 1 819 ? -17.291 -32.072 -2.673 1.00 42.05 820 TRP A C 1
ATOM 5700 O O . TRP A 1 819 ? -17.180 -32.753 -1.646 1.00 45.86 820 TRP A O 1
ATOM 5711 N N . LEU A 1 820 ? -16.249 -31.573 -3.332 1.00 29.11 821 LEU A N 1
ATOM 5712 C CA . LEU A 1 820 ? -14.925 -31.439 -2.747 1.00 21.01 821 LEU A CA 1
ATOM 5713 C C . LEU A 1 820 ? -14.754 -29.985 -2.273 1.00 21.94 821 LEU A C 1
ATOM 5714 O O . LEU A 1 820 ? -14.822 -29.058 -3.092 1.00 18.99 821 LEU A O 1
ATOM 5719 N N . TYR A 1 821 ? -14.590 -29.769 -0.963 1.00 18.90 822 TYR A N 1
ATOM 5720 C CA . TYR A 1 821 ? -14.451 -28.403 -0.415 1.00 16.65 822 TYR A CA 1
ATOM 5721 C C . TYR A 1 821 ? -13.105 -28.189 0.291 1.00 21.21 822 TYR A C 1
ATOM 5722 O O . TYR A 1 821 ? -12.885 -28.684 1.401 1.00 22.65 822 TYR A O 1
ATOM 5731 N N . LEU A 1 822 ? -12.213 -27.443 -0.355 1.00 18.56 823 LEU A N 1
ATOM 5732 C CA . LEU A 1 822 ? -10.862 -27.214 0.148 1.00 12.01 823 LEU A CA 1
ATOM 5733 C C . LEU A 1 822 ? -10.726 -25.935 0.934 1.00 11.93 823 LEU A C 1
ATOM 5734 O O . LEU A 1 822 ? -11.229 -24.890 0.519 1.00 12.28 823 LEU A O 1
ATOM 5739 N N . ARG A 1 823 ? -10.004 -26.002 2.052 1.00 14.57 824 ARG A N 1
ATOM 5740 C CA . ARG A 1 823 ? -9.584 -24.790 2.760 1.00 11.81 824 ARG A CA 1
ATOM 5741 C C . ARG A 1 823 ? -8.105 -24.533 2.599 1.00 9.12 824 ARG A C 1
ATOM 5742 O O . ARG A 1 823 ? -7.275 -25.307 3.049 1.00 10.25 824 ARG A O 1
ATOM 5750 N N . LEU A 1 824 ? -7.779 -23.445 1.930 1.00 7.79 825 LEU A N 1
ATOM 5751 C CA . LEU A 1 824 ? -6.395 -23.168 1.617 1.00 9.31 825 LEU A CA 1
ATOM 5752 C C . LEU A 1 824 ? -5.902 -22.028 2.481 1.00 11.41 825 LEU A C 1
ATOM 5753 O O . LEU A 1 824 ? -6.387 -20.894 2.380 1.00 11.76 825 LEU A O 1
ATOM 5758 N N . ARG A 1 825 ? -4.966 -22.350 3.373 1.00 13.74 826 ARG A N 1
ATOM 5759 C CA . ARG A 1 825 ? -4.479 -21.377 4.352 1.00 13.29 826 ARG A CA 1
ATOM 5760 C C . ARG A 1 825 ? -3.463 -20.456 3.700 1.00 7.37 826 ARG A C 1
ATOM 5761 O O . ARG A 1 825 ? -2.286 -20.552 3.935 1.00 7.07 826 ARG A O 1
ATOM 5769 N N . VAL A 1 826 ? -3.966 -19.582 2.852 1.00 8.75 827 VAL A N 1
ATOM 5770 C CA . VAL A 1 826 ? -3.179 -18.580 2.185 1.00 10.71 827 VAL A CA 1
ATOM 5771 C C . VAL A 1 826 ? -3.531 -17.309 2.913 1.00 11.88 827 VAL A C 1
ATOM 5772 O O . VAL A 1 826 ? -4.664 -16.876 2.862 1.00 13.79 827 VAL A O 1
ATOM 5776 N N . PRO A 1 827 ? -2.580 -16.739 3.657 1.00 16.24 828 PRO A N 1
ATOM 5777 C CA . PRO A 1 827 ? -2.871 -15.498 4.370 1.00 15.88 828 PRO A CA 1
ATOM 5778 C C . PRO A 1 827 ? -3.283 -14.414 3.405 1.00 14.12 828 PRO A C 1
ATOM 5779 O O . PRO A 1 827 ? -2.868 -14.428 2.246 1.00 13.01 828 PRO A O 1
ATOM 5783 N N . ARG A 1 828 ? -4.071 -13.470 3.902 1.00 16.41 829 ARG A N 1
ATOM 5784 C CA . ARG A 1 828 ? -4.736 -12.488 3.056 1.00 17.21 829 ARG A CA 1
ATOM 5785 C C . ARG A 1 828 ? -3.797 -11.726 2.122 1.00 13.82 829 ARG A C 1
ATOM 5786 O O . ARG A 1 828 ? -4.113 -11.560 0.945 1.00 16.20 829 ARG A O 1
ATOM 5794 N N . ARG A 1 829 ? -2.638 -11.312 2.630 1.00 18.80 830 ARG A N 1
ATOM 5795 C CA . ARG A 1 829 ? -1.655 -10.538 1.857 1.00 20.55 830 ARG A CA 1
ATOM 5796 C C . ARG A 1 829 ? -1.176 -11.301 0.624 1.00 21.48 830 ARG A C 1
ATOM 5797 O O . ARG A 1 829 ? -0.853 -10.691 -0.398 1.00 19.63 830 ARG A O 1
ATOM 5805 N N . ASN A 1 830 ? -1.155 -12.632 0.729 1.00 19.82 831 ASN A N 1
ATOM 5806 C CA . ASN A 1 830 ? -0.681 -13.507 -0.341 1.00 16.28 831 ASN A CA 1
ATOM 5807 C C . ASN A 1 830 ? -1.760 -13.975 -1.318 1.00 15.75 831 ASN A C 1
ATOM 5808 O O . ASN A 1 830 ? -1.452 -14.574 -2.344 1.00 16.00 831 ASN A O 1
ATOM 5813 N N . GLN A 1 831 ? -3.022 -13.693 -1.006 1.00 15.46 832 GLN A N 1
ATOM 5814 C CA . GLN A 1 831 ? -4.150 -14.352 -1.673 1.00 14.28 832 GLN A CA 1
ATOM 5815 C C . GLN A 1 831 ? -4.319 -13.952 -3.144 1.00 13.51 832 GLN A C 1
ATOM 5816 O O . GLN A 1 831 ? -4.551 -14.807 -4.013 1.00 12.06 832 GLN A O 1
ATOM 5822 N N . ASP A 1 832 ? -4.233 -12.659 -3.428 1.00 15.27 833 ASP A N 1
ATOM 5823 C CA . ASP A 1 832 ? -4.313 -12.207 -4.818 1.00 13.04 833 ASP A CA 1
ATOM 5824 C C . ASP A 1 832 ? -3.322 -12.885 -5.763 1.00 13.06 833 ASP A C 1
ATOM 5825 O O . ASP A 1 832 ? -3.723 -13.323 -6.835 1.00 14.86 833 ASP A O 1
ATOM 5830 N N . ASP A 1 833 ? -2.058 -13.012 -5.357 1.00 12.37 834 ASP A N 1
ATOM 5831 C CA . ASP A 1 833 ? -1.073 -13.761 -6.161 1.00 16.08 834 ASP A CA 1
ATOM 5832 C C . ASP A 1 833 ? -1.438 -15.231 -6.305 1.00 14.23 834 ASP A C 1
ATOM 5833 O O . ASP A 1 833 ? -1.324 -15.795 -7.396 1.00 14.07 834 ASP A O 1
ATOM 5838 N N . PHE A 1 834 ? -1.881 -15.842 -5.206 1.00 12.58 835 PHE A N 1
ATOM 5839 C CA . PHE A 1 834 ? -2.271 -17.243 -5.224 1.00 11.66 835 PHE A CA 1
ATOM 5840 C C . PHE A 1 834 ? -3.442 -17.446 -6.215 1.00 12.65 835 PHE A C 1
ATOM 5841 O O . PHE A 1 834 ? -3.462 -18.406 -6.989 1.00 9.14 835 PHE A O 1
ATOM 5849 N N . LEU A 1 835 ? -4.399 -16.515 -6.173 1.00 11.54 836 LEU A N 1
ATOM 5850 C CA . LEU A 1 835 ? -5.527 -16.483 -7.094 1.00 11.87 836 LEU A CA 1
ATOM 5851 C C . LEU A 1 835 ? -5.131 -16.288 -8.558 1.00 14.12 836 LEU A C 1
ATOM 5852 O O . LEU A 1 835 ? -5.725 -16.897 -9.454 1.00 13.33 836 LEU A O 1
ATOM 5857 N N . ARG A 1 836 ? -4.145 -15.432 -8.806 1.00 14.00 837 ARG A N 1
ATOM 5858 C CA . ARG A 1 836 ? -3.676 -15.191 -10.173 1.00 13.58 837 ARG A CA 1
ATOM 5859 C C . ARG A 1 836 ? -2.967 -16.415 -10.765 1.00 17.24 837 ARG A C 1
ATOM 5860 O O . ARG A 1 836 ? -3.228 -16.805 -11.903 1.00 17.80 837 ARG A O 1
ATOM 5868 N N . ASP A 1 837 ? -2.117 -17.041 -9.957 1.00 14.17 838 ASP A N 1
ATOM 5869 C CA . ASP A 1 837 ? -1.191 -18.052 -10.421 1.00 12.90 838 ASP A CA 1
ATOM 5870 C C . ASP A 1 837 ? -1.526 -19.508 -10.082 1.00 14.06 838 ASP A C 1
ATOM 5871 O O . ASP A 1 837 ? -1.289 -20.389 -10.894 1.00 15.77 838 ASP A O 1
ATOM 5876 N N . GLN A 1 838 ? -2.040 -19.769 -8.885 1.00 15.65 839 GLN A N 1
ATOM 5877 C CA . GLN A 1 838 ? -2.192 -21.150 -8.402 1.00 13.44 839 GLN A CA 1
ATOM 5878 C C . GLN A 1 838 ? -3.605 -21.732 -8.552 1.00 14.94 839 GLN A C 1
ATOM 5879 O O . GLN A 1 838 ? -3.755 -22.905 -8.886 1.00 14.46 839 GLN A O 1
ATOM 5885 N N . VAL A 1 839 ? -4.631 -20.935 -8.248 1.00 14.59 840 VAL A N 1
ATOM 5886 C CA . VAL A 1 839 ? -6.017 -21.388 -8.385 1.00 15.85 840 VAL A CA 1
ATOM 5887 C C . VAL A 1 839 ? -6.363 -21.829 -9.850 1.00 14.73 840 VAL A C 1
ATOM 5888 O O . VAL A 1 839 ? -7.034 -22.850 -10.051 1.00 8.52 840 VAL A O 1
ATOM 5892 N N . PRO A 1 840 ? -5.859 -21.086 -10.867 1.00 18.30 841 PRO A N 1
ATOM 5893 C CA . PRO A 1 840 ? -6.035 -21.561 -12.243 1.00 17.94 841 PRO A CA 1
ATOM 5894 C C . PRO A 1 840 ? -5.545 -22.980 -12.430 1.00 20.02 841 PRO A C 1
ATOM 5895 O O . PRO A 1 840 ? -6.215 -23.749 -13.129 1.00 19.35 841 PRO A O 1
ATOM 5899 N N . VAL A 1 841 ? -4.426 -23.338 -11.804 1.00 15.42 842 VAL A N 1
ATOM 5900 C CA . VAL A 1 841 ? -3.951 -24.712 -11.917 1.00 15.87 842 VAL A CA 1
ATOM 5901 C C . VAL A 1 841 ? -4.965 -25.695 -11.326 1.00 11.89 842 VAL A C 1
ATOM 5902 O O . VAL A 1 841 ? -5.204 -26.753 -11.864 1.00 13.63 842 VAL A O 1
ATOM 5906 N N . LEU A 1 842 ? -5.582 -25.324 -10.224 1.00 14.69 843 LEU A N 1
ATOM 5907 C CA . LEU A 1 842 ? -6.561 -26.187 -9.580 1.00 13.33 843 LEU A CA 1
ATOM 5908 C C . LEU A 1 842 ? -7.805 -26.347 -10.445 1.00 14.89 843 LEU A C 1
ATOM 5909 O O . LEU A 1 842 ? -8.414 -27.416 -10.483 1.00 13.56 843 LEU A O 1
ATOM 5914 N N . VAL A 1 843 ? -8.180 -25.279 -11.146 1.00 15.31 844 VAL A N 1
ATOM 5915 C CA . VAL A 1 843 ? -9.402 -25.297 -11.923 1.00 13.77 844 VAL A CA 1
ATOM 5916 C C . VAL A 1 843 ? -9.211 -26.165 -13.167 1.00 18.44 844 VAL A C 1
ATOM 5917 O O . VAL A 1 843 ? -10.118 -26.917 -13.572 1.00 19.29 844 VAL A O 1
ATOM 5921 N N . ARG A 1 844 ? -8.021 -26.086 -13.752 1.00 14.10 845 ARG A N 1
ATOM 5922 C CA . ARG A 1 844 ? -7.693 -26.931 -14.887 1.00 15.11 845 ARG A CA 1
ATOM 5923 C C . ARG A 1 844 ? -7.695 -28.400 -14.508 1.00 19.76 845 ARG A C 1
ATOM 5924 O O . ARG A 1 844 ? -8.109 -29.252 -15.297 1.00 24.51 845 ARG A O 1
ATOM 5932 N N . ALA A 1 845 ? -7.222 -28.709 -13.311 1.00 19.50 846 ALA A N 1
ATOM 5933 C CA . ALA A 1 845 ? -7.211 -30.092 -12.879 1.00 25.05 846 ALA A CA 1
ATOM 5934 C C . ALA A 1 845 ? -8.627 -30.591 -12.669 1.00 22.53 846 ALA A C 1
ATOM 5935 O O . ALA A 1 845 ? -8.977 -31.681 -13.107 1.00 27.83 846 ALA A O 1
ATOM 5937 N N . GLY A 1 846 ? -9.448 -29.776 -12.028 1.00 19.24 847 GLY A N 1
ATOM 5938 C CA . GLY A 1 846 ? -10.823 -30.160 -11.755 1.00 26.50 847 GLY A CA 1
ATOM 5939 C C . GLY A 1 846 ? -11.621 -30.458 -13.010 1.00 26.93 847 GLY A C 1
ATOM 5940 O O . GLY A 1 846 ? -12.457 -31.363 -13.040 1.00 25.25 847 GLY A O 1
ATOM 5941 N N . ILE A 1 847 ? -11.369 -29.668 -14.042 1.00 20.67 848 ILE A N 1
ATOM 5942 C CA . ILE A 1 847 ? -12.025 -29.847 -15.318 1.00 25.20 848 ILE A CA 1
ATOM 5943 C C . ILE A 1 847 ? -11.649 -31.175 -15.974 1.00 33.07 848 ILE A C 1
ATOM 5944 O O . ILE A 1 847 ? -12.532 -31.969 -16.297 1.00 36.78 848 ILE A O 1
ATOM 5949 N N . GLU A 1 848 ? -10.357 -31.457 -16.116 1.00 32.96 849 GLU A N 1
ATOM 5950 C CA . GLU A 1 848 ? -9.951 -32.712 -16.744 1.00 35.52 849 GLU A CA 1
ATOM 5951 C C . GLU A 1 848 ? -10.355 -33.944 -15.915 1.00 34.97 849 GLU A C 1
ATOM 5952 O O . GLU A 1 848 ? -10.136 -35.086 -16.351 1.00 39.89 849 GLU A O 1
ATOM 5958 N N . HIS A 1 849 ? -10.922 -33.736 -14.731 1.00 24.36 850 HIS A N 1
ATOM 5959 C CA . HIS A 1 849 ? -11.425 -34.868 -13.953 1.00 27.95 850 HIS A CA 1
ATOM 5960 C C . HIS A 1 849 ? -12.944 -34.792 -13.874 1.00 26.29 850 HIS A C 1
ATOM 5961 O O . HIS A 1 849 ? -13.588 -35.468 -13.065 1.00 20.78 850 HIS A O 1
ATOM 5968 N N . GLY A 1 850 ? -13.499 -33.911 -14.696 1.00 28.41 851 GLY A N 1
ATOM 5969 C CA . GLY A 1 850 ? -14.928 -33.856 -14.897 1.00 30.64 851 GLY A CA 1
ATOM 5970 C C . GLY A 1 850 ? -15.724 -33.074 -13.880 1.00 28.28 851 GLY A C 1
ATOM 5971 O O . GLY A 1 850 ? -16.940 -33.246 -13.816 1.00 32.06 851 GLY A O 1
ATOM 5972 N N . ALA A 1 851 ? -15.077 -32.197 -13.112 1.00 26.54 852 ALA A N 1
ATOM 5973 C CA . ALA A 1 851 ? -15.824 -31.381 -12.159 1.00 22.93 852 ALA A CA 1
ATOM 5974 C C . ALA A 1 851 ? -16.697 -30.458 -12.981 1.00 20.62 852 ALA A C 1
ATOM 5975 O O . ALA A 1 851 ? -16.245 -29.928 -13.990 1.00 24.54 852 ALA A O 1
ATOM 5977 N N . ASP A 1 852 ? -17.958 -30.307 -12.590 1.00 18.31 853 ASP A N 1
ATOM 5978 C CA . ASP A 1 852 ? -18.924 -29.592 -13.434 1.00 19.23 853 ASP A CA 1
ATOM 5979 C C . ASP A 1 852 ? -19.134 -28.165 -12.950 1.00 22.80 853 ASP A C 1
ATOM 5980 O O . ASP A 1 852 ? -19.613 -27.296 -13.687 1.00 26.63 853 ASP A O 1
ATOM 5985 N N . ARG A 1 853 ? -18.789 -27.938 -11.692 1.00 18.29 854 ARG A N 1
ATOM 5986 C CA . ARG A 1 853 ? -18.883 -26.624 -11.102 1.00 20.27 854 ARG A CA 1
ATOM 5987 C C . ARG A 1 853 ? -17.697 -26.398 -10.176 1.00 19.79 854 ARG A C 1
ATOM 5988 O O . ARG A 1 853 ? -17.244 -27.317 -9.499 1.00 16.21 854 ARG A O 1
ATOM 5996 N N . TRP A 1 854 ? -17.202 -25.168 -10.137 1.00 17.71 855 TRP A N 1
ATOM 5997 C CA . TRP A 1 854 ? -16.162 -24.814 -9.185 1.00 16.07 855 TRP A CA 1
ATOM 5998 C C . TRP A 1 854 ? -16.380 -23.369 -8.787 1.00 15.10 855 TRP A C 1
ATOM 5999 O O . TRP A 1 854 ? -16.987 -22.620 -9.542 1.00 14.37 855 TRP A O 1
ATOM 6010 N N . PHE A 1 855 ? -15.930 -22.988 -7.597 1.00 10.55 856 PHE A N 1
ATOM 6011 C CA . PHE A 1 855 ? -15.919 -21.579 -7.230 1.00 13.66 856 PHE A CA 1
ATOM 6012 C C . PHE A 1 855 ? -14.956 -21.324 -6.073 1.00 14.11 856 PHE A C 1
ATOM 6013 O O . PHE A 1 855 ? -14.446 -22.267 -5.477 1.00 15.15 856 PHE A O 1
ATOM 6021 N N . PHE A 1 856 ? -14.687 -20.065 -5.757 1.00 9.09 857 PHE A N 1
ATOM 6022 C CA . PHE A 1 856 ? -13.885 -19.805 -4.587 1.00 8.87 857 PHE A CA 1
ATOM 6023 C C . PHE A 1 856 ? -14.465 -18.640 -3.821 1.00 10.22 857 PHE A C 1
ATOM 6024 O O . PHE A 1 856 ? -15.045 -17.727 -4.415 1.00 9.78 857 PHE A O 1
ATOM 6032 N N . ILE A 1 857 ? -14.264 -18.664 -2.504 1.00 7.78 858 ILE A N 1
ATOM 6033 C CA . ILE A 1 857 ? -14.587 -17.538 -1.656 1.00 9.79 858 ILE A CA 1
ATOM 6034 C C . ILE A 1 857 ? -13.407 -17.259 -0.702 1.00 14.70 858 ILE A C 1
ATOM 6035 O O . ILE A 1 857 ? -12.615 -18.150 -0.374 1.00 12.94 858 ILE A O 1
ATOM 6040 N N . ARG A 1 858 ? -13.310 -16.009 -0.268 1.00 12.93 859 ARG A N 1
ATOM 6041 C CA . ARG A 1 858 ? -12.402 -15.599 0.775 1.00 9.83 859 ARG A CA 1
ATOM 6042 C C . ARG A 1 858 ? -13.214 -15.723 2.067 1.00 14.96 859 ARG A C 1
ATOM 6043 O O . ARG A 1 858 ? -14.367 -15.297 2.151 1.00 17.09 859 ARG A O 1
ATOM 6051 N N . TYR A 1 859 ? -12.634 -16.377 3.057 1.00 17.76 860 TYR A N 1
ATOM 6052 C CA . TYR A 1 859 ? -13.371 -16.733 4.250 1.00 20.71 860 TYR A CA 1
ATOM 6053 C C . TYR A 1 859 ? -12.498 -16.415 5.450 1.00 19.96 860 TYR A C 1
ATOM 6054 O O . TYR A 1 859 ? -11.272 -16.485 5.377 1.00 20.83 860 TYR A O 1
ATOM 6063 N N . SER A 1 860 ? -13.119 -16.082 6.568 1.00 26.01 861 SER A N 1
ATOM 6064 C CA . SER A 1 860 ? -12.362 -15.972 7.803 1.00 27.45 861 SER A CA 1
ATOM 6065 C C . SER A 1 860 ? -13.010 -16.814 8.900 1.00 28.94 861 SER A C 1
ATOM 6066 O O . SER A 1 860 ? -14.183 -16.622 9.213 1.00 31.45 861 SER A O 1
ATOM 6069 N N . ASP A 1 861 ? -12.271 -17.776 9.451 1.00 27.02 862 ASP A N 1
ATOM 6070 C CA . ASP A 1 861 ? -12.760 -18.537 10.606 1.00 24.78 862 ASP A CA 1
ATOM 6071 C C . ASP A 1 861 ? -11.907 -18.314 11.850 1.00 28.47 862 ASP A C 1
ATOM 6072 O O . ASP A 1 861 ? -11.091 -17.388 11.909 1.00 26.56 862 ASP A O 1
ATOM 6077 N N . THR A 1 862 ? -12.034 -19.218 12.810 1.00 27.39 863 THR A N 1
ATOM 6078 C CA . THR A 1 862 ? -11.337 -19.057 14.081 1.00 28.85 863 THR A CA 1
ATOM 6079 C C . THR A 1 862 ? -9.820 -19.108 13.873 1.00 27.62 863 THR A C 1
ATOM 6080 O O . THR A 1 862 ? -9.059 -18.716 14.756 1.00 30.20 863 THR A O 1
ATOM 6084 N N . ALA A 1 863 ? -9.385 -19.606 12.716 1.00 26.06 864 ALA A N 1
ATOM 6085 C CA . ALA A 1 863 ? -7.959 -19.775 12.447 1.00 25.58 864 ALA A CA 1
ATOM 6086 C C . ALA A 1 863 ? -7.419 -18.754 11.456 1.00 25.37 864 ALA A C 1
ATOM 6087 O O . ALA A 1 863 ? -6.296 -18.878 10.954 1.00 26.83 864 ALA A O 1
ATOM 6089 N N . GLY A 1 864 ? -8.215 -17.734 11.178 1.00 24.79 865 GLY A N 1
ATOM 6090 C CA . GLY A 1 864 ? -7.727 -16.640 10.372 1.00 27.75 865 GLY A CA 1
ATOM 6091 C C . GLY A 1 864 ? -8.383 -16.580 9.011 1.00 27.58 865 GLY A C 1
ATOM 6092 O O . GLY A 1 864 ? -9.438 -17.185 8.797 1.00 24.47 865 GLY A O 1
ATOM 6093 N N . GLN A 1 865 ? -7.740 -15.840 8.105 1.00 27.17 866 GLN A N 1
ATOM 6094 C CA . GLN A 1 865 ? -8.210 -15.656 6.739 1.00 27.03 866 GLN A CA 1
ATOM 6095 C C . GLN A 1 865 ? -7.641 -16.703 5.810 1.00 24.41 866 GLN A C 1
ATOM 6096 O O . GLN A 1 865 ? -6.429 -16.963 5.817 1.00 19.87 866 GLN A O 1
ATOM 6102 N N . HIS A 1 866 ? -8.520 -17.303 5.011 1.00 17.58 867 HIS A N 1
ATOM 6103 C CA . HIS A 1 866 ? -8.088 -18.317 4.062 1.00 15.33 867 HIS A CA 1
ATOM 6104 C C . HIS A 1 866 ? -8.948 -18.280 2.810 1.00 11.37 867 HIS A C 1
ATOM 6105 O O . HIS A 1 866 ? -9.836 -17.456 2.700 1.00 11.07 867 HIS A O 1
ATOM 6112 N N . LEU A 1 867 ? -8.634 -19.125 1.841 1.00 11.20 868 LEU A N 1
ATOM 6113 C CA . LEU A 1 867 ? -9.469 -19.259 0.652 1.00 12.27 868 LEU A CA 1
ATOM 6114 C C . LEU A 1 867 ? -10.200 -20.568 0.769 1.00 9.04 868 LEU A C 1
ATOM 6115 O O . LEU A 1 867 ? -9.679 -21.522 1.320 1.00 9.66 868 LEU A O 1
ATOM 6120 N N . ARG A 1 868 ? -11.420 -20.607 0.273 1.00 9.34 869 ARG A N 1
ATOM 6121 C CA . ARG A 1 868 ? -12.120 -21.875 0.168 1.00 14.41 869 ARG A CA 1
ATOM 6122 C C . ARG A 1 868 ? -12.438 -22.107 -1.289 1.00 11.67 869 ARG A C 1
ATOM 6123 O O . ARG A 1 868 ? -13.000 -21.253 -1.950 1.00 13.30 869 ARG A O 1
ATOM 6131 N N . VAL A 1 869 ? -12.048 -23.248 -1.809 1.00 10.38 870 VAL A N 1
ATOM 6132 C CA . VAL A 1 869 ? -12.348 -23.525 -3.194 1.00 13.58 870 VAL A CA 1
ATOM 6133 C C . VAL A 1 869 ? -13.275 -24.708 -3.245 1.00 13.63 870 VAL A C 1
ATOM 6134 O O . VAL A 1 869 ? -13.023 -25.713 -2.586 1.00 12.56 870 VAL A O 1
ATOM 6138 N N . ARG A 1 870 ? -14.358 -24.600 -4.013 1.00 16.00 871 ARG A N 1
ATOM 6139 C CA . ARG A 1 870 ? -15.278 -25.744 -4.118 1.00 19.84 871 ARG A CA 1
ATOM 6140 C C . ARG A 1 870 ? -15.399 -26.374 -5.505 1.00 16.04 871 ARG A C 1
ATOM 6141 O O . ARG A 1 870 ? -15.574 -25.670 -6.473 1.00 16.83 871 ARG A O 1
ATOM 6149 N N . PHE A 1 871 ? -15.340 -27.700 -5.590 1.00 17.03 872 PHE A N 1
ATOM 6150 C CA . PHE A 1 871 ? -15.578 -28.386 -6.866 1.00 16.46 872 PHE A CA 1
ATOM 6151 C C . PHE A 1 871 ? -16.781 -29.288 -6.727 1.00 21.48 872 PHE A C 1
ATOM 6152 O O . PHE A 1 871 ? -17.004 -29.867 -5.664 1.00 23.83 872 PHE A O 1
ATOM 6160 N N . ARG A 1 872 ? -17.557 -29.408 -7.799 1.00 19.58 873 ARG A N 1
ATOM 6161 C CA . ARG A 1 872 ? -18.656 -30.359 -7.831 1.00 19.07 873 ARG A CA 1
ATOM 6162 C C . ARG A 1 872 ? -18.402 -31.389 -8.920 1.00 19.21 873 ARG A C 1
ATOM 6163 O O . ARG A 1 872 ? -17.942 -31.064 -10.018 1.00 16.16 873 ARG A O 1
ATOM 6171 N N . GLY A 1 873 ? -18.679 -32.645 -8.601 1.00 24.11 874 GLY A N 1
ATOM 6172 C CA . GLY A 1 873 ? -18.491 -33.708 -9.565 1.00 27.23 874 GLY A CA 1
ATOM 6173 C C . GLY A 1 873 ? -18.921 -35.060 -9.052 1.00 30.15 874 GLY A C 1
ATOM 6174 O O . GLY A 1 873 ? -19.448 -35.208 -7.947 1.00 37.67 874 GLY A O 1
ATOM 6175 N N . GLU A 1 874 ? -18.700 -36.054 -9.890 1.00 31.85 875 GLU A N 1
ATOM 6176 C CA . GLU A 1 874 ? -18.955 -37.434 -9.546 1.00 32.49 875 GLU A CA 1
ATOM 6177 C C . GLU A 1 874 ? -17.957 -37.930 -8.502 1.00 36.80 875 GLU A C 1
ATOM 6178 O O . GLU A 1 874 ? -16.753 -37.700 -8.626 1.00 36.51 875 GLU A O 1
ATOM 6184 N N . ARG A 1 875 ? -18.481 -38.567 -7.456 1.00 40.40 876 ARG A N 1
ATOM 6185 C CA . ARG A 1 875 ? -17.687 -39.094 -6.342 1.00 31.60 876 ARG A CA 1
ATOM 6186 C C . ARG A 1 875 ? -16.343 -39.739 -6.706 1.00 39.19 876 ARG A C 1
ATOM 6187 O O . ARG A 1 875 ? -15.309 -39.323 -6.180 1.00 37.73 876 ARG A O 1
ATOM 6195 N N . GLU A 1 876 ? -16.345 -40.730 -7.602 1.00 34.14 877 GLU A N 1
ATOM 6196 C CA . GLU A 1 876 ? -15.111 -41.475 -7.899 1.00 37.12 877 GLU A CA 1
ATOM 6197 C C . GLU A 1 876 ? -14.037 -40.591 -8.518 1.00 40.68 877 GLU A C 1
ATOM 6198 O O . GLU A 1 876 ? -12.889 -40.574 -8.065 1.00 40.06 877 GLU A O 1
ATOM 6204 N N . LYS A 1 877 ? -14.421 -39.854 -9.556 1.00 41.70 878 LYS A N 1
ATOM 6205 C CA . LYS A 1 877 ? -13.504 -38.971 -10.260 1.00 37.16 878 LYS A CA 1
ATOM 6206 C C . LYS A 1 877 ? -12.942 -37.918 -9.296 1.00 40.59 878 LYS A C 1
ATOM 6207 O O . LYS A 1 877 ? -11.740 -37.613 -9.316 1.00 34.37 878 LYS A O 1
ATOM 6213 N N . LEU A 1 878 ? -13.815 -37.390 -8.438 1.00 34.06 879 LEU A N 1
ATOM 6214 C CA . LEU A 1 878 ? -13.433 -36.354 -7.488 1.00 32.17 879 LEU A CA 1
ATOM 6215 C C . LEU A 1 878 ? -12.391 -36.892 -6.498 1.00 35.27 879 LEU A C 1
ATOM 6216 O O . LEU A 1 878 ? -11.277 -36.378 -6.411 1.00 34.39 879 LEU A O 1
ATOM 6221 N N . TRP A 1 879 ? -12.737 -37.952 -5.780 1.00 35.17 880 TRP A N 1
ATOM 6222 C CA . TRP A 1 879 ? -11.899 -38.411 -4.682 1.00 31.31 880 TRP A CA 1
ATOM 6223 C C . TRP A 1 879 ? -10.755 -39.346 -5.028 1.00 31.38 880 TRP A C 1
ATOM 6224 O O . TRP A 1 879 ? -9.796 -39.438 -4.271 1.00 36.31 880 TRP A O 1
ATOM 6235 N N . ALA A 1 880 ? -10.821 -40.037 -6.154 1.00 29.73 881 ALA A N 1
ATOM 6236 C CA . ALA A 1 880 ? -9.730 -40.952 -6.473 1.00 30.56 881 ALA A CA 1
ATOM 6237 C C . ALA A 1 880 ? -8.850 -40.411 -7.590 1.00 31.74 881 ALA A C 1
ATOM 6238 O O . ALA A 1 880 ? -7.710 -40.852 -7.780 1.00 30.73 881 ALA A O 1
ATOM 6240 N N . GLY A 1 881 ? -9.380 -39.436 -8.318 1.00 32.80 882 GLY A N 1
ATOM 6241 C CA . GLY A 1 881 ? -8.664 -38.856 -9.437 1.00 32.19 882 GLY A CA 1
ATOM 6242 C C . GLY A 1 881 ? -8.198 -37.447 -9.149 1.00 32.00 882 GLY A C 1
ATOM 6243 O O . GLY A 1 881 ? -6.994 -37.183 -9.128 1.00 34.65 882 GLY A O 1
ATOM 6244 N N . LEU A 1 882 ? -9.153 -36.551 -8.910 1.00 29.59 883 LEU A N 1
ATOM 6245 C CA . LEU A 1 882 ? -8.861 -35.141 -8.704 1.00 24.80 883 LEU A CA 1
ATOM 6246 C C . LEU A 1 882 ? -8.117 -34.879 -7.417 1.00 27.70 883 LEU A C 1
ATOM 6247 O O . LEU A 1 882 ? -7.124 -34.162 -7.420 1.00 28.45 883 LEU A O 1
ATOM 6252 N N . LEU A 1 883 ? -8.594 -35.447 -6.316 1.00 29.22 884 LEU A N 1
ATOM 6253 C CA . LEU A 1 883 ? -7.997 -35.145 -5.016 1.00 30.26 884 LEU A CA 1
ATOM 6254 C C . LEU A 1 883 ? -6.491 -35.375 -4.925 1.00 26.11 884 LEU A C 1
ATOM 6255 O O . LEU A 1 883 ? -5.774 -34.515 -4.419 1.00 25.70 884 LEU A O 1
ATOM 6260 N N . PRO A 1 884 ? -6.000 -36.515 -5.433 1.00 29.38 885 PRO A N 1
ATOM 6261 C CA . PRO A 1 884 ? -4.556 -36.697 -5.289 1.00 25.00 885 PRO A CA 1
ATOM 6262 C C . PRO A 1 884 ? -3.739 -35.834 -6.242 1.00 25.71 885 PRO A C 1
ATOM 6263 O O . PRO A 1 884 ? -2.589 -35.521 -5.920 1.00 30.10 885 PRO A O 1
ATOM 6267 N N . GLU A 1 885 ? -4.300 -35.430 -7.374 1.00 22.76 886 GLU A N 1
ATOM 6268 C CA . GLU A 1 885 ? -3.556 -34.523 -8.239 1.00 22.31 886 GLU A CA 1
ATOM 6269 C C . GLU A 1 885 ? -3.427 -33.176 -7.533 1.00 22.99 886 GLU A C 1
ATOM 6270 O O . GLU A 1 885 ? -2.338 -32.613 -7.439 1.00 22.33 886 GLU A O 1
ATOM 6276 N N . ILE A 1 886 ? -4.564 -32.692 -7.044 1.00 22.61 887 ILE A N 1
ATOM 6277 C CA . ILE A 1 886 ? -4.677 -31.498 -6.236 1.00 18.45 887 ILE A CA 1
ATOM 6278 C C . ILE A 1 886 ? -3.734 -31.510 -5.022 1.00 23.16 887 ILE A C 1
ATOM 6279 O O . ILE A 1 886 ? -3.023 -30.522 -4.758 1.00 22.20 887 ILE A O 1
ATOM 6284 N N . GLY A 1 887 ? -3.728 -32.613 -4.284 1.00 15.52 888 GLY A N 1
ATOM 6285 C CA . GLY A 1 887 ? -2.926 -32.692 -3.083 1.00 18.82 888 GLY A CA 1
ATOM 6286 C C . GLY A 1 887 ? -1.436 -32.593 -3.347 1.00 17.92 888 GLY A C 1
ATOM 6287 O O . GLY A 1 887 ? -0.699 -31.951 -2.604 1.00 19.16 888 GLY A O 1
ATOM 6288 N N . ALA A 1 888 ? -0.970 -33.266 -4.383 1.00 15.78 889 ALA A N 1
ATOM 6289 C CA . ALA A 1 888 ? 0.442 -33.191 -4.704 1.00 19.60 889 ALA A CA 1
ATOM 6290 C C . ALA A 1 888 ? 0.835 -31.740 -5.027 1.00 24.54 889 ALA A C 1
ATOM 6291 O O . ALA A 1 888 ? 1.893 -31.272 -4.609 1.00 24.31 889 ALA A O 1
ATOM 6293 N N . ARG A 1 889 ? -0.002 -31.034 -5.787 1.00 19.04 890 ARG A N 1
ATOM 6294 C CA . ARG A 1 889 ? 0.270 -29.632 -6.062 1.00 20.90 890 ARG A CA 1
ATOM 6295 C C . ARG A 1 889 ? 0.235 -28.799 -4.768 1.00 18.44 890 ARG A C 1
ATOM 6296 O O . ARG A 1 889 ? 1.074 -27.916 -4.572 1.00 17.83 890 ARG A O 1
ATOM 6304 N N . LEU A 1 890 ? -0.730 -29.094 -3.890 1.00 17.93 891 LEU A N 1
ATOM 6305 C CA . LEU A 1 890 ? -0.877 -28.374 -2.629 1.00 14.83 891 LEU A CA 1
ATOM 6306 C C . LEU A 1 890 ? 0.329 -28.568 -1.732 1.00 14.71 891 LEU A C 1
ATOM 6307 O O . LEU A 1 890 ? 0.737 -27.643 -1.034 1.00 15.27 891 LEU A O 1
ATOM 6312 N N . VAL A 1 891 ? 0.928 -29.752 -1.779 1.00 12.92 892 VAL A N 1
ATOM 6313 C CA . VAL A 1 891 ? 2.134 -29.977 -1.006 1.00 13.69 892 VAL A CA 1
ATOM 6314 C C . VAL A 1 891 ? 3.327 -29.240 -1.647 1.00 12.95 892 VAL A C 1
ATOM 6315 O O . VAL A 1 891 ? 4.066 -28.588 -0.942 1.00 12.84 892 VAL A O 1
ATOM 6319 N N . GLU A 1 892 ? 3.488 -29.283 -2.970 1.00 15.62 893 GLU A N 1
ATOM 6320 C CA . GLU A 1 892 ? 4.520 -28.478 -3.624 1.00 16.26 893 GLU A CA 1
ATOM 6321 C C . GLU A 1 892 ? 4.385 -27.020 -3.200 1.00 17.68 893 GLU A C 1
ATOM 6322 O O . GLU A 1 892 ? 5.366 -26.394 -2.776 1.00 17.99 893 GLU A O 1
ATOM 6328 N N . TRP A 1 893 ? 3.171 -26.479 -3.315 1.00 14.70 894 TRP A N 1
ATOM 6329 C CA . TRP A 1 893 ? 2.960 -25.060 -3.039 1.00 13.19 894 TRP A CA 1
ATOM 6330 C C . TRP A 1 893 ? 3.303 -24.689 -1.591 1.00 12.25 894 TRP A C 1
ATOM 6331 O O . TRP A 1 893 ? 3.792 -23.591 -1.333 1.00 11.53 894 TRP A O 1
ATOM 6342 N N . GLN A 1 894 ? 3.074 -25.609 -0.662 1.00 10.13 895 GLN A N 1
ATOM 6343 C CA . GLN A 1 894 ? 3.478 -25.407 0.721 1.00 10.97 895 GLN A CA 1
ATOM 6344 C C . GLN A 1 894 ? 5.022 -25.312 0.865 1.00 16.53 895 GLN A C 1
ATOM 6345 O O . GLN A 1 894 ? 5.545 -24.351 1.456 1.00 16.75 895 GLN A O 1
ATOM 6351 N N . ARG A 1 895 ? 5.752 -26.256 0.274 1.00 12.96 896 ARG A N 1
ATOM 6352 C CA . ARG A 1 895 ? 7.210 -26.203 0.294 1.00 14.53 896 ARG A CA 1
ATOM 6353 C C . ARG A 1 895 ? 7.758 -24.890 -0.271 1.00 15.91 896 ARG A C 1
ATOM 6354 O O . ARG A 1 895 ? 8.741 -24.354 0.247 1.00 21.05 896 ARG A O 1
ATOM 6362 N N . GLN A 1 896 ? 7.134 -24.384 -1.330 1.00 11.18 897 GLN A N 1
ATOM 6363 C CA . GLN A 1 896 ? 7.495 -23.089 -1.898 1.00 13.77 897 GLN A CA 1
ATOM 6364 C C . GLN A 1 896 ? 6.960 -21.910 -1.065 1.00 15.07 897 GLN A C 1
ATOM 6365 O O . GLN A 1 896 ? 7.100 -20.743 -1.448 1.00 16.56 897 GLN A O 1
ATOM 6371 N N . GLY A 1 897 ? 6.331 -22.206 0.064 1.00 11.95 898 GLY A N 1
ATOM 6372 C CA . GLY A 1 897 ? 5.825 -21.151 0.923 1.00 14.51 898 GLY A CA 1
ATOM 6373 C C . GLY A 1 897 ? 4.633 -20.326 0.431 1.00 16.42 898 GLY A C 1
ATOM 6374 O O . GLY A 1 897 ? 4.533 -19.134 0.745 1.00 15.60 898 GLY A O 1
ATOM 6375 N N . LEU A 1 898 ? 3.729 -20.941 -0.337 1.00 17.03 899 LEU A N 1
ATOM 6376 C CA . LEU A 1 898 ? 2.586 -20.211 -0.901 1.00 12.46 899 LEU A CA 1
ATOM 6377 C C . LEU A 1 898 ? 1.330 -20.337 -0.025 1.00 10.61 899 LEU A C 1
ATOM 6378 O O . LEU A 1 898 ? 0.447 -19.476 -0.040 1.00 8.68 899 LEU A O 1
ATOM 6383 N N . LEU A 1 899 ? 1.273 -21.394 0.772 1.00 9.44 900 LEU A N 1
ATOM 6384 C CA . LEU A 1 899 ? 0.157 -21.569 1.700 1.00 9.51 900 LEU A CA 1
ATOM 6385 C C . LEU A 1 899 ? 0.677 -22.417 2.850 1.00 10.39 900 LEU A C 1
ATOM 6386 O O . LEU A 1 899 ? 1.640 -23.180 2.680 1.00 11.67 900 LEU A O 1
ATOM 6391 N N . ALA A 1 900 ? 0.078 -22.259 4.024 1.00 11.23 901 ALA A N 1
ATOM 6392 C CA . ALA A 1 900 ? 0.594 -22.918 5.228 1.00 13.17 901 ALA A CA 1
ATOM 6393 C C . ALA A 1 900 ? 0.035 -24.322 5.328 1.00 11.60 901 ALA A C 1
ATOM 6394 O O . ALA A 1 900 ? 0.589 -25.173 6.025 1.00 14.09 901 ALA A O 1
ATOM 6396 N N . GLY A 1 901 ? -1.097 -24.552 4.677 1.00 8.06 902 GLY A N 1
ATOM 6397 C CA . GLY A 1 901 ? -1.721 -25.850 4.787 1.00 9.95 902 GLY A CA 1
ATOM 6398 C C . GLY A 1 901 ? -3.096 -25.905 4.172 1.00 12.84 902 GLY A C 1
ATOM 6399 O O . GLY A 1 901 ? -3.665 -24.870 3.775 1.00 11.94 902 GLY A O 1
ATOM 6400 N N . HIS A 1 902 ? -3.646 -27.111 4.100 1.00 10.46 903 HIS A N 1
ATOM 6401 C CA . HIS A 1 902 ? -4.972 -27.255 3.573 1.00 10.25 903 HIS A CA 1
ATOM 6402 C C . HIS A 1 902 ? -5.739 -28.274 4.364 1.00 15.06 903 HIS A C 1
ATOM 6403 O O . HIS A 1 902 ? -5.142 -29.211 4.895 1.00 16.29 903 HIS A O 1
ATOM 6410 N N . GLU A 1 903 ? -7.060 -28.085 4.440 1.00 15.48 904 GLU A N 1
ATOM 6411 C CA . GLU A 1 903 ? -7.977 -29.108 4.947 1.00 14.29 904 GLU A CA 1
ATOM 6412 C C . GLU A 1 903 ? -9.121 -29.394 3.987 1.00 13.59 904 GLU A C 1
ATOM 6413 O O . GLU A 1 903 ? -9.355 -28.650 3.037 1.00 13.89 904 GLU A O 1
ATOM 6419 N N . LEU A 1 904 ? -9.825 -30.492 4.230 1.00 13.50 905 LEU A N 1
ATOM 6420 C CA . LEU A 1 904 ? -11.056 -30.782 3.506 1.00 14.30 905 LEU A CA 1
ATOM 6421 C C . LEU A 1 904 ? -12.236 -30.647 4.445 1.00 17.43 905 LEU A C 1
ATOM 6422 O O . LEU A 1 904 ? -12.286 -31.334 5.457 1.00 19.01 905 LEU A O 1
ATOM 6427 N N . GLY A 1 905 ? -13.178 -29.757 4.138 1.00 18.12 906 GLY A N 1
ATOM 6428 C CA . GLY A 1 905 ? -14.310 -29.545 5.031 1.00 15.81 906 GLY A CA 1
ATOM 6429 C C . GLY A 1 905 ? -15.645 -29.813 4.365 1.00 17.08 906 GLY A C 1
ATOM 6430 O O . GLY A 1 905 ? -15.706 -29.941 3.147 1.00 20.30 906 GLY A O 1
ATOM 6431 N N . GLN A 1 906 ? -16.722 -29.849 5.148 1.00 15.86 907 GLN A N 1
ATOM 6432 C CA . GLN A 1 906 ? -18.057 -30.129 4.606 1.00 11.41 907 GLN A CA 1
ATOM 6433 C C . GLN A 1 906 ? -18.644 -28.919 3.935 1.00 15.14 907 GLN A C 1
ATOM 6434 O O . GLN A 1 906 ? -18.458 -27.803 4.401 1.00 19.53 907 GLN A O 1
ATOM 6440 N N . TYR A 1 907 ? -19.348 -29.117 2.824 1.00 23.50 908 TYR A N 1
ATOM 6441 C CA . TYR A 1 907 ? -20.011 -27.985 2.181 1.00 22.52 908 TYR A CA 1
ATOM 6442 C C . TYR A 1 907 ? -21.520 -27.970 2.483 1.00 23.41 908 TYR A C 1
ATOM 6443 O O . TYR A 1 907 ? -22.254 -28.858 2.067 1.00 24.60 908 TYR A O 1
ATOM 6452 N N . ASP A 1 908 ? -21.986 -26.955 3.202 1.00 30.55 909 ASP A N 1
ATOM 6453 C CA . ASP A 1 908 ? -23.425 -26.786 3.382 1.00 35.25 909 ASP A CA 1
ATOM 6454 C C . ASP A 1 908 ? -23.932 -25.631 2.542 1.00 30.11 909 ASP A C 1
ATOM 6455 O O . ASP A 1 908 ? -23.871 -24.505 2.995 1.00 34.26 909 ASP A O 1
ATOM 6460 N N . PRO A 1 909 ? -24.441 -25.910 1.325 1.00 30.63 910 PRO A N 1
ATOM 6461 C CA . PRO A 1 909 ? -24.963 -24.867 0.424 1.00 32.93 910 PRO A CA 1
ATOM 6462 C C . PRO A 1 909 ? -26.206 -24.196 0.999 1.00 34.88 910 PRO A C 1
ATOM 6463 O O . PRO A 1 909 ? -27.115 -24.884 1.463 1.00 37.69 910 PRO A O 1
ATOM 6467 N N . GLU A 1 910 ? -26.238 -22.873 1.000 1.00 31.60 911 GLU A N 1
ATOM 6468 C CA . GLU A 1 910 ? -27.371 -22.166 1.582 1.00 36.27 911 GLU A CA 1
ATOM 6469 C C . GLU A 1 910 ? -28.282 -21.559 0.498 1.00 34.74 911 GLU A C 1
ATOM 6470 O O . GLU A 1 910 ? -28.366 -20.337 0.351 1.00 32.03 911 GLU A O 1
ATOM 6476 N N . TYR A 1 911 ? -28.946 -22.413 -0.274 1.00 29.40 912 TYR A N 1
ATOM 6477 C CA . TYR A 1 911 ? -29.740 -21.941 -1.403 1.00 22.92 912 TYR A CA 1
ATOM 6478 C C . TYR A 1 911 ? -30.868 -21.010 -0.994 1.00 28.09 912 TYR A C 1
ATOM 6479 O O . TYR A 1 911 ? -31.320 -20.202 -1.798 1.00 31.85 912 TYR A O 1
ATOM 6488 N N . GLU A 1 912 ? -31.313 -21.111 0.254 1.00 30.65 913 GLU A N 1
ATOM 6489 C CA . GLU A 1 912 ? -32.354 -20.221 0.763 1.00 35.02 913 GLU A CA 1
ATOM 6490 C C . GLU A 1 912 ? -31.987 -18.727 0.629 1.00 34.44 913 GLU A C 1
ATOM 6491 O O . GLU A 1 912 ? -32.846 -17.916 0.294 1.00 30.91 913 GLU A O 1
ATOM 6497 N N . ARG A 1 913 ? -30.720 -18.368 0.841 1.00 31.60 914 ARG A N 1
ATOM 6498 C CA . ARG A 1 913 ? -30.285 -16.996 0.556 1.00 35.68 914 ARG A CA 1
ATOM 6499 C C . ARG A 1 913 ? -30.446 -16.662 -0.936 1.00 34.08 914 ARG A C 1
ATOM 6500 O O . ARG A 1 913 ? -30.539 -15.489 -1.316 1.00 39.78 914 ARG A O 1
ATOM 6508 N N . TYR A 1 914 ? -30.451 -17.685 -1.785 1.00 27.47 915 TYR A N 1
ATOM 6509 C CA . TYR A 1 914 ? -30.476 -17.450 -3.225 1.00 31.77 915 TYR A CA 1
ATOM 6510 C C . TYR A 1 914 ? -31.730 -17.989 -3.913 1.00 32.30 915 TYR A C 1
ATOM 6511 O O . TYR A 1 914 ? -31.648 -18.573 -4.997 1.00 31.07 915 TYR A O 1
ATOM 6520 N N . GLY A 1 915 ? -32.887 -17.818 -3.283 1.00 26.71 916 GLY A N 1
ATOM 6521 C CA . GLY A 1 915 ? -34.124 -18.141 -3.963 1.00 27.37 916 GLY A CA 1
ATOM 6522 C C . GLY A 1 915 ? -34.595 -19.581 -3.869 1.00 32.30 916 GLY A C 1
ATOM 6523 O O . GLY A 1 915 ? -35.629 -19.928 -4.439 1.00 39.17 916 GLY A O 1
ATOM 6524 N N . GLY A 1 916 ? -33.840 -20.435 -3.187 1.00 22.46 917 GLY A N 1
ATOM 6525 C CA . GLY A 1 916 ? -34.289 -21.798 -2.964 1.00 22.86 917 GLY A CA 1
ATOM 6526 C C . GLY A 1 916 ? -33.769 -22.843 -3.929 1.00 21.95 917 GLY A C 1
ATOM 6527 O O . GLY A 1 916 ? -33.132 -22.519 -4.923 1.00 26.77 917 GLY A O 1
ATOM 6528 N N . ASP A 1 917 ? -34.079 -24.107 -3.664 1.00 19.61 918 ASP A N 1
ATOM 6529 C CA . ASP A 1 917 ? -33.412 -25.181 -4.388 1.00 24.65 918 ASP A CA 1
ATOM 6530 C C . ASP A 1 917 ? -33.689 -25.216 -5.894 1.00 24.50 918 ASP A C 1
ATOM 6531 O O . ASP A 1 917 ? -32.872 -25.729 -6.660 1.00 30.19 918 ASP A O 1
ATOM 6536 N N . ALA A 1 918 ? -34.822 -24.687 -6.338 1.00 26.24 919 ALA A N 1
ATOM 6537 C CA . ALA A 1 918 ? -35.116 -24.733 -7.775 1.00 25.00 919 ALA A CA 1
ATOM 6538 C C . ALA A 1 918 ? -34.144 -23.844 -8.519 1.00 24.84 919 ALA A C 1
ATOM 6539 O O . ALA A 1 918 ? -33.855 -24.062 -9.690 1.00 24.53 919 ALA A O 1
ATOM 6541 N N . LEU A 1 919 ? -33.650 -22.829 -7.822 1.00 25.43 920 LEU A N 1
ATOM 6542 C CA . LEU A 1 919 ? -32.745 -21.868 -8.419 1.00 21.91 920 LEU A CA 1
ATOM 6543 C C . LEU A 1 919 ? -31.277 -22.230 -8.272 1.00 24.65 920 LEU A C 1
ATOM 6544 O O . LEU A 1 919 ? -30.404 -21.497 -8.753 1.00 25.54 920 LEU A O 1
ATOM 6549 N N . ALA A 1 920 ? -31.009 -23.375 -7.648 1.00 24.06 921 ALA A N 1
ATOM 6550 C CA . ALA A 1 920 ? -29.643 -23.761 -7.301 1.00 22.82 921 ALA A CA 1
ATOM 6551 C C . ALA A 1 920 ? -28.658 -23.763 -8.478 1.00 23.40 921 ALA A C 1
ATOM 6552 O O . ALA A 1 920 ? -27.538 -23.264 -8.355 1.00 21.81 921 ALA A O 1
ATOM 6554 N N . GLU A 1 921 ? -29.077 -24.290 -9.619 1.00 19.30 922 GLU A N 1
ATOM 6555 C CA . GLU A 1 921 ? -28.180 -24.345 -10.757 1.00 21.11 922 GLU A CA 1
ATOM 6556 C C . GLU A 1 921 ? -27.786 -22.958 -11.237 1.00 22.77 922 GLU A C 1
ATOM 6557 O O . GLU A 1 921 ? -26.667 -22.750 -11.710 1.00 18.44 922 GLU A O 1
ATOM 6563 N N . PHE A 1 922 ? -28.702 -22.005 -11.113 1.00 21.06 923 PHE A N 1
ATOM 6564 C CA . PHE A 1 922 ? -28.389 -20.632 -11.500 1.00 24.46 923 PHE A CA 1
ATOM 6565 C C . PHE A 1 922 ? -27.410 -20.005 -10.503 1.00 23.95 923 PHE A C 1
ATOM 6566 O O . PHE A 1 922 ? -26.525 -19.232 -10.879 1.00 20.12 923 PHE A O 1
ATOM 6574 N N . THR A 1 923 ? -27.572 -20.363 -9.232 1.00 23.91 924 THR A N 1
ATOM 6575 C CA . THR A 1 923 ? -26.666 -19.896 -8.202 1.00 20.00 924 THR A CA 1
ATOM 6576 C C . THR A 1 923 ? -25.261 -20.462 -8.396 1.00 20.37 924 THR A C 1
ATOM 6577 O O . THR A 1 923 ? -24.292 -19.711 -8.384 1.00 20.80 924 THR A O 1
ATOM 6581 N N . GLU A 1 924 ? -25.138 -21.771 -8.581 1.00 19.75 925 GLU A N 1
ATOM 6582 C CA . GLU A 1 924 ? -23.815 -22.360 -8.762 1.00 19.57 925 GLU A CA 1
ATOM 6583 C C . GLU A 1 924 ? -23.120 -21.736 -9.952 1.00 17.81 925 GLU A C 1
ATOM 6584 O O . GLU A 1 924 ? -21.921 -21.464 -9.940 1.00 16.32 925 GLU A O 1
ATOM 6590 N N . THR A 1 925 ? -23.890 -21.486 -10.988 1.00 20.40 926 THR A N 1
ATOM 6591 C CA . THR A 1 925 ? -23.310 -20.927 -12.190 1.00 20.46 926 THR A CA 1
ATOM 6592 C C . THR A 1 925 ? -22.823 -19.506 -11.993 1.00 19.99 926 THR A C 1
ATOM 6593 O O . THR A 1 925 ? -21.682 -19.170 -12.368 1.00 17.38 926 THR A O 1
ATOM 6597 N N . ALA A 1 926 ? -23.662 -18.687 -11.372 1.00 13.15 927 ALA A N 1
ATOM 6598 C CA . ALA A 1 926 ? -23.231 -17.346 -11.030 1.00 16.35 927 ALA A CA 1
ATOM 6599 C C . ALA A 1 926 ? -21.903 -17.378 -10.244 1.00 16.31 927 ALA A C 1
ATOM 6600 O O . ALA A 1 926 ? -20.938 -16.704 -10.614 1.00 13.66 927 ALA A O 1
ATOM 6602 N N . PHE A 1 927 ? -21.850 -18.204 -9.199 1.00 16.64 928 PHE A N 1
ATOM 6603 C CA . PHE A 1 927 ? -20.647 -18.357 -8.389 1.00 12.45 928 PHE A CA 1
ATOM 6604 C C . PHE A 1 927 ? -19.454 -18.811 -9.225 1.00 12.99 928 PHE A C 1
ATOM 6605 O O . PHE A 1 927 ? -18.369 -18.258 -9.088 1.00 12.09 928 PHE A O 1
ATOM 6613 N N . GLN A 1 928 ? -19.645 -19.775 -10.122 1.00 12.76 929 GLN A N 1
ATOM 6614 C CA . GLN A 1 928 ? -18.521 -20.201 -10.954 1.00 15.11 929 GLN A CA 1
ATOM 6615 C C . GLN A 1 928 ? -17.993 -19.071 -11.841 1.00 14.47 929 GLN A C 1
ATOM 6616 O O . GLN A 1 928 ? -16.816 -18.756 -11.797 1.00 12.49 929 GLN A O 1
ATOM 6622 N N . HIS A 1 929 ? -18.883 -18.431 -12.597 1.00 16.91 930 HIS A N 1
ATOM 6623 C CA . HIS A 1 929 ? -18.482 -17.393 -13.537 1.00 15.10 930 HIS A CA 1
ATOM 6624 C C . HIS A 1 929 ? -17.984 -16.130 -12.851 1.00 14.80 930 HIS A C 1
ATOM 6625 O O . HIS A 1 929 ? -17.084 -15.468 -13.371 1.00 13.99 930 HIS A O 1
ATOM 6632 N N . ASP A 1 930 ? -18.525 -15.817 -11.675 1.00 12.18 931 ASP A N 1
ATOM 6633 C CA . ASP A 1 930 ? -18.015 -14.668 -10.937 1.00 13.03 931 ASP A CA 1
ATOM 6634 C C . ASP A 1 930 ? -16.625 -14.942 -10.398 1.00 14.07 931 ASP A C 1
ATOM 6635 O O . ASP A 1 930 ? -15.803 -14.028 -10.289 1.00 12.92 931 ASP A O 1
ATOM 6640 N N . SER A 1 931 ? -16.374 -16.202 -10.054 1.00 15.04 932 SER A N 1
ATOM 6641 C CA . SER A 1 931 ? -15.060 -16.625 -9.604 1.00 13.52 932 SER A CA 1
ATOM 6642 C C . SER A 1 931 ? -14.059 -16.474 -10.726 1.00 11.88 932 SER A C 1
ATOM 6643 O O . SER A 1 931 ? -12.933 -16.015 -10.509 1.00 12.92 932 SER A O 1
ATOM 6646 N N . ALA A 1 932 ? -14.455 -16.891 -11.920 1.00 12.65 933 ALA A N 1
ATOM 6647 C CA . ALA A 1 932 ? -13.538 -16.832 -13.056 1.00 16.51 933 ALA A CA 1
ATOM 6648 C C . ALA A 1 932 ? -13.212 -15.371 -13.415 1.00 15.22 933 ALA A C 1
ATOM 6649 O O . ALA A 1 932 ? -12.047 -15.023 -13.625 1.00 10.85 933 ALA A O 1
ATOM 6651 N N . ALA A 1 933 ? -14.258 -14.538 -13.429 1.00 16.11 934 ALA A N 1
ATOM 6652 C CA . ALA A 1 933 ? -14.164 -13.101 -13.644 1.00 11.92 934 ALA A CA 1
ATOM 6653 C C . ALA A 1 933 ? -13.175 -12.456 -12.675 1.00 14.14 934 ALA A C 1
ATOM 6654 O O . ALA A 1 933 ? -12.315 -11.686 -13.087 1.00 16.18 934 ALA A O 1
ATOM 6656 N N . ALA A 1 934 ? -13.309 -12.761 -11.387 1.00 12.21 935 ALA A N 1
ATOM 6657 C CA . ALA A 1 934 ? -12.433 -12.178 -10.373 1.00 12.94 935 ALA A CA 1
ATOM 6658 C C . ALA A 1 934 ? -10.962 -12.523 -10.642 1.00 14.72 935 ALA A C 1
ATOM 6659 O O . ALA A 1 934 ? -10.079 -11.674 -10.550 1.00 16.56 935 ALA A O 1
ATOM 6661 N N . ILE A 1 935 ? -10.697 -13.782 -10.942 1.00 13.71 936 ILE A N 1
ATOM 6662 C CA . ILE A 1 935 ? -9.354 -14.190 -11.318 1.00 16.69 936 ILE A CA 1
ATOM 6663 C C . ILE A 1 935 ? -8.846 -13.406 -12.540 1.00 17.60 936 ILE A C 1
ATOM 6664 O O . ILE A 1 935 ? -7.704 -12.936 -12.554 1.00 17.32 936 ILE A O 1
ATOM 6669 N N . SER A 1 936 ? -9.702 -13.260 -13.552 1.00 18.74 937 SER A N 1
ATOM 6670 C CA . SER A 1 936 ? -9.378 -12.480 -14.754 1.00 17.55 937 SER A CA 1
ATOM 6671 C C . SER A 1 936 ? -8.987 -11.045 -14.430 1.00 20.06 937 SER A C 1
ATOM 6672 O O . SER A 1 936 ? -7.961 -10.543 -14.919 1.00 17.73 937 SER A O 1
ATOM 6675 N N . LEU A 1 937 ? -9.810 -10.411 -13.588 1.00 14.86 938 LEU A N 1
ATOM 6676 C CA . LEU A 1 937 ? -9.627 -9.034 -13.188 1.00 14.36 938 LEU A CA 1
ATOM 6677 C C . LEU A 1 937 ? -8.348 -8.858 -12.351 1.00 22.67 938 LEU A C 1
ATOM 6678 O O . LEU A 1 937 ? -7.564 -7.925 -12.563 1.00 20.96 938 LEU A O 1
ATOM 6683 N N . LEU A 1 938 ? -8.118 -9.777 -11.422 1.00 20.56 939 LEU A N 1
ATOM 6684 C CA . LEU A 1 938 ? -6.920 -9.712 -10.603 1.00 20.01 939 LEU A CA 1
ATOM 6685 C C . LEU A 1 938 ? -5.677 -9.835 -11.468 1.00 22.51 939 LEU A C 1
ATOM 6686 O O . LEU A 1 938 ? -4.669 -9.194 -11.192 1.00 24.04 939 LEU A O 1
ATOM 6691 N N . ARG A 1 939 ? -5.756 -10.668 -12.507 1.00 22.89 940 ARG A N 1
ATOM 6692 C CA . ARG A 1 939 ? -4.635 -10.874 -13.414 1.00 20.77 940 ARG A CA 1
ATOM 6693 C C . ARG A 1 939 ? -4.352 -9.627 -14.261 1.00 26.13 940 ARG A C 1
ATOM 6694 O O . ARG A 1 939 ? -3.192 -9.321 -14.542 1.00 26.43 940 ARG A O 1
ATOM 6702 N N . LEU A 1 940 ? -5.397 -8.903 -14.657 1.00 25.54 941 LEU A N 1
ATOM 6703 C CA . LEU A 1 940 ? -5.186 -7.625 -15.342 1.00 26.51 941 LEU A CA 1
ATOM 6704 C C . LEU A 1 940 ? -4.487 -6.690 -14.372 1.00 28.90 941 LEU A C 1
ATOM 6705 O O . LEU A 1 940 ? -3.517 -6.008 -14.711 1.00 37.32 941 LEU A O 1
ATOM 6710 N N . THR A 1 941 ? -4.999 -6.673 -13.152 1.00 30.44 942 THR A N 1
ATOM 6711 C CA . THR A 1 941 ? -4.553 -5.746 -12.110 1.00 33.46 942 THR A CA 1
ATOM 6712 C C . THR A 1 941 ? -3.055 -5.877 -11.708 1.00 34.98 942 THR A C 1
ATOM 6713 O O . THR A 1 941 ? -2.440 -4.912 -11.250 1.00 29.30 942 THR A O 1
ATOM 6717 N N . ARG A 1 942 ? -2.470 -7.057 -11.913 1.00 29.15 943 ARG A N 1
ATOM 6718 C CA . ARG A 1 942 ? -1.047 -7.243 -11.658 1.00 30.92 943 ARG A CA 1
ATOM 6719 C C . ARG A 1 942 ? -0.209 -6.401 -12.616 1.00 39.58 943 ARG A C 1
ATOM 6720 O O . ARG A 1 942 ? 0.853 -5.905 -12.242 1.00 42.34 943 ARG A O 1
ATOM 6728 N N . ARG A 1 943 ? -0.694 -6.224 -13.845 1.00 41.76 944 ARG A N 1
ATOM 6729 C CA . ARG A 1 943 ? 0.135 -5.611 -14.879 1.00 48.64 944 ARG A CA 1
ATOM 6730 C C . ARG A 1 943 ? 0.509 -4.193 -14.518 1.00 49.58 944 ARG A C 1
ATOM 6731 O O . ARG A 1 943 ? -0.330 -3.409 -14.068 1.00 52.21 944 ARG A O 1
ATOM 6739 N N . ALA A 1 944 ? 1.783 -3.878 -14.715 1.00 54.16 945 ALA A N 1
ATOM 6740 C CA . ALA A 1 944 ? 2.270 -2.529 -14.504 1.00 62.83 945 ALA A CA 1
ATOM 6741 C C . ALA A 1 944 ? 1.636 -1.611 -15.552 1.00 59.85 945 ALA A C 1
ATOM 6742 O O . ALA A 1 944 ? 1.741 -1.862 -16.759 1.00 51.41 945 ALA A O 1
ATOM 6744 N N . GLY A 1 945 ? 0.923 -0.587 -15.092 1.00 50.59 946 GLY A N 1
ATOM 6745 C CA . GLY A 1 945 ? 0.336 0.353 -16.023 1.00 54.12 946 GLY A CA 1
ATOM 6746 C C . GLY A 1 945 ? -1.161 0.241 -16.204 1.00 58.27 946 GLY A C 1
ATOM 6747 O O . GLY A 1 945 ? -1.787 1.150 -16.769 1.00 56.29 946 GLY A O 1
ATOM 6748 N N . PHE A 1 946 ? -1.730 -0.882 -15.768 1.00 56.88 947 PHE A N 1
ATOM 6749 C CA . PHE A 1 946 ? -3.183 -1.049 -15.805 1.00 53.71 947 PHE A CA 1
ATOM 6750 C C . PHE A 1 946 ? -3.801 0.141 -15.089 1.00 46.25 947 PHE A C 1
ATOM 6751 O O . PHE A 1 946 ? -3.454 0.437 -13.944 1.00 51.61 947 PHE A O 1
ATOM 6759 N N . ARG A 1 947 ? -4.691 0.836 -15.784 1.00 38.95 948 ARG A N 1
ATOM 6760 C CA . ARG A 1 947 ? -5.122 2.151 -15.337 1.00 40.06 948 ARG A CA 1
ATOM 6761 C C . ARG A 1 947 ? -5.954 2.072 -14.085 1.00 45.15 948 ARG A C 1
ATOM 6762 O O . ARG A 1 947 ? -5.817 2.896 -13.179 1.00 45.71 948 ARG A O 1
ATOM 6770 N N . TYR A 1 948 ? -6.794 1.048 -14.023 1.00 44.55 949 TYR A N 1
ATOM 6771 C CA . TYR A 1 948 ? -7.825 0.982 -13.008 1.00 36.80 949 TYR A CA 1
ATOM 6772 C C . TYR A 1 948 ? -7.373 0.267 -11.738 1.00 34.80 949 TYR A C 1
ATOM 6773 O O . TYR A 1 948 ? -6.618 -0.701 -11.776 1.00 34.76 949 TYR A O 1
ATOM 6782 N N . THR A 1 949 ? -7.825 0.781 -10.604 1.00 32.84 950 THR A N 1
ATOM 6783 C CA . THR A 1 949 ? -7.541 0.158 -9.329 1.00 35.70 950 THR A CA 1
ATOM 6784 C C . THR A 1 949 ? -8.499 -1.011 -9.113 1.00 31.36 950 THR A C 1
ATOM 6785 O O . THR A 1 949 ? -9.454 -1.192 -9.856 1.00 35.22 950 THR A O 1
ATOM 6789 N N . LEU A 1 950 ? -8.237 -1.803 -8.088 1.00 27.15 951 LEU A N 1
ATOM 6790 C CA . LEU A 1 950 ? -9.129 -2.876 -7.712 1.00 23.38 951 LEU A CA 1
ATOM 6791 C C . LEU A 1 950 ? -10.497 -2.347 -7.308 1.00 25.34 951 LEU A C 1
ATOM 6792 O O . LEU A 1 950 ? -11.508 -2.917 -7.680 1.00 30.27 951 LEU A O 1
ATOM 6797 N N . ASP A 1 951 ? -10.541 -1.244 -6.568 1.00 33.20 952 ASP A N 1
ATOM 6798 C CA . ASP A 1 951 ? -11.825 -0.671 -6.155 1.00 33.03 952 ASP A CA 1
ATOM 6799 C C . ASP A 1 951 ? -12.646 -0.255 -7.364 1.00 31.79 952 ASP A C 1
ATOM 6800 O O . ASP A 1 951 ? -13.875 -0.380 -7.380 1.00 31.80 952 ASP A O 1
ATOM 6805 N N . GLU A 1 952 ? -11.959 0.251 -8.375 1.00 30.33 953 GLU A N 1
ATOM 6806 C CA . GLU A 1 952 ? -12.634 0.620 -9.602 1.00 36.21 953 GLU A CA 1
ATOM 6807 C C . GLU A 1 952 ? -13.241 -0.593 -10.294 1.00 28.42 953 GLU A C 1
ATOM 6808 O O . GLU A 1 952 ? -14.441 -0.616 -10.551 1.00 28.13 953 GLU A O 1
ATOM 6814 N N . VAL A 1 953 ? -12.433 -1.612 -10.559 1.00 30.09 954 VAL A N 1
ATOM 6815 C CA . VAL A 1 953 ? -12.938 -2.775 -11.278 1.00 26.87 954 VAL A CA 1
ATOM 6816 C C . VAL A 1 953 ? -14.030 -3.459 -10.454 1.00 28.19 954 VAL A C 1
ATOM 6817 O O . VAL A 1 953 ? -14.950 -4.046 -11.020 1.00 26.06 954 VAL A O 1
ATOM 6821 N N . THR A 1 954 ? -13.948 -3.353 -9.124 1.00 28.05 955 THR A N 1
ATOM 6822 C CA . THR A 1 954 ? -14.980 -3.918 -8.249 1.00 25.27 955 THR A CA 1
ATOM 6823 C C . THR A 1 954 ? -16.282 -3.127 -8.342 1.00 23.68 955 THR A C 1
ATOM 6824 O O . THR A 1 954 ? -17.365 -3.715 -8.410 1.00 21.14 955 THR A O 1
ATOM 6828 N N . ALA A 1 955 ? -16.173 -1.800 -8.340 1.00 26.28 956 ALA A N 1
ATOM 6829 C CA . ALA A 1 955 ? -17.330 -0.936 -8.570 1.00 25.68 956 ALA A CA 1
ATOM 6830 C C . ALA A 1 955 ? -17.944 -1.263 -9.933 1.00 25.47 956 ALA A C 1
ATOM 6831 O O . ALA A 1 955 ? -19.151 -1.473 -10.055 1.00 23.70 956 ALA A O 1
ATOM 6833 N N . ILE A 1 956 ? -17.090 -1.350 -10.945 1.00 22.19 957 ILE A N 1
ATOM 6834 C CA . ILE A 1 956 ? -17.516 -1.752 -12.264 1.00 20.31 957 ILE A CA 1
ATOM 6835 C C . ILE A 1 956 ? -18.214 -3.097 -12.196 1.00 19.80 957 ILE A C 1
ATOM 6836 O O . ILE A 1 956 ? -19.277 -3.270 -12.774 1.00 20.59 957 ILE A O 1
ATOM 6841 N N . SER A 1 957 ? -17.644 -4.031 -11.444 1.00 21.53 958 SER A N 1
ATOM 6842 C CA . SER A 1 957 ? -18.220 -5.369 -11.338 1.00 19.01 958 SER A CA 1
ATOM 6843 C C . SER A 1 957 ? -19.569 -5.355 -10.604 1.00 16.92 958 SER A C 1
ATOM 6844 O O . SER A 1 957 ? -20.504 -6.029 -11.025 1.00 18.08 958 SER A O 1
ATOM 6847 N N . ALA A 1 958 ? -19.698 -4.564 -9.546 1.00 15.83 959 ALA A N 1
ATOM 6848 C CA . ALA A 1 958 ? -20.992 -4.460 -8.870 1.00 15.93 959 ALA A CA 1
ATOM 6849 C C . ALA A 1 958 ? -22.078 -3.946 -9.802 1.00 22.84 959 ALA A C 1
ATOM 6850 O O . ALA A 1 958 ? -23.150 -4.557 -9.924 1.00 23.23 959 ALA A O 1
ATOM 6852 N N . ALA A 1 959 ? -21.793 -2.830 -10.469 1.00 23.23 960 ALA A N 1
ATOM 6853 C CA . ALA A 1 959 ? -22.791 -2.172 -11.303 1.00 23.99 960 ALA A CA 1
ATOM 6854 C C . ALA A 1 959 ? -23.182 -3.046 -12.477 1.00 23.26 960 ALA A C 1
ATOM 6855 O O . ALA A 1 959 ? -24.355 -3.090 -12.879 1.00 19.02 960 ALA A O 1
ATOM 6857 N N . ALA A 1 960 ? -22.196 -3.767 -13.000 1.00 23.01 961 ALA A N 1
ATOM 6858 C CA . ALA A 1 960 ? -22.430 -4.678 -14.111 1.00 24.26 961 ALA A CA 1
ATOM 6859 C C . ALA A 1 960 ? -23.332 -5.850 -13.703 1.00 27.49 961 ALA A C 1
ATOM 6860 O O . ALA A 1 960 ? -24.154 -6.310 -14.510 1.00 24.05 961 ALA A O 1
ATOM 6862 N N . LEU A 1 961 ? -23.180 -6.335 -12.468 1.00 21.79 962 LEU A N 1
ATOM 6863 C CA . LEU A 1 961 ? -24.056 -7.393 -11.980 1.00 20.41 962 LEU A CA 1
ATOM 6864 C C . LEU A 1 961 ? -25.483 -6.889 -11.792 1.00 21.76 962 LEU A C 1
ATOM 6865 O O . LEU A 1 961 ? -26.431 -7.538 -12.218 1.00 23.08 962 LEU A O 1
ATOM 6870 N N . ALA A 1 962 ? -25.625 -5.737 -11.137 1.00 24.89 963 ALA A N 1
ATOM 6871 C CA . ALA A 1 962 ? -26.925 -5.086 -10.959 1.00 21.65 963 ALA A CA 1
ATOM 6872 C C . ALA A 1 962 ? -27.668 -4.900 -12.270 1.00 25.26 963 ALA A C 1
ATOM 6873 O O . ALA A 1 962 ? -28.867 -5.183 -12.322 1.00 27.94 963 ALA A O 1
ATOM 6875 N N . ASP A 1 963 ? -26.969 -4.418 -13.312 1.00 26.06 964 ASP A N 1
ATOM 6876 C CA . ASP A 1 963 ? -27.565 -4.274 -14.647 1.00 24.48 964 ASP A CA 1
ATOM 6877 C C . ASP A 1 963 ? -28.045 -5.640 -15.057 1.00 23.16 964 ASP A C 1
ATOM 6878 O O . ASP A 1 963 ? -29.200 -5.815 -15.400 1.00 28.37 964 ASP A O 1
ATOM 6883 N N . ALA A 1 964 ? -27.175 -6.628 -14.915 1.00 23.73 965 ALA A N 1
ATOM 6884 C CA . ALA A 1 964 ? -27.403 -7.930 -15.527 1.00 24.81 965 ALA A CA 1
ATOM 6885 C C . ALA A 1 964 ? -28.571 -8.708 -14.921 1.00 24.08 965 ALA A C 1
ATOM 6886 O O . ALA A 1 964 ? -29.299 -9.389 -15.645 1.00 16.99 965 ALA A O 1
ATOM 6888 N N . PHE A 1 965 ? -28.787 -8.563 -13.615 1.00 26.06 966 PHE A N 1
ATOM 6889 C CA . PHE A 1 965 ? -29.876 -9.280 -12.959 1.00 25.05 966 PHE A CA 1
ATOM 6890 C C . PHE A 1 965 ? -31.198 -8.921 -13.618 1.00 31.88 966 PHE A C 1
ATOM 6891 O O . PHE A 1 965 ? -32.101 -9.763 -13.738 1.00 33.65 966 PHE A O 1
ATOM 6899 N N . GLY A 1 966 ? -31.305 -7.670 -14.053 1.00 29.65 967 GLY A N 1
ATOM 6900 C CA . GLY A 1 966 ? -32.501 -7.228 -14.740 1.00 33.11 967 GLY A CA 1
ATOM 6901 C C . GLY A 1 966 ? -33.531 -6.647 -13.797 1.00 35.24 967 GLY A C 1
ATOM 6902 O O . GLY A 1 966 ? -33.263 -6.471 -12.603 1.00 30.59 967 GLY A O 1
ATOM 6903 N N . PRO A 1 967 ? -34.724 -6.348 -14.338 1.00 39.06 968 PRO A N 1
ATOM 6904 C CA . PRO A 1 967 ? -35.841 -5.717 -13.625 1.00 36.85 968 PRO A CA 1
ATOM 6905 C C . PRO A 1 967 ? -36.213 -6.535 -12.396 1.00 30.97 968 PRO A C 1
ATOM 6906 O O . PRO A 1 967 ? -36.083 -7.751 -12.428 1.00 30.36 968 PRO A O 1
ATOM 6910 N N . PRO A 1 968 ? -36.632 -5.872 -11.316 1.00 30.25 969 PRO A N 1
ATOM 6911 C CA . PRO A 1 968 ? -37.168 -6.563 -10.141 1.00 34.00 969 PRO A CA 1
ATOM 6912 C C . PRO A 1 968 ? -38.459 -7.333 -10.412 1.00 40.70 969 PRO A C 1
ATOM 6913 O O . PRO A 1 968 ? -38.974 -7.320 -11.532 1.00 45.58 969 PRO A O 1
ATOM 6917 N N . ALA A 1 969 ? -38.919 -8.075 -9.410 1.00 43.63 970 ALA A N 1
ATOM 6918 C CA . ALA A 1 969 ? -40.270 -8.618 -9.411 1.00 43.18 970 ALA A CA 1
ATOM 6919 C C . ALA A 1 969 ? -41.161 -7.454 -9.012 1.00 45.93 970 ALA A C 1
ATOM 6920 O O . ALA A 1 969 ? -40.685 -6.525 -8.356 1.00 47.51 970 ALA A O 1
ATOM 6922 N N . PRO A 1 970 ? -42.437 -7.465 -9.442 1.00 57.91 971 PRO A N 1
ATOM 6923 C CA . PRO A 1 970 ? -43.350 -6.370 -9.076 1.00 57.77 971 PRO A CA 1
ATOM 6924 C C . PRO A 1 970 ? -43.604 -6.272 -7.570 1.00 55.12 971 PRO A C 1
ATOM 6925 O O . PRO A 1 970 ? -43.638 -7.286 -6.869 1.00 53.95 971 PRO A O 1
ATOM 6929 N N . VAL A 1 971 ? -43.786 -5.050 -7.084 1.00 54.64 972 VAL A N 1
ATOM 6930 C CA . VAL A 1 971 ? -43.970 -4.824 -5.657 1.00 68.44 972 VAL A CA 1
ATOM 6931 C C . VAL A 1 971 ? -45.422 -4.450 -5.306 1.00 73.43 972 VAL A C 1
ATOM 6932 O O . VAL A 1 971 ? -46.148 -3.879 -6.121 1.00 73.81 972 VAL A O 1
ATOM 6936 N N . VAL A 1 972 ? -45.853 -4.821 -4.105 1.00 73.74 973 VAL A N 1
ATOM 6937 C CA . VAL A 1 972 ? -47.173 -4.438 -3.610 1.00 77.50 973 VAL A CA 1
ATOM 6938 C C . VAL A 1 972 ? -47.146 -3.040 -2.968 1.00 78.73 973 VAL A C 1
ATOM 6939 O O . VAL A 1 972 ? -48.046 -2.225 -3.160 1.00 72.31 973 VAL A O 1
ATOM 6943 N N . GLU A 1 973 ? -46.083 -2.781 -2.220 1.00 82.29 974 GLU A N 1
ATOM 6944 C CA . GLU A 1 973 ? -45.918 -1.561 -1.456 1.00 85.35 974 GLU A CA 1
ATOM 6945 C C . GLU A 1 973 ? -44.442 -1.217 -1.531 1.00 82.72 974 GLU A C 1
ATOM 6946 O O . GLU A 1 973 ? -43.609 -2.123 -1.550 1.00 80.52 974 GLU A O 1
ATOM 6952 N N . PRO A 1 974 ? -44.102 0.081 -1.589 1.00 81.32 975 PRO A N 1
ATOM 6953 C CA . PRO A 1 974 ? -42.666 0.362 -1.488 1.00 79.07 975 PRO A CA 1
ATOM 6954 C C . PRO A 1 974 ? -42.099 -0.204 -0.175 1.00 80.94 975 PRO A C 1
ATOM 6955 O O . PRO A 1 974 ? -42.751 -0.148 0.872 1.00 81.49 975 PRO A O 1
ATOM 6959 N N . VAL A 1 975 ? -40.905 -0.782 -0.247 1.00 79.18 976 VAL A N 1
ATOM 6960 C CA . VAL A 1 975 ? -40.304 -1.428 0.918 1.00 78.87 976 VAL A CA 1
ATOM 6961 C C . VAL A 1 975 ? -39.517 -0.470 1.793 1.00 79.01 976 VAL A C 1
ATOM 6962 O O . VAL A 1 975 ? -38.659 0.277 1.304 1.00 71.94 976 VAL A O 1
ATOM 6966 N N . PRO A 1 976 ? -39.822 -0.484 3.100 1.00 79.14 977 PRO A N 1
ATOM 6967 C CA . PRO A 1 976 ? -39.036 0.320 4.035 1.00 82.73 977 PRO A CA 1
ATOM 6968 C C . PRO A 1 976 ? -37.603 -0.208 4.068 1.00 78.54 977 PRO A C 1
ATOM 6969 O O . PRO A 1 976 ? -37.366 -1.368 4.420 1.00 74.45 977 PRO A O 1
ATOM 6973 N N . LEU A 1 977 ? -36.666 0.642 3.654 1.00 74.12 978 LEU A N 1
ATOM 6974 C CA . LEU A 1 977 ? -35.250 0.290 3.610 1.00 74.49 978 LEU A CA 1
ATOM 6975 C C . LEU A 1 977 ? -34.456 0.814 4.811 1.00 74.98 978 LEU A C 1
ATOM 6976 O O . LEU A 1 977 ? -34.787 1.847 5.397 1.00 74.89 978 LEU A O 1
ATOM 6981 N N . VAL A 1 978 ? -33.378 0.103 5.133 1.00 76.08 979 VAL A N 1
ATOM 6982 C CA . VAL A 1 978 ? -32.519 0.403 6.274 1.00 74.43 979 VAL A CA 1
ATOM 6983 C C . VAL A 1 978 ? -32.006 1.846 6.270 1.00 68.21 979 VAL A C 1
ATOM 6984 O O . VAL A 1 978 ? -31.700 2.413 7.321 1.00 68.73 979 VAL A O 1
ATOM 6988 N N . GLY A 1 979 ? -31.922 2.442 5.086 1.00 72.38 980 GLY A N 1
ATOM 6989 C CA . GLY A 1 979 ? -31.364 3.774 4.959 1.00 74.75 980 GLY A CA 1
ATOM 6990 C C . GLY A 1 979 ? -32.414 4.862 4.976 1.00 71.76 980 GLY A C 1
ATOM 6991 O O . GLY A 1 979 ? -32.093 6.045 5.016 1.00 66.79 980 GLY A O 1
ATOM 6992 N N . GLY A 1 980 ? -33.679 4.464 4.954 1.00 75.61 981 GLY A N 1
ATOM 6993 C CA . GLY A 1 980 ? -34.767 5.421 4.928 1.00 71.72 981 GLY A CA 1
ATOM 6994 C C . GLY A 1 980 ? -35.314 5.603 3.531 1.00 69.79 981 GLY A C 1
ATOM 6995 O O . GLY A 1 980 ? -36.357 6.225 3.343 1.00 63.62 981 GLY A O 1
ATOM 6996 N N . LEU A 1 981 ? -34.612 5.051 2.547 1.00 74.90 982 LEU A N 1
ATOM 6997 C CA . LEU A 1 981 ? -35.057 5.130 1.157 1.00 73.91 982 LEU A CA 1
ATOM 6998 C C . LEU A 1 981 ? -36.356 4.349 1.035 1.00 75.53 982 LEU A C 1
ATOM 6999 O O . LEU A 1 981 ? -36.538 3.312 1.673 1.00 75.10 982 LEU A O 1
ATOM 7004 N N . GLN A 1 982 ? -37.275 4.859 0.231 1.00 77.93 983 GLN A N 1
ATOM 7005 C CA . GLN A 1 982 ? -38.515 4.154 0.006 1.00 77.27 983 GLN A CA 1
ATOM 7006 C C . GLN A 1 982 ? -38.342 3.321 -1.245 1.00 76.43 983 GLN A C 1
ATOM 7007 O O . GLN A 1 982 ? -38.704 3.738 -2.348 1.00 78.28 983 GLN A O 1
ATOM 7013 N N . TRP A 1 983 ? -37.740 2.151 -1.059 1.00 71.48 984 TRP A N 1
ATOM 7014 C CA . TRP A 1 983 ? -37.442 1.270 -2.171 1.00 68.02 984 TRP A CA 1
ATOM 7015 C C . TRP A 1 983 ? -38.723 0.920 -2.907 1.00 65.53 984 TRP A C 1
ATOM 7016 O O . TRP A 1 983 ? -39.678 0.430 -2.309 1.00 68.52 984 TRP A O 1
ATOM 7027 N N . ALA A 1 984 ? -38.733 1.193 -4.205 1.00 64.36 985 ALA A N 1
ATOM 7028 C CA . ALA A 1 984 ? -39.905 0.982 -5.037 1.00 64.54 985 ALA A CA 1
ATOM 7029 C C . ALA A 1 984 ? -39.485 0.785 -6.491 1.00 62.73 985 ALA A C 1
ATOM 7030 O O . ALA A 1 984 ? -38.915 1.695 -7.100 1.00 59.74 985 ALA A O 1
ATOM 7032 N N . PRO A 1 985 ? -39.757 -0.410 -7.047 1.00 60.99 986 PRO A N 1
ATOM 7033 C CA . PRO A 1 985 ? -39.461 -0.751 -8.441 1.00 53.65 986 PRO A CA 1
ATOM 7034 C C . PRO A 1 985 ? -39.836 0.316 -9.466 1.00 52.20 986 PRO A C 1
ATOM 7035 O O . PRO A 1 985 ? -39.018 0.576 -10.344 1.00 53.94 986 PRO A O 1
ATOM 7039 N N . ASP A 1 986 ? -41.002 0.949 -9.331 1.00 56.85 987 ASP A N 1
ATOM 7040 C CA . ASP A 1 986 ? -41.488 1.906 -10.339 1.00 52.16 987 ASP A CA 1
ATOM 7041 C C . ASP A 1 986 ? -40.652 3.196 -10.417 1.00 58.00 987 ASP A C 1
ATOM 7042 O O . ASP A 1 986 ? -40.711 3.932 -11.406 1.00 58.44 987 ASP A O 1
ATOM 7047 N N . LEU A 1 987 ? -39.872 3.452 -9.371 1.00 56.02 988 LEU A N 1
ATOM 7048 C CA . LEU A 1 987 ? -38.940 4.574 -9.325 1.00 56.27 988 LEU A CA 1
ATOM 7049 C C . LEU A 1 987 ? -37.752 4.361 -10.286 1.00 52.48 988 LEU A C 1
ATOM 7050 O O . LEU A 1 987 ? -37.089 5.314 -10.689 1.00 54.26 988 LEU A O 1
ATOM 7055 N N . PHE A 1 988 ? -37.495 3.108 -10.655 1.00 50.51 989 PHE A N 1
ATOM 7056 C CA . PHE A 1 988 ? -36.331 2.759 -11.478 1.00 52.57 989 PHE A CA 1
ATOM 7057 C C . PHE A 1 988 ? -36.694 2.114 -12.822 1.00 48.54 989 PHE A C 1
ATOM 7058 O O . PHE A 1 988 ? -35.994 1.199 -13.270 1.00 42.71 989 PHE A O 1
ATOM 7066 N N . ASP A 1 989 ? -37.772 2.560 -13.459 1.00 49.00 990 ASP A N 1
ATOM 7067 C CA . ASP A 1 989 ? -38.149 1.999 -14.757 1.00 50.44 990 ASP A CA 1
ATOM 7068 C C . ASP A 1 989 ? -36.991 2.054 -15.768 1.00 43.74 990 ASP A C 1
ATOM 7069 O O . ASP A 1 989 ? -36.410 3.111 -16.023 1.00 38.73 990 ASP A O 1
ATOM 7074 N N . GLY A 1 990 ? -36.648 0.903 -16.334 1.00 44.53 991 GLY A N 1
ATOM 7075 C CA . GLY A 1 990 ? -35.598 0.860 -17.333 1.00 40.53 991 GLY A CA 1
ATOM 7076 C C . GLY A 1 990 ? -34.159 0.837 -16.835 1.00 41.15 991 GLY A C 1
ATOM 7077 O O . GLY A 1 990 ? -33.242 0.627 -17.634 1.00 45.11 991 GLY A O 1
ATOM 7078 N N . ASP A 1 991 ? -33.947 1.033 -15.532 1.00 44.13 992 ASP A N 1
ATOM 7079 C CA . ASP A 1 991 ? -32.591 1.132 -14.972 1.00 37.97 992 ASP A CA 1
ATOM 7080 C C . ASP A 1 991 ? -32.375 0.176 -13.800 1.00 38.37 992 ASP A C 1
ATOM 7081 O O . ASP A 1 991 ? -32.316 0.620 -12.645 1.00 36.70 992 ASP A O 1
ATOM 7086 N N . PRO A 1 992 ? -32.222 -1.134 -14.096 1.00 37.67 993 PRO A N 1
ATOM 7087 C CA . PRO A 1 992 ? -32.043 -2.174 -13.068 1.00 36.50 993 PRO A CA 1
ATOM 7088 C C . PRO A 1 992 ? -30.770 -1.983 -12.223 1.00 35.71 993 PRO A C 1
ATOM 7089 O O . PRO A 1 992 ? -30.733 -2.421 -11.069 1.00 35.08 993 PRO A O 1
ATOM 7093 N N . ALA A 1 993 ? -29.739 -1.372 -12.807 1.00 30.32 994 ALA A N 1
ATOM 7094 C CA . ALA A 1 993 ? -28.516 -1.063 -12.089 1.00 26.19 994 ALA A CA 1
ATOM 7095 C C . ALA A 1 993 ? -28.824 -0.174 -10.906 1.00 32.74 994 ALA A C 1
ATOM 7096 O O . ALA A 1 993 ? -28.527 -0.513 -9.763 1.00 35.38 994 ALA A O 1
ATOM 7098 N N . ALA A 1 994 ? -29.446 0.965 -11.178 1.00 43.51 995 ALA A N 1
ATOM 7099 C CA . ALA A 1 994 ? -29.816 1.891 -10.111 1.00 43.78 995 ALA A CA 1
ATOM 7100 C C . ALA A 1 994 ? -30.795 1.222 -9.144 1.00 35.79 995 ALA A C 1
ATOM 7101 O O . ALA A 1 994 ? -30.738 1.461 -7.936 1.00 37.34 995 ALA A O 1
ATOM 7103 N N . ALA A 1 995 ? -31.694 0.406 -9.690 1.00 34.28 996 ALA A N 1
ATOM 7104 C CA . ALA A 1 995 ? -32.651 -0.358 -8.885 1.00 37.49 996 ALA A CA 1
ATOM 7105 C C . ALA A 1 995 ? -31.919 -1.075 -7.776 1.00 38.26 996 ALA A C 1
ATOM 7106 O O . ALA A 1 995 ? -32.015 -0.704 -6.613 1.00 39.59 996 ALA A O 1
ATOM 7108 N N . TRP A 1 996 ? -31.137 -2.078 -8.156 1.00 41.70 997 TRP A N 1
ATOM 7109 C CA . TRP A 1 996 ? -30.420 -2.896 -7.184 1.00 36.77 997 TRP A CA 1
ATOM 7110 C C . TRP A 1 996 ? -29.361 -2.144 -6.361 1.00 33.09 997 TRP A C 1
ATOM 7111 O O . TRP A 1 996 ? -29.283 -2.325 -5.147 1.00 34.31 997 TRP A O 1
ATOM 7122 N N . MET A 1 997 ? -28.579 -1.277 -6.994 1.00 30.73 998 MET A N 1
ATOM 7123 C CA . MET A 1 997 ? -27.580 -0.530 -6.244 1.00 33.12 998 MET A CA 1
ATOM 7124 C C . MET A 1 997 ? -28.217 0.354 -5.163 1.00 41.61 998 MET A C 1
ATOM 7125 O O . MET A 1 997 ? -27.542 0.775 -4.229 1.00 45.49 998 MET A O 1
ATOM 7130 N N . SER A 1 998 ? -29.514 0.625 -5.263 1.00 40.01 999 SER A N 1
ATOM 7131 C CA . SER A 1 998 ? -30.148 1.485 -4.268 1.00 43.20 999 SER A CA 1
ATOM 7132 C C . SER A 1 998 ? -30.456 0.742 -2.974 1.00 44.71 999 SER A C 1
ATOM 7133 O O . SER A 1 998 ? -30.622 1.371 -1.916 1.00 48.30 999 SER A O 1
ATOM 7136 N N . SER A 1 999 ? -30.547 -0.586 -3.061 1.00 38.73 1000 SER A N 1
ATOM 7137 C CA . SER A 1 999 ? -30.890 -1.413 -1.898 1.00 45.62 1000 SER A CA 1
ATOM 7138 C C . SER A 1 999 ? -29.641 -1.646 -1.048 1.00 43.82 1000 SER A C 1
ATOM 7139 O O . SER A 1 999 ? -29.665 -2.336 -0.024 1.00 35.81 1000 SER A O 1
ATOM 7142 N N . THR A 1 1000 ? -28.554 -1.037 -1.492 1.00 41.02 1001 THR A N 1
ATOM 7143 C CA . THR A 1 1000 ? -27.231 -1.327 -0.994 1.00 34.95 1001 THR A CA 1
ATOM 7144 C C . THR A 1 1000 ? -26.712 -0.298 0.024 1.00 46.51 1001 THR A C 1
ATOM 7145 O O . THR A 1 1000 ? -25.688 -0.520 0.671 1.00 53.60 1001 THR A O 1
ATOM 7149 N N . GLY A 1 1001 ? -27.415 0.822 0.174 1.00 48.05 1002 GLY A N 1
ATOM 7150 C CA . GLY A 1 1001 ? -27.017 1.825 1.147 1.00 52.30 1002 GLY A CA 1
ATOM 7151 C C . GLY A 1 1001 ? -27.883 3.074 1.241 1.00 59.33 1002 GLY A C 1
ATOM 7152 O O . GLY A 1 1001 ? -28.667 3.384 0.341 1.00 56.00 1002 GLY A O 1
ATOM 7153 N N . GLY A 1 1002 ? -27.746 3.778 2.364 1.00 61.42 1003 GLY A N 1
ATOM 7154 C CA . GLY A 1 1002 ? -28.411 5.048 2.582 1.00 60.33 1003 GLY A CA 1
ATOM 7155 C C . GLY A 1 1002 ? -27.687 6.082 1.752 1.00 62.01 1003 GLY A C 1
ATOM 7156 O O . GLY A 1 1002 ? -26.482 5.961 1.541 1.00 60.76 1003 GLY A O 1
ATOM 7157 N N . ARG A 1 1003 ? -28.409 7.088 1.271 1.00 63.88 1004 ARG A N 1
ATOM 7158 C CA . ARG A 1 1003 ? -27.801 8.103 0.419 1.00 60.85 1004 ARG A CA 1
ATOM 7159 C C . ARG A 1 1003 ? -26.655 8.836 1.112 1.00 63.83 1004 ARG A C 1
ATOM 7160 O O . ARG A 1 1003 ? -25.682 9.228 0.470 1.00 63.11 1004 ARG A O 1
ATOM 7168 N N . ARG A 1 1004 ? -26.754 8.971 2.430 1.00 69.69 1005 ARG A N 1
ATOM 7169 C CA . ARG A 1 1004 ? -25.752 9.679 3.226 1.00 65.39 1005 ARG A CA 1
ATOM 7170 C C . ARG A 1 1004 ? -24.485 8.857 3.443 1.00 71.09 1005 ARG A C 1
ATOM 7171 O O . ARG A 1 1004 ? -23.423 9.411 3.738 1.00 73.21 1005 ARG A O 1
ATOM 7179 N N . GLU A 1 1005 ? -24.602 7.536 3.299 1.00 73.80 1006 GLU A N 1
ATOM 7180 C CA . GLU A 1 1005 ? -23.482 6.627 3.539 1.00 66.91 1006 GLU A CA 1
ATOM 7181 C C . GLU A 1 1005 ? -22.524 6.594 2.345 1.00 59.72 1006 GLU A C 1
ATOM 7182 O O . GLU A 1 1005 ? -21.605 5.772 2.311 1.00 59.75 1006 GLU A O 1
ATOM 7188 N N . LEU A 1 1006 ? -22.744 7.472 1.367 1.00 55.06 1007 LEU A N 1
ATOM 7189 C CA . LEU A 1 1006 ? -21.829 7.604 0.238 1.00 57.33 1007 LEU A CA 1
ATOM 7190 C C . LEU A 1 1006 ? -20.435 7.915 0.727 1.00 54.70 1007 LEU A C 1
ATOM 7191 O O . LEU A 1 1006 ? -20.258 8.725 1.620 1.00 59.80 1007 LEU A O 1
ATOM 7196 N N . PRO A 1 1007 ? -19.431 7.282 0.127 1.00 58.26 1008 PRO A N 1
ATOM 7197 C CA . PRO A 1 1007 ? -18.080 7.469 0.655 1.00 58.71 1008 PRO A CA 1
ATOM 7198 C C . PRO A 1 1007 ? -17.529 8.826 0.274 1.00 54.99 1008 PRO A C 1
ATOM 7199 O O . PRO A 1 1007 ? -17.926 9.374 -0.747 1.00 56.74 1008 PRO A O 1
ATOM 7203 N N . PRO A 1 1008 ? -16.669 9.388 1.127 1.00 60.73 1009 PRO A N 1
ATOM 7204 C CA . PRO A 1 1008 ? -15.916 10.614 0.866 1.00 63.57 1009 PRO A CA 1
ATOM 7205 C C . PRO A 1 1008 ? -15.426 10.699 -0.577 1.00 61.23 1009 PRO A C 1
ATOM 7206 O O . PRO A 1 1008 ? -15.831 11.615 -1.295 1.00 59.29 1009 PRO A O 1
ATOM 7210 N N . ASP A 1 1009 ? -14.615 9.728 -0.994 1.00 57.24 1010 ASP A N 1
ATOM 7211 C CA . ASP A 1 1009 ? -14.006 9.699 -2.330 1.00 64.64 1010 ASP A CA 1
ATOM 7212 C C . ASP A 1 1009 ? -15.009 9.902 -3.468 1.00 66.42 1010 ASP A C 1
ATOM 7213 O O . ASP A 1 1009 ? -14.639 10.327 -4.566 1.00 63.66 1010 ASP A O 1
ATOM 7218 N N . TYR A 1 1010 ? -16.274 9.588 -3.210 1.00 64.69 1011 TYR A N 1
ATOM 7219 C CA . TYR A 1 1010 ? -17.314 9.836 -4.192 1.00 57.99 1011 TYR A CA 1
ATOM 7220 C C . TYR A 1 1010 ? -17.830 11.277 -4.151 1.00 63.09 1011 TYR A C 1
ATOM 7221 O O . TYR A 1 1010 ? -17.911 11.942 -5.185 1.00 61.53 1011 TYR A O 1
ATOM 7230 N N . ARG A 1 1011 ? -18.158 11.768 -2.961 1.00 65.29 1012 ARG A N 1
ATOM 7231 C CA . ARG A 1 1011 ? -18.754 13.095 -2.848 1.00 63.70 1012 ARG A CA 1
ATOM 7232 C C . ARG A 1 1011 ? -17.799 14.211 -3.278 1.00 63.44 1012 ARG A C 1
ATOM 7233 O O . ARG A 1 1011 ? -18.221 15.196 -3.888 1.00 62.61 1012 ARG A O 1
ATOM 7241 N N . ARG A 1 1012 ? -16.513 14.038 -2.993 1.00 62.90 1013 ARG A N 1
ATOM 7242 C CA . ARG A 1 1012 ? -15.504 15.027 -3.383 1.00 67.85 1013 ARG A CA 1
ATOM 7243 C C . ARG A 1 1012 ? -15.194 14.995 -4.881 1.00 63.04 1013 ARG A C 1
ATOM 7244 O O . ARG A 1 1012 ? -14.379 15.773 -5.369 1.00 64.06 1013 ARG A O 1
ATOM 7252 N N . ASP A 1 1013 ? -15.827 14.079 -5.603 1.00 63.66 1014 ASP A N 1
ATOM 7253 C CA . ASP A 1 1013 ? -15.511 13.895 -7.019 1.00 66.08 1014 ASP A CA 1
ATOM 7254 C C . ASP A 1 1013 ? -16.569 13.178 -7.886 1.00 66.65 1014 ASP A C 1
ATOM 7255 O O . ASP A 1 1013 ? -16.210 12.361 -8.740 1.00 66.76 1014 ASP A O 1
ATOM 7260 N N . PRO A 1 1014 ? -17.866 13.501 -7.707 1.00 60.48 1015 PRO A N 1
ATOM 7261 C CA . PRO A 1 1014 ? -18.905 12.685 -8.352 1.00 62.04 1015 PRO A CA 1
ATOM 7262 C C . PRO A 1 1014 ? -18.909 12.757 -9.883 1.00 60.66 1015 PRO A C 1
ATOM 7263 O O . PRO A 1 1014 ? -19.527 11.920 -10.535 1.00 59.03 1015 PRO A O 1
ATOM 7267 N N . ALA A 1 1015 ? -18.220 13.746 -10.441 1.00 68.64 1016 ALA A N 1
ATOM 7268 C CA . ALA A 1 1015 ? -18.168 13.923 -11.886 1.00 62.18 1016 ALA A CA 1
ATOM 7269 C C . ALA A 1 1015 ? -17.427 12.753 -12.517 1.00 61.79 1016 ALA A C 1
ATOM 7270 O O . ALA A 1 1015 ? -17.773 12.312 -13.610 1.00 57.40 1016 ALA A O 1
ATOM 7272 N N . ARG A 1 1016 ? -16.409 12.255 -11.818 1.00 63.41 1017 ARG A N 1
ATOM 7273 C CA . ARG A 1 1016 ? -15.610 11.138 -12.313 1.00 61.03 1017 ARG A CA 1
ATOM 7274 C C . ARG A 1 1016 ? -16.438 9.873 -12.365 1.00 63.64 1017 ARG A C 1
ATOM 7275 O O . ARG A 1 1016 ? -16.726 9.337 -13.437 1.00 60.22 1017 ARG A O 1
ATOM 7283 N N . TRP A 1 1017 ? -16.869 9.443 -11.187 1.00 64.24 1018 TRP A N 1
ATOM 7284 C CA . TRP A 1 1017 ? -17.535 8.165 -11.016 1.00 58.37 1018 TRP A CA 1
ATOM 7285 C C . TRP A 1 1017 ? -18.775 8.004 -11.873 1.00 58.40 1018 TRP A C 1
ATOM 7286 O O . TRP A 1 1017 ? -19.077 6.904 -12.342 1.00 60.99 1018 TRP A O 1
ATOM 7297 N N . GLN A 1 1018 ? -19.495 9.095 -12.081 1.00 59.71 1019 GLN A N 1
ATOM 7298 C CA . GLN A 1 1018 ? -20.642 9.061 -12.969 1.00 59.10 1019 GLN A CA 1
ATOM 7299 C C . GLN A 1 1018 ? -20.204 8.731 -14.389 1.00 57.75 1019 GLN A C 1
ATOM 7300 O O . GLN A 1 1018 ? -20.882 7.996 -15.106 1.00 56.20 1019 GLN A O 1
ATOM 7306 N N . LYS A 1 1019 ? -19.052 9.261 -14.783 1.00 56.93 1020 LYS A N 1
ATOM 7307 C CA . LYS A 1 1019 ? -18.554 9.072 -16.143 1.00 58.53 1020 LYS A CA 1
ATOM 7308 C C . LYS A 1 1019 ? -17.991 7.674 -16.358 1.00 49.45 1020 LYS A C 1
ATOM 7309 O O . LYS A 1 1019 ? -18.124 7.102 -17.440 1.00 38.29 1020 LYS A O 1
ATOM 7315 N N . LEU A 1 1020 ? -17.366 7.135 -15.315 1.00 53.94 1021 LEU A N 1
ATOM 7316 C CA . LEU A 1 1020 ? -16.748 5.809 -15.365 1.00 48.30 1021 LEU A CA 1
ATOM 7317 C C . LEU A 1 1020 ? -17.791 4.690 -15.226 1.00 43.22 1021 LEU A C 1
ATOM 7318 O O . LEU A 1 1020 ? -17.866 3.787 -16.061 1.00 43.62 1021 LEU A O 1
ATOM 7323 N N . ILE A 1 1021 ? -18.588 4.752 -14.166 1.00 38.93 1022 ILE A N 1
ATOM 7324 C CA . ILE A 1 1021 ? -19.523 3.685 -13.857 1.00 38.10 1022 ILE A CA 1
ATOM 7325 C C . ILE A 1 1021 ? -20.898 4.004 -14.416 1.00 37.43 1022 ILE A C 1
ATOM 7326 O O . ILE A 1 1021 ? -21.754 4.519 -13.703 1.00 38.11 1022 ILE A O 1
ATOM 7331 N N . ASP A 1 1022 ? -21.103 3.666 -15.689 1.00 37.09 1023 ASP A N 1
ATOM 7332 C CA . ASP A 1 1022 ? -22.325 4.024 -16.424 1.00 41.83 1023 ASP A CA 1
ATOM 7333 C C . ASP A 1 1022 ? -22.876 2.858 -17.255 1.00 41.17 1023 ASP A C 1
ATOM 7334 O O . ASP A 1 1022 ? -22.802 2.856 -18.494 1.00 36.84 1023 ASP A O 1
ATOM 7339 N N . PRO A 1 1023 ? -23.440 1.861 -16.568 1.00 37.62 1024 PRO A N 1
ATOM 7340 C CA . PRO A 1 1023 ? -23.959 0.690 -17.269 1.00 35.66 1024 PRO A CA 1
ATOM 7341 C C . PRO A 1 1023 ? -25.163 1.074 -18.107 1.00 36.24 1024 PRO A C 1
ATOM 7342 O O . PRO A 1 1023 ? -25.251 0.654 -19.257 1.00 35.20 1024 PRO A O 1
ATOM 7346 N N . THR A 1 1024 ? -26.069 1.868 -17.542 1.00 38.11 1025 THR A N 1
ATOM 7347 C CA . THR A 1 1024 ? -27.295 2.241 -18.252 1.00 41.99 1025 THR A CA 1
ATOM 7348 C C . THR A 1 1024 ? -26.990 2.990 -19.545 1.00 38.43 1025 THR A C 1
ATOM 7349 O O . THR A 1 1024 ? -27.674 2.809 -20.546 1.00 35.66 1025 THR A O 1
ATOM 7353 N N . GLY A 1 1025 ? -25.924 3.785 -19.531 1.00 38.12 1026 GLY A N 1
ATOM 7354 C CA . GLY A 1 1025 ? -25.504 4.512 -20.712 1.00 37.02 1026 GLY A CA 1
ATOM 7355 C C . GLY A 1 1025 ? -24.679 3.713 -21.707 1.00 42.61 1026 GLY A C 1
ATOM 7356 O O . GLY A 1 1025 ? -24.201 4.278 -22.686 1.00 51.74 1026 GLY A O 1
ATOM 7357 N N . GLY A 1 1026 ? -24.494 2.415 -21.459 1.00 40.53 1027 GLY A N 1
ATOM 7358 C CA . GLY A 1 1026 ? -23.756 1.541 -22.363 1.00 28.95 1027 GLY A CA 1
ATOM 7359 C C . GLY A 1 1026 ? -22.250 1.492 -22.110 1.00 39.20 1027 GLY A C 1
ATOM 7360 O O . GLY A 1 1026 ? -21.503 0.920 -22.915 1.00 33.90 1027 GLY A O 1
ATOM 7361 N N . TRP A 1 1027 ? -21.820 2.062 -20.977 1.00 37.80 1028 TRP A N 1
ATOM 7362 C CA . TRP A 1 1027 ? -20.418 2.059 -20.542 1.00 36.94 1028 TRP A CA 1
ATOM 7363 C C . TRP A 1 1027 ? -19.487 2.794 -21.503 1.00 46.64 1028 TRP A C 1
ATOM 7364 O O . TRP A 1 1027 ? -18.454 2.238 -21.909 1.00 45.58 1028 TRP A O 1
ATOM 7375 N N . PRO A 1 1028 ? -19.823 4.052 -21.852 1.00 57.90 1029 PRO A N 1
ATOM 7376 C CA . PRO A 1 1028 ? -19.153 4.696 -22.996 1.00 53.67 1029 PRO A CA 1
ATOM 7377 C C . PRO A 1 1028 ? -17.671 4.976 -22.729 1.00 46.59 1029 PRO A C 1
ATOM 7378 O O . PRO A 1 1028 ? -16.813 4.615 -23.537 1.00 39.79 1029 PRO A O 1
ATOM 7382 N N . LEU A 1 1029 ? -17.386 5.598 -21.591 1.00 43.58 1030 LEU A N 1
ATOM 7383 C CA . LEU A 1 1029 ? -16.024 5.940 -21.236 1.00 39.29 1030 LEU A CA 1
ATOM 7384 C C . LEU A 1 1029 ? -15.149 4.690 -21.146 1.00 48.57 1030 LEU A C 1
ATOM 7385 O O . LEU A 1 1029 ? -14.011 4.691 -21.618 1.00 53.52 1030 LEU A O 1
ATOM 7390 N N . LEU A 1 1030 ? -15.670 3.630 -20.528 1.00 47.11 1031 LEU A N 1
ATOM 7391 C CA . LEU A 1 1030 ? -14.899 2.396 -20.360 1.00 43.75 1031 LEU A CA 1
ATOM 7392 C C . LEU A 1 1030 ? -14.492 1.799 -21.705 1.00 45.93 1031 LEU A C 1
ATOM 7393 O O . LEU A 1 1030 ? -13.379 1.295 -21.852 1.00 45.63 1031 LEU A O 1
ATOM 7398 N N . ARG A 1 1031 ? -15.392 1.854 -22.684 1.00 45.52 1032 ARG A N 1
ATOM 7399 C CA . ARG A 1 1031 ? -15.121 1.268 -23.992 1.00 40.95 1032 ARG A CA 1
ATOM 7400 C C . ARG A 1 1031 ? -14.127 2.069 -24.819 1.00 47.44 1032 ARG A C 1
ATOM 7401 O O . ARG A 1 1031 ? -13.696 1.624 -25.882 1.00 46.04 1032 ARG A O 1
ATOM 7409 N N . ALA A 1 1032 ? -13.800 3.269 -24.349 1.00 53.55 1033 ALA A N 1
ATOM 7410 C CA . ALA A 1 1032 ? -12.735 4.058 -24.948 1.00 51.68 1033 ALA A CA 1
ATOM 7411 C C . ALA A 1 1032 ? -11.436 3.337 -24.671 1.00 49.55 1033 ALA A C 1
ATOM 7412 O O . ALA A 1 1032 ? -10.768 2.865 -25.581 1.00 56.16 1033 ALA A O 1
ATOM 7414 N N . ASP A 1 1033 ? -11.128 3.225 -23.383 1.00 54.79 1034 ASP A N 1
ATOM 7415 C CA . ASP A 1 1033 ? -9.892 2.642 -22.874 1.00 47.44 1034 ASP A CA 1
ATOM 7416 C C . ASP A 1 1033 ? -9.702 1.211 -23.381 1.00 46.17 1034 ASP A C 1
ATOM 7417 O O . ASP A 1 1033 ? -10.673 0.474 -23.526 1.00 50.20 1034 ASP A O 1
ATOM 7422 N N . GLU A 1 1034 ? -8.463 0.820 -23.675 1.00 49.73 1035 GLU A N 1
ATOM 7423 C CA . GLU A 1 1034 ? -8.176 -0.577 -24.007 1.00 50.01 1035 GLU A CA 1
ATOM 7424 C C . GLU A 1 1034 ? -8.314 -1.408 -22.735 1.00 48.25 1035 GLU A C 1
ATOM 7425 O O . GLU A 1 1034 ? -8.882 -2.501 -22.747 1.00 44.57 1035 GLU A O 1
ATOM 7431 N N . ASP A 1 1035 ? -7.789 -0.876 -21.635 1.00 44.46 1036 ASP A N 1
ATOM 7432 C CA . ASP A 1 1035 ? -7.930 -1.516 -20.338 1.00 41.66 1036 ASP A CA 1
ATOM 7433 C C . ASP A 1 1035 ? -9.402 -1.658 -19.946 1.00 42.25 1036 ASP A C 1
ATOM 7434 O O . ASP A 1 1035 ? -9.804 -2.690 -19.403 1.00 39.93 1036 ASP A O 1
ATOM 7439 N N . GLY A 1 1036 ? -10.199 -0.628 -20.223 1.00 40.94 1037 GLY A N 1
ATOM 7440 C CA . GLY A 1 1036 ? -11.607 -0.637 -19.865 1.00 35.35 1037 GLY A CA 1
ATOM 7441 C C . GLY A 1 1036 ? -12.385 -1.715 -20.592 1.00 38.76 1037 GLY A C 1
ATOM 7442 O O . GLY A 1 1036 ? -13.346 -2.289 -20.059 1.00 38.09 1037 GLY A O 1
ATOM 7443 N N . CYS A 1 1037 ? -11.976 -1.978 -21.828 1.00 36.38 1038 CYS A N 1
ATOM 7444 C CA . CYS A 1 1037 ? -12.578 -3.032 -22.627 1.00 32.25 1038 CYS A CA 1
ATOM 7445 C C . CYS A 1 1037 ? -12.280 -4.395 -22.026 1.00 34.31 1038 CYS A C 1
ATOM 7446 O O . CYS A 1 1037 ? -13.162 -5.247 -21.930 1.00 33.66 1038 CYS A O 1
ATOM 7449 N N . GLN A 1 1038 ? -11.028 -4.593 -21.617 1.00 34.38 1039 GLN A N 1
ATOM 7450 C CA . GLN A 1 1038 ? -10.610 -5.863 -21.059 1.00 29.46 1039 GLN A CA 1
ATOM 7451 C C . GLN A 1 1038 ? -11.328 -6.136 -19.744 1.00 31.15 1039 GLN A C 1
ATOM 7452 O O . GLN A 1 1038 ? -11.514 -7.288 -19.341 1.00 27.79 1039 GLN A O 1
ATOM 7458 N N . VAL A 1 1039 ? -11.724 -5.068 -19.072 1.00 30.83 1040 VAL A N 1
ATOM 7459 C CA . VAL A 1 1039 ? -12.499 -5.209 -17.864 1.00 27.09 1040 VAL A CA 1
ATOM 7460 C C . VAL A 1 1039 ? -13.861 -5.761 -18.205 1.00 28.67 1040 VAL A C 1
ATOM 7461 O O . VAL A 1 1039 ? -14.309 -6.742 -17.607 1.00 28.05 1040 VAL A O 1
ATOM 7465 N N . LEU A 1 1040 ? -14.510 -5.166 -19.199 1.00 30.75 1041 LEU A N 1
ATOM 7466 C CA . LEU A 1 1040 ? -15.863 -5.600 -19.554 1.00 29.93 1041 LEU A CA 1
ATOM 7467 C C . LEU A 1 1040 ? -15.922 -7.004 -20.168 1.00 25.94 1041 LEU A C 1
ATOM 7468 O O . LEU A 1 1040 ? -16.879 -7.739 -19.922 1.00 22.22 1041 LEU A O 1
ATOM 7473 N N . ALA A 1 1041 ? -14.915 -7.373 -20.956 1.00 20.19 1042 ALA A N 1
ATOM 7474 C CA . ALA A 1 1041 ? -14.883 -8.707 -21.556 1.00 24.11 1042 ALA A CA 1
ATOM 7475 C C . ALA A 1 1041 ? -14.825 -9.766 -20.458 1.00 27.14 1042 ALA A C 1
ATOM 7476 O O . ALA A 1 1041 ? -15.543 -10.773 -20.503 1.00 27.24 1042 ALA A O 1
ATOM 7478 N N . ALA A 1 1042 ? -13.993 -9.513 -19.452 1.00 23.82 1043 ALA A N 1
ATOM 7479 C CA . ALA A 1 1042 ? -13.800 -10.466 -18.372 1.00 25.32 1043 ALA A CA 1
ATOM 7480 C C . ALA A 1 1042 ? -15.078 -10.699 -17.557 1.00 21.82 1043 ALA A C 1
ATOM 7481 O O . ALA A 1 1042 ? -15.168 -11.675 -16.828 1.00 20.51 1043 ALA A O 1
ATOM 7483 N N . LEU A 1 1043 ? -16.062 -9.813 -17.714 1.00 22.45 1044 LEU A N 1
ATOM 7484 C CA . LEU A 1 1043 ? -17.354 -9.890 -17.026 1.00 18.80 1044 LEU A CA 1
ATOM 7485 C C . LEU A 1 1043 ? -18.526 -10.422 -17.854 1.00 16.93 1044 LEU A C 1
ATOM 7486 O O . LEU A 1 1043 ? -19.654 -10.438 -17.374 1.00 19.03 1044 LEU A O 1
ATOM 7491 N N . GLU A 1 1044 ? -18.293 -10.802 -19.100 1.00 20.36 1045 GLU A N 1
ATOM 7492 C CA . GLU A 1 1044 ? -19.418 -11.132 -19.978 1.00 25.66 1045 GLU A CA 1
ATOM 7493 C C . GLU A 1 1044 ? -20.143 -12.384 -19.535 1.00 19.24 1045 GLU A C 1
ATOM 7494 O O . GLU A 1 1044 ? -21.343 -12.378 -19.295 1.00 17.13 1045 GLU A O 1
ATOM 7500 N N . SER A 1 1045 ? -19.388 -13.464 -19.481 1.00 16.89 1046 SER A N 1
ATOM 7501 C CA . SER A 1 1045 ? -19.898 -14.747 -19.098 1.00 14.68 1046 SER A CA 1
ATOM 7502 C C . SER A 1 1045 ? -20.600 -14.671 -17.727 1.00 19.47 1046 SER A C 1
ATOM 7503 O O . SER A 1 1045 ? -21.650 -15.282 -17.498 1.00 19.03 1046 SER A O 1
ATOM 7506 N N . ARG A 1 1046 ? -20.075 -13.873 -16.817 1.00 19.79 1047 ARG A N 1
ATOM 7507 C CA . ARG A 1 1046 ? -20.762 -13.792 -15.549 1.00 20.85 1047 ARG A CA 1
ATOM 7508 C C . ARG A 1 1046 ? -22.002 -12.894 -15.637 1.00 20.30 1047 ARG A C 1
ATOM 7509 O O . ARG A 1 1046 ? -23.007 -13.141 -14.956 1.00 18.84 1047 ARG A O 1
ATOM 7517 N N . ASP A 1 1047 ? -21.959 -11.871 -16.481 1.00 21.08 1048 ASP A N 1
ATOM 7518 C CA . ASP A 1 1047 ? -23.191 -11.121 -16.748 1.00 22.27 1048 ASP A CA 1
ATOM 7519 C C . ASP A 1 1047 ? -24.263 -12.041 -17.368 1.00 21.09 1048 ASP A C 1
ATOM 7520 O O . ASP A 1 1047 ? -25.447 -11.928 -17.050 1.00 20.95 1048 ASP A O 1
ATOM 7525 N N . GLU A 1 1048 ? -23.847 -12.966 -18.229 1.00 17.28 1049 GLU A N 1
ATOM 7526 C CA . GLU A 1 1048 ? -24.799 -13.868 -18.843 1.00 19.36 1049 GLU A CA 1
ATOM 7527 C C . GLU A 1 1048 ? -25.466 -14.676 -17.760 1.00 26.23 1049 GLU A C 1
ATOM 7528 O O . GLU A 1 1048 ? -26.697 -14.715 -17.692 1.00 29.95 1049 GLU A O 1
ATOM 7534 N N . ALA A 1 1049 ? -24.652 -15.279 -16.891 1.00 20.85 1050 ALA A N 1
ATOM 7535 C CA . ALA A 1 1049 ? -25.169 -16.130 -15.839 1.00 16.22 1050 ALA A CA 1
ATOM 7536 C C . ALA A 1 1049 ? -26.147 -15.402 -14.938 1.00 17.90 1050 ALA A C 1
ATOM 7537 O O . ALA A 1 1049 ? -27.167 -15.955 -14.516 1.00 21.33 1050 ALA A O 1
ATOM 7539 N N . VAL A 1 1050 ? -25.864 -14.146 -14.669 1.00 16.05 1051 VAL A N 1
ATOM 7540 C CA . VAL A 1 1050 ? -26.724 -13.419 -13.777 1.00 20.34 1051 VAL A CA 1
ATOM 7541 C C . VAL A 1 1050 ? -28.005 -13.066 -14.499 1.00 22.79 1051 VAL A C 1
ATOM 7542 O O . VAL A 1 1050 ? -29.079 -13.055 -13.894 1.00 21.70 1051 VAL A O 1
ATOM 7546 N N . ARG A 1 1051 ? -27.899 -12.800 -15.798 1.00 25.53 1052 ARG A N 1
ATOM 7547 C CA . ARG A 1 1051 ? -29.095 -12.501 -16.566 1.00 26.32 1052 ARG A CA 1
ATOM 7548 C C . ARG A 1 1051 ? -30.065 -13.675 -16.470 1.00 27.85 1052 ARG A C 1
ATOM 7549 O O . ARG A 1 1051 ? -31.226 -13.465 -16.082 1.00 30.69 1052 ARG A O 1
ATOM 7557 N N . ARG A 1 1052 ? -29.591 -14.894 -16.768 1.00 16.98 1053 ARG A N 1
ATOM 7558 C CA . ARG A 1 1052 ? -30.461 -16.068 -16.708 1.00 19.27 1053 ARG A CA 1
ATOM 7559 C C . ARG A 1 1052 ? -31.100 -16.230 -15.332 1.00 25.30 1053 ARG A C 1
ATOM 7560 O O . ARG A 1 1052 ? -32.312 -16.428 -15.230 1.00 29.17 1053 ARG A O 1
ATOM 7568 N N . PHE A 1 1053 ? -30.272 -16.145 -14.288 1.00 23.83 1054 PHE A N 1
ATOM 7569 C CA . PHE A 1 1053 ? -30.695 -16.279 -12.896 1.00 20.84 1054 PHE A CA 1
ATOM 7570 C C . PHE A 1 1053 ? -31.823 -15.276 -12.627 1.00 26.00 1054 PHE A C 1
ATOM 7571 O O . PHE A 1 1053 ? -32.870 -15.647 -12.091 1.00 30.38 1054 PHE A O 1
ATOM 7579 N N . GLY A 1 1054 ? -31.611 -14.012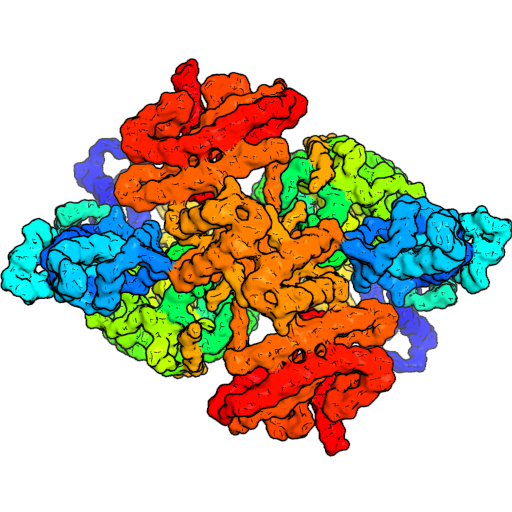 -12.987 1.00 25.99 1055 GLY A N 1
ATOM 7580 C CA . GLY A 1 1054 ? -32.619 -12.986 -12.773 1.00 25.04 1055 GLY A CA 1
ATOM 7581 C C . GLY A 1 1054 ? -33.915 -13.315 -13.501 1.00 29.46 1055 GLY A C 1
ATOM 7582 O O . GLY A 1 1054 ? -35.016 -13.130 -12.955 1.00 29.89 1055 GLY A O 1
ATOM 7583 N N . THR A 1 1055 ? -33.783 -13.820 -14.727 1.00 25.15 1056 THR A N 1
ATOM 7584 C CA . THR A 1 1055 ? -34.928 -14.280 -15.501 1.00 25.37 1056 THR A CA 1
ATOM 7585 C C . THR A 1 1055 ? -35.712 -15.407 -14.828 1.00 28.94 1056 THR A C 1
ATOM 7586 O O . THR A 1 1055 ? -36.903 -15.241 -14.568 1.00 33.54 1056 THR A O 1
ATOM 7590 N N . ALA A 1 1056 ? -35.065 -16.541 -14.551 1.00 24.77 1057 ALA A N 1
ATOM 7591 C CA . ALA A 1 1056 ? -35.758 -17.665 -13.916 1.00 27.48 1057 ALA A CA 1
ATOM 7592 C C . ALA A 1 1056 ? -36.299 -17.232 -12.569 1.00 30.24 1057 ALA A C 1
ATOM 7593 O O . ALA A 1 1056 ? -37.282 -17.782 -12.063 1.00 30.14 1057 ALA A O 1
ATOM 7595 N N . TYR A 1 1057 ? -35.660 -16.224 -11.992 1.00 27.49 1058 TYR A N 1
ATOM 7596 C CA . TYR A 1 1057 ? -36.123 -15.721 -10.724 1.00 29.20 1058 TYR A CA 1
ATOM 7597 C C . TYR A 1 1057 ? -37.443 -14.969 -10.819 1.00 29.81 1058 TYR A C 1
ATOM 7598 O O . TYR A 1 1057 ? -38.321 -15.134 -9.974 1.00 27.81 1058 TYR A O 1
ATOM 7607 N N . ARG A 1 1058 ? -37.579 -14.138 -11.844 1.00 33.77 1059 ARG A N 1
ATOM 7608 C CA . ARG A 1 1058 ? -38.827 -13.422 -12.053 1.00 33.93 1059 ARG A CA 1
ATOM 7609 C C . ARG A 1 1058 ? -39.916 -14.401 -12.485 1.00 30.87 1059 ARG A C 1
ATOM 7610 O O . ARG A 1 1058 ? -41.063 -14.225 -12.144 1.00 33.19 1059 ARG A O 1
ATOM 7618 N N . GLU A 1 1059 ? -39.541 -15.441 -13.220 1.00 27.78 1060 GLU A N 1
ATOM 7619 C CA . GLU A 1 1059 ? -40.483 -16.476 -13.645 1.00 33.69 1060 GLU A CA 1
ATOM 7620 C C . GLU A 1 1059 ? -41.169 -17.217 -12.483 1.00 39.49 1060 GLU A C 1
ATOM 7621 O O . GLU A 1 1059 ? -42.302 -17.682 -12.611 1.00 41.85 1060 GLU A O 1
ATOM 7627 N N . ALA A 1 1060 ? -40.483 -17.293 -11.347 1.00 41.99 1061 ALA A N 1
ATOM 7628 C CA . ALA A 1 1060 ? -40.896 -18.112 -10.210 1.00 40.05 1061 ALA A CA 1
ATOM 7629 C C . ALA A 1 1060 ? -41.467 -17.217 -9.109 1.00 44.01 1061 ALA A C 1
ATOM 7630 O O . ALA A 1 1060 ? -41.947 -17.698 -8.070 1.00 38.33 1061 ALA A O 1
ATOM 7632 N N . PHE A 1 1061 ? -41.389 -15.909 -9.348 1.00 48.90 1062 PHE A N 1
ATOM 7633 C CA . PHE A 1 1061 ? -41.980 -14.914 -8.465 1.00 56.69 1062 PHE A CA 1
ATOM 7634 C C . PHE A 1 1061 ? -43.471 -15.165 -8.357 1.00 62.73 1062 PHE A C 1
ATOM 7635 O O . PHE A 1 1061 ? -44.087 -15.724 -9.274 1.00 63.70 1062 PHE A O 1
ATOM 7643 N N . ARG A 1 1062 ? -44.046 -14.755 -7.231 1.00 62.14 1063 ARG A N 1
ATOM 7644 C CA . ARG A 1 1062 ? -45.490 -14.639 -7.102 1.00 62.29 1063 ARG A CA 1
ATOM 7645 C C . ARG A 1 1062 ? -45.678 -13.349 -6.301 1.00 67.08 1063 ARG A C 1
ATOM 7646 O O . ARG A 1 1062 ? -44.865 -13.042 -5.427 1.00 67.11 1063 ARG A O 1
ATOM 7654 N N . PRO A 1 1063 ? -46.717 -12.560 -6.618 1.00 70.60 1064 PRO A N 1
ATOM 7655 C CA . PRO A 1 1063 ? -46.963 -11.309 -5.876 1.00 69.06 1064 PRO A CA 1
ATOM 7656 C C . PRO A 1 1063 ? -47.164 -11.541 -4.369 1.00 64.94 1064 PRO A C 1
ATOM 7657 O O . PRO A 1 1063 ? -47.084 -10.609 -3.560 1.00 55.35 1064 PRO A O 1
ATOM 7661 N N . THR A 1 1064 ? -47.408 -12.800 -4.018 1.00 63.11 1065 THR A N 1
ATOM 7662 C CA . THR A 1 1064 ? -47.569 -13.239 -2.641 1.00 56.90 1065 THR A CA 1
ATOM 7663 C C . THR A 1 1064 ? -46.260 -13.236 -1.868 1.00 61.86 1065 THR A C 1
ATOM 7664 O O . THR A 1 1064 ? -46.251 -12.965 -0.667 1.00 57.20 1065 THR A O 1
ATOM 7668 N N . ASP A 1 1065 ? -45.161 -13.522 -2.571 1.00 68.51 1066 ASP A N 1
ATOM 7669 C CA . ASP A 1 1065 ? -43.837 -13.710 -1.960 1.00 64.41 1066 ASP A CA 1
ATOM 7670 C C . ASP A 1 1065 ? -43.432 -12.504 -1.125 1.00 55.67 1066 ASP A C 1
ATOM 7671 O O . ASP A 1 1065 ? -43.889 -11.391 -1.368 1.00 56.70 1066 ASP A O 1
ATOM 7676 N N . SER A 1 1066 ? -42.588 -12.731 -0.128 1.00 54.25 1067 SER A N 1
ATOM 7677 C CA . SER A 1 1066 ? -42.080 -11.625 0.668 1.00 53.06 1067 SER A CA 1
ATOM 7678 C C . SER A 1 1066 ? -41.274 -10.720 -0.227 1.00 51.88 1067 SER A C 1
ATOM 7679 O O . SER A 1 1066 ? -40.495 -11.200 -1.043 1.00 54.65 1067 SER A O 1
ATOM 7682 N N . PRO A 1 1067 ? -41.451 -9.403 -0.083 1.00 54.98 1068 PRO A N 1
ATOM 7683 C CA . PRO A 1 1067 ? -40.659 -8.481 -0.899 1.00 53.65 1068 PRO A CA 1
ATOM 7684 C C . PRO A 1 1067 ? -39.167 -8.659 -0.594 1.00 57.58 1068 PRO A C 1
ATOM 7685 O O . PRO A 1 1067 ? -38.318 -8.420 -1.461 1.00 57.14 1068 PRO A O 1
ATOM 7689 N N . SER A 1 1068 ? -38.868 -9.131 0.618 1.00 56.47 1069 SER A N 1
ATOM 7690 C CA . SER A 1 1068 ? -37.496 -9.234 1.113 1.00 54.56 1069 SER A CA 1
ATOM 7691 C C . SER A 1 1068 ? -36.617 -10.258 0.396 1.00 44.21 1069 SER A C 1
ATOM 7692 O O . SER A 1 1068 ? -35.405 -10.087 0.357 1.00 44.18 1069 SER A O 1
ATOM 7695 N N . THR A 1 1069 ? -37.217 -11.301 -0.173 1.00 41.57 1070 THR A N 1
ATOM 7696 C CA . THR A 1 1069 ? -36.444 -12.345 -0.835 1.00 35.48 1070 THR A CA 1
ATOM 7697 C C . THR A 1 1069 ? -35.525 -11.784 -1.927 1.00 39.14 1070 THR A C 1
ATOM 7698 O O . THR A 1 1069 ? -34.308 -11.996 -1.873 1.00 35.48 1070 THR A O 1
ATOM 7702 N N . GLN A 1 1070 ? -36.084 -11.029 -2.874 1.00 34.59 1071 GLN A N 1
ATOM 7703 C CA . GLN A 1 1070 ? -35.272 -10.517 -3.976 1.00 33.25 1071 GLN A CA 1
ATOM 7704 C C . GLN A 1 1070 ? -34.220 -9.492 -3.520 1.00 38.14 1071 GLN A C 1
ATOM 7705 O O . GLN A 1 1070 ? -33.107 -9.490 -4.045 1.00 32.77 1071 GLN A O 1
ATOM 7711 N N . LEU A 1 1071 ? -34.559 -8.634 -2.554 1.00 38.15 1072 LEU A N 1
ATOM 7712 C CA . LEU A 1 1071 ? -33.578 -7.680 -2.016 1.00 35.36 1072 LEU A CA 1
ATOM 7713 C C . LEU A 1 1071 ? -32.386 -8.333 -1.325 1.00 35.80 1072 LEU A C 1
ATOM 7714 O O . LEU A 1 1071 ? -31.271 -7.826 -1.377 1.00 37.14 1072 LEU A O 1
ATOM 7719 N N . ARG A 1 1072 ? -32.634 -9.437 -0.644 1.00 35.79 1073 ARG A N 1
ATOM 7720 C CA . ARG A 1 1072 ? -31.576 -10.163 0.021 1.00 39.00 1073 ARG A CA 1
ATOM 7721 C C . ARG A 1 1072 ? -30.743 -10.965 -0.988 1.00 39.96 1073 ARG A C 1
ATOM 7722 O O . ARG A 1 1072 ? -29.527 -11.065 -0.856 1.00 36.71 1073 ARG A O 1
ATOM 7730 N N . LEU A 1 1073 ? -31.405 -11.530 -1.993 1.00 36.71 1074 LEU A N 1
ATOM 7731 C CA . LEU A 1 1073 ? -30.727 -12.340 -3.003 1.00 33.34 1074 LEU A CA 1
ATOM 7732 C C . LEU A 1 1073 ? -29.670 -11.537 -3.737 1.00 32.77 1074 LEU A C 1
ATOM 7733 O O . LEU A 1 1073 ? -28.482 -11.883 -3.707 1.00 28.16 1074 LEU A O 1
ATOM 7738 N N . VAL A 1 1074 ? -30.113 -10.486 -4.423 1.00 29.38 1075 VAL A N 1
ATOM 7739 C CA . VAL A 1 1074 ? -29.211 -9.684 -5.229 1.00 24.25 1075 VAL A CA 1
ATOM 7740 C C . VAL A 1 1074 ? -28.144 -9.072 -4.330 1.00 27.21 1075 VAL A C 1
ATOM 7741 O O . VAL A 1 1074 ? -26.967 -9.034 -4.695 1.00 23.75 1075 VAL A O 1
ATOM 7745 N N . GLY A 1 1075 ? -28.551 -8.651 -3.134 1.00 28.97 1076 GLY A N 1
ATOM 7746 C CA . GLY A 1 1075 ? -27.617 -8.121 -2.158 1.00 25.56 1076 GLY A CA 1
ATOM 7747 C C . GLY A 1 1075 ? -26.549 -9.146 -1.812 1.00 26.16 1076 GLY A C 1
ATOM 7748 O O . GLY A 1 1075 ? -25.379 -8.803 -1.647 1.00 26.90 1076 GLY A O 1
ATOM 7749 N N . SER A 1 1076 ? -26.947 -10.411 -1.707 1.00 29.03 1077 SER A N 1
ATOM 7750 C CA . SER A 1 1076 ? -25.992 -11.482 -1.460 1.00 28.66 1077 SER A CA 1
ATOM 7751 C C . SER A 1 1076 ? -25.065 -11.565 -2.656 1.00 27.28 1077 SER A C 1
ATOM 7752 O O . SER A 1 1076 ? -23.843 -11.637 -2.493 1.00 28.87 1077 SER A O 1
ATOM 7755 N N . LEU A 1 1077 ? -25.642 -11.512 -3.855 1.00 23.99 1078 LEU A N 1
ATOM 7756 C CA . LEU A 1 1077 ? -24.847 -11.583 -5.072 1.00 17.64 1078 LEU A CA 1
ATOM 7757 C C . LEU A 1 1077 ? -23.873 -10.406 -5.164 1.00 21.13 1078 LEU A C 1
ATOM 7758 O O . LEU A 1 1077 ? -22.730 -10.590 -5.570 1.00 23.10 1078 LEU A O 1
ATOM 7763 N N . LEU A 1 1078 ? -24.307 -9.206 -4.779 1.00 23.18 1079 LEU A N 1
ATOM 7764 C CA . LEU A 1 1078 ? -23.381 -8.073 -4.730 1.00 22.54 1079 LEU A CA 1
ATOM 7765 C C . LEU A 1 1078 ? -22.245 -8.297 -3.729 1.00 24.88 1079 LEU A C 1
ATOM 7766 O O . LEU A 1 1078 ? -21.063 -8.027 -4.048 1.00 17.23 1079 LEU A O 1
ATOM 7771 N N . HIS A 1 1079 ? -22.613 -8.754 -2.523 1.00 22.23 1080 HIS A N 1
ATOM 7772 C CA . HIS A 1 1079 ? -21.641 -9.056 -1.460 1.00 22.37 1080 HIS A CA 1
ATOM 7773 C C . HIS A 1 1079 ? -20.566 -10.088 -1.904 1.00 19.09 1080 HIS A C 1
ATOM 7774 O O . HIS A 1 1079 ? -19.370 -9.856 -1.741 1.00 16.97 1080 HIS A O 1
ATOM 7781 N N . MET A 1 1080 ? -20.982 -11.205 -2.491 1.00 17.70 1081 MET A N 1
ATOM 7782 C CA . MET A 1 1080 ? -20.015 -12.212 -2.939 1.00 18.46 1081 MET A CA 1
ATOM 7783 C C . MET A 1 1080 ? -19.072 -11.735 -4.047 1.00 18.45 1081 MET A C 1
ATOM 7784 O O . MET A 1 1080 ? -17.937 -12.210 -4.134 1.00 16.84 1081 MET A O 1
ATOM 7789 N N . THR A 1 1081 ? -19.526 -10.805 -4.885 1.00 18.67 1082 THR A N 1
ATOM 7790 C CA . THR A 1 1081 ? -18.649 -10.269 -5.911 1.00 16.93 1082 THR A CA 1
ATOM 7791 C C . THR A 1 1081 ? -17.565 -9.463 -5.219 1.00 17.35 1082 THR A C 1
ATOM 7792 O O . THR A 1 1081 ? -16.399 -9.529 -5.598 1.00 19.42 1082 THR A O 1
ATOM 7796 N N . CYS A 1 1082 ? -17.933 -8.772 -4.153 1.00 13.79 1083 CYS A N 1
ATOM 7797 C CA . CYS A 1 1082 ? -16.953 -8.032 -3.384 1.00 15.28 1083 CYS A CA 1
ATOM 7798 C C . CYS A 1 1082 ? -16.026 -8.969 -2.603 1.00 13.91 1083 CYS A C 1
ATOM 7799 O O . CYS A 1 1082 ? -14.812 -8.738 -2.535 1.00 12.21 1083 CYS A O 1
ATOM 7802 N N . ASN A 1 1083 ? -16.596 -10.025 -2.033 1.00 13.35 1084 ASN A N 1
ATOM 7803 C CA . ASN A 1 1083 ? -15.794 -11.002 -1.331 1.00 12.11 1084 ASN A CA 1
ATOM 7804 C C . ASN A 1 1083 ? -14.741 -11.551 -2.277 1.00 14.91 1084 ASN A C 1
ATOM 7805 O O . ASN A 1 1083 ? -13.572 -11.503 -1.972 1.00 14.25 1084 ASN A O 1
ATOM 7810 N N . ARG A 1 1084 ? -15.124 -11.980 -3.470 1.00 13.17 1085 ARG A N 1
ATOM 7811 C CA . ARG A 1 1084 ? -14.128 -12.600 -4.314 1.00 11.93 1085 ARG A CA 1
ATOM 7812 C C . ARG A 1 1084 ? -13.035 -11.640 -4.740 1.00 12.27 1085 ARG A C 1
ATOM 7813 O O . ARG A 1 1084 ? -11.900 -12.041 -4.941 1.00 10.57 1085 ARG A O 1
ATOM 7821 N N . LEU A 1 1085 ? -13.392 -10.375 -4.886 1.00 13.72 1086 LEU A N 1
ATOM 7822 C CA . LEU A 1 1085 ? -12.484 -9.388 -5.440 1.00 12.71 1086 LEU A CA 1
ATOM 7823 C C . LEU A 1 1085 ? -11.729 -8.643 -4.315 1.00 14.95 1086 LEU A C 1
ATOM 7824 O O . LEU A 1 1085 ? -10.500 -8.559 -4.343 1.00 14.69 1086 LEU A O 1
ATOM 7829 N N . ILE A 1 1086 ? -12.431 -8.166 -3.291 1.00 13.56 1087 ILE A N 1
ATOM 7830 C CA . ILE A 1 1086 ? -11.746 -7.407 -2.236 1.00 17.41 1087 ILE A CA 1
ATOM 7831 C C . ILE A 1 1086 ? -12.200 -7.917 -0.886 1.00 19.46 1087 ILE A C 1
ATOM 7832 O O . ILE A 1 1086 ? -12.493 -9.110 -0.719 1.00 20.43 1087 ILE A O 1
ATOM 7837 N N . GLY A 1 1087 ? -12.233 -7.056 0.110 1.00 25.22 1088 GLY A N 1
ATOM 7838 C CA . GLY A 1 1087 ? -12.859 -7.508 1.336 1.00 38.74 1088 GLY A CA 1
ATOM 7839 C C . GLY A 1 1087 ? -12.133 -8.595 2.107 1.00 33.34 1088 GLY A C 1
ATOM 7840 O O . GLY A 1 1087 ? -11.205 -9.247 1.623 1.00 20.83 1088 GLY A O 1
ATOM 7841 N N . GLY A 1 1088 ? -12.633 -8.816 3.312 1.00 35.81 1089 GLY A N 1
ATOM 7842 C CA . GLY A 1 1088 ? -11.766 -9.045 4.435 1.00 38.16 1089 GLY A CA 1
ATOM 7843 C C . GLY A 1 1088 ? -11.766 -7.654 5.053 1.00 40.10 1089 GLY A C 1
ATOM 7844 O O . GLY A 1 1088 ? -10.892 -7.313 5.858 1.00 46.91 1089 GLY A O 1
ATOM 7845 N N . SER A 1 1089 ? -12.754 -6.847 4.647 1.00 30.65 1090 SER A N 1
ATOM 7846 C CA . SER A 1 1089 ? -12.982 -5.511 5.210 1.00 27.97 1090 SER A CA 1
ATOM 7847 C C . SER A 1 1089 ? -14.395 -4.991 4.924 1.00 27.08 1090 SER A C 1
ATOM 7848 O O . SER A 1 1089 ? -14.713 -4.618 3.793 1.00 27.16 1090 SER A O 1
ATOM 7851 N N . ALA A 1 1090 ? -15.234 -4.942 5.957 1.00 29.87 1091 ALA A N 1
ATOM 7852 C CA . ALA A 1 1090 ? -16.617 -4.461 5.803 1.00 30.49 1091 ALA A CA 1
ATOM 7853 C C . ALA A 1 1090 ? -16.724 -2.991 5.354 1.00 32.93 1091 ALA A C 1
ATOM 7854 O O . ALA A 1 1090 ? -17.606 -2.638 4.563 1.00 31.17 1091 ALA A O 1
ATOM 7856 N N . GLU A 1 1091 ? -15.831 -2.141 5.853 1.00 33.90 1092 GLU A N 1
ATOM 7857 C CA . GLU A 1 1091 ? -15.846 -0.741 5.454 1.00 38.18 1092 GLU A CA 1
ATOM 7858 C C . GLU A 1 1091 ? -15.468 -0.628 3.976 1.00 31.07 1092 GLU A C 1
ATOM 7859 O O . GLU A 1 1091 ? -16.095 0.118 3.231 1.00 28.44 1092 GLU A O 1
ATOM 7865 N N . ARG A 1 1092 ? -14.475 -1.404 3.546 1.00 29.62 1093 ARG A N 1
ATOM 7866 C CA . ARG A 1 1092 ? -14.024 -1.336 2.169 1.00 29.43 1093 ARG A CA 1
ATOM 7867 C C . ARG A 1 1092 ? -15.152 -1.709 1.209 1.00 30.42 1093 ARG A C 1
ATOM 7868 O O . ARG A 1 1092 ? -15.334 -1.080 0.169 1.00 32.63 1093 ARG A O 1
ATOM 7876 N N . GLU A 1 1093 ? -15.923 -2.722 1.570 1.00 27.70 1094 GLU A N 1
ATOM 7877 C CA . GLU A 1 1093 ? -17.057 -3.102 0.756 1.00 27.33 1094 GLU A CA 1
ATOM 7878 C C . GLU A 1 1093 ? -18.115 -1.998 0.673 1.00 29.79 1094 GLU A C 1
ATOM 7879 O O . GLU A 1 1093 ? -18.683 -1.752 -0.390 1.00 31.27 1094 GLU A O 1
ATOM 7885 N N . ARG A 1 1094 ? -18.366 -1.322 1.789 1.00 32.27 1095 ARG A N 1
ATOM 7886 C CA . ARG A 1 1094 ? -19.337 -0.230 1.811 1.00 30.11 1095 ARG A CA 1
ATOM 7887 C C . ARG A 1 1094 ? -18.895 0.967 0.976 1.00 29.59 1095 ARG A C 1
ATOM 7888 O O . ARG A 1 1094 ? -19.722 1.600 0.327 1.00 30.95 1095 ARG A O 1
ATOM 7896 N N . SER A 1 1095 ? -17.604 1.289 1.003 1.00 26.76 1096 SER A N 1
ATOM 7897 C CA . SER A 1 1095 ? -17.097 2.357 0.153 1.00 32.02 1096 SER A CA 1
ATOM 7898 C C . SER A 1 1095 ? -17.281 1.987 -1.309 1.00 41.59 1096 SER A C 1
ATOM 7899 O O . SER A 1 1095 ? -17.975 2.688 -2.050 1.00 41.26 1096 SER A O 1
ATOM 7902 N N . VAL A 1 1096 ? -16.699 0.855 -1.706 1.00 38.79 1097 VAL A N 1
ATOM 7903 C CA . VAL A 1 1096 ? -16.715 0.449 -3.101 1.00 33.38 1097 VAL A CA 1
ATOM 7904 C C . VAL A 1 1096 ? -18.146 0.326 -3.607 1.00 35.22 1097 VAL A C 1
ATOM 7905 O O . VAL A 1 1096 ? -18.424 0.701 -4.754 1.00 36.09 1097 VAL A O 1
ATOM 7909 N N . LEU A 1 1097 ? -19.063 -0.157 -2.767 1.00 25.94 1098 LEU A N 1
ATOM 7910 C CA . LEU A 1 1097 ? -20.454 -0.236 -3.218 1.00 28.97 1098 LEU A CA 1
ATOM 7911 C C . LEU A 1 1097 ? -21.071 1.152 -3.307 1.00 33.38 1098 LEU A C 1
ATOM 7912 O O . LEU A 1 1097 ? -21.904 1.410 -4.171 1.00 31.95 1098 LEU A O 1
ATOM 7917 N N . GLY A 1 1098 ? -20.656 2.035 -2.405 1.00 37.61 1099 GLY A N 1
ATOM 7918 C CA . GLY A 1 1098 ? -21.099 3.417 -2.412 1.00 40.10 1099 GLY A CA 1
ATOM 7919 C C . GLY A 1 1098 ? -20.790 4.089 -3.734 1.00 38.79 1099 GLY A C 1
ATOM 7920 O O . GLY A 1 1098 ? -21.689 4.619 -4.386 1.00 42.09 1099 GLY A O 1
ATOM 7921 N N . LEU A 1 1099 ? -19.512 4.074 -4.110 1.00 32.99 1100 LEU A N 1
ATOM 7922 C CA . LEU A 1 1099 ? -19.060 4.618 -5.384 1.00 35.86 1100 LEU A CA 1
ATOM 7923 C C . LEU A 1 1099 ? -19.999 4.253 -6.517 1.00 42.32 1100 LEU A C 1
ATOM 7924 O O . LEU A 1 1099 ? -20.420 5.109 -7.286 1.00 51.51 1100 LEU A O 1
ATOM 7929 N N . ALA A 1 1100 ? -20.323 2.975 -6.620 1.00 38.84 1101 ALA A N 1
ATOM 7930 C CA . ALA A 1 1100 ? -21.164 2.508 -7.697 1.00 34.98 1101 ALA A CA 1
ATOM 7931 C C . ALA A 1 1100 ? -22.588 2.993 -7.485 1.00 40.23 1101 ALA A C 1
ATOM 7932 O O . ALA A 1 1100 ? -23.264 3.382 -8.441 1.00 41.12 1101 ALA A O 1
ATOM 7934 N N . ARG A 1 1101 ? -23.031 2.972 -6.227 1.00 39.23 1102 ARG A N 1
ATOM 7935 C CA . ARG A 1 1101 ? -24.387 3.397 -5.870 1.00 42.18 1102 ARG A CA 1
ATOM 7936 C C . ARG A 1 1101 ? -24.635 4.853 -6.238 1.00 50.76 1102 ARG A C 1
ATOM 7937 O O . ARG A 1 1101 ? -25.610 5.166 -6.928 1.00 46.91 1102 ARG A O 1
ATOM 7945 N N . GLY A 1 1102 ? -23.751 5.732 -5.764 1.00 53.53 1103 GLY A N 1
ATOM 7946 C CA . GLY A 1 1102 ? -23.786 7.136 -6.131 1.00 54.07 1103 GLY A CA 1
ATOM 7947 C C . GLY A 1 1102 ? -23.810 7.328 -7.642 1.00 52.73 1103 GLY A C 1
ATOM 7948 O O . GLY A 1 1102 ? -24.747 7.924 -8.171 1.00 52.75 1103 GLY A O 1
ATOM 7949 N N . ALA A 1 1103 ? -22.805 6.789 -8.335 1.00 51.01 1104 ALA A N 1
ATOM 7950 C CA . ALA A 1 1103 ? -22.657 6.949 -9.793 1.00 54.42 1104 ALA A CA 1
ATOM 7951 C C . ALA A 1 1103 ? -23.910 6.604 -10.611 1.00 53.42 1104 ALA A C 1
ATOM 7952 O O . ALA A 1 1103 ? -24.319 7.373 -11.485 1.00 52.21 1104 ALA A O 1
ATOM 7954 N N . VAL A 1 1104 ? -24.493 5.436 -10.361 1.00 51.43 1105 VAL A N 1
ATOM 7955 C CA . VAL A 1 1104 ? -25.645 5.022 -11.143 1.00 47.04 1105 VAL A CA 1
ATOM 7956 C C . VAL A 1 1104 ? -26.912 5.763 -10.714 1.00 47.15 1105 VAL A C 1
ATOM 7957 O O . VAL A 1 1104 ? -27.824 5.933 -11.512 1.00 49.80 1105 VAL A O 1
ATOM 7961 N N . GLN A 1 1105 ? -26.977 6.191 -9.458 1.00 47.76 1106 GLN A N 1
ATOM 7962 C CA . GLN A 1 1105 ? -28.097 7.014 -9.011 1.00 50.29 1106 GLN A CA 1
ATOM 7963 C C . GLN A 1 1105 ? -28.065 8.401 -9.656 1.00 53.43 1106 GLN A C 1
ATOM 7964 O O . GLN A 1 1105 ? -29.084 8.887 -10.149 1.00 47.15 1106 GLN A O 1
ATOM 7970 N N . ASP A 1 1106 ? -26.896 9.036 -9.634 1.00 53.91 1107 ASP A N 1
ATOM 7971 C CA . ASP A 1 1106 ? -26.725 10.349 -10.252 1.00 54.62 1107 ASP A CA 1
ATOM 7972 C C . ASP A 1 1106 ? -26.929 10.317 -11.764 1.00 56.49 1107 ASP A C 1
ATOM 7973 O O . ASP A 1 1106 ? -27.504 11.244 -12.327 1.00 64.55 1107 ASP A O 1
ATOM 7978 N N . ASN A 1 1107 ? -26.461 9.262 -12.426 1.00 54.66 1108 ASN A N 1
ATOM 7979 C CA . ASN A 1 1107 ? -26.702 9.121 -13.862 1.00 53.99 1108 ASN A CA 1
ATOM 7980 C C . ASN A 1 1107 ? -28.182 9.015 -14.176 1.00 48.78 1108 ASN A C 1
ATOM 7981 O O . ASN A 1 1107 ? -28.619 9.387 -15.250 1.00 54.46 1108 ASN A O 1
ATOM 7986 N N . LEU A 1 1108 ? -28.953 8.509 -13.229 1.00 47.88 1109 LEU A N 1
ATOM 7987 C CA . LEU A 1 1108 ? -30.379 8.353 -13.437 1.00 54.23 1109 LEU A CA 1
ATOM 7988 C C . LEU A 1 1108 ? -31.109 9.671 -13.220 1.00 59.33 1109 LEU A C 1
ATOM 7989 O O . LEU A 1 1108 ? -31.986 10.037 -14.003 1.00 62.38 1109 LEU A O 1
ATOM 7994 N N . ASN A 1 1109 ? -30.733 10.389 -12.164 1.00 58.67 1110 ASN A N 1
ATOM 7995 C CA . ASN A 1 1109 ? -31.300 11.704 -11.889 1.00 58.39 1110 ASN A CA 1
ATOM 7996 C C . ASN A 1 1109 ? -30.930 12.710 -12.972 1.00 64.24 1110 ASN A C 1
ATOM 7997 O O . ASN A 1 1109 ? -31.781 13.472 -13.430 1.00 66.80 1110 ASN A O 1
ATOM 8002 N N . ARG A 1 1110 ? -29.668 12.672 -13.406 1.00 63.06 1111 ARG A N 1
ATOM 8003 C CA . ARG A 1 1110 ? -29.149 13.581 -14.430 1.00 64.98 1111 ARG A CA 1
ATOM 8004 C C . ARG A 1 1110 ? -29.938 13.447 -15.725 1.00 70.12 1111 ARG A C 1
ATOM 8005 O O . ARG A 1 1110 ? -29.866 14.315 -16.599 1.00 79.46 1111 ARG A O 1
ATOM 8013 N N . ARG A 1 1111 ? -30.694 12.358 -15.839 1.00 68.98 1112 ARG A N 1
ATOM 8014 C CA . ARG A 1 1111 ? -31.491 12.090 -17.027 1.00 69.14 1112 ARG A CA 1
ATOM 8015 C C . ARG A 1 1111 ? -32.968 12.499 -16.874 1.00 78.72 1112 ARG A C 1
ATOM 8016 O O . ARG A 1 1111 ? -33.772 11.772 -16.275 1.00 73.62 1112 ARG A O 1
ATOM 8024 N N . ARG A 1 1112 ? -33.240 13.703 -17.401 1.00 90.28 1113 ARG A N 1
ATOM 8025 C CA . ARG A 1 1112 ? -34.525 14.444 -17.520 1.00 95.73 1113 ARG A CA 1
ATOM 8026 C C . ARG A 1 1112 ? -34.419 15.880 -16.957 1.00 99.39 1113 ARG A C 1
ATOM 8027 O O . ARG A 1 1112 ? -35.365 16.674 -17.048 1.00 98.76 1113 ARG A O 1
ATOM 8035 N N . HIS A 1 1113 ? -33.249 16.204 -16.405 1.00 99.34 1114 HIS A N 1
ATOM 8036 C CA . HIS A 1 1113 ? -33.000 17.498 -15.769 1.00 103.96 1114 HIS A CA 1
ATOM 8037 C C . HIS A 1 1113 ? -32.475 18.503 -16.788 1.00 102.52 1114 HIS A C 1
ATOM 8038 O O . HIS A 1 1113 ? -32.018 18.127 -17.868 1.00 99.49 1114 HIS A O 1
ATOM 8045 N N . ASP B 1 3 ? 25.376 2.104 46.055 1.00 42.38 4 ASP B N 1
ATOM 8046 C CA . ASP B 1 3 ? 24.347 1.391 46.823 1.00 46.74 4 ASP B CA 1
ATOM 8047 C C . ASP B 1 3 ? 23.071 1.057 46.004 1.00 33.57 4 ASP B C 1
ATOM 8048 O O . ASP B 1 3 ? 22.347 0.113 46.320 1.00 28.64 4 ASP B O 1
ATOM 8053 N N . SER B 1 4 ? 22.799 1.833 44.959 1.00 29.71 5 SER B N 1
ATOM 8054 C CA . SER B 1 4 ? 21.740 1.493 44.002 1.00 31.81 5 SER B CA 1
ATOM 8055 C C . SER B 1 4 ? 22.182 0.376 43.030 1.00 34.56 5 SER B C 1
ATOM 8056 O O . SER B 1 4 ? 23.363 0.269 42.685 1.00 31.38 5 SER B O 1
ATOM 8059 N N . PRO B 1 5 ? 21.237 -0.449 42.556 1.00 30.67 6 PRO B N 1
ATOM 8060 C CA . PRO B 1 5 ? 21.673 -1.396 41.521 1.00 27.95 6 PRO B CA 1
ATOM 8061 C C . PRO B 1 5 ? 21.984 -0.670 40.196 1.00 24.75 6 PRO B C 1
ATOM 8062 O O . PRO B 1 5 ? 22.535 -1.279 39.287 1.00 23.45 6 PRO B O 1
ATOM 8066 N N . PHE B 1 6 ? 21.648 0.613 40.090 1.00 22.07 7 PHE B N 1
ATOM 8067 C CA . PHE B 1 6 ? 22.015 1.387 38.906 1.00 21.54 7 PHE B CA 1
ATOM 8068 C C . PHE B 1 6 ? 23.081 2.413 39.232 1.00 25.52 7 PHE B C 1
ATOM 8069 O O . PHE B 1 6 ? 23.098 2.981 40.323 1.00 33.85 7 PHE B O 1
ATOM 8077 N N . ARG B 1 7 ? 23.991 2.607 38.287 1.00 23.84 8 ARG B N 1
ATOM 8078 C CA . ARG B 1 7 ? 24.977 3.664 38.342 1.00 23.25 8 ARG B CA 1
ATOM 8079 C C . ARG B 1 7 ? 24.840 4.565 37.133 1.00 18.53 8 ARG B C 1
ATOM 8080 O O . ARG B 1 7 ? 24.830 4.088 36.018 1.00 17.79 8 ARG B O 1
ATOM 8088 N N . ALA B 1 8 ? 24.748 5.866 37.374 1.00 17.90 9 ALA B N 1
ATOM 8089 C CA . ALA B 1 8 ? 24.659 6.852 36.314 1.00 20.54 9 ALA B CA 1
ATOM 8090 C C . ALA B 1 8 ? 26.001 7.080 35.617 1.00 24.18 9 ALA B C 1
ATOM 8091 O O . ALA B 1 8 ? 27.063 6.827 36.190 1.00 28.98 9 ALA B O 1
ATOM 8093 N N . TRP B 1 9 ? 25.937 7.537 34.370 1.00 21.58 10 TRP B N 1
ATOM 8094 C CA . TRP B 1 9 ? 27.123 7.954 33.626 1.00 26.99 10 TRP B CA 1
ATOM 8095 C C . TRP B 1 9 ? 27.708 9.195 34.266 1.00 30.85 10 TRP B C 1
ATOM 8096 O O . TRP B 1 9 ? 27.013 9.893 35.006 1.00 32.62 10 TRP B O 1
ATOM 8107 N N . ASP B 1 10 ? 28.981 9.463 33.988 1.00 28.92 11 ASP B N 1
ATOM 8108 C CA . ASP B 1 10 ? 29.630 10.675 34.481 1.00 27.24 11 ASP B CA 1
ATOM 8109 C C . ASP B 1 10 ? 29.083 11.843 33.734 1.00 27.82 11 ASP B C 1
ATOM 8110 O O . ASP B 1 10 ? 28.845 12.888 34.316 1.00 37.18 11 ASP B O 1
ATOM 8115 N N . VAL B 1 11 ? 28.913 11.678 32.426 1.00 31.78 12 VAL B N 1
ATOM 8116 C CA . VAL B 1 11 ? 28.396 12.764 31.600 1.00 26.42 12 VAL B CA 1
ATOM 8117 C C . VAL B 1 11 ? 26.913 12.606 31.372 1.00 24.22 12 VAL B C 1
ATOM 8118 O O . VAL B 1 11 ? 26.349 11.534 31.560 1.00 25.55 12 VAL B O 1
ATOM 8122 N N . PHE B 1 12 ? 26.290 13.706 30.974 1.00 28.38 13 PHE B N 1
ATOM 8123 C CA . PHE B 1 12 ? 24.888 13.721 30.611 1.00 22.16 13 PHE B CA 1
ATOM 8124 C C . PHE B 1 12 ? 24.646 14.808 29.613 1.00 24.20 13 PHE B C 1
ATOM 8125 O O . PHE B 1 12 ? 25.484 15.696 29.448 1.00 26.76 13 PHE B O 1
ATOM 8133 N N . MET B 1 13 ? 23.520 14.711 28.914 1.00 25.52 14 MET B N 1
ATOM 8134 C CA . MET B 1 13 ? 23.155 15.719 27.923 1.00 27.80 14 MET B CA 1
ATOM 8135 C C . MET B 1 13 ? 22.120 16.641 28.536 1.00 23.94 14 MET B C 1
ATOM 8136 O O . MET B 1 13 ? 21.384 16.241 29.421 1.00 24.96 14 MET B O 1
ATOM 8141 N N . VAL B 1 14 ? 22.052 17.862 28.035 1.00 25.55 15 VAL B N 1
ATOM 8142 C CA . VAL B 1 14 ? 21.109 18.840 28.527 1.00 27.59 15 VAL B CA 1
ATOM 8143 C C . VAL B 1 14 ? 20.329 19.376 27.342 1.00 26.71 15 VAL B C 1
ATOM 8144 O O . VAL B 1 14 ? 20.910 19.766 26.330 1.00 23.51 15 VAL B O 1
ATOM 8148 N N . ARG B 1 15 ? 19.009 19.403 27.478 1.00 28.77 16 ARG B N 1
ATOM 8149 C CA . ARG B 1 15 ? 18.151 20.015 26.476 1.00 27.83 16 ARG B CA 1
ATOM 8150 C C . ARG B 1 15 ? 17.674 21.324 27.076 1.00 26.49 16 ARG B C 1
ATOM 8151 O O . ARG B 1 15 ? 17.273 21.357 28.235 1.00 29.69 16 ARG B O 1
ATOM 8159 N N . THR B 1 16 ? 17.684 22.399 26.302 1.00 27.37 17 THR B N 1
ATOM 8160 C CA . THR B 1 16 ? 17.308 23.709 26.842 1.00 30.24 17 THR B CA 1
ATOM 8161 C C . THR B 1 16 ? 16.898 24.676 25.722 1.00 30.57 17 THR B C 1
ATOM 8162 O O . THR B 1 16 ? 17.417 24.577 24.602 1.00 35.62 17 THR B O 1
ATOM 8166 N N . PRO B 1 17 ? 15.948 25.597 26.003 1.00 30.41 18 PRO B N 1
ATOM 8167 C CA . PRO B 1 17 ? 15.604 26.624 25.013 1.00 30.36 18 PRO B CA 1
ATOM 8168 C C . PRO B 1 17 ? 16.615 27.783 24.994 1.00 37.24 18 PRO B C 1
ATOM 8169 O O . PRO B 1 17 ? 17.448 27.916 25.900 1.00 32.98 18 PRO B O 1
ATOM 8173 N N . VAL B 1 18 ? 16.570 28.584 23.935 1.00 38.44 19 VAL B N 1
ATOM 8174 C CA . VAL B 1 18 ? 17.484 29.706 23.780 1.00 32.98 19 VAL B CA 1
ATOM 8175 C C . VAL B 1 18 ? 17.342 30.751 24.883 1.00 34.40 19 VAL B C 1
ATOM 8176 O O . VAL B 1 18 ? 18.343 31.174 25.473 1.00 34.40 19 VAL B O 1
ATOM 8180 N N . HIS B 1 78 ? -3.806 40.272 18.003 1.00 74.66 79 HIS B N 1
ATOM 8181 C CA . HIS B 1 78 ? -3.542 41.710 17.934 1.00 85.71 79 HIS B CA 1
ATOM 8182 C C . HIS B 1 78 ? -2.332 42.016 17.049 1.00 84.39 79 HIS B C 1
ATOM 8183 O O . HIS B 1 78 ? -1.315 41.324 17.081 1.00 86.78 79 HIS B O 1
ATOM 8190 N N . LEU B 1 79 ? -2.458 43.075 16.264 1.00 91.20 80 LEU B N 1
ATOM 8191 C CA . LEU B 1 79 ? -1.412 43.506 15.346 1.00 91.50 80 LEU B CA 1
ATOM 8192 C C . LEU B 1 79 ? -0.143 44.058 16.021 1.00 87.68 80 LEU B C 1
ATOM 8193 O O . LEU B 1 79 ? 0.937 44.043 15.424 1.00 85.29 80 LEU B O 1
ATOM 8198 N N . SER B 1 80 ? -0.273 44.530 17.261 1.00 86.85 81 SER B N 1
ATOM 8199 C CA . SER B 1 80 ? 0.863 45.112 17.991 1.00 92.94 81 SER B CA 1
ATOM 8200 C C . SER B 1 80 ? 1.954 44.085 18.274 1.00 92.61 81 SER B C 1
ATOM 8201 O O . SER B 1 80 ? 3.150 44.372 18.151 1.00 80.53 81 SER B O 1
ATOM 8204 N N . LEU B 1 81 ? 1.520 42.890 18.668 1.00 96.82 82 LEU B N 1
ATOM 8205 C CA . LEU B 1 81 ? 2.420 41.794 19.011 1.00 92.40 82 LEU B CA 1
ATOM 8206 C C . LEU B 1 81 ? 3.203 41.308 17.787 1.00 88.99 82 LEU B C 1
ATOM 8207 O O . LEU B 1 81 ? 4.311 40.781 17.921 1.00 86.09 82 LEU B O 1
ATOM 8212 N N . LEU B 1 82 ? 2.637 41.501 16.596 1.00 85.54 83 LEU B N 1
ATOM 8213 C CA . LEU B 1 82 ? 3.345 41.156 15.369 1.00 80.59 83 LEU B CA 1
ATOM 8214 C C . LEU B 1 82 ? 4.553 42.066 15.142 1.00 81.86 83 LEU B C 1
ATOM 8215 O O . LEU B 1 82 ? 5.684 41.582 15.085 1.00 81.09 83 LEU B O 1
ATOM 8220 N N . ARG B 1 83 ? 4.325 43.374 15.022 1.00 87.98 84 ARG B N 1
ATOM 8221 C CA . ARG B 1 83 ? 5.436 44.323 14.876 1.00 87.31 84 ARG B CA 1
ATOM 8222 C C . ARG B 1 83 ? 6.427 44.266 16.032 1.00 84.45 84 ARG B C 1
ATOM 8223 O O . ARG B 1 83 ? 7.623 44.495 15.844 1.00 77.42 84 ARG B O 1
ATOM 8231 N N . ALA B 1 84 ? 5.915 44.008 17.232 1.00 88.94 85 ALA B N 1
ATOM 8232 C CA . ALA B 1 84 ? 6.766 43.879 18.408 1.00 85.61 85 ALA B CA 1
ATOM 8233 C C . ALA B 1 84 ? 7.818 42.797 18.161 1.00 84.64 85 ALA B C 1
ATOM 8234 O O . ALA B 1 84 ? 8.999 43.000 18.439 1.00 83.41 85 ALA B O 1
ATOM 8236 N N . ALA B 1 85 ? 7.388 41.659 17.617 1.00 80.35 86 ALA B N 1
ATOM 8237 C CA . ALA B 1 85 ? 8.286 40.524 17.407 1.00 76.54 86 ALA B CA 1
ATOM 8238 C C . ALA B 1 85 ? 9.050 40.545 16.070 1.00 79.71 86 ALA B C 1
ATOM 8239 O O . ALA B 1 85 ? 9.867 39.660 15.803 1.00 76.62 86 ALA B O 1
ATOM 8241 N N . CYS B 1 86 ? 8.795 41.546 15.230 1.00 78.15 87 CYS B N 1
ATOM 8242 C CA . CYS B 1 86 ? 9.575 41.709 14.007 1.00 70.14 87 CYS B CA 1
ATOM 8243 C C . CYS B 1 86 ? 10.996 42.124 14.374 1.00 68.00 87 CYS B C 1
ATOM 8244 O O . CYS B 1 86 ? 11.905 42.054 13.550 1.00 58.29 87 CYS B O 1
ATOM 8247 N N . GLU B 1 87 ? 11.173 42.546 15.625 1.00 72.69 88 GLU B N 1
ATOM 8248 C CA . GLU B 1 87 ? 12.449 43.061 16.121 1.00 73.76 88 GLU B CA 1
ATOM 8249 C C . GLU B 1 87 ? 13.310 42.016 16.839 1.00 72.48 88 GLU B C 1
ATOM 8250 O O . GLU B 1 87 ? 14.324 42.358 17.457 1.00 55.45 88 GLU B O 1
ATOM 8256 N N . ASP B 1 88 ? 12.899 40.750 16.770 1.00 79.57 89 ASP B N 1
ATOM 8257 C CA . ASP B 1 88 ? 13.596 39.676 17.484 1.00 69.95 89 ASP B CA 1
ATOM 8258 C C . ASP B 1 88 ? 14.248 38.653 16.550 1.00 61.95 89 ASP B C 1
ATOM 8259 O O . ASP B 1 88 ? 13.570 37.772 16.028 1.00 66.11 89 ASP B O 1
ATOM 8264 N N . GLY B 1 89 ? 15.555 38.777 16.334 1.00 57.66 90 GLY B N 1
ATOM 8265 C CA . GLY B 1 89 ? 16.317 37.743 15.652 1.00 56.36 90 GLY B CA 1
ATOM 8266 C C . GLY B 1 89 ? 17.169 36.936 16.620 1.00 54.56 90 GLY B C 1
ATOM 8267 O O . GLY B 1 89 ? 16.670 36.126 17.402 1.00 48.22 90 GLY B O 1
ATOM 8268 N N . LEU B 1 91 ? 14.412 34.874 17.014 1.00 48.46 92 LEU B N 1
ATOM 8269 C CA . LEU B 1 91 ? 13.021 34.424 16.917 1.00 56.58 92 LEU B CA 1
ATOM 8270 C C . LEU B 1 91 ? 12.475 34.562 15.506 1.00 57.50 92 LEU B C 1
ATOM 8271 O O . LEU B 1 91 ? 11.709 33.724 15.039 1.00 57.96 92 LEU B O 1
ATOM 8276 N N . MET B 1 92 ? 12.871 35.620 14.820 1.00 60.07 93 MET B N 1
ATOM 8277 C CA . MET B 1 92 ? 12.382 35.814 13.469 1.00 63.59 93 MET B CA 1
ATOM 8278 C C . MET B 1 92 ? 13.011 34.800 12.537 1.00 59.39 93 MET B C 1
ATOM 8279 O O . MET B 1 92 ? 12.389 34.381 11.562 1.00 61.83 93 MET B O 1
ATOM 8284 N N . GLU B 1 93 ? 14.236 34.393 12.850 1.00 57.35 94 GLU B N 1
ATOM 8285 C CA . GLU B 1 93 ? 14.917 33.384 12.053 1.00 59.01 94 GLU B CA 1
ATOM 8286 C C . GLU B 1 93 ? 14.274 32.029 12.328 1.00 60.85 94 GLU B C 1
ATOM 8287 O O . GLU B 1 93 ? 14.028 31.241 11.408 1.00 56.06 94 GLU B O 1
ATOM 8293 N N . ALA B 1 94 ? 13.981 31.786 13.606 1.00 62.18 95 ALA B N 1
ATOM 8294 C CA . ALA B 1 94 ? 13.356 30.541 14.050 1.00 60.08 95 ALA B CA 1
ATOM 8295 C C . ALA B 1 94 ? 11.988 30.350 13.410 1.00 58.13 95 ALA B C 1
ATOM 8296 O O . ALA B 1 94 ? 11.636 29.242 13.006 1.00 63.86 95 ALA B O 1
ATOM 8298 N N . VAL B 1 95 ? 11.214 31.429 13.333 1.00 56.03 96 VAL B N 1
ATOM 8299 C CA . VAL B 1 95 ? 9.895 31.367 12.721 1.00 52.97 96 VAL B CA 1
ATOM 8300 C C . VAL B 1 95 ? 10.049 31.244 11.215 1.00 54.78 96 VAL B C 1
ATOM 8301 O O . VAL B 1 95 ? 9.258 30.582 10.541 1.00 58.92 96 VAL B O 1
ATOM 8305 N N . GLU B 1 96 ? 11.099 31.856 10.692 1.00 52.63 97 GLU B N 1
ATOM 8306 C CA . GLU B 1 96 ? 11.411 31.706 9.286 1.00 58.48 97 GLU B CA 1
ATOM 8307 C C . GLU B 1 96 ? 11.796 30.274 8.956 1.00 58.93 97 GLU B C 1
ATOM 8308 O O . GLU B 1 96 ? 11.659 29.842 7.816 1.00 65.90 97 GLU B O 1
ATOM 8314 N N . LEU B 1 97 ? 12.263 29.532 9.954 1.00 59.77 98 LEU B N 1
ATOM 8315 C CA . LEU B 1 97 ? 12.670 28.151 9.720 1.00 61.73 98 LEU B CA 1
ATOM 8316 C C . LEU B 1 97 ? 11.531 27.178 9.996 1.00 56.22 98 LEU B C 1
ATOM 8317 O O . LEU B 1 97 ? 11.335 26.207 9.267 1.00 61.52 98 LEU B O 1
ATOM 8322 N N . ALA B 1 98 ? 10.785 27.439 11.057 1.00 53.40 99 ALA B N 1
ATOM 8323 C CA . ALA B 1 98 ? 9.729 26.531 11.459 1.00 59.70 99 ALA B CA 1
ATOM 8324 C C . ALA B 1 98 ? 8.472 26.717 10.626 1.00 61.31 99 ALA B C 1
ATOM 8325 O O . ALA B 1 98 ? 7.790 25.744 10.307 1.00 65.37 99 ALA B O 1
ATOM 8327 N N . SER B 1 99 ? 8.178 27.957 10.249 1.00 56.37 100 SER B N 1
ATOM 8328 C CA . SER B 1 99 ? 6.946 28.232 9.517 1.00 58.28 100 SER B CA 1
ATOM 8329 C C . SER B 1 99 ? 7.126 29.353 8.516 1.00 58.10 100 SER B C 1
ATOM 8330 O O . SER B 1 99 ? 6.836 30.509 8.821 1.00 56.77 100 SER B O 1
ATOM 8333 N N . PRO B 1 100 ? 7.619 29.012 7.313 1.00 60.66 101 PRO B N 1
ATOM 8334 C CA . PRO B 1 100 ? 7.786 29.992 6.235 1.00 60.47 101 PRO B CA 1
ATOM 8335 C C . PRO B 1 100 ? 6.484 30.724 5.881 1.00 60.18 101 PRO B C 1
ATOM 8336 O O . PRO B 1 100 ? 6.538 31.918 5.595 1.00 64.58 101 PRO B O 1
ATOM 8340 N N . SER B 1 101 ? 5.345 30.033 5.914 1.00 56.32 102 SER B N 1
ATOM 8341 C CA . SER B 1 101 ? 4.063 30.679 5.646 1.00 56.16 102 SER B CA 1
ATOM 8342 C C . SER B 1 101 ? 3.794 31.805 6.643 1.00 59.01 102 SER B C 1
ATOM 8343 O O . SER B 1 101 ? 3.338 32.878 6.261 1.00 66.41 102 SER B O 1
ATOM 8346 N N . LEU B 1 102 ? 4.050 31.552 7.922 1.00 63.72 103 LEU B N 1
ATOM 8347 C CA . LEU B 1 102 ? 3.904 32.590 8.937 1.00 64.20 103 LEU B CA 1
ATOM 8348 C C . LEU B 1 102 ? 5.009 33.628 8.783 1.00 64.43 103 LEU B C 1
ATOM 8349 O O . LEU B 1 102 ? 4.798 34.811 9.051 1.00 70.94 103 LEU B O 1
ATOM 8354 N N . ALA B 1 103 ? 6.184 33.184 8.341 1.00 60.73 104 ALA B N 1
ATOM 8355 C CA . ALA B 1 103 ? 7.335 34.079 8.194 1.00 66.97 104 ALA B CA 1
ATOM 8356 C C . ALA B 1 103 ? 7.083 35.157 7.152 1.00 73.90 104 ALA B C 1
ATOM 8357 O O . ALA B 1 103 ? 7.569 36.284 7.280 1.00 75.29 104 ALA B O 1
ATOM 8359 N N . GLY B 1 104 ? 6.313 34.800 6.128 1.00 69.59 105 GLY B N 1
ATOM 8360 C CA . GLY B 1 104 ? 5.956 35.725 5.073 1.00 69.18 105 GLY B CA 1
ATOM 8361 C C . GLY B 1 104 ? 5.082 36.849 5.586 1.00 73.52 105 GLY B C 1
ATOM 8362 O O . GLY B 1 104 ? 5.293 38.011 5.245 1.00 76.82 105 GLY B O 1
ATOM 8363 N N . LEU B 1 105 ? 4.098 36.500 6.408 1.00 75.02 106 LEU B N 1
ATOM 8364 C CA . LEU B 1 105 ? 3.196 37.491 6.978 1.00 74.74 106 LEU B CA 1
ATOM 8365 C C . LEU B 1 105 ? 3.968 38.492 7.828 1.00 76.81 106 LEU B C 1
ATOM 8366 O O . LEU B 1 105 ? 3.669 39.684 7.813 1.00 81.32 106 LEU B O 1
ATOM 8371 N N . LEU B 1 106 ? 4.951 38.002 8.579 1.00 76.42 107 LEU B N 1
ATOM 8372 C CA . LEU B 1 106 ? 5.769 38.862 9.436 1.00 82.37 107 LEU B CA 1
ATOM 8373 C C . LEU B 1 106 ? 6.704 39.764 8.626 1.00 78.87 107 LEU B C 1
ATOM 8374 O O . LEU B 1 106 ? 7.124 40.824 9.099 1.00 70.38 107 LEU B O 1
ATOM 8379 N N . ALA B 1 107 ? 7.057 39.306 7.425 1.00 79.68 108 ALA B N 1
ATOM 8380 C CA . ALA B 1 107 ? 7.870 40.083 6.490 1.00 82.84 108 ALA B CA 1
ATOM 8381 C C . ALA B 1 107 ? 7.040 41.170 5.790 1.00 88.31 108 ALA B C 1
ATOM 8382 O O . ALA B 1 107 ? 7.573 42.212 5.398 1.00 90.03 108 ALA B O 1
ATOM 8384 N N . ARG B 1 108 ? 5.745 40.911 5.606 1.00 81.54 109 ARG B N 1
ATOM 8385 C CA . ARG B 1 108 ? 4.839 41.916 5.056 1.00 80.04 109 ARG B CA 1
ATOM 8386 C C . ARG B 1 108 ? 3.954 42.500 6.154 1.00 79.23 109 ARG B C 1
ATOM 8387 O O . ARG B 1 108 ? 2.778 42.786 5.940 1.00 84.90 109 ARG B O 1
ATOM 8395 N N . VAL B 1 109 ? 4.527 42.618 7.344 1.00 79.39 110 VAL B N 1
ATOM 8396 C CA . VAL B 1 109 ? 3.983 43.456 8.407 1.00 83.77 110 VAL B CA 1
ATOM 8397 C C . VAL B 1 109 ? 5.054 44.496 8.731 1.00 87.87 110 VAL B C 1
ATOM 8398 O O . VAL B 1 109 ? 4.763 45.623 9.142 1.00 87.58 110 VAL B O 1
ATOM 8402 N N . ALA B 1 110 ? 6.303 44.113 8.483 1.00 89.96 111 ALA B N 1
ATOM 8403 C CA . ALA B 1 110 ? 7.439 44.996 8.697 1.00 92.85 111 ALA B CA 1
ATOM 8404 C C . ALA B 1 110 ? 7.492 46.048 7.594 1.00 93.84 111 ALA B C 1
ATOM 8405 O O . ALA B 1 110 ? 7.942 47.170 7.818 1.00 98.82 111 ALA B O 1
ATOM 8407 N N . ARG B 1 111 ? 7.007 45.695 6.409 1.00 91.23 112 ARG B N 1
ATOM 8408 C CA . ARG B 1 111 ? 6.966 46.656 5.318 1.00 89.06 112 ARG B CA 1
ATOM 8409 C C . ARG B 1 111 ? 5.680 47.467 5.324 1.00 92.12 112 ARG B C 1
ATOM 8410 O O . ARG B 1 111 ? 5.612 48.522 4.701 1.00 93.88 112 ARG B O 1
ATOM 8418 N N . GLY B 1 112 ? 4.663 46.978 6.026 1.00 89.54 113 GLY B N 1
ATOM 8419 C CA . GLY B 1 112 ? 3.381 47.653 6.045 1.00 75.79 113 GLY B CA 1
ATOM 8420 C C . GLY B 1 112 ? 2.337 46.768 5.405 1.00 81.80 113 GLY B C 1
ATOM 8421 O O . GLY B 1 112 ? 2.613 46.118 4.393 1.00 81.23 113 GLY B O 1
ATOM 8422 N N . ASP B 1 113 ? 1.145 46.738 5.993 1.00 82.57 114 ASP B N 1
ATOM 8423 C CA . ASP B 1 113 ? 0.055 45.905 5.501 1.00 88.04 114 ASP B CA 1
ATOM 8424 C C . ASP B 1 113 ? -0.207 46.231 4.034 1.00 96.77 114 ASP B C 1
ATOM 8425 O O . ASP B 1 113 ? -0.614 47.345 3.706 1.00 98.69 114 ASP B O 1
ATOM 8430 N N . THR B 1 114 ? 0.031 45.257 3.157 1.00 97.38 115 THR B N 1
ATOM 8431 C CA . THR B 1 114 ? -0.168 45.449 1.717 1.00 99.31 115 THR B CA 1
ATOM 8432 C C . THR B 1 114 ? -1.592 45.091 1.246 1.00 101.46 115 THR B C 1
ATOM 8433 O O . THR B 1 114 ? -1.979 45.412 0.117 1.00 96.88 115 THR B O 1
ATOM 8437 N N . GLY B 1 115 ? -2.368 44.430 2.107 1.00 103.31 116 GLY B N 1
ATOM 8438 C CA . GLY B 1 115 ? -3.697 43.977 1.721 1.00 104.22 116 GLY B CA 1
ATOM 8439 C C . GLY B 1 115 ? -4.647 43.499 2.812 1.00 100.66 116 GLY B C 1
ATOM 8440 O O . GLY B 1 115 ? -5.026 42.325 2.834 1.00 98.81 116 GLY B O 1
ATOM 8441 N N . GLY B 1 116 ? -5.037 44.396 3.714 1.00 101.50 117 GLY B N 1
ATOM 8442 C CA . GLY B 1 116 ? -6.101 44.123 4.671 1.00 105.01 117 GLY B CA 1
ATOM 8443 C C . GLY B 1 116 ? -5.897 42.969 5.644 1.00 109.76 117 GLY B C 1
ATOM 8444 O O . GLY B 1 116 ? -6.170 43.112 6.842 1.00 105.03 117 GLY B O 1
ATOM 8445 N N . LEU B 1 117 ? -5.452 41.823 5.123 1.00 106.72 118 LEU B N 1
ATOM 8446 C CA . LEU B 1 117 ? -5.131 40.631 5.925 1.00 109.12 118 LEU B CA 1
ATOM 8447 C C . LEU B 1 117 ? -6.322 39.918 6.574 1.00 107.56 118 LEU B C 1
ATOM 8448 O O . LEU B 1 117 ? -6.273 38.699 6.759 1.00 103.33 118 LEU B O 1
ATOM 8453 N N . LYS B 1 118 ? -7.361 40.678 6.927 1.00 105.54 119 LYS B N 1
ATOM 8454 C CA . LYS B 1 118 ? -8.584 40.144 7.545 1.00 104.50 119 LYS B CA 1
ATOM 8455 C C . LYS B 1 118 ? -8.376 39.702 9.002 1.00 104.62 119 LYS B C 1
ATOM 8456 O O . LYS B 1 118 ? -7.419 38.998 9.325 1.00 105.04 119 LYS B O 1
ATOM 8462 N N . ASP B 1 119 ? -9.305 40.109 9.862 1.00 105.74 120 ASP B N 1
ATOM 8463 C CA . ASP B 1 119 ? -9.209 39.928 11.315 1.00 103.80 120 ASP B CA 1
ATOM 8464 C C . ASP B 1 119 ? -9.141 38.487 11.828 1.00 99.02 120 ASP B C 1
ATOM 8465 O O . ASP B 1 119 ? -8.793 38.261 12.989 1.00 91.73 120 ASP B O 1
ATOM 8470 N N . LYS B 1 120 ? -9.464 37.514 10.981 1.00 97.02 121 LYS B N 1
ATOM 8471 C CA . LYS B 1 120 ? -9.351 36.125 11.403 1.00 93.21 121 LYS B CA 1
ATOM 8472 C C . LYS B 1 120 ? -7.887 35.712 11.368 1.00 92.56 121 LYS B C 1
ATOM 8473 O O . LYS B 1 120 ? -7.396 35.059 12.291 1.00 89.79 121 LYS B O 1
ATOM 8479 N N . ARG B 1 121 ? -7.189 36.128 10.317 1.00 90.45 122 ARG B N 1
ATOM 8480 C CA . ARG B 1 121 ? -5.777 35.816 10.145 1.00 88.38 122 ARG B CA 1
ATOM 8481 C C . ARG B 1 121 ? -4.943 36.634 11.140 1.00 89.82 122 ARG B C 1
ATOM 8482 O O . ARG B 1 121 ? -3.898 36.181 11.607 1.00 81.67 122 ARG B O 1
ATOM 8490 N N . LEU B 1 122 ? -5.432 37.829 11.477 1.00 96.63 123 LEU B N 1
ATOM 8491 C CA . LEU B 1 122 ? -4.766 38.718 12.435 1.00 95.67 123 LEU B CA 1
ATOM 8492 C C . LEU B 1 122 ? -4.567 38.087 13.805 1.00 91.93 123 LEU B C 1
ATOM 8493 O O . LEU B 1 122 ? -3.493 38.189 14.396 1.00 88.43 123 LEU B O 1
ATOM 8498 N N . ARG B 1 123 ? -5.619 37.467 14.323 1.00 90.18 124 ARG B N 1
ATOM 8499 C CA . ARG B 1 123 ? -5.560 36.889 15.654 1.00 85.05 124 ARG B CA 1
ATOM 8500 C C . ARG B 1 123 ? -4.953 35.492 15.604 1.00 79.97 124 ARG B C 1
ATOM 8501 O O . ARG B 1 123 ? -4.521 34.954 16.622 1.00 68.57 124 ARG B O 1
ATOM 8509 N N . ARG B 1 124 ? -4.920 34.912 14.408 1.00 80.02 125 ARG B N 1
ATOM 8510 C CA . ARG B 1 124 ? -4.363 33.574 14.228 1.00 75.78 125 ARG B CA 1
ATOM 8511 C C . ARG B 1 124 ? -2.840 33.563 14.221 1.00 74.43 125 ARG B C 1
ATOM 8512 O O . ARG B 1 124 ? -2.223 32.707 14.855 1.00 73.31 125 ARG B O 1
ATOM 8520 N N . ALA B 1 125 ? -2.239 34.509 13.508 1.00 69.75 126 ALA B N 1
ATOM 8521 C CA . ALA B 1 125 ? -0.787 34.554 13.395 1.00 61.70 126 ALA B CA 1
ATOM 8522 C C . ALA B 1 125 ? -0.171 34.905 14.732 1.00 64.44 126 ALA B C 1
ATOM 8523 O O . ALA B 1 125 ? 0.886 34.386 15.094 1.00 63.78 126 ALA B O 1
ATOM 8525 N N . ALA B 1 126 ? -0.846 35.791 15.457 1.00 69.87 127 ALA B N 1
ATOM 8526 C CA . ALA B 1 126 ? -0.415 36.216 16.784 1.00 65.38 127 ALA B CA 1
ATOM 8527 C C . ALA B 1 126 ? -0.393 35.050 17.761 1.00 66.18 127 ALA B C 1
ATOM 8528 O O . ALA B 1 126 ? 0.549 34.889 18.537 1.00 65.09 127 ALA B O 1
ATOM 8530 N N . LEU B 1 127 ? -1.445 34.243 17.740 1.00 68.23 128 LEU B N 1
ATOM 8531 C CA . LEU B 1 127 ? -1.499 33.095 18.630 1.00 68.25 128 LEU B CA 1
ATOM 8532 C C . LEU B 1 127 ? -0.405 32.076 18.275 1.00 65.25 128 LEU B C 1
ATOM 8533 O O . LEU B 1 127 ? 0.300 31.582 19.155 1.00 61.97 128 LEU B O 1
ATOM 8538 N N . ALA B 1 128 ? -0.237 31.816 16.981 1.00 63.29 129 ALA B N 1
ATOM 8539 C CA . ALA B 1 128 ? 0.811 30.927 16.498 1.00 61.31 129 ALA B CA 1
ATOM 8540 C C . ALA B 1 128 ? 2.189 31.443 16.914 1.00 65.27 129 ALA B C 1
ATOM 8541 O O . ALA B 1 128 ? 3.039 30.683 17.394 1.00 59.88 129 ALA B O 1
ATOM 8543 N N . LEU B 1 129 ? 2.402 32.741 16.727 1.00 62.83 130 LEU B N 1
ATOM 8544 C CA . LEU B 1 129 ? 3.667 33.359 17.089 1.00 59.12 130 LEU B CA 1
ATOM 8545 C C . LEU B 1 129 ? 3.879 33.322 18.609 1.00 57.31 130 LEU B C 1
ATOM 8546 O O . LEU B 1 129 ? 5.003 33.172 19.091 1.00 52.08 130 LEU B O 1
ATOM 8551 N N . LEU B 1 130 ? 2.795 33.465 19.363 1.00 59.54 131 LEU B N 1
ATOM 8552 C CA . LEU B 1 130 ? 2.888 33.409 20.817 1.00 61.91 131 LEU B CA 1
ATOM 8553 C C . LEU B 1 130 ? 3.372 32.025 21.257 1.00 56.31 131 LEU B C 1
ATOM 8554 O O . LEU B 1 130 ? 4.166 31.900 22.197 1.00 49.36 131 LEU B O 1
ATOM 8559 N N . ARG B 1 131 ? 2.892 30.996 20.565 1.00 50.88 132 ARG B N 1
ATOM 8560 C CA . ARG B 1 131 ? 3.296 29.629 20.848 1.00 51.80 132 ARG B CA 1
ATOM 8561 C C . ARG B 1 131 ? 4.806 29.466 20.645 1.00 53.61 132 ARG B C 1
ATOM 8562 O O . ARG B 1 131 ? 5.500 28.930 21.519 1.00 44.87 132 ARG B O 1
ATOM 8570 N N . TYR B 1 132 ? 5.303 29.971 19.508 1.00 51.97 133 TYR B N 1
ATOM 8571 C CA . TYR B 1 132 ? 6.716 29.865 19.130 1.00 43.14 133 TYR B CA 1
ATOM 8572 C C . TYR B 1 132 ? 7.628 30.658 20.061 1.00 43.60 133 TYR B C 1
ATOM 8573 O O . TYR B 1 132 ? 8.797 30.315 20.241 1.00 43.54 133 TYR B O 1
ATOM 8582 N N . ASP B 1 133 ? 7.105 31.748 20.610 1.00 44.71 134 ASP B N 1
ATOM 8583 C CA . ASP B 1 133 ? 7.873 32.558 21.536 1.00 41.72 134 ASP B CA 1
ATOM 8584 C C . ASP B 1 133 ? 8.018 31.813 22.840 1.00 42.85 134 ASP B C 1
ATOM 8585 O O . ASP B 1 133 ? 9.143 31.604 23.317 1.00 42.40 134 ASP B O 1
ATOM 8590 N N . ILE B 1 134 ? 6.871 31.442 23.420 1.00 41.50 135 ILE B N 1
ATOM 8591 C CA . ILE B 1 134 ? 6.830 30.660 24.652 1.00 37.31 135 ILE B CA 1
ATOM 8592 C C . ILE B 1 134 ? 7.777 29.482 24.543 1.00 39.79 135 ILE B C 1
ATOM 8593 O O . ILE B 1 134 ? 8.531 29.189 25.470 1.00 37.87 135 ILE B O 1
ATOM 8598 N N . ARG B 1 135 ? 7.761 28.841 23.380 1.00 39.06 136 ARG B N 1
ATOM 8599 C CA . ARG B 1 135 ? 8.634 27.716 23.119 1.00 36.86 136 ARG B CA 1
ATOM 8600 C C . ARG B 1 135 ? 10.096 28.119 23.239 1.00 44.37 136 ARG B C 1
ATOM 8601 O O . ARG B 1 135 ? 10.868 27.467 23.955 1.00 45.01 136 ARG B O 1
ATOM 8609 N N . MET B 1 136 ? 10.469 29.206 22.562 1.00 46.93 137 MET B N 1
ATOM 8610 C CA . MET B 1 136 ? 11.863 29.648 22.520 1.00 46.20 137 MET B CA 1
ATOM 8611 C C . MET B 1 136 ? 12.418 30.000 23.901 1.00 41.11 137 MET B C 1
ATOM 8612 O O . MET B 1 136 ? 13.629 29.951 24.147 1.00 39.92 137 MET B O 1
ATOM 8617 N N . ARG B 1 137 ? 11.524 30.324 24.816 1.00 36.60 138 ARG B N 1
ATOM 8618 C CA . ARG B 1 137 ? 11.965 30.793 26.105 1.00 38.07 138 ARG B CA 1
ATOM 8619 C C . ARG B 1 137 ? 11.634 29.784 27.222 1.00 40.67 138 ARG B C 1
ATOM 8620 O O . ARG B 1 137 ? 12.176 29.872 28.319 1.00 39.08 138 ARG B O 1
ATOM 8628 N N . THR B 1 138 ? 10.825 28.765 26.914 1.00 41.47 139 THR B N 1
ATOM 8629 C CA . THR B 1 138 ? 10.394 27.814 27.949 1.00 41.17 139 THR B CA 1
ATOM 8630 C C . THR B 1 138 ? 10.449 26.312 27.616 1.00 40.01 139 THR B C 1
ATOM 8631 O O . THR B 1 138 ? 10.553 25.492 28.541 1.00 35.15 139 THR B O 1
ATOM 8635 N N . ARG B 1 139 ? 10.351 25.936 26.338 1.00 37.03 140 ARG B N 1
ATOM 8636 C CA . ARG B 1 139 ? 10.365 24.502 25.992 1.00 34.73 140 ARG B CA 1
ATOM 8637 C C . ARG B 1 139 ? 11.730 23.910 25.654 1.00 31.53 140 ARG B C 1
ATOM 8638 O O . ARG B 1 139 ? 12.262 24.156 24.571 1.00 28.39 140 ARG B O 1
ATOM 8646 N N . PRO B 1 140 ? 12.262 23.071 26.559 1.00 31.36 141 PRO B N 1
ATOM 8647 C CA . PRO B 1 140 ? 13.587 22.440 26.431 1.00 29.72 141 PRO B CA 1
ATOM 8648 C C . PRO B 1 140 ? 13.694 21.419 25.286 1.00 33.99 141 PRO B C 1
ATOM 8649 O O . PRO B 1 140 ? 14.822 21.085 24.914 1.00 30.85 141 PRO B O 1
ATOM 8653 N N . THR B 1 141 ? 12.565 20.939 24.748 1.00 30.71 142 THR B N 1
ATOM 8654 C CA . THR B 1 141 ? 12.580 19.912 23.695 1.00 32.56 142 THR B CA 1
ATOM 8655 C C . THR B 1 141 ? 13.240 20.427 22.421 1.00 26.81 142 THR B C 1
ATOM 8656 O O . THR B 1 141 ? 12.700 21.316 21.769 1.00 30.39 142 THR B O 1
ATOM 8660 N N . PRO B 1 142 ? 14.394 19.845 22.051 1.00 27.47 143 PRO B N 1
ATOM 8661 C CA . PRO B 1 142 ? 15.206 20.332 20.924 1.00 23.97 143 PRO B CA 1
ATOM 8662 C C . PRO B 1 142 ? 14.458 20.362 19.621 1.00 27.49 143 PRO B C 1
ATOM 8663 O O . PRO B 1 142 ? 14.124 19.316 19.067 1.00 35.83 143 PRO B O 1
ATOM 8667 N N . PHE B 1 143 ? 14.184 21.567 19.141 1.00 31.73 144 PHE B N 1
ATOM 8668 C CA . PHE B 1 143 ? 13.454 21.729 17.897 1.00 41.85 144 PHE B CA 1
ATOM 8669 C C . PHE B 1 143 ? 14.458 22.300 16.896 1.00 44.37 144 PHE B C 1
ATOM 8670 O O . PHE B 1 143 ? 15.563 21.769 16.765 1.00 50.74 144 PHE B O 1
ATOM 8678 N N . GLY B 1 144 ? 14.124 23.409 16.245 1.00 43.12 145 GLY B N 1
ATOM 8679 C CA . GLY B 1 144 ? 14.969 23.926 15.178 1.00 45.76 145 GLY B CA 1
ATOM 8680 C C . GLY B 1 144 ? 15.970 24.913 15.726 1.00 44.56 145 GLY B C 1
ATOM 8681 O O . GLY B 1 144 ? 17.033 24.518 16.194 1.00 45.44 145 GLY B O 1
ATOM 8682 N N . LEU B 1 145 ? 15.628 26.197 15.691 1.00 46.94 146 LEU B N 1
ATOM 8683 C CA . LEU B 1 145 ? 16.434 27.214 16.361 1.00 45.43 146 LEU B CA 1
ATOM 8684 C C . LEU B 1 145 ? 15.799 27.683 17.659 1.00 44.97 146 LEU B C 1
ATOM 8685 O O . LEU B 1 145 ? 16.213 28.700 18.215 1.00 44.47 146 LEU B O 1
ATOM 8690 N N . PHE B 1 146 ? 14.795 26.940 18.128 1.00 47.15 147 PHE B N 1
ATOM 8691 C CA . PHE B 1 146 ? 14.074 27.261 19.358 1.00 37.18 147 PHE B CA 1
ATOM 8692 C C . PHE B 1 146 ? 14.748 26.642 20.579 1.00 38.82 147 PHE B C 1
ATOM 8693 O O . PHE B 1 146 ? 14.666 27.196 21.682 1.00 40.35 147 PHE B O 1
ATOM 8701 N N . ALA B 1 147 ? 15.373 25.476 20.404 1.00 33.29 148 ALA B N 1
ATOM 8702 C CA . ALA B 1 147 ? 16.000 24.785 21.542 1.00 29.24 148 ALA B CA 1
ATOM 8703 C C . ALA B 1 147 ? 17.089 23.792 21.143 1.00 27.52 148 ALA B C 1
ATOM 8704 O O . ALA B 1 147 ? 17.196 23.394 19.991 1.00 32.29 148 ALA B O 1
ATOM 8706 N N . GLY B 1 148 ? 17.912 23.390 22.096 1.00 24.55 149 GLY B N 1
ATOM 8707 C CA . GLY B 1 148 ? 19.019 22.541 21.739 1.00 23.68 149 GLY B CA 1
ATOM 8708 C C . GLY B 1 148 ? 19.674 21.795 22.879 1.00 27.77 149 GLY B C 1
ATOM 8709 O O . GLY B 1 148 ? 19.151 21.696 23.987 1.00 28.33 149 GLY B O 1
ATOM 8710 N N . VAL B 1 149 ? 20.851 21.273 22.579 1.00 24.54 150 VAL B N 1
ATOM 8711 C CA . VAL B 1 149 ? 21.525 20.327 23.432 1.00 28.15 150 VAL B CA 1
ATOM 8712 C C . VAL B 1 149 ? 22.920 20.843 23.842 1.00 31.17 150 VAL B C 1
ATOM 8713 O O . VAL B 1 149 ? 23.511 21.689 23.169 1.00 30.69 150 VAL B O 1
ATOM 8717 N N . SER B 1 150 ? 23.444 20.333 24.947 1.00 27.75 151 SER B N 1
ATOM 8718 C CA . SER B 1 150 ? 24.770 20.737 25.394 1.00 32.47 151 SER B CA 1
ATOM 8719 C C . SER B 1 150 ? 25.318 19.758 26.425 1.00 28.41 151 SER B C 1
ATOM 8720 O O . SER B 1 150 ? 24.553 19.063 27.085 1.00 26.20 151 SER B O 1
ATOM 8723 N N . GLY B 1 151 ? 26.638 19.720 26.567 1.00 30.53 152 GLY B N 1
ATOM 8724 C CA . GLY B 1 151 ? 27.283 18.880 27.562 1.00 31.30 152 GLY B CA 1
ATOM 8725 C C . GLY B 1 151 ? 27.027 19.238 29.020 1.00 34.46 152 GLY B C 1
ATOM 8726 O O . GLY B 1 151 ? 26.691 20.381 29.360 1.00 38.97 152 GLY B O 1
ATOM 8727 N N . GLY B 1 152 ? 27.173 18.236 29.882 1.00 26.62 153 GLY B N 1
ATOM 8728 C CA . GLY B 1 152 ? 27.020 18.393 31.311 1.00 25.41 153 GLY B CA 1
ATOM 8729 C C . GLY B 1 152 ? 27.785 17.266 31.975 1.00 27.80 153 GLY B C 1
ATOM 8730 O O . GLY B 1 152 ? 28.089 16.287 31.322 1.00 25.66 153 GLY B O 1
ATOM 8731 N N . ARG B 1 153 ? 28.106 17.391 33.259 1.00 33.88 154 ARG B N 1
ATOM 8732 C CA . ARG B 1 153 ? 28.884 16.354 33.942 1.00 32.84 154 ARG B CA 1
ATOM 8733 C C . ARG B 1 153 ? 28.548 16.326 35.424 1.00 34.54 154 ARG B C 1
ATOM 8734 O O . ARG B 1 153 ? 28.110 17.328 35.975 1.00 34.85 154 ARG B O 1
ATOM 8742 N N . PHE B 1 154 ? 28.705 15.160 36.045 1.00 36.05 155 PHE B N 1
ATOM 8743 C CA . PHE B 1 154 ? 28.689 15.042 37.497 1.00 38.33 155 PHE B CA 1
ATOM 8744 C C . PHE B 1 154 ? 30.070 15.289 38.088 1.00 46.36 155 PHE B C 1
ATOM 8745 O O . PHE B 1 154 ? 31.090 14.821 37.579 1.00 45.14 155 PHE B O 1
ATOM 8753 N N . ASP B 1 155 ? 30.075 16.022 39.190 1.00 50.59 156 ASP B N 1
ATOM 8754 C CA . ASP B 1 155 ? 31.292 16.548 39.770 1.00 54.47 156 ASP B CA 1
ATOM 8755 C C . ASP B 1 155 ? 31.043 16.643 41.267 1.00 59.46 156 ASP B C 1
ATOM 8756 O O . ASP B 1 155 ? 30.095 16.039 41.779 1.00 61.41 156 ASP B O 1
ATOM 8761 N N . THR B 1 156 ? 31.882 17.395 41.974 1.00 64.16 157 THR B N 1
ATOM 8762 C CA . THR B 1 156 ? 31.644 17.668 43.393 1.00 64.60 157 THR B CA 1
ATOM 8763 C C . THR B 1 156 ? 31.182 19.107 43.608 1.00 53.18 157 THR B C 1
ATOM 8764 O O . THR B 1 156 ? 30.891 19.510 44.730 1.00 50.25 157 THR B O 1
ATOM 8768 N N . SER B 1 157 ? 31.123 19.873 42.521 1.00 57.17 158 SER B N 1
ATOM 8769 C CA . SER B 1 157 ? 30.776 21.290 42.579 1.00 60.10 158 SER B CA 1
ATOM 8770 C C . SER B 1 157 ? 29.705 21.693 41.559 1.00 58.06 158 SER B C 1
ATOM 8771 O O . SER B 1 157 ? 29.891 21.509 40.354 1.00 59.04 158 SER B O 1
ATOM 8774 N N . ALA B 1 158 ? 28.599 22.262 42.034 1.00 52.59 159 ALA B N 1
ATOM 8775 C CA . ALA B 1 158 ? 27.551 22.762 41.140 1.00 45.74 159 ALA B CA 1
ATOM 8776 C C . ALA B 1 158 ? 28.040 23.892 40.231 1.00 47.18 159 ALA B C 1
ATOM 8777 O O . ALA B 1 158 ? 28.860 24.706 40.636 1.00 55.40 159 ALA B O 1
ATOM 8779 N N . LYS B 1 159 ? 27.529 23.942 39.005 1.00 47.68 160 LYS B N 1
ATOM 8780 C CA . LYS B 1 159 ? 27.824 25.037 38.077 1.00 43.76 160 LYS B CA 1
ATOM 8781 C C . LYS B 1 159 ? 26.681 25.187 37.066 1.00 43.86 160 LYS B C 1
ATOM 8782 O O . LYS B 1 159 ? 26.101 24.190 36.646 1.00 47.81 160 LYS B O 1
ATOM 8788 N N . TRP B 1 160 ? 26.359 26.415 36.668 1.00 42.15 161 TRP B N 1
ATOM 8789 C CA . TRP B 1 160 ? 25.339 26.632 35.639 1.00 45.33 161 TRP B CA 1
ATOM 8790 C C . TRP B 1 160 ? 25.673 27.840 34.765 1.00 45.27 161 TRP B C 1
ATOM 8791 O O . TRP B 1 160 ? 25.008 28.869 34.810 1.00 42.91 161 TRP B O 1
ATOM 8802 N N . LEU B 1 161 ? 26.696 27.691 33.941 1.00 47.66 162 LEU B N 1
ATOM 8803 C CA . LEU B 1 161 ? 27.203 28.800 33.154 1.00 45.90 162 LEU B CA 1
ATOM 8804 C C . LEU B 1 161 ? 26.474 28.972 31.823 1.00 44.78 162 LEU B C 1
ATOM 8805 O O . LEU B 1 161 ? 26.858 28.360 30.830 1.00 48.89 162 LEU B O 1
ATOM 8810 N N . ALA B 1 162 ? 25.430 29.799 31.803 1.00 50.22 163 ALA B N 1
ATOM 8811 C CA . ALA B 1 162 ? 24.725 30.142 30.556 1.00 41.53 163 ALA B CA 1
ATOM 8812 C C . ALA B 1 162 ? 25.515 31.109 29.674 1.00 40.24 163 ALA B C 1
ATOM 8813 O O . ALA B 1 162 ? 25.959 32.152 30.141 1.00 50.10 163 ALA B O 1
ATOM 8815 N N . GLY B 1 163 ? 25.696 30.757 28.404 1.00 40.57 164 GLY B N 1
ATOM 8816 C CA . GLY B 1 163 ? 26.365 31.619 27.445 1.00 31.35 164 GLY B CA 1
ATOM 8817 C C . GLY B 1 163 ? 25.413 32.153 26.386 1.00 40.43 164 GLY B C 1
ATOM 8818 O O . GLY B 1 163 ? 24.199 32.197 26.595 1.00 42.32 164 GLY B O 1
ATOM 8819 N N . THR B 1 164 ? 25.958 32.544 25.235 1.00 42.27 165 THR B N 1
ATOM 8820 C CA . THR B 1 164 ? 25.140 33.079 24.141 1.00 41.16 165 THR B CA 1
ATOM 8821 C C . THR B 1 164 ? 25.660 32.583 22.795 1.00 36.70 165 THR B C 1
ATOM 8822 O O . THR B 1 164 ? 25.063 32.835 21.744 1.00 30.71 165 THR B O 1
ATOM 8826 N N . GLY B 1 165 ? 26.774 31.859 22.842 1.00 38.26 166 GLY B N 1
ATOM 8827 C CA . GLY B 1 165 ? 27.417 31.365 21.636 1.00 42.37 166 GLY B CA 1
ATOM 8828 C C . GLY B 1 165 ? 26.786 30.105 21.074 1.00 45.68 166 GLY B C 1
ATOM 8829 O O . GLY B 1 165 ? 27.442 29.077 20.928 1.00 49.78 166 GLY B O 1
ATOM 8830 N N . HIS B 1 166 ? 25.498 30.187 20.769 1.00 44.89 167 HIS B N 1
ATOM 8831 C CA . HIS B 1 166 ? 24.778 29.050 20.241 1.00 41.56 167 HIS B CA 1
ATOM 8832 C C . HIS B 1 166 ? 25.194 28.805 18.810 1.00 46.59 167 HIS B C 1
ATOM 8833 O O . HIS B 1 166 ? 25.189 29.733 18.001 1.00 52.09 167 HIS B O 1
ATOM 8840 N N . ARG B 1 167 ? 25.513 27.550 18.488 1.00 41.96 168 ARG B N 1
ATOM 8841 C CA . ARG B 1 167 ? 25.916 27.207 17.134 1.00 44.17 168 ARG B CA 1
ATOM 8842 C C . ARG B 1 167 ? 25.020 26.134 16.495 1.00 46.00 168 ARG B C 1
ATOM 8843 O O . ARG B 1 167 ? 24.459 25.268 17.179 1.00 41.31 168 ARG B O 1
ATOM 8851 N N . THR B 1 168 ? 24.867 26.238 15.179 1.00 45.35 169 THR B N 1
ATOM 8852 C CA . THR B 1 168 ? 23.952 25.401 14.421 1.00 38.72 169 THR B CA 1
ATOM 8853 C C . THR B 1 168 ? 24.639 24.280 13.628 1.00 43.75 169 THR B C 1
ATOM 8854 O O . THR B 1 168 ? 25.719 24.481 13.066 1.00 40.49 169 THR B O 1
ATOM 8858 N N . ARG B 1 169 ? 23.997 23.104 13.591 1.00 44.05 170 ARG B N 1
ATOM 8859 C CA . ARG B 1 169 ? 24.290 22.074 12.581 1.00 41.50 170 ARG B CA 1
ATOM 8860 C C . ARG B 1 169 ? 23.087 21.857 11.681 1.00 37.14 170 ARG B C 1
ATOM 8861 O O . ARG B 1 169 ? 21.975 21.657 12.151 1.00 38.08 170 ARG B O 1
ATOM 8869 N N . THR B 1 170 ? 23.333 21.922 10.377 1.00 40.20 171 THR B N 1
ATOM 8870 C CA . THR B 1 170 ? 22.286 21.851 9.367 1.00 38.60 171 THR B CA 1
ATOM 8871 C C . THR B 1 170 ? 22.557 20.719 8.393 1.00 44.30 171 THR B C 1
ATOM 8872 O O . THR B 1 170 ? 23.673 20.570 7.868 1.00 41.20 171 THR B O 1
ATOM 8876 N N . ARG B 1 171 ? 21.529 19.919 8.148 1.00 46.01 172 ARG B N 1
ATOM 8877 C CA . ARG B 1 171 ? 21.664 18.786 7.256 1.00 40.28 172 ARG B CA 1
ATOM 8878 C C . ARG B 1 171 ? 20.462 18.700 6.345 1.00 38.14 172 ARG B C 1
ATOM 8879 O O . ARG B 1 171 ? 19.391 19.235 6.651 1.00 35.80 172 ARG B O 1
ATOM 8887 N N . ALA B 1 172 ? 20.646 18.009 5.226 1.00 38.87 173 ALA B N 1
ATOM 8888 C CA . ALA B 1 172 ? 19.568 17.800 4.273 1.00 36.48 173 ALA B CA 1
ATOM 8889 C C . ALA B 1 172 ? 18.507 16.878 4.869 1.00 35.05 173 ALA B C 1
ATOM 8890 O O . ALA B 1 172 ? 18.838 15.866 5.475 1.00 37.00 173 ALA B O 1
ATOM 8892 N N . ASP B 1 173 ? 17.238 17.237 4.702 1.00 38.24 174 ASP B N 1
ATOM 8893 C CA . ASP B 1 173 ? 16.110 16.391 5.101 1.00 38.30 174 ASP B CA 1
ATOM 8894 C C . ASP B 1 173 ? 16.119 15.139 4.229 1.00 42.53 174 ASP B C 1
ATOM 8895 O O . ASP B 1 173 ? 16.352 15.233 3.025 1.00 43.62 174 ASP B O 1
ATOM 8900 N N . MET B 1 174 ? 15.917 13.970 4.838 1.00 38.71 175 MET B N 1
ATOM 8901 C CA . MET B 1 174 ? 16.070 12.691 4.138 1.00 36.57 175 MET B CA 1
ATOM 8902 C C . MET B 1 174 ? 15.098 12.527 2.971 1.00 40.04 175 MET B C 1
ATOM 8903 O O . MET B 1 174 ? 15.469 12.029 1.912 1.00 41.51 175 MET B O 1
ATOM 8908 N N . GLU B 1 175 ? 13.851 12.933 3.187 1.00 41.66 176 GLU B N 1
ATOM 8909 C CA . GLU B 1 175 ? 12.811 12.860 2.168 1.00 40.27 176 GLU B CA 1
ATOM 8910 C C . GLU B 1 175 ? 13.214 13.660 0.941 1.00 42.94 176 GLU B C 1
ATOM 8911 O O . GLU B 1 175 ? 13.035 13.215 -0.192 1.00 42.02 176 GLU B O 1
ATOM 8917 N N . TRP B 1 176 ? 13.757 14.850 1.188 1.00 48.94 177 TRP B N 1
ATOM 8918 C CA . TRP B 1 176 ? 14.325 15.688 0.138 1.00 41.99 177 TRP B CA 1
ATOM 8919 C C . TRP B 1 176 ? 15.518 15.029 -0.558 1.00 40.99 177 TRP B C 1
ATOM 8920 O O . TRP B 1 176 ? 15.515 14.876 -1.774 1.00 43.73 177 TRP B O 1
ATOM 8931 N N . LEU B 1 177 ? 16.533 14.646 0.215 1.00 42.40 178 LEU B N 1
ATOM 8932 C CA . LEU B 1 177 ? 17.753 14.064 -0.345 1.00 42.55 178 LEU B CA 1
ATOM 8933 C C . LEU B 1 177 ? 17.453 12.790 -1.134 1.00 47.12 178 LEU B C 1
ATOM 8934 O O . LEU B 1 177 ? 18.088 12.523 -2.158 1.00 44.88 178 LEU B O 1
ATOM 8939 N N . LEU B 1 178 ? 16.487 12.006 -0.654 1.00 44.40 179 LEU B N 1
ATOM 8940 C CA . LEU B 1 178 ? 16.127 10.755 -1.313 1.00 43.53 179 LEU B CA 1
ATOM 8941 C C . LEU B 1 178 ? 15.518 10.963 -2.704 1.00 44.22 179 LEU B C 1
ATOM 8942 O O . LEU B 1 178 ? 15.716 10.141 -3.596 1.00 44.50 179 LEU B O 1
ATOM 8947 N N . SER B 1 179 ? 14.775 12.051 -2.886 1.00 47.49 180 SER B N 1
ATOM 8948 C CA . SER B 1 179 ? 14.296 12.415 -4.221 1.00 49.60 180 SER B CA 1
ATOM 8949 C C . SER B 1 179 ? 15.475 12.473 -5.187 1.00 49.63 180 SER B C 1
ATOM 8950 O O . SER B 1 179 ? 15.403 11.955 -6.304 1.00 51.38 180 SER B O 1
ATOM 8953 N N . ALA B 1 180 ? 16.581 13.049 -4.726 1.00 41.79 181 ALA B N 1
ATOM 8954 C CA . ALA B 1 180 ? 17.770 13.158 -5.552 1.00 45.16 181 ALA B CA 1
ATOM 8955 C C . ALA B 1 180 ? 18.502 11.835 -5.713 1.00 47.90 181 ALA B C 1
ATOM 8956 O O . ALA B 1 180 ? 18.946 11.520 -6.812 1.00 53.27 181 ALA B O 1
ATOM 8958 N N . VAL B 1 181 ? 18.632 11.053 -4.645 1.00 47.07 182 VAL B N 1
ATOM 8959 C CA . VAL B 1 181 ? 19.329 9.776 -4.786 1.00 46.14 182 VAL B CA 1
ATOM 8960 C C . VAL B 1 181 ? 18.600 8.872 -5.790 1.00 48.35 182 VAL B C 1
ATOM 8961 O O . VAL B 1 181 ? 19.258 8.144 -6.538 1.00 45.86 182 VAL B O 1
ATOM 8965 N N . HIS B 1 182 ? 17.260 8.946 -5.816 1.00 47.38 183 HIS B N 1
ATOM 8966 C CA . HIS B 1 182 ? 16.434 8.222 -6.801 1.00 50.15 183 HIS B CA 1
ATOM 8967 C C . HIS B 1 182 ? 16.848 8.549 -8.227 1.00 48.74 183 HIS B C 1
ATOM 8968 O O . HIS B 1 182 ? 16.845 7.687 -9.106 1.00 44.31 183 HIS B O 1
ATOM 8975 N N . ARG B 1 183 ? 17.130 9.826 -8.454 1.00 51.64 184 ARG B N 1
ATOM 8976 C CA . ARG B 1 183 ? 17.535 10.309 -9.763 1.00 52.03 184 ARG B CA 1
ATOM 8977 C C . ARG B 1 183 ? 18.960 9.896 -10.136 1.00 46.73 184 ARG B C 1
ATOM 8978 O O . ARG B 1 183 ? 19.245 9.636 -11.297 1.00 51.18 184 ARG B O 1
ATOM 8986 N N . LEU B 1 184 ? 19.855 9.847 -9.159 1.00 40.66 185 LEU B N 1
ATOM 8987 C CA . LEU B 1 184 ? 21.184 9.307 -9.403 1.00 40.89 185 LEU B CA 1
ATOM 8988 C C . LEU B 1 184 ? 21.138 7.798 -9.670 1.00 48.64 185 LEU B C 1
ATOM 8989 O O . LEU B 1 184 ? 22.031 7.258 -10.306 1.00 53.61 185 LEU B O 1
ATOM 8994 N N . GLU B 1 185 ? 20.113 7.119 -9.159 1.00 52.67 186 GLU B N 1
ATOM 8995 C CA . GLU B 1 185 ? 20.006 5.657 -9.278 1.00 52.26 186 GLU B CA 1
ATOM 8996 C C . GLU B 1 185 ? 19.527 5.159 -10.661 1.00 53.57 186 GLU B C 1
ATOM 8997 O O . GLU B 1 185 ? 19.771 4.007 -11.034 1.00 48.93 186 GLU B O 1
ATOM 9003 N N . ARG B 1 186 ? 18.862 6.024 -11.423 1.00 53.71 187 ARG B N 1
ATOM 9004 C CA . ARG B 1 186 ? 18.358 5.637 -12.742 1.00 55.44 187 ARG B CA 1
ATOM 9005 C C . ARG B 1 186 ? 19.465 5.741 -13.784 1.00 49.87 187 ARG B C 1
ATOM 9006 O O . ARG B 1 186 ? 19.428 5.107 -14.835 1.00 51.69 187 ARG B O 1
ATOM 9014 N N . ASP B 1 187 ? 20.486 6.507 -13.440 1.00 51.17 188 ASP B N 1
ATOM 9015 C CA . ASP B 1 187 ? 21.648 6.666 -14.289 1.00 53.57 188 ASP B CA 1
ATOM 9016 C C . ASP B 1 187 ? 22.448 5.370 -14.337 1.00 51.89 188 ASP B C 1
ATOM 9017 O O . ASP B 1 187 ? 23.233 5.071 -13.439 1.00 49.63 188 ASP B O 1
ATOM 9022 N N . ARG B 1 188 ? 22.275 4.624 -15.417 1.00 57.17 189 ARG B N 1
ATOM 9023 C CA . ARG B 1 188 ? 22.910 3.317 -15.561 1.00 55.16 189 ARG B CA 1
ATOM 9024 C C . ARG B 1 188 ? 24.453 3.336 -15.604 1.00 51.05 189 ARG B C 1
ATOM 9025 O O . ARG B 1 188 ? 25.088 2.337 -15.284 1.00 58.78 189 ARG B O 1
ATOM 9033 N N . VAL B 1 189 ? 25.053 4.463 -15.982 1.00 52.39 190 VAL B N 1
ATOM 9034 C CA . VAL B 1 189 ? 26.523 4.563 -16.051 1.00 55.02 190 VAL B CA 1
ATOM 9035 C C . VAL B 1 189 ? 27.187 4.907 -14.697 1.00 53.34 190 VAL B C 1
ATOM 9036 O O . VAL B 1 189 ? 28.274 4.410 -14.377 1.00 47.75 190 VAL B O 1
ATOM 9040 N N . LEU B 1 190 ? 26.523 5.743 -13.900 1.00 56.64 191 LEU B N 1
ATOM 9041 C CA . LEU B 1 190 ? 26.973 6.025 -12.534 1.00 53.90 191 LEU B CA 1
ATOM 9042 C C . LEU B 1 190 ? 26.744 4.791 -11.672 1.00 49.53 191 LEU B C 1
ATOM 9043 O O . LEU B 1 190 ? 27.636 4.358 -10.931 1.00 42.06 191 LEU B O 1
ATOM 9048 N N . LEU B 1 191 ? 25.552 4.213 -11.822 1.00 49.78 192 LEU B N 1
ATOM 9049 C CA . LEU B 1 191 ? 25.128 3.030 -11.076 1.00 44.40 192 LEU B CA 1
ATOM 9050 C C . LEU B 1 191 ? 26.175 1.911 -11.044 1.00 46.26 192 LEU B C 1
ATOM 9051 O O . LEU B 1 191 ? 26.338 1.240 -10.028 1.00 45.07 192 LEU B O 1
ATOM 9056 N N . ALA B 1 192 ? 26.895 1.721 -12.147 1.00 41.84 193 ALA B N 1
ATOM 9057 C CA . ALA B 1 192 ? 27.910 0.684 -12.206 1.00 35.19 193 ALA B CA 1
ATOM 9058 C C . ALA B 1 192 ? 29.122 1.105 -11.396 1.00 43.06 193 ALA B C 1
ATOM 9059 O O . ALA B 1 192 ? 30.052 0.319 -11.193 1.00 41.10 193 ALA B O 1
ATOM 9061 N N . GLY B 1 193 ? 29.119 2.365 -10.963 1.00 44.42 194 GLY B N 1
ATOM 9062 C CA . GLY B 1 193 ? 30.197 2.902 -10.152 1.00 49.29 194 GLY B CA 1
ATOM 9063 C C . GLY B 1 193 ? 30.067 2.568 -8.674 1.00 50.91 194 GLY B C 1
ATOM 9064 O O . GLY B 1 193 ? 31.066 2.363 -7.977 1.00 57.31 194 GLY B O 1
ATOM 9065 N N . VAL B 1 194 ? 28.831 2.501 -8.195 1.00 43.05 195 VAL B N 1
ATOM 9066 C CA . VAL B 1 194 ? 28.568 2.221 -6.795 1.00 40.22 195 VAL B CA 1
ATOM 9067 C C . VAL B 1 194 ? 28.395 0.725 -6.525 1.00 45.37 195 VAL B C 1
ATOM 9068 O O . VAL B 1 194 ? 28.316 -0.084 -7.454 1.00 42.93 195 VAL B O 1
ATOM 9072 N N . THR B 1 195 ? 28.330 0.371 -5.241 1.00 44.40 196 THR B N 1
ATOM 9073 C CA . THR B 1 195 ? 28.039 -0.993 -4.809 1.00 35.55 196 THR B CA 1
ATOM 9074 C C . THR B 1 195 ? 26.525 -1.197 -4.595 1.00 38.43 196 THR B C 1
ATOM 9075 O O . THR B 1 195 ? 25.796 -0.243 -4.287 1.00 33.29 196 THR B O 1
ATOM 9079 N N . VAL B 1 196 ? 26.065 -2.438 -4.786 1.00 36.01 197 VAL B N 1
ATOM 9080 C CA . VAL B 1 196 ? 24.655 -2.821 -4.598 1.00 34.65 197 VAL B CA 1
ATOM 9081 C C . VAL B 1 196 ? 24.463 -4.078 -3.738 1.00 31.23 197 VAL B C 1
ATOM 9082 O O . VAL B 1 196 ? 25.394 -4.883 -3.588 1.00 25.23 197 VAL B O 1
ATOM 9086 N N . GLN B 1 197 ? 23.267 -4.232 -3.156 1.00 27.96 198 GLN B N 1
ATOM 9087 C CA . GLN B 1 197 ? 22.954 -5.458 -2.413 1.00 27.00 198 GLN B CA 1
ATOM 9088 C C . GLN B 1 197 ? 21.478 -5.835 -2.426 1.00 24.16 198 GLN B C 1
ATOM 9089 O O . GLN B 1 197 ? 20.609 -5.008 -2.683 1.00 20.85 198 GLN B O 1
ATOM 9095 N N . ALA B 1 198 ? 21.204 -7.110 -2.190 1.00 24.17 199 ALA B N 1
ATOM 9096 C CA . ALA B 1 198 ? 19.828 -7.562 -2.141 1.00 20.73 199 ALA B CA 1
ATOM 9097 C C . ALA B 1 198 ? 19.184 -6.987 -0.884 1.00 22.04 199 ALA B C 1
ATOM 9098 O O . ALA B 1 198 ? 19.797 -6.982 0.187 1.00 21.24 199 ALA B O 1
ATOM 9100 N N . HIS B 1 199 ? 17.973 -6.457 -1.024 1.00 23.28 200 HIS B N 1
ATOM 9101 C CA . HIS B 1 199 ? 17.218 -5.983 0.122 1.00 19.78 200 HIS B CA 1
ATOM 9102 C C . HIS B 1 199 ? 17.163 -7.125 1.136 1.00 23.37 200 HIS B C 1
ATOM 9103 O O . HIS B 1 199 ? 16.910 -8.278 0.773 1.00 22.25 200 HIS B O 1
ATOM 9110 N N . GLN B 1 200 ? 17.431 -6.813 2.401 1.00 20.20 201 GLN B N 1
ATOM 9111 C CA . GLN B 1 200 ? 17.645 -7.859 3.391 1.00 20.87 201 GLN B CA 1
ATOM 9112 C C . GLN B 1 200 ? 16.364 -8.582 3.837 1.00 19.30 201 GLN B C 1
ATOM 9113 O O . GLN B 1 200 ? 16.442 -9.605 4.507 1.00 18.06 201 GLN B O 1
ATOM 9119 N N . THR B 1 201 ? 15.192 -8.064 3.491 1.00 16.41 202 THR B N 1
ATOM 9120 C CA . THR B 1 201 ? 13.973 -8.671 4.003 1.00 18.97 202 THR B CA 1
ATOM 9121 C C . THR B 1 201 ? 13.108 -9.274 2.910 1.00 21.71 202 THR B C 1
ATOM 9122 O O . THR B 1 201 ? 11.944 -9.593 3.148 1.00 20.13 202 THR B O 1
ATOM 9126 N N . LEU B 1 202 ? 13.690 -9.434 1.726 1.00 23.68 203 LEU B N 1
ATOM 9127 C CA . LEU B 1 202 ? 13.038 -10.109 0.611 1.00 22.34 203 LEU B CA 1
ATOM 9128 C C . LEU B 1 202 ? 12.677 -11.514 1.018 1.00 25.11 203 LEU B C 1
ATOM 9129 O O . LEU B 1 202 ? 13.411 -12.163 1.763 1.00 28.72 203 LEU B O 1
ATOM 9134 N N . THR B 1 203 ? 11.527 -11.975 0.559 1.00 23.82 204 THR B N 1
ATOM 9135 C CA . THR B 1 203 ? 11.103 -13.341 0.846 1.00 29.17 204 THR B CA 1
ATOM 9136 C C . THR B 1 203 ? 10.676 -14.103 -0.441 1.00 28.15 204 THR B C 1
ATOM 9137 O O . THR B 1 203 ? 9.969 -13.558 -1.296 1.00 27.04 204 THR B O 1
ATOM 9141 N N . VAL B 1 204 ? 11.112 -15.355 -0.574 1.00 23.99 205 VAL B N 1
ATOM 9142 C CA . VAL B 1 204 ? 10.787 -16.166 -1.747 1.00 20.94 205 VAL B CA 1
ATOM 9143 C C . VAL B 1 204 ? 9.433 -16.844 -1.624 1.00 16.57 205 VAL B C 1
ATOM 9144 O O . VAL B 1 204 ? 9.207 -17.630 -0.711 1.00 21.22 205 VAL B O 1
ATOM 9148 N N . ARG B 1 205 ? 8.530 -16.540 -2.546 1.00 19.09 206 ARG B N 1
ATOM 9149 C CA . ARG B 1 205 ? 7.220 -17.204 -2.580 1.00 22.41 206 ARG B CA 1
ATOM 9150 C C . ARG B 1 205 ? 6.907 -17.829 -3.940 1.00 19.99 206 ARG B C 1
ATOM 9151 O O . ARG B 1 205 ? 6.493 -17.141 -4.886 1.00 16.85 206 ARG B O 1
ATOM 9159 N N . GLY B 1 206 ? 7.064 -19.145 -4.020 1.00 21.48 207 GLY B N 1
ATOM 9160 C CA . GLY B 1 206 ? 6.813 -19.846 -5.271 1.00 21.52 207 GLY B CA 1
ATOM 9161 C C . GLY B 1 206 ? 7.836 -19.443 -6.310 1.00 18.53 207 GLY B C 1
ATOM 9162 O O . GLY B 1 206 ? 9.026 -19.691 -6.136 1.00 21.39 207 GLY B O 1
ATOM 9163 N N . ASP B 1 207 ? 7.373 -18.822 -7.387 1.00 18.69 208 ASP B N 1
ATOM 9164 C CA . ASP B 1 207 ? 8.251 -18.333 -8.441 1.00 19.15 208 ASP B CA 1
ATOM 9165 C C . ASP B 1 207 ? 8.364 -16.818 -8.379 1.00 22.99 208 ASP B C 1
ATOM 9166 O O . ASP B 1 207 ? 8.796 -16.183 -9.334 1.00 24.53 208 ASP B O 1
ATOM 9171 N N . ARG B 1 208 ? 7.922 -16.226 -7.281 1.00 25.02 209 ARG B N 1
ATOM 9172 C CA . ARG B 1 208 ? 8.004 -14.773 -7.139 1.00 25.58 209 ARG B CA 1
ATOM 9173 C C . ARG B 1 208 ? 8.936 -14.345 -6.004 1.00 24.49 209 ARG B C 1
ATOM 9174 O O . ARG B 1 208 ? 9.110 -15.048 -4.994 1.00 22.94 209 ARG B O 1
ATOM 9182 N N . ILE B 1 209 ? 9.545 -13.186 -6.183 1.00 21.50 210 ILE B N 1
ATOM 9183 C CA . ILE B 1 209 ? 10.253 -12.553 -5.091 1.00 20.58 210 ILE B CA 1
ATOM 9184 C C . ILE B 1 209 ? 9.344 -11.477 -4.454 1.00 25.61 210 ILE B C 1
ATOM 9185 O O . ILE B 1 209 ? 8.693 -10.676 -5.156 1.00 21.34 210 ILE B O 1
ATOM 9190 N N . VAL B 1 210 ? 9.225 -11.491 -3.129 1.00 23.56 211 VAL B N 1
ATOM 9191 C CA . VAL B 1 210 ? 8.337 -10.521 -2.503 1.00 25.35 211 VAL B CA 1
ATOM 9192 C C . VAL B 1 210 ? 9.022 -9.577 -1.505 1.00 30.34 211 VAL B C 1
ATOM 9193 O O . VAL B 1 210 ? 9.754 -10.003 -0.607 1.00 30.39 211 VAL B O 1
ATOM 9197 N N . LEU B 1 211 ? 8.782 -8.284 -1.706 1.00 31.92 212 LEU B N 1
ATOM 9198 C CA . LEU B 1 211 ? 9.197 -7.245 -0.775 1.00 33.42 212 LEU B CA 1
ATOM 9199 C C . LEU B 1 211 ? 7.982 -6.606 -0.096 1.00 38.34 212 LEU B C 1
ATOM 9200 O O . LEU B 1 211 ? 7.213 -5.864 -0.725 1.00 37.04 212 LEU B O 1
ATOM 9205 N N . ASP B 1 212 ? 7.798 -6.931 1.181 1.00 37.44 213 ASP B N 1
ATOM 9206 C CA . ASP B 1 212 ? 6.763 -6.308 1.990 1.00 35.12 213 ASP B CA 1
ATOM 9207 C C . ASP B 1 212 ? 7.280 -4.977 2.492 1.00 41.48 213 ASP B C 1
ATOM 9208 O O . ASP B 1 212 ? 8.445 -4.864 2.882 1.00 42.23 213 ASP B O 1
ATOM 9213 N N . CYS B 1 213 ? 6.422 -3.965 2.439 1.00 47.34 214 CYS B N 1
ATOM 9214 C CA . CYS B 1 213 ? 6.754 -2.632 2.942 1.00 50.81 214 CYS B CA 1
ATOM 9215 C C . CYS B 1 213 ? 8.064 -2.098 2.373 1.00 45.52 214 CYS B C 1
ATOM 9216 O O . CYS B 1 213 ? 9.099 -2.092 3.044 1.00 48.56 214 CYS B O 1
ATOM 9219 N N . PRO B 1 214 ? 8.018 -1.648 1.123 1.00 43.50 215 PRO B N 1
ATOM 9220 C CA . PRO B 1 214 ? 9.153 -0.920 0.577 1.00 42.61 215 PRO B CA 1
ATOM 9221 C C . PRO B 1 214 ? 9.132 0.465 1.198 1.00 46.42 215 PRO B C 1
ATOM 9222 O O . PRO B 1 214 ? 8.154 0.831 1.861 1.00 44.15 215 PRO B O 1
ATOM 9226 N N . SER B 1 215 ? 10.212 1.215 1.039 1.00 47.01 216 SER B N 1
ATOM 9227 C CA . SER B 1 215 ? 10.189 2.595 1.469 1.00 42.41 216 SER B CA 1
ATOM 9228 C C . SER B 1 215 ? 9.535 3.455 0.395 1.00 47.25 216 SER B C 1
ATOM 9229 O O . SER B 1 215 ? 9.981 3.491 -0.756 1.00 47.98 216 SER B O 1
ATOM 9232 N N . ALA B 1 216 ? 8.463 4.135 0.771 1.00 43.21 217 ALA B N 1
ATOM 9233 C CA . ALA B 1 216 ? 7.805 5.055 -0.135 1.00 46.35 217 ALA B CA 1
ATOM 9234 C C . ALA B 1 216 ? 8.335 6.465 0.102 1.00 53.91 217 ALA B C 1
ATOM 9235 O O . ALA B 1 216 ? 7.662 7.443 -0.238 1.00 61.85 217 ALA B O 1
ATOM 9237 N N . LEU B 1 217 ? 9.534 6.573 0.675 1.00 44.39 218 LEU B N 1
ATOM 9238 C CA . LEU B 1 217 ? 9.991 7.848 1.234 1.00 51.45 218 LEU B CA 1
ATOM 9239 C C . LEU B 1 217 ? 10.168 9.016 0.264 1.00 58.61 218 LEU B C 1
ATOM 9240 O O . LEU B 1 217 ? 9.637 10.102 0.510 1.00 65.31 218 LEU B O 1
ATOM 9245 N N . GLY B 1 218 ? 10.907 8.818 -0.821 1.00 50.27 219 GLY B N 1
ATOM 9246 C CA . GLY B 1 218 ? 11.167 9.925 -1.730 1.00 57.92 219 GLY B CA 1
ATOM 9247 C C . GLY B 1 218 ? 10.302 10.053 -2.975 1.00 58.58 219 GLY B C 1
ATOM 9248 O O . GLY B 1 218 ? 10.797 10.490 -4.010 1.00 57.42 219 GLY B O 1
ATOM 9249 N N . LYS B 1 219 ? 9.021 9.697 -2.892 1.00 56.24 220 LYS B N 1
ATOM 9250 C CA . LYS B 1 219 ? 8.182 9.646 -4.090 1.00 55.66 220 LYS B CA 1
ATOM 9251 C C . LYS B 1 219 ? 6.884 10.453 -3.955 1.00 50.64 220 LYS B C 1
ATOM 9252 O O . LYS B 1 219 ? 6.402 11.052 -4.923 1.00 42.22 220 LYS B O 1
ATOM 9258 N N . SER B 1 227 ? 2.882 0.063 -1.815 1.00 37.42 228 SER B N 1
ATOM 9259 C CA . SER B 1 227 ? 2.249 -0.830 -0.837 1.00 50.71 228 SER B CA 1
ATOM 9260 C C . SER B 1 227 ? 2.983 -2.160 -0.622 1.00 54.79 228 SER B C 1
ATOM 9261 O O . SER B 1 227 ? 3.267 -2.548 0.512 1.00 56.21 228 SER B O 1
ATOM 9264 N N . THR B 1 228 ? 3.246 -2.872 -1.714 1.00 55.48 229 THR B N 1
ATOM 9265 C CA . THR B 1 228 ? 3.968 -4.150 -1.679 1.00 47.68 229 THR B CA 1
ATOM 9266 C C . THR B 1 228 ? 4.531 -4.439 -3.068 1.00 36.74 229 THR B C 1
ATOM 9267 O O . THR B 1 228 ? 3.914 -4.090 -4.072 1.00 40.26 229 THR B O 1
ATOM 9271 N N . VAL B 1 229 ? 5.705 -5.055 -3.135 1.00 35.79 230 VAL B N 1
ATOM 9272 C CA . VAL B 1 229 ? 6.295 -5.357 -4.436 1.00 35.54 230 VAL B CA 1
ATOM 9273 C C . VAL B 1 229 ? 6.367 -6.862 -4.690 1.00 31.67 230 VAL B C 1
ATOM 9274 O O . VAL B 1 229 ? 6.939 -7.615 -3.893 1.00 29.48 230 VAL B O 1
ATOM 9278 N N . SER B 1 230 ? 5.762 -7.295 -5.793 1.00 27.76 231 SER B N 1
ATOM 9279 C CA . SER B 1 230 ? 5.781 -8.707 -6.167 1.00 28.30 231 SER B CA 1
ATOM 9280 C C . SER B 1 230 ? 6.346 -8.858 -7.568 1.00 23.35 231 SER B C 1
ATOM 9281 O O . SER B 1 230 ? 5.653 -8.586 -8.538 1.00 34.65 231 SER B O 1
ATOM 9284 N N . ALA B 1 231 ? 7.602 -9.272 -7.676 1.00 24.61 232 ALA B N 1
ATOM 9285 C CA . ALA B 1 231 ? 8.244 -9.461 -8.980 1.00 26.34 232 ALA B CA 1
ATOM 9286 C C . ALA B 1 231 ? 8.415 -10.937 -9.315 1.00 25.41 232 ALA B C 1
ATOM 9287 O O . ALA B 1 231 ? 8.630 -11.750 -8.430 1.00 25.70 232 ALA B O 1
ATOM 9289 N N . ARG B 1 232 ? 8.339 -11.296 -10.591 1.00 35.69 233 ARG B N 1
ATOM 9290 C CA . ARG B 1 232 ? 8.633 -12.681 -10.973 1.00 31.68 233 ARG B CA 1
ATOM 9291 C C . ARG B 1 232 ? 10.138 -13.012 -10.867 1.00 28.22 233 ARG B C 1
ATOM 9292 O O . ARG B 1 232 ? 11.004 -12.229 -11.256 1.00 29.98 233 ARG B O 1
ATOM 9300 N N . ARG B 1 233 ? 10.420 -14.175 -10.299 1.00 29.03 234 ARG B N 1
ATOM 9301 C CA . ARG B 1 233 ? 11.772 -14.610 -9.978 1.00 32.95 234 ARG B CA 1
ATOM 9302 C C . ARG B 1 233 ? 12.366 -15.557 -11.032 1.00 33.35 234 ARG B C 1
ATOM 9303 O O . ARG B 1 233 ? 12.411 -16.776 -10.848 1.00 24.00 234 ARG B O 1
ATOM 9311 N N . SER B 1 234 ? 12.807 -14.974 -12.142 1.00 38.79 235 SER B N 1
ATOM 9312 C CA . SER B 1 234 ? 13.445 -15.702 -13.233 1.00 29.73 235 SER B CA 1
ATOM 9313 C C . SER B 1 234 ? 14.870 -16.076 -12.814 1.00 31.41 235 SER B C 1
ATOM 9314 O O . SER B 1 234 ? 15.345 -15.614 -11.779 1.00 32.38 235 SER B O 1
ATOM 9317 N N . PRO B 1 235 ? 15.561 -16.905 -13.615 1.00 31.42 236 PRO B N 1
ATOM 9318 C CA . PRO B 1 235 ? 16.943 -17.239 -13.261 1.00 31.56 236 PRO B CA 1
ATOM 9319 C C . PRO B 1 235 ? 17.840 -16.019 -13.217 1.00 33.82 236 PRO B C 1
ATOM 9320 O O . PRO B 1 235 ? 18.733 -15.954 -12.376 1.00 36.52 236 PRO B O 1
ATOM 9324 N N . VAL B 1 236 ? 17.605 -15.048 -14.090 1.00 35.20 237 VAL B N 1
ATOM 9325 C CA . VAL B 1 236 ? 18.465 -13.866 -14.083 1.00 42.86 237 VAL B CA 1
ATOM 9326 C C . VAL B 1 236 ? 18.249 -13.043 -12.815 1.00 41.17 237 VAL B C 1
ATOM 9327 O O . VAL B 1 236 ? 19.216 -12.718 -12.100 1.00 33.58 237 VAL B O 1
ATOM 9331 N N . VAL B 1 237 ? 16.983 -12.745 -12.527 1.00 33.25 238 VAL B N 1
ATOM 9332 C CA . VAL B 1 237 ? 16.634 -12.057 -11.299 1.00 35.64 238 VAL B CA 1
ATOM 9333 C C . VAL B 1 237 ? 17.229 -12.783 -10.087 1.00 32.19 238 VAL B C 1
ATOM 9334 O O . VAL B 1 237 ? 17.811 -12.157 -9.203 1.00 31.92 238 VAL B O 1
ATOM 9338 N N . ALA B 1 238 ? 17.094 -14.103 -10.055 1.00 33.13 239 ALA B N 1
ATOM 9339 C CA . ALA B 1 238 ? 17.602 -14.891 -8.937 1.00 24.53 239 ALA B CA 1
ATOM 9340 C C . ALA B 1 238 ? 19.120 -14.956 -8.897 1.00 27.59 239 ALA B C 1
ATOM 9341 O O . ALA B 1 238 ? 19.712 -15.007 -7.827 1.00 31.49 239 ALA B O 1
ATOM 9343 N N . GLU B 1 239 ? 19.763 -14.988 -10.053 1.00 29.66 240 GLU B N 1
ATOM 9344 C CA . GLU B 1 239 ? 21.212 -15.023 -10.051 1.00 29.54 240 GLU B CA 1
ATOM 9345 C C . GLU B 1 239 ? 21.742 -13.705 -9.485 1.00 33.04 240 GLU B C 1
ATOM 9346 O O . GLU B 1 239 ? 22.746 -13.671 -8.761 1.00 35.96 240 GLU B O 1
ATOM 9352 N N . ILE B 1 240 ? 21.062 -12.617 -9.833 1.00 32.90 241 ILE B N 1
ATOM 9353 C CA . ILE B 1 240 ? 21.458 -11.287 -9.394 1.00 29.32 241 ILE B CA 1
ATOM 9354 C C . ILE B 1 240 ? 21.345 -11.193 -7.886 1.00 29.12 241 ILE B C 1
ATOM 9355 O O . ILE B 1 240 ? 22.298 -10.815 -7.216 1.00 31.83 241 ILE B O 1
ATOM 9360 N N . LEU B 1 241 ? 20.172 -11.546 -7.361 1.00 32.19 242 LEU B N 1
ATOM 9361 C CA . LEU B 1 241 ? 19.892 -11.459 -5.927 1.00 26.90 242 LEU B CA 1
ATOM 9362 C C . LEU B 1 241 ? 20.877 -12.281 -5.093 1.00 30.04 242 LEU B C 1
ATOM 9363 O O . LEU B 1 241 ? 21.314 -11.846 -4.029 1.00 33.61 242 LEU B O 1
ATOM 9368 N N . GLY B 1 242 ? 21.246 -13.459 -5.580 1.00 29.78 243 GLY B N 1
ATOM 9369 C CA . GLY B 1 242 ? 22.168 -14.309 -4.848 1.00 24.04 243 GLY B CA 1
ATOM 9370 C C . GLY B 1 242 ? 23.584 -13.782 -4.838 1.00 24.14 243 GLY B C 1
ATOM 9371 O O . GLY B 1 242 ? 24.273 -13.880 -3.833 1.00 23.43 243 GLY B O 1
ATOM 9372 N N . ALA B 1 243 ? 24.022 -13.235 -5.970 1.00 30.11 244 ALA B N 1
ATOM 9373 C CA . ALA B 1 243 ? 25.377 -12.708 -6.108 1.00 26.16 244 ALA B CA 1
ATOM 9374 C C . ALA B 1 243 ? 25.541 -11.412 -5.321 1.00 31.58 244 ALA B C 1
ATOM 9375 O O . ALA B 1 243 ? 26.650 -11.029 -4.943 1.00 36.64 244 ALA B O 1
ATOM 9377 N N . ALA B 1 244 ? 24.425 -10.729 -5.093 1.00 31.31 245 ALA B N 1
ATOM 9378 C CA . ALA B 1 244 ? 24.417 -9.491 -4.328 1.00 30.67 245 ALA B CA 1
ATOM 9379 C C . ALA B 1 244 ? 24.024 -9.695 -2.859 1.00 30.31 245 ALA B C 1
ATOM 9380 O O . ALA B 1 244 ? 23.367 -8.819 -2.285 1.00 30.36 245 ALA B O 1
ATOM 9382 N N . ARG B 1 245 ? 24.381 -10.842 -2.268 1.00 30.20 246 ARG B N 1
ATOM 9383 C CA . ARG B 1 245 ? 24.082 -11.108 -0.850 1.00 30.74 246 ARG B CA 1
ATOM 9384 C C . ARG B 1 245 ? 24.864 -10.157 0.059 1.00 33.07 246 ARG B C 1
ATOM 9385 O O . ARG B 1 245 ? 24.308 -9.518 0.950 1.00 32.43 246 ARG B O 1
ATOM 9393 N N . ARG B 1 246 ? 26.167 -10.090 -0.156 1.00 35.58 247 ARG B N 1
ATOM 9394 C CA . ARG B 1 246 ? 26.971 -9.047 0.448 1.00 34.62 247 ARG B CA 1
ATOM 9395 C C . ARG B 1 246 ? 27.089 -7.992 -0.633 1.00 31.07 247 ARG B C 1
ATOM 9396 O O . ARG B 1 246 ? 26.928 -8.309 -1.809 1.00 34.56 247 ARG B O 1
ATOM 9404 N N . PRO B 1 247 ? 27.311 -6.727 -0.247 1.00 33.01 248 PRO B N 1
ATOM 9405 C CA . PRO B 1 247 ? 27.369 -5.659 -1.251 1.00 32.04 248 PRO B CA 1
ATOM 9406 C C . PRO B 1 247 ? 28.499 -5.832 -2.275 1.00 32.52 248 PRO B C 1
ATOM 9407 O O . PRO B 1 247 ? 29.649 -6.024 -1.877 1.00 34.42 248 PRO B O 1
ATOM 9411 N N . VAL B 1 248 ? 28.165 -5.769 -3.567 1.00 31.49 249 VAL B N 1
ATOM 9412 C CA . VAL B 1 248 ? 29.137 -5.964 -4.646 1.00 30.70 249 VAL B CA 1
ATOM 9413 C C . VAL B 1 248 ? 29.052 -4.851 -5.661 1.00 34.33 249 VAL B C 1
ATOM 9414 O O . VAL B 1 248 ? 27.977 -4.293 -5.881 1.00 35.93 249 VAL B O 1
ATOM 9418 N N . LEU B 1 249 ? 30.194 -4.527 -6.270 1.00 35.38 250 LEU B N 1
ATOM 9419 C CA . LEU B 1 249 ? 30.268 -3.480 -7.291 1.00 37.71 250 LEU B CA 1
ATOM 9420 C C . LEU B 1 249 ? 29.371 -3.813 -8.505 1.00 39.81 250 LEU B C 1
ATOM 9421 O O . LEU B 1 249 ? 29.498 -4.879 -9.111 1.00 36.37 250 LEU B O 1
ATOM 9426 N N . ALA B 1 250 ? 28.460 -2.899 -8.840 1.00 40.19 251 ALA B N 1
ATOM 9427 C CA . ALA B 1 250 ? 27.386 -3.184 -9.800 1.00 40.42 251 ALA B CA 1
ATOM 9428 C C . ALA B 1 250 ? 27.887 -3.497 -11.208 1.00 45.15 251 ALA B C 1
ATOM 9429 O O . ALA B 1 250 ? 27.305 -4.317 -11.916 1.00 45.38 251 ALA B O 1
ATOM 9431 N N . GLY B 1 251 ? 28.966 -2.838 -11.606 1.00 47.55 252 GLY B N 1
ATOM 9432 C CA . GLY B 1 251 ? 29.528 -3.045 -12.923 1.00 46.01 252 GLY B CA 1
ATOM 9433 C C . GLY B 1 251 ? 30.016 -4.467 -13.105 1.00 46.13 252 GLY B C 1
ATOM 9434 O O . GLY B 1 251 ? 29.606 -5.146 -14.049 1.00 50.50 252 GLY B O 1
ATOM 9435 N N . ARG B 1 252 ? 30.887 -4.913 -12.200 1.00 45.42 253 ARG B N 1
ATOM 9436 C CA . ARG B 1 252 ? 31.404 -6.286 -12.193 1.00 47.54 253 ARG B CA 1
ATOM 9437 C C . ARG B 1 252 ? 30.268 -7.308 -12.077 1.00 50.26 253 ARG B C 1
ATOM 9438 O O . ARG B 1 252 ? 30.323 -8.403 -12.647 1.00 47.37 253 ARG B O 1
ATOM 9446 N N . LEU B 1 253 ? 29.226 -6.930 -11.348 1.00 49.14 254 LEU B N 1
ATOM 9447 C CA . LEU B 1 253 ? 28.093 -7.807 -11.163 1.00 46.43 254 LEU B CA 1
ATOM 9448 C C . LEU B 1 253 ? 27.375 -8.017 -12.482 1.00 45.34 254 LEU B C 1
ATOM 9449 O O . LEU B 1 253 ? 27.119 -9.149 -12.891 1.00 47.96 254 LEU B O 1
ATOM 9454 N N . ALA B 1 254 ? 27.058 -6.919 -13.157 1.00 47.93 255 ALA B N 1
ATOM 9455 C CA . ALA B 1 254 ? 26.274 -6.996 -14.389 1.00 52.26 255 ALA B CA 1
ATOM 9456 C C . ALA B 1 254 ? 26.985 -7.779 -15.491 1.00 53.43 255 ALA B C 1
ATOM 9457 O O . ALA B 1 254 ? 26.324 -8.384 -16.332 1.00 54.98 255 ALA B O 1
ATOM 9459 N N . GLN B 1 255 ? 28.318 -7.782 -15.478 1.00 49.29 256 GLN B N 1
ATOM 9460 C CA . GLN B 1 255 ? 29.073 -8.508 -16.492 1.00 50.55 256 GLN B CA 1
ATOM 9461 C C . GLN B 1 255 ? 29.073 -10.013 -16.226 1.00 53.47 256 GLN B C 1
ATOM 9462 O O . GLN B 1 255 ? 28.910 -10.814 -17.154 1.00 54.46 256 GLN B O 1
ATOM 9468 N N . SER B 1 256 ? 29.223 -10.399 -14.961 1.00 52.66 257 SER B N 1
ATOM 9469 C CA . SER B 1 256 ? 29.221 -11.810 -14.598 1.00 45.67 257 SER B CA 1
ATOM 9470 C C . SER B 1 256 ? 27.879 -12.452 -14.915 1.00 49.69 257 SER B C 1
ATOM 9471 O O . SER B 1 256 ? 27.821 -13.542 -15.488 1.00 50.25 257 SER B O 1
ATOM 9474 N N . VAL B 1 257 ? 26.805 -11.767 -14.536 1.00 49.06 258 VAL B N 1
ATOM 9475 C CA . VAL B 1 257 ? 25.455 -12.229 -14.828 1.00 53.04 258 VAL B CA 1
ATOM 9476 C C . VAL B 1 257 ? 25.195 -12.243 -16.335 1.00 53.29 258 VAL B C 1
ATOM 9477 O O . VAL B 1 257 ? 24.552 -13.163 -16.855 1.00 48.44 258 VAL B O 1
ATOM 9481 N N . ALA B 1 258 ? 25.706 -11.228 -17.031 1.00 49.28 259 ALA B N 1
ATOM 9482 C CA . ALA B 1 258 ? 25.608 -11.182 -18.487 1.00 55.26 259 ALA B CA 1
ATOM 9483 C C . ALA B 1 258 ? 26.374 -12.334 -19.142 1.00 52.58 259 ALA B C 1
ATOM 9484 O O . ALA B 1 258 ? 25.894 -12.941 -20.097 1.00 50.29 259 ALA B O 1
ATOM 9486 N N . GLN B 1 259 ? 27.555 -12.649 -18.619 1.00 51.19 260 GLN B N 1
ATOM 9487 C CA . GLN B 1 259 ? 28.327 -13.753 -19.175 1.00 54.34 260 GLN B CA 1
ATOM 9488 C C . GLN B 1 259 ? 27.569 -15.063 -19.002 1.00 57.55 260 GLN B C 1
ATOM 9489 O O . GLN B 1 259 ? 27.163 -15.674 -19.993 1.00 63.59 260 GLN B O 1
ATOM 9495 N N . ARG B 1 260 ? 27.394 -15.478 -17.746 1.00 54.71 261 ARG B N 1
ATOM 9496 C CA . ARG B 1 260 ? 26.649 -16.688 -17.373 1.00 52.01 261 ARG B CA 1
ATOM 9497 C C . ARG B 1 260 ? 25.372 -16.933 -18.196 1.00 49.85 261 ARG B C 1
ATOM 9498 O O . ARG B 1 260 ? 25.117 -18.054 -18.628 1.00 44.44 261 ARG B O 1
ATOM 9506 N N . PHE B 1 261 ? 24.592 -15.881 -18.437 1.00 50.68 262 PHE B N 1
ATOM 9507 C CA . PHE B 1 261 ? 23.333 -16.028 -19.167 1.00 51.08 262 PHE B CA 1
ATOM 9508 C C . PHE B 1 261 ? 23.463 -15.643 -20.639 1.00 54.44 262 PHE B C 1
ATOM 9509 O O . PHE B 1 261 ? 22.486 -15.698 -21.400 1.00 42.34 262 PHE B O 1
ATOM 9517 N N . GLU B 1 262 ? 24.688 -15.297 -21.030 1.00 54.06 263 GLU B N 1
ATOM 9518 C CA . GLU B 1 262 ? 24.985 -14.871 -22.389 1.00 52.68 263 GLU B CA 1
ATOM 9519 C C . GLU B 1 262 ? 23.999 -13.824 -22.904 1.00 57.43 263 GLU B C 1
ATOM 9520 O O . GLU B 1 262 ? 23.207 -14.069 -23.817 1.00 60.47 263 GLU B O 1
ATOM 9526 N N . LEU B 1 263 ? 24.055 -12.655 -22.278 1.00 58.08 264 LEU B N 1
ATOM 9527 C CA . LEU B 1 263 ? 23.216 -11.526 -22.647 1.00 60.74 264 LEU B CA 1
ATOM 9528 C C . LEU B 1 263 ? 24.104 -10.296 -22.853 1.00 59.38 264 LEU B C 1
ATOM 9529 O O . LEU B 1 263 ? 25.232 -10.246 -22.336 1.00 55.87 264 LEU B O 1
ATOM 9534 N N . PRO B 1 264 ? 23.610 -9.314 -23.629 1.00 54.25 265 PRO B N 1
ATOM 9535 C CA . PRO B 1 264 ? 24.250 -8.003 -23.687 1.00 57.96 265 PRO B CA 1
ATOM 9536 C C . PRO B 1 264 ? 24.529 -7.508 -22.277 1.00 56.43 265 PRO B C 1
ATOM 9537 O O . PRO B 1 264 ? 23.610 -7.436 -21.452 1.00 51.62 265 PRO B O 1
ATOM 9541 N N . ALA B 1 265 ? 25.786 -7.178 -22.003 1.00 55.82 266 ALA B N 1
ATOM 9542 C CA . ALA B 1 265 ? 26.189 -6.671 -20.695 1.00 55.52 266 ALA B CA 1
ATOM 9543 C C . ALA B 1 265 ? 25.571 -5.299 -20.440 1.00 62.29 266 ALA B C 1
ATOM 9544 O O . ALA B 1 265 ? 26.023 -4.563 -19.566 1.00 63.12 266 ALA B O 1
ATOM 9546 N N . ASP B 1 266 ? 24.528 -4.974 -21.204 1.00 61.81 267 ASP B N 1
ATOM 9547 C CA . ASP B 1 266 ? 23.828 -3.704 -21.098 1.00 64.48 267 ASP B CA 1
ATOM 9548 C C . ASP B 1 266 ? 22.325 -3.866 -20.824 1.00 61.30 267 ASP B C 1
ATOM 9549 O O . ASP B 1 266 ? 21.740 -3.066 -20.088 1.00 56.83 267 ASP B O 1
ATOM 9554 N N . ARG B 1 267 ? 21.700 -4.889 -21.404 1.00 57.77 268 ARG B N 1
ATOM 9555 C CA . ARG B 1 267 ? 20.312 -5.207 -21.063 1.00 59.60 268 ARG B CA 1
ATOM 9556 C C . ARG B 1 267 ? 20.231 -5.602 -19.581 1.00 59.83 268 ARG B C 1
ATOM 9557 O O . ARG B 1 267 ? 19.219 -5.375 -18.909 1.00 55.99 268 ARG B O 1
ATOM 9565 N N . VAL B 1 268 ? 21.316 -6.193 -19.088 1.00 56.81 269 VAL B N 1
ATOM 9566 C CA . VAL B 1 268 ? 21.450 -6.565 -17.684 1.00 59.25 269 VAL B CA 1
ATOM 9567 C C . VAL B 1 268 ? 21.620 -5.350 -16.760 1.00 54.42 269 VAL B C 1
ATOM 9568 O O . VAL B 1 268 ? 21.005 -5.281 -15.697 1.00 49.03 269 VAL B O 1
ATOM 9572 N N . THR B 1 269 ? 22.440 -4.389 -17.171 1.00 54.02 270 THR B N 1
ATOM 9573 C CA . THR B 1 269 ? 22.628 -3.177 -16.382 1.00 53.01 270 THR B CA 1
ATOM 9574 C C . THR B 1 269 ? 21.266 -2.515 -16.199 1.00 53.87 270 THR B C 1
ATOM 9575 O O . THR B 1 269 ? 20.969 -1.928 -15.157 1.00 52.75 270 THR B O 1
ATOM 9579 N N . GLY B 1 270 ? 20.419 -2.659 -17.208 1.00 54.85 271 GLY B N 1
ATOM 9580 C CA . GLY B 1 270 ? 19.069 -2.146 -17.133 1.00 50.77 271 GLY B CA 1
ATOM 9581 C C . GLY B 1 270 ? 18.210 -2.957 -16.190 1.00 53.49 271 GLY B C 1
ATOM 9582 O O . GLY B 1 270 ? 17.161 -2.480 -15.736 1.00 52.76 271 GLY B O 1
ATOM 9583 N N . LEU B 1 271 ? 18.625 -4.197 -15.930 1.00 48.08 272 LEU B N 1
ATOM 9584 C CA . LEU B 1 271 ? 17.931 -5.025 -14.948 1.00 45.47 272 LEU B CA 1
ATOM 9585 C C . LEU B 1 271 ? 18.292 -4.581 -13.523 1.00 45.07 272 LEU B C 1
ATOM 9586 O O . LEU B 1 271 ? 17.409 -4.423 -12.678 1.00 37.47 272 LEU B O 1
ATOM 9591 N N . LEU B 1 272 ? 19.587 -4.363 -13.275 1.00 44.33 273 LEU B N 1
ATOM 9592 C CA . LEU B 1 272 ? 20.051 -3.812 -12.005 1.00 36.48 273 LEU B CA 1
ATOM 9593 C C . LEU B 1 272 ? 19.304 -2.530 -11.659 1.00 44.52 273 LEU B C 1
ATOM 9594 O O . LEU B 1 272 ? 19.060 -2.247 -10.491 1.00 48.98 273 LEU B O 1
ATOM 9599 N N . ALA B 1 273 ? 18.941 -1.757 -12.675 1.00 42.37 274 ALA B N 1
ATOM 9600 C CA . ALA B 1 273 ? 18.246 -0.497 -12.463 1.00 37.74 274 ALA B CA 1
ATOM 9601 C C . ALA B 1 273 ? 16.789 -0.691 -12.054 1.00 45.05 274 ALA B C 1
ATOM 9602 O O . ALA B 1 273 ? 16.328 -0.111 -11.063 1.00 46.69 274 ALA B O 1
ATOM 9604 N N . ASP B 1 274 ? 16.071 -1.523 -12.804 1.00 48.25 275 ASP B N 1
ATOM 9605 C CA . ASP B 1 274 ? 14.675 -1.832 -12.486 1.00 47.88 275 ASP B CA 1
ATOM 9606 C C . ASP B 1 274 ? 14.551 -2.408 -11.093 1.00 45.31 275 ASP B C 1
ATOM 9607 O O . ASP B 1 274 ? 13.593 -2.129 -10.365 1.00 40.86 275 ASP B O 1
ATOM 9612 N N . MET B 1 275 ? 15.532 -3.229 -10.740 1.00 50.28 276 MET B N 1
ATOM 9613 C CA . MET B 1 275 ? 15.545 -3.889 -9.449 1.00 45.49 276 MET B CA 1
ATOM 9614 C C . MET B 1 275 ? 15.821 -2.873 -8.350 1.00 41.02 276 MET B C 1
ATOM 9615 O O . MET B 1 275 ? 15.127 -2.849 -7.324 1.00 37.19 276 MET B O 1
ATOM 9620 N N . ALA B 1 276 ? 16.801 -2.005 -8.585 1.00 41.96 277 ALA B N 1
ATOM 9621 C CA . ALA B 1 276 ? 17.076 -0.936 -7.635 1.00 38.51 277 ALA B CA 1
ATOM 9622 C C . ALA B 1 276 ? 15.886 0.013 -7.535 1.00 42.84 277 ALA B C 1
ATOM 9623 O O . ALA B 1 276 ? 15.602 0.555 -6.472 1.00 47.19 277 ALA B O 1
ATOM 9625 N N . ALA B 1 277 ? 15.135 0.148 -8.616 1.00 41.51 278 ALA B N 1
ATOM 9626 C CA . ALA B 1 277 ? 13.995 1.044 -8.594 1.00 35.91 278 ALA B CA 1
ATOM 9627 C C . ALA B 1 277 ? 12.804 0.447 -7.851 1.00 37.62 278 ALA B C 1
ATOM 9628 O O . ALA B 1 277 ? 12.029 1.175 -7.242 1.00 35.10 278 ALA B O 1
ATOM 9630 N N . GLN B 1 278 ? 12.658 -0.875 -7.873 1.00 46.55 279 GLN B N 1
ATOM 9631 C CA . GLN B 1 278 ? 11.552 -1.493 -7.144 1.00 40.41 279 GLN B CA 1
ATOM 9632 C C . GLN B 1 278 ? 12.030 -1.804 -5.735 1.00 36.45 279 GLN B C 1
ATOM 9633 O O . GLN B 1 278 ? 11.302 -2.385 -4.936 1.00 34.56 279 GLN B O 1
ATOM 9639 N N . GLU B 1 279 ? 13.282 -1.440 -5.472 1.00 38.15 280 GLU B N 1
ATOM 9640 C CA . GLU B 1 279 ? 13.938 -1.655 -4.189 1.00 40.40 280 GLU B CA 1
ATOM 9641 C C . GLU B 1 279 ? 14.209 -3.118 -3.815 1.00 33.17 280 GLU B C 1
ATOM 9642 O O . GLU B 1 279 ? 14.363 -3.433 -2.638 1.00 34.73 280 GLU B O 1
ATOM 9648 N N . LEU B 1 280 ? 14.303 -3.995 -4.809 1.00 30.26 281 LEU B N 1
ATOM 9649 C CA . LEU B 1 280 ? 14.809 -5.344 -4.576 1.00 27.19 281 LEU B CA 1
ATOM 9650 C C . LEU B 1 280 ? 16.325 -5.277 -4.386 1.00 28.17 281 LEU B C 1
ATOM 9651 O O . LEU B 1 280 ? 16.916 -6.156 -3.767 1.00 21.11 281 LEU B O 1
ATOM 9656 N N . LEU B 1 281 ? 16.946 -4.217 -4.904 1.00 27.93 282 LEU B N 1
ATOM 9657 C CA . LEU B 1 281 ? 18.354 -3.958 -4.635 1.00 25.39 282 LEU B CA 1
ATOM 9658 C C . LEU B 1 281 ? 18.481 -2.626 -3.924 1.00 29.01 282 LEU B C 1
ATOM 9659 O O . LEU B 1 281 ? 17.637 -1.742 -4.090 1.00 33.27 282 LEU B O 1
ATOM 9664 N N . ILE B 1 282 ? 19.558 -2.482 -3.158 1.00 26.78 283 ILE B N 1
ATOM 9665 C CA . ILE B 1 282 ? 19.857 -1.260 -2.422 1.00 27.31 283 ILE B CA 1
ATOM 9666 C C . ILE B 1 282 ? 21.248 -0.772 -2.816 1.00 29.64 283 ILE B C 1
ATOM 9667 O O . ILE B 1 282 ? 22.255 -1.465 -2.603 1.00 27.97 283 ILE B O 1
ATOM 9672 N N . THR B 1 283 ? 21.288 0.416 -3.409 1.00 31.13 284 THR B N 1
ATOM 9673 C CA . THR B 1 283 ? 22.531 0.996 -3.903 1.00 34.06 284 THR B CA 1
ATOM 9674 C C . THR B 1 283 ? 23.233 1.723 -2.770 1.00 36.51 284 THR B C 1
ATOM 9675 O O . THR B 1 283 ? 22.575 2.217 -1.846 1.00 31.41 284 THR B O 1
ATOM 9679 N N . ALA B 1 284 ? 24.558 1.835 -2.883 1.00 36.88 285 ALA B N 1
ATOM 9680 C CA . ALA B 1 284 ? 25.391 2.504 -1.889 1.00 33.95 285 ALA B CA 1
ATOM 9681 C C . ALA B 1 284 ? 25.083 3.996 -1.806 1.00 34.29 285 ALA B C 1
ATOM 9682 O O . ALA B 1 284 ? 25.450 4.668 -0.848 1.00 36.57 285 ALA B O 1
ATOM 9684 N N . LEU B 1 285 ? 24.419 4.505 -2.832 1.00 34.95 286 LEU B N 1
ATOM 9685 C CA . LEU B 1 285 ? 23.960 5.881 -2.859 1.00 33.00 286 LEU B CA 1
ATOM 9686 C C . LEU B 1 285 ? 23.103 6.249 -1.655 1.00 37.87 286 LEU B C 1
ATOM 9687 O O . LEU B 1 285 ? 23.211 7.364 -1.130 1.00 43.98 286 LEU B O 1
ATOM 9692 N N . ARG B 1 286 ? 22.240 5.339 -1.213 1.00 36.40 287 ARG B N 1
ATOM 9693 C CA . ARG B 1 286 ? 21.386 5.665 -0.070 1.00 31.73 287 ARG B CA 1
ATOM 9694 C C . ARG B 1 286 ? 22.147 5.773 1.258 1.00 30.90 287 ARG B C 1
ATOM 9695 O O . ARG B 1 286 ? 23.008 4.952 1.547 1.00 27.44 287 ARG B O 1
ATOM 9703 N N . PRO B 1 287 ? 21.849 6.821 2.049 1.00 31.73 288 PRO B N 1
ATOM 9704 C CA . PRO B 1 287 ? 22.594 7.050 3.290 1.00 30.64 288 PRO B CA 1
ATOM 9705 C C . PRO B 1 287 ? 22.363 5.936 4.312 1.00 28.20 288 PRO B C 1
ATOM 9706 O O . PRO B 1 287 ? 21.227 5.697 4.720 1.00 28.53 288 PRO B O 1
ATOM 9710 N N . PRO B 1 288 ? 23.445 5.301 4.765 1.00 24.00 289 PRO B N 1
ATOM 9711 C CA . PRO B 1 288 ? 23.390 4.160 5.687 1.00 24.08 289 PRO B CA 1
ATOM 9712 C C . PRO B 1 288 ? 22.754 4.461 7.048 1.00 23.56 289 PRO B C 1
ATOM 9713 O O . PRO B 1 288 ? 22.424 3.535 7.788 1.00 20.61 289 PRO B O 1
ATOM 9717 N N . LEU B 1 289 ? 22.592 5.736 7.372 1.00 26.92 290 LEU B N 1
ATOM 9718 C CA . LEU B 1 289 ? 22.166 6.134 8.710 1.00 24.51 290 LEU B CA 1
ATOM 9719 C C . LEU B 1 289 ? 23.110 5.520 9.724 1.00 23.93 290 LEU B C 1
ATOM 9720 O O . LEU B 1 289 ? 22.689 4.797 10.635 1.00 28.08 290 LEU B O 1
ATOM 9725 N N . ASP B 1 290 ? 24.398 5.778 9.546 1.00 21.24 291 ASP B N 1
ATOM 9726 C CA . ASP B 1 290 ? 25.390 5.260 10.480 1.00 27.26 291 ASP B CA 1
ATOM 9727 C C . ASP B 1 290 ? 25.946 6.366 11.379 1.00 29.58 291 ASP B C 1
ATOM 9728 O O . ASP B 1 290 ? 26.860 6.125 12.165 1.00 28.33 291 ASP B O 1
ATOM 9733 N N . GLY B 1 291 ? 25.425 7.582 11.244 1.00 24.42 292 GLY B N 1
ATOM 9734 C CA . GLY B 1 291 ? 25.905 8.665 12.081 1.00 32.61 292 GLY B CA 1
ATOM 9735 C C . GLY B 1 291 ? 26.562 9.785 11.293 1.00 38.39 292 GLY B C 1
ATOM 9736 O O . GLY B 1 291 ? 26.710 10.897 11.801 1.00 39.73 292 GLY B O 1
ATOM 9737 N N . ASP B 1 292 ? 27.001 9.463 10.074 1.00 35.65 293 ASP B N 1
ATOM 9738 C CA . ASP B 1 292 ? 27.572 10.431 9.141 1.00 41.64 293 ASP B CA 1
ATOM 9739 C C . ASP B 1 292 ? 26.505 11.419 8.677 1.00 42.39 293 ASP B C 1
ATOM 9740 O O . ASP B 1 292 ? 25.314 11.198 8.871 1.00 42.80 293 ASP B O 1
ATOM 9745 N N . ASP B 1 293 ? 26.943 12.517 8.076 1.00 41.87 294 ASP B N 1
ATOM 9746 C CA . ASP B 1 293 ? 26.048 13.395 7.357 1.00 43.41 294 ASP B CA 1
ATOM 9747 C C . ASP B 1 293 ? 25.549 12.665 6.109 1.00 47.45 294 ASP B C 1
ATOM 9748 O O . ASP B 1 293 ? 26.358 12.134 5.334 1.00 44.89 294 ASP B O 1
ATOM 9753 N N . PRO B 1 294 ? 24.214 12.615 5.920 1.00 44.71 295 PRO B N 1
ATOM 9754 C CA . PRO B 1 294 ? 23.595 11.980 4.749 1.00 39.83 295 PRO B CA 1
ATOM 9755 C C . PRO B 1 294 ? 24.036 12.590 3.420 1.00 45.78 295 PRO B C 1
ATOM 9756 O O . PRO B 1 294 ? 24.411 11.849 2.505 1.00 45.49 295 PRO B O 1
ATOM 9760 N N . LEU B 1 295 ? 23.987 13.914 3.311 1.00 48.54 296 LEU B N 1
ATOM 9761 C CA . LEU B 1 295 ? 24.386 14.585 2.077 1.00 46.11 296 LEU B CA 1
ATOM 9762 C C . LEU B 1 295 ? 25.833 14.281 1.719 1.00 45.12 296 LEU B C 1
ATOM 9763 O O . LEU B 1 295 ? 26.143 13.970 0.565 1.00 42.89 296 LEU B O 1
ATOM 9768 N N . GLN B 1 296 ? 26.711 14.370 2.715 1.00 43.54 297 GLN B N 1
ATOM 9769 C CA . GLN B 1 296 ? 28.129 14.105 2.499 1.00 45.61 297 GLN B CA 1
ATOM 9770 C C . GLN B 1 296 ? 28.338 12.684 2.025 1.00 47.44 297 GLN B C 1
ATOM 9771 O O . GLN B 1 296 ? 29.202 12.428 1.181 1.00 45.72 297 GLN B O 1
ATOM 9777 N N . HIS B 1 297 ? 27.533 11.763 2.557 1.00 53.21 298 HIS B N 1
ATOM 9778 C CA . HIS B 1 297 ? 27.605 10.362 2.139 1.00 50.03 298 HIS B CA 1
ATOM 9779 C C . HIS B 1 297 ? 27.354 10.191 0.630 1.00 42.91 298 HIS B C 1
ATOM 9780 O O . HIS B 1 297 ? 28.111 9.491 -0.048 1.00 41.79 298 HIS B O 1
ATOM 9787 N N . VAL B 1 298 ? 26.303 10.822 0.110 1.00 36.82 299 VAL B N 1
ATOM 9788 C CA . VAL B 1 298 ? 26.043 10.786 -1.325 1.00 39.36 299 VAL B CA 1
ATOM 9789 C C . VAL B 1 298 ? 27.250 11.294 -2.125 1.00 42.15 299 VAL B C 1
ATOM 9790 O O . VAL B 1 298 ? 27.689 10.656 -3.076 1.00 45.49 299 VAL B O 1
ATOM 9794 N N . LEU B 1 299 ? 27.793 12.436 -1.728 1.00 42.16 300 LEU B N 1
ATOM 9795 C CA . LEU B 1 299 ? 28.990 12.964 -2.375 1.00 45.18 300 LEU B CA 1
ATOM 9796 C C . LEU B 1 299 ? 30.171 11.990 -2.368 1.00 48.93 300 LEU B C 1
ATOM 9797 O O . LEU B 1 299 ? 30.785 11.750 -3.412 1.00 50.40 300 LEU B O 1
ATOM 9802 N N . ASP B 1 300 ? 30.494 11.446 -1.195 1.00 43.93 301 ASP B N 1
ATOM 9803 C CA . ASP B 1 300 ? 31.647 10.561 -1.063 1.00 47.02 301 ASP B CA 1
ATOM 9804 C C . ASP B 1 300 ? 31.511 9.359 -1.990 1.00 48.46 301 ASP B C 1
ATOM 9805 O O . ASP B 1 300 ? 32.488 8.902 -2.601 1.00 47.01 301 ASP B O 1
ATOM 9810 N N . VAL B 1 301 ? 30.285 8.853 -2.085 1.00 48.22 302 VAL B N 1
ATOM 9811 C CA . VAL B 1 301 ? 29.995 7.723 -2.952 1.00 48.62 302 VAL B CA 1
ATOM 9812 C C . VAL B 1 301 ? 30.138 8.130 -4.405 1.00 46.79 302 VAL B C 1
ATOM 9813 O O . VAL B 1 301 ? 30.796 7.429 -5.171 1.00 49.26 302 VAL B O 1
ATOM 9817 N N . VAL B 1 302 ? 29.555 9.269 -4.777 1.00 44.70 303 VAL B N 1
ATOM 9818 C CA . VAL B 1 302 ? 29.679 9.752 -6.151 1.00 46.46 303 VAL B CA 1
ATOM 9819 C C . VAL B 1 302 ? 31.134 10.055 -6.521 1.00 52.79 303 VAL B C 1
ATOM 9820 O O . VAL B 1 302 ? 31.579 9.742 -7.626 1.00 51.82 303 VAL B O 1
ATOM 9824 N N . ALA B 1 303 ? 31.883 10.607 -5.570 1.00 53.28 304 ALA B N 1
ATOM 9825 C CA . ALA B 1 303 ? 33.309 10.854 -5.751 1.00 44.88 304 ALA B CA 1
ATOM 9826 C C . ALA B 1 303 ? 34.102 9.557 -5.822 1.00 51.31 304 ALA B C 1
ATOM 9827 O O . ALA B 1 303 ? 35.108 9.479 -6.514 1.00 60.44 304 ALA B O 1
ATOM 9829 N N . ALA B 1 304 ? 33.658 8.535 -5.100 1.00 56.43 305 ALA B N 1
ATOM 9830 C CA . ALA B 1 304 ? 34.307 7.229 -5.193 1.00 58.94 305 ALA B CA 1
ATOM 9831 C C . ALA B 1 304 ? 34.104 6.660 -6.607 1.00 58.77 305 ALA B C 1
ATOM 9832 O O . ALA B 1 304 ? 34.934 5.893 -7.112 1.00 55.05 305 ALA B O 1
ATOM 9834 N N . ALA B 1 305 ? 33.001 7.062 -7.237 1.00 53.62 306 ALA B N 1
ATOM 9835 C CA . ALA B 1 305 ? 32.637 6.603 -8.572 1.00 56.29 306 ALA B CA 1
ATOM 9836 C C . ALA B 1 305 ? 33.473 7.318 -9.630 1.00 62.37 306 ALA B C 1
ATOM 9837 O O . ALA B 1 305 ? 33.901 6.714 -10.616 1.00 63.56 306 ALA B O 1
ATOM 9839 N N . GLU B 1 306 ? 33.680 8.614 -9.429 1.00 60.73 307 GLU B N 1
ATOM 9840 C CA . GLU B 1 306 ? 34.512 9.406 -10.324 1.00 61.31 307 GLU B CA 1
ATOM 9841 C C . GLU B 1 306 ? 35.912 8.826 -10.449 1.00 70.22 307 GLU B C 1
ATOM 9842 O O . GLU B 1 306 ? 36.403 8.603 -11.556 1.00 82.18 307 GLU B O 1
ATOM 9848 N N . ALA B 1 307 ? 36.551 8.575 -9.315 1.00 64.51 308 ALA B N 1
ATOM 9849 C CA . ALA B 1 307 ? 37.900 8.025 -9.314 1.00 69.88 308 ALA B CA 1
ATOM 9850 C C . ALA B 1 307 ? 37.907 6.517 -9.586 1.00 73.89 308 ALA B C 1
ATOM 9851 O O . ALA B 1 307 ? 38.774 5.798 -9.091 1.00 79.56 308 ALA B O 1
ATOM 9853 N N . ARG B 1 308 ? 36.967 6.057 -10.407 1.00 74.00 309 ARG B N 1
ATOM 9854 C CA . ARG B 1 308 ? 36.890 4.660 -10.818 1.00 79.78 309 ARG B CA 1
ATOM 9855 C C . ARG B 1 308 ? 36.970 4.669 -12.328 1.00 86.21 309 ARG B C 1
ATOM 9856 O O . ARG B 1 308 ? 37.514 3.746 -12.934 1.00 92.31 309 ARG B O 1
ATOM 9864 N N . ALA B 1 309 ? 36.439 5.732 -12.929 1.00 84.73 310 ALA B N 1
ATOM 9865 C CA . ALA B 1 309 ? 36.455 5.888 -14.377 1.00 90.04 310 ALA B CA 1
ATOM 9866 C C . ALA B 1 309 ? 37.763 6.565 -14.796 1.00 101.49 310 ALA B C 1
ATOM 9867 O O . ALA B 1 309 ? 38.492 7.095 -13.948 1.00 92.68 310 ALA B O 1
ATOM 9869 N N . GLY B 1 310 ? 38.052 6.553 -16.099 1.00 100.41 311 GLY B N 1
ATOM 9870 C CA . GLY B 1 310 ? 39.254 7.179 -16.627 1.00 93.52 311 GLY B CA 1
ATOM 9871 C C . GLY B 1 310 ? 39.350 8.658 -16.293 1.00 99.53 311 GLY B C 1
ATOM 9872 O O . GLY B 1 310 ? 40.319 9.110 -15.673 1.00 97.63 311 GLY B O 1
ATOM 9873 N N . SER B 1 311 ? 38.327 9.408 -16.683 1.00 97.57 312 SER B N 1
ATOM 9874 C CA . SER B 1 311 ? 38.241 10.824 -16.350 1.00 94.20 312 SER B CA 1
ATOM 9875 C C . SER B 1 311 ? 36.895 11.138 -15.695 1.00 95.50 312 SER B C 1
ATOM 9876 O O . SER B 1 311 ? 35.843 10.710 -16.186 1.00 91.09 312 SER B O 1
ATOM 9879 N N . PRO B 1 312 ? 36.920 11.873 -14.568 1.00 93.96 313 PRO B N 1
ATOM 9880 C CA . PRO B 1 312 ? 35.695 12.279 -13.855 1.00 89.01 313 PRO B CA 1
ATOM 9881 C C . PRO B 1 312 ? 34.646 13.046 -14.705 1.00 87.44 313 PRO B C 1
ATOM 9882 O O . PRO B 1 312 ? 34.024 13.979 -14.189 1.00 80.47 313 PRO B O 1
ATOM 9886 N N . ALA B 1 313 ? 34.439 12.636 -15.960 1.00 86.78 314 ALA B N 1
ATOM 9887 C CA . ALA B 1 313 ? 33.493 13.290 -16.869 1.00 83.01 314 ALA B CA 1
ATOM 9888 C C . ALA B 1 313 ? 32.470 12.307 -17.462 1.00 85.90 314 ALA B C 1
ATOM 9889 O O . ALA B 1 313 ? 31.271 12.602 -17.537 1.00 76.14 314 ALA B O 1
ATOM 9891 N N . GLU B 1 314 ? 32.957 11.143 -17.884 1.00 89.31 315 GLU B N 1
ATOM 9892 C CA . GLU B 1 314 ? 32.113 10.077 -18.437 1.00 88.39 315 GLU B CA 1
ATOM 9893 C C . GLU B 1 314 ? 31.524 9.167 -17.337 1.00 90.92 315 GLU B C 1
ATOM 9894 O O . GLU B 1 314 ? 30.594 8.388 -17.589 1.00 85.06 315 GLU B O 1
ATOM 9900 N N . ALA B 1 315 ? 32.068 9.275 -16.122 1.00 87.56 316 ALA B N 1
ATOM 9901 C CA . ALA B 1 315 ? 31.633 8.465 -14.977 1.00 79.71 316 ALA B CA 1
ATOM 9902 C C . ALA B 1 315 ? 30.162 8.642 -14.558 1.00 69.91 316 ALA B C 1
ATOM 9903 O O . ALA B 1 315 ? 29.721 8.065 -13.562 1.00 67.61 316 ALA B O 1
ATOM 9905 N N . MET B 1 316 ? 29.408 9.401 -15.344 1.00 66.14 317 MET B N 1
ATOM 9906 C CA . MET B 1 316 ? 28.030 9.752 -15.033 1.00 61.89 317 MET B CA 1
ATOM 9907 C C . MET B 1 316 ? 27.470 10.566 -16.191 1.00 62.25 317 MET B C 1
ATOM 9908 O O . MET B 1 316 ? 28.230 11.178 -16.945 1.00 68.23 317 MET B O 1
ATOM 9913 N N . SER B 1 317 ? 26.150 10.573 -16.343 1.00 61.57 318 SER B N 1
ATOM 9914 C CA . SER B 1 317 ? 25.540 11.131 -17.547 1.00 65.25 318 SER B CA 1
ATOM 9915 C C . SER B 1 317 ? 25.635 12.650 -17.643 1.00 72.67 318 SER B C 1
ATOM 9916 O O . SER B 1 317 ? 26.415 13.291 -16.927 1.00 68.38 318 SER B O 1
ATOM 9919 N N . SER B 1 318 ? 24.802 13.215 -18.516 1.00 78.37 319 SER B N 1
ATOM 9920 C CA . SER B 1 318 ? 24.797 14.648 -18.769 1.00 75.96 319 SER B CA 1
ATOM 9921 C C . SER B 1 318 ? 24.282 15.326 -17.517 1.00 72.79 319 SER B C 1
ATOM 9922 O O . SER B 1 318 ? 25.059 15.815 -16.687 1.00 71.05 319 SER B O 1
ATOM 9925 N N . GLU B 1 319 ? 22.967 15.314 -17.365 1.00 68.43 320 GLU B N 1
ATOM 9926 C CA . GLU B 1 319 ? 22.320 15.979 -16.247 1.00 70.79 320 GLU B CA 1
ATOM 9927 C C . GLU B 1 319 ? 22.645 15.345 -14.880 1.00 72.12 320 GLU B C 1
ATOM 9928 O O . GLU B 1 319 ? 22.279 15.882 -13.833 1.00 65.76 320 GLU B O 1
ATOM 9934 N N . SER B 1 320 ? 23.352 14.219 -14.893 1.00 67.61 321 SER B N 1
ATOM 9935 C CA . SER B 1 320 ? 23.825 13.621 -13.651 1.00 66.84 321 SER B CA 1
ATOM 9936 C C . SER B 1 320 ? 24.871 14.486 -12.959 1.00 64.80 321 SER B C 1
ATOM 9937 O O . SER B 1 320 ? 24.798 14.711 -11.752 1.00 62.32 321 SER B O 1
ATOM 9940 N N . ALA B 1 321 ? 25.846 14.980 -13.712 1.00 67.67 322 ALA B N 1
ATOM 9941 C CA . ALA B 1 321 ? 26.858 15.843 -13.109 1.00 65.56 322 ALA B CA 1
ATOM 9942 C C . ALA B 1 321 ? 26.285 17.214 -12.725 1.00 64.44 322 ALA B C 1
ATOM 9943 O O . ALA B 1 321 ? 26.886 17.943 -11.930 1.00 56.96 322 ALA B O 1
ATOM 9945 N N . ALA B 1 322 ? 25.122 17.553 -13.282 1.00 61.39 323 ALA B N 1
ATOM 9946 C CA . ALA B 1 322 ? 24.418 18.775 -12.896 1.00 63.73 323 ALA B CA 1
ATOM 9947 C C . ALA B 1 322 ? 23.848 18.663 -11.493 1.00 67.11 323 ALA B C 1
ATOM 9948 O O . ALA B 1 322 ? 24.056 19.542 -10.653 1.00 68.01 323 ALA B O 1
ATOM 9950 N N . LEU B 1 323 ? 23.121 17.580 -11.247 1.00 64.00 324 LEU B N 1
ATOM 9951 C CA . LEU B 1 323 ? 22.559 17.335 -9.930 1.00 60.09 324 LEU B CA 1
ATOM 9952 C C . LEU B 1 323 ? 23.645 17.202 -8.871 1.00 56.60 324 LEU B C 1
ATOM 9953 O O . LEU B 1 323 ? 23.504 17.723 -7.768 1.00 56.60 324 LEU B O 1
ATOM 9958 N N . VAL B 1 324 ? 24.735 16.530 -9.220 1.00 51.97 325 VAL B N 1
ATOM 9959 C CA . VAL B 1 324 ? 25.859 16.362 -8.301 1.00 53.32 325 VAL B CA 1
ATOM 9960 C C . VAL B 1 324 ? 26.502 17.688 -7.842 1.00 59.53 325 VAL B C 1
ATOM 9961 O O . VAL B 1 324 ? 26.771 17.879 -6.657 1.00 63.36 325 VAL B O 1
ATOM 9965 N N . ALA B 1 325 ? 26.781 18.591 -8.770 1.00 63.18 326 ALA B N 1
ATOM 9966 C CA . ALA B 1 325 ? 27.331 19.887 -8.389 1.00 60.68 326 ALA B CA 1
ATOM 9967 C C . ALA B 1 325 ? 26.298 20.662 -7.566 1.00 55.76 326 ALA B C 1
ATOM 9968 O O . ALA B 1 325 ? 26.621 21.234 -6.528 1.00 51.89 326 ALA B O 1
ATOM 9970 N N . ALA B 1 326 ? 25.052 20.647 -8.035 1.00 57.29 327 ALA B N 1
ATOM 9971 C CA . ALA B 1 326 ? 23.919 21.270 -7.347 1.00 56.75 327 ALA B CA 1
ATOM 9972 C C . ALA B 1 326 ? 23.776 20.786 -5.903 1.00 59.22 327 ALA B C 1
ATOM 9973 O O . ALA B 1 326 ? 23.137 21.439 -5.077 1.00 56.38 327 ALA B O 1
ATOM 9975 N N . LEU B 1 327 ? 24.346 19.618 -5.621 1.00 58.89 328 LEU B N 1
ATOM 9976 C CA . LEU B 1 327 ? 24.343 19.062 -4.275 1.00 58.03 328 LEU B CA 1
ATOM 9977 C C . LEU B 1 327 ? 25.516 19.560 -3.426 1.00 55.68 328 LEU B C 1
ATOM 9978 O O . LEU B 1 327 ? 25.350 19.803 -2.236 1.00 53.83 328 LEU B O 1
ATOM 9983 N N . ARG B 1 328 ? 26.702 19.700 -4.019 1.00 58.39 329 ARG B N 1
ATOM 9984 C CA . ARG B 1 328 ? 27.818 20.311 -3.294 1.00 53.27 329 ARG B CA 1
ATOM 9985 C C . ARG B 1 328 ? 27.465 21.765 -3.008 1.00 51.28 329 ARG B C 1
ATOM 9986 O O . ARG B 1 328 ? 27.977 22.385 -2.077 1.00 47.58 329 ARG B O 1
ATOM 9994 N N . GLU B 1 329 ? 26.559 22.282 -3.827 1.00 50.04 330 GLU B N 1
ATOM 9995 C CA . GLU B 1 329 ? 26.093 23.640 -3.723 1.00 51.98 330 GLU B CA 1
ATOM 9996 C C . GLU B 1 329 ? 25.234 23.741 -2.471 1.00 57.06 330 GLU B C 1
ATOM 9997 O O . GLU B 1 329 ? 25.341 24.713 -1.724 1.00 57.50 330 GLU B O 1
ATOM 10003 N N . VAL B 1 330 ? 24.393 22.738 -2.219 1.00 55.61 331 VAL B N 1
ATOM 10004 C CA . VAL B 1 330 ? 23.616 22.760 -0.980 1.00 51.12 331 VAL B CA 1
ATOM 10005 C C . VAL B 1 330 ? 24.514 22.516 0.244 1.00 49.38 331 VAL B C 1
ATOM 10006 O O . VAL B 1 330 ? 24.340 23.168 1.272 1.00 49.98 331 VAL B O 1
ATOM 10010 N N . ASP B 1 331 ? 25.502 21.625 0.107 1.00 48.58 332 ASP B N 1
ATOM 10011 C CA . ASP B 1 331 ? 26.482 21.365 1.173 1.00 44.61 332 ASP B CA 1
ATOM 10012 C C . ASP B 1 331 ? 27.231 22.616 1.623 1.00 48.67 332 ASP B C 1
ATOM 10013 O O . ASP B 1 331 ? 27.306 22.904 2.815 1.00 50.25 332 ASP B O 1
ATOM 10018 N N . ALA B 1 332 ? 27.798 23.348 0.668 1.00 56.18 333 ALA B N 1
ATOM 10019 C CA . ALA B 1 332 ? 28.577 24.547 0.977 1.00 52.84 333 ALA B CA 1
ATOM 10020 C C . ALA B 1 332 ? 27.759 25.624 1.705 1.00 55.66 333 ALA B C 1
ATOM 10021 O O . ALA B 1 332 ? 28.252 26.259 2.640 1.00 54.41 333 ALA B O 1
ATOM 10023 N N . ARG B 1 333 ? 26.512 25.822 1.281 1.00 53.39 334 ARG B N 1
ATOM 10024 C CA . ARG B 1 333 ? 25.650 26.819 1.906 1.00 52.88 334 ARG B CA 1
ATOM 10025 C C . ARG B 1 333 ? 25.219 26.369 3.303 1.00 60.99 334 ARG B C 1
ATOM 10026 O O . ARG B 1 333 ? 24.778 27.184 4.119 1.00 63.37 334 ARG B O 1
ATOM 10034 N N . CYS B 1 334 ? 25.362 25.072 3.578 1.00 60.55 335 CYS B N 1
ATOM 10035 C CA . CYS B 1 334 ? 25.039 24.517 4.889 1.00 51.11 335 CYS B CA 1
ATOM 10036 C C . CYS B 1 334 ? 26.140 24.862 5.872 1.00 53.21 335 CYS B C 1
ATOM 10037 O O . CYS B 1 334 ? 25.864 25.271 7.000 1.00 55.39 335 CYS B O 1
ATOM 10040 N N . HIS B 1 335 ? 27.389 24.704 5.444 1.00 50.90 336 HIS B N 1
ATOM 10041 C CA . HIS B 1 335 ? 28.522 25.057 6.294 1.00 58.38 336 HIS B CA 1
ATOM 10042 C C . HIS B 1 335 ? 28.546 26.572 6.493 1.00 62.35 336 HIS B C 1
ATOM 10043 O O . HIS B 1 335 ? 28.910 27.078 7.566 1.00 57.44 336 HIS B O 1
ATOM 10050 N N . ALA B 1 336 ? 28.155 27.283 5.439 1.00 61.66 337 ALA B N 1
ATOM 10051 C CA . ALA B 1 336 ? 28.052 28.733 5.467 1.00 59.44 337 ALA B CA 1
ATOM 10052 C C . ALA B 1 336 ? 27.115 29.189 6.586 1.00 61.16 337 ALA B C 1
ATOM 10053 O O . ALA B 1 336 ? 27.480 30.012 7.437 1.00 58.18 337 ALA B O 1
ATOM 10055 N N . TYR B 1 337 ? 25.911 28.630 6.585 1.00 54.37 338 TYR B N 1
ATOM 10056 C CA . TYR B 1 337 ? 24.905 28.987 7.566 1.00 51.95 338 TYR B CA 1
ATOM 10057 C C . TYR B 1 337 ? 25.228 28.485 8.994 1.00 52.25 338 TYR B C 1
ATOM 10058 O O . TYR B 1 337 ? 24.736 29.027 9.996 1.00 48.74 338 TYR B O 1
ATOM 10067 N N . ASP B 1 338 ? 26.065 27.459 9.089 1.00 53.00 339 ASP B N 1
ATOM 10068 C CA . ASP B 1 338 ? 26.421 26.899 10.393 1.00 56.16 339 ASP B CA 1
ATOM 10069 C C . ASP B 1 338 ? 27.520 27.719 11.067 1.00 56.14 339 ASP B C 1
ATOM 10070 O O . ASP B 1 338 ? 27.811 27.552 12.260 1.00 51.99 339 ASP B O 1
ATOM 10075 N N . ARG B 1 339 ? 28.103 28.632 10.297 1.00 60.69 340 ARG B N 1
ATOM 10076 C CA . ARG B 1 339 ? 29.121 29.538 10.814 1.00 61.53 340 ARG B CA 1
ATOM 10077 C C . ARG B 1 339 ? 28.454 30.726 11.506 1.00 59.96 340 ARG B C 1
ATOM 10078 O O . ARG B 1 339 ? 29.018 31.319 12.425 1.00 56.79 340 ARG B O 1
ATOM 10086 N N . THR B 1 340 ? 27.249 31.064 11.057 1.00 50.86 341 THR B N 1
ATOM 10087 C CA . THR B 1 340 ? 26.502 32.181 11.615 1.00 50.84 341 THR B CA 1
ATOM 10088 C C . THR B 1 340 ? 25.902 31.896 13.001 1.00 56.34 341 THR B C 1
ATOM 10089 O O . THR B 1 340 ? 25.659 30.737 13.361 1.00 60.76 341 THR B O 1
ATOM 10093 N N . ALA B 1 341 ? 25.640 32.970 13.750 1.00 57.36 342 ALA B N 1
ATOM 10094 C CA . ALA B 1 341 ? 25.036 32.910 15.082 1.00 53.24 342 ALA B CA 1
ATOM 10095 C C . ALA B 1 341 ? 23.536 33.173 14.987 1.00 50.40 342 ALA B C 1
ATOM 10096 O O . ALA B 1 341 ? 23.025 33.479 13.913 1.00 50.14 342 ALA B O 1
ATOM 10098 N N . VAL B 1 342 ? 22.831 33.066 16.109 1.00 48.69 343 VAL B N 1
ATOM 10099 C CA . VAL B 1 342 ? 21.365 33.036 16.073 1.00 54.54 343 VAL B CA 1
ATOM 10100 C C . VAL B 1 342 ? 20.719 34.391 15.782 1.00 57.80 343 VAL B C 1
ATOM 10101 O O . VAL B 1 342 ? 20.931 35.364 16.503 1.00 60.65 343 VAL B O 1
ATOM 10105 N N . GLY B 1 343 ? 19.910 34.444 14.730 1.00 57.47 344 GLY B N 1
ATOM 10106 C CA . GLY B 1 343 ? 19.283 35.692 14.336 1.00 59.82 344 GLY B CA 1
ATOM 10107 C C . GLY B 1 343 ? 20.044 36.445 13.258 1.00 63.93 344 GLY B C 1
ATOM 10108 O O . GLY B 1 343 ? 19.515 37.381 12.656 1.00 68.57 344 GLY B O 1
ATOM 10109 N N . GLN B 1 344 ? 21.291 36.053 13.017 1.00 66.54 345 GLN B N 1
ATOM 10110 C CA . GLN B 1 344 ? 22.150 36.773 12.076 1.00 59.69 345 GLN B CA 1
ATOM 10111 C C . GLN B 1 344 ? 22.229 36.093 10.703 1.00 64.32 345 GLN B C 1
ATOM 10112 O O . GLN B 1 344 ? 22.563 36.733 9.706 1.00 70.99 345 GLN B O 1
ATOM 10118 N N . GLY B 1 345 ? 21.899 34.807 10.640 1.00 59.31 346 GLY B N 1
ATOM 10119 C CA . GLY B 1 345 ? 22.016 34.079 9.392 1.00 53.68 346 GLY B CA 1
ATOM 10120 C C . GLY B 1 345 ? 20.718 33.960 8.626 1.00 63.77 346 GLY B C 1
ATOM 10121 O O . GLY B 1 345 ? 20.548 33.013 7.856 1.00 67.44 346 GLY B O 1
ATOM 10122 N N . ARG B 1 346 ? 19.814 34.924 8.810 1.00 61.33 347 ARG B N 1
ATOM 10123 C CA . ARG B 1 346 ? 18.521 34.897 8.131 1.00 56.84 347 ARG B CA 1
ATOM 10124 C C . ARG B 1 346 ? 18.729 34.916 6.626 1.00 56.68 347 ARG B C 1
ATOM 10125 O O . ARG B 1 346 ? 17.864 34.469 5.867 1.00 59.82 347 ARG B O 1
ATOM 10133 N N . ARG B 1 347 ? 19.884 35.427 6.202 1.00 55.66 348 ARG B N 1
ATOM 10134 C CA . ARG B 1 347 ? 20.206 35.533 4.782 1.00 64.36 348 ARG B CA 1
ATOM 10135 C C . ARG B 1 347 ? 20.913 34.305 4.203 1.00 68.35 348 ARG B C 1
ATOM 10136 O O . ARG B 1 347 ? 20.600 33.884 3.085 1.00 67.15 348 ARG B O 1
ATOM 10144 N N . GLU B 1 348 ? 21.887 33.763 4.937 1.00 64.50 349 GLU B N 1
ATOM 10145 C CA . GLU B 1 348 ? 22.535 32.507 4.543 1.00 63.53 349 GLU B CA 1
ATOM 10146 C C . GLU B 1 348 ? 21.517 31.375 4.488 1.00 64.22 349 GLU B C 1
ATOM 10147 O O . GLU B 1 348 ? 21.635 30.453 3.676 1.00 64.53 349 GLU B O 1
ATOM 10153 N N . LEU B 1 349 ? 20.544 31.443 5.394 1.00 60.54 350 LEU B N 1
ATOM 10154 C CA . LEU B 1 349 ? 19.466 30.463 5.479 1.00 64.06 350 LEU B CA 1
ATOM 10155 C C . LEU B 1 349 ? 18.507 30.586 4.297 1.00 65.79 350 LEU B C 1
ATOM 10156 O O . LEU B 1 349 ? 18.163 29.594 3.656 1.00 69.40 350 LEU B O 1
ATOM 10161 N N . ALA B 1 350 ? 18.077 31.811 4.015 1.00 68.39 351 ALA B N 1
ATOM 10162 C CA . ALA B 1 350 ? 17.241 32.075 2.856 1.00 63.71 351 ALA B CA 1
ATOM 10163 C C . ALA B 1 350 ? 17.983 31.715 1.565 1.00 69.34 351 ALA B C 1
ATOM 10164 O O . ALA B 1 350 ? 17.361 31.288 0.594 1.00 70.87 351 ALA B O 1
ATOM 10166 N N . GLU B 1 351 ? 19.310 31.875 1.571 1.00 73.30 352 GLU B N 1
ATOM 10167 C CA . GLU B 1 351 ? 20.177 31.465 0.454 1.00 71.17 352 GLU B CA 1
ATOM 10168 C C . GLU B 1 351 ? 20.310 29.949 0.317 1.00 68.27 352 GLU B C 1
ATOM 10169 O O . GLU B 1 351 ? 20.464 29.432 -0.793 1.00 66.28 352 GLU B O 1
ATOM 10175 N N . LEU B 1 352 ? 20.310 29.247 1.447 1.00 64.81 353 LEU B N 1
ATOM 10176 C CA . LEU B 1 352 ? 20.333 27.791 1.434 1.00 62.10 353 LEU B CA 1
ATOM 10177 C C . LEU B 1 352 ? 18.988 27.209 0.962 1.00 63.70 353 LEU B C 1
ATOM 10178 O O . LEU B 1 352 ? 18.964 26.232 0.214 1.00 64.65 353 LEU B O 1
ATOM 10183 N N . ILE B 1 353 ? 17.877 27.812 1.379 1.00 58.88 354 ILE B N 1
ATOM 10184 C CA . ILE B 1 353 ? 16.554 27.275 1.043 1.00 60.51 354 ILE B CA 1
ATOM 10185 C C . ILE B 1 353 ? 16.286 27.157 -0.453 1.00 65.72 354 ILE B C 1
ATOM 10186 O O . ILE B 1 353 ? 16.013 26.066 -0.951 1.00 68.17 354 ILE B O 1
ATOM 10191 N N . GLN B 1 354 ? 16.360 28.273 -1.171 1.00 73.77 355 GLN B N 1
ATOM 10192 C CA . GLN B 1 354 ? 16.035 28.272 -2.599 1.00 79.28 355 GLN B CA 1
ATOM 10193 C C . GLN B 1 354 ? 17.072 27.444 -3.377 1.00 73.79 355 GLN B C 1
ATOM 10194 O O . GLN B 1 354 ? 16.794 26.929 -4.465 1.00 73.87 355 GLN B O 1
ATOM 10200 N N . SER B 1 355 ? 18.274 27.338 -2.820 1.00 68.78 356 SER B N 1
ATOM 10201 C CA . SER B 1 355 ? 19.306 26.495 -3.400 1.00 65.89 356 SER B CA 1
ATOM 10202 C C . SER B 1 355 ? 18.848 25.052 -3.482 1.00 66.67 356 SER B C 1
ATOM 10203 O O . SER B 1 355 ? 18.905 24.435 -4.544 1.00 68.97 356 SER B O 1
ATOM 10206 N N . THR B 1 356 ? 18.392 24.525 -2.348 1.00 64.04 357 THR B N 1
ATOM 10207 C CA . THR B 1 356 ? 17.805 23.193 -2.306 1.00 61.38 357 THR B CA 1
ATOM 10208 C C . THR B 1 356 ? 16.625 23.131 -3.276 1.00 64.77 357 THR B C 1
ATOM 10209 O O . THR B 1 356 ? 16.361 22.083 -3.870 1.00 63.13 357 THR B O 1
ATOM 10213 N N . ARG B 1 357 ? 15.933 24.257 -3.456 1.00 64.06 358 ARG B N 1
ATOM 10214 C CA . ARG B 1 357 ? 14.813 24.302 -4.392 1.00 66.05 358 ARG B CA 1
ATOM 10215 C C . ARG B 1 357 ? 15.299 24.115 -5.831 1.00 64.93 358 ARG B C 1
ATOM 10216 O O . ARG B 1 357 ? 14.563 23.612 -6.685 1.00 63.04 358 ARG B O 1
ATOM 10224 N N . ARG B 1 358 ? 16.547 24.486 -6.096 1.00 61.05 359 ARG B N 1
ATOM 10225 C CA . ARG B 1 358 ? 17.094 24.281 -7.425 1.00 64.43 359 ARG B CA 1
ATOM 10226 C C . ARG B 1 358 ? 17.209 22.781 -7.673 1.00 63.22 359 ARG B C 1
ATOM 10227 O O . ARG B 1 358 ? 16.765 22.285 -8.707 1.00 67.06 359 ARG B O 1
ATOM 10235 N N . VAL B 1 359 ? 17.786 22.066 -6.709 1.00 62.91 360 VAL B N 1
ATOM 10236 C CA . VAL B 1 359 ? 17.873 20.603 -6.750 1.00 60.67 360 VAL B CA 1
ATOM 10237 C C . VAL B 1 359 ? 16.497 19.933 -6.863 1.00 59.75 360 VAL B C 1
ATOM 10238 O O . VAL B 1 359 ? 16.318 18.993 -7.650 1.00 58.31 360 VAL B O 1
ATOM 10242 N N . HIS B 1 360 ? 15.554 20.404 -6.047 1.00 57.39 361 HIS B N 1
ATOM 10243 C CA . HIS B 1 360 ? 14.163 19.952 -6.056 1.00 57.05 361 HIS B CA 1
ATOM 10244 C C . HIS B 1 360 ? 13.357 20.720 -5.012 1.00 62.68 361 HIS B C 1
ATOM 10245 O O . HIS B 1 360 ? 13.769 20.823 -3.860 1.00 60.41 361 HIS B O 1
ATOM 10252 N N . PRO B 1 361 ? 12.208 21.283 -5.410 1.00 69.18 362 PRO B N 1
ATOM 10253 C CA . PRO B 1 361 ? 11.427 22.054 -4.434 1.00 68.13 362 PRO B CA 1
ATOM 10254 C C . PRO B 1 361 ? 10.726 21.191 -3.384 1.00 63.24 362 PRO B C 1
ATOM 10255 O O . PRO B 1 361 ? 9.829 20.419 -3.724 1.00 68.95 362 PRO B O 1
ATOM 10259 N N . HIS B 1 362 ? 11.144 21.322 -2.126 1.00 62.12 363 HIS B N 1
ATOM 10260 C CA . HIS B 1 362 ? 10.502 20.626 -1.007 1.00 56.56 363 HIS B CA 1
ATOM 10261 C C . HIS B 1 362 ? 10.094 21.585 0.131 1.00 53.46 363 HIS B C 1
ATOM 10262 O O . HIS B 1 362 ? 10.798 22.549 0.413 1.00 50.44 363 HIS B O 1
ATOM 10269 N N . ASP B 1 363 ? 8.953 21.309 0.766 1.00 50.74 364 ASP B N 1
ATOM 10270 C CA . ASP B 1 363 ? 8.423 22.119 1.876 1.00 51.05 364 ASP B CA 1
ATOM 10271 C C . ASP B 1 363 ? 9.304 22.269 3.123 1.00 53.33 364 ASP B C 1
ATOM 10272 O O . ASP B 1 363 ? 9.313 23.321 3.767 1.00 52.19 364 ASP B O 1
ATOM 10277 N N . THR B 1 364 ? 9.982 21.194 3.500 1.00 53.79 365 THR B N 1
ATOM 10278 C CA . THR B 1 364 ? 10.846 21.191 4.676 1.00 50.83 365 THR B CA 1
ATOM 10279 C C . THR B 1 364 ? 12.103 20.376 4.369 1.00 47.62 365 THR B C 1
ATOM 10280 O O . THR B 1 364 ? 12.218 19.223 4.776 1.00 47.21 365 THR B O 1
ATOM 10284 N N . PRO B 1 365 ? 13.046 20.988 3.634 1.00 47.53 366 PRO B N 1
ATOM 10285 C CA . PRO B 1 365 ? 14.235 20.352 3.054 1.00 44.79 366 PRO B CA 1
ATOM 10286 C C . PRO B 1 365 ? 15.474 20.400 3.929 1.00 42.74 366 PRO B C 1
ATOM 10287 O O . PRO B 1 365 ? 16.522 19.909 3.504 1.00 41.25 366 PRO B O 1
ATOM 10291 N N . LEU B 1 366 ? 15.372 21.005 5.106 1.00 39.51 367 LEU B N 1
ATOM 10292 C CA . LEU B 1 366 ? 16.511 21.086 6.007 1.00 39.29 367 LEU B CA 1
ATOM 10293 C C . LEU B 1 366 ? 16.133 20.543 7.374 1.00 38.19 367 LEU B C 1
ATOM 10294 O O . LEU B 1 366 ? 14.966 20.597 7.768 1.00 31.98 367 LEU B O 1
ATOM 10299 N N . HIS B 1 367 ? 17.119 19.993 8.078 1.00 37.72 368 HIS B N 1
ATOM 10300 C CA . HIS B 1 367 ? 16.942 19.608 9.472 1.00 36.47 368 HIS B CA 1
ATOM 10301 C C . HIS B 1 367 ? 18.028 20.262 10.304 1.00 37.11 368 HIS B C 1
ATOM 10302 O O . HIS B 1 367 ? 19.218 20.019 10.104 1.00 36.95 368 HIS B O 1
ATOM 10309 N N . VAL B 1 368 ? 17.618 21.059 11.275 1.00 37.91 369 VAL B N 1
ATOM 10310 C CA . VAL B 1 368 ? 18.574 21.870 11.998 1.00 34.37 369 VAL B CA 1
ATOM 10311 C C . VAL B 1 368 ? 18.611 21.460 13.458 1.00 36.55 369 VAL B C 1
ATOM 10312 O O . VAL B 1 368 ? 17.569 21.314 14.095 1.00 41.68 369 VAL B O 1
ATOM 10316 N N . ASP B 1 369 ? 19.818 21.201 13.955 1.00 38.05 370 ASP B N 1
ATOM 10317 C CA . ASP B 1 369 ? 20.062 20.984 15.383 1.00 41.01 370 ASP B CA 1
ATOM 10318 C C . ASP B 1 369 ? 20.900 22.141 15.944 1.00 40.72 370 ASP B C 1
ATOM 10319 O O . ASP B 1 369 ? 21.801 22.653 15.278 1.00 40.90 370 ASP B O 1
ATOM 10324 N N . LEU B 1 370 ? 20.603 22.540 17.172 1.00 34.39 371 LEU B N 1
ATOM 10325 C CA . LEU B 1 370 ? 21.226 23.701 17.773 1.00 30.96 371 LEU B CA 1
ATOM 10326 C C . LEU B 1 370 ? 22.085 23.306 18.958 1.00 32.31 371 LEU B C 1
ATOM 10327 O O . LEU B 1 370 ? 21.612 22.617 19.861 1.00 34.69 371 LEU B O 1
ATOM 10332 N N . ARG B 1 371 ? 23.345 23.721 18.979 1.00 32.68 372 ARG B N 1
ATOM 10333 C CA . ARG B 1 371 ? 24.131 23.493 20.190 1.00 35.87 372 ARG B CA 1
ATOM 10334 C C . ARG B 1 371 ? 23.965 24.677 21.129 1.00 38.77 372 ARG B C 1
ATOM 10335 O O . ARG B 1 371 ? 24.348 25.795 20.807 1.00 38.58 372 ARG B O 1
ATOM 10343 N N . ILE B 1 372 ? 23.380 24.430 22.292 1.00 39.86 373 ILE B N 1
ATOM 10344 C CA . ILE B 1 372 ? 23.182 25.497 23.258 1.00 39.36 373 ILE B CA 1
ATOM 10345 C C . ILE B 1 372 ? 24.471 25.763 24.025 1.00 42.45 373 ILE B C 1
ATOM 10346 O O . ILE B 1 372 ? 25.122 24.840 24.516 1.00 39.57 373 ILE B O 1
ATOM 10351 N N . ASP B 1 373 ? 24.846 27.036 24.099 1.00 49.33 374 ASP B N 1
ATOM 10352 C CA . ASP B 1 373 ? 25.989 27.444 24.894 1.00 40.16 374 ASP B CA 1
ATOM 10353 C C . ASP B 1 373 ? 25.572 27.512 26.361 1.00 38.21 374 ASP B C 1
ATOM 10354 O O . ASP B 1 373 ? 24.852 28.418 26.786 1.00 38.09 374 ASP B O 1
ATOM 10359 N N . LEU B 1 374 ? 25.992 26.510 27.118 1.00 32.64 375 LEU B N 1
ATOM 10360 C CA . LEU B 1 374 ? 25.550 26.353 28.482 1.00 33.41 375 LEU B CA 1
ATOM 10361 C C . LEU B 1 374 ? 26.471 25.296 29.037 1.00 36.09 375 LEU B C 1
ATOM 10362 O O . LEU B 1 374 ? 26.718 24.301 28.369 1.00 35.60 375 LEU B O 1
ATOM 10367 N N . GLU B 1 375 ? 27.062 25.538 30.199 1.00 36.71 376 GLU B N 1
ATOM 10368 C CA . GLU B 1 375 ? 27.815 24.491 30.873 1.00 42.47 376 GLU B CA 1
ATOM 10369 C C . GLU B 1 375 ? 27.058 24.070 32.132 1.00 46.57 376 GLU B C 1
ATOM 10370 O O . GLU B 1 375 ? 26.707 24.907 32.967 1.00 48.40 376 GLU B O 1
ATOM 10376 N N . VAL B 1 376 ? 26.803 22.781 32.288 1.00 40.18 377 VAL B N 1
ATOM 10377 C CA . VAL B 1 376 ? 26.135 22.340 33.495 1.00 37.94 377 VAL B CA 1
ATOM 10378 C C . VAL B 1 376 ? 26.958 21.286 34.192 1.00 40.06 377 VAL B C 1
ATOM 10379 O O . VAL B 1 376 ? 27.355 20.287 33.597 1.00 38.94 377 VAL B O 1
ATOM 10383 N N . ARG B 1 377 ? 27.213 21.516 35.471 1.00 37.97 378 ARG B N 1
ATOM 10384 C CA . ARG B 1 377 ? 27.887 20.527 36.283 1.00 38.81 378 ARG B CA 1
ATOM 10385 C C . ARG B 1 377 ? 27.045 20.388 37.541 1.00 40.92 378 ARG B C 1
ATOM 10386 O O . ARG B 1 377 ? 26.539 21.374 38.065 1.00 45.87 378 ARG B O 1
ATOM 10394 N N . LEU B 1 378 ? 26.854 19.160 38.002 1.00 34.63 379 LEU B N 1
ATOM 10395 C CA . LEU B 1 378 ? 25.979 18.925 39.135 1.00 33.34 379 LEU B CA 1
ATOM 10396 C C . LEU B 1 378 ? 26.692 18.029 40.116 1.00 38.07 379 LEU B C 1
ATOM 10397 O O . LEU B 1 378 ? 27.447 17.143 39.724 1.00 37.59 379 LEU B O 1
ATOM 10402 N N . PRO B 1 379 ? 26.443 18.243 41.404 1.00 42.40 380 PRO B N 1
ATOM 10403 C CA . PRO B 1 379 ? 27.162 17.504 42.449 1.00 45.88 380 PRO B CA 1
ATOM 10404 C C . PRO B 1 379 ? 26.826 16.025 42.478 1.00 35.88 380 PRO B C 1
ATOM 10405 O O . PRO B 1 379 ? 25.845 15.622 41.876 1.00 37.75 380 PRO B O 1
ATOM 10409 N N . GLU B 1 380 ? 27.632 15.244 43.192 1.00 36.63 381 GLU B N 1
ATOM 10410 C CA . GLU B 1 380 ? 27.433 13.806 43.300 1.00 31.30 381 GLU B CA 1
ATOM 10411 C C . GLU B 1 380 ? 26.149 13.453 44.011 1.00 30.19 381 GLU B C 1
ATOM 10412 O O . GLU B 1 380 ? 25.646 12.332 43.876 1.00 30.96 381 GLU B O 1
ATOM 10418 N N . VAL B 1 381 ? 25.629 14.396 44.787 1.00 31.57 382 VAL B N 1
ATOM 10419 C CA . VAL B 1 381 ? 24.429 14.125 45.573 1.00 33.54 382 VAL B CA 1
ATOM 10420 C C . VAL B 1 381 ? 23.212 13.970 44.642 1.00 31.02 382 VAL B C 1
ATOM 10421 O O . VAL B 1 381 ? 22.290 13.207 44.950 1.00 28.90 382 VAL B O 1
ATOM 10425 N N . VAL B 1 382 ? 23.229 14.673 43.506 1.00 24.01 383 VAL B N 1
ATOM 10426 C CA . VAL B 1 382 ? 22.150 14.565 42.518 1.00 33.88 383 VAL B CA 1
ATOM 10427 C C . VAL B 1 382 ? 22.187 13.207 41.793 1.00 32.89 383 VAL B C 1
ATOM 10428 O O . VAL B 1 382 ? 21.183 12.481 41.729 1.00 25.25 383 VAL B O 1
ATOM 10432 N N . ARG B 1 383 ? 23.364 12.855 41.294 1.00 30.47 384 ARG B N 1
ATOM 10433 C CA . ARG B 1 383 ? 23.584 11.547 40.712 1.00 29.44 384 ARG B CA 1
ATOM 10434 C C . ARG B 1 383 ? 23.113 10.458 41.664 1.00 26.75 384 ARG B C 1
ATOM 10435 O O . ARG B 1 383 ? 22.605 9.434 41.237 1.00 32.26 384 ARG B O 1
ATOM 10443 N N . THR B 1 384 ? 23.282 10.672 42.956 1.00 27.34 385 THR B N 1
ATOM 10444 C CA . THR B 1 384 ? 22.879 9.660 43.923 1.00 29.86 385 THR B CA 1
ATOM 10445 C C . THR B 1 384 ? 21.362 9.621 44.079 1.00 30.20 385 THR B C 1
ATOM 10446 O O . THR B 1 384 ? 20.761 8.552 44.269 1.00 24.32 385 THR B O 1
ATOM 10450 N N . GLU B 1 385 ? 20.754 10.797 43.962 1.00 31.35 386 GLU B N 1
ATOM 10451 C CA . GLU B 1 385 ? 19.311 10.936 44.058 1.00 26.77 386 GLU B CA 1
ATOM 10452 C C . GLU B 1 385 ? 18.708 10.178 42.881 1.00 30.36 386 GLU B C 1
ATOM 10453 O O . GLU B 1 385 ? 17.863 9.300 43.061 1.00 27.76 386 GLU B O 1
ATOM 10459 N N . ILE B 1 386 ? 19.179 10.514 41.680 1.00 25.25 387 ILE B N 1
ATOM 10460 C CA . ILE B 1 386 ? 18.714 9.893 40.458 1.00 20.99 387 ILE B CA 1
ATOM 10461 C C . ILE B 1 386 ? 18.917 8.381 40.402 1.00 25.73 387 ILE B C 1
ATOM 10462 O O . ILE B 1 386 ? 18.049 7.659 39.916 1.00 30.62 387 ILE B O 1
ATOM 10467 N N . GLU B 1 387 ? 20.051 7.896 40.891 1.00 26.40 388 GLU B N 1
ATOM 10468 C CA . GLU B 1 387 ? 20.284 6.452 40.942 1.00 27.43 388 GLU B CA 1
ATOM 10469 C C . GLU B 1 387 ? 19.269 5.783 41.861 1.00 26.89 388 GLU B C 1
ATOM 10470 O O . GLU B 1 387 ? 18.867 4.637 41.629 1.00 31.35 388 GLU B O 1
ATOM 10476 N N . ARG B 1 388 ? 18.878 6.479 42.919 1.00 21.66 389 ARG B N 1
ATOM 10477 C CA . ARG B 1 388 ? 17.910 5.915 43.847 1.00 28.16 389 ARG B CA 1
ATOM 10478 C C . ARG B 1 388 ? 16.498 5.997 43.266 1.00 27.85 389 ARG B C 1
ATOM 10479 O O . ARG B 1 388 ? 15.635 5.182 43.599 1.00 22.12 389 ARG B O 1
ATOM 10487 N N . ALA B 1 389 ? 16.273 6.980 42.395 1.00 25.95 390 ALA B N 1
ATOM 10488 C CA . ALA B 1 389 ? 14.968 7.137 41.778 1.00 25.98 390 ALA B CA 1
ATOM 10489 C C . ALA B 1 389 ? 14.788 5.978 40.813 1.00 25.47 390 ALA B C 1
ATOM 10490 O O . ALA B 1 389 ? 13.839 5.201 40.945 1.00 26.10 390 ALA B O 1
ATOM 10492 N N . ALA B 1 390 ? 15.725 5.853 39.878 1.00 18.75 391 ALA B N 1
ATOM 10493 C CA . ALA B 1 390 ? 15.777 4.723 38.977 1.00 21.16 391 ALA B CA 1
ATOM 10494 C C . ALA B 1 390 ? 15.482 3.387 39.684 1.00 24.62 391 ALA B C 1
ATOM 10495 O O . ALA B 1 390 ? 14.701 2.571 39.180 1.00 24.60 391 ALA B O 1
ATOM 10497 N N . GLU B 1 391 ? 16.078 3.162 40.852 1.00 20.93 392 GLU B N 1
ATOM 10498 C CA . GLU B 1 391 ? 15.801 1.930 41.588 1.00 21.87 392 GLU B CA 1
ATOM 10499 C C . GLU B 1 391 ? 14.314 1.779 41.973 1.00 25.80 392 GLU B C 1
ATOM 10500 O O . GLU B 1 391 ? 13.745 0.692 41.886 1.00 25.85 392 GLU B O 1
ATOM 10506 N N . ALA B 1 392 ? 13.690 2.867 42.404 1.00 24.62 393 ALA B N 1
ATOM 10507 C CA . ALA B 1 392 ? 12.305 2.817 42.833 1.00 21.81 393 ALA B CA 1
ATOM 10508 C C . ALA B 1 392 ? 11.390 2.446 41.674 1.00 23.68 393 ALA B C 1
ATOM 10509 O O . ALA B 1 392 ? 10.598 1.502 41.787 1.00 20.14 393 ALA B O 1
ATOM 10511 N N . LEU B 1 393 ? 11.511 3.179 40.562 1.00 20.86 394 LEU B N 1
ATOM 10512 C CA . LEU B 1 393 ? 10.738 2.886 39.353 1.00 20.31 394 LEU B CA 1
ATOM 10513 C C . LEU B 1 393 ? 10.931 1.432 38.883 1.00 23.15 394 LEU B C 1
ATOM 10514 O O . LEU B 1 393 ? 9.989 0.763 38.457 1.00 23.30 394 LEU B O 1
ATOM 10519 N N . TRP B 1 394 ? 12.158 0.941 38.978 1.00 22.76 395 TRP B N 1
ATOM 10520 C CA . TRP B 1 394 ? 12.417 -0.428 38.602 1.00 20.98 395 TRP B CA 1
ATOM 10521 C C . TRP B 1 394 ? 11.733 -1.391 39.568 1.00 22.00 395 TRP B C 1
ATOM 10522 O O . TRP B 1 394 ? 11.197 -2.401 39.140 1.00 25.69 395 TRP B O 1
ATOM 10533 N N . ARG B 1 395 ? 11.769 -1.111 40.865 1.00 20.76 396 ARG B N 1
ATOM 10534 C CA . ARG B 1 395 ? 11.127 -2.012 41.822 1.00 23.31 396 ARG B CA 1
ATOM 10535 C C . ARG B 1 395 ? 9.594 -2.000 41.638 1.00 22.22 396 ARG B C 1
ATOM 10536 O O . ARG B 1 395 ? 8.913 -3.007 41.886 1.00 20.36 396 ARG B O 1
ATOM 10544 N N . LEU B 1 396 ? 9.076 -0.865 41.172 1.00 19.62 397 LEU B N 1
ATOM 10545 C CA . LEU B 1 396 ? 7.641 -0.647 41.025 1.00 17.94 397 LEU B CA 1
ATOM 10546 C C . LEU B 1 396 ? 7.150 -1.054 39.643 1.00 22.90 397 LEU B C 1
ATOM 10547 O O . LEU B 1 396 ? 5.962 -0.920 39.326 1.00 23.55 397 LEU B O 1
ATOM 10552 N N . SER B 1 397 ? 8.067 -1.548 38.816 1.00 23.81 398 SER B N 1
ATOM 10553 C CA . SER B 1 397 ? 7.746 -1.895 37.440 1.00 20.21 398 SER B CA 1
ATOM 10554 C C . SER B 1 397 ? 6.934 -3.173 37.429 1.00 20.83 398 SER B C 1
ATOM 10555 O O . SER B 1 397 ? 7.035 -3.979 38.356 1.00 21.54 398 SER B O 1
ATOM 10558 N N . PRO B 1 398 ? 6.177 -3.400 36.348 1.00 15.73 399 PRO B N 1
ATOM 10559 C CA . PRO B 1 398 ? 5.390 -4.628 36.195 1.00 13.91 399 PRO B CA 1
ATOM 10560 C C . PRO B 1 398 ? 6.254 -5.900 36.279 1.00 19.62 399 PRO B C 1
ATOM 10561 O O . PRO B 1 398 ? 7.431 -5.873 35.887 1.00 15.64 399 PRO B O 1
ATOM 10565 N N . PRO B 1 399 ? 5.683 -6.995 36.816 1.00 16.14 400 PRO B N 1
ATOM 10566 C CA . PRO B 1 399 ? 6.418 -8.237 37.048 1.00 14.03 400 PRO B CA 1
ATOM 10567 C C . PRO B 1 399 ? 6.563 -9.007 35.761 1.00 20.19 400 PRO B C 1
ATOM 10568 O O . PRO B 1 399 ? 5.995 -10.093 35.577 1.00 26.80 400 PRO B O 1
ATOM 10572 N N . ARG B 1 400 ? 7.359 -8.457 34.866 1.00 19.64 401 ARG B N 1
ATOM 10573 C CA . ARG B 1 400 ? 7.416 -8.976 33.526 1.00 18.11 401 ARG B CA 1
ATOM 10574 C C . ARG B 1 400 ? 8.872 -8.897 33.096 1.00 18.58 401 ARG B C 1
ATOM 10575 O O . ARG B 1 400 ? 9.572 -7.965 33.476 1.00 16.76 401 ARG B O 1
ATOM 10583 N N . ARG B 1 401 ? 9.321 -9.852 32.290 1.00 17.94 402 ARG B N 1
ATOM 10584 C CA . ARG B 1 401 ? 10.600 -9.714 31.619 1.00 14.03 402 ARG B CA 1
ATOM 10585 C C . ARG B 1 401 ? 10.369 -9.500 30.118 1.00 14.79 402 ARG B C 1
ATOM 10586 O O . ARG B 1 401 ? 9.597 -10.232 29.501 1.00 16.44 402 ARG B O 1
ATOM 10594 N N . GLY B 1 402 ? 11.027 -8.498 29.533 1.00 16.59 403 GLY B N 1
ATOM 10595 C CA . GLY B 1 402 ? 10.888 -8.189 28.112 1.00 11.17 403 GLY B CA 1
ATOM 10596 C C . GLY B 1 402 ? 9.664 -7.347 27.846 1.00 8.86 403 GLY B C 1
ATOM 10597 O O . GLY B 1 402 ? 8.863 -7.143 28.748 1.00 11.83 403 GLY B O 1
ATOM 10598 N N . MET B 1 403 ? 9.515 -6.853 26.619 1.00 10.21 404 MET B N 1
ATOM 10599 C CA . MET B 1 403 ? 8.300 -6.154 26.196 1.00 6.19 404 MET B CA 1
ATOM 10600 C C . MET B 1 403 ? 7.013 -6.999 26.280 1.00 13.68 404 MET B C 1
ATOM 10601 O O . MET B 1 403 ? 7.024 -8.236 26.104 1.00 11.70 404 MET B O 1
ATOM 10606 N N . ARG B 1 404 ? 5.893 -6.326 26.540 1.00 14.93 405 ARG B N 1
ATOM 10607 C CA . ARG B 1 404 ? 4.598 -6.994 26.569 1.00 13.41 405 ARG B CA 1
ATOM 10608 C C . ARG B 1 404 ? 4.183 -7.518 25.180 1.00 11.74 405 ARG B C 1
ATOM 10609 O O . ARG B 1 404 ? 3.607 -8.608 25.069 1.00 11.31 405 ARG B O 1
ATOM 10617 N N . ALA B 1 405 ? 4.527 -6.782 24.124 1.00 7.07 406 ALA B N 1
ATOM 10618 C CA . ALA B 1 405 ? 4.244 -7.236 22.754 1.00 9.21 406 ALA B CA 1
ATOM 10619 C C . ALA B 1 405 ? 4.817 -8.614 22.329 1.00 9.41 406 ALA B C 1
ATOM 10620 O O . ALA B 1 405 ? 4.412 -9.125 21.307 1.00 8.48 406 ALA B O 1
ATOM 10622 N N . LEU B 1 406 ? 5.688 -9.247 23.117 1.00 9.32 407 LEU B N 1
ATOM 10623 C CA . LEU B 1 406 ? 6.260 -10.535 22.690 1.00 7.67 407 LEU B CA 1
ATOM 10624 C C . LEU B 1 406 ? 5.927 -11.631 23.668 1.00 7.87 407 LEU B C 1
ATOM 10625 O O . LEU B 1 406 ? 6.463 -12.708 23.571 1.00 7.94 407 LEU B O 1
ATOM 10630 N N . ARG B 1 407 ? 5.021 -11.367 24.597 1.00 11.46 408 ARG B N 1
ATOM 10631 C CA . ARG B 1 407 ? 4.664 -12.368 25.597 1.00 9.58 408 ARG B CA 1
ATOM 10632 C C . ARG B 1 407 ? 3.754 -13.487 25.016 1.00 12.32 408 ARG B C 1
ATOM 10633 O O . ARG B 1 407 ? 4.041 -14.677 25.167 1.00 9.90 408 ARG B O 1
ATOM 10641 N N . ARG B 1 408 ? 2.680 -13.119 24.323 1.00 9.69 409 ARG B N 1
ATOM 10642 C CA . ARG B 1 408 ? 1.900 -14.148 23.641 1.00 17.80 409 ARG B CA 1
ATOM 10643 C C . ARG B 1 408 ? 2.737 -14.740 22.501 1.00 14.41 409 ARG B C 1
ATOM 10644 O O . ARG B 1 408 ? 2.706 -15.946 22.275 1.00 15.79 409 ARG B O 1
ATOM 10652 N N . TYR B 1 409 ? 3.540 -13.906 21.842 1.00 12.95 410 TYR B N 1
ATOM 10653 C CA . TYR B 1 409 ? 4.437 -14.385 20.791 1.00 11.26 410 TYR B CA 1
ATOM 10654 C C . TYR B 1 409 ? 5.387 -15.429 21.348 1.00 13.26 410 TYR B C 1
ATOM 10655 O O . TYR B 1 409 ? 5.538 -16.509 20.773 1.00 13.44 410 TYR B O 1
ATOM 10664 N N . HIS B 1 410 ? 5.988 -15.140 22.496 1.00 11.10 411 HIS B N 1
ATOM 10665 C CA . HIS B 1 410 ? 6.828 -16.134 23.144 1.00 11.54 411 HIS B CA 1
ATOM 10666 C C . HIS B 1 410 ? 6.085 -17.452 23.427 1.00 14.19 411 HIS B C 1
ATOM 10667 O O . HIS B 1 410 ? 6.634 -18.545 23.222 1.00 13.73 411 HIS B O 1
ATOM 10674 N N . GLU B 1 411 ? 4.841 -17.363 23.889 1.00 17.06 412 GLU B N 1
ATOM 10675 C CA . GLU B 1 411 ? 4.041 -18.583 24.116 1.00 20.94 412 GLU B CA 1
ATOM 10676 C C . GLU B 1 411 ? 3.740 -19.329 22.803 1.00 15.22 412 GLU B C 1
ATOM 10677 O O . GLU B 1 411 ? 3.910 -20.545 22.719 1.00 11.41 412 GLU B O 1
ATOM 10683 N N . ALA B 1 412 ? 3.330 -18.581 21.784 1.00 11.15 413 ALA B N 1
ATOM 10684 C CA . ALA B 1 412 ? 2.984 -19.173 20.508 1.00 13.85 413 ALA B CA 1
ATOM 10685 C C . ALA B 1 412 ? 4.173 -20.001 20.051 1.00 14.69 413 ALA B C 1
ATOM 10686 O O . ALA B 1 412 ? 4.012 -21.163 19.641 1.00 13.34 413 ALA B O 1
ATOM 10688 N N . PHE B 1 413 ? 5.361 -19.401 20.180 1.00 11.83 414 PHE B N 1
ATOM 10689 C CA . PHE B 1 413 ? 6.621 -20.018 19.784 1.00 9.65 414 PHE B CA 1
ATOM 10690 C C . PHE B 1 413 ? 6.896 -21.343 20.484 1.00 12.30 414 PHE B C 1
ATOM 10691 O O . PHE B 1 413 ? 7.118 -22.345 19.811 1.00 12.77 414 PHE B O 1
ATOM 10699 N N . LEU B 1 414 ? 6.911 -21.343 21.821 1.00 13.73 415 LEU B N 1
ATOM 10700 C CA . LEU B 1 414 ? 7.105 -22.581 22.598 1.00 14.61 415 LEU B CA 1
ATOM 10701 C C . LEU B 1 414 ? 6.141 -23.666 22.208 1.00 20.37 415 LEU B C 1
ATOM 10702 O O . LEU B 1 414 ? 6.521 -24.838 22.110 1.00 23.53 415 LEU B O 1
ATOM 10707 N N . GLU B 1 415 ? 4.889 -23.266 22.001 1.00 20.33 416 GLU B N 1
ATOM 10708 C CA . GLU B 1 415 ? 3.826 -24.186 21.649 1.00 19.21 416 GLU B CA 1
ATOM 10709 C C . GLU B 1 415 ? 4.114 -24.834 20.277 1.00 18.96 416 GLU B C 1
ATOM 10710 O O . GLU B 1 415 ? 3.957 -26.036 20.123 1.00 17.89 416 GLU B O 1
ATOM 10716 N N . ARG B 1 416 ? 4.568 -24.057 19.296 1.00 15.24 417 ARG B N 1
ATOM 10717 C CA . ARG B 1 416 ? 4.820 -24.613 17.956 1.00 15.66 417 ARG B CA 1
ATOM 10718 C C . ARG B 1 416 ? 6.199 -25.231 17.739 1.00 13.58 417 ARG B C 1
ATOM 10719 O O . ARG B 1 416 ? 6.346 -26.204 17.010 1.00 13.20 417 ARG B O 1
ATOM 10727 N N . TYR B 1 417 ? 7.214 -24.684 18.381 1.00 14.17 418 TYR B N 1
ATOM 10728 C CA . TYR B 1 417 ? 8.560 -25.099 18.054 1.00 11.45 418 TYR B CA 1
ATOM 10729 C C . TYR B 1 417 ? 9.249 -25.820 19.184 1.00 11.17 418 TYR B C 1
ATOM 10730 O O . TYR B 1 417 ? 10.198 -26.544 18.947 1.00 20.22 418 TYR B O 1
ATOM 10739 N N . GLY B 1 418 ? 8.762 -25.656 20.407 1.00 16.12 419 GLY B N 1
ATOM 10740 C CA . GLY B 1 418 ? 9.440 -26.195 21.584 1.00 15.54 419 GLY B CA 1
ATOM 10741 C C . GLY B 1 418 ? 10.642 -25.378 22.046 1.00 20.30 419 GLY B C 1
ATOM 10742 O O . GLY B 1 418 ? 10.874 -24.244 21.598 1.00 14.85 419 GLY B O 1
ATOM 10743 N N . ALA B 1 419 ? 11.409 -25.945 22.969 1.00 25.06 420 ALA B N 1
ATOM 10744 C CA . ALA B 1 419 ? 12.497 -25.201 23.576 1.00 19.70 420 ALA B CA 1
ATOM 10745 C C . ALA B 1 419 ? 13.866 -25.700 23.135 1.00 21.11 420 ALA B C 1
ATOM 10746 O O . ALA B 1 419 ? 14.892 -25.303 23.697 1.00 26.63 420 ALA B O 1
ATOM 10748 N N . ASP B 1 420 ? 13.885 -26.542 22.110 1.00 18.41 421 ASP B N 1
ATOM 10749 C CA . ASP B 1 420 ? 15.147 -27.082 21.612 1.00 21.41 421 ASP B CA 1
ATOM 10750 C C . ASP B 1 420 ? 15.302 -26.849 20.123 1.00 24.17 421 ASP B C 1
ATOM 10751 O O . ASP B 1 420 ? 15.877 -27.674 19.421 1.00 29.54 421 ASP B O 1
ATOM 10756 N N . ARG B 1 421 ? 14.785 -25.716 19.652 1.00 21.03 422 ARG B N 1
ATOM 10757 C CA . ARG B 1 421 ? 14.793 -25.397 18.240 1.00 15.72 422 ARG B CA 1
ATOM 10758 C C . ARG B 1 421 ? 14.907 -23.905 17.922 1.00 22.02 422 ARG B C 1
ATOM 10759 O O . ARG B 1 421 ? 14.177 -23.058 18.459 1.00 19.96 422 ARG B O 1
ATOM 10767 N N . ALA B 1 422 ? 15.783 -23.598 16.981 1.00 17.42 423 ALA B N 1
ATOM 10768 C CA . ALA B 1 422 ? 15.943 -22.249 16.536 1.00 14.59 423 ALA B CA 1
ATOM 10769 C C . ALA B 1 422 ? 15.316 -22.176 15.168 1.00 15.60 423 ALA B C 1
ATOM 10770 O O . ALA B 1 422 ? 15.373 -23.130 14.398 1.00 19.82 423 ALA B O 1
ATOM 10772 N N . VAL B 1 423 ? 14.692 -21.042 14.887 1.00 12.69 424 VAL B N 1
ATOM 10773 C CA . VAL B 1 423 ? 14.032 -20.806 13.623 1.00 11.30 424 VAL B CA 1
ATOM 10774 C C . VAL B 1 423 ? 14.691 -19.583 13.032 1.00 9.13 424 VAL B C 1
ATOM 10775 O O . VAL B 1 423 ? 14.861 -18.608 13.717 1.00 9.28 424 VAL B O 1
ATOM 10779 N N . PRO B 1 424 ? 15.115 -19.656 11.772 1.00 9.41 425 PRO B N 1
ATOM 10780 C CA . PRO B 1 424 ? 15.700 -18.464 11.161 1.00 10.02 425 PRO B CA 1
ATOM 10781 C C . PRO B 1 424 ? 14.760 -17.286 11.319 1.00 10.49 425 PRO B C 1
ATOM 10782 O O . PRO B 1 424 ? 13.616 -17.402 10.912 1.00 13.81 425 PRO B O 1
ATOM 10786 N N . LEU B 1 425 ? 15.210 -16.197 11.941 1.00 12.25 426 LEU B N 1
ATOM 10787 C CA . LEU B 1 425 ? 14.412 -14.970 12.003 1.00 12.39 426 LEU B CA 1
ATOM 10788 C C . LEU B 1 425 ? 14.097 -14.676 10.581 1.00 13.19 426 LEU B C 1
ATOM 10789 O O . LEU B 1 425 ? 14.993 -14.849 9.775 1.00 27.37 426 LEU B O 1
ATOM 10794 N N . LEU B 1 426 ? 12.864 -14.305 10.263 1.00 6.90 427 LEU B N 1
ATOM 10795 C CA . LEU B 1 426 ? 12.429 -14.069 8.860 1.00 16.27 427 LEU B CA 1
ATOM 10796 C C . LEU B 1 426 ? 11.547 -15.206 8.347 1.00 18.06 427 LEU B C 1
ATOM 10797 O O . LEU B 1 426 ? 10.514 -14.980 7.710 1.00 12.70 427 LEU B O 1
ATOM 10802 N N . GLU B 1 427 ? 11.976 -16.432 8.599 1.00 12.97 428 GLU B N 1
ATOM 10803 C CA . GLU B 1 427 ? 11.071 -17.527 8.421 1.00 11.02 428 GLU B CA 1
ATOM 10804 C C . GLU B 1 427 ? 10.035 -17.475 9.545 1.00 16.19 428 GLU B C 1
ATOM 10805 O O . GLU B 1 427 ? 8.842 -17.642 9.290 1.00 15.77 428 GLU B O 1
ATOM 10811 N N . LEU B 1 428 ? 10.492 -17.228 10.778 1.00 12.63 429 LEU B N 1
ATOM 10812 C CA . LEU B 1 428 ? 9.593 -17.037 11.918 1.00 11.14 429 LEU B CA 1
ATOM 10813 C C . LEU B 1 428 ? 8.605 -15.926 11.619 1.00 13.17 429 LEU B C 1
ATOM 10814 O O . LEU B 1 428 ? 7.427 -16.023 11.954 1.00 11.47 429 LEU B O 1
ATOM 10819 N N . LEU B 1 429 ? 9.086 -14.873 10.966 1.00 12.71 430 LEU B N 1
ATOM 10820 C CA . LEU B 1 429 ? 8.240 -13.713 10.745 1.00 14.09 430 LEU B CA 1
ATOM 10821 C C . LEU B 1 429 ? 7.261 -13.884 9.598 1.00 15.51 430 LEU B C 1
ATOM 10822 O O . LEU B 1 429 ? 6.360 -13.084 9.449 1.00 16.36 430 LEU B O 1
ATOM 10827 N N . ASP B 1 430 ? 7.451 -14.930 8.800 1.00 17.10 431 ASP B N 1
ATOM 10828 C CA . ASP B 1 430 ? 6.638 -15.199 7.622 1.00 15.35 431 ASP B CA 1
ATOM 10829 C C . ASP B 1 430 ? 5.246 -15.791 7.965 1.00 18.30 431 ASP B C 1
ATOM 10830 O O . ASP B 1 430 ? 5.130 -16.792 8.709 1.00 12.63 431 ASP B O 1
ATOM 10835 N N . ASP B 1 431 ? 4.205 -15.168 7.408 1.00 17.39 432 ASP B N 1
ATOM 10836 C CA . ASP B 1 431 ? 2.811 -15.574 7.638 1.00 19.23 432 ASP B CA 1
ATOM 10837 C C . ASP B 1 431 ? 2.550 -17.034 7.309 1.00 18.65 432 ASP B C 1
ATOM 10838 O O . ASP B 1 431 ? 1.851 -17.735 8.029 1.00 19.78 432 ASP B O 1
ATOM 10843 N N . THR B 1 432 ? 3.145 -17.474 6.214 1.00 15.86 433 THR B N 1
ATOM 10844 C CA . THR B 1 432 ? 2.954 -18.798 5.700 1.00 11.63 433 THR B CA 1
ATOM 10845 C C . THR B 1 432 ? 3.847 -19.825 6.367 1.00 13.80 433 THR B C 1
ATOM 10846 O O . THR B 1 432 ? 3.370 -20.873 6.793 1.00 13.01 433 THR B O 1
ATOM 10850 N N . ARG B 1 433 ? 5.142 -19.545 6.476 1.00 13.18 434 ARG B N 1
ATOM 10851 C CA . ARG B 1 433 ? 6.050 -20.575 6.966 1.00 11.78 434 ARG B CA 1
ATOM 10852 C C . ARG B 1 433 ? 6.244 -20.574 8.464 1.00 13.32 434 ARG B C 1
ATOM 10853 O O . ARG B 1 433 ? 6.617 -21.590 9.060 1.00 9.30 434 ARG B O 1
ATOM 10861 N N . GLY B 1 434 ? 5.997 -19.425 9.077 1.00 15.88 435 GLY B N 1
ATOM 10862 C CA . GLY B 1 434 ? 6.234 -19.309 10.499 1.00 16.96 435 GLY B CA 1
ATOM 10863 C C . GLY B 1 434 ? 5.026 -18.855 11.265 1.00 15.63 435 GLY B C 1
ATOM 10864 O O . GLY B 1 434 ? 3.893 -19.114 10.870 1.00 16.99 435 GLY B O 1
ATOM 10865 N N . LEU B 1 435 ? 5.289 -18.153 12.361 1.00 17.49 436 LEU B N 1
ATOM 10866 C CA . LEU B 1 435 ? 4.262 -17.634 13.249 1.00 11.72 436 LEU B CA 1
ATOM 10867 C C . LEU B 1 435 ? 3.676 -16.352 12.673 1.00 8.91 436 LEU B C 1
ATOM 10868 O O . LEU B 1 435 ? 2.607 -15.921 13.061 1.00 13.78 436 LEU B O 1
ATOM 10873 N N . GLY B 1 436 ? 4.414 -15.712 11.786 1.00 9.56 437 GLY B N 1
ATOM 10874 C CA . GLY B 1 436 ? 4.044 -14.399 11.304 1.00 11.35 437 GLY B CA 1
ATOM 10875 C C . GLY B 1 436 ? 4.502 -13.350 12.292 1.00 11.29 437 GLY B C 1
ATOM 10876 O O . GLY B 1 436 ? 5.081 -13.673 13.330 1.00 12.29 437 GLY B O 1
ATOM 10877 N N . PRO B 1 437 ? 4.253 -12.076 11.985 1.00 12.39 438 PRO B N 1
ATOM 10878 C CA . PRO B 1 437 ? 4.609 -11.013 12.926 1.00 12.43 438 PRO B CA 1
ATOM 10879 C C . PRO B 1 437 ? 3.703 -11.032 14.161 1.00 12.44 438 PRO B C 1
ATOM 10880 O O . PRO B 1 437 ? 2.571 -11.516 14.092 1.00 10.92 438 PRO B O 1
ATOM 10884 N N . PRO B 1 438 ? 4.214 -10.549 15.302 1.00 13.27 439 PRO B N 1
ATOM 10885 C CA . PRO B 1 438 ? 3.405 -10.554 16.526 1.00 12.77 439 PRO B CA 1
ATOM 10886 C C . PRO B 1 438 ? 2.271 -9.529 16.429 1.00 11.96 439 PRO B C 1
ATOM 10887 O O . PRO B 1 438 ? 2.393 -8.553 15.662 1.00 11.90 439 PRO B O 1
ATOM 10891 N N . ALA B 1 439 ? 1.198 -9.750 17.185 1.00 9.62 440 ALA B N 1
ATOM 10892 C CA . ALA B 1 439 ? 0.062 -8.831 17.179 1.00 11.40 440 ALA B CA 1
ATOM 10893 C C . ALA B 1 439 ? 0.540 -7.418 17.376 1.00 11.52 440 ALA B C 1
ATOM 10894 O O . ALA B 1 439 ? 1.311 -7.137 18.300 1.00 11.21 440 ALA B O 1
ATOM 10896 N N . GLY B 1 440 ? 0.091 -6.534 16.499 1.00 9.91 441 GLY B N 1
ATOM 10897 C CA . GLY B 1 440 ? 0.313 -5.118 16.680 1.00 8.49 441 GLY B CA 1
ATOM 10898 C C . GLY B 1 440 ? 1.382 -4.587 15.767 1.00 13.65 441 GLY B C 1
ATOM 10899 O O . GLY B 1 440 ? 1.482 -3.374 15.594 1.00 13.02 441 GLY B O 1
ATOM 10900 N N . TYR B 1 441 ? 2.177 -5.478 15.169 1.00 12.63 442 TYR B N 1
ATOM 10901 C CA . TYR B 1 441 ? 3.233 -5.020 14.262 1.00 15.56 442 TYR B CA 1
ATOM 10902 C C . TYR B 1 441 ? 2.630 -4.362 13.020 1.00 16.68 442 TYR B C 1
ATOM 10903 O O . TYR B 1 441 ? 1.734 -4.906 12.389 1.00 18.49 442 TYR B O 1
ATOM 10912 N N . LYS B 1 442 ? 3.130 -3.188 12.671 1.00 17.25 443 LYS B N 1
ATOM 10913 C CA . LYS B 1 442 ? 2.491 -2.362 11.663 1.00 19.98 443 LYS B CA 1
ATOM 10914 C C . LYS B 1 442 ? 3.025 -2.587 10.241 1.00 22.58 443 LYS B C 1
ATOM 10915 O O . LYS B 1 442 ? 2.346 -2.253 9.273 1.00 26.59 443 LYS B O 1
ATOM 10921 N N . TRP B 1 443 ? 4.214 -3.166 10.100 1.00 22.21 444 TRP B N 1
ATOM 10922 C CA . TRP B 1 443 ? 4.899 -3.111 8.800 1.00 28.12 444 TRP B CA 1
ATOM 10923 C C . TRP B 1 443 ? 5.597 -4.398 8.325 1.00 26.37 444 TRP B C 1
ATOM 10924 O O . TRP B 1 443 ? 6.797 -4.568 8.528 1.00 25.43 444 TRP B O 1
ATOM 10935 N N . PRO B 1 444 ? 4.864 -5.300 7.661 1.00 26.67 445 PRO B N 1
ATOM 10936 C CA . PRO B 1 444 ? 3.429 -5.317 7.345 1.00 27.21 445 PRO B CA 1
ATOM 10937 C C . PRO B 1 444 ? 2.540 -5.700 8.537 1.00 20.04 445 PRO B C 1
ATOM 10938 O O . PRO B 1 444 ? 2.980 -6.410 9.431 1.00 18.66 445 PRO B O 1
ATOM 10942 N N . PRO B 1 445 ? 1.276 -5.268 8.516 1.00 19.74 446 PRO B N 1
ATOM 10943 C CA . PRO B 1 445 ? 0.361 -5.479 9.637 1.00 16.22 446 PRO B CA 1
ATOM 10944 C C . PRO B 1 445 ? 0.185 -6.936 9.912 1.00 14.14 446 PRO B C 1
ATOM 10945 O O . PRO B 1 445 ? -0.007 -7.693 8.995 1.00 17.70 446 PRO B O 1
ATOM 10949 N N . SER B 1 446 ? 0.282 -7.319 11.172 1.00 22.06 447 SER B N 1
ATOM 10950 C CA . SER B 1 446 ? 0.060 -8.697 11.586 1.00 22.51 447 SER B CA 1
ATOM 10951 C C . SER B 1 446 ? -1.411 -9.041 11.492 1.00 21.04 447 SER B C 1
ATOM 10952 O O . SER B 1 446 ? -2.265 -8.232 11.808 1.00 24.50 447 SER B O 1
ATOM 10955 N N . GLU B 1 447 ? -1.697 -10.274 11.120 1.00 25.75 448 GLU B N 1
ATOM 10956 C CA . GLU B 1 447 ? -3.068 -10.752 11.075 1.00 28.67 448 GLU B CA 1
ATOM 10957 C C . GLU B 1 447 ? -3.420 -11.472 12.387 1.00 32.51 448 GLU B C 1
ATOM 10958 O O . GLU B 1 447 ? -4.522 -12.012 12.522 1.00 33.68 448 GLU B O 1
ATOM 10964 N N . THR B 1 448 ? -2.469 -11.522 13.331 1.00 25.83 449 THR B N 1
ATOM 10965 C CA . THR B 1 448 ? -2.700 -12.179 14.621 1.00 23.94 449 THR B CA 1
ATOM 10966 C C . THR B 1 448 ? -3.555 -11.295 15.537 1.00 26.80 449 THR B C 1
ATOM 10967 O O . THR B 1 448 ? -3.285 -10.097 15.724 1.00 16.27 449 THR B O 1
ATOM 10971 N N . PRO B 1 449 ? -4.613 -11.882 16.104 1.00 33.27 450 PRO B N 1
ATOM 10972 C CA . PRO B 1 449 ? -5.461 -11.076 16.985 1.00 31.57 450 PRO B CA 1
ATOM 10973 C C . PRO B 1 449 ? -4.696 -10.688 18.250 1.00 25.77 450 PRO B C 1
ATOM 10974 O O . PRO B 1 449 ? -3.896 -11.497 18.735 1.00 23.99 450 PRO B O 1
ATOM 10978 N N . ALA B 1 450 ? -4.925 -9.475 18.758 1.00 24.23 451 ALA B N 1
ATOM 10979 C CA . ALA B 1 450 ? -4.335 -9.060 20.032 1.00 19.56 451 ALA B CA 1
ATOM 10980 C C . ALA B 1 450 ? -4.974 -9.849 21.174 1.00 23.24 451 ALA B C 1
ATOM 10981 O O . ALA B 1 450 ? -6.138 -10.248 21.076 1.00 24.92 451 ALA B O 1
ATOM 10983 N N . GLY B 1 451 ? -4.230 -10.096 22.249 1.00 24.31 452 GLY B N 1
ATOM 10984 C CA . GLY B 1 451 ? -4.803 -10.798 23.390 1.00 24.92 452 GLY B CA 1
ATOM 10985 C C . GLY B 1 451 ? -5.765 -9.915 24.176 1.00 23.19 452 GLY B C 1
ATOM 10986 O O . GLY B 1 451 ? -6.101 -8.819 23.726 1.00 17.25 452 GLY B O 1
ATOM 10987 N N . PRO B 1 452 ? -6.187 -10.371 25.370 1.00 22.79 453 PRO B N 1
ATOM 10988 C CA . PRO B 1 452 ? -7.018 -9.547 26.255 1.00 24.50 453 PRO B CA 1
ATOM 10989 C C . PRO B 1 452 ? -6.362 -8.195 26.519 1.00 27.77 453 PRO B C 1
ATOM 10990 O O . PRO B 1 452 ? -5.154 -8.131 26.813 1.00 21.83 453 PRO B O 1
ATOM 10994 N N . GLN B 1 453 ? -7.140 -7.123 26.403 1.00 30.06 454 GLN B N 1
ATOM 10995 C CA . GLN B 1 453 ? -6.610 -5.800 26.710 1.00 32.80 454 GLN B CA 1
ATOM 10996 C C . GLN B 1 453 ? -6.281 -5.671 28.205 1.00 37.27 454 GLN B C 1
ATOM 10997 O O . GLN B 1 453 ? -6.906 -6.316 29.053 1.00 35.86 454 GLN B O 1
ATOM 11003 N N . GLU B 1 454 ? -5.309 -4.822 28.523 1.00 42.71 455 GLU B N 1
ATOM 11004 C CA . GLU B 1 454 ? -4.846 -4.659 29.895 1.00 40.67 455 GLU B CA 1
ATOM 11005 C C . GLU B 1 454 ? -5.698 -3.597 30.581 1.00 41.82 455 GLU B C 1
ATOM 11006 O O . GLU B 1 454 ? -5.851 -2.482 30.059 1.00 38.49 455 GLU B O 1
ATOM 11012 N N . GLU B 1 455 ? -6.269 -3.947 31.734 1.00 37.55 456 GLU B N 1
ATOM 11013 C CA . GLU B 1 455 ? -7.010 -2.976 32.544 1.00 35.81 456 GLU B CA 1
ATOM 11014 C C . GLU B 1 455 ? -6.092 -1.902 33.146 1.00 32.91 456 GLU B C 1
ATOM 11015 O O . GLU B 1 455 ? -5.019 -2.230 33.671 1.00 28.08 456 GLU B O 1
ATOM 11021 N N . PRO B 1 456 ? -6.518 -0.621 33.083 1.00 27.31 457 PRO B N 1
ATOM 11022 C CA . PRO B 1 456 ? -5.836 0.408 33.880 1.00 22.47 457 PRO B CA 1
ATOM 11023 C C . PRO B 1 456 ? -5.819 -0.055 35.321 1.00 22.00 457 PRO B C 1
ATOM 11024 O O . PRO B 1 456 ? -6.817 -0.566 35.817 1.00 22.77 457 PRO B O 1
ATOM 11028 N N . ARG B 1 457 ? -4.681 0.099 35.981 1.00 24.11 458 ARG B N 1
ATOM 11029 C CA . ARG B 1 457 ? -4.495 -0.514 37.283 1.00 22.26 458 ARG B CA 1
ATOM 11030 C C . ARG B 1 457 ? -5.450 0.072 38.299 1.00 22.24 458 ARG B C 1
ATOM 11031 O O . ARG B 1 457 ? -5.836 1.243 38.202 1.00 17.52 458 ARG B O 1
ATOM 11039 N N . ARG B 1 458 ? -5.810 -0.751 39.279 1.00 23.58 459 ARG B N 1
ATOM 11040 C CA . ARG B 1 458 ? -6.636 -0.317 40.394 1.00 25.75 459 ARG B CA 1
ATOM 11041 C C . ARG B 1 458 ? -5.949 -0.756 41.677 1.00 25.82 459 ARG B C 1
ATOM 11042 O O . ARG B 1 458 ? -5.520 -1.893 41.798 1.00 22.95 459 ARG B O 1
ATOM 11050 N N . SER B 1 459 ? -5.785 0.165 42.615 1.00 30.09 460 SER B N 1
ATOM 11051 C CA . SER B 1 459 ? -5.035 -0.139 43.826 1.00 33.02 460 SER B CA 1
ATOM 11052 C C . SER B 1 459 ? -5.654 0.568 45.030 1.00 37.10 460 SER B C 1
ATOM 11053 O O . SER B 1 459 ? -5.856 1.790 44.997 1.00 35.62 460 SER B O 1
ATOM 11056 N N . ALA B 1 460 ? -5.979 -0.188 46.081 1.00 35.18 461 ALA B N 1
ATOM 11057 C CA . ALA B 1 460 ? -6.433 0.451 47.312 1.00 33.24 461 ALA B CA 1
ATOM 11058 C C . ALA B 1 460 ? -5.325 1.373 47.796 1.00 33.73 461 ALA B C 1
ATOM 11059 O O . ALA B 1 460 ? -5.587 2.516 48.164 1.00 39.71 461 ALA B O 1
ATOM 11061 N N . ALA B 1 461 ? -4.087 0.886 47.720 1.00 33.72 462 ALA B N 1
ATOM 11062 C CA . ALA B 1 461 ? -2.900 1.644 48.108 1.00 31.39 462 ALA B CA 1
ATOM 11063 C C . ALA B 1 461 ? -2.744 2.976 47.366 1.00 29.67 462 ALA B C 1
ATOM 11064 O O . ALA B 1 461 ? -2.558 4.026 47.998 1.00 26.24 462 ALA B O 1
ATOM 11066 N N . LEU B 1 462 ? -2.801 2.934 46.037 1.00 27.71 463 LEU B N 1
ATOM 11067 C CA . LEU B 1 462 ? -2.748 4.165 45.243 1.00 29.22 463 LEU B CA 1
ATOM 11068 C C . LEU B 1 462 ? -3.870 5.111 45.637 1.00 32.39 463 LEU B C 1
ATOM 11069 O O . LEU B 1 462 ? -3.668 6.321 45.729 1.00 32.60 463 LEU B O 1
ATOM 11074 N N . ALA B 1 463 ? -5.062 4.552 45.834 1.00 33.25 464 ALA B N 1
ATOM 11075 C CA . ALA B 1 463 ? -6.241 5.344 46.167 1.00 29.29 464 ALA B CA 1
ATOM 11076 C C . ALA B 1 463 ? -6.158 6.070 47.529 1.00 33.23 464 ALA B C 1
ATOM 11077 O O . ALA B 1 463 ? -6.503 7.261 47.619 1.00 28.69 464 ALA B O 1
ATOM 11079 N N . ARG B 1 464 ? -5.693 5.376 48.574 1.00 29.93 465 ARG B N 1
ATOM 11080 C CA . ARG B 1 464 ? -5.544 6.018 49.886 1.00 31.34 465 ARG B CA 1
ATOM 11081 C C . ARG B 1 464 ? -4.694 7.275 49.777 1.00 35.83 465 ARG B C 1
ATOM 11082 O O . ARG B 1 464 ? -5.007 8.308 50.374 1.00 34.93 465 ARG B O 1
ATOM 11090 N N . LEU B 1 465 ? -3.610 7.166 49.016 1.00 33.35 466 LEU B N 1
ATOM 11091 C CA . LEU B 1 465 ? -2.682 8.262 48.853 1.00 33.46 466 LEU B CA 1
ATOM 11092 C C . LEU B 1 465 ? -3.413 9.447 48.265 1.00 31.95 466 LEU B C 1
ATOM 11093 O O . LEU B 1 465 ? -3.166 10.581 48.663 1.00 35.40 466 LEU B O 1
ATOM 11098 N N . VAL B 1 466 ? -4.314 9.184 47.324 1.00 29.29 467 VAL B N 1
ATOM 11099 C CA . VAL B 1 466 ? -5.041 10.265 46.668 1.00 29.34 467 VAL B CA 1
ATOM 11100 C C . VAL B 1 466 ? -6.045 10.861 47.656 1.00 28.88 467 VAL B C 1
ATOM 11101 O O . VAL B 1 466 ? -6.195 12.078 47.753 1.00 26.39 467 VAL B O 1
ATOM 11105 N N . ALA B 1 467 ? -6.715 9.994 48.406 1.00 29.96 468 ALA B N 1
ATOM 11106 C CA . ALA B 1 467 ? -7.729 10.444 49.347 1.00 28.12 468 ALA B CA 1
ATOM 11107 C C . ALA B 1 467 ? -7.101 11.260 50.475 1.00 35.16 468 ALA B C 1
ATOM 11108 O O . ALA B 1 467 ? -7.497 12.403 50.699 1.00 36.13 468 ALA B O 1
ATOM 11110 N N . LYS B 1 468 ? -6.120 10.674 51.166 1.00 33.37 469 LYS B N 1
ATOM 11111 C CA . LYS B 1 468 ? -5.378 11.375 52.210 1.00 28.56 469 LYS B CA 1
ATOM 11112 C C . LYS B 1 468 ? -4.900 12.732 51.726 1.00 34.73 469 LYS B C 1
ATOM 11113 O O . LYS B 1 468 ? -5.117 13.748 52.389 1.00 42.01 469 LYS B O 1
ATOM 11119 N N . ALA B 1 469 ? -4.266 12.758 50.563 1.00 31.46 470 ALA B N 1
ATOM 11120 C CA . ALA B 1 469 ? -3.862 14.021 49.973 1.00 30.09 470 ALA B CA 1
ATOM 11121 C C . ALA B 1 469 ? -5.034 14.978 49.781 1.00 35.27 470 ALA B C 1
ATOM 11122 O O . ALA B 1 469 ? -4.856 16.186 49.855 1.00 39.48 470 ALA B O 1
ATOM 11124 N N . ALA B 1 470 ? -6.233 14.453 49.555 1.00 34.44 471 ALA B N 1
ATOM 11125 C CA . ALA B 1 470 ? -7.384 15.319 49.273 1.00 36.21 471 ALA B CA 1
ATOM 11126 C C . ALA B 1 470 ? -8.003 15.923 50.536 1.00 35.38 471 ALA B C 1
ATOM 11127 O O . ALA B 1 470 ? -8.363 17.104 50.569 1.00 30.57 471 ALA B O 1
ATOM 11129 N N . ARG B 1 471 ? -8.150 15.087 51.554 1.00 31.77 472 ARG B N 1
ATOM 11130 C CA . ARG B 1 471 ? -8.709 15.513 52.812 1.00 35.85 472 ARG B CA 1
ATOM 11131 C C . ARG B 1 471 ? -7.881 16.677 53.322 1.00 39.05 472 ARG B C 1
ATOM 11132 O O . ARG B 1 471 ? -8.409 17.718 53.705 1.00 39.61 472 ARG B O 1
ATOM 11140 N N . ARG B 1 472 ? -6.571 16.501 53.287 1.00 41.48 473 ARG B N 1
ATOM 11141 C CA . ARG B 1 472 ? -5.661 17.480 53.850 1.00 35.15 473 ARG B CA 1
ATOM 11142 C C . ARG B 1 472 ? -5.132 18.502 52.831 1.00 27.68 473 ARG B C 1
ATOM 11143 O O . ARG B 1 472 ? -4.193 19.226 53.114 1.00 28.17 473 ARG B O 1
ATOM 11151 N N . GLY B 1 473 ? -5.734 18.532 51.641 1.00 26.28 474 GLY B N 1
ATOM 11152 C CA . GLY B 1 473 ? -5.477 19.568 50.646 1.00 21.22 474 GLY B CA 1
ATOM 11153 C C . GLY B 1 473 ? -4.066 19.684 50.095 1.00 26.11 474 GLY B C 1
ATOM 11154 O O . GLY B 1 473 ? -3.716 20.674 49.460 1.00 25.93 474 GLY B O 1
ATOM 11155 N N . GLU B 1 474 ? -3.276 18.635 50.291 1.00 32.68 475 GLU B N 1
ATOM 11156 C CA . GLU B 1 474 ? -1.860 18.608 49.924 1.00 30.37 475 GLU B CA 1
ATOM 11157 C C . GLU B 1 474 ? -1.621 18.355 48.421 1.00 29.08 475 GLU B C 1
ATOM 11158 O O . GLU B 1 474 ? -2.307 17.552 47.796 1.00 27.47 475 GLU B O 1
ATOM 11164 N N . ARG B 1 475 ? -0.663 19.064 47.831 1.00 29.03 476 ARG B N 1
ATOM 11165 C CA . ARG B 1 475 ? -0.377 18.902 46.404 1.00 26.36 476 ARG B CA 1
ATOM 11166 C C . ARG B 1 475 ? 0.682 17.823 46.162 1.00 31.14 476 ARG B C 1
ATOM 11167 O O . ARG B 1 475 ? 1.059 17.537 45.017 1.00 31.32 476 ARG B O 1
ATOM 11175 N N . GLU B 1 476 ? 1.190 17.256 47.249 1.00 25.07 477 GLU B N 1
ATOM 11176 C CA . GLU B 1 476 ? 2.174 16.201 47.154 1.00 22.99 477 GLU B CA 1
ATOM 11177 C C . GLU B 1 476 ? 1.922 15.145 48.176 1.00 25.13 477 GLU B C 1
ATOM 11178 O O . GLU B 1 476 ? 1.399 15.425 49.252 1.00 32.91 477 GLU B O 1
ATOM 11184 N N . ILE B 1 477 ? 2.232 13.910 47.821 1.00 25.74 478 ILE B N 1
ATOM 11185 C CA . ILE B 1 477 ? 2.199 12.866 48.818 1.00 31.34 478 ILE B CA 1
ATOM 11186 C C . ILE B 1 477 ? 3.614 12.314 48.845 1.00 30.43 478 ILE B C 1
ATOM 11187 O O . ILE B 1 477 ? 4.299 12.283 47.825 1.00 32.29 478 ILE B O 1
ATOM 11192 N N . VAL B 1 478 ? 4.061 11.890 50.010 1.00 27.83 479 VAL B N 1
ATOM 11193 C CA . VAL B 1 478 ? 5.435 11.468 50.162 1.00 28.76 479 VAL B CA 1
ATOM 11194 C C . VAL B 1 478 ? 5.392 9.995 50.441 1.00 31.19 479 VAL B C 1
ATOM 11195 O O . VAL B 1 478 ? 4.718 9.546 51.372 1.00 28.45 479 VAL B O 1
ATOM 11199 N N . ILE B 1 479 ? 6.099 9.234 49.621 1.00 28.12 480 ILE B N 1
ATOM 11200 C CA . ILE B 1 479 ? 6.087 7.798 49.795 1.00 29.77 480 ILE B CA 1
ATOM 11201 C C . ILE B 1 479 ? 7.425 7.348 50.340 1.00 29.97 480 ILE B C 1
ATOM 11202 O O . ILE B 1 479 ? 8.449 7.947 50.046 1.00 29.46 480 ILE B O 1
ATOM 11207 N N . ASP B 1 480 ? 7.395 6.332 51.191 1.00 37.47 481 ASP B N 1
ATOM 11208 C CA . ASP B 1 480 ? 8.606 5.718 51.708 1.00 35.24 481 ASP B CA 1
ATOM 11209 C C . ASP B 1 480 ? 8.603 4.213 51.421 1.00 36.99 481 ASP B C 1
ATOM 11210 O O . ASP B 1 480 ? 7.715 3.706 50.732 1.00 41.11 481 ASP B O 1
ATOM 11215 N N . GLU B 1 481 ? 9.594 3.509 51.955 1.00 36.22 482 GLU B N 1
ATOM 11216 C CA . GLU B 1 481 ? 9.744 2.073 51.751 1.00 39.59 482 GLU B CA 1
ATOM 11217 C C . GLU B 1 481 ? 8.482 1.258 52.107 1.00 38.75 482 GLU B C 1
ATOM 11218 O O . GLU B 1 481 ? 8.210 0.209 51.520 1.00 38.92 482 GLU B O 1
ATOM 11224 N N . GLU B 1 482 ? 7.708 1.741 53.065 1.00 38.80 483 GLU B N 1
ATOM 11225 C CA . GLU B 1 482 ? 6.481 1.053 53.442 1.00 42.12 483 GLU B CA 1
ATOM 11226 C C . GLU B 1 482 ? 5.424 1.215 52.366 1.00 40.35 483 GLU B C 1
ATOM 11227 O O . GLU B 1 482 ? 4.575 0.343 52.191 1.00 41.18 483 GLU B O 1
ATOM 11233 N N . THR B 1 483 ? 5.472 2.336 51.651 1.00 38.47 484 THR B N 1
ATOM 11234 C CA . THR B 1 483 ? 4.560 2.547 50.532 1.00 39.66 484 THR B CA 1
ATOM 11235 C C . THR B 1 483 ? 5.001 1.692 49.352 1.00 34.81 484 THR B C 1
ATOM 11236 O O . THR B 1 483 ? 4.187 1.079 48.667 1.00 34.48 484 THR B O 1
ATOM 11240 N N . ILE B 1 484 ? 6.305 1.654 49.124 1.00 31.91 485 ILE B N 1
ATOM 11241 C CA . ILE B 1 484 ? 6.838 0.886 48.019 1.00 29.36 485 ILE B CA 1
ATOM 11242 C C . ILE B 1 484 ? 6.610 -0.606 48.241 1.00 28.94 485 ILE B C 1
ATOM 11243 O O . ILE B 1 484 ? 6.225 -1.313 47.320 1.00 29.04 485 ILE B O 1
ATOM 11248 N N . ALA B 1 485 ? 6.795 -1.076 49.467 1.00 27.81 486 ALA B N 1
ATOM 11249 C CA . ALA B 1 485 ? 6.493 -2.475 49.775 1.00 35.19 486 ALA B CA 1
ATOM 11250 C C . ALA B 1 485 ? 5.029 -2.830 49.505 1.00 33.59 486 ALA B C 1
ATOM 11251 O O . ALA B 1 485 ? 4.689 -4.000 49.371 1.00 34.41 486 ALA B O 1
ATOM 11253 N N . GLU B 1 486 ? 4.175 -1.814 49.428 1.00 31.87 487 GLU B N 1
ATOM 11254 C CA . GLU B 1 486 ? 2.736 -2.003 49.257 1.00 33.47 487 GLU B CA 1
ATOM 11255 C C . GLU B 1 486 ? 2.313 -1.891 47.798 1.00 37.19 487 GLU B C 1
ATOM 11256 O O . GLU B 1 486 ? 1.338 -2.524 47.398 1.00 40.05 487 GLU B O 1
ATOM 11262 N N . LEU B 1 487 ? 3.051 -1.101 47.007 1.00 33.82 488 LEU B N 1
ATOM 11263 C CA . LEU B 1 487 ? 2.715 -0.853 45.597 1.00 28.66 488 LEU B CA 1
ATOM 11264 C C . LEU B 1 487 ? 3.431 -1.834 44.666 1.00 30.23 488 LEU B C 1
ATOM 11265 O O . LEU B 1 487 ? 3.082 -1.969 43.496 1.00 29.22 488 LEU B O 1
ATOM 11270 N N . ALA B 1 488 ? 4.465 -2.483 45.181 1.00 28.30 489 ALA B N 1
ATOM 11271 C CA . ALA B 1 488 ? 5.261 -3.384 44.381 1.00 25.94 489 ALA B CA 1
ATOM 11272 C C . ALA B 1 488 ? 4.370 -4.582 44.049 1.00 26.52 489 ALA B C 1
ATOM 11273 O O . ALA B 1 488 ? 3.656 -5.080 44.914 1.00 29.56 489 ALA B O 1
ATOM 11275 N N . TYR B 1 489 ? 4.347 -4.991 42.784 1.00 26.15 490 TYR B N 1
ATOM 11276 C CA . TYR B 1 489 ? 3.644 -6.206 42.401 1.00 21.52 490 TYR B CA 1
ATOM 11277 C C . TYR B 1 489 ? 4.371 -7.436 42.936 1.00 23.61 490 TYR B C 1
ATOM 11278 O O . TYR B 1 489 ? 3.768 -8.494 43.088 1.00 25.14 490 TYR B O 1
ATOM 11287 N N . ASP B 1 490 ? 5.676 -7.295 43.179 1.00 24.69 491 ASP B N 1
ATOM 11288 C CA . ASP B 1 490 ? 6.502 -8.344 43.804 1.00 25.37 491 ASP B CA 1
ATOM 11289 C C . ASP B 1 490 ? 7.907 -7.837 44.128 1.00 26.79 491 ASP B C 1
ATOM 11290 O O . ASP B 1 490 ? 8.225 -6.667 43.895 1.00 24.90 491 ASP B O 1
ATOM 11295 N N . GLU B 1 491 ? 8.740 -8.719 44.675 1.00 31.25 492 GLU B N 1
ATOM 11296 C CA . GLU B 1 491 ? 10.138 -8.374 44.947 1.00 36.02 492 GLU B CA 1
ATOM 11297 C C . GLU B 1 491 ? 10.996 -8.594 43.698 1.00 32.00 492 GLU B C 1
ATOM 11298 O O . GLU B 1 491 ? 11.275 -9.739 43.315 1.00 34.25 492 GLU B O 1
ATOM 11304 N N . ALA B 1 492 ? 11.415 -7.508 43.059 1.00 17.43 493 ALA B N 1
ATOM 11305 C CA . ALA B 1 492 ? 12.181 -7.630 41.833 1.00 22.18 493 ALA B CA 1
ATOM 11306 C C . ALA B 1 492 ? 13.561 -8.290 42.025 1.00 21.07 493 ALA B C 1
ATOM 11307 O O . ALA B 1 492 ? 14.355 -7.847 42.839 1.00 25.72 493 ALA B O 1
ATOM 11309 N N . ALA B 1 493 ? 13.824 -9.364 41.284 1.00 27.25 494 ALA B N 1
ATOM 11310 C CA . ALA B 1 493 ? 15.086 -10.132 41.387 1.00 25.29 494 ALA B CA 1
ATOM 11311 C C . ALA B 1 493 ? 16.263 -9.406 40.736 1.00 22.50 494 ALA B C 1
ATOM 11312 O O . ALA B 1 493 ? 16.107 -8.833 39.665 1.00 24.07 494 ALA B O 1
ATOM 11314 N N . PRO B 1 494 ? 17.442 -9.407 41.385 1.00 22.91 495 PRO B N 1
ATOM 11315 C CA . PRO B 1 494 ? 18.598 -8.718 40.780 1.00 24.12 495 PRO B CA 1
ATOM 11316 C C . PRO B 1 494 ? 19.010 -9.311 39.431 1.00 24.28 495 PRO B C 1
ATOM 11317 O O . PRO B 1 494 ? 19.557 -8.595 38.590 1.00 23.27 495 PRO B O 1
ATOM 11321 N N . ALA B 1 495 ? 18.735 -10.596 39.217 1.00 23.41 496 ALA B N 1
ATOM 11322 C CA . ALA B 1 495 ? 19.038 -11.216 37.933 1.00 21.45 496 ALA B CA 1
ATOM 11323 C C . ALA B 1 495 ? 18.189 -10.597 36.813 1.00 23.33 496 ALA B C 1
ATOM 11324 O O . ALA B 1 495 ? 18.513 -10.739 35.647 1.00 25.75 496 ALA B O 1
ATOM 11326 N N . ASP B 1 496 ? 17.112 -9.898 37.166 1.00 25.00 497 ASP B N 1
ATOM 11327 C CA . ASP B 1 496 ? 16.223 -9.326 36.157 1.00 22.69 497 ASP B CA 1
ATOM 11328 C C . ASP B 1 496 ? 16.572 -7.867 35.843 1.00 20.03 497 ASP B C 1
ATOM 11329 O O . ASP B 1 496 ? 15.888 -7.229 35.042 1.00 19.02 497 ASP B O 1
ATOM 11334 N N . LEU B 1 497 ? 17.634 -7.347 36.456 1.00 19.33 498 LEU B N 1
ATOM 11335 C CA . LEU B 1 497 ? 18.037 -5.955 36.244 1.00 17.60 498 LEU B CA 1
ATOM 11336 C C . LEU B 1 497 ? 18.393 -5.739 34.795 1.00 15.70 498 LEU B C 1
ATOM 11337 O O . LEU B 1 497 ? 19.050 -6.590 34.194 1.00 17.27 498 LEU B O 1
ATOM 11342 N N . PRO B 1 498 ? 17.941 -4.618 34.216 1.00 15.91 499 PRO B N 1
ATOM 11343 C CA . PRO B 1 498 ? 18.242 -4.332 32.806 1.00 18.58 499 PRO B CA 1
ATOM 11344 C C . PRO B 1 498 ? 19.686 -3.882 32.668 1.00 19.31 499 PRO B C 1
ATOM 11345 O O . PRO B 1 498 ? 20.263 -3.403 33.653 1.00 17.20 499 PRO B O 1
ATOM 11349 N N . ASN B 1 499 ? 20.239 -3.992 31.465 1.00 15.38 500 ASN B N 1
ATOM 11350 C CA . ASN B 1 499 ? 21.571 -3.480 31.186 1.00 13.52 500 ASN B CA 1
ATOM 11351 C C . ASN B 1 499 ? 21.640 -1.969 31.350 1.00 15.44 500 ASN B C 1
ATOM 11352 O O . ASN B 1 499 ? 22.539 -1.450 32.002 1.00 20.09 500 ASN B O 1
ATOM 11357 N N . SER B 1 500 ? 20.698 -1.255 30.762 1.00 14.29 501 SER B N 1
ATOM 11358 C CA . SER B 1 500 ? 20.728 0.188 30.855 1.00 12.78 501 SER B CA 1
ATOM 11359 C C . SER B 1 500 ? 19.369 0.855 30.625 1.00 17.69 501 SER B C 1
ATOM 11360 O O . SER B 1 500 ? 18.386 0.209 30.257 1.00 20.61 501 SER B O 1
ATOM 11363 N N . LEU B 1 501 ? 19.323 2.160 30.842 1.00 19.86 502 LEU B N 1
ATOM 11364 C CA . LEU B 1 501 ? 18.095 2.929 30.693 1.00 21.42 502 LEU B CA 1
ATOM 11365 C C . LEU B 1 501 ? 18.462 4.404 30.654 1.00 19.56 502 LEU B C 1
ATOM 11366 O O . LEU B 1 501 ? 19.608 4.756 30.914 1.00 21.70 502 LEU B O 1
ATOM 11371 N N . GLU B 1 502 ? 17.507 5.264 30.325 1.00 19.14 503 GLU B N 1
ATOM 11372 C CA . GLU B 1 502 ? 17.767 6.700 30.328 1.00 19.02 503 GLU B CA 1
ATOM 11373 C C . GLU B 1 502 ? 16.582 7.441 30.931 1.00 20.34 503 GLU B C 1
ATOM 11374 O O . GLU B 1 502 ? 15.454 7.284 30.461 1.00 19.26 503 GLU B O 1
ATOM 11380 N N . LEU B 1 503 ? 16.837 8.253 31.957 1.00 17.90 504 LEU B N 1
ATOM 11381 C CA . LEU B 1 503 ? 15.797 9.111 32.532 1.00 16.38 504 LEU B CA 1
ATOM 11382 C C . LEU B 1 503 ? 16.014 10.557 32.130 1.00 17.74 504 LEU B C 1
ATOM 11383 O O . LEU B 1 503 ? 17.145 11.039 32.072 1.00 20.89 504 LEU B O 1
ATOM 11388 N N . GLY B 1 504 ? 14.920 11.237 31.830 1.00 18.33 505 GLY B N 1
ATOM 11389 C CA . GLY B 1 504 ? 14.944 12.672 31.623 1.00 22.36 505 GLY B CA 1
ATOM 11390 C C . GLY B 1 504 ? 14.390 13.274 32.912 1.00 28.08 505 GLY B C 1
ATOM 11391 O O . GLY B 1 504 ? 13.374 12.810 33.449 1.00 20.65 505 GLY B O 1
ATOM 11392 N N . VAL B 1 505 ? 15.082 14.282 33.442 1.00 28.95 506 VAL B N 1
ATOM 11393 C CA . VAL B 1 505 ? 14.667 14.901 34.696 1.00 27.24 506 VAL B CA 1
ATOM 11394 C C . VAL B 1 505 ? 14.820 16.399 34.636 1.00 25.90 506 VAL B C 1
ATOM 11395 O O . VAL B 1 505 ? 15.528 16.933 33.776 1.00 27.37 506 VAL B O 1
ATOM 11399 N N . HIS B 1 506 ? 14.095 17.068 35.525 1.00 27.52 507 HIS B N 1
ATOM 11400 C CA . HIS B 1 506 ? 14.363 18.452 35.887 1.00 27.33 507 HIS B CA 1
ATOM 11401 C C . HIS B 1 506 ? 15.121 18.424 37.207 1.00 31.98 507 HIS B C 1
ATOM 11402 O O . HIS B 1 506 ? 14.770 17.651 38.128 1.00 25.67 507 HIS B O 1
ATOM 11409 N N . VAL B 1 507 ? 16.157 19.250 37.311 1.00 28.40 508 VAL B N 1
ATOM 11410 C CA . VAL B 1 507 ? 16.780 19.453 38.616 1.00 35.27 508 VAL B CA 1
ATOM 11411 C C . VAL B 1 507 ? 16.401 20.868 39.117 1.00 28.17 508 VAL B C 1
ATOM 11412 O O . VAL B 1 507 ? 16.600 21.861 38.408 1.00 23.67 508 VAL B O 1
ATOM 11416 N N . VAL B 1 508 ? 15.809 20.958 40.306 1.00 22.77 509 VAL B N 1
ATOM 11417 C CA . VAL B 1 508 ? 15.404 22.276 40.795 1.00 29.01 509 VAL B CA 1
ATOM 11418 C C . VAL B 1 508 ? 15.880 22.611 42.217 1.00 35.84 509 VAL B C 1
ATOM 11419 O O . VAL B 1 508 ? 15.997 21.741 43.112 1.00 28.97 509 VAL B O 1
ATOM 11423 N N . ALA B 1 509 ? 16.147 23.900 42.402 1.00 33.06 510 ALA B N 1
ATOM 11424 C CA . ALA B 1 509 ? 16.721 24.387 43.641 1.00 37.87 510 ALA B CA 1
ATOM 11425 C C . ALA B 1 509 ? 16.519 25.891 43.783 1.00 38.03 510 ALA B C 1
ATOM 11426 O O . ALA B 1 509 ? 16.252 26.591 42.797 1.00 35.37 510 ALA B O 1
ATOM 11428 N N . PRO B 1 510 ? 16.619 26.391 45.025 1.00 40.51 511 PRO B N 1
ATOM 11429 C CA . PRO B 1 510 ? 16.595 27.846 45.231 1.00 40.25 511 PRO B CA 1
ATOM 11430 C C . PRO B 1 510 ? 17.863 28.526 44.688 1.00 42.88 511 PRO B C 1
ATOM 11431 O O . PRO B 1 510 ? 17.804 29.610 44.082 1.00 43.83 511 PRO B O 1
ATOM 11435 N N . SER B 1 511 ? 19.000 27.857 44.852 1.00 39.87 512 SER B N 1
ATOM 11436 C CA . SER B 1 511 ? 20.278 28.427 44.439 1.00 42.15 512 SER B CA 1
ATOM 11437 C C . SER B 1 511 ? 21.292 27.345 44.134 1.00 43.20 512 SER B C 1
ATOM 11438 O O . SER B 1 511 ? 21.228 26.238 44.675 1.00 37.95 512 SER B O 1
ATOM 11441 N N . LEU B 1 512 ? 22.241 27.689 43.270 1.00 48.02 513 LEU B N 1
ATOM 11442 C CA . LEU B 1 512 ? 23.338 26.794 42.930 1.00 48.25 513 LEU B CA 1
ATOM 11443 C C . LEU B 1 512 ? 24.013 26.242 44.189 1.00 49.25 513 LEU B C 1
ATOM 11444 O O . LEU B 1 512 ? 24.467 25.090 44.225 1.00 40.87 513 LEU B O 1
ATOM 11449 N N . ASP B 1 513 ? 24.065 27.080 45.223 1.00 50.99 514 ASP B N 1
ATOM 11450 C CA . ASP B 1 513 ? 24.798 26.759 46.442 1.00 54.50 514 ASP B CA 1
ATOM 11451 C C . ASP B 1 513 ? 23.980 25.882 47.395 1.00 51.63 514 ASP B C 1
ATOM 11452 O O . ASP B 1 513 ? 24.519 24.939 48.007 1.00 42.76 514 ASP B O 1
ATOM 11457 N N . GLU B 1 514 ? 22.686 26.190 47.523 1.00 47.19 515 GLU B N 1
ATOM 11458 C CA . GLU B 1 514 ? 21.799 25.366 48.345 1.00 44.49 515 GLU B CA 1
ATOM 11459 C C . GLU B 1 514 ? 21.630 23.997 47.678 1.00 42.94 515 GLU B C 1
ATOM 11460 O O . GLU B 1 514 ? 21.367 22.983 48.347 1.00 35.80 515 GLU B O 1
ATOM 11466 N N . LEU B 1 515 ? 21.801 23.980 46.354 1.00 43.57 516 LEU B N 1
ATOM 11467 C CA . LEU B 1 515 ? 21.793 22.731 45.605 1.00 45.55 516 LEU B CA 1
ATOM 11468 C C . LEU B 1 515 ? 22.922 21.883 46.144 1.00 44.13 516 LEU B C 1
ATOM 11469 O O . LEU B 1 515 ? 22.692 20.762 46.600 1.00 44.66 516 LEU B O 1
ATOM 11474 N N . SER B 1 516 ? 24.138 22.429 46.095 1.00 41.30 517 SER B N 1
ATOM 11475 C CA . SER B 1 516 ? 25.325 21.685 46.514 1.00 40.22 517 SER B CA 1
ATOM 11476 C C . SER B 1 516 ? 25.167 21.111 47.914 1.00 40.06 517 SER B C 1
ATOM 11477 O O . SER B 1 516 ? 25.693 20.035 48.212 1.00 40.72 517 SER B O 1
ATOM 11480 N N . ALA B 1 517 ? 24.405 21.817 48.750 1.00 44.78 518 ALA B N 1
ATOM 11481 C CA . ALA B 1 517 ? 24.216 21.442 50.155 1.00 46.10 518 ALA B CA 1
ATOM 11482 C C . ALA B 1 517 ? 23.115 20.414 50.365 1.00 39.86 518 ALA B C 1
ATOM 11483 O O . ALA B 1 517 ? 22.886 19.977 51.486 1.00 37.31 518 ALA B O 1
ATOM 11485 N N . GLY B 1 518 ? 22.421 20.049 49.289 1.00 50.20 519 GLY B N 1
ATOM 11486 C CA . GLY B 1 518 ? 21.456 18.958 49.340 1.00 43.03 519 GLY B CA 1
ATOM 11487 C C . GLY B 1 518 ? 20.007 19.419 49.347 1.00 40.50 519 GLY B C 1
ATOM 11488 O O . GLY B 1 518 ? 19.088 18.613 49.551 1.00 34.31 519 GLY B O 1
ATOM 11489 N N . THR B 1 519 ? 19.804 20.721 49.159 1.00 39.83 520 THR B N 1
ATOM 11490 C CA . THR B 1 519 ? 18.455 21.271 49.026 1.00 42.01 520 THR B CA 1
ATOM 11491 C C . THR B 1 519 ? 18.071 21.440 47.555 1.00 39.71 520 THR B C 1
ATOM 11492 O O . THR B 1 519 ? 18.351 22.457 46.909 1.00 37.24 520 THR B O 1
ATOM 11496 N N . PHE B 1 520 ? 17.463 20.387 47.026 1.00 40.78 521 PHE B N 1
ATOM 11497 C CA . PHE B 1 520 ? 17.049 20.354 45.639 1.00 41.02 521 PHE B CA 1
ATOM 11498 C C . PHE B 1 520 ? 15.926 19.346 45.442 1.00 41.11 521 PHE B C 1
ATOM 11499 O O . PHE B 1 520 ? 15.679 18.482 46.294 1.00 36.74 521 PHE B O 1
ATOM 11507 N N . ARG B 1 521 ? 15.280 19.453 44.288 1.00 36.56 522 ARG B N 1
ATOM 11508 C CA . ARG B 1 521 ? 14.265 18.504 43.878 1.00 34.47 522 ARG B CA 1
ATOM 11509 C C . ARG B 1 521 ? 14.630 17.924 42.516 1.00 33.66 522 ARG B C 1
ATOM 11510 O O . ARG B 1 521 ? 15.100 18.658 41.625 1.00 28.11 522 ARG B O 1
ATOM 11518 N N . VAL B 1 522 ? 14.456 16.607 42.371 1.00 28.69 523 VAL B N 1
ATOM 11519 C CA . VAL B 1 522 ? 14.496 15.973 41.054 1.00 24.65 523 VAL B CA 1
ATOM 11520 C C . VAL B 1 522 ? 13.095 15.620 40.567 1.00 23.81 523 VAL B C 1
ATOM 11521 O O . VAL B 1 522 ? 12.372 14.852 41.198 1.00 23.44 523 VAL B O 1
ATOM 11525 N N . VAL B 1 523 ? 12.717 16.198 39.439 1.00 23.31 524 VAL B N 1
ATOM 11526 C CA . VAL B 1 523 ? 11.396 15.982 38.881 1.00 22.03 524 VAL B CA 1
ATOM 11527 C C . VAL B 1 523 ? 11.498 15.221 37.563 1.00 23.34 524 VAL B C 1
ATOM 11528 O O . VAL B 1 523 ? 12.058 15.734 36.589 1.00 25.08 524 VAL B O 1
ATOM 11532 N N . LEU B 1 524 ? 10.967 13.998 37.543 1.00 23.30 525 LEU B N 1
ATOM 11533 C CA . LEU B 1 524 ? 10.968 13.152 36.342 1.00 24.42 525 LEU B CA 1
ATOM 11534 C C . LEU B 1 524 ? 10.219 13.823 35.219 1.00 24.44 525 LEU B C 1
ATOM 11535 O O . LEU B 1 524 ? 9.101 14.304 35.395 1.00 24.86 525 LEU B O 1
ATOM 11540 N N . ALA B 1 525 ? 10.877 13.891 34.069 1.00 29.31 526 ALA B N 1
ATOM 11541 C CA . ALA B 1 525 ? 10.400 14.696 32.952 1.00 38.99 526 ALA B CA 1
ATOM 11542 C C . ALA B 1 525 ? 9.203 14.053 32.273 1.00 46.80 526 ALA B C 1
ATOM 11543 O O . ALA B 1 525 ? 8.996 12.842 32.400 1.00 43.59 526 ALA B O 1
ATOM 11545 N N . PRO B 1 526 ? 8.384 14.869 31.580 1.00 56.71 527 PRO B N 1
ATOM 11546 C CA . PRO B 1 526 ? 7.358 14.260 30.725 1.00 63.53 527 PRO B CA 1
ATOM 11547 C C . PRO B 1 526 ? 8.005 13.610 29.480 1.00 62.26 527 PRO B C 1
ATOM 11548 O O . PRO B 1 526 ? 9.100 14.014 29.048 1.00 54.09 527 PRO B O 1
ATOM 11552 N N . GLY B 1 527 ? 7.327 12.624 28.904 1.00 63.47 528 GLY B N 1
ATOM 11553 C CA . GLY B 1 527 ? 7.857 11.922 27.749 1.00 66.75 528 GLY B CA 1
ATOM 11554 C C . GLY B 1 527 ? 8.230 10.485 28.066 1.00 68.63 528 GLY B C 1
ATOM 11555 O O . GLY B 1 527 ? 8.267 10.098 29.249 1.00 54.52 528 GLY B O 1
ATOM 11556 N N . PRO B 1 528 ? 8.500 9.685 27.011 1.00 65.07 529 PRO B N 1
ATOM 11557 C CA . PRO B 1 528 ? 8.972 8.301 27.148 1.00 65.67 529 PRO B CA 1
ATOM 11558 C C . PRO B 1 528 ? 10.437 8.260 27.582 1.00 63.36 529 PRO B C 1
ATOM 11559 O O . PRO B 1 528 ? 11.224 9.146 27.220 1.00 62.65 529 PRO B O 1
ATOM 11563 N N . GLY B 1 529 ? 10.805 7.243 28.353 1.00 55.65 530 GLY B N 1
ATOM 11564 C CA . GLY B 1 529 ? 12.202 7.058 28.693 1.00 46.02 530 GLY B CA 1
ATOM 11565 C C . GLY B 1 529 ? 12.889 6.270 27.592 1.00 41.11 530 GLY B C 1
ATOM 11566 O O . GLY B 1 529 ? 12.356 6.140 26.482 1.00 46.05 530 GLY B O 1
ATOM 11567 N N . SER B 1 530 ? 14.081 5.769 27.883 1.00 25.11 531 SER B N 1
ATOM 11568 C CA . SER B 1 530 ? 14.795 4.950 26.928 1.00 18.65 531 SER B CA 1
ATOM 11569 C C . SER B 1 530 ? 15.243 3.683 27.632 1.00 17.33 531 SER B C 1
ATOM 11570 O O . SER B 1 530 ? 15.307 3.640 28.868 1.00 19.67 531 SER B O 1
ATOM 11573 N N . HIS B 1 531 ? 15.556 2.650 26.856 1.00 16.89 532 HIS B N 1
ATOM 11574 C CA . HIS B 1 531 ? 16.070 1.398 27.424 1.00 19.79 532 HIS B CA 1
ATOM 11575 C C . HIS B 1 531 ? 17.515 1.126 26.988 1.00 17.25 532 HIS B C 1
ATOM 11576 O O . HIS B 1 531 ? 18.022 0.008 27.079 1.00 18.56 532 HIS B O 1
ATOM 11583 N N . HIS B 1 532 ? 18.156 2.154 26.473 1.00 13.03 533 HIS B N 1
ATOM 11584 C CA . HIS B 1 532 ? 19.524 2.031 26.053 1.00 17.14 533 HIS B CA 1
ATOM 11585 C C . HIS B 1 532 ? 20.299 3.293 26.428 1.00 21.83 533 HIS B C 1
ATOM 11586 O O . HIS B 1 532 ? 20.034 4.383 25.886 1.00 20.47 533 HIS B O 1
ATOM 11593 N N . ALA B 1 533 ? 21.249 3.159 27.354 1.00 21.37 534 ALA B N 1
ATOM 11594 C CA . ALA B 1 533 ? 22.130 4.282 27.699 1.00 18.66 534 ALA B CA 1
ATOM 11595 C C . ALA B 1 533 ? 22.906 4.709 26.463 1.00 19.07 534 ALA B C 1
ATOM 11596 O O . ALA B 1 533 ? 23.755 3.958 25.979 1.00 16.37 534 ALA B O 1
ATOM 11598 N N . GLY B 1 534 ? 22.616 5.908 25.959 1.00 18.64 535 GLY B N 1
ATOM 11599 C CA . GLY B 1 534 ? 23.239 6.407 24.746 1.00 15.50 535 GLY B CA 1
ATOM 11600 C C . GLY B 1 534 ? 22.259 6.666 23.622 1.00 19.06 535 GLY B C 1
ATOM 11601 O O . GLY B 1 534 ? 22.586 7.326 22.631 1.00 19.84 535 GLY B O 1
ATOM 11602 N N . ALA B 1 535 ? 21.050 6.143 23.757 1.00 18.42 536 ALA B N 1
ATOM 11603 C CA . ALA B 1 535 ? 20.062 6.292 22.702 1.00 15.65 536 ALA B CA 1
ATOM 11604 C C . ALA B 1 535 ? 19.638 7.753 22.458 1.00 19.29 536 ALA B C 1
ATOM 11605 O O . ALA B 1 535 ? 19.533 8.205 21.308 1.00 15.09 536 ALA B O 1
ATOM 11607 N N . THR B 1 536 ? 19.376 8.493 23.531 1.00 20.86 537 THR B N 1
ATOM 11608 C CA . THR B 1 536 ? 18.852 9.846 23.364 1.00 20.51 537 THR B CA 1
ATOM 11609 C C . THR B 1 536 ? 19.923 10.771 22.815 1.00 24.49 537 THR B C 1
ATOM 11610 O O . THR B 1 536 ? 19.636 11.704 22.057 1.00 25.47 537 THR B O 1
ATOM 11614 N N . LEU B 1 537 ? 21.169 10.475 23.167 1.00 22.54 538 LEU B N 1
ATOM 11615 C CA . LEU B 1 537 ? 22.303 11.296 22.759 1.00 21.10 538 LEU B CA 1
ATOM 11616 C C . LEU B 1 537 ? 22.637 11.126 21.272 1.00 26.81 538 LEU B C 1
ATOM 11617 O O . LEU B 1 537 ? 23.254 12.005 20.646 1.00 27.66 538 LEU B O 1
ATOM 11622 N N . GLY B 1 538 ? 22.187 10.000 20.718 1.00 24.56 539 GLY B N 1
ATOM 11623 C CA . GLY B 1 538 ? 22.592 9.516 19.418 1.00 16.81 539 GLY B CA 1
ATOM 11624 C C . GLY B 1 538 ? 22.625 10.470 18.258 1.00 20.93 539 GLY B C 1
ATOM 11625 O O . GLY B 1 538 ? 23.664 10.637 17.642 1.00 26.56 539 GLY B O 1
ATOM 11626 N N . ARG B 1 539 ? 21.505 11.109 17.955 1.00 23.47 540 ARG B N 1
ATOM 11627 C CA . ARG B 1 539 ? 21.425 11.955 16.770 1.00 23.31 540 ARG B CA 1
ATOM 11628 C C . ARG B 1 539 ? 22.085 13.317 16.970 1.00 30.11 540 ARG B C 1
ATOM 11629 O O . ARG B 1 539 ? 22.073 14.169 16.075 1.00 30.09 540 ARG B O 1
ATOM 11637 N N . PHE B 1 540 ? 22.640 13.530 18.155 1.00 28.13 541 PHE B N 1
ATOM 11638 C CA . PHE B 1 540 ? 23.293 14.779 18.441 1.00 27.65 541 PHE B CA 1
ATOM 11639 C C . PHE B 1 540 ? 24.800 14.582 18.361 1.00 29.76 541 PHE B C 1
ATOM 11640 O O . PHE B 1 540 ? 25.571 15.454 18.756 1.00 33.78 541 PHE B O 1
ATOM 11648 N N . THR B 1 541 ? 25.225 13.450 17.813 1.00 29.96 542 THR B N 1
ATOM 11649 C CA . THR B 1 541 ? 26.656 13.160 17.687 1.00 33.91 542 THR B CA 1
ATOM 11650 C C . THR B 1 541 ? 27.361 14.241 16.858 1.00 31.57 542 THR B C 1
ATOM 11651 O O . THR B 1 541 ? 26.806 14.759 15.879 1.00 28.43 542 THR B O 1
ATOM 11655 N N . GLY B 1 542 ? 28.558 14.619 17.302 1.00 30.95 543 GLY B N 1
ATOM 11656 C CA . GLY B 1 542 ? 29.295 15.702 16.680 1.00 31.69 543 GLY B CA 1
ATOM 11657 C C . GLY B 1 542 ? 29.233 17.021 17.434 1.00 38.43 543 GLY B C 1
ATOM 11658 O O . GLY B 1 542 ? 30.252 17.708 17.551 1.00 47.50 543 GLY B O 1
ATOM 11659 N N . LEU B 1 543 ? 28.050 17.373 17.944 1.00 39.85 544 LEU B N 1
ATOM 11660 C CA . LEU B 1 543 ? 27.831 18.628 18.680 1.00 35.36 544 LEU B CA 1
ATOM 11661 C C . LEU B 1 543 ? 28.575 18.715 20.009 1.00 37.35 544 LEU B C 1
ATOM 11662 O O . LEU B 1 543 ? 29.063 19.777 20.379 1.00 49.30 544 LEU B O 1
ATOM 11667 N N . LEU B 1 544 ? 28.675 17.601 20.724 1.00 34.58 545 LEU B N 1
ATOM 11668 C CA . LEU B 1 544 ? 29.291 17.606 22.043 1.00 37.66 545 LEU B CA 1
ATOM 11669 C C . LEU B 1 544 ? 30.480 16.658 22.135 1.00 40.54 545 LEU B C 1
ATOM 11670 O O . LEU B 1 544 ? 30.406 15.661 22.861 1.00 37.79 545 LEU B O 1
ATOM 11675 N N . PRO B 1 545 ? 31.585 16.982 21.431 1.00 45.24 546 PRO B N 1
ATOM 11676 C CA . PRO B 1 545 ? 32.786 16.132 21.374 1.00 43.10 546 PRO B CA 1
ATOM 11677 C C . PRO B 1 545 ? 33.201 15.656 22.750 1.00 38.64 546 PRO B C 1
ATOM 11678 O O . PRO B 1 545 ? 33.596 14.501 22.906 1.00 39.02 546 PRO B O 1
ATOM 11682 N N . ASP B 1 546 ? 33.096 16.559 23.722 1.00 44.20 547 ASP B N 1
ATOM 11683 C CA . ASP B 1 546 ? 33.189 16.253 25.149 1.00 40.78 547 ASP B CA 1
ATOM 11684 C C . ASP B 1 546 ? 32.491 14.933 25.535 1.00 44.99 547 ASP B C 1
ATOM 11685 O O . ASP B 1 546 ? 33.147 13.982 26.002 1.00 41.52 547 ASP B O 1
ATOM 11690 N N . VAL B 1 547 ? 31.167 14.880 25.350 1.00 41.69 548 VAL B N 1
ATOM 11691 C CA . VAL B 1 547 ? 30.372 13.731 25.799 1.00 35.02 548 VAL B CA 1
ATOM 11692 C C . VAL B 1 547 ? 30.301 12.592 24.764 1.00 33.03 548 VAL B C 1
ATOM 11693 O O . VAL B 1 547 ? 30.210 11.422 25.147 1.00 32.69 548 VAL B O 1
ATOM 11697 N N . ASP B 1 548 ? 30.361 12.930 23.471 1.00 32.70 549 ASP B N 1
ATOM 11698 C CA . ASP B 1 548 ? 30.436 11.926 22.399 1.00 26.36 549 ASP B CA 1
ATOM 11699 C C . ASP B 1 548 ? 31.495 10.851 22.647 1.00 33.61 549 ASP B C 1
ATOM 11700 O O . ASP B 1 548 ? 31.267 9.669 22.387 1.00 34.93 549 ASP B O 1
ATOM 11705 N N . ALA B 1 549 ? 32.646 11.250 23.172 1.00 29.21 550 ALA B N 1
ATOM 11706 C CA . ALA B 1 549 ? 33.731 10.302 23.345 1.00 27.58 550 ALA B CA 1
ATOM 11707 C C . ALA B 1 549 ? 33.490 9.460 24.591 1.00 26.92 550 ALA B C 1
ATOM 11708 O O . ALA B 1 549 ? 33.951 8.316 24.692 1.00 23.99 550 ALA B O 1
ATOM 11710 N N . GLU B 1 550 ? 32.761 10.025 25.540 1.00 25.84 551 GLU B N 1
ATOM 11711 C CA . GLU B 1 550 ? 32.433 9.286 26.737 1.00 24.84 551 GLU B CA 1
ATOM 11712 C C . GLU B 1 550 ? 31.405 8.249 26.347 1.00 28.71 551 GLU B C 1
ATOM 11713 O O . GLU B 1 550 ? 31.558 7.064 26.636 1.00 29.27 551 GLU B O 1
ATOM 11719 N N . SER B 1 551 ? 30.367 8.711 25.656 1.00 28.52 552 SER B N 1
ATOM 11720 C CA . SER B 1 551 ? 29.297 7.855 25.155 1.00 25.79 552 SER B CA 1
ATOM 11721 C C . SER B 1 551 ? 29.817 6.659 24.354 1.00 22.82 552 SER B C 1
ATOM 11722 O O . SER B 1 551 ? 29.416 5.512 24.598 1.00 22.55 552 SER B O 1
ATOM 11725 N N . ALA B 1 552 ? 30.684 6.919 23.381 1.00 18.14 553 ALA B N 1
ATOM 11726 C CA . ALA B 1 552 ? 31.178 5.830 22.550 1.00 21.22 553 ALA B CA 1
ATOM 11727 C C . ALA B 1 552 ? 31.999 4.801 23.362 1.00 18.93 553 ALA B C 1
ATOM 11728 O O . ALA B 1 552 ? 31.947 3.606 23.125 1.00 16.77 553 ALA B O 1
ATOM 11730 N N . ALA B 1 553 ? 32.721 5.252 24.365 1.00 21.43 554 ALA B N 1
ATOM 11731 C CA . ALA B 1 553 ? 33.523 4.309 25.095 1.00 20.90 554 ALA B CA 1
ATOM 11732 C C . ALA B 1 553 ? 32.613 3.512 25.994 1.00 19.56 554 ALA B C 1
ATOM 11733 O O . ALA B 1 553 ? 32.808 2.301 26.124 1.00 19.45 554 ALA B O 1
ATOM 11735 N N . ARG B 1 554 ? 31.610 4.175 26.585 1.00 16.83 555 ARG B N 1
ATOM 11736 C CA . ARG B 1 554 ? 30.686 3.493 27.510 1.00 20.36 555 ARG B CA 1
ATOM 11737 C C . ARG B 1 554 ? 29.930 2.410 26.726 1.00 17.87 555 ARG B C 1
ATOM 11738 O O . ARG B 1 554 ? 29.820 1.272 27.191 1.00 15.77 555 ARG B O 1
ATOM 11746 N N . GLN B 1 555 ? 29.433 2.769 25.534 1.00 18.00 556 GLN B N 1
ATOM 11747 C CA . GLN B 1 555 ? 28.690 1.835 24.661 1.00 20.26 556 GLN B CA 1
ATOM 11748 C C . GLN B 1 555 ? 29.521 0.684 24.062 1.00 17.11 556 GLN B C 1
ATOM 11749 O O . GLN B 1 555 ? 29.032 -0.439 23.952 1.00 16.71 556 GLN B O 1
ATOM 11755 N N . ALA B 1 556 ? 30.780 0.947 23.717 1.00 16.13 557 ALA B N 1
ATOM 11756 C CA . ALA B 1 556 ? 31.678 -0.117 23.256 1.00 15.75 557 ALA B CA 1
ATOM 11757 C C . ALA B 1 556 ? 31.825 -1.222 24.307 1.00 15.68 557 ALA B C 1
ATOM 11758 O O . ALA B 1 556 ? 32.053 -2.383 23.970 1.00 12.74 557 ALA B O 1
ATOM 11760 N N . GLY B 1 557 ? 31.676 -0.859 25.578 1.00 15.12 558 GLY B N 1
ATOM 11761 C CA . GLY B 1 557 ? 31.732 -1.830 26.648 1.00 13.25 558 GLY B CA 1
ATOM 11762 C C . GLY B 1 557 ? 30.420 -1.940 27.413 1.00 16.29 558 GLY B C 1
ATOM 11763 O O . GLY B 1 557 ? 30.421 -2.237 28.626 1.00 15.28 558 GLY B O 1
ATOM 11764 N N . ARG B 1 558 ? 29.298 -1.738 26.706 1.00 16.96 559 ARG B N 1
ATOM 11765 C CA . ARG B 1 558 ? 27.976 -1.812 27.335 1.00 14.84 559 ARG B CA 1
ATOM 11766 C C . ARG B 1 558 ? 27.766 -3.154 28.023 1.00 11.16 559 ARG B C 1
ATOM 11767 O O . ARG B 1 558 ? 28.286 -4.169 27.592 1.00 11.06 559 ARG B O 1
ATOM 11775 N N . PRO B 1 559 ? 27.036 -3.148 29.134 1.00 13.50 560 PRO B N 1
ATOM 11776 C CA . PRO B 1 559 ? 26.749 -4.424 29.798 1.00 15.47 560 PRO B CA 1
ATOM 11777 C C . PRO B 1 559 ? 25.712 -5.241 29.038 1.00 15.78 560 PRO B C 1
ATOM 11778 O O . PRO B 1 559 ? 24.772 -4.685 28.467 1.00 15.81 560 PRO B O 1
ATOM 11782 N N . LEU B 1 560 ? 25.882 -6.556 29.040 1.00 17.15 561 LEU B N 1
ATOM 11783 C CA . LEU B 1 560 ? 24.920 -7.461 28.414 1.00 15.30 561 LEU B CA 1
ATOM 11784 C C . LEU B 1 560 ? 24.389 -8.352 29.515 1.00 15.72 561 LEU B C 1
ATOM 11785 O O . LEU B 1 560 ? 25.019 -8.458 30.565 1.00 14.71 561 LEU B O 1
ATOM 11790 N N . HIS B 1 561 ? 23.236 -8.983 29.285 1.00 16.12 562 HIS B N 1
ATOM 11791 C CA . HIS B 1 561 ? 22.566 -9.791 30.309 1.00 13.10 562 HIS B CA 1
ATOM 11792 C C . HIS B 1 561 ? 22.575 -11.270 29.952 1.00 14.19 562 HIS B C 1
ATOM 11793 O O . HIS B 1 561 ? 22.139 -12.112 30.741 1.00 15.56 562 HIS B O 1
ATOM 11800 N N . ILE B 1 562 ? 23.058 -11.587 28.756 1.00 13.08 563 ILE B N 1
ATOM 11801 C CA . ILE B 1 562 ? 23.234 -12.977 28.356 1.00 13.72 563 ILE B CA 1
ATOM 11802 C C . ILE B 1 562 ? 24.724 -13.300 28.277 1.00 17.14 563 ILE B C 1
ATOM 11803 O O . ILE B 1 562 ? 25.500 -12.579 27.647 1.00 14.53 563 ILE B O 1
ATOM 11808 N N . GLN B 1 563 ? 25.139 -14.383 28.922 1.00 22.07 564 GLN B N 1
ATOM 11809 C CA . GLN B 1 563 ? 26.563 -14.710 28.913 1.00 19.83 564 GLN B CA 1
ATOM 11810 C C . GLN B 1 563 ? 27.068 -15.030 27.513 1.00 22.35 564 GLN B C 1
ATOM 11811 O O . GLN B 1 563 ? 26.411 -15.736 26.736 1.00 22.98 564 GLN B O 1
ATOM 11817 N N . ASP B 1 564 ? 28.218 -14.447 27.200 1.00 20.48 565 ASP B N 1
ATOM 11818 C CA . ASP B 1 564 ? 28.964 -14.739 25.989 1.00 21.87 565 ASP B CA 1
ATOM 11819 C C . ASP B 1 564 ? 28.289 -14.210 24.722 1.00 22.25 565 ASP B C 1
ATOM 11820 O O . ASP B 1 564 ? 28.663 -14.564 23.600 1.00 18.09 565 ASP B O 1
ATOM 11825 N N . ALA B 1 565 ? 27.280 -13.374 24.935 1.00 21.20 566 ALA B N 1
ATOM 11826 C CA . ALA B 1 565 ? 26.488 -12.794 23.871 1.00 14.71 566 ALA B CA 1
ATOM 11827 C C . ALA B 1 565 ? 27.281 -11.832 22.992 1.00 13.75 566 ALA B C 1
ATOM 11828 O O . ALA B 1 565 ? 28.215 -11.182 23.448 1.00 16.37 566 ALA B O 1
ATOM 11830 N N . VAL B 1 566 ? 26.896 -11.755 21.727 1.00 8.72 567 VAL B N 1
ATOM 11831 C CA . VAL B 1 566 ? 27.410 -10.748 20.823 1.00 10.51 567 VAL B CA 1
ATOM 11832 C C . VAL B 1 566 ? 26.533 -9.512 20.924 1.00 13.31 567 VAL B C 1
ATOM 11833 O O . VAL B 1 566 ? 25.307 -9.616 20.925 1.00 14.04 567 VAL B O 1
ATOM 11837 N N . ALA B 1 567 ? 27.143 -8.344 21.058 1.00 9.63 568 ALA B N 1
ATOM 11838 C CA . ALA B 1 567 ? 26.367 -7.129 21.096 1.00 9.49 568 ALA B CA 1
ATOM 11839 C C . ALA B 1 567 ? 26.209 -6.652 19.681 1.00 9.54 568 ALA B C 1
ATOM 11840 O O . ALA B 1 567 ? 27.118 -6.776 18.899 1.00 13.06 568 ALA B O 1
ATOM 11842 N N . ALA B 1 568 ? 25.069 -6.066 19.353 1.00 10.91 569 ALA B N 1
ATOM 11843 C CA . ALA B 1 568 ? 24.892 -5.523 18.026 1.00 10.91 569 ALA B CA 1
ATOM 11844 C C . ALA B 1 568 ? 23.944 -4.363 18.134 1.00 13.65 569 ALA B C 1
ATOM 11845 O O . ALA B 1 568 ? 23.263 -4.228 19.156 1.00 12.82 569 ALA B O 1
ATOM 11847 N N . ASP B 1 569 ? 23.937 -3.517 17.094 1.00 12.23 570 ASP B N 1
ATOM 11848 C CA . ASP B 1 569 ? 23.019 -2.376 16.969 1.00 12.92 570 ASP B CA 1
ATOM 11849 C C . ASP B 1 569 ? 22.181 -2.535 15.694 1.00 16.61 570 ASP B C 1
ATOM 11850 O O . ASP B 1 569 ? 22.684 -2.943 14.634 1.00 12.21 570 ASP B O 1
ATOM 11855 N N . VAL B 1 570 ? 20.899 -2.213 15.800 1.00 13.03 571 VAL B N 1
ATOM 11856 C CA . VAL B 1 570 ? 19.999 -2.327 14.683 1.00 9.98 571 VAL B CA 1
ATOM 11857 C C . VAL B 1 570 ? 19.972 -1.007 14.003 1.00 9.33 571 VAL B C 1
ATOM 11858 O O . VAL B 1 570 ? 19.873 0.007 14.657 1.00 14.95 571 VAL B O 1
ATOM 11862 N N . ALA B 1 571 ? 20.064 -1.006 12.685 1.00 11.13 572 ALA B N 1
ATOM 11863 C CA . ALA B 1 571 ? 19.860 0.224 11.925 1.00 13.77 572 ALA B CA 1
ATOM 11864 C C . ALA B 1 571 ? 18.786 -0.028 10.869 1.00 16.53 572 ALA B C 1
ATOM 11865 O O . ALA B 1 571 ? 18.878 -0.984 10.093 1.00 17.08 572 ALA B O 1
ATOM 11867 N N . PHE B 1 572 ? 17.762 0.812 10.831 1.00 17.04 573 PHE B N 1
ATOM 11868 C CA . PHE B 1 572 ? 16.697 0.621 9.845 1.00 17.23 573 PHE B CA 1
ATOM 11869 C C . PHE B 1 572 ? 16.230 1.938 9.236 1.00 20.36 573 PHE B C 1
ATOM 11870 O O . PHE B 1 572 ? 16.420 3.004 9.817 1.00 22.78 573 PHE B O 1
ATOM 11878 N N . ILE B 1 573 ? 15.628 1.855 8.056 1.00 21.05 574 ILE B N 1
ATOM 11879 C CA . ILE B 1 573 ? 15.012 3.013 7.417 1.00 22.20 574 ILE B CA 1
ATOM 11880 C C . ILE B 1 573 ? 13.597 3.202 7.988 1.00 21.48 574 ILE B C 1
ATOM 11881 O O . ILE B 1 573 ? 12.755 2.321 7.888 1.00 25.19 574 ILE B O 1
ATOM 11886 N N . PRO B 1 574 ? 13.332 4.350 8.611 1.00 23.03 575 PRO B N 1
ATOM 11887 C CA . PRO B 1 574 ? 12.012 4.564 9.232 1.00 22.98 575 PRO B CA 1
ATOM 11888 C C . PRO B 1 574 ? 10.898 4.843 8.219 1.00 24.17 575 PRO B C 1
ATOM 11889 O O . PRO B 1 574 ? 11.187 5.202 7.084 1.00 30.98 575 PRO B O 1
ATOM 11893 N N . ARG B 1 575 ? 9.643 4.679 8.627 1.00 26.44 576 ARG B N 1
ATOM 11894 C CA . ARG B 1 575 ? 8.505 4.788 7.709 1.00 26.87 576 ARG B CA 1
ATOM 11895 C C . ARG B 1 575 ? 8.223 6.238 7.311 1.00 30.39 576 ARG B C 1
ATOM 11896 O O . ARG B 1 575 ? 7.812 6.509 6.188 1.00 32.98 576 ARG B O 1
ATOM 11904 N N . SER B 1 576 ? 8.460 7.166 8.233 1.00 29.97 577 SER B N 1
ATOM 11905 C CA . SER B 1 576 ? 8.194 8.585 7.989 1.00 24.02 577 SER B CA 1
ATOM 11906 C C . SER B 1 576 ? 9.472 9.422 7.820 1.00 30.31 577 SER B C 1
ATOM 11907 O O . SER B 1 576 ? 10.503 9.138 8.448 1.00 29.57 577 SER B O 1
ATOM 11910 N N . GLY B 1 577 ? 9.406 10.458 6.982 1.00 32.77 578 GLY B N 1
ATOM 11911 C CA . GLY B 1 577 ? 10.587 11.256 6.677 1.00 33.66 578 GLY B CA 1
ATOM 11912 C C . GLY B 1 577 ? 11.050 12.055 7.880 1.00 33.01 578 GLY B C 1
ATOM 11913 O O . GLY B 1 577 ? 12.248 12.329 8.058 1.00 24.94 578 GLY B O 1
ATOM 11914 N N . ARG B 1 578 ? 10.094 12.368 8.745 1.00 27.83 579 ARG B N 1
ATOM 11915 C CA . ARG B 1 578 ? 10.403 13.012 10.010 1.00 35.14 579 ARG B CA 1
ATOM 11916 C C . ARG B 1 578 ? 11.208 12.063 10.888 1.00 33.34 579 ARG B C 1
ATOM 11917 O O . ARG B 1 578 ? 12.187 12.463 11.525 1.00 30.04 579 ARG B O 1
ATOM 11925 N N . ALA B 1 579 ? 10.797 10.801 10.921 1.00 29.50 580 ALA B N 1
ATOM 11926 C CA . ALA B 1 579 ? 11.542 9.834 11.691 1.00 25.89 580 ALA B CA 1
ATOM 11927 C C . ALA B 1 579 ? 12.922 9.599 11.063 1.00 25.21 580 ALA B C 1
ATOM 11928 O O . ALA B 1 579 ? 13.904 9.400 11.772 1.00 25.67 580 ALA B O 1
ATOM 11930 N N . ALA B 1 580 ? 13.012 9.697 9.741 1.00 28.26 581 ALA B N 1
ATOM 11931 C CA . ALA B 1 580 ? 14.275 9.433 9.058 1.00 26.06 581 ALA B CA 1
ATOM 11932 C C . ALA B 1 580 ? 15.315 10.470 9.438 1.00 30.02 581 ALA B C 1
ATOM 11933 O O . ALA B 1 580 ? 16.509 10.172 9.471 1.00 27.87 581 ALA B O 1
ATOM 11935 N N . ASN B 1 581 ? 14.853 11.690 9.720 1.00 37.19 582 ASN B N 1
ATOM 11936 C CA . ASN B 1 581 ? 15.734 12.785 10.153 1.00 31.82 582 ASN B CA 1
ATOM 11937 C C . ASN B 1 581 ? 16.302 12.649 11.553 1.00 28.11 582 ASN B C 1
ATOM 11938 O O . ASN B 1 581 ? 17.160 13.444 11.938 1.00 28.23 582 ASN B O 1
ATOM 11943 N N . LEU B 1 582 ? 15.805 11.678 12.320 1.00 24.89 583 LEU B N 1
ATOM 11944 C CA . LEU B 1 582 ? 16.267 11.502 13.691 1.00 25.60 583 LEU B CA 1
ATOM 11945 C C . LEU B 1 582 ? 17.091 10.251 13.852 1.00 21.93 583 LEU B C 1
ATOM 11946 O O . LEU B 1 582 ? 17.326 9.808 14.976 1.00 21.31 583 LEU B O 1
ATOM 11951 N N . ALA B 1 583 ? 17.564 9.697 12.743 1.00 21.93 584 ALA B N 1
ATOM 11952 C CA . ALA B 1 583 ? 18.152 8.365 12.782 1.00 21.54 584 ALA B CA 1
ATOM 11953 C C . ALA B 1 583 ? 19.640 8.315 12.430 1.00 24.22 584 ALA B C 1
ATOM 11954 O O . ALA B 1 583 ? 20.237 7.241 12.375 1.00 26.80 584 ALA B O 1
ATOM 11956 N N . HIS B 1 584 ? 20.248 9.479 12.244 1.00 27.77 585 HIS B N 1
ATOM 11957 C CA . HIS B 1 584 ? 21.671 9.555 11.946 1.00 24.94 585 HIS B CA 1
ATOM 11958 C C . HIS B 1 584 ? 22.438 9.306 13.219 1.00 30.28 585 HIS B C 1
ATOM 11959 O O . HIS B 1 584 ? 22.896 10.250 13.873 1.00 32.56 585 HIS B O 1
ATOM 11966 N N . THR B 1 585 ? 22.527 8.033 13.595 1.00 27.08 586 THR B N 1
ATOM 11967 C CA . THR B 1 585 ? 23.039 7.664 14.898 1.00 26.00 586 THR B CA 1
ATOM 11968 C C . THR B 1 585 ? 24.067 6.554 14.812 1.00 27.90 586 THR B C 1
ATOM 11969 O O . THR B 1 585 ? 23.801 5.491 14.260 1.00 28.25 586 THR B O 1
ATOM 11973 N N . PRO B 1 586 ? 25.237 6.778 15.415 1.00 27.66 587 PRO B N 1
ATOM 11974 C CA . PRO B 1 586 ? 26.335 5.830 15.238 1.00 24.69 587 PRO B CA 1
ATOM 11975 C C . PRO B 1 586 ? 26.127 4.531 16.022 1.00 22.56 587 PRO B C 1
ATOM 11976 O O . PRO B 1 586 ? 25.375 4.519 16.993 1.00 20.80 587 PRO B O 1
ATOM 11980 N N . SER B 1 587 ? 26.793 3.464 15.577 1.00 20.10 588 SER B N 1
ATOM 11981 C CA . SER B 1 587 ? 26.774 2.163 16.221 1.00 15.81 588 SER B CA 1
ATOM 11982 C C . SER B 1 587 ? 28.138 1.906 16.869 1.00 21.27 588 SER B C 1
ATOM 11983 O O . SER B 1 587 ? 29.176 2.018 16.215 1.00 21.27 588 SER B O 1
ATOM 11986 N N . TYR B 1 588 ? 28.146 1.537 18.145 1.00 18.82 589 TYR B N 1
ATOM 11987 C CA . TYR B 1 588 ? 29.396 1.426 18.861 1.00 15.55 589 TYR B CA 1
ATOM 11988 C C . TYR B 1 588 ? 29.658 0.037 19.445 1.00 20.10 589 TYR B C 1
ATOM 11989 O O . TYR B 1 588 ? 30.756 -0.243 19.970 1.00 21.11 589 TYR B O 1
ATOM 11998 N N . SER B 1 589 ? 28.668 -0.840 19.342 1.00 20.00 590 SER B N 1
ATOM 11999 C CA . SER B 1 589 ? 28.848 -2.248 19.708 1.00 18.94 590 SER B CA 1
ATOM 12000 C C . SER B 1 589 ? 29.804 -2.897 18.704 1.00 24.06 590 SER B C 1
ATOM 12001 O O . SER B 1 589 ? 30.216 -2.277 17.700 1.00 20.59 590 SER B O 1
ATOM 12004 N N . GLY B 1 590 ? 30.188 -4.141 18.929 1.00 18.73 591 GLY B N 1
ATOM 12005 C CA . GLY B 1 590 ? 30.974 -4.746 17.860 1.00 28.28 591 GLY B CA 1
ATOM 12006 C C . GLY B 1 590 ? 30.316 -4.808 16.470 1.00 19.03 591 GLY B C 1
ATOM 12007 O O . GLY B 1 590 ? 31.016 -4.785 15.477 1.00 14.63 591 GLY B O 1
ATOM 12008 N N . ARG B 1 591 ? 28.977 -4.811 16.407 1.00 23.03 592 ARG B N 1
ATOM 12009 C CA . ARG B 1 591 ? 28.234 -5.181 15.187 1.00 19.62 592 ARG B CA 1
ATOM 12010 C C . ARG B 1 591 ? 27.036 -4.292 14.801 1.00 14.03 592 ARG B C 1
ATOM 12011 O O . ARG B 1 591 ? 26.422 -3.637 15.641 1.00 19.09 592 ARG B O 1
ATOM 12019 N N . ARG B 1 592 ? 26.714 -4.284 13.520 1.00 10.54 593 ARG B N 1
ATOM 12020 C CA . ARG B 1 592 ? 25.491 -3.652 13.036 1.00 14.88 593 ARG B CA 1
ATOM 12021 C C . ARG B 1 592 ? 24.684 -4.582 12.120 1.00 12.15 593 ARG B C 1
ATOM 12022 O O . ARG B 1 592 ? 25.240 -5.301 11.298 1.00 11.54 593 ARG B O 1
ATOM 12030 N N . ILE B 1 593 ? 23.368 -4.571 12.312 1.00 13.85 594 ILE B N 1
ATOM 12031 C CA . ILE B 1 593 ? 22.414 -5.286 11.473 1.00 11.33 594 ILE B CA 1
ATOM 12032 C C . ILE B 1 593 ? 21.625 -4.288 10.675 1.00 10.15 594 ILE B C 1
ATOM 12033 O O . ILE B 1 593 ? 20.798 -3.558 11.239 1.00 11.15 594 ILE B O 1
ATOM 12038 N N . SER B 1 594 ? 21.892 -4.235 9.376 1.00 9.83 595 SER B N 1
ATOM 12039 C CA . SER B 1 594 ? 21.186 -3.330 8.482 1.00 12.07 595 SER B CA 1
ATOM 12040 C C . SER B 1 594 ? 19.870 -3.939 8.046 1.00 13.93 595 SER B C 1
ATOM 12041 O O . SER B 1 594 ? 19.833 -5.082 7.592 1.00 14.90 595 SER B O 1
ATOM 12044 N N . VAL B 1 595 ? 18.791 -3.177 8.187 1.00 13.04 596 VAL B N 1
ATOM 12045 C CA . VAL B 1 595 ? 17.483 -3.603 7.706 1.00 15.69 596 VAL B CA 1
ATOM 12046 C C . VAL B 1 595 ? 16.872 -2.555 6.771 1.00 14.49 596 VAL B C 1
ATOM 12047 O O . VAL B 1 595 ? 16.309 -1.557 7.227 1.00 14.66 596 VAL B O 1
ATOM 12051 N N . GLY B 1 596 ? 16.956 -2.804 5.465 1.00 16.17 597 GLY B N 1
ATOM 12052 C CA . GLY B 1 596 ? 16.429 -1.891 4.463 1.00 15.83 597 GLY B CA 1
ATOM 12053 C C . GLY B 1 596 ? 17.360 -0.744 4.106 1.00 21.17 597 GLY B C 1
ATOM 12054 O O . GLY B 1 596 ? 16.938 0.228 3.478 1.00 28.77 597 GLY B O 1
ATOM 12055 N N . LEU B 1 597 ? 18.628 -0.862 4.496 1.00 19.13 598 LEU B N 1
ATOM 12056 C CA . LEU B 1 597 ? 19.635 0.171 4.264 1.00 17.67 598 LEU B CA 1
ATOM 12057 C C . LEU B 1 597 ? 20.901 -0.538 3.818 1.00 22.42 598 LEU B C 1
ATOM 12058 O O . LEU B 1 597 ? 21.139 -1.691 4.197 1.00 24.28 598 LEU B O 1
ATOM 12063 N N . PRO B 1 598 ? 21.759 0.149 3.058 1.00 24.57 599 PRO B N 1
ATOM 12064 C CA . PRO B 1 598 ? 22.984 -0.550 2.649 1.00 21.98 599 PRO B CA 1
ATOM 12065 C C . PRO B 1 598 ? 23.858 -0.758 3.867 1.00 27.04 599 PRO B C 1
ATOM 12066 O O . PRO B 1 598 ? 23.596 -0.123 4.899 1.00 29.80 599 PRO B O 1
ATOM 12070 N N . ASP B 1 599 ? 24.867 -1.618 3.783 1.00 26.07 600 ASP B N 1
ATOM 12071 C CA . ASP B 1 599 ? 25.754 -1.794 4.930 1.00 25.67 600 ASP B CA 1
ATOM 12072 C C . ASP B 1 599 ? 26.510 -0.491 5.217 1.00 30.25 600 ASP B C 1
ATOM 12073 O O . ASP B 1 599 ? 26.622 0.363 4.332 1.00 35.74 600 ASP B O 1
ATOM 12078 N N . SER B 1 600 ? 27.005 -0.324 6.447 1.00 27.87 601 SER B N 1
ATOM 12079 C CA . SER B 1 600 ? 27.907 0.790 6.772 1.00 21.45 601 SER B CA 1
ATOM 12080 C C . SER B 1 600 ? 29.399 0.409 6.915 1.00 23.19 601 SER B C 1
ATOM 12081 O O . SER B 1 600 ? 29.753 -0.646 7.474 1.00 21.32 601 SER B O 1
ATOM 12084 N N . GLY B 1 601 ? 30.265 1.286 6.407 1.00 22.93 602 GLY B N 1
ATOM 12085 C CA . GLY B 1 601 ? 31.700 1.175 6.603 1.00 16.11 602 GLY B CA 1
ATOM 12086 C C . GLY B 1 601 ? 32.127 1.352 8.053 1.00 22.22 602 GLY B C 1
ATOM 12087 O O . GLY B 1 601 ? 33.167 0.850 8.481 1.00 22.02 602 GLY B O 1
ATOM 12088 N N . ARG B 1 602 ? 31.329 2.061 8.840 1.00 23.79 603 ARG B N 1
ATOM 12089 C CA . ARG B 1 602 ? 31.750 2.339 10.207 1.00 21.24 603 ARG B CA 1
ATOM 12090 C C . ARG B 1 602 ? 31.467 1.174 11.130 1.00 22.19 603 ARG B C 1
ATOM 12091 O O . ARG B 1 602 ? 31.745 1.264 12.315 1.00 20.95 603 ARG B O 1
ATOM 12099 N N . ALA B 1 603 ? 30.897 0.088 10.611 1.00 22.85 604 ALA B N 1
ATOM 12100 C CA . ALA B 1 603 ? 30.499 -1.005 11.500 1.00 18.73 604 ALA B CA 1
ATOM 12101 C C . ALA B 1 603 ? 30.386 -2.355 10.803 1.00 16.55 604 ALA B C 1
ATOM 12102 O O . ALA B 1 603 ? 29.752 -2.472 9.768 1.00 19.37 604 ALA B O 1
ATOM 12104 N N . GLN B 1 604 ? 30.988 -3.377 11.400 1.00 18.88 605 GLN B N 1
ATOM 12105 C CA . GLN B 1 604 ? 30.957 -4.713 10.837 1.00 17.55 605 GLN B CA 1
ATOM 12106 C C . GLN B 1 604 ? 29.538 -5.263 10.864 1.00 19.72 605 GLN B C 1
ATOM 12107 O O . GLN B 1 604 ? 28.920 -5.389 11.929 1.00 16.78 605 GLN B O 1
ATOM 12113 N N . GLU B 1 605 ? 29.038 -5.593 9.681 1.00 17.89 606 GLU B N 1
ATOM 12114 C CA . GLU B 1 605 ? 27.675 -6.041 9.501 1.00 15.64 606 GLU B CA 1
ATOM 12115 C C . GLU B 1 605 ? 27.530 -7.458 10.010 1.00 16.18 606 GLU B C 1
ATOM 12116 O O . GLU B 1 605 ? 28.318 -8.328 9.659 1.00 18.06 606 GLU B O 1
ATOM 12122 N N . ILE B 1 606 ? 26.521 -7.694 10.837 1.00 14.43 607 ILE B N 1
ATOM 12123 C CA . ILE B 1 606 ? 26.151 -9.059 11.217 1.00 14.73 607 ILE B CA 1
ATOM 12124 C C . ILE B 1 606 ? 24.853 -9.337 10.464 1.00 14.54 607 ILE B C 1
ATOM 12125 O O . ILE B 1 606 ? 23.791 -8.840 10.816 1.00 13.05 607 ILE B O 1
ATOM 12130 N N . PRO B 1 607 ? 24.962 -10.089 9.359 1.00 19.81 608 PRO B N 1
ATOM 12131 C CA . PRO B 1 607 ? 23.898 -10.063 8.358 1.00 17.41 608 PRO B CA 1
ATOM 12132 C C . PRO B 1 607 ? 22.633 -10.692 8.903 1.00 14.69 608 PRO B C 1
ATOM 12133 O O . PRO B 1 607 ? 22.679 -11.706 9.590 1.00 11.17 608 PRO B O 1
ATOM 12137 N N . LEU B 1 608 ? 21.512 -10.055 8.600 1.00 18.73 609 LEU B N 1
ATOM 12138 C CA . LEU B 1 608 ? 20.197 -10.494 9.043 1.00 14.40 609 LEU B CA 1
ATOM 12139 C C . LEU B 1 608 ? 19.934 -12.015 8.821 1.00 16.34 609 LEU B C 1
ATOM 12140 O O . LEU B 1 608 ? 19.433 -12.704 9.712 1.00 15.93 609 LEU B O 1
ATOM 12145 N N . ASP B 1 609 ? 20.313 -12.557 7.669 1.00 16.81 610 ASP B N 1
ATOM 12146 C CA . ASP B 1 609 ? 20.017 -13.966 7.405 1.00 18.30 610 ASP B CA 1
ATOM 12147 C C . ASP B 1 609 ? 20.834 -14.950 8.219 1.00 13.66 610 ASP B C 1
ATOM 12148 O O . ASP B 1 609 ? 20.645 -16.140 8.079 1.00 17.47 610 ASP B O 1
ATOM 12153 N N . GLU B 1 610 ? 21.709 -14.467 9.087 1.00 11.58 611 GLU B N 1
ATOM 12154 C CA . GLU B 1 610 ? 22.461 -15.371 9.943 1.00 9.99 611 GLU B CA 1
ATOM 12155 C C . GLU B 1 610 ? 21.791 -15.517 11.279 1.00 11.95 611 GLU B C 1
ATOM 12156 O O . GLU B 1 610 ? 22.247 -16.276 12.142 1.00 11.74 611 GLU B O 1
ATOM 12162 N N . LEU B 1 611 ? 20.682 -14.801 11.445 1.00 12.37 612 LEU B N 1
ATOM 12163 C CA . LEU B 1 611 ? 20.022 -14.742 12.738 1.00 9.34 612 LEU B CA 1
ATOM 12164 C C . LEU B 1 611 ? 18.837 -15.717 12.873 1.00 12.54 612 LEU B C 1
ATOM 12165 O O . LEU B 1 611 ? 18.080 -15.956 11.931 1.00 11.77 612 LEU B O 1
ATOM 12170 N N . GLY B 1 612 ? 18.709 -16.305 14.056 1.00 15.06 613 GLY B N 1
ATOM 12171 C CA . GLY B 1 612 ? 17.618 -17.204 14.368 1.00 8.55 613 GLY B CA 1
ATOM 12172 C C . GLY B 1 612 ? 17.057 -16.931 15.744 1.00 7.57 613 GLY B C 1
ATOM 12173 O O . GLY B 1 612 ? 17.685 -16.291 16.588 1.00 8.60 613 GLY B O 1
ATOM 12174 N N . VAL B 1 613 ? 15.886 -17.483 15.999 1.00 8.60 614 VAL B N 1
ATOM 12175 C CA . VAL B 1 613 ? 15.190 -17.261 17.247 1.00 6.65 614 VAL B CA 1
ATOM 12176 C C . VAL B 1 613 ? 14.918 -18.622 17.909 1.00 10.93 614 VAL B C 1
ATOM 12177 O O . VAL B 1 613 ? 14.498 -19.581 17.243 1.00 10.45 614 VAL B O 1
ATOM 12181 N N . GLY B 1 614 ? 15.228 -18.715 19.203 1.00 10.50 615 GLY B N 1
ATOM 12182 C CA . GLY B 1 614 ? 15.038 -19.918 20.003 1.00 10.29 615 GLY B CA 1
ATOM 12183 C C . GLY B 1 614 ? 14.207 -19.483 21.202 1.00 13.54 615 GLY B C 1
ATOM 12184 O O . GLY B 1 614 ? 13.867 -18.312 21.320 1.00 12.56 615 GLY B O 1
ATOM 12185 N N . ALA B 1 615 ? 13.857 -20.399 22.095 1.00 19.54 616 ALA B N 1
ATOM 12186 C CA . ALA B 1 615 ? 13.055 -20.012 23.254 1.00 15.23 616 ALA B CA 1
ATOM 12187 C C . ALA B 1 615 ? 13.268 -20.933 24.439 1.00 19.49 616 ALA B C 1
ATOM 12188 O O . ALA B 1 615 ? 13.420 -22.137 24.278 1.00 20.57 616 ALA B O 1
ATOM 12190 N N . ASN B 1 616 ? 13.232 -20.378 25.641 1.00 18.39 617 ASN B N 1
ATOM 12191 C CA . ASN B 1 616 ? 13.107 -21.237 26.804 1.00 19.61 617 ASN B CA 1
ATOM 12192 C C . ASN B 1 616 ? 11.825 -20.850 27.551 1.00 18.88 617 ASN B C 1
ATOM 12193 O O . ASN B 1 616 ? 11.038 -20.058 27.041 1.00 18.08 617 ASN B O 1
ATOM 12198 N N . LEU B 1 617 ? 11.586 -21.422 28.723 1.00 20.08 618 LEU B N 1
ATOM 12199 C CA . LEU B 1 617 ? 10.316 -21.182 29.409 1.00 19.53 618 LEU B CA 1
ATOM 12200 C C . LEU B 1 617 ? 10.150 -19.708 29.723 1.00 23.97 618 LEU B C 1
ATOM 12201 O O . LEU B 1 617 ? 9.031 -19.200 29.781 1.00 24.44 618 LEU B O 1
ATOM 12206 N N . GLU B 1 618 ? 11.277 -19.014 29.846 1.00 21.16 619 GLU B N 1
ATOM 12207 C CA . GLU B 1 618 ? 11.290 -17.649 30.341 1.00 20.95 619 GLU B CA 1
ATOM 12208 C C . GLU B 1 618 ? 11.382 -16.579 29.256 1.00 21.12 619 GLU B C 1
ATOM 12209 O O . GLU B 1 618 ? 10.818 -15.500 29.412 1.00 21.45 619 GLU B O 1
ATOM 12215 N N . ARG B 1 619 ? 12.132 -16.850 28.188 1.00 18.83 620 ARG B N 1
ATOM 12216 C CA . ARG B 1 619 ? 12.411 -15.826 27.171 1.00 15.47 620 ARG B CA 1
ATOM 12217 C C . ARG B 1 619 ? 12.472 -16.364 25.726 1.00 16.32 620 ARG B C 1
ATOM 12218 O O . ARG B 1 619 ? 12.676 -17.571 25.478 1.00 13.90 620 ARG B O 1
ATOM 12226 N N . LEU B 1 620 ? 12.275 -15.459 24.771 1.00 12.48 621 LEU B N 1
ATOM 12227 C CA . LEU B 1 620 ? 12.707 -15.710 23.414 1.00 13.15 621 LEU B CA 1
ATOM 12228 C C . LEU B 1 620 ? 14.170 -15.312 23.397 1.00 13.42 621 LEU B C 1
ATOM 12229 O O . LEU B 1 620 ? 14.608 -14.555 24.270 1.00 17.26 621 LEU B O 1
ATOM 12234 N N . CYS B 1 621 ? 14.940 -15.786 22.426 1.00 11.45 622 CYS B N 1
ATOM 12235 C CA . CYS B 1 621 ? 16.302 -15.272 22.303 1.00 13.58 622 CYS B CA 1
ATOM 12236 C C . CYS B 1 621 ? 16.865 -15.363 20.912 1.00 14.67 622 CYS B C 1
ATOM 12237 O O . CYS B 1 621 ? 16.677 -16.365 20.220 1.00 12.92 622 CYS B O 1
ATOM 12240 N N . LEU B 1 622 ? 17.572 -14.297 20.534 1.00 12.43 623 LEU B N 1
ATOM 12241 C CA . LEU B 1 622 ? 18.205 -14.173 19.234 1.00 11.55 623 LEU B CA 1
ATOM 12242 C C . LEU B 1 622 ? 19.508 -14.967 19.201 1.00 14.09 623 LEU B C 1
ATOM 12243 O O . LEU B 1 622 ? 20.306 -14.941 20.151 1.00 10.23 623 LEU B O 1
ATOM 12248 N N . VAL B 1 623 ? 19.716 -15.704 18.117 1.00 14.08 624 VAL B N 1
ATOM 12249 C CA . VAL B 1 623 ? 20.893 -16.548 18.040 1.00 12.79 624 VAL B CA 1
ATOM 12250 C C . VAL B 1 623 ? 21.573 -16.279 16.719 1.00 10.41 624 VAL B C 1
ATOM 12251 O O . VAL B 1 623 ? 20.906 -16.179 15.698 1.00 14.67 624 VAL B O 1
ATOM 12255 N N . HIS B 1 624 ? 22.888 -16.094 16.741 1.00 10.28 625 HIS B N 1
ATOM 12256 C CA . HIS B 1 624 ? 23.683 -16.049 15.507 1.00 12.60 625 HIS B CA 1
ATOM 12257 C C . HIS B 1 624 ? 23.993 -17.495 15.148 1.00 15.12 625 HIS B C 1
ATOM 12258 O O . HIS B 1 624 ? 24.812 -18.144 15.792 1.00 15.68 625 HIS B O 1
ATOM 12265 N N . LEU B 1 625 ? 23.312 -18.005 14.130 1.00 17.81 626 LEU B N 1
ATOM 12266 C CA . LEU B 1 625 ? 23.353 -19.438 13.808 1.00 20.02 626 LEU B CA 1
ATOM 12267 C C . LEU B 1 625 ? 24.756 -20.044 13.576 1.00 20.68 626 LEU B C 1
ATOM 12268 O O . LEU B 1 625 ? 25.048 -21.131 14.091 1.00 21.80 626 LEU B O 1
ATOM 12273 N N . PRO B 1 626 ? 25.623 -19.347 12.820 1.00 13.44 627 PRO B N 1
ATOM 12274 C CA . PRO B 1 626 ? 26.952 -19.912 12.578 1.00 15.73 627 PRO B CA 1
ATOM 12275 C C . PRO B 1 626 ? 27.811 -20.188 13.812 1.00 23.07 627 PRO B C 1
ATOM 12276 O O . PRO B 1 626 ? 28.639 -21.098 13.763 1.00 25.12 627 PRO B O 1
ATOM 12280 N N . THR B 1 627 ? 27.619 -19.453 14.898 1.00 21.14 628 THR B N 1
ATOM 12281 C CA . THR B 1 627 ? 28.564 -19.538 16.006 1.00 21.54 628 THR B CA 1
ATOM 12282 C C . THR B 1 627 ? 27.930 -20.112 17.275 1.00 24.35 628 THR B C 1
ATOM 12283 O O . THR B 1 627 ? 28.625 -20.502 18.211 1.00 29.95 628 THR B O 1
ATOM 12287 N N . GLY B 1 628 ? 26.610 -20.174 17.299 1.00 21.97 629 GLY B N 1
ATOM 12288 C CA . GLY B 1 628 ? 25.911 -20.645 18.470 1.00 20.88 629 GLY B CA 1
ATOM 12289 C C . GLY B 1 628 ? 26.089 -19.700 19.639 1.00 25.31 629 GLY B C 1
ATOM 12290 O O . GLY B 1 628 ? 26.249 -20.127 20.784 1.00 32.33 629 GLY B O 1
ATOM 12291 N N . ARG B 1 629 ? 26.073 -18.408 19.361 1.00 19.52 630 ARG B N 1
ATOM 12292 C CA . ARG B 1 629 ? 26.106 -17.433 20.432 1.00 18.45 630 ARG B CA 1
ATOM 12293 C C . ARG B 1 629 ? 24.883 -16.565 20.327 1.00 15.07 630 ARG B C 1
ATOM 12294 O O . ARG B 1 629 ? 24.466 -16.221 19.228 1.00 12.34 630 ARG B O 1
ATOM 12302 N N . GLU B 1 630 ? 24.344 -16.152 21.468 1.00 17.75 631 GLU B N 1
ATOM 12303 C CA . GLU B 1 630 ? 23.190 -15.270 21.455 1.00 12.13 631 GLU B CA 1
ATOM 12304 C C . GLU B 1 630 ? 23.573 -13.883 20.994 1.00 11.74 631 GLU B C 1
ATOM 12305 O O . GLU B 1 630 ? 24.734 -13.520 21.024 1.00 13.12 631 GLU B O 1
ATOM 12311 N N . VAL B 1 631 ? 22.593 -13.107 20.551 1.00 10.79 632 VAL B N 1
ATOM 12312 C CA . VAL B 1 631 ? 22.866 -11.752 20.113 1.00 11.95 632 VAL B CA 1
ATOM 12313 C C . VAL B 1 631 ? 21.952 -10.809 20.861 1.00 9.99 632 VAL B C 1
ATOM 12314 O O . VAL B 1 631 ? 20.768 -11.068 20.969 1.00 10.68 632 VAL B O 1
ATOM 12318 N N . VAL B 1 632 ? 22.501 -9.711 21.367 1.00 8.31 633 VAL B N 1
ATOM 12319 C CA . VAL B 1 632 ? 21.697 -8.729 22.049 1.00 7.00 633 VAL B CA 1
ATOM 12320 C C . VAL B 1 632 ? 21.756 -7.443 21.266 1.00 10.38 633 VAL B C 1
ATOM 12321 O O . VAL B 1 632 ? 22.715 -6.676 21.386 1.00 11.92 633 VAL B O 1
ATOM 12325 N N . PRO B 1 633 ? 20.740 -7.214 20.414 1.00 10.94 634 PRO B N 1
ATOM 12326 C CA . PRO B 1 633 ? 20.733 -6.026 19.573 1.00 10.89 634 PRO B CA 1
ATOM 12327 C C . PRO B 1 633 ? 20.319 -4.846 20.396 1.00 8.34 634 PRO B C 1
ATOM 12328 O O . PRO B 1 633 ? 19.620 -5.027 21.377 1.00 14.32 634 PRO B O 1
ATOM 12332 N N . ALA B 1 634 ? 20.773 -3.664 20.035 1.00 9.52 635 ALA B N 1
ATOM 12333 C CA . ALA B 1 634 ? 20.225 -2.464 20.640 1.00 12.98 635 ALA B CA 1
ATOM 12334 C C . ALA B 1 634 ? 19.751 -1.479 19.556 1.00 10.67 635 ALA B C 1
ATOM 12335 O O . ALA B 1 634 ? 20.177 -1.530 18.422 1.00 10.20 635 ALA B O 1
ATOM 12337 N N . LEU B 1 635 ? 18.849 -0.595 19.913 1.00 9.67 636 LEU B N 1
ATOM 12338 C CA . LEU B 1 635 ? 18.451 0.433 19.002 1.00 14.15 636 LEU B CA 1
ATOM 12339 C C . LEU B 1 635 ? 18.995 1.752 19.556 1.00 14.62 636 LEU B C 1
ATOM 12340 O O . LEU B 1 635 ? 18.454 2.313 20.493 1.00 16.75 636 LEU B O 1
ATOM 12345 N N . PRO B 1 636 ? 20.121 2.214 19.021 1.00 15.35 637 PRO B N 1
ATOM 12346 C CA . PRO B 1 636 ? 20.786 3.365 19.643 1.00 16.46 637 PRO B CA 1
ATOM 12347 C C . PRO B 1 636 ? 20.260 4.740 19.194 1.00 17.40 637 PRO B C 1
ATOM 12348 O O . PRO B 1 636 ? 21.017 5.681 18.995 1.00 18.73 637 PRO B O 1
ATOM 12352 N N . ASN B 1 637 ? 18.960 4.824 18.967 1.00 18.69 638 ASN B N 1
ATOM 12353 C CA . ASN B 1 637 ? 18.316 6.104 18.750 1.00 15.77 638 ASN B CA 1
ATOM 12354 C C . ASN B 1 637 ? 16.937 6.091 19.401 1.00 18.92 638 ASN B C 1
ATOM 12355 O O . ASN B 1 637 ? 16.603 5.115 20.081 1.00 19.69 638 ASN B O 1
ATOM 12360 N N . MET B 1 638 ? 16.148 7.154 19.215 1.00 15.25 639 MET B N 1
ATOM 12361 C CA . MET B 1 638 ? 14.824 7.217 19.834 1.00 17.95 639 MET B CA 1
ATOM 12362 C C . MET B 1 638 ? 13.711 7.164 18.821 1.00 19.29 639 MET B C 1
ATOM 12363 O O . MET B 1 638 ? 12.592 7.605 19.098 1.00 24.95 639 MET B O 1
ATOM 12368 N N . VAL B 1 639 ? 13.995 6.624 17.650 1.00 16.47 640 VAL B N 1
ATOM 12369 C CA . VAL B 1 639 ? 12.928 6.388 16.698 1.00 17.57 640 VAL B CA 1
ATOM 12370 C C . VAL B 1 639 ? 12.046 5.230 17.185 1.00 17.22 640 VAL B C 1
ATOM 12371 O O . VAL B 1 639 ? 12.537 4.212 17.665 1.00 21.15 640 VAL B O 1
ATOM 12375 N N . SER B 1 640 ? 10.739 5.398 17.100 1.00 18.31 641 SER B N 1
ATOM 12376 C CA . SER B 1 640 ? 9.816 4.386 17.608 1.00 19.02 641 SER B CA 1
ATOM 12377 C C . SER B 1 640 ? 9.786 3.157 16.685 1.00 18.74 641 SER B C 1
ATOM 12378 O O . SER B 1 640 ? 9.288 3.237 15.553 1.00 15.82 641 SER B O 1
ATOM 12381 N N . ALA B 1 641 ? 10.336 2.036 17.150 1.00 15.65 642 ALA B N 1
ATOM 12382 C CA . ALA B 1 641 ? 10.308 0.812 16.354 1.00 11.80 642 ALA B CA 1
ATOM 12383 C C . ALA B 1 641 ? 8.856 0.444 16.098 1.00 15.49 642 ALA B C 1
ATOM 12384 O O . ALA B 1 641 ? 8.476 0.020 14.993 1.00 12.49 642 ALA B O 1
ATOM 12386 N N . PHE B 1 642 ? 8.041 0.646 17.128 1.00 14.01 643 PHE B N 1
ATOM 12387 C CA . PHE B 1 642 ? 6.614 0.381 17.046 1.00 15.76 643 PHE B CA 1
ATOM 12388 C C . PHE B 1 642 ? 5.966 1.133 15.866 1.00 19.74 643 PHE B C 1
ATOM 12389 O O . PHE B 1 642 ? 5.300 0.529 15.019 1.00 20.37 643 PHE B O 1
ATOM 12397 N N . ALA B 1 643 ? 6.220 2.432 15.761 1.00 16.48 644 ALA B N 1
ATOM 12398 C CA . ALA B 1 643 ? 5.521 3.225 14.778 1.00 15.56 644 ALA B CA 1
ATOM 12399 C C . ALA B 1 643 ? 6.257 3.250 13.462 1.00 18.91 644 ALA B C 1
ATOM 12400 O O . ALA B 1 643 ? 5.656 3.473 12.416 1.00 19.34 644 ALA B O 1
ATOM 12402 N N . GLN B 1 644 ? 7.560 3.015 13.496 1.00 22.36 645 GLN B N 1
ATOM 12403 C CA . GLN B 1 644 ? 8.371 3.366 12.331 1.00 19.43 645 GLN B CA 1
ATOM 12404 C C . GLN B 1 644 ? 9.217 2.259 11.695 1.00 16.17 645 GLN B C 1
ATOM 12405 O O . GLN B 1 644 ? 9.697 2.434 10.581 1.00 16.88 645 GLN B O 1
ATOM 12411 N N . ALA B 1 645 ? 9.357 1.110 12.352 1.00 11.53 646 ALA B N 1
ATOM 12412 C CA . ALA B 1 645 ? 10.294 0.105 11.855 1.00 11.65 646 ALA B CA 1
ATOM 12413 C C . ALA B 1 645 ? 9.624 -1.072 11.156 1.00 11.95 646 ALA B C 1
ATOM 12414 O O . ALA B 1 645 ? 8.574 -1.550 11.582 1.00 8.91 646 ALA B O 1
ATOM 12416 N N . PRO B 1 646 ? 10.229 -1.515 10.049 1.00 14.13 647 PRO B N 1
ATOM 12417 C CA . PRO B 1 646 ? 9.870 -2.766 9.386 1.00 10.92 647 PRO B CA 1
ATOM 12418 C C . PRO B 1 646 ? 9.978 -3.887 10.403 1.00 14.72 647 PRO B C 1
ATOM 12419 O O . PRO B 1 646 ? 10.891 -3.875 11.237 1.00 15.40 647 PRO B O 1
ATOM 12423 N N . ASN B 1 647 ? 9.080 -4.857 10.326 1.00 14.15 648 ASN B N 1
ATOM 12424 C CA . ASN B 1 647 ? 9.009 -5.917 11.322 1.00 11.90 648 ASN B CA 1
ATOM 12425 C C . ASN B 1 647 ? 10.329 -6.602 11.749 1.00 10.91 648 ASN B C 1
ATOM 12426 O O . ASN B 1 647 ? 10.486 -6.897 12.922 1.00 10.78 648 ASN B O 1
ATOM 12431 N N . PRO B 1 648 ? 11.244 -6.929 10.804 1.00 12.15 649 PRO B N 1
ATOM 12432 C CA . PRO B 1 648 ? 12.423 -7.646 11.321 1.00 11.87 649 PRO B CA 1
ATOM 12433 C C . PRO B 1 648 ? 13.226 -6.754 12.238 1.00 8.10 649 PRO B C 1
ATOM 12434 O O . PRO B 1 648 ? 13.728 -7.224 13.256 1.00 4.99 649 PRO B O 1
ATOM 12438 N N . ALA B 1 649 ? 13.323 -5.479 11.863 1.00 9.05 650 ALA B N 1
ATOM 12439 C CA . ALA B 1 649 ? 14.017 -4.487 12.683 1.00 9.78 650 ALA B CA 1
ATOM 12440 C C . ALA B 1 649 ? 13.386 -4.345 14.066 1.00 8.46 650 ALA B C 1
ATOM 12441 O O . ALA B 1 649 ? 14.086 -4.384 15.078 1.00 8.00 650 ALA B O 1
ATOM 12443 N N . ARG B 1 650 ? 12.061 -4.200 14.107 1.00 10.93 651 ARG B N 1
ATOM 12444 C CA . ARG B 1 650 ? 11.359 -4.051 15.369 1.00 8.38 651 ARG B CA 1
ATOM 12445 C C . ARG B 1 650 ? 11.510 -5.318 16.197 1.00 7.46 651 ARG B C 1
ATOM 12446 O O . ARG B 1 650 ? 11.619 -5.269 17.422 1.00 10.55 651 ARG B O 1
ATOM 12454 N N . LEU B 1 651 ? 11.547 -6.454 15.525 1.00 5.92 652 LEU B N 1
ATOM 12455 C CA . LEU B 1 651 ? 11.687 -7.731 16.210 1.00 7.83 652 LEU B CA 1
ATOM 12456 C C . LEU B 1 651 ? 13.074 -7.840 16.834 1.00 8.86 652 LEU B C 1
ATOM 12457 O O . LEU B 1 651 ? 13.213 -8.381 17.932 1.00 10.60 652 LEU B O 1
ATOM 12462 N N . LEU B 1 652 ? 14.097 -7.328 16.147 1.00 7.54 653 LEU B N 1
ATOM 12463 C CA . LEU B 1 652 ? 15.463 -7.352 16.695 1.00 9.41 653 LEU B CA 1
ATOM 12464 C C . LEU B 1 652 ? 15.533 -6.555 17.981 1.00 10.89 653 LEU B C 1
ATOM 12465 O O . LEU B 1 652 ? 16.022 -7.037 19.011 1.00 10.07 653 LEU B O 1
ATOM 12470 N N . PHE B 1 653 ? 14.992 -5.346 17.921 1.00 9.90 654 PHE B N 1
ATOM 12471 C CA . PHE B 1 653 ? 14.948 -4.468 19.068 1.00 7.88 654 PHE B CA 1
ATOM 12472 C C . PHE B 1 653 ? 14.252 -5.087 20.274 1.00 11.29 654 PHE B C 1
ATOM 12473 O O . PHE B 1 653 ? 14.774 -5.059 21.393 1.00 12.22 654 PHE B O 1
ATOM 12481 N N . GLU B 1 654 ? 13.068 -5.652 20.071 1.00 13.26 655 GLU B N 1
ATOM 12482 C CA . GLU B 1 654 ? 12.312 -6.137 21.226 1.00 11.35 655 GLU B CA 1
ATOM 12483 C C . GLU B 1 654 ? 12.953 -7.396 21.782 1.00 8.37 655 GLU B C 1
ATOM 12484 O O . GLU B 1 654 ? 12.872 -7.653 22.977 1.00 9.46 655 GLU B O 1
ATOM 12490 N N . LEU B 1 655 ? 13.569 -8.190 20.913 1.00 7.03 656 LEU B N 1
ATOM 12491 C CA . LEU B 1 655 ? 14.260 -9.398 21.364 1.00 8.07 656 LEU B CA 1
ATOM 12492 C C . LEU B 1 655 ? 15.454 -9.037 22.254 1.00 8.10 656 LEU B C 1
ATOM 12493 O O . LEU B 1 655 ? 15.773 -9.743 23.191 1.00 7.48 656 LEU B O 1
ATOM 12498 N N . GLY B 1 656 ? 16.112 -7.925 21.952 1.00 9.28 657 GLY B N 1
ATOM 12499 C CA . GLY B 1 656 ? 17.216 -7.476 22.771 1.00 11.28 657 GLY B CA 1
ATOM 12500 C C . GLY B 1 656 ? 16.820 -7.248 24.223 1.00 11.87 657 GLY B C 1
ATOM 12501 O O . GLY B 1 656 ? 17.643 -7.416 25.141 1.00 11.81 657 GLY B O 1
ATOM 12502 N N . LEU B 1 657 ? 15.557 -6.885 24.435 1.00 9.23 658 LEU B N 1
ATOM 12503 C CA . LEU B 1 657 ? 15.083 -6.568 25.772 1.00 10.84 658 LEU B CA 1
ATOM 12504 C C . LEU B 1 657 ? 14.472 -7.786 26.472 1.00 9.91 658 LEU B C 1
ATOM 12505 O O . LEU B 1 657 ? 13.987 -7.672 27.592 1.00 12.50 658 LEU B O 1
ATOM 12510 N N . GLU B 1 658 ? 14.490 -8.943 25.824 1.00 8.64 659 GLU B N 1
ATOM 12511 C CA . GLU B 1 658 ? 14.018 -10.163 26.486 1.00 11.82 659 GLU B CA 1
ATOM 12512 C C . GLU B 1 658 ? 14.858 -10.467 27.719 1.00 14.03 659 GLU B C 1
ATOM 12513 O O . GLU B 1 658 ? 16.050 -10.191 27.750 1.00 18.18 659 GLU B O 1
ATOM 12519 N N . GLY B 1 659 ? 14.240 -11.050 28.733 1.00 15.90 660 GLY B N 1
ATOM 12520 C CA . GLY B 1 659 ? 14.953 -11.437 29.935 1.00 17.96 660 GLY B CA 1
ATOM 12521 C C . GLY B 1 659 ? 15.281 -10.274 30.850 1.00 16.49 660 GLY B C 1
ATOM 12522 O O . GLY B 1 659 ? 15.858 -10.475 31.919 1.00 20.48 660 GLY B O 1
ATOM 12523 N N . GLN B 1 660 ? 14.905 -9.068 30.436 1.00 12.13 661 GLN B N 1
ATOM 12524 C CA . GLN B 1 660 ? 15.076 -7.880 31.259 1.00 15.39 661 GLN B CA 1
ATOM 12525 C C . GLN B 1 660 ? 13.734 -7.290 31.754 1.00 17.47 661 GLN B C 1
ATOM 12526 O O . GLN B 1 660 ? 12.842 -6.977 30.962 1.00 16.64 661 GLN B O 1
ATOM 12532 N N . ARG B 1 661 ? 13.616 -7.092 33.062 1.00 17.13 662 ARG B N 1
ATOM 12533 C CA . ARG B 1 661 ? 12.464 -6.394 33.620 1.00 16.75 662 ARG B CA 1
ATOM 12534 C C . ARG B 1 661 ? 12.604 -4.892 33.372 1.00 18.57 662 ARG B C 1
ATOM 12535 O O . ARG B 1 661 ? 13.555 -4.269 33.824 1.00 17.05 662 ARG B O 1
ATOM 12543 N N . LEU B 1 662 ? 11.649 -4.317 32.653 1.00 20.17 663 LEU B N 1
ATOM 12544 C CA . LEU B 1 662 ? 11.803 -2.982 32.094 1.00 17.55 663 LEU B CA 1
ATOM 12545 C C . LEU B 1 662 ? 11.090 -1.949 32.922 1.00 20.82 663 LEU B C 1
ATOM 12546 O O . LEU B 1 662 ? 9.901 -2.089 33.192 1.00 23.86 663 LEU B O 1
ATOM 12551 N N . TRP B 1 663 ? 11.813 -0.905 33.316 1.00 20.55 664 TRP B N 1
ATOM 12552 C CA . TRP B 1 663 ? 11.224 0.156 34.114 1.00 16.53 664 TRP B CA 1
ATOM 12553 C C . TRP B 1 663 ? 10.110 0.815 33.316 1.00 14.17 664 TRP B C 1
ATOM 12554 O O . TRP B 1 663 ? 10.096 0.725 32.104 1.00 15.65 664 TRP B O 1
ATOM 12565 N N . GLU B 1 664 ? 9.159 1.443 34.003 1.00 17.66 665 GLU B N 1
ATOM 12566 C CA . GLU B 1 664 ? 8.143 2.267 33.342 1.00 17.98 665 GLU B CA 1
ATOM 12567 C C . GLU B 1 664 ? 7.921 3.553 34.118 1.00 15.10 665 GLU B C 1
ATOM 12568 O O . GLU B 1 664 ? 8.307 3.643 35.282 1.00 17.68 665 GLU B O 1
ATOM 12574 N N . PRO B 1 665 ? 7.316 4.560 33.478 1.00 12.40 666 PRO B N 1
ATOM 12575 C CA . PRO B 1 665 ? 6.873 5.729 34.232 1.00 13.79 666 PRO B CA 1
ATOM 12576 C C . PRO B 1 665 ? 5.950 5.372 35.375 1.00 18.29 666 PRO B C 1
ATOM 12577 O O . PRO B 1 665 ? 5.519 4.220 35.505 1.00 15.22 666 PRO B O 1
ATOM 12581 N N . TRP B 1 666 ? 5.709 6.351 36.240 1.00 21.30 667 TRP B N 1
ATOM 12582 C CA . TRP B 1 666 ? 4.754 6.194 37.321 1.00 20.19 667 TRP B CA 1
ATOM 12583 C C . TRP B 1 666 ? 3.380 5.944 36.696 1.00 20.11 667 TRP B C 1
ATOM 12584 O O . TRP B 1 666 ? 2.957 6.715 35.825 1.00 13.52 667 TRP B O 1
ATOM 12595 N N . ASP B 1 667 ? 2.702 4.873 37.119 1.00 14.74 668 ASP B N 1
ATOM 12596 C CA . ASP B 1 667 ? 1.398 4.553 36.539 1.00 16.44 668 ASP B CA 1
ATOM 12597 C C . ASP B 1 667 ? 0.231 4.745 37.513 1.00 18.32 668 ASP B C 1
ATOM 12598 O O . ASP B 1 667 ? 0.110 4.007 38.505 1.00 14.06 668 ASP B O 1
ATOM 12603 N N . TRP B 1 668 ? -0.644 5.706 37.208 1.00 16.84 669 TRP B N 1
ATOM 12604 C CA . TRP B 1 668 ? -1.744 6.010 38.109 1.00 17.96 669 TRP B CA 1
ATOM 12605 C C . TRP B 1 668 ? -2.883 5.064 37.877 1.00 19.64 669 TRP B C 1
ATOM 12606 O O . TRP B 1 668 ? -3.708 4.849 38.766 1.00 21.64 669 TRP B O 1
ATOM 12617 N N . GLY B 1 669 ? -2.915 4.473 36.689 1.00 22.85 670 GLY B N 1
ATOM 12618 C CA . GLY B 1 669 ? -3.960 3.521 36.356 1.00 23.73 670 GLY B CA 1
ATOM 12619 C C . GLY B 1 669 ? -5.336 4.160 36.304 1.00 20.57 670 GLY B C 1
ATOM 12620 O O . GLY B 1 669 ? -5.491 5.293 35.847 1.00 23.10 670 GLY B O 1
ATOM 12621 N N . ALA B 1 670 ? -6.335 3.440 36.803 1.00 23.16 671 ALA B N 1
ATOM 12622 C CA . ALA B 1 670 ? -7.730 3.904 36.768 1.00 26.59 671 ALA B CA 1
ATOM 12623 C C . ALA B 1 670 ? -7.952 5.279 37.415 1.00 24.74 671 ALA B C 1
ATOM 12624 O O . ALA B 1 670 ? -8.875 6.017 37.026 1.00 25.06 671 ALA B O 1
ATOM 12626 N N . LEU B 1 671 ? -7.096 5.608 38.389 1.00 20.13 672 LEU B N 1
ATOM 12627 C CA . LEU B 1 671 ? -7.188 6.838 39.167 1.00 18.37 672 LEU B CA 1
ATOM 12628 C C . LEU B 1 671 ? -6.943 8.090 38.338 1.00 25.13 672 LEU B C 1
ATOM 12629 O O . LEU B 1 671 ? -7.026 9.199 38.853 1.00 25.70 672 LEU B O 1
ATOM 12634 N N . SER B 1 672 ? -6.638 7.909 37.057 1.00 24.68 673 SER B N 1
ATOM 12635 C CA . SER B 1 672 ? -6.352 9.024 36.172 1.00 21.22 673 SER B CA 1
ATOM 12636 C C . SER B 1 672 ? -7.571 9.901 35.924 1.00 25.54 673 SER B C 1
ATOM 12637 O O . SER B 1 672 ? -7.460 10.987 35.346 1.00 25.48 673 SER B O 1
ATOM 12640 N N . GLU B 1 673 ? -8.737 9.428 36.353 1.00 28.26 674 GLU B N 1
ATOM 12641 C CA . GLU B 1 673 ? -9.973 10.179 36.143 1.00 33.22 674 GLU B CA 1
ATOM 12642 C C . GLU B 1 673 ? -10.159 11.271 37.194 1.00 31.28 674 GLU B C 1
ATOM 12643 O O . GLU B 1 673 ? -10.940 12.203 36.983 1.00 32.01 674 GLU B O 1
ATOM 12649 N N . MET B 1 674 ? -9.461 11.144 38.327 1.00 24.78 675 MET B N 1
ATOM 12650 C CA . MET B 1 674 ? -9.559 12.128 39.396 1.00 22.00 675 MET B CA 1
ATOM 12651 C C . MET B 1 674 ? -9.179 13.498 38.851 1.00 26.32 675 MET B C 1
ATOM 12652 O O . MET B 1 674 ? -8.240 13.613 38.057 1.00 26.08 675 MET B O 1
ATOM 12657 N N . PRO B 1 675 ? -9.888 14.550 39.293 1.00 25.24 676 PRO B N 1
ATOM 12658 C CA . PRO B 1 675 ? -9.678 15.930 38.809 1.00 24.43 676 PRO B CA 1
ATOM 12659 C C . PRO B 1 675 ? -8.306 16.460 39.205 1.00 22.04 676 PRO B C 1
ATOM 12660 O O . PRO B 1 675 ? -7.705 17.293 38.521 1.00 20.82 676 PRO B O 1
ATOM 12664 N N . PHE B 1 676 ? -7.821 15.985 40.338 1.00 17.35 677 PHE B N 1
ATOM 12665 C CA . PHE B 1 676 ? -6.485 16.329 40.733 1.00 22.76 677 PHE B CA 1
ATOM 12666 C C . PHE B 1 676 ? -5.704 15.100 41.181 1.00 20.71 677 PHE B C 1
ATOM 12667 O O . PHE B 1 676 ? -6.195 14.282 41.960 1.00 22.38 677 PHE B O 1
ATOM 12675 N N . LEU B 1 677 ? -4.483 14.986 40.670 1.00 19.10 678 LEU B N 1
ATOM 12676 C CA . LEU B 1 677 ? -3.552 13.980 41.148 1.00 21.98 678 LEU B CA 1
ATOM 12677 C C . LEU B 1 677 ? -2.310 14.618 41.776 1.00 19.17 678 LEU B C 1
ATOM 12678 O O . LEU B 1 677 ? -1.555 15.330 41.128 1.00 20.71 678 LEU B O 1
ATOM 12683 N N . PRO B 1 678 ? -2.085 14.337 43.053 1.00 18.78 679 PRO B N 1
ATOM 12684 C CA . PRO B 1 678 ? -0.921 14.898 43.736 1.00 24.06 679 PRO B CA 1
ATOM 12685 C C . PRO B 1 678 ? 0.382 14.381 43.136 1.00 22.77 679 PRO B C 1
ATOM 12686 O O . PRO B 1 678 ? 0.430 13.237 42.704 1.00 24.66 679 PRO B O 1
ATOM 12690 N N . GLY B 1 679 ? 1.418 15.210 43.109 1.00 27.49 680 GLY B N 1
ATOM 12691 C CA . GLY B 1 679 ? 2.758 14.744 42.802 1.00 25.23 680 GLY B CA 1
ATOM 12692 C C . GLY B 1 679 ? 3.230 13.684 43.802 1.00 26.91 680 GLY B C 1
ATOM 12693 O O . GLY B 1 679 ? 2.785 13.630 44.973 1.00 22.37 680 GLY B O 1
ATOM 12694 N N . VAL B 1 680 ? 4.107 12.802 43.335 1.00 17.75 681 VAL B N 1
ATOM 12695 C CA . VAL B 1 680 ? 4.616 11.749 44.198 1.00 22.16 681 VAL B CA 1
ATOM 12696 C C . VAL B 1 680 ? 6.107 11.990 44.454 1.00 26.78 681 VAL B C 1
ATOM 12697 O O . VAL B 1 680 ? 6.907 12.095 43.516 1.00 24.59 681 VAL B O 1
ATOM 12701 N N . ARG B 1 681 ? 6.467 12.122 45.730 1.00 27.00 682 ARG B N 1
ATOM 12702 C CA . ARG B 1 681 ? 7.836 12.431 46.098 1.00 21.97 682 ARG B CA 1
ATOM 12703 C C . ARG B 1 681 ? 8.438 11.236 46.815 1.00 22.01 682 ARG B C 1
ATOM 12704 O O . ARG B 1 681 ? 7.865 10.704 47.785 1.00 21.18 682 ARG B O 1
ATOM 12712 N N . TYR B 1 682 ? 9.600 10.829 46.323 1.00 17.83 683 TYR B N 1
ATOM 12713 C CA . TYR B 1 682 ? 10.398 9.782 46.941 1.00 23.90 683 TYR B CA 1
ATOM 12714 C C . TYR B 1 682 ? 11.742 10.460 47.250 1.00 26.16 683 TYR B C 1
ATOM 12715 O O . TYR B 1 682 ? 12.475 10.842 46.324 1.00 25.23 683 TYR B O 1
ATOM 12724 N N . GLY B 1 683 ? 12.015 10.629 48.548 1.00 20.87 684 GLY B N 1
ATOM 12725 C CA . GLY B 1 683 ? 13.014 11.544 49.089 1.00 21.55 684 GLY B CA 1
ATOM 12726 C C . GLY B 1 683 ? 13.810 12.422 48.144 1.00 26.52 684 GLY B C 1
ATOM 12727 O O . GLY B 1 683 ? 14.882 12.018 47.735 1.00 41.63 684 GLY B O 1
ATOM 12728 N N . ARG B 1 684 ? 13.298 13.609 47.831 1.00 21.84 685 ARG B N 1
ATOM 12729 C CA . ARG B 1 684 ? 13.865 14.585 46.850 1.00 29.25 685 ARG B CA 1
ATOM 12730 C C . ARG B 1 684 ? 13.503 14.414 45.369 1.00 31.09 685 ARG B C 1
ATOM 12731 O O . ARG B 1 684 ? 13.627 15.388 44.596 1.00 28.72 685 ARG B O 1
ATOM 12739 N N . THR B 1 685 ? 13.019 13.226 44.982 1.00 26.71 686 THR B N 1
ATOM 12740 C CA . THR B 1 685 ? 12.623 12.976 43.594 1.00 24.12 686 THR B CA 1
ATOM 12741 C C . THR B 1 685 ? 11.123 12.973 43.434 1.00 19.99 686 THR B C 1
ATOM 12742 O O . THR B 1 685 ? 10.421 12.292 44.184 1.00 20.27 686 THR B O 1
ATOM 12746 N N . LEU B 1 686 ? 10.644 13.747 42.463 1.00 19.59 687 LEU B N 1
ATOM 12747 C CA . LEU B 1 686 ? 9.246 13.705 42.048 1.00 20.24 687 LEU B CA 1
ATOM 12748 C C . LEU B 1 686 ? 9.003 12.678 40.930 1.00 22.35 687 LEU B C 1
ATOM 12749 O O . LEU B 1 686 ? 9.199 12.965 39.748 1.00 18.19 687 LEU B O 1
ATOM 12754 N N . LEU B 1 687 ? 8.589 11.475 41.322 1.00 18.82 688 LEU B N 1
ATOM 12755 C CA . LEU B 1 687 ? 8.298 10.413 40.374 1.00 19.23 688 LEU B CA 1
ATOM 12756 C C . LEU B 1 687 ? 7.165 10.778 39.409 1.00 21.37 688 LEU B C 1
ATOM 12757 O O . LEU B 1 687 ? 7.120 10.294 38.275 1.00 23.33 688 LEU B O 1
ATOM 12762 N N . ALA B 1 688 ? 6.257 11.632 39.864 1.00 18.08 689 ALA B N 1
ATOM 12763 C CA . ALA B 1 688 ? 5.169 12.111 39.032 1.00 21.00 689 ALA B CA 1
ATOM 12764 C C . ALA B 1 688 ? 4.845 13.544 39.429 1.00 25.25 689 ALA B C 1
ATOM 12765 O O . ALA B 1 688 ? 4.733 13.846 40.616 1.00 26.73 689 ALA B O 1
ATOM 12767 N N . ALA B 1 689 ? 4.672 14.429 38.454 1.00 27.74 690 ALA B N 1
ATOM 12768 C CA . ALA B 1 689 ? 4.330 15.813 38.779 1.00 25.72 690 ALA B CA 1
ATOM 12769 C C . ALA B 1 689 ? 2.862 15.871 39.179 1.00 28.89 690 ALA B C 1
ATOM 12770 O O . ALA B 1 689 ? 2.104 14.964 38.849 1.00 25.74 690 ALA B O 1
ATOM 12772 N N . PRO B 1 690 ? 2.455 16.926 39.907 1.00 35.72 691 PRO B N 1
ATOM 12773 C CA . PRO B 1 690 ? 1.027 17.061 40.208 1.00 30.08 691 PRO B CA 1
ATOM 12774 C C . PRO B 1 690 ? 0.246 17.444 38.950 1.00 28.95 691 PRO B C 1
ATOM 12775 O O . PRO B 1 690 ? 0.795 18.100 38.050 1.00 29.24 691 PRO B O 1
ATOM 12779 N N . LEU B 1 691 ? -1.041 17.093 38.949 1.00 30.75 692 LEU B N 1
ATOM 12780 C CA . LEU B 1 691 ? -1.849 16.947 37.731 1.00 30.46 692 LEU B CA 1
ATOM 12781 C C . LEU B 1 691 ? -3.308 17.411 37.841 1.00 24.83 692 LEU B C 1
ATOM 12782 O O . LEU B 1 691 ? -4.058 16.884 38.661 1.00 25.20 692 LEU B O 1
ATOM 12787 N N . TRP B 1 692 ? -3.721 18.357 37.000 1.00 26.52 693 TRP B N 1
ATOM 12788 C CA . TRP B 1 692 ? -5.117 18.843 37.003 1.00 27.34 693 TRP B CA 1
ATOM 12789 C C . TRP B 1 692 ? -5.806 18.583 35.662 1.00 34.56 693 TRP B C 1
ATOM 12790 O O . TRP B 1 692 ? -5.372 19.100 34.614 1.00 30.44 693 TRP B O 1
ATOM 12801 N N . ARG B 1 693 ? -6.893 17.812 35.692 1.00 33.53 694 ARG B N 1
ATOM 12802 C CA . ARG B 1 693 ? -7.714 17.615 34.497 1.00 33.66 694 ARG B CA 1
ATOM 12803 C C . ARG B 1 693 ? -8.491 18.900 34.237 1.00 29.76 694 ARG B C 1
ATOM 12804 O O . ARG B 1 693 ? -8.739 19.671 35.156 1.00 35.54 694 ARG B O 1
ATOM 12812 N N . MET B 1 694 ? -8.901 19.120 32.998 1.00 32.05 695 MET B N 1
ATOM 12813 C CA . MET B 1 694 ? -9.604 20.353 32.655 1.00 32.49 695 MET B CA 1
ATOM 12814 C C . MET B 1 694 ? -10.990 20.149 32.030 1.00 33.95 695 MET B C 1
ATOM 12815 O O . MET B 1 694 ? -11.438 20.980 31.246 1.00 44.07 695 MET B O 1
ATOM 12820 N N . ASP B 1 695 ? -11.672 19.065 32.385 1.00 36.84 696 ASP B N 1
ATOM 12821 C CA . ASP B 1 695 ? -12.971 18.744 31.792 1.00 40.93 696 ASP B CA 1
ATOM 12822 C C . ASP B 1 695 ? -13.930 19.919 31.863 1.00 43.70 696 ASP B C 1
ATOM 12823 O O . ASP B 1 695 ? -14.543 20.293 30.867 1.00 49.49 696 ASP B O 1
ATOM 12828 N N . GLN B 1 696 ? -14.049 20.493 33.051 1.00 41.02 697 GLN B N 1
ATOM 12829 C CA . GLN B 1 696 ? -14.934 21.619 33.285 1.00 39.31 697 GLN B CA 1
ATOM 12830 C C . GLN B 1 696 ? -14.688 22.828 32.384 1.00 43.31 697 GLN B C 1
ATOM 12831 O O . GLN B 1 696 ? -15.604 23.595 32.122 1.00 53.23 697 GLN B O 1
ATOM 12837 N N . LEU B 1 697 ? -13.471 22.996 31.888 1.00 42.51 698 LEU B N 1
ATOM 12838 C CA . LEU B 1 697 ? -13.151 24.196 31.120 1.00 48.46 698 LEU B CA 1
ATOM 12839 C C . LEU B 1 697 ? -13.461 24.018 29.642 1.00 52.15 698 LEU B C 1
ATOM 12840 O O . LEU B 1 697 ? -13.327 24.955 28.858 1.00 58.65 698 LEU B O 1
ATOM 12845 N N . ARG B 1 698 ? -13.888 22.817 29.267 1.00 56.05 699 ARG B N 1
ATOM 12846 C CA . ARG B 1 698 ? -14.090 22.474 27.858 1.00 57.00 699 ARG B CA 1
ATOM 12847 C C . ARG B 1 698 ? -15.308 23.188 27.266 1.00 56.39 699 ARG B C 1
ATOM 12848 O O . ARG B 1 698 ? -15.243 23.751 26.179 1.00 58.26 699 ARG B O 1
ATOM 12856 N N . GLY B 1 699 ? -16.414 23.157 27.999 1.00 59.68 700 GLY B N 1
ATOM 12857 C CA . GLY B 1 699 ? -17.626 23.859 27.620 1.00 59.30 700 GLY B CA 1
ATOM 12858 C C . GLY B 1 699 ? -17.505 25.374 27.546 1.00 67.60 700 GLY B C 1
ATOM 12859 O O . GLY B 1 699 ? -18.014 25.983 26.606 1.00 72.79 700 GLY B O 1
ATOM 12860 N N . PRO B 1 700 ? -16.871 26.002 28.553 1.00 60.95 701 PRO B N 1
ATOM 12861 C CA . PRO B 1 700 ? -16.663 27.450 28.439 1.00 64.49 701 PRO B CA 1
ATOM 12862 C C . PRO B 1 700 ? -15.742 27.807 27.283 1.00 70.65 701 PRO B C 1
ATOM 12863 O O . PRO B 1 700 ? -15.824 28.918 26.760 1.00 75.62 701 PRO B O 1
ATOM 12867 N N . ALA B 1 701 ? -14.878 26.879 26.883 1.00 69.81 702 ALA B N 1
ATOM 12868 C CA . ALA B 1 701 ? -14.130 27.066 25.651 1.00 77.69 702 ALA B CA 1
ATOM 12869 C C . ALA B 1 701 ? -15.136 26.849 24.531 1.00 81.99 702 ALA B C 1
ATOM 12870 O O . ALA B 1 701 ? -16.189 26.269 24.766 1.00 80.37 702 ALA B O 1
ATOM 12872 N N . ASP B 1 702 ? -14.838 27.355 23.337 1.00 88.16 703 ASP B N 1
ATOM 12873 C CA . ASP B 1 702 ? -15.724 27.240 22.158 1.00 92.27 703 ASP B CA 1
ATOM 12874 C C . ASP B 1 702 ? -17.118 27.889 22.295 1.00 86.71 703 ASP B C 1
ATOM 12875 O O . ASP B 1 702 ? -17.823 28.066 21.301 1.00 89.31 703 ASP B O 1
ATOM 12880 N N . ASP B 1 703 ? -17.516 28.222 23.521 1.00 83.99 704 ASP B N 1
ATOM 12881 C CA . ASP B 1 703 ? -18.698 29.044 23.735 1.00 88.34 704 ASP B CA 1
ATOM 12882 C C . ASP B 1 703 ? -18.377 30.418 23.167 1.00 90.06 704 ASP B C 1
ATOM 12883 O O . ASP B 1 703 ? -17.437 31.073 23.616 1.00 85.86 704 ASP B O 1
ATOM 12888 N N . SER B 1 704 ? -19.140 30.861 22.175 1.00 92.34 705 SER B N 1
ATOM 12889 C CA . SER B 1 704 ? -18.887 32.173 21.597 1.00 90.21 705 SER B CA 1
ATOM 12890 C C . SER B 1 704 ? -19.394 33.268 22.535 1.00 90.84 705 SER B C 1
ATOM 12891 O O . SER B 1 704 ? -20.577 33.622 22.523 1.00 80.34 705 SER B O 1
ATOM 12894 N N . GLY B 1 705 ? -18.490 33.783 23.362 1.00 89.45 706 GLY B N 1
ATOM 12895 C CA . GLY B 1 705 ? -18.834 34.805 24.328 1.00 87.73 706 GLY B CA 1
ATOM 12896 C C . GLY B 1 705 ? -17.664 35.737 24.561 1.00 91.34 706 GLY B C 1
ATOM 12897 O O . GLY B 1 705 ? -16.635 35.623 23.893 1.00 89.69 706 GLY B O 1
ATOM 12898 N N . PRO B 1 706 ? -17.813 36.664 25.520 1.00 98.10 707 PRO B N 1
ATOM 12899 C CA . PRO B 1 706 ? -16.782 37.658 25.848 1.00 90.58 707 PRO B CA 1
ATOM 12900 C C . PRO B 1 706 ? -15.505 37.029 26.417 1.00 87.26 707 PRO B C 1
ATOM 12901 O O . PRO B 1 706 ? -15.521 35.894 26.896 1.00 83.53 707 PRO B O 1
ATOM 12905 N N . ALA B 1 707 ? -14.405 37.772 26.361 1.00 88.50 708 ALA B N 1
ATOM 12906 C CA . ALA B 1 707 ? -13.128 37.292 26.873 1.00 78.92 708 ALA B CA 1
ATOM 12907 C C . ALA B 1 707 ? -13.131 37.185 28.399 1.00 80.89 708 ALA B C 1
ATOM 12908 O O . ALA B 1 707 ? -12.315 36.467 28.980 1.00 82.41 708 ALA B O 1
ATOM 12910 N N . ALA B 1 708 ? -14.065 37.877 29.043 1.00 85.18 709 ALA B N 1
ATOM 12911 C CA . ALA B 1 708 ? -14.192 37.820 30.498 1.00 80.20 709 ALA B CA 1
ATOM 12912 C C . ALA B 1 708 ? -15.122 36.689 30.915 1.00 81.76 709 ALA B C 1
ATOM 12913 O O . ALA B 1 708 ? -15.126 36.275 32.073 1.00 83.33 709 ALA B O 1
ATOM 12915 N N . ASP B 1 709 ? -15.919 36.203 29.967 1.00 86.68 710 ASP B N 1
ATOM 12916 C CA . ASP B 1 709 ? -16.819 35.075 30.203 1.00 86.79 710 ASP B CA 1
ATOM 12917 C C . ASP B 1 709 ? -15.993 33.787 30.329 1.00 81.63 710 ASP B C 1
ATOM 12918 O O . ASP B 1 709 ? -16.360 32.861 31.060 1.00 79.84 710 ASP B O 1
ATOM 12923 N N . TRP B 1 710 ? -14.867 33.747 29.620 1.00 79.32 711 TRP B N 1
ATOM 12924 C CA . TRP B 1 710 ? -13.904 32.654 29.736 1.00 73.66 711 TRP B CA 1
ATOM 12925 C C . TRP B 1 710 ? -13.068 32.815 30.995 1.00 70.19 711 TRP B C 1
ATOM 12926 O O . TRP B 1 710 ? -12.933 31.867 31.776 1.00 66.69 711 TRP B O 1
ATOM 12937 N N . ASP B 1 711 ? -12.492 34.009 31.166 1.00 70.35 712 ASP B N 1
ATOM 12938 C CA . ASP B 1 711 ? -11.654 34.332 32.325 1.00 66.35 712 ASP B CA 1
ATOM 12939 C C . ASP B 1 711 ? -12.366 33.979 33.621 1.00 65.18 712 ASP B C 1
ATOM 12940 O O . ASP B 1 711 ? -11.739 33.559 34.594 1.00 62.88 712 ASP B O 1
ATOM 12945 N N . ALA B 1 712 ? -13.686 34.148 33.616 1.00 70.18 713 ALA B N 1
ATOM 12946 C CA . ALA B 1 712 ? -14.517 33.847 34.772 1.00 67.70 713 ALA B CA 1
ATOM 12947 C C . ALA B 1 712 ? -14.463 32.360 35.060 1.00 61.25 713 ALA B C 1
ATOM 12948 O O . ALA B 1 712 ? -14.223 31.945 36.195 1.00 53.96 713 ALA B O 1
ATOM 12950 N N . ALA B 1 713 ? -14.675 31.564 34.017 1.00 63.45 714 ALA B N 1
ATOM 12951 C CA . ALA B 1 713 ? -14.610 30.116 34.135 1.00 63.85 714 ALA B CA 1
ATOM 12952 C C . ALA B 1 713 ? -13.244 29.670 34.664 1.00 56.76 714 ALA B C 1
ATOM 12953 O O . ALA B 1 713 ? -13.154 28.772 35.516 1.00 49.19 714 ALA B O 1
ATOM 12955 N N . LEU B 1 714 ? -12.196 30.340 34.187 1.00 52.64 715 LEU B N 1
ATOM 12956 C CA . LEU B 1 714 ? -10.831 30.043 34.602 1.00 51.13 715 LEU B CA 1
ATOM 12957 C C . LEU B 1 714 ? -10.617 30.186 36.108 1.00 52.86 715 LEU B C 1
ATOM 12958 O O . LEU B 1 714 ? -10.176 29.228 36.753 1.00 46.88 715 LEU B O 1
ATOM 12963 N N . ASP B 1 715 ? -10.925 31.364 36.663 1.00 54.39 716 ASP B N 1
ATOM 12964 C CA . ASP B 1 715 ? -10.814 31.584 38.115 1.00 47.15 716 ASP B CA 1
ATOM 12965 C C . ASP B 1 715 ? -11.706 30.644 38.915 1.00 44.11 716 ASP B C 1
ATOM 12966 O O . ASP B 1 715 ? -11.347 30.225 40.013 1.00 41.81 716 ASP B O 1
ATOM 12971 N N . ARG B 1 716 ? -12.860 30.308 38.356 1.00 45.91 717 ARG B N 1
ATOM 12972 C CA . ARG B 1 716 ? -13.753 29.351 38.985 1.00 44.44 717 ARG B CA 1
ATOM 12973 C C . ARG B 1 716 ? -13.065 27.991 39.104 1.00 48.95 717 ARG B C 1
ATOM 12974 O O . ARG B 1 716 ? -12.973 27.429 40.204 1.00 46.59 717 ARG B O 1
ATOM 12982 N N . TRP B 1 717 ? -12.573 27.477 37.972 1.00 50.47 718 TRP B N 1
ATOM 12983 C CA . TRP B 1 717 ? -11.810 26.218 37.936 1.00 49.47 718 TRP B CA 1
ATOM 12984 C C . TRP B 1 717 ? -10.557 26.288 38.803 1.00 45.07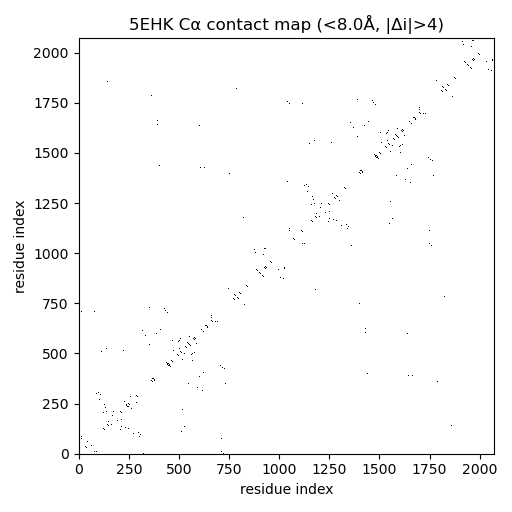 718 TRP B C 1
ATOM 12985 O O . TRP B 1 717 ? -10.266 25.383 39.594 1.00 39.57 718 TRP B O 1
ATOM 12996 N N . ARG B 1 718 ? -9.817 27.379 38.620 1.00 47.05 719 ARG B N 1
ATOM 12997 C CA . ARG B 1 718 ? -8.554 27.609 39.308 1.00 45.81 719 ARG B CA 1
ATOM 12998 C C . ARG B 1 718 ? -8.724 27.587 40.826 1.00 44.41 719 ARG B C 1
ATOM 12999 O O . ARG B 1 718 ? -7.917 26.992 41.540 1.00 43.43 719 ARG B O 1
ATOM 13007 N N . ALA B 1 719 ? -9.799 28.201 41.310 1.00 44.07 720 ALA B N 1
ATOM 13008 C CA . ALA B 1 719 ? -10.015 28.321 42.744 1.00 44.99 720 ALA B CA 1
ATOM 13009 C C . ALA B 1 719 ? -10.696 27.101 43.355 1.00 47.36 720 ALA B C 1
ATOM 13010 O O . ALA B 1 719 ? -10.593 26.868 44.561 1.00 43.94 720 ALA B O 1
ATOM 13012 N N . GLU B 1 720 ? -11.385 26.323 42.523 1.00 48.70 721 GLU B N 1
ATOM 13013 C CA . GLU B 1 720 ? -12.119 25.148 43.003 1.00 48.34 721 GLU B CA 1
ATOM 13014 C C . GLU B 1 720 ? -11.212 23.969 43.299 1.00 42.58 721 GLU B C 1
ATOM 13015 O O . GLU B 1 720 ? -11.535 23.122 44.134 1.00 41.31 721 GLU B O 1
ATOM 13021 N N . TRP B 1 721 ? -10.063 23.940 42.627 1.00 46.16 722 TRP B N 1
ATOM 13022 C CA . TRP B 1 721 ? -9.145 22.805 42.708 1.00 45.29 722 TRP B CA 1
ATOM 13023 C C . TRP B 1 721 ? -7.771 23.235 43.183 1.00 45.49 722 TRP B C 1
ATOM 13024 O O . TRP B 1 721 ? -6.858 22.418 43.266 1.00 40.46 722 TRP B O 1
ATOM 13035 N N . ASN B 1 722 ? -7.659 24.524 43.506 1.00 49.42 723 ASN B N 1
ATOM 13036 C CA . ASN B 1 722 ? -6.443 25.133 44.036 1.00 42.29 723 ASN B CA 1
ATOM 13037 C C . ASN B 1 722 ? -5.286 25.090 43.052 1.00 42.30 723 ASN B C 1
ATOM 13038 O O . ASN B 1 722 ? -4.175 24.691 43.388 1.00 44.86 723 ASN B O 1
ATOM 13043 N N . VAL B 1 723 ? -5.563 25.530 41.836 1.00 40.41 724 VAL B N 1
ATOM 13044 C CA . VAL B 1 723 ? -4.583 25.545 40.768 1.00 42.13 724 VAL B CA 1
ATOM 13045 C C . VAL B 1 723 ? -3.661 26.758 40.892 1.00 45.31 724 VAL B C 1
ATOM 13046 O O . VAL B 1 723 ? -4.142 27.873 41.074 1.00 48.74 724 VAL B O 1
ATOM 13050 N N . PRO B 1 724 ? -2.333 26.547 40.822 1.00 45.54 725 PRO B N 1
ATOM 13051 C CA . PRO B 1 724 ? -1.392 27.671 40.817 1.00 37.50 725 PRO B CA 1
ATOM 13052 C C . PRO B 1 724 ? -1.625 28.610 39.648 1.00 38.70 725 PRO B C 1
ATOM 13053 O O . PRO B 1 724 ? -2.365 28.297 38.719 1.00 41.34 725 PRO B O 1
ATOM 13057 N N . ARG B 1 725 ? -0.999 29.774 39.722 1.00 41.93 726 ARG B N 1
ATOM 13058 C CA . ARG B 1 725 ? -1.104 30.790 38.688 1.00 42.85 726 ARG B CA 1
ATOM 13059 C C . ARG B 1 725 ? -0.292 30.351 37.471 1.00 40.82 726 ARG B C 1
ATOM 13060 O O . ARG B 1 725 ? -0.673 30.605 36.330 1.00 44.39 726 ARG B O 1
ATOM 13068 N N . ARG B 1 726 ? 0.822 29.667 37.722 1.00 45.16 727 ARG B N 1
ATOM 13069 C CA . ARG B 1 726 ? 1.678 29.176 36.639 1.00 47.47 727 ARG B CA 1
ATOM 13070 C C . ARG B 1 726 ? 1.511 27.668 36.428 1.00 41.39 727 ARG B C 1
ATOM 13071 O O . ARG B 1 726 ? 1.555 26.880 37.387 1.00 36.86 727 ARG B O 1
ATOM 13079 N N . VAL B 1 727 ? 1.316 27.261 35.176 1.00 34.43 728 VAL B N 1
ATOM 13080 C CA . VAL B 1 727 ? 1.118 25.835 34.883 1.00 36.54 728 VAL B CA 1
ATOM 13081 C C . VAL B 1 727 ? 1.851 25.310 33.641 1.00 36.70 728 VAL B C 1
ATOM 13082 O O . VAL B 1 727 ? 2.166 26.061 32.710 1.00 38.30 728 VAL B O 1
ATOM 13086 N N . LEU B 1 728 ? 2.124 24.012 33.626 1.00 31.04 729 LEU B N 1
ATOM 13087 C CA . LEU B 1 728 ? 2.514 23.364 32.372 1.00 34.78 729 LEU B CA 1
ATOM 13088 C C . LEU B 1 728 ? 1.295 22.664 31.741 1.00 34.19 729 LEU B C 1
ATOM 13089 O O . LEU B 1 728 ? 0.687 21.776 32.362 1.00 28.59 729 LEU B O 1
ATOM 13094 N N . ALA B 1 729 ? 0.935 23.075 30.522 1.00 33.31 730 ALA B N 1
ATOM 13095 C CA . ALA B 1 729 ? -0.168 22.437 29.811 1.00 35.43 730 ALA B CA 1
ATOM 13096 C C . ALA B 1 729 ? 0.354 21.289 28.954 1.00 36.80 730 ALA B C 1
ATOM 13097 O O . ALA B 1 729 ? 0.930 21.501 27.888 1.00 37.51 730 ALA B O 1
ATOM 13099 N N . VAL B 1 730 ? 0.083 20.070 29.407 1.00 32.34 731 VAL B N 1
ATOM 13100 C CA . VAL B 1 730 ? 0.640 18.875 28.796 1.00 33.89 731 VAL B CA 1
ATOM 13101 C C . VAL B 1 730 ? -0.391 18.047 28.037 1.00 37.45 731 VAL B C 1
ATOM 13102 O O . VAL B 1 730 ? -1.471 17.726 28.554 1.00 37.35 731 VAL B O 1
ATOM 13106 N N . SER B 1 731 ? -0.040 17.751 26.788 1.00 43.90 732 SER B N 1
ATOM 13107 C CA . SER B 1 731 ? -0.637 16.672 26.023 1.00 45.73 732 SER B CA 1
ATOM 13108 C C . SER B 1 731 ? 0.478 15.864 25.329 1.00 52.81 732 SER B C 1
ATOM 13109 O O . SER B 1 731 ? 1.646 15.883 25.762 1.00 54.29 732 SER B O 1
ATOM 13112 N N . MET B 1 732 ? 0.099 15.108 24.308 1.00 60.47 733 MET B N 1
ATOM 13113 C CA . MET B 1 732 ? 1.062 14.375 23.506 1.00 61.82 733 MET B CA 1
ATOM 13114 C C . MET B 1 732 ? 1.893 15.330 22.648 1.00 63.52 733 MET B C 1
ATOM 13115 O O . MET B 1 732 ? 3.114 15.201 22.558 1.00 55.43 733 MET B O 1
ATOM 13120 N N . ASP B 1 733 ? 1.236 16.315 22.044 1.00 68.22 734 ASP B N 1
ATOM 13121 C CA . ASP B 1 733 ? 1.924 17.188 21.095 1.00 75.57 734 ASP B CA 1
ATOM 13122 C C . ASP B 1 733 ? 2.599 18.422 21.724 1.00 72.63 734 ASP B C 1
ATOM 13123 O O . ASP B 1 733 ? 3.510 19.003 21.135 1.00 71.18 734 ASP B O 1
ATOM 13128 N N . GLN B 1 734 ? 2.132 18.851 22.891 1.00 67.16 735 GLN B N 1
ATOM 13129 C CA . GLN B 1 734 ? 2.654 20.067 23.506 1.00 59.40 735 GLN B CA 1
ATOM 13130 C C . GLN B 1 734 ? 3.011 20.025 24.984 1.00 53.57 735 GLN B C 1
ATOM 13131 O O . GLN B 1 734 ? 2.371 19.363 25.807 1.00 54.04 735 GLN B O 1
ATOM 13137 N N . ARG B 1 735 ? 4.118 20.678 25.277 1.00 54.30 736 ARG B N 1
ATOM 13138 C CA . ARG B 1 735 ? 4.340 21.246 26.585 1.00 48.10 736 ARG B CA 1
ATOM 13139 C C . ARG B 1 735 ? 4.098 22.741 26.409 1.00 53.84 736 ARG B C 1
ATOM 13140 O O . ARG B 1 735 ? 4.555 23.343 25.425 1.00 57.43 736 ARG B O 1
ATOM 13148 N N . LEU B 1 736 ? 3.326 23.333 27.310 1.00 46.71 737 LEU B N 1
ATOM 13149 C CA . LEU B 1 736 ? 3.040 24.750 27.214 1.00 41.28 737 LEU B CA 1
ATOM 13150 C C . LEU B 1 736 ? 3.079 25.345 28.606 1.00 40.54 737 LEU B C 1
ATOM 13151 O O . LEU B 1 736 ? 2.116 25.243 29.372 1.00 38.80 737 LEU B O 1
ATOM 13156 N N . LEU B 1 737 ? 4.213 25.950 28.935 1.00 39.41 738 LEU B N 1
ATOM 13157 C CA . LEU B 1 737 ? 4.381 26.612 30.213 1.00 34.99 738 LEU B CA 1
ATOM 13158 C C . LEU B 1 737 ? 3.680 27.947 30.093 1.00 40.46 738 LEU B C 1
ATOM 13159 O O . LEU B 1 737 ? 4.075 28.788 29.281 1.00 38.97 738 LEU B O 1
ATOM 13164 N N . LEU B 1 738 ? 2.617 28.107 30.881 1.00 44.38 739 LEU B N 1
ATOM 13165 C CA . LEU B 1 738 ? 1.734 29.271 30.827 1.00 39.91 739 LEU B CA 1
ATOM 13166 C C . LEU B 1 738 ? 1.579 29.986 32.166 1.00 40.94 739 LEU B C 1
ATOM 13167 O O . LEU B 1 738 ? 1.413 29.348 33.210 1.00 48.09 739 LEU B O 1
ATOM 13172 N N . ASP B 1 739 ? 1.641 31.311 32.136 1.00 47.35 740 ASP B N 1
ATOM 13173 C CA . ASP B 1 739 ? 1.208 32.127 33.272 1.00 54.80 740 ASP B CA 1
ATOM 13174 C C . ASP B 1 739 ? -0.260 32.526 33.083 1.00 54.07 740 ASP B C 1
ATOM 13175 O O . ASP B 1 739 ? -0.613 33.190 32.111 1.00 48.67 740 ASP B O 1
ATOM 13180 N N . LEU B 1 740 ? -1.115 32.100 34.003 1.00 55.77 741 LEU B N 1
ATOM 13181 C CA . LEU B 1 740 ? -2.544 32.343 33.874 1.00 55.97 741 LEU B CA 1
ATOM 13182 C C . LEU B 1 740 ? -2.958 33.756 34.313 1.00 68.00 741 LEU B C 1
ATOM 13183 O O . LEU B 1 740 ? -4.151 34.084 34.331 1.00 60.14 741 LEU B O 1
ATOM 13188 N N . ASP B 1 741 ? -1.968 34.581 34.675 1.00 72.52 742 ASP B N 1
ATOM 13189 C CA . ASP B 1 741 ? -2.197 36.006 34.948 1.00 74.08 742 ASP B CA 1
ATOM 13190 C C . ASP B 1 741 ? -2.096 36.804 33.638 1.00 73.80 742 ASP B C 1
ATOM 13191 O O . ASP B 1 741 ? -2.886 37.722 33.388 1.00 78.38 742 ASP B O 1
ATOM 13196 N N . ASP B 1 742 ? -1.123 36.441 32.804 1.00 66.81 743 ASP B N 1
ATOM 13197 C CA . ASP B 1 742 ? -0.981 37.031 31.476 1.00 64.51 743 ASP B CA 1
ATOM 13198 C C . ASP B 1 742 ? -2.270 36.755 30.695 1.00 64.20 743 ASP B C 1
ATOM 13199 O O . ASP B 1 742 ? -2.751 35.622 30.655 1.00 62.35 743 ASP B O 1
ATOM 13204 N N . ALA B 1 743 ? -2.836 37.793 30.090 1.00 67.38 744 ALA B N 1
ATOM 13205 C CA . ALA B 1 743 ? -4.108 37.659 29.376 1.00 65.15 744 ALA B CA 1
ATOM 13206 C C . ALA B 1 743 ? -3.937 36.949 28.036 1.00 59.55 744 ALA B C 1
ATOM 13207 O O . ALA B 1 743 ? -4.832 36.236 27.579 1.00 56.59 744 ALA B O 1
ATOM 13209 N N . TRP B 1 744 ? -2.792 37.180 27.401 1.00 60.52 745 TRP B N 1
ATOM 13210 C CA . TRP B 1 744 ? -2.440 36.509 26.154 1.00 61.85 745 TRP B CA 1
ATOM 13211 C C . TRP B 1 744 ? -2.334 35.004 26.354 1.00 59.19 745 TRP B C 1
ATOM 13212 O O . TRP B 1 744 ? -2.794 34.232 25.522 1.00 59.21 745 TRP B O 1
ATOM 13223 N N . HIS B 1 745 ? -1.701 34.593 27.448 1.00 57.91 746 HIS B N 1
ATOM 13224 C CA . HIS B 1 745 ? -1.622 33.179 27.798 1.00 54.91 746 HIS B CA 1
ATOM 13225 C C . HIS B 1 745 ? -2.996 32.577 28.066 1.00 54.16 746 HIS B C 1
ATOM 13226 O O . HIS B 1 745 ? -3.241 31.413 27.751 1.00 56.15 746 HIS B O 1
ATOM 13233 N N . ARG B 1 746 ? -3.887 33.375 28.645 1.00 54.34 747 ARG B N 1
ATOM 13234 C CA . ARG B 1 746 ? -5.215 32.893 29.008 1.00 54.81 747 ARG B CA 1
ATOM 13235 C C . ARG B 1 746 ? -6.092 32.595 27.808 1.00 53.26 747 ARG B C 1
ATOM 13236 O O . ARG B 1 746 ? -6.997 31.772 27.899 1.00 58.02 747 ARG B O 1
ATOM 13244 N N . VAL B 1 747 ? -5.835 33.248 26.682 1.00 49.89 748 VAL B N 1
ATOM 13245 C CA . VAL B 1 747 ? -6.620 32.948 25.494 1.00 56.14 748 VAL B CA 1
ATOM 13246 C C . VAL B 1 747 ? -5.915 31.820 24.764 1.00 56.28 748 VAL B C 1
ATOM 13247 O O . VAL B 1 747 ? -6.545 31.003 24.085 1.00 55.99 748 VAL B O 1
ATOM 13251 N N . LEU B 1 748 ? -4.602 31.750 24.957 1.00 52.45 749 LEU B N 1
ATOM 13252 C CA . LEU B 1 748 ? -3.807 30.697 24.352 1.00 53.36 749 LEU B CA 1
ATOM 13253 C C . LEU B 1 748 ? -4.202 29.345 24.940 1.00 54.00 749 LEU B C 1
ATOM 13254 O O . LEU B 1 748 ? -4.274 28.351 24.219 1.00 54.67 749 LEU B O 1
ATOM 13259 N N . LEU B 1 749 ? -4.468 29.331 26.248 1.00 50.54 750 LEU B N 1
ATOM 13260 C CA . LEU B 1 749 ? -4.893 28.134 26.961 1.00 44.08 750 LEU B CA 1
ATOM 13261 C C . LEU B 1 749 ? -6.260 27.718 26.474 1.00 52.27 750 LEU B C 1
ATOM 13262 O O . LEU B 1 749 ? -6.597 26.537 26.448 1.00 56.50 750 LEU B O 1
ATOM 13267 N N . ARG B 1 750 ? -7.052 28.708 26.091 1.00 55.11 751 ARG B N 1
ATOM 13268 C CA . ARG B 1 750 ? -8.395 28.458 25.604 1.00 60.68 751 ARG B CA 1
ATOM 13269 C C . ARG B 1 750 ? -8.355 27.835 24.210 1.00 60.32 751 ARG B C 1
ATOM 13270 O O . ARG B 1 750 ? -9.026 26.837 23.936 1.00 61.10 751 ARG B O 1
ATOM 13278 N N . ASP B 1 751 ? -7.555 28.424 23.333 1.00 56.08 752 ASP B N 1
ATOM 13279 C CA . ASP B 1 751 ? -7.453 27.927 21.976 1.00 61.99 752 ASP B CA 1
ATOM 13280 C C . ASP B 1 751 ? -6.878 26.517 22.000 1.00 61.21 752 ASP B C 1
ATOM 13281 O O . ASP B 1 751 ? -7.327 25.633 21.269 1.00 64.63 752 ASP B O 1
ATOM 13286 N N . GLU B 1 752 ? -5.886 26.313 22.858 1.00 56.94 753 GLU B N 1
ATOM 13287 C CA . GLU B 1 752 ? -5.231 25.024 22.967 1.00 54.42 753 GLU B CA 1
ATOM 13288 C C . GLU B 1 752 ? -6.190 23.948 23.472 1.00 52.94 753 GLU B C 1
ATOM 13289 O O . GLU B 1 752 ? -6.102 22.798 23.071 1.00 55.94 753 GLU B O 1
ATOM 13295 N N . LEU B 1 753 ? -7.127 24.326 24.329 1.00 52.63 754 LEU B N 1
ATOM 13296 C CA . LEU B 1 753 ? -8.085 23.364 24.871 1.00 53.61 754 LEU B CA 1
ATOM 13297 C C . LEU B 1 753 ? -9.141 22.919 23.839 1.00 55.16 754 LEU B C 1
ATOM 13298 O O . LEU B 1 753 ? -9.548 21.750 23.808 1.00 48.46 754 LEU B O 1
ATOM 13303 N N . ARG B 1 754 ? -9.582 23.859 23.007 1.00 58.63 755 ARG B N 1
ATOM 13304 C CA . ARG B 1 754 ? -10.502 23.576 21.907 1.00 55.43 755 ARG B CA 1
ATOM 13305 C C . ARG B 1 754 ? -9.889 22.570 20.937 1.00 55.17 755 ARG B C 1
ATOM 13306 O O . ARG B 1 754 ? -10.572 21.699 20.398 1.00 56.84 755 ARG B O 1
ATOM 13314 N N . ARG B 1 755 ? -8.583 22.702 20.737 1.00 55.89 756 ARG B N 1
ATOM 13315 C CA . ARG B 1 755 ? -7.819 21.905 19.780 1.00 51.99 756 ARG B CA 1
ATOM 13316 C C . ARG B 1 755 ? -7.558 20.486 20.273 1.00 56.35 756 ARG B C 1
ATOM 13317 O O . ARG B 1 755 ? -7.639 19.517 19.516 1.00 57.22 756 ARG B O 1
ATOM 13325 N N . THR B 1 756 ? -7.197 20.381 21.544 1.00 55.94 757 THR B N 1
ATOM 13326 C CA . THR B 1 756 ? -6.888 19.101 22.160 1.00 56.18 757 THR B CA 1
ATOM 13327 C C . THR B 1 756 ? -7.643 18.901 23.476 1.00 54.35 757 THR B C 1
ATOM 13328 O O . THR B 1 756 ? -7.123 19.214 24.549 1.00 52.21 757 THR B O 1
ATOM 13332 N N . PRO B 1 757 ? -8.864 18.354 23.396 1.00 56.06 758 PRO B N 1
ATOM 13333 C CA . PRO B 1 757 ? -9.821 18.200 24.503 1.00 51.11 758 PRO B CA 1
ATOM 13334 C C . PRO B 1 757 ? -9.272 17.469 25.741 1.00 46.06 758 PRO B C 1
ATOM 13335 O O . PRO B 1 757 ? -9.764 17.694 26.845 1.00 52.21 758 PRO B O 1
ATOM 13339 N N . GLU B 1 758 ? -8.281 16.606 25.571 1.00 40.79 759 GLU B N 1
ATOM 13340 C CA . GLU B 1 758 ? -7.768 15.832 26.698 1.00 47.31 759 GLU B CA 1
ATOM 13341 C C . GLU B 1 758 ? -6.578 16.506 27.417 1.00 51.18 759 GLU B C 1
ATOM 13342 O O . GLU B 1 758 ? -5.777 15.838 28.082 1.00 46.94 759 GLU B O 1
ATOM 13348 N N . LEU B 1 759 ? -6.476 17.827 27.282 1.00 43.03 760 LEU B N 1
ATOM 13349 C CA . LEU B 1 759 ? -5.373 18.599 27.856 1.00 42.95 760 LEU B CA 1
ATOM 13350 C C . LEU B 1 759 ? -5.343 18.621 29.403 1.00 38.72 760 LEU B C 1
ATOM 13351 O O . LEU B 1 759 ? -6.390 18.557 30.064 1.00 37.21 760 LEU B O 1
ATOM 13356 N N . ILE B 1 760 ? -4.146 18.681 29.980 1.00 29.30 761 ILE B N 1
ATOM 13357 C CA . ILE B 1 760 ? -4.032 18.794 31.431 1.00 33.39 761 ILE B CA 1
ATOM 13358 C C . ILE B 1 760 ? -3.110 19.930 31.849 1.00 34.68 761 ILE B C 1
ATOM 13359 O O . ILE B 1 760 ? -2.414 20.517 31.020 1.00 36.55 761 ILE B O 1
ATOM 13364 N N . ALA B 1 761 ? -3.075 20.190 33.152 1.00 28.92 762 ALA B N 1
ATOM 13365 C CA . ALA B 1 761 ? -2.234 21.232 33.706 1.00 27.49 762 ALA B CA 1
ATOM 13366 C C . ALA B 1 761 ? -1.358 20.585 34.729 1.00 25.34 762 ALA B C 1
ATOM 13367 O O . ALA B 1 761 ? -1.842 19.876 35.607 1.00 27.09 762 ALA B O 1
ATOM 13369 N N . GLN B 1 762 ? -0.059 20.797 34.576 1.00 27.18 763 GLN B N 1
ATOM 13370 C CA . GLN B 1 762 ? 0.923 20.349 35.555 1.00 30.67 763 GLN B CA 1
ATOM 13371 C C . GLN B 1 762 ? 1.493 21.520 36.365 1.00 34.80 763 GLN B C 1
ATOM 13372 O O . GLN B 1 762 ? 1.718 22.624 35.825 1.00 29.71 763 GLN B O 1
ATOM 13378 N N . GLN B 1 763 ? 1.725 21.268 37.658 1.00 35.23 764 GLN B N 1
ATOM 13379 C CA . GLN B 1 763 ? 2.482 22.185 38.512 1.00 29.10 764 GLN B CA 1
ATOM 13380 C C . GLN B 1 763 ? 3.933 22.243 38.028 1.00 30.85 764 GLN B C 1
ATOM 13381 O O . GLN B 1 763 ? 4.584 21.206 37.878 1.00 31.47 764 GLN B O 1
ATOM 13387 N N . VAL B 1 764 ? 4.440 23.451 37.792 1.00 28.10 765 VAL B N 1
ATOM 13388 C CA . VAL B 1 764 ? 5.815 23.627 37.329 1.00 28.25 765 VAL B CA 1
ATOM 13389 C C . VAL B 1 764 ? 6.855 23.096 38.317 1.00 29.21 765 VAL B C 1
ATOM 13390 O O . VAL B 1 764 ? 6.659 23.151 39.523 1.00 27.93 765 VAL B O 1
ATOM 13394 N N . ALA B 1 765 ? 7.929 22.507 37.809 1.00 29.09 766 ALA B N 1
ATOM 13395 C CA . ALA B 1 765 ? 8.929 21.964 38.715 1.00 31.91 766 ALA B CA 1
ATOM 13396 C C . ALA B 1 765 ? 9.517 23.085 39.553 1.00 35.66 766 ALA B C 1
ATOM 13397 O O . ALA B 1 765 ? 10.054 24.076 39.032 1.00 28.03 766 ALA B O 1
ATOM 13399 N N . GLY B 1 766 ? 9.391 22.914 40.860 1.00 35.07 767 GLY B N 1
ATOM 13400 C CA . GLY B 1 766 ? 9.930 23.857 41.813 1.00 39.52 767 GLY B CA 1
ATOM 13401 C C . GLY B 1 766 ? 8.917 24.787 42.453 1.00 40.93 767 GLY B C 1
ATOM 13402 O O . GLY B 1 766 ? 9.150 25.256 43.568 1.00 42.32 767 GLY B O 1
ATOM 13403 N N . ASP B 1 767 ? 7.774 25.000 41.804 1.00 35.75 768 ASP B N 1
ATOM 13404 C CA . ASP B 1 767 ? 6.791 25.950 42.317 1.00 36.07 768 ASP B CA 1
ATOM 13405 C C . ASP B 1 767 ? 6.264 25.599 43.726 1.00 35.86 768 ASP B C 1
ATOM 13406 O O . ASP B 1 767 ? 6.078 26.473 44.567 1.00 33.50 768 ASP B O 1
ATOM 13411 N N . GLU B 1 768 ? 6.063 24.320 44.004 1.00 37.38 769 GLU B N 1
ATOM 13412 C CA . GLU B 1 768 ? 5.520 23.933 45.305 1.00 34.96 769 GLU B CA 1
ATOM 13413 C C . GLU B 1 768 ? 6.449 24.321 46.463 1.00 40.17 769 GLU B C 1
ATOM 13414 O O . GLU B 1 768 ? 6.011 24.462 47.614 1.00 40.96 769 GLU B O 1
ATOM 13420 N N . GLU B 1 769 ? 7.736 24.470 46.166 1.00 41.34 770 GLU B N 1
ATOM 13421 C CA . GLU B 1 769 ? 8.702 24.855 47.193 1.00 40.82 770 GLU B CA 1
ATOM 13422 C C . GLU B 1 769 ? 8.989 26.357 47.104 1.00 37.55 770 GLU B C 1
ATOM 13423 O O . GLU B 1 769 ? 9.840 26.877 47.815 1.00 38.24 770 GLU B O 1
ATOM 13429 N N . GLY B 1 770 ? 8.272 27.045 46.223 1.00 34.07 771 GLY B N 1
ATOM 13430 C CA . GLY B 1 770 ? 8.438 28.473 46.051 1.00 33.76 771 GLY B CA 1
ATOM 13431 C C . GLY B 1 770 ? 9.534 28.879 45.080 1.00 41.14 771 GLY B C 1
ATOM 13432 O O . GLY B 1 770 ? 9.554 30.006 44.584 1.00 53.42 771 GLY B O 1
ATOM 13433 N N . TRP B 1 771 ? 10.405 27.936 44.750 1.00 39.10 772 TRP B N 1
ATOM 13434 C CA . TRP B 1 771 ? 11.676 28.192 44.057 1.00 39.66 772 TRP B CA 1
ATOM 13435 C C . TRP B 1 771 ? 11.678 28.910 42.705 1.00 39.72 772 TRP B C 1
ATOM 13436 O O . TRP B 1 771 ? 12.736 29.059 42.098 1.00 41.29 772 TRP B O 1
ATOM 13447 N N . LEU B 1 772 ? 10.518 29.308 42.202 1.00 38.74 773 LEU B N 1
ATOM 13448 C CA . LEU B 1 772 ? 10.474 29.993 40.917 1.00 48.56 773 LEU B CA 1
ATOM 13449 C C . LEU B 1 772 ? 10.898 31.480 40.967 1.00 61.13 773 LEU B C 1
ATOM 13450 O O . LEU B 1 772 ? 10.105 32.371 40.639 1.00 59.76 773 LEU B O 1
ATOM 13455 N N . ASP B 1 773 ? 12.160 31.732 41.332 1.00 70.13 774 ASP B N 1
ATOM 13456 C CA . ASP B 1 773 ? 12.752 33.085 41.297 1.00 71.97 774 ASP B CA 1
ATOM 13457 C C . ASP B 1 773 ? 14.290 33.079 41.408 1.00 67.60 774 ASP B C 1
ATOM 13458 O O . ASP B 1 773 ? 14.947 34.126 41.344 1.00 62.99 774 ASP B O 1
ATOM 13463 N N . PHE B 1 779 ? 17.463 29.106 40.565 1.00 51.12 780 PHE B N 1
ATOM 13464 C CA . PHE B 1 779 ? 18.140 29.238 39.271 1.00 54.87 780 PHE B CA 1
ATOM 13465 C C . PHE B 1 779 ? 17.653 28.127 38.327 1.00 42.79 780 PHE B C 1
ATOM 13466 O O . PHE B 1 779 ? 17.396 27.013 38.779 1.00 38.86 780 PHE B O 1
ATOM 13474 N N . PRO B 1 780 ? 17.556 28.437 37.017 1.00 40.39 781 PRO B N 1
ATOM 13475 C CA . PRO B 1 780 ? 16.471 28.012 36.110 1.00 39.31 781 PRO B CA 1
ATOM 13476 C C . PRO B 1 780 ? 16.342 26.513 35.795 1.00 37.13 781 PRO B C 1
ATOM 13477 O O . PRO B 1 780 ? 16.126 26.183 34.631 1.00 30.56 781 PRO B O 1
ATOM 13481 N N . GLY B 1 781 ? 16.378 25.639 36.797 1.00 38.18 782 GLY B N 1
ATOM 13482 C CA . GLY B 1 781 ? 16.385 24.208 36.547 1.00 31.44 782 GLY B CA 1
ATOM 13483 C C . GLY B 1 781 ? 15.122 23.668 35.902 1.00 35.03 782 GLY B C 1
ATOM 13484 O O . GLY B 1 781 ? 15.143 22.617 35.253 1.00 32.92 782 GLY B O 1
ATOM 13485 N N . HIS B 1 782 ? 14.035 24.424 36.019 1.00 39.20 783 HIS B N 1
ATOM 13486 C CA . HIS B 1 782 ? 12.719 23.996 35.522 1.00 40.17 783 HIS B CA 1
ATOM 13487 C C . HIS B 1 782 ? 12.555 24.247 34.026 1.00 34.07 783 HIS B C 1
ATOM 13488 O O . HIS B 1 782 ? 11.545 23.853 33.447 1.00 32.37 783 HIS B O 1
ATOM 13495 N N . LEU B 1 783 ? 13.515 24.949 33.423 1.00 29.62 784 LEU B N 1
ATOM 13496 C CA . LEU B 1 783 ? 13.485 25.209 31.988 1.00 29.80 784 LEU B CA 1
ATOM 13497 C C . LEU B 1 783 ? 14.532 24.393 31.241 1.00 33.70 784 LEU B C 1
ATOM 13498 O O . LEU B 1 783 ? 14.828 24.654 30.077 1.00 34.22 784 LEU B O 1
ATOM 13503 N N . ALA B 1 784 ? 15.121 23.426 31.928 1.00 34.92 785 ALA B N 1
ATOM 13504 C CA . ALA B 1 784 ? 16.158 22.610 31.323 1.00 34.48 785 ALA B CA 1
ATOM 13505 C C . ALA B 1 784 ? 15.947 21.149 31.660 1.00 33.14 785 ALA B C 1
ATOM 13506 O O . ALA B 1 784 ? 15.648 20.812 32.800 1.00 36.71 785 ALA B O 1
ATOM 13508 N N . GLU B 1 785 ? 16.106 20.286 30.666 1.00 33.24 786 GLU B N 1
ATOM 13509 C CA . GLU B 1 785 ? 16.015 18.851 30.888 1.00 32.67 786 GLU B CA 1
ATOM 13510 C C . GLU B 1 785 ? 17.398 18.238 30.891 1.00 32.31 786 GLU B C 1
ATOM 13511 O O . GLU B 1 785 ? 18.239 18.520 30.019 1.00 27.99 786 GLU B O 1
ATOM 13517 N N . ILE B 1 786 ? 17.619 17.389 31.881 1.00 25.09 787 ILE B N 1
ATOM 13518 C CA . ILE B 1 786 ? 18.850 16.641 31.974 1.00 26.76 787 ILE B CA 1
ATOM 13519 C C . ILE B 1 786 ? 18.540 15.175 31.675 1.00 24.91 787 ILE B C 1
ATOM 13520 O O . ILE B 1 786 ? 17.714 14.560 32.347 1.00 23.24 787 ILE B O 1
ATOM 13525 N N . VAL B 1 787 ? 19.192 14.628 30.653 1.00 21.48 788 VAL B N 1
ATOM 13526 C CA . VAL B 1 787 ? 19.040 13.217 30.326 1.00 21.86 788 VAL B CA 1
ATOM 13527 C C . VAL B 1 787 ? 20.229 12.448 30.877 1.00 21.16 788 VAL B C 1
ATOM 13528 O O . VAL B 1 787 ? 21.349 12.619 30.413 1.00 22.62 788 VAL B O 1
ATOM 13532 N N . VAL B 1 788 ? 20.000 11.620 31.888 1.00 20.83 789 VAL B N 1
ATOM 13533 C CA . VAL B 1 788 ? 21.106 10.919 32.515 1.00 16.71 789 VAL B CA 1
ATOM 13534 C C . VAL B 1 788 ? 20.971 9.416 32.296 1.00 15.47 789 VAL B C 1
ATOM 13535 O O . VAL B 1 788 ? 20.032 8.809 32.756 1.00 18.07 789 VAL B O 1
ATOM 13539 N N . PRO B 1 789 ? 21.904 8.820 31.548 1.00 17.29 790 PRO B N 1
ATOM 13540 C CA . PRO B 1 789 ? 21.938 7.372 31.316 1.00 15.90 790 PRO B CA 1
ATOM 13541 C C . PRO B 1 789 ? 22.324 6.603 32.585 1.00 20.18 790 PRO B C 1
ATOM 13542 O O . PRO B 1 789 ? 22.991 7.180 33.445 1.00 17.19 790 PRO B O 1
ATOM 13546 N N . LEU B 1 790 ? 21.928 5.333 32.705 1.00 19.18 791 LEU B N 1
ATOM 13547 C CA . LEU B 1 790 ? 22.317 4.519 33.870 1.00 20.58 791 LEU B CA 1
ATOM 13548 C C . LEU B 1 790 ? 22.550 3.064 33.456 1.00 17.71 791 LEU B C 1
ATOM 13549 O O . LEU B 1 790 ? 21.867 2.566 32.594 1.00 19.66 791 LEU B O 1
ATOM 13554 N N . GLU B 1 791 ? 23.500 2.377 34.078 1.00 18.57 792 GLU B N 1
ATOM 13555 C CA . GLU B 1 791 ? 23.765 0.978 33.744 1.00 16.73 792 GLU B CA 1
ATOM 13556 C C . GLU B 1 791 ? 23.619 0.093 34.968 1.00 19.48 792 GLU B C 1
ATOM 13557 O O . GLU B 1 791 ? 23.674 0.565 36.097 1.00 19.30 792 GLU B O 1
ATOM 13563 N N . ARG B 1 792 ? 23.398 -1.195 34.742 1.00 20.20 793 ARG B N 1
ATOM 13564 C CA . ARG B 1 792 ? 23.405 -2.140 35.833 1.00 16.53 793 ARG B CA 1
ATOM 13565 C C . ARG B 1 792 ? 24.800 -2.012 36.495 1.00 25.51 793 ARG B C 1
ATOM 13566 O O . ARG B 1 792 ? 25.842 -2.124 35.830 1.00 19.69 793 ARG B O 1
ATOM 13574 N N . ARG B 1 793 ? 24.812 -1.736 37.798 1.00 27.72 794 ARG B N 1
ATOM 13575 C CA . ARG B 1 793 ? 26.058 -1.524 38.523 1.00 22.89 794 ARG B CA 1
ATOM 13576 C C . ARG B 1 793 ? 26.872 -2.809 38.487 1.00 21.09 794 ARG B C 1
ATOM 13577 O O . ARG B 1 793 ? 28.023 -2.807 38.085 1.00 27.89 794 ARG B O 1
ATOM 13585 N N . ASP B 1 794 ? 26.261 -3.905 38.907 1.00 19.77 795 ASP B N 1
ATOM 13586 C CA . ASP B 1 794 ? 26.883 -5.221 38.855 1.00 18.71 795 ASP B CA 1
ATOM 13587 C C . ASP B 1 794 ? 26.765 -5.813 37.439 1.00 24.09 795 ASP B C 1
ATOM 13588 O O . ASP B 1 794 ? 25.771 -6.474 37.103 1.00 20.81 795 ASP B O 1
ATOM 13593 N N . ARG B 1 795 ? 27.814 -5.623 36.637 1.00 20.63 796 ARG B N 1
ATOM 13594 C CA . ARG B 1 795 ? 27.714 -5.794 35.190 1.00 16.89 796 ARG B CA 1
ATOM 13595 C C . ARG B 1 795 ? 27.678 -7.237 34.678 1.00 20.17 796 ARG B C 1
ATOM 13596 O O . ARG B 1 795 ? 27.339 -7.473 33.524 1.00 21.98 796 ARG B O 1
ATOM 13604 N N . HIS B 1 796 ? 28.045 -8.208 35.499 1.00 20.85 797 HIS B N 1
ATOM 13605 C CA . HIS B 1 796 ? 28.164 -9.556 34.965 1.00 22.50 797 HIS B CA 1
ATOM 13606 C C . HIS B 1 796 ? 26.793 -9.985 34.434 1.00 22.69 797 HIS B C 1
ATOM 13607 O O . HIS B 1 796 ? 25.767 -9.528 34.933 1.00 22.11 797 HIS B O 1
ATOM 13614 N N . ALA B 1 797 ? 26.785 -10.803 33.384 1.00 21.26 798 ALA B N 1
ATOM 13615 C CA . ALA B 1 797 ? 25.549 -11.237 32.752 1.00 16.19 798 ALA B CA 1
ATOM 13616 C C . ALA B 1 797 ? 24.958 -12.422 33.515 1.00 20.79 798 ALA B C 1
ATOM 13617 O O . ALA B 1 797 ? 25.620 -13.448 33.692 1.00 21.25 798 ALA B O 1
ATOM 13619 N N . ALA B 1 798 ? 23.717 -12.280 33.978 1.00 21.05 799 ALA B N 1
ATOM 13620 C CA . ALA B 1 798 ? 23.138 -13.256 34.907 1.00 14.09 799 ALA B CA 1
ATOM 13621 C C . ALA B 1 798 ? 22.728 -14.584 34.279 1.00 16.25 799 ALA B C 1
ATOM 13622 O O . ALA B 1 798 ? 22.669 -15.599 34.952 1.00 24.53 799 ALA B O 1
ATOM 13624 N N . ARG B 1 799 ? 22.449 -14.582 32.987 1.00 19.02 800 ARG B N 1
ATOM 13625 C CA . ARG B 1 799 ? 21.859 -15.742 32.330 1.00 18.71 800 ARG B CA 1
ATOM 13626 C C . ARG B 1 799 ? 22.809 -16.431 31.347 1.00 18.69 800 ARG B C 1
ATOM 13627 O O . ARG B 1 799 ? 23.428 -15.778 30.489 1.00 17.96 800 ARG B O 1
ATOM 13635 N N . PRO B 1 800 ? 22.898 -17.759 31.448 1.00 18.63 801 PRO B N 1
ATOM 13636 C CA . PRO B 1 800 ? 23.621 -18.561 30.452 1.00 17.47 801 PRO B CA 1
ATOM 13637 C C . PRO B 1 800 ? 22.866 -18.398 29.152 1.00 17.51 801 PRO B C 1
ATOM 13638 O O . PRO B 1 800 ? 21.677 -18.084 29.213 1.00 16.77 801 PRO B O 1
ATOM 13642 N N . PRO B 1 801 ? 23.546 -18.544 28.000 1.00 23.07 802 PRO B N 1
ATOM 13643 C CA . PRO B 1 801 ? 22.833 -18.535 26.723 1.00 16.69 802 PRO B CA 1
ATOM 13644 C C . PRO B 1 801 ? 22.006 -19.785 26.597 1.00 17.94 802 PRO B C 1
ATOM 13645 O O . PRO B 1 801 ? 22.204 -20.736 27.333 1.00 17.88 802 PRO B O 1
ATOM 13649 N N . HIS B 1 802 ? 21.069 -19.761 25.665 1.00 23.94 803 HIS B N 1
ATOM 13650 C CA . HIS B 1 802 ? 20.265 -20.914 25.345 1.00 21.23 803 HIS B CA 1
ATOM 13651 C C . HIS B 1 802 ? 20.525 -21.166 23.894 1.00 26.53 803 HIS B C 1
ATOM 13652 O O . HIS B 1 802 ? 19.888 -20.574 23.034 1.00 28.16 803 HIS B O 1
ATOM 13659 N N . ILE B 1 803 ? 21.495 -22.024 23.620 1.00 34.43 804 ILE B N 1
ATOM 13660 C CA . ILE B 1 803 ? 21.885 -22.317 22.246 1.00 38.84 804 ILE B CA 1
ATOM 13661 C C . ILE B 1 803 ? 21.525 -23.727 21.843 1.00 42.53 804 ILE B C 1
ATOM 13662 O O . ILE B 1 803 ? 22.018 -24.698 22.420 1.00 44.80 804 ILE B O 1
ATOM 13667 N N . ARG B 1 804 ? 20.641 -23.825 20.861 1.00 45.41 805 ARG B N 1
ATOM 13668 C CA . ARG B 1 804 ? 20.193 -25.106 20.334 1.00 46.70 805 ARG B CA 1
ATOM 13669 C C . ARG B 1 804 ? 19.876 -24.944 18.866 1.00 45.65 805 ARG B C 1
ATOM 13670 O O . ARG B 1 804 ? 19.012 -25.644 18.345 1.00 38.81 805 ARG B O 1
ATOM 13678 N N . ALA B 1 805 ? 20.595 -24.018 18.221 1.00 49.71 806 ALA B N 1
ATOM 13679 C CA . ALA B 1 805 ? 20.438 -23.703 16.795 1.00 52.25 806 ALA B CA 1
ATOM 13680 C C . ALA B 1 805 ? 20.083 -24.971 16.000 1.00 49.85 806 ALA B C 1
ATOM 13681 O O . ALA B 1 805 ? 20.676 -26.033 16.238 1.00 48.77 806 ALA B O 1
ATOM 13683 N N . THR B 1 806 ? 19.082 -24.885 15.114 1.00 41.32 807 THR B N 1
ATOM 13684 C CA . THR B 1 806 ? 18.583 -26.089 14.449 1.00 45.03 807 THR B CA 1
ATOM 13685 C C . THR B 1 806 ? 18.071 -25.854 13.017 1.00 43.56 807 THR B C 1
ATOM 13686 O O . THR B 1 806 ? 18.263 -24.781 12.428 1.00 38.82 807 THR B O 1
ATOM 13690 N N . VAL B 1 807 ? 17.416 -26.884 12.487 1.00 38.95 808 VAL B N 1
ATOM 13691 C CA . VAL B 1 807 ? 16.855 -26.926 11.143 1.00 49.58 808 VAL B CA 1
ATOM 13692 C C . VAL B 1 807 ? 15.565 -27.795 11.149 1.00 49.96 808 VAL B C 1
ATOM 13693 O O . VAL B 1 807 ? 15.224 -28.361 12.194 1.00 50.99 808 VAL B O 1
ATOM 13697 N N . SER B 1 808 ? 14.881 -27.933 10.008 1.00 43.72 809 SER B N 1
ATOM 13698 C CA . SER B 1 808 ? 13.588 -28.633 9.979 1.00 51.87 809 SER B CA 1
ATOM 13699 C C . SER B 1 808 ? 13.507 -29.797 8.962 1.00 46.82 809 SER B C 1
ATOM 13700 O O . SER B 1 808 ? 12.443 -30.061 8.349 1.00 36.61 809 SER B O 1
ATOM 13703 N N . PRO B 1 812 ? 6.416 -32.735 5.056 1.00 29.56 813 PRO B N 1
ATOM 13704 C CA . PRO B 1 812 ? 5.318 -31.944 4.465 1.00 30.32 813 PRO B CA 1
ATOM 13705 C C . PRO B 1 812 ? 4.468 -32.807 3.528 1.00 30.81 813 PRO B C 1
ATOM 13706 O O . PRO B 1 812 ? 4.848 -33.089 2.399 1.00 37.18 813 PRO B O 1
ATOM 13710 N N . THR B 1 813 ? 3.359 -33.308 4.040 1.00 29.22 814 THR B N 1
ATOM 13711 C CA . THR B 1 813 ? 2.517 -34.220 3.286 1.00 22.58 814 THR B CA 1
ATOM 13712 C C . THR B 1 813 ? 1.081 -33.710 3.236 1.00 23.49 814 THR B C 1
ATOM 13713 O O . THR B 1 813 ? 0.747 -32.741 3.905 1.00 23.26 814 THR B O 1
ATOM 13717 N N . GLY B 1 814 ? 0.207 -34.356 2.476 1.00 27.34 815 GLY B N 1
ATOM 13718 C CA . GLY B 1 814 ? -1.142 -33.826 2.388 1.00 25.41 815 GLY B CA 1
ATOM 13719 C C . GLY B 1 814 ? -2.266 -34.734 1.951 1.00 27.08 815 GLY B C 1
ATOM 13720 O O . GLY B 1 814 ? -2.296 -35.914 2.296 1.00 37.23 815 GLY B O 1
ATOM 13721 N N . ALA B 1 815 ? -3.197 -34.173 1.182 1.00 29.23 816 ALA B N 1
ATOM 13722 C CA . ALA B 1 815 ? -4.386 -34.907 0.768 1.00 32.82 816 ALA B CA 1
ATOM 13723 C C . ALA B 1 815 ? -4.088 -36.086 -0.192 1.00 39.38 816 ALA B C 1
ATOM 13724 O O . ALA B 1 815 ? -4.917 -36.996 -0.348 1.00 35.72 816 ALA B O 1
ATOM 13726 N N . GLY B 1 816 ? -2.883 -36.099 -0.765 1.00 42.29 817 GLY B N 1
ATOM 13727 C CA . GLY B 1 816 ? -2.368 -37.248 -1.507 1.00 52.73 817 GLY B CA 1
ATOM 13728 C C . GLY B 1 816 ? -2.654 -38.579 -0.814 1.00 48.10 817 GLY B C 1
ATOM 13729 O O . GLY B 1 816 ? -3.543 -39.338 -1.238 1.00 39.07 817 GLY B O 1
ATOM 13730 N N . GLY B 1 817 ? -1.881 -38.878 0.229 1.00 43.96 818 GLY B N 1
ATOM 13731 C CA . GLY B 1 817 ? -2.302 -39.881 1.190 1.00 43.49 818 GLY B CA 1
ATOM 13732 C C . GLY B 1 817 ? -1.451 -41.058 1.639 1.00 44.26 818 GLY B C 1
ATOM 13733 O O . GLY B 1 817 ? -1.722 -42.197 1.258 1.00 44.53 818 GLY B O 1
ATOM 13734 N N . PRO B 1 818 ? -0.419 -40.803 2.465 1.00 51.86 819 PRO B N 1
ATOM 13735 C CA . PRO B 1 818 ? -0.036 -41.910 3.352 1.00 53.83 819 PRO B CA 1
ATOM 13736 C C . PRO B 1 818 ? -0.975 -41.889 4.584 1.00 39.85 819 PRO B C 1
ATOM 13737 O O . PRO B 1 818 ? -1.461 -42.938 5.022 1.00 26.17 819 PRO B O 1
ATOM 13741 N N . TRP B 1 819 ? -1.269 -40.686 5.076 1.00 30.39 820 TRP B N 1
ATOM 13742 C CA . TRP B 1 819 ? -2.172 -40.512 6.202 1.00 32.77 820 TRP B CA 1
ATOM 13743 C C . TRP B 1 819 ? -3.585 -40.024 5.830 1.00 36.10 820 TRP B C 1
ATOM 13744 O O . TRP B 1 819 ? -3.761 -39.080 5.052 1.00 42.50 820 TRP B O 1
ATOM 13755 N N . LEU B 1 820 ? -4.588 -40.675 6.406 1.00 30.92 821 LEU B N 1
ATOM 13756 C CA . LEU B 1 820 ? -5.937 -40.123 6.521 1.00 23.61 821 LEU B CA 1
ATOM 13757 C C . LEU B 1 820 ? -6.087 -39.551 7.927 1.00 21.65 821 LEU B C 1
ATOM 13758 O O . LEU B 1 820 ? -5.991 -40.295 8.895 1.00 20.37 821 LEU B O 1
ATOM 13763 N N . TYR B 1 821 ? -6.285 -38.239 8.047 1.00 21.55 822 TYR B N 1
ATOM 13764 C CA . TYR B 1 821 ? -6.383 -37.597 9.359 1.00 18.81 822 TYR B CA 1
ATOM 13765 C C . TYR B 1 821 ? -7.746 -36.943 9.564 1.00 17.50 822 TYR B C 1
ATOM 13766 O O . TYR B 1 821 ? -8.034 -35.904 8.978 1.00 20.14 822 TYR B O 1
ATOM 13775 N N . LEU B 1 822 ? -8.581 -37.535 10.404 1.00 14.55 823 LEU B N 1
ATOM 13776 C CA . LEU B 1 822 ? -9.921 -36.992 10.640 1.00 16.60 823 LEU B CA 1
ATOM 13777 C C . LEU B 1 822 ? -9.987 -36.067 11.839 1.00 12.30 823 LEU B C 1
ATOM 13778 O O . LEU B 1 822 ? -9.411 -36.355 12.876 1.00 12.55 823 LEU B O 1
ATOM 13783 N N . ARG B 1 823 ? -10.694 -34.955 11.693 1.00 12.30 824 ARG B N 1
ATOM 13784 C CA . ARG B 1 823 ? -11.088 -34.151 12.840 1.00 10.39 824 ARG B CA 1
ATOM 13785 C C . ARG B 1 823 ? -12.588 -34.301 13.022 1.00 12.35 824 ARG B C 1
ATOM 13786 O O . ARG B 1 823 ? -13.356 -33.916 12.148 1.00 11.69 824 ARG B O 1
ATOM 13794 N N . LEU B 1 824 ? -12.993 -34.901 14.138 1.00 10.59 825 LEU B N 1
ATOM 13795 C CA . LEU B 1 824 ? -14.391 -35.167 14.427 1.00 8.34 825 LEU B CA 1
ATOM 13796 C C . LEU B 1 824 ? -14.859 -34.215 15.500 1.00 8.89 825 LEU B C 1
ATOM 13797 O O . LEU B 1 824 ? -14.400 -34.288 16.640 1.00 8.53 825 LEU B O 1
ATOM 13802 N N . ARG B 1 825 ? -15.786 -33.327 15.142 1.00 15.56 826 ARG B N 1
ATOM 13803 C CA . ARG B 1 825 ? -16.257 -32.279 16.070 1.00 12.82 826 ARG B CA 1
ATOM 13804 C C . ARG B 1 825 ? -17.260 -32.814 17.059 1.00 9.89 826 ARG B C 1
ATOM 13805 O O . ARG B 1 825 ? -18.439 -32.512 16.976 1.00 11.00 826 ARG B O 1
ATOM 13813 N N . VAL B 1 826 ? -16.760 -33.605 17.993 1.00 9.19 827 VAL B N 1
ATOM 13814 C CA . VAL B 1 826 ? -17.533 -34.157 19.080 1.00 10.33 827 VAL B CA 1
ATOM 13815 C C . VAL B 1 826 ? -17.188 -33.395 20.345 1.00 11.04 827 VAL B C 1
ATOM 13816 O O . VAL B 1 826 ? -16.071 -33.481 20.806 1.00 12.69 827 VAL B O 1
ATOM 13820 N N . PRO B 1 827 ? -18.141 -32.636 20.908 1.00 17.23 828 PRO B N 1
ATOM 13821 C CA . PRO B 1 827 ? -17.871 -31.891 22.141 1.00 13.37 828 PRO B CA 1
ATOM 13822 C C . PRO B 1 827 ? -17.416 -32.792 23.294 1.00 14.60 828 PRO B C 1
ATOM 13823 O O . PRO B 1 827 ? -17.754 -33.980 23.340 1.00 14.11 828 PRO B O 1
ATOM 13827 N N . ARG B 1 828 ? -16.642 -32.207 24.205 1.00 15.69 829 ARG B N 1
ATOM 13828 C CA . ARG B 1 828 ? -15.930 -32.928 25.258 1.00 12.47 829 ARG B CA 1
ATOM 13829 C C . ARG B 1 828 ? -16.838 -33.788 26.117 1.00 15.53 829 ARG B C 1
ATOM 13830 O O . ARG B 1 828 ? -16.452 -34.900 26.487 1.00 18.16 829 ARG B O 1
ATOM 13838 N N . ARG B 1 829 ? -18.028 -33.276 26.457 1.00 21.72 830 ARG B N 1
ATOM 13839 C CA . ARG B 1 829 ? -19.000 -34.044 27.266 1.00 19.93 830 ARG B CA 1
ATOM 13840 C C . ARG B 1 829 ? -19.440 -35.328 26.585 1.00 15.95 830 ARG B C 1
ATOM 13841 O O . ARG B 1 829 ? -19.764 -36.295 27.250 1.00 19.58 830 ARG B O 1
ATOM 13849 N N . ASN B 1 830 ? -19.435 -35.323 25.260 1.00 14.79 831 ASN B N 1
ATOM 13850 C CA . ASN B 1 830 ? -19.878 -36.458 24.450 1.00 19.89 831 ASN B CA 1
ATOM 13851 C C . ASN B 1 830 ? -18.771 -37.476 24.062 1.00 18.02 831 ASN B C 1
ATOM 13852 O O . ASN B 1 830 ? -19.071 -38.537 23.511 1.00 12.14 831 ASN B O 1
ATOM 13857 N N . GLN B 1 831 ? -17.505 -37.158 24.337 1.00 14.54 832 GLN B N 1
ATOM 13858 C CA . GLN B 1 831 ? -16.424 -37.883 23.687 1.00 11.91 832 GLN B CA 1
ATOM 13859 C C . GLN B 1 831 ? -16.280 -39.326 24.151 1.00 12.83 832 GLN B C 1
ATOM 13860 O O . GLN B 1 831 ? -16.129 -40.248 23.333 1.00 12.39 832 GLN B O 1
ATOM 13866 N N . ASP B 1 832 ? -16.325 -39.527 25.462 1.00 13.94 833 ASP B N 1
ATOM 13867 C CA . ASP B 1 832 ? -16.227 -40.873 26.010 1.00 11.75 833 ASP B CA 1
ATOM 13868 C C . ASP B 1 832 ? -17.265 -41.827 25.388 1.00 10.39 833 ASP B C 1
ATOM 13869 O O . ASP B 1 832 ? -16.923 -42.926 24.994 1.00 10.50 833 ASP B O 1
ATOM 13874 N N . ASP B 1 833 ? -18.510 -41.393 25.252 1.00 9.80 834 ASP B N 1
ATOM 13875 C CA . ASP B 1 833 ? -19.505 -42.224 24.577 1.00 15.90 834 ASP B CA 1
ATOM 13876 C C . ASP B 1 833 ? -19.164 -42.496 23.107 1.00 13.79 834 ASP B C 1
ATOM 13877 O O . ASP B 1 833 ? -19.352 -43.612 22.609 1.00 9.54 834 ASP B O 1
ATOM 13882 N N . PHE B 1 834 ? -18.700 -41.456 22.420 1.00 10.87 835 PHE B N 1
ATOM 13883 C CA . PHE B 1 834 ? -18.309 -41.574 21.033 1.00 11.10 835 PHE B CA 1
ATOM 13884 C C . PHE B 1 834 ? -17.122 -42.587 20.893 1.00 11.58 835 PHE B C 1
ATOM 13885 O O . PHE B 1 834 ? -17.184 -43.507 20.072 1.00 8.24 835 PHE B O 1
ATOM 13893 N N . LEU B 1 835 ? -16.110 -42.463 21.755 1.00 8.37 836 LEU B N 1
ATOM 13894 C CA . LEU B 1 835 ? -14.979 -43.387 21.784 1.00 8.08 836 LEU B CA 1
ATOM 13895 C C . LEU B 1 835 ? -15.389 -44.831 22.091 1.00 6.35 836 LEU B C 1
ATOM 13896 O O . LEU B 1 835 ? -14.837 -45.773 21.533 1.00 6.67 836 LEU B O 1
ATOM 13901 N N . ARG B 1 836 ? -16.346 -45.000 22.990 1.00 8.21 837 ARG B N 1
ATOM 13902 C CA . ARG B 1 836 ? -16.891 -46.322 23.315 1.00 9.79 837 ARG B CA 1
ATOM 13903 C C . ARG B 1 836 ? -17.684 -46.938 22.155 1.00 10.45 837 ARG B C 1
ATOM 13904 O O . ARG B 1 836 ? -17.501 -48.110 21.834 1.00 14.56 837 ARG B O 1
ATOM 13912 N N . ASP B 1 837 ? -18.537 -46.157 21.501 1.00 9.17 838 ASP B N 1
ATOM 13913 C CA . ASP B 1 837 ? -19.493 -46.731 20.545 1.00 10.28 838 ASP B CA 1
ATOM 13914 C C . ASP B 1 837 ? -19.207 -46.513 19.051 1.00 12.19 838 ASP B C 1
ATOM 13915 O O . ASP B 1 837 ? -19.456 -47.406 18.236 1.00 16.02 838 ASP B O 1
ATOM 13920 N N . GLN B 1 838 ? -18.711 -45.336 18.685 1.00 9.13 839 GLN B N 1
ATOM 13921 C CA . GLN B 1 838 ? -18.574 -44.991 17.281 1.00 8.69 839 GLN B CA 1
ATOM 13922 C C . GLN B 1 838 ? -17.147 -45.196 16.736 1.00 8.95 839 GLN B C 1
ATOM 13923 O O . GLN B 1 838 ? -16.971 -45.707 15.635 1.00 10.85 839 GLN B O 1
ATOM 13929 N N . VAL B 1 839 ? -16.128 -44.802 17.492 1.00 8.43 840 VAL B N 1
ATOM 13930 C CA . VAL B 1 839 ? -14.762 -44.958 17.021 1.00 7.50 840 VAL B CA 1
ATOM 13931 C C . VAL B 1 839 ? -14.384 -46.401 16.645 1.00 12.13 840 VAL B C 1
ATOM 13932 O O . VAL B 1 839 ? -13.740 -46.590 15.607 1.00 11.71 840 VAL B O 1
ATOM 13936 N N . PRO B 1 840 ? -14.829 -47.417 17.436 1.00 12.54 841 PRO B N 1
ATOM 13937 C CA . PRO B 1 840 ? -14.625 -48.814 17.026 1.00 9.62 841 PRO B CA 1
ATOM 13938 C C . PRO B 1 840 ? -15.149 -49.138 15.631 1.00 14.73 841 PRO B C 1
ATOM 13939 O O . PRO B 1 840 ? -14.528 -49.949 14.923 1.00 16.40 841 PRO B O 1
ATOM 13943 N N . VAL B 1 841 ? -16.282 -48.556 15.250 1.00 11.52 842 VAL B N 1
ATOM 13944 C CA . VAL B 1 841 ? -16.830 -48.804 13.922 1.00 11.58 842 VAL B CA 1
ATOM 13945 C C . VAL B 1 841 ? -15.834 -48.290 12.904 1.00 14.18 842 VAL B C 1
ATOM 13946 O O . VAL B 1 841 ? -15.548 -48.973 11.916 1.00 17.68 842 VAL B O 1
ATOM 13950 N N . LEU B 1 842 ? -15.261 -47.120 13.172 1.00 10.97 843 LEU B N 1
ATOM 13951 C CA . LEU B 1 842 ? -14.307 -46.533 12.243 1.00 11.00 843 LEU B CA 1
ATOM 13952 C C . LEU B 1 842 ? -13.058 -47.388 12.172 1.00 14.23 843 LEU B C 1
ATOM 13953 O O . LEU B 1 842 ? -12.444 -47.508 11.113 1.00 15.15 843 LEU B O 1
ATOM 13958 N N . VAL B 1 843 ? -12.677 -47.986 13.297 1.00 13.57 844 VAL B N 1
ATOM 13959 C CA . VAL B 1 843 ? -11.415 -48.718 13.359 1.00 13.62 844 VAL B CA 1
ATOM 13960 C C . VAL B 1 843 ? -11.498 -50.027 12.577 1.00 16.92 844 VAL B C 1
ATOM 13961 O O . VAL B 1 843 ? -10.548 -50.406 11.874 1.00 18.38 844 VAL B O 1
ATOM 13965 N N . ARG B 1 844 ? -12.649 -50.688 12.667 1.00 15.64 845 ARG B N 1
ATOM 13966 C CA . ARG B 1 844 ? -12.904 -51.891 11.891 1.00 14.24 845 ARG B CA 1
ATOM 13967 C C . ARG B 1 844 ? -12.943 -51.589 10.390 1.00 23.02 845 ARG B C 1
ATOM 13968 O O . ARG B 1 844 ? -12.477 -52.399 9.580 1.00 27.33 845 ARG B O 1
ATOM 13976 N N . ALA B 1 845 ? -13.496 -50.433 10.017 1.00 18.83 846 ALA B N 1
ATOM 13977 C CA . ALA B 1 845 ? -13.570 -50.050 8.609 1.00 21.20 846 ALA B CA 1
ATOM 13978 C C . ALA B 1 845 ? -12.153 -49.864 8.096 1.00 26.72 846 ALA B C 1
ATOM 13979 O O . ALA B 1 845 ? -11.808 -50.305 7.000 1.00 31.46 846 ALA B O 1
ATOM 13981 N N . GLY B 1 846 ? -11.324 -49.213 8.900 1.00 24.67 847 GLY B N 1
ATOM 13982 C CA . GLY B 1 846 ? -9.934 -49.032 8.543 1.00 23.69 847 GLY B CA 1
ATOM 13983 C C . GLY B 1 846 ? -9.213 -50.358 8.380 1.00 26.12 847 GLY B C 1
ATOM 13984 O O . GLY B 1 846 ? -8.405 -50.512 7.472 1.00 28.77 847 GLY B O 1
ATOM 13985 N N . ILE B 1 847 ? -9.507 -51.323 9.246 1.00 23.64 848 ILE B N 1
ATOM 13986 C CA . ILE B 1 847 ? -8.864 -52.629 9.148 1.00 24.72 848 ILE B CA 1
ATOM 13987 C C . ILE B 1 847 ? -9.222 -53.333 7.831 1.00 30.20 848 ILE B C 1
ATOM 13988 O O . ILE B 1 847 ? -8.336 -53.745 7.091 1.00 37.75 848 ILE B O 1
ATOM 13993 N N . GLU B 1 848 ? -10.511 -53.452 7.520 1.00 30.26 849 GLU B N 1
ATOM 13994 C CA . GLU B 1 848 ? -10.933 -54.127 6.294 1.00 32.25 849 GLU B CA 1
ATOM 13995 C C . GLU B 1 848 ? -10.528 -53.386 5.018 1.00 33.83 849 GLU B C 1
ATOM 13996 O O . GLU B 1 848 ? -10.766 -53.883 3.909 1.00 41.48 849 GLU B O 1
ATOM 14002 N N . HIS B 1 849 ? -9.940 -52.206 5.143 1.00 20.12 850 HIS B N 1
ATOM 14003 C CA . HIS B 1 849 ? -9.492 -51.519 3.948 1.00 24.54 850 HIS B CA 1
ATOM 14004 C C . HIS B 1 849 ? -7.978 -51.493 3.908 1.00 29.67 850 HIS B C 1
ATOM 14005 O O . HIS B 1 849 ? -7.365 -50.800 3.084 1.00 29.12 850 HIS B O 1
ATOM 14012 N N . GLY B 1 850 ? -7.387 -52.261 4.821 1.00 32.64 851 GLY B N 1
ATOM 14013 C CA . GLY B 1 850 ? -5.962 -52.533 4.814 1.00 32.64 851 GLY B CA 1
ATOM 14014 C C . GLY B 1 850 ? -5.086 -51.485 5.451 1.00 26.95 851 GLY B C 1
ATOM 14015 O O . GLY B 1 850 ? -3.889 -51.414 5.149 1.00 28.67 851 GLY B O 1
ATOM 14016 N N . ALA B 1 851 ? -5.678 -50.635 6.282 1.00 24.58 852 ALA B N 1
ATOM 14017 C CA . ALA B 1 851 ? -4.891 -49.653 7.013 1.00 23.07 852 ALA B CA 1
ATOM 14018 C C . ALA B 1 851 ? -4.055 -50.392 8.049 1.00 20.38 852 ALA B C 1
ATOM 14019 O O . ALA B 1 851 ? -4.546 -51.300 8.712 1.00 25.10 852 ALA B O 1
ATOM 14021 N N . ASP B 1 852 ? -2.799 -50.004 8.193 1.00 18.81 853 ASP B N 1
ATOM 14022 C CA . ASP B 1 852 ? -1.872 -50.764 9.017 1.00 20.42 853 ASP B CA 1
ATOM 14023 C C . ASP B 1 852 ? -1.685 -50.198 10.438 1.00 24.19 853 ASP B C 1
ATOM 14024 O O . ASP B 1 852 ? -1.286 -50.928 11.356 1.00 26.21 853 ASP B O 1
ATOM 14029 N N . ARG B 1 853 ? -2.001 -48.913 10.612 1.00 21.50 854 ARG B N 1
ATOM 14030 C CA . ARG B 1 853 ? -1.907 -48.221 11.896 1.00 18.71 854 ARG B CA 1
ATOM 14031 C C . ARG B 1 853 ? -3.075 -47.271 12.116 1.00 21.07 854 ARG B C 1
ATOM 14032 O O . ARG B 1 853 ? -3.576 -46.683 11.154 1.00 20.63 854 ARG B O 1
ATOM 14040 N N . TRP B 1 854 ? -3.518 -47.129 13.370 1.00 18.34 855 TRP B N 1
ATOM 14041 C CA . TRP B 1 854 ? -4.534 -46.121 13.711 1.00 14.89 855 TRP B CA 1
ATOM 14042 C C . TRP B 1 854 ? -4.301 -45.609 15.106 1.00 14.82 855 TRP B C 1
ATOM 14043 O O . TRP B 1 854 ? -3.712 -46.303 15.913 1.00 18.49 855 TRP B O 1
ATOM 14054 N N . PHE B 1 855 ? -4.735 -44.386 15.386 1.00 13.90 856 PHE B N 1
ATOM 14055 C CA . PHE B 1 855 ? -4.717 -43.860 16.750 1.00 10.45 856 PHE B CA 1
ATOM 14056 C C . PHE B 1 855 ? -5.712 -42.702 16.885 1.00 11.35 856 PHE B C 1
ATOM 14057 O O . PHE B 1 855 ? -6.268 -42.240 15.892 1.00 13.09 856 PHE B O 1
ATOM 14065 N N . PHE B 1 856 ? -5.964 -42.254 18.108 1.00 7.81 857 PHE B N 1
ATOM 14066 C CA . PHE B 1 856 ? -6.799 -41.089 18.302 1.00 6.64 857 PHE B CA 1
ATOM 14067 C C . PHE B 1 856 ? -6.162 -40.253 19.368 1.00 8.41 857 PHE B C 1
ATOM 14068 O O . PHE B 1 856 ? -5.410 -40.764 20.191 1.00 8.73 857 PHE B O 1
ATOM 14076 N N . ILE B 1 857 ? -6.414 -38.951 19.311 1.00 7.74 858 ILE B N 1
ATOM 14077 C CA . ILE B 1 857 ? -6.044 -38.049 20.384 1.00 9.33 858 ILE B CA 1
ATOM 14078 C C . ILE B 1 857 ? -7.218 -37.139 20.649 1.00 9.70 858 ILE B C 1
ATOM 14079 O O . ILE B 1 857 ? -8.067 -36.970 19.785 1.00 9.51 858 ILE B O 1
ATOM 14084 N N . ARG B 1 858 ? -7.286 -36.594 21.861 1.00 9.74 859 ARG B N 1
ATOM 14085 C CA . ARG B 1 858 ? -8.181 -35.486 22.152 1.00 8.66 859 ARG B CA 1
ATOM 14086 C C . ARG B 1 858 ? -7.417 -34.176 21.953 1.00 10.80 859 ARG B C 1
ATOM 14087 O O . ARG B 1 858 ? -6.339 -34.000 22.493 1.00 13.81 859 ARG B O 1
ATOM 14095 N N . TYR B 1 859 ? -7.990 -33.250 21.198 1.00 12.45 860 TYR B N 1
ATOM 14096 C CA . TYR B 1 859 ? -7.285 -32.044 20.763 1.00 14.06 860 TYR B CA 1
ATOM 14097 C C . TYR B 1 859 ? -8.172 -30.841 20.975 1.00 17.63 860 TYR B C 1
ATOM 14098 O O . TYR B 1 859 ? -9.400 -30.938 20.957 1.00 18.76 860 TYR B O 1
ATOM 14107 N N . SER B 1 860 ? -7.544 -29.699 21.193 1.00 21.70 861 SER B N 1
ATOM 14108 C CA . SER B 1 860 ? -8.267 -28.444 21.155 1.00 25.61 861 SER B CA 1
ATOM 14109 C C . SER B 1 860 ? -7.581 -27.490 20.185 1.00 29.93 861 SER B C 1
ATOM 14110 O O . SER B 1 860 ? -6.390 -27.193 20.323 1.00 31.27 861 SER B O 1
ATOM 14113 N N . ASP B 1 861 ? -8.320 -27.037 19.181 1.00 27.29 862 ASP B N 1
ATOM 14114 C CA . ASP B 1 861 ? -7.793 -26.018 18.283 1.00 22.81 862 ASP B CA 1
ATOM 14115 C C . ASP B 1 861 ? -8.631 -24.784 18.510 1.00 21.95 862 ASP B C 1
ATOM 14116 O O . ASP B 1 861 ? -9.248 -24.634 19.562 1.00 23.22 862 ASP B O 1
ATOM 14121 N N . THR B 1 862 ? -8.630 -23.888 17.540 1.00 24.45 863 THR B N 1
ATOM 14122 C CA . THR B 1 862 ? -9.373 -22.642 17.677 1.00 27.86 863 THR B CA 1
ATOM 14123 C C . THR B 1 862 ? -10.902 -22.803 17.677 1.00 24.05 863 THR B C 1
ATOM 14124 O O . THR B 1 862 ? -11.626 -21.912 18.128 1.00 21.52 863 THR B O 1
ATOM 14128 N N . ALA B 1 863 ? -11.387 -23.948 17.209 1.00 22.72 864 ALA B N 1
ATOM 14129 C CA . ALA B 1 863 ? -12.831 -24.168 17.113 1.00 23.71 864 ALA B CA 1
ATOM 14130 C C . ALA B 1 863 ? -13.363 -25.095 18.214 1.00 24.24 864 ALA B C 1
ATOM 14131 O O . ALA B 1 863 ? -14.489 -25.604 18.138 1.00 32.85 864 ALA B O 1
ATOM 14133 N N . GLY B 1 864 ? -12.546 -25.310 19.236 1.00 18.90 865 GLY B N 1
ATOM 14134 C CA . GLY B 1 864 ? -13.002 -26.015 20.410 1.00 21.27 865 GLY B CA 1
ATOM 14135 C C . GLY B 1 864 ? -12.344 -27.355 20.617 1.00 24.91 865 GLY B C 1
ATOM 14136 O O . GLY B 1 864 ? -11.272 -27.629 20.067 1.00 23.07 865 GLY B O 1
ATOM 14137 N N . GLN B 1 865 ? -12.977 -28.177 21.448 1.00 25.31 866 GLN B N 1
ATOM 14138 C CA . GLN B 1 865 ? -12.472 -29.514 21.735 1.00 22.78 866 GLN B CA 1
ATOM 14139 C C . GLN B 1 865 ? -13.042 -30.536 20.776 1.00 19.26 866 GLN B C 1
ATOM 14140 O O . GLN B 1 865 ? -14.250 -30.561 20.539 1.00 17.92 866 GLN B O 1
ATOM 14146 N N . HIS B 1 866 ? -12.160 -31.357 20.207 1.00 14.18 867 HIS B N 1
ATOM 14147 C CA . HIS B 1 866 ? -12.580 -32.370 19.254 1.00 11.58 867 HIS B CA 1
ATOM 14148 C C . HIS B 1 866 ? -11.688 -33.588 19.348 1.00 8.64 867 HIS B C 1
ATOM 14149 O O . HIS B 1 866 ? -10.743 -33.616 20.137 1.00 8.41 867 HIS B O 1
ATOM 14156 N N . LEU B 1 867 ? -12.012 -34.602 18.553 1.00 6.52 868 LEU B N 1
ATOM 14157 C CA . LEU B 1 867 ? -11.190 -35.800 18.462 1.00 7.59 868 LEU B CA 1
ATOM 14158 C C . LEU B 1 867 ? -10.466 -35.803 17.132 1.00 7.42 868 LEU B C 1
ATOM 14159 O O . LEU B 1 867 ? -10.974 -35.320 16.137 1.00 7.88 868 LEU B O 1
ATOM 14164 N N . ARG B 1 868 ? -9.257 -36.327 17.120 1.00 6.76 869 ARG B N 1
ATOM 14165 C CA . ARG B 1 868 ? -8.572 -36.526 15.866 1.00 9.19 869 ARG B CA 1
ATOM 14166 C C . ARG B 1 868 ? -8.300 -37.988 15.761 1.00 7.71 869 ARG B C 1
ATOM 14167 O O . ARG B 1 868 ? -7.799 -38.573 16.696 1.00 8.07 869 ARG B O 1
ATOM 14175 N N . VAL B 1 869 ? -8.707 -38.593 14.654 1.00 9.35 870 VAL B N 1
ATOM 14176 C CA . VAL B 1 869 ? -8.466 -40.006 14.440 1.00 10.96 870 VAL B CA 1
ATOM 14177 C C . VAL B 1 869 ? -7.593 -40.148 13.220 1.00 13.30 870 VAL B C 1
ATOM 14178 O O . VAL B 1 869 ? -7.831 -39.508 12.213 1.00 15.32 870 VAL B O 1
ATOM 14182 N N . ARG B 1 870 ? -6.538 -40.936 13.327 1.00 16.31 871 ARG B N 1
ATOM 14183 C CA . ARG B 1 870 ? -5.652 -41.107 12.197 1.00 16.33 871 ARG B CA 1
ATOM 14184 C C . ARG B 1 870 ? -5.503 -42.524 11.693 1.00 19.14 871 ARG B C 1
ATOM 14185 O O . ARG B 1 870 ? -5.412 -43.469 12.489 1.00 18.73 871 ARG B O 1
ATOM 14193 N N . PHE B 1 871 ? -5.506 -42.674 10.370 1.00 16.38 872 PHE B N 1
ATOM 14194 C CA . PHE B 1 871 ? -5.209 -43.960 9.746 1.00 15.12 872 PHE B CA 1
ATOM 14195 C C . PHE B 1 871 ? -4.005 -43.868 8.821 1.00 22.73 872 PHE B C 1
ATOM 14196 O O . PHE B 1 871 ? -3.775 -42.843 8.181 1.00 24.26 872 PHE B O 1
ATOM 14204 N N . ARG B 1 872 ? -3.227 -44.942 8.762 1.00 25.12 873 ARG B N 1
ATOM 14205 C CA . ARG B 1 872 ? -2.139 -45.056 7.801 1.00 22.18 873 ARG B CA 1
ATOM 14206 C C . ARG B 1 872 ? -2.400 -46.238 6.866 1.00 24.27 873 ARG B C 1
ATOM 14207 O O . ARG B 1 872 ? -2.844 -47.296 7.318 1.00 21.60 873 ARG B O 1
ATOM 14215 N N . GLY B 1 873 ? -2.148 -46.054 5.568 1.00 22.89 874 GLY B N 1
ATOM 14216 C CA . GLY B 1 873 ? -2.354 -47.125 4.600 1.00 29.15 874 GLY B CA 1
ATOM 14217 C C . GLY B 1 873 ? -1.978 -46.824 3.153 1.00 34.61 874 GLY B C 1
ATOM 14218 O O . GLY B 1 873 ? -1.459 -45.753 2.829 1.00 35.67 874 GLY B O 1
ATOM 14219 N N . GLU B 1 874 ? -2.238 -47.784 2.272 1.00 39.11 875 GLU B N 1
ATOM 14220 C CA . GLU B 1 874 ? -1.999 -47.564 0.855 1.00 41.01 875 GLU B CA 1
ATOM 14221 C C . GLU B 1 874 ? -2.981 -46.542 0.309 1.00 40.16 875 GLU B C 1
ATOM 14222 O O . GLU B 1 874 ? -4.193 -46.691 0.461 1.00 40.78 875 GLU B O 1
ATOM 14228 N N . ARG B 1 875 ? -2.428 -45.536 -0.360 1.00 42.10 876 ARG B N 1
ATOM 14229 C CA . ARG B 1 875 ? -3.157 -44.411 -0.950 1.00 39.16 876 ARG B CA 1
ATOM 14230 C C . ARG B 1 875 ? -4.521 -44.759 -1.557 1.00 38.03 876 ARG B C 1
ATOM 14231 O O . ARG B 1 875 ? -5.522 -44.149 -1.199 1.00 38.36 876 ARG B O 1
ATOM 14239 N N . GLU B 1 876 ? -4.564 -45.728 -2.470 1.00 37.69 877 GLU B N 1
ATOM 14240 C CA . GLU B 1 876 ? -5.816 -46.059 -3.156 1.00 38.58 877 GLU B CA 1
ATOM 14241 C C . GLU B 1 876 ? -6.845 -46.618 -2.183 1.00 41.39 877 GLU B C 1
ATOM 14242 O O . GLU B 1 876 ? -7.984 -46.157 -2.161 1.00 45.05 877 GLU B O 1
ATOM 14248 N N . LYS B 1 877 ? -6.443 -47.599 -1.374 1.00 38.82 878 LYS B N 1
ATOM 14249 C CA . LYS B 1 877 ? -7.346 -48.221 -0.410 1.00 35.29 878 LYS B CA 1
ATOM 14250 C C . LYS B 1 877 ? -7.911 -47.181 0.556 1.00 38.67 878 LYS B C 1
ATOM 14251 O O . LYS B 1 877 ? -9.100 -47.202 0.887 1.00 34.64 878 LYS B O 1
ATOM 14257 N N . LEU B 1 878 ? -7.047 -46.263 0.985 1.00 37.56 879 LEU B N 1
ATOM 14258 C CA . LEU B 1 878 ? -7.414 -45.206 1.917 1.00 32.38 879 LEU B CA 1
ATOM 14259 C C . LEU B 1 878 ? -8.454 -44.240 1.339 1.00 35.61 879 LEU B C 1
ATOM 14260 O O . LEU B 1 878 ? -9.549 -44.080 1.892 1.00 34.58 879 LEU B O 1
ATOM 14265 N N . TRP B 1 879 ? -8.120 -43.610 0.219 1.00 28.39 880 TRP B N 1
ATOM 14266 C CA . TRP B 1 879 ? -8.957 -42.549 -0.326 1.00 27.77 880 TRP B CA 1
ATOM 14267 C C . TRP B 1 879 ? -10.114 -42.979 -1.232 1.00 33.11 880 TRP B C 1
ATOM 14268 O O . TRP B 1 879 ? -11.063 -42.229 -1.437 1.00 30.22 880 TRP B O 1
ATOM 14279 N N . ALA B 1 880 ? -10.036 -44.173 -1.795 1.00 39.30 881 ALA B N 1
ATOM 14280 C CA . ALA B 1 880 ? -11.081 -44.631 -2.696 1.00 35.94 881 ALA B CA 1
ATOM 14281 C C . ALA B 1 880 ? -11.934 -45.708 -2.045 1.00 35.52 881 ALA B C 1
ATOM 14282 O O . ALA B 1 880 ? -13.024 -46.015 -2.527 1.00 36.43 881 ALA B O 1
ATOM 14284 N N . GLY B 1 881 ? -11.424 -46.300 -0.967 1.00 33.83 882 GLY B N 1
ATOM 14285 C CA . GLY B 1 881 ? -12.156 -47.346 -0.271 1.00 34.18 882 GLY B CA 1
ATOM 14286 C C . GLY B 1 881 ? -12.663 -46.956 1.113 1.00 36.25 882 GLY B C 1
ATOM 14287 O O . GLY B 1 881 ? -13.870 -46.915 1.342 1.00 37.68 882 GLY B O 1
ATOM 14288 N N . LEU B 1 882 ? -11.737 -46.671 2.031 1.00 36.98 883 LEU B N 1
ATOM 14289 C CA . LEU B 1 882 ? -12.051 -46.372 3.434 1.00 28.27 883 LEU B CA 1
ATOM 14290 C C . LEU B 1 882 ? -12.790 -45.048 3.618 1.00 29.19 883 LEU B C 1
ATOM 14291 O O . LEU B 1 882 ? -13.812 -44.974 4.323 1.00 25.11 883 LEU B O 1
ATOM 14296 N N . LEU B 1 883 ? -12.248 -44.001 3.000 1.00 28.01 884 LEU B N 1
ATOM 14297 C CA . LEU B 1 883 ? -12.772 -42.654 3.163 1.00 26.46 884 LEU B CA 1
ATOM 14298 C C . LEU B 1 883 ? -14.259 -42.552 2.827 1.00 27.74 884 LEU B C 1
ATOM 14299 O O . LEU B 1 883 ? -15.016 -41.908 3.551 1.00 27.85 884 LEU B O 1
ATOM 14304 N N . PRO B 1 884 ? -14.693 -43.169 1.718 1.00 32.43 885 PRO B N 1
ATOM 14305 C CA . PRO B 1 884 ? -16.130 -42.967 1.500 1.00 28.91 885 PRO B CA 1
ATOM 14306 C C . PRO B 1 884 ? -16.990 -43.830 2.416 1.00 20.26 885 PRO B C 1
ATOM 14307 O O . PRO B 1 884 ? -18.132 -43.470 2.680 1.00 22.58 885 PRO B O 1
ATOM 14311 N N . GLU B 1 885 ? -16.472 -44.951 2.898 1.00 24.71 886 GLU B N 1
ATOM 14312 C CA . GLU B 1 885 ? -17.257 -45.723 3.844 1.00 22.52 886 GLU B CA 1
ATOM 14313 C C . GLU B 1 885 ? -17.319 -44.905 5.123 1.00 24.81 886 GLU B C 1
ATOM 14314 O O . GLU B 1 885 ? -18.420 -44.657 5.642 1.00 24.87 886 GLU B O 1
ATOM 14320 N N . ILE B 1 886 ? -16.146 -44.445 5.585 1.00 18.75 887 ILE B N 1
ATOM 14321 C CA . ILE B 1 886 ? -16.043 -43.619 6.786 1.00 16.84 887 ILE B CA 1
ATOM 14322 C C . ILE B 1 886 ? -17.006 -42.437 6.726 1.00 15.91 887 ILE B C 1
ATOM 14323 O O . ILE B 1 886 ? -17.733 -42.158 7.684 1.00 13.19 887 ILE B O 1
ATOM 14328 N N . GLY B 1 887 ? -17.022 -41.769 5.583 1.00 15.79 888 GLY B N 1
ATOM 14329 C CA . GLY B 1 887 ? -17.858 -40.606 5.383 1.00 15.55 888 GLY B CA 1
ATOM 14330 C C . GLY B 1 887 ? -19.333 -40.922 5.514 1.00 14.65 888 GLY B C 1
ATOM 14331 O O . GLY B 1 887 ? -20.078 -40.157 6.115 1.00 14.74 888 GLY B O 1
ATOM 14332 N N . ALA B 1 888 ? -19.774 -42.049 4.972 1.00 15.40 889 ALA B N 1
ATOM 14333 C CA . ALA B 1 888 ? -21.187 -42.367 5.065 1.00 13.58 889 ALA B CA 1
ATOM 14334 C C . ALA B 1 888 ? -21.568 -42.469 6.541 1.00 18.96 889 ALA B C 1
ATOM 14335 O O . ALA B 1 888 ? -22.549 -41.880 6.983 1.00 17.37 889 ALA B O 1
ATOM 14337 N N . ARG B 1 889 ? -20.728 -43.141 7.318 1.00 17.63 890 ARG B N 1
ATOM 14338 C CA . ARG B 1 889 ? -20.942 -43.239 8.749 1.00 16.12 890 ARG B CA 1
ATOM 14339 C C . ARG B 1 889 ? -20.963 -41.872 9.426 1.00 14.64 890 ARG B C 1
ATOM 14340 O O . ARG B 1 889 ? -21.809 -41.617 10.289 1.00 15.75 890 ARG B O 1
ATOM 14348 N N . LEU B 1 890 ? -20.064 -40.986 9.003 1.00 11.59 891 LEU B N 1
ATOM 14349 C CA . LEU B 1 890 ? -19.948 -39.668 9.603 1.00 12.85 891 LEU B CA 1
ATOM 14350 C C . LEU B 1 890 ? -21.182 -38.796 9.423 1.00 15.10 891 LEU B C 1
ATOM 14351 O O . LEU B 1 890 ? -21.533 -38.023 10.319 1.00 13.01 891 LEU B O 1
ATOM 14356 N N . VAL B 1 891 ? -21.846 -38.904 8.273 1.00 16.81 892 VAL B N 1
ATOM 14357 C CA . VAL B 1 891 ? -23.073 -38.137 8.101 1.00 14.96 892 VAL B CA 1
ATOM 14358 C C . VAL B 1 891 ? -24.263 -38.766 8.830 1.00 11.97 892 VAL B C 1
ATOM 14359 O O . VAL B 1 891 ? -25.023 -38.048 9.453 1.00 11.50 892 VAL B O 1
ATOM 14363 N N . GLU B 1 892 ? -24.392 -40.092 8.793 1.00 13.61 893 GLU B N 1
ATOM 14364 C CA . GLU B 1 892 ? -25.412 -40.778 9.595 1.00 15.99 893 GLU B CA 1
ATOM 14365 C C . GLU B 1 892 ? -25.300 -40.291 11.059 1.00 20.41 893 GLU B C 1
ATOM 14366 O O . GLU B 1 892 ? -26.289 -39.823 11.666 1.00 16.41 893 GLU B O 1
ATOM 14372 N N . TRP B 1 893 ? -24.085 -40.378 11.613 1.00 16.45 894 TRP B N 1
ATOM 14373 C CA . TRP B 1 893 ? -23.866 -40.058 13.020 1.00 13.58 894 TRP B CA 1
ATOM 14374 C C . TRP B 1 893 ? -24.173 -38.606 13.324 1.00 11.98 894 TRP B C 1
ATOM 14375 O O . TRP B 1 893 ? -24.652 -38.289 14.421 1.00 11.76 894 TRP B O 1
ATOM 14386 N N . GLN B 1 894 ? -23.900 -37.736 12.352 1.00 11.86 895 GLN B N 1
ATOM 14387 C CA . GLN B 1 894 ? -24.247 -36.320 12.455 1.00 10.81 895 GLN B CA 1
ATOM 14388 C C . GLN B 1 894 ? -25.750 -36.110 12.553 1.00 12.39 895 GLN B C 1
ATOM 14389 O O . GLN B 1 894 ? -26.218 -35.268 13.310 1.00 13.69 895 GLN B O 1
ATOM 14395 N N . ARG B 1 895 ? -26.507 -36.828 11.737 1.00 13.79 896 ARG B N 1
ATOM 14396 C CA . ARG B 1 895 ? -27.959 -36.804 11.853 1.00 14.94 896 ARG B CA 1
ATOM 14397 C C . ARG B 1 895 ? -28.444 -37.268 13.223 1.00 15.55 896 ARG B C 1
ATOM 14398 O O . ARG B 1 895 ? -29.363 -36.682 13.791 1.00 14.97 896 ARG B O 1
ATOM 14406 N N . GLN B 1 896 ? -27.807 -38.303 13.761 1.00 12.57 897 GLN B N 1
ATOM 14407 C CA . GLN B 1 896 ? -28.140 -38.790 15.093 1.00 12.78 897 GLN B CA 1
ATOM 14408 C C . GLN B 1 896 ? -27.623 -37.899 16.231 1.00 14.83 897 GLN B C 1
ATOM 14409 O O . GLN B 1 896 ? -27.741 -38.263 17.408 1.00 14.43 897 GLN B O 1
ATOM 14415 N N . GLY B 1 897 ? -27.050 -36.747 15.881 1.00 10.48 898 GLY B N 1
ATOM 14416 C CA . GLY B 1 897 ? -26.556 -35.802 16.864 1.00 8.91 898 GLY B CA 1
ATOM 14417 C C . GLY B 1 897 ? -25.304 -36.202 17.639 1.00 12.39 898 GLY B C 1
ATOM 14418 O O . GLY B 1 897 ? -25.117 -35.778 18.777 1.00 11.41 898 GLY B O 1
ATOM 14419 N N . LEU B 1 898 ? -24.417 -36.982 17.025 1.00 12.29 899 LEU B N 1
ATOM 14420 C CA . LEU B 1 898 ? -23.235 -37.453 17.735 1.00 9.13 899 LEU B CA 1
ATOM 14421 C C . LEU B 1 898 ? -21.999 -36.583 17.528 1.00 10.71 899 LEU B C 1
ATOM 14422 O O . LEU B 1 898 ? -21.082 -36.565 18.353 1.00 12.29 899 LEU B O 1
ATOM 14427 N N . LEU B 1 899 ? -21.975 -35.851 16.431 1.00 10.86 900 LEU B N 1
ATOM 14428 C CA . LEU B 1 899 ? -20.858 -34.960 16.151 1.00 12.10 900 LEU B CA 1
ATOM 14429 C C . LEU B 1 899 ? -21.381 -33.883 15.211 1.00 11.87 900 LEU B C 1
ATOM 14430 O O . LEU B 1 899 ? -22.359 -34.106 14.504 1.00 14.00 900 LEU B O 1
ATOM 14435 N N . ALA B 1 900 ? -20.770 -32.705 15.234 1.00 13.55 901 ALA B N 1
ATOM 14436 C CA . ALA B 1 900 ? -21.317 -31.553 14.513 1.00 12.39 901 ALA B CA 1
ATOM 14437 C C . ALA B 1 900 ? -20.856 -31.539 13.082 1.00 15.85 901 ALA B C 1
ATOM 14438 O O . ALA B 1 900 ? -21.524 -30.966 12.209 1.00 17.46 901 ALA B O 1
ATOM 14440 N N . GLY B 1 901 ? -19.705 -32.175 12.853 1.00 14.35 902 GLY B N 1
ATOM 14441 C CA . GLY B 1 901 ? -19.045 -32.151 11.569 1.00 10.67 902 GLY B CA 1
ATOM 14442 C C . GLY B 1 901 ? -17.694 -32.832 11.584 1.00 12.71 902 GLY B C 1
ATOM 14443 O O . GLY B 1 901 ? -17.220 -33.298 12.640 1.00 11.03 902 GLY B O 1
ATOM 14444 N N . HIS B 1 902 ? -17.096 -32.927 10.395 1.00 10.32 903 HIS B N 1
ATOM 14445 C CA . HIS B 1 902 ? -15.759 -33.471 10.239 1.00 12.42 903 HIS B CA 1
ATOM 14446 C C . HIS B 1 902 ? -14.912 -32.725 9.215 1.00 14.89 903 HIS B C 1
ATOM 14447 O O . HIS B 1 902 ? -15.441 -32.140 8.270 1.00 14.78 903 HIS B O 1
ATOM 14454 N N . GLU B 1 903 ? -13.596 -32.708 9.438 1.00 14.77 904 GLU B N 1
ATOM 14455 C CA . GLU B 1 903 ? -12.669 -32.281 8.396 1.00 15.87 904 GLU B CA 1
ATOM 14456 C C . GLU B 1 903 ? -11.565 -33.307 8.188 1.00 17.13 904 GLU B C 1
ATOM 14457 O O . GLU B 1 903 ? -11.332 -34.180 9.025 1.00 18.29 904 GLU B O 1
ATOM 14463 N N . LEU B 1 904 ? -10.889 -33.182 7.055 1.00 15.69 905 LEU B N 1
ATOM 14464 C CA . LEU B 1 904 ? -9.702 -33.947 6.768 1.00 15.68 905 LEU B CA 1
ATOM 14465 C C . LEU B 1 904 ? -8.541 -32.980 6.822 1.00 16.40 905 LEU B C 1
ATOM 14466 O O . LEU B 1 904 ? -8.552 -31.958 6.140 1.00 15.61 905 LEU B O 1
ATOM 14471 N N . GLY B 1 905 ? -7.564 -33.270 7.673 1.00 17.22 906 GLY B N 1
ATOM 14472 C CA . GLY B 1 905 ? -6.427 -32.386 7.847 1.00 19.55 906 GLY B CA 1
ATOM 14473 C C . GLY B 1 905 ? -5.101 -33.045 7.544 1.00 15.68 906 GLY B C 1
ATOM 14474 O O . GLY B 1 905 ? -5.041 -34.238 7.281 1.00 16.57 906 GLY B O 1
ATOM 14475 N N . GLN B 1 906 ? -4.035 -32.253 7.542 1.00 16.01 907 GLN B N 1
ATOM 14476 C CA . GLN B 1 906 ? -2.697 -32.795 7.330 1.00 17.37 907 GLN B CA 1
ATOM 14477 C C . GLN B 1 906 ? -2.100 -33.417 8.590 1.00 18.74 907 GLN B C 1
ATOM 14478 O O . GLN B 1 906 ? -2.235 -32.885 9.681 1.00 21.56 907 GLN B O 1
ATOM 14484 N N . TYR B 1 907 ? -1.390 -34.519 8.429 1.00 20.65 908 TYR B N 1
ATOM 14485 C CA . TYR B 1 907 ? -0.680 -35.109 9.557 1.00 25.20 908 TYR B CA 1
ATOM 14486 C C . TYR B 1 907 ? 0.831 -34.772 9.580 1.00 25.74 908 TYR B C 1
ATOM 14487 O O . TYR B 1 907 ? 1.564 -35.099 8.655 1.00 24.71 908 TYR B O 1
ATOM 14496 N N . ASP B 1 908 ? 1.270 -34.076 10.624 1.00 28.87 909 ASP B N 1
ATOM 14497 C CA . ASP B 1 908 ? 2.700 -33.942 10.909 1.00 35.48 909 ASP B CA 1
ATOM 14498 C C . ASP B 1 908 ? 3.140 -34.823 12.078 1.00 34.08 909 ASP B C 1
ATOM 14499 O O . ASP B 1 908 ? 3.009 -34.415 13.229 1.00 35.99 909 ASP B O 1
ATOM 14504 N N . PRO B 1 909 ? 3.653 -36.033 11.792 1.00 28.63 910 PRO B N 1
ATOM 14505 C CA . PRO B 1 909 ? 4.147 -36.867 12.890 1.00 33.93 910 PRO B CA 1
ATOM 14506 C C . PRO B 1 909 ? 5.352 -36.155 13.471 1.00 44.78 910 PRO B C 1
ATOM 14507 O O . PRO B 1 909 ? 6.213 -35.677 12.719 1.00 47.04 910 PRO B O 1
ATOM 14511 N N . GLU B 1 910 ? 5.405 -36.028 14.784 1.00 34.09 911 GLU B N 1
ATOM 14512 C CA . GLU B 1 910 ? 6.495 -35.274 15.367 1.00 38.65 911 GLU B CA 1
ATOM 14513 C C . GLU B 1 910 ? 7.500 -36.257 15.956 1.00 36.62 911 GLU B C 1
ATOM 14514 O O . GLU B 1 910 ? 7.739 -36.279 17.155 1.00 39.68 911 GLU B O 1
ATOM 14520 N N . TYR B 1 911 ? 8.107 -37.061 15.094 1.00 27.73 912 TYR B N 1
ATOM 14521 C CA . TYR B 1 911 ? 8.962 -38.144 15.551 1.00 27.64 912 TYR B CA 1
ATOM 14522 C C . TYR B 1 911 ? 10.176 -37.670 16.342 1.00 26.53 912 TYR B C 1
ATOM 14523 O O . TYR B 1 911 ? 10.739 -38.433 17.119 1.00 21.70 912 TYR B O 1
ATOM 14532 N N . GLU B 1 912 ? 10.600 -36.430 16.123 1.00 27.14 913 GLU B N 1
ATOM 14533 C CA . GLU B 1 912 ? 11.728 -35.892 16.877 1.00 28.79 913 GLU B CA 1
ATOM 14534 C C . GLU B 1 912 ? 11.438 -35.912 18.397 1.00 36.07 913 GLU B C 1
ATOM 14535 O O . GLU B 1 912 ? 12.313 -36.239 19.208 1.00 35.05 913 GLU B O 1
ATOM 14541 N N . ARG B 1 913 ? 10.194 -35.607 18.771 1.00 31.14 914 ARG B N 1
ATOM 14542 C CA . ARG B 1 913 ? 9.754 -35.691 20.162 1.00 32.84 914 ARG B CA 1
ATOM 14543 C C . ARG B 1 913 ? 9.827 -37.112 20.721 1.00 31.50 914 ARG B C 1
ATOM 14544 O O . ARG B 1 913 ? 9.942 -37.309 21.934 1.00 29.43 914 ARG B O 1
ATOM 14552 N N . TYR B 1 914 ? 9.755 -38.097 19.831 1.00 27.92 915 TYR B N 1
ATOM 14553 C CA . TYR B 1 914 ? 9.696 -39.492 20.242 1.00 23.58 915 TYR B CA 1
ATOM 14554 C C . TYR B 1 914 ? 10.932 -40.288 19.788 1.00 21.81 915 TYR B C 1
ATOM 14555 O O . TYR B 1 914 ? 10.827 -41.421 19.337 1.00 18.41 915 TYR B O 1
ATOM 14564 N N . GLY B 1 915 ? 12.107 -39.676 19.902 1.00 23.71 916 GLY B N 1
ATOM 14565 C CA . GLY B 1 915 ? 13.343 -40.385 19.650 1.00 22.40 916 GLY B CA 1
ATOM 14566 C C . GLY B 1 915 ? 13.816 -40.405 18.209 1.00 26.51 916 GLY B C 1
ATOM 14567 O O . GLY B 1 915 ? 14.859 -40.998 17.917 1.00 30.55 916 GLY B O 1
ATOM 14568 N N . GLY B 1 916 ? 13.051 -39.787 17.307 1.00 24.17 917 GLY B N 1
ATOM 14569 C CA . GLY B 1 916 ? 13.456 -39.662 15.919 1.00 18.57 917 GLY B CA 1
ATOM 14570 C C . GLY B 1 916 ? 12.912 -40.695 14.958 1.00 19.41 917 GLY B C 1
ATOM 14571 O O . GLY B 1 916 ? 12.213 -41.621 15.373 1.00 21.43 917 GLY B O 1
ATOM 14572 N N . ASP B 1 917 ? 13.239 -40.536 13.672 1.00 16.76 918 ASP B N 1
ATOM 14573 C CA . ASP B 1 917 ? 12.623 -41.343 12.609 1.00 15.77 918 ASP B CA 1
ATOM 14574 C C . ASP B 1 917 ? 12.957 -42.830 12.651 1.00 16.65 918 ASP B C 1
ATOM 14575 O O . ASP B 1 917 ? 12.203 -43.648 12.125 1.00 19.73 918 ASP B O 1
ATOM 14580 N N . ALA B 1 918 ? 14.096 -43.200 13.230 1.00 20.93 919 ALA B N 1
ATOM 14581 C CA . ALA B 1 918 ? 14.453 -44.615 13.262 1.00 18.82 919 ALA B CA 1
ATOM 14582 C C . ALA B 1 918 ? 13.478 -45.375 14.176 1.00 22.84 919 ALA B C 1
ATOM 14583 O O . ALA B 1 918 ? 13.145 -46.539 13.937 1.00 20.10 919 ALA B O 1
ATOM 14585 N N . LEU B 1 919 ? 12.973 -44.687 15.193 1.00 20.26 920 LEU B N 1
ATOM 14586 C CA . LEU B 1 919 ? 12.079 -45.318 16.145 1.00 17.78 920 LEU B CA 1
ATOM 14587 C C . LEU B 1 919 ? 10.583 -45.203 15.779 1.00 18.70 920 LEU B C 1
ATOM 14588 O O . LEU B 1 919 ? 9.735 -45.688 16.522 1.00 19.21 920 LEU B O 1
ATOM 14593 N N . ALA B 1 920 ? 10.268 -44.592 14.635 1.00 15.57 921 ALA B N 1
ATOM 14594 C CA . ALA B 1 920 ? 8.883 -44.285 14.246 1.00 13.98 921 ALA B CA 1
ATOM 14595 C C . ALA B 1 920 ? 7.903 -45.452 14.237 1.00 16.68 921 ALA B C 1
ATOM 14596 O O . ALA B 1 920 ? 6.739 -45.265 14.583 1.00 16.44 921 ALA B O 1
ATOM 14598 N N . GLU B 1 921 ? 8.311 -46.627 13.780 1.00 13.21 922 GLU B N 1
ATOM 14599 C CA . GLU B 1 921 ? 7.381 -47.741 13.878 1.00 16.57 922 GLU B CA 1
ATOM 14600 C C . GLU B 1 921 ? 7.037 -48.054 15.337 1.00 16.06 922 GLU B C 1
ATOM 14601 O O . GLU B 1 921 ? 5.921 -48.450 15.629 1.00 15.19 922 GLU B O 1
ATOM 14607 N N . PHE B 1 922 ? 7.974 -47.848 16.254 1.00 14.41 923 PHE B N 1
ATOM 14608 C CA . PHE B 1 922 ? 7.691 -48.084 17.671 1.00 17.52 923 PHE B CA 1
ATOM 14609 C C . PHE B 1 922 ? 6.725 -47.029 18.265 1.00 16.82 923 PHE B C 1
ATOM 14610 O O . PHE B 1 922 ? 5.894 -47.339 19.114 1.00 14.34 923 PHE B O 1
ATOM 14618 N N . THR B 1 923 ? 6.845 -45.789 17.815 1.00 12.85 924 THR B N 1
ATOM 14619 C CA . THR B 1 923 ? 5.914 -44.746 18.201 1.00 12.92 924 THR B CA 1
ATOM 14620 C C . THR B 1 923 ? 4.481 -44.988 17.682 1.00 13.45 924 THR B C 1
ATOM 14621 O O . THR B 1 923 ? 3.532 -44.958 18.470 1.00 11.20 924 THR B O 1
ATOM 14625 N N . GLU B 1 924 ? 4.341 -45.256 16.378 1.00 13.94 925 GLU B N 1
ATOM 14626 C CA . GLU B 1 924 ? 3.034 -45.494 15.770 1.00 15.47 925 GLU B CA 1
ATOM 14627 C C . GLU B 1 924 ? 2.336 -46.646 16.470 1.00 14.16 925 GLU B C 1
ATOM 14628 O O . GLU B 1 924 ? 1.146 -46.586 16.751 1.00 15.77 925 GLU B O 1
ATOM 14634 N N . THR B 1 925 ? 3.089 -47.681 16.782 1.00 13.98 926 THR B N 1
ATOM 14635 C CA . THR B 1 925 ? 2.537 -48.835 17.478 1.00 16.40 926 THR B CA 1
ATOM 14636 C C . THR B 1 925 ? 2.117 -48.540 18.927 1.00 16.23 926 THR B C 1
ATOM 14637 O O . THR B 1 925 ? 1.034 -48.962 19.380 1.00 12.48 926 THR B O 1
ATOM 14641 N N . ALA B 1 926 ? 2.980 -47.839 19.651 1.00 10.33 927 ALA B N 1
ATOM 14642 C CA . ALA B 1 926 ? 2.610 -47.394 20.964 1.00 11.72 927 ALA B CA 1
ATOM 14643 C C . ALA B 1 926 ? 1.300 -46.617 20.883 1.00 13.08 927 ALA B C 1
ATOM 14644 O O . ALA B 1 926 ? 0.360 -46.953 21.590 1.00 16.69 927 ALA B O 1
ATOM 14646 N N . PHE B 1 927 ? 1.200 -45.639 19.986 1.00 13.44 928 PHE B N 1
ATOM 14647 C CA . PHE B 1 927 ? -0.044 -44.853 19.849 1.00 11.54 928 PHE B CA 1
ATOM 14648 C C . PHE B 1 927 ? -1.271 -45.723 19.529 1.00 9.99 928 PHE B C 1
ATOM 14649 O O . PHE B 1 927 ? -2.366 -45.492 20.030 1.00 9.66 928 PHE B O 1
ATOM 14657 N N . GLN B 1 928 ? -1.095 -46.715 18.679 1.00 9.00 929 GLN B N 1
ATOM 14658 C CA . GLN B 1 928 ? -2.212 -47.583 18.352 1.00 12.76 929 GLN B CA 1
ATOM 14659 C C . GLN B 1 928 ? -2.719 -48.408 19.549 1.00 14.35 929 GLN B C 1
ATOM 14660 O O . GLN B 1 928 ? -3.913 -48.426 19.866 1.00 13.35 929 GLN B O 1
ATOM 14666 N N . HIS B 1 929 ? -1.806 -49.094 20.221 1.00 16.27 930 HIS B N 1
ATOM 14667 C CA . HIS B 1 929 ? -2.198 -49.952 21.324 1.00 11.57 930 HIS B CA 1
ATOM 14668 C C . HIS B 1 929 ? -2.672 -49.123 22.496 1.00 9.04 930 HIS B C 1
ATOM 14669 O O . HIS B 1 929 ? -3.555 -49.539 23.233 1.00 8.52 930 HIS B O 1
ATOM 14676 N N . ASP B 1 930 ? -2.112 -47.933 22.649 1.00 7.96 931 ASP B N 1
ATOM 14677 C CA . ASP B 1 930 ? -2.610 -47.061 23.681 1.00 9.10 931 ASP B CA 1
ATOM 14678 C C . ASP B 1 930 ? -3.986 -46.525 23.326 1.00 10.46 931 ASP B C 1
ATOM 14679 O O . ASP B 1 930 ? -4.817 -46.311 24.204 1.00 10.25 931 ASP B O 1
ATOM 14684 N N . SER B 1 931 ? -4.230 -46.309 22.041 1.00 10.45 932 SER B N 1
ATOM 14685 C CA . SER B 1 931 ? -5.550 -45.893 21.631 1.00 11.41 932 SER B CA 1
ATOM 14686 C C . SER B 1 931 ? -6.558 -46.992 21.946 1.00 9.64 932 SER B C 1
ATOM 14687 O O . SER B 1 931 ? -7.606 -46.735 22.536 1.00 10.38 932 SER B O 1
ATOM 14690 N N . ALA B 1 932 ? -6.213 -48.218 21.590 1.00 8.52 933 ALA B N 1
ATOM 14691 C CA . ALA B 1 932 ? -7.118 -49.334 21.787 1.00 10.02 933 ALA B CA 1
ATOM 14692 C C . ALA B 1 932 ? -7.376 -49.599 23.276 1.00 10.02 933 ALA B C 1
ATOM 14693 O O . ALA B 1 932 ? -8.507 -49.874 23.679 1.00 11.30 933 ALA B O 1
ATOM 14695 N N . ALA B 1 933 ? -6.318 -49.526 24.075 1.00 9.14 934 ALA B N 1
ATOM 14696 C CA . ALA B 1 933 ? -6.414 -49.672 25.516 1.00 10.46 934 ALA B CA 1
ATOM 14697 C C . ALA B 1 933 ? -7.422 -48.722 26.097 1.00 9.02 934 ALA B C 1
ATOM 14698 O O . ALA B 1 933 ? -8.256 -49.132 26.886 1.00 11.44 934 ALA B O 1
ATOM 14700 N N . ALA B 1 934 ? -7.306 -47.449 25.726 1.00 8.48 935 ALA B N 1
ATOM 14701 C CA . ALA B 1 934 ? -8.154 -46.385 26.256 1.00 11.26 935 ALA B CA 1
ATOM 14702 C C . ALA B 1 934 ? -9.652 -46.587 25.966 1.00 10.59 935 ALA B C 1
ATOM 14703 O O . ALA B 1 934 ? -10.488 -46.514 26.870 1.00 11.13 935 ALA B O 1
ATOM 14705 N N . ILE B 1 935 ? -9.977 -46.872 24.715 1.00 8.72 936 ILE B N 1
ATOM 14706 C CA . ILE B 1 935 ? -11.340 -47.164 24.351 1.00 8.76 936 ILE B CA 1
ATOM 14707 C C . ILE B 1 935 ? -11.800 -48.306 25.232 1.00 12.85 936 ILE B C 1
ATOM 14708 O O . ILE B 1 935 ? -12.853 -48.242 25.878 1.00 13.68 936 ILE B O 1
ATOM 14713 N N . SER B 1 936 ? -10.949 -49.312 25.325 1.00 14.60 937 SER B N 1
ATOM 14714 C CA . SER B 1 936 ? -11.190 -50.468 26.177 1.00 13.34 937 SER B CA 1
ATOM 14715 C C . SER B 1 936 ? -11.415 -50.143 27.671 1.00 15.30 937 SER B C 1
ATOM 14716 O O . SER B 1 936 ? -12.305 -50.706 28.296 1.00 18.91 937 SER B O 1
ATOM 14719 N N . LEU B 1 937 ? -10.605 -49.265 28.251 1.00 12.90 938 LEU B N 1
ATOM 14720 C CA . LEU B 1 937 ? -10.809 -48.882 29.645 1.00 14.73 938 LEU B CA 1
ATOM 14721 C C . LEU B 1 937 ? -12.126 -48.095 29.814 1.00 18.72 938 LEU B C 1
ATOM 14722 O O . LEU B 1 937 ? -12.884 -48.297 30.777 1.00 17.62 938 LEU B O 1
ATOM 14727 N N . LEU B 1 938 ? -12.395 -47.207 28.862 1.00 13.75 939 LEU B N 1
ATOM 14728 C CA . LEU B 1 938 ? -13.582 -46.393 28.915 1.00 12.59 939 LEU B CA 1
ATOM 14729 C C . LEU B 1 938 ? -14.828 -47.275 28.890 1.00 17.91 939 LEU B C 1
ATOM 14730 O O . LEU B 1 938 ? -15.828 -46.986 29.547 1.00 17.26 939 LEU B O 1
ATOM 14735 N N . ARG B 1 939 ? -14.753 -48.365 28.134 1.00 19.57 940 ARG B N 1
ATOM 14736 C CA . ARG B 1 939 ? -15.866 -49.293 28.048 1.00 18.58 940 ARG B CA 1
ATOM 14737 C C . ARG B 1 939 ? -16.064 -49.970 29.405 1.00 19.87 940 ARG B C 1
ATOM 14738 O O . ARG B 1 939 ? -17.199 -50.206 29.816 1.00 21.55 940 ARG B O 1
ATOM 14746 N N . LEU B 1 940 ? -14.972 -50.232 30.120 1.00 18.01 941 LEU B N 1
ATOM 14747 C CA . LEU B 1 940 ? -15.092 -50.746 31.476 1.00 16.94 941 LEU B CA 1
ATOM 14748 C C . LEU B 1 940 ? -15.763 -49.717 32.356 1.00 23.01 941 LEU B C 1
ATOM 14749 O O . LEU B 1 940 ? -16.681 -50.068 33.091 1.00 33.36 941 LEU B O 1
ATOM 14754 N N . THR B 1 941 ? -15.322 -48.458 32.311 1.00 20.01 942 THR B N 1
ATOM 14755 C CA . THR B 1 941 ? -15.907 -47.470 33.232 1.00 23.80 942 THR B CA 1
ATOM 14756 C C . THR B 1 941 ? -17.403 -47.253 33.005 1.00 21.68 942 THR B C 1
ATOM 14757 O O . THR B 1 941 ? -18.116 -46.869 33.922 1.00 28.34 942 THR B O 1
ATOM 14761 N N . ARG B 1 942 ? -17.880 -47.520 31.799 1.00 17.42 943 ARG B N 1
ATOM 14762 C CA . ARG B 1 942 ? -19.312 -47.402 31.531 1.00 25.03 943 ARG B CA 1
ATOM 14763 C C . ARG B 1 942 ? -20.160 -48.383 32.392 1.00 35.58 943 ARG B C 1
ATOM 14764 O O . ARG B 1 942 ? -21.302 -48.086 32.753 1.00 36.94 943 ARG B O 1
ATOM 14772 N N . ARG B 1 943 ? -19.598 -49.548 32.713 1.00 34.33 944 ARG B N 1
ATOM 14773 C CA . ARG B 1 943 ? -20.344 -50.596 33.413 1.00 39.28 944 ARG B CA 1
ATOM 14774 C C . ARG B 1 943 ? -20.773 -50.190 34.830 1.00 39.59 944 ARG B C 1
ATOM 14775 O O . ARG B 1 943 ? -19.995 -49.559 35.572 1.00 31.89 944 ARG B O 1
ATOM 14783 N N . ALA B 1 944 ? -22.028 -50.511 35.160 1.00 41.47 945 ALA B N 1
ATOM 14784 C CA . ALA B 1 944 ? -22.598 -50.335 36.502 1.00 42.97 945 ALA B CA 1
ATOM 14785 C C . ALA B 1 944 ? -21.946 -51.323 37.455 1.00 42.35 945 ALA B C 1
ATOM 14786 O O . ALA B 1 944 ? -22.010 -52.540 37.244 1.00 41.77 945 ALA B O 1
ATOM 14788 N N . GLY B 1 945 ? -21.316 -50.813 38.499 1.00 30.98 946 GLY B N 1
ATOM 14789 C CA . GLY B 1 945 ? -20.682 -51.698 39.444 1.00 36.09 946 GLY B CA 1
ATOM 14790 C C . GLY B 1 945 ? -19.177 -51.661 39.347 1.00 36.22 946 GLY B C 1
ATOM 14791 O O . GLY B 1 945 ? -18.484 -52.120 40.256 1.00 40.46 946 GLY B O 1
ATOM 14792 N N . PHE B 1 946 ? -18.663 -51.115 38.250 1.00 38.68 947 PHE B N 1
ATOM 14793 C CA . PHE B 1 946 ? -17.216 -50.990 38.076 1.00 33.88 947 PHE B CA 1
ATOM 14794 C C . PHE B 1 946 ? -16.536 -50.242 39.224 1.00 30.63 947 PHE B C 1
ATOM 14795 O O . PHE B 1 946 ? -16.900 -49.116 39.561 1.00 25.57 947 PHE B O 1
ATOM 14803 N N . ARG B 1 947 ? -15.541 -50.894 39.815 1.00 31.19 948 ARG B N 1
ATOM 14804 C CA . ARG B 1 947 ? -14.954 -50.451 41.071 1.00 30.50 948 ARG B CA 1
ATOM 14805 C C . ARG B 1 947 ? -14.121 -49.169 40.967 1.00 36.33 948 ARG B C 1
ATOM 14806 O O . ARG B 1 947 ? -14.149 -48.321 41.868 1.00 34.65 948 ARG B O 1
ATOM 14814 N N . TYR B 1 948 ? -13.353 -49.051 39.883 1.00 39.54 949 TYR B N 1
ATOM 14815 C CA . TYR B 1 948 ? -12.356 -47.985 39.740 1.00 26.17 949 TYR B CA 1
ATOM 14816 C C . TYR B 1 948 ? -12.862 -46.765 38.982 1.00 23.44 949 TYR B C 1
ATOM 14817 O O . TYR B 1 948 ? -13.597 -46.872 37.993 1.00 23.70 949 TYR B O 1
ATOM 14826 N N . THR B 1 949 ? -12.457 -45.600 39.453 1.00 18.55 950 THR B N 1
ATOM 14827 C CA . THR B 1 949 ? -12.790 -44.362 38.780 1.00 18.50 950 THR B CA 1
ATOM 14828 C C . THR B 1 949 ? -11.863 -44.171 37.585 1.00 20.44 950 THR B C 1
ATOM 14829 O O . THR B 1 949 ? -10.870 -44.890 37.428 1.00 17.96 950 THR B O 1
ATOM 14833 N N . LEU B 1 950 ? -12.168 -43.187 36.752 1.00 17.66 951 LEU B N 1
ATOM 14834 C CA . LEU B 1 950 ? -11.289 -42.853 35.638 1.00 16.79 951 LEU B CA 1
ATOM 14835 C C . LEU B 1 950 ? -9.893 -42.406 36.088 1.00 15.20 951 LEU B C 1
ATOM 14836 O O . LEU B 1 950 ? -8.902 -42.777 35.479 1.00 14.56 951 LEU B O 1
ATOM 14841 N N . ASP B 1 951 ? -9.812 -41.612 37.147 1.00 16.19 952 ASP B N 1
ATOM 14842 C CA . ASP B 1 951 ? -8.505 -41.187 37.633 1.00 18.11 952 ASP B CA 1
ATOM 14843 C C . ASP B 1 951 ? -7.682 -42.397 38.101 1.00 17.42 952 ASP B C 1
ATOM 14844 O O . ASP B 1 951 ? -6.480 -42.490 37.858 1.00 16.74 952 ASP B O 1
ATOM 14849 N N . GLU B 1 952 ? -8.330 -43.353 38.740 1.00 17.82 953 GLU B N 1
ATOM 14850 C CA . GLU B 1 952 ? -7.595 -44.531 39.149 1.00 18.14 953 GLU B CA 1
ATOM 14851 C C . GLU B 1 952 ? -7.068 -45.303 37.939 1.00 18.03 953 GLU B C 1
ATOM 14852 O O . GLU B 1 952 ? -5.870 -45.588 37.876 1.00 18.06 953 GLU B O 1
ATOM 14858 N N . VAL B 1 953 ? -7.938 -45.635 36.978 1.00 18.20 954 VAL B N 1
ATOM 14859 C CA . VAL B 1 953 ? -7.484 -46.409 35.819 1.00 15.19 954 VAL B CA 1
ATOM 14860 C C . VAL B 1 953 ? -6.427 -45.647 35.015 1.00 16.15 954 VAL B C 1
ATOM 14861 O O . VAL B 1 953 ? -5.534 -46.271 34.472 1.00 12.95 954 VAL B O 1
ATOM 14865 N N . THR B 1 954 ? -6.486 -44.309 34.998 1.00 14.97 955 THR B N 1
ATOM 14866 C CA . THR B 1 954 ? -5.491 -43.517 34.284 1.00 12.00 955 THR B CA 1
ATOM 14867 C C . THR B 1 954 ? -4.143 -43.568 34.999 1.00 16.92 955 THR B C 1
ATOM 14868 O O . THR B 1 954 ? -3.104 -43.789 34.355 1.00 17.72 955 THR B O 1
ATOM 14872 N N . ALA B 1 955 ? -4.158 -43.387 36.319 1.00 13.57 956 ALA B N 1
ATOM 14873 C CA . ALA B 1 955 ? -2.948 -43.514 37.143 1.00 15.43 956 ALA B CA 1
ATOM 14874 C C . ALA B 1 955 ? -2.320 -44.908 37.001 1.00 15.33 956 ALA B C 1
ATOM 14875 O O . ALA B 1 955 ? -1.096 -45.061 36.908 1.00 14.59 956 ALA B O 1
ATOM 14877 N N . ILE B 1 956 ? -3.161 -45.928 37.023 1.00 13.84 957 ILE B N 1
ATOM 14878 C CA . ILE B 1 956 ? -2.693 -47.274 36.761 1.00 16.22 957 ILE B CA 1
ATOM 14879 C C . ILE B 1 956 ? -2.002 -47.375 35.393 1.00 15.79 957 ILE B C 1
ATOM 14880 O O . ILE B 1 956 ? -0.913 -47.939 35.265 1.00 14.94 957 ILE B O 1
ATOM 14885 N N . SER B 1 957 ? -2.616 -46.779 34.384 1.00 12.61 958 SER B N 1
ATOM 14886 C CA . SER B 1 957 ? -2.103 -46.873 33.034 1.00 9.99 958 SER B CA 1
ATOM 14887 C C . SER B 1 957 ? -0.776 -46.137 32.905 1.00 11.15 958 SER B C 1
ATOM 14888 O O . SER B 1 957 ? 0.147 -46.633 32.256 1.00 11.21 958 SER B O 1
ATOM 14891 N N . ALA B 1 958 ? -0.661 -44.977 33.536 1.00 10.69 959 ALA B N 1
ATOM 14892 C CA . ALA B 1 958 ? 0.618 -44.267 33.532 1.00 10.47 959 ALA B CA 1
ATOM 14893 C C . ALA B 1 958 ? 1.734 -45.107 34.160 1.00 16.04 959 ALA B C 1
ATOM 14894 O O . ALA B 1 958 ? 2.784 -45.325 33.546 1.00 20.24 959 ALA B O 1
ATOM 14896 N N . ALA B 1 959 ? 1.491 -45.613 35.364 1.00 18.55 960 ALA B N 1
ATOM 14897 C CA . ALA B 1 959 ? 2.514 -46.341 36.110 1.00 16.38 960 ALA B CA 1
ATOM 14898 C C . ALA B 1 959 ? 2.897 -47.626 35.386 1.00 15.07 960 ALA B C 1
ATOM 14899 O O . ALA B 1 959 ? 4.047 -48.067 35.446 1.00 13.92 960 ALA B O 1
ATOM 14901 N N . ALA B 1 960 ? 1.922 -48.238 34.724 1.00 10.64 961 ALA B N 1
ATOM 14902 C CA . ALA B 1 960 ? 2.205 -49.422 33.926 1.00 15.00 961 ALA B CA 1
ATOM 14903 C C . ALA B 1 960 ? 3.068 -49.055 32.690 1.00 16.97 961 ALA B C 1
ATOM 14904 O O . ALA B 1 960 ? 3.928 -49.836 32.267 1.00 13.54 961 ALA B O 1
ATOM 14906 N N . LEU B 1 961 ? 2.847 -47.866 32.120 1.00 14.12 962 LEU B N 1
ATOM 14907 C CA . LEU B 1 961 ? 3.678 -47.425 31.007 1.00 15.89 962 LEU B CA 1
ATOM 14908 C C . LEU B 1 961 ? 5.109 -47.233 31.535 1.00 15.84 962 LEU B C 1
ATOM 14909 O O . LEU B 1 961 ? 6.075 -47.739 30.946 1.00 13.88 962 LEU B O 1
ATOM 14914 N N . ALA B 1 962 ? 5.243 -46.522 32.652 1.00 12.85 963 ALA B N 1
ATOM 14915 C CA . ALA B 1 962 ? 6.554 -46.418 33.317 1.00 18.10 963 ALA B CA 1
ATOM 14916 C C . ALA B 1 962 ? 7.222 -47.780 33.613 1.00 15.40 963 ALA B C 1
ATOM 14917 O O . ALA B 1 962 ? 8.390 -47.929 33.276 1.00 16.36 963 ALA B O 1
ATOM 14919 N N . ASP B 1 963 ? 6.505 -48.770 34.173 1.00 11.68 964 ASP B N 1
ATOM 14920 C CA . ASP B 1 963 ? 7.094 -50.116 34.344 1.00 13.34 964 ASP B CA 1
ATOM 14921 C C . ASP B 1 963 ? 7.585 -50.631 32.999 1.00 15.83 964 ASP B C 1
ATOM 14922 O O . ASP B 1 963 ? 8.705 -51.134 32.901 1.00 14.11 964 ASP B O 1
ATOM 14927 N N . ALA B 1 964 ? 6.750 -50.506 31.966 1.00 14.34 965 ALA B N 1
ATOM 14928 C CA . ALA B 1 964 ? 7.024 -51.168 30.694 1.00 10.99 965 ALA B CA 1
ATOM 14929 C C . ALA B 1 964 ? 8.183 -50.568 29.873 1.00 17.90 965 ALA B C 1
ATOM 14930 O O . ALA B 1 964 ? 8.877 -51.286 29.149 1.00 14.16 965 ALA B O 1
ATOM 14932 N N . PHE B 1 965 ? 8.388 -49.255 29.959 1.00 16.43 966 PHE B N 1
ATOM 14933 C CA . PHE B 1 965 ? 9.467 -48.668 29.190 1.00 18.94 966 PHE B CA 1
ATOM 14934 C C . PHE B 1 965 ? 10.834 -49.283 29.581 1.00 24.61 966 PHE B C 1
ATOM 14935 O O . PHE B 1 965 ? 11.717 -49.511 28.726 1.00 19.46 966 PHE B O 1
ATOM 14943 N N . GLY B 1 966 ? 10.988 -49.586 30.867 1.00 17.63 967 GLY B N 1
ATOM 14944 C CA . GLY B 1 966 ? 12.224 -50.176 31.356 1.00 21.43 967 GLY B CA 1
ATOM 14945 C C . GLY B 1 966 ? 13.197 -49.100 31.809 1.00 22.23 967 GLY B C 1
ATOM 14946 O O . GLY B 1 966 ? 12.834 -47.909 31.773 1.00 20.27 967 GLY B O 1
ATOM 14947 N N . PRO B 1 967 ? 14.427 -49.506 32.219 1.00 20.52 968 PRO B N 1
ATOM 14948 C CA . PRO B 1 967 ? 15.469 -48.594 32.738 1.00 20.64 968 PRO B CA 1
ATOM 14949 C C . PRO B 1 967 ? 15.795 -47.493 31.744 1.00 15.52 968 PRO B C 1
ATOM 14950 O O . PRO B 1 967 ? 15.725 -47.756 30.540 1.00 19.63 968 PRO B O 1
ATOM 14954 N N . PRO B 1 968 ? 16.132 -46.290 32.223 1.00 12.95 969 PRO B N 1
ATOM 14955 C CA . PRO B 1 968 ? 16.606 -45.213 31.336 1.00 21.00 969 PRO B CA 1
ATOM 14956 C C . PRO B 1 968 ? 17.882 -45.617 30.615 1.00 25.20 969 PRO B C 1
ATOM 14957 O O . PRO B 1 968 ? 18.520 -46.598 30.991 1.00 24.58 969 PRO B O 1
ATOM 14961 N N . ALA B 1 969 ? 18.300 -44.838 29.628 1.00 34.39 970 ALA B N 1
ATOM 14962 C CA . ALA B 1 969 ? 19.629 -45.060 29.071 1.00 37.54 970 ALA B CA 1
ATOM 14963 C C . ALA B 1 969 ? 20.593 -44.482 30.092 1.00 41.70 970 ALA B C 1
ATOM 14964 O O . ALA B 1 969 ? 20.244 -43.520 30.790 1.00 41.80 970 ALA B O 1
ATOM 14966 N N . PRO B 1 970 ? 21.796 -45.074 30.213 1.00 47.14 971 PRO B N 1
ATOM 14967 C CA . PRO B 1 970 ? 22.753 -44.545 31.200 1.00 48.64 971 PRO B CA 1
ATOM 14968 C C . PRO B 1 970 ? 23.188 -43.134 30.842 1.00 51.50 971 PRO B C 1
ATOM 14969 O O . PRO B 1 970 ? 23.289 -42.802 29.660 1.00 52.64 971 PRO B O 1
ATOM 14973 N N . VAL B 1 971 ? 23.448 -42.311 31.846 1.00 49.59 972 VAL B N 1
ATOM 14974 C CA . VAL B 1 971 ? 23.770 -40.921 31.574 1.00 59.87 972 VAL B CA 1
ATOM 14975 C C . VAL B 1 971 ? 25.259 -40.601 31.756 1.00 72.21 972 VAL B C 1
ATOM 14976 O O . VAL B 1 971 ? 26.117 -41.206 31.105 1.00 73.67 972 VAL B O 1
ATOM 14980 N N . VAL B 1 972 ? 25.547 -39.630 32.615 1.00 69.50 973 VAL B N 1
ATOM 14981 C CA . VAL B 1 972 ? 26.903 -39.246 32.968 1.00 75.26 973 VAL B CA 1
ATOM 14982 C C . VAL B 1 972 ? 26.765 -38.334 34.176 1.00 80.49 973 VAL B C 1
ATOM 14983 O O . VAL B 1 972 ? 27.570 -38.377 35.108 1.00 84.37 973 VAL B O 1
ATOM 14987 N N . GLU B 1 973 ? 25.717 -37.518 34.150 1.00 77.01 974 GLU B N 1
ATOM 14988 C CA . GLU B 1 973 ? 25.492 -36.514 35.170 1.00 75.79 974 GLU B CA 1
ATOM 14989 C C . GLU B 1 973 ? 23.996 -36.458 35.456 1.00 78.53 974 GLU B C 1
ATOM 14990 O O . GLU B 1 973 ? 23.178 -36.599 34.537 1.00 75.93 974 GLU B O 1
ATOM 14996 N N . PRO B 1 974 ? 23.630 -36.250 36.732 1.00 71.53 975 PRO B N 1
ATOM 14997 C CA . PRO B 1 974 ? 22.220 -36.075 37.091 1.00 64.01 975 PRO B CA 1
ATOM 14998 C C . PRO B 1 974 ? 21.536 -34.896 36.394 1.00 58.59 975 PRO B C 1
ATOM 14999 O O . PRO B 1 974 ? 22.124 -33.831 36.224 1.00 58.05 975 PRO B O 1
ATOM 15003 N N . VAL B 1 975 ? 20.297 -35.117 35.971 1.00 55.67 976 VAL B N 1
ATOM 15004 C CA . VAL B 1 975 ? 19.521 -34.090 35.302 1.00 50.06 976 VAL B CA 1
ATOM 15005 C C . VAL B 1 975 ? 18.738 -33.272 36.341 1.00 54.33 976 VAL B C 1
ATOM 15006 O O . VAL B 1 975 ? 18.028 -33.825 37.181 1.00 52.70 976 VAL B O 1
ATOM 15010 N N . PRO B 1 976 ? 18.908 -31.946 36.318 1.00 55.44 977 PRO B N 1
ATOM 15011 C CA . PRO B 1 976 ? 18.120 -31.035 37.154 1.00 56.88 977 PRO B CA 1
ATOM 15012 C C . PRO B 1 976 ? 16.650 -30.952 36.715 1.00 58.79 977 PRO B C 1
ATOM 15013 O O . PRO B 1 976 ? 16.382 -30.536 35.583 1.00 56.65 977 PRO B O 1
ATOM 15017 N N . LEU B 1 977 ? 15.722 -31.332 37.593 1.00 54.10 978 LEU B N 1
ATOM 15018 C CA . LEU B 1 977 ? 14.296 -31.270 37.277 1.00 54.84 978 LEU B CA 1
ATOM 15019 C C . LEU B 1 977 ? 13.667 -29.993 37.820 1.00 56.37 978 LEU B C 1
ATOM 15020 O O . LEU B 1 977 ? 14.150 -29.421 38.796 1.00 58.20 978 LEU B O 1
ATOM 15025 N N . VAL B 1 978 ? 12.583 -29.563 37.179 1.00 54.48 979 VAL B N 1
ATOM 15026 C CA . VAL B 1 978 ? 11.891 -28.323 37.514 1.00 49.79 979 VAL B CA 1
ATOM 15027 C C . VAL B 1 978 ? 11.538 -28.276 38.994 1.00 55.65 979 VAL B C 1
ATOM 15028 O O . VAL B 1 978 ? 11.382 -27.201 39.574 1.00 60.33 979 VAL B O 1
ATOM 15032 N N . GLY B 1 979 ? 11.428 -29.444 39.614 1.00 53.10 980 GLY B N 1
ATOM 15033 C CA . GLY B 1 979 ? 11.030 -29.500 41.006 1.00 61.77 980 GLY B CA 1
ATOM 15034 C C . GLY B 1 979 ? 12.182 -29.511 41.993 1.00 59.11 980 GLY B C 1
ATOM 15035 O O . GLY B 1 979 ? 11.965 -29.421 43.200 1.00 57.28 980 GLY B O 1
ATOM 15036 N N . GLY B 1 980 ? 13.409 -29.588 41.487 1.00 63.94 981 GLY B N 1
ATOM 15037 C CA . GLY B 1 980 ? 14.578 -29.685 42.345 1.00 52.23 981 GLY B CA 1
ATOM 15038 C C . GLY B 1 980 ? 15.184 -31.073 42.467 1.00 53.82 981 GLY B C 1
ATOM 15039 O O . GLY B 1 980 ? 16.242 -31.230 43.060 1.00 62.26 981 GLY B O 1
ATOM 15040 N N . LEU B 1 981 ? 14.531 -32.087 41.911 1.00 58.50 982 LEU B N 1
ATOM 15041 C CA . LEU B 1 981 ? 15.084 -33.440 41.945 1.00 56.88 982 LEU B CA 1
ATOM 15042 C C . LEU B 1 981 ? 16.369 -33.473 41.120 1.00 59.29 982 LEU B C 1
ATOM 15043 O O . LEU B 1 981 ? 16.459 -32.822 40.078 1.00 64.21 982 LEU B O 1
ATOM 15048 N N . GLN B 1 982 ? 17.378 -34.197 41.588 1.00 54.97 983 GLN B N 1
ATOM 15049 C CA . GLN B 1 982 ? 18.558 -34.425 40.758 1.00 57.99 983 GLN B CA 1
ATOM 15050 C C . GLN B 1 982 ? 18.427 -35.805 40.118 1.00 56.46 983 GLN B C 1
ATOM 15051 O O . GLN B 1 982 ? 18.937 -36.809 40.634 1.00 51.04 983 GLN B O 1
ATOM 15057 N N . TRP B 1 983 ? 17.720 -35.828 38.991 1.00 56.03 984 TRP B N 1
ATOM 15058 C CA . TRP B 1 983 ? 17.333 -37.059 38.304 1.00 49.12 984 TRP B CA 1
ATOM 15059 C C . TRP B 1 983 ? 18.525 -37.984 37.984 1.00 49.76 984 TRP B C 1
ATOM 15060 O O . TRP B 1 983 ? 19.497 -37.565 37.360 1.00 56.01 984 TRP B O 1
ATOM 15071 N N . ALA B 1 984 ? 18.449 -39.246 38.394 1.00 43.70 985 ALA B N 1
ATOM 15072 C CA . ALA B 1 984 ? 19.582 -40.145 38.204 1.00 46.38 985 ALA B CA 1
ATOM 15073 C C . ALA B 1 984 ? 19.154 -41.596 38.079 1.00 44.28 985 ALA B C 1
ATOM 15074 O O . ALA B 1 984 ? 18.612 -42.160 39.021 1.00 47.39 985 ALA B O 1
ATOM 15076 N N . PRO B 1 985 ? 19.393 -42.202 36.910 1.00 38.40 986 PRO B N 1
ATOM 15077 C CA . PRO B 1 985 ? 19.103 -43.617 36.632 1.00 41.40 986 PRO B CA 1
ATOM 15078 C C . PRO B 1 985 ? 19.549 -44.599 37.726 1.00 49.49 986 PRO B C 1
ATOM 15079 O O . PRO B 1 985 ? 18.800 -45.552 38.000 1.00 44.42 986 PRO B O 1
ATOM 15083 N N . ASP B 1 986 ? 20.737 -44.410 38.309 1.00 52.02 987 ASP B N 1
ATOM 15084 C CA . ASP B 1 986 ? 21.222 -45.346 39.343 1.00 58.53 987 ASP B CA 1
ATOM 15085 C C . ASP B 1 986 ? 20.451 -45.231 40.668 1.00 50.13 987 ASP B C 1
ATOM 15086 O O . ASP B 1 986 ? 20.436 -46.163 41.474 1.00 54.60 987 ASP B O 1
ATOM 15091 N N . LEU B 1 987 ? 19.780 -44.101 40.859 1.00 45.64 988 LEU B N 1
ATOM 15092 C CA . LEU B 1 987 ? 18.918 -43.881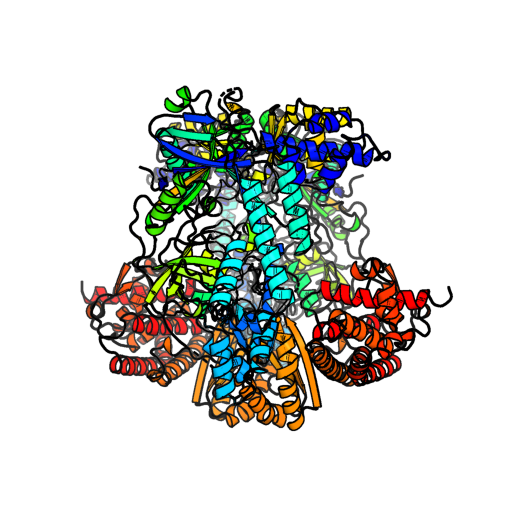 42.015 1.00 43.22 988 LEU B CA 1
ATOM 15093 C C . LEU B 1 987 ? 17.649 -44.769 41.947 1.00 47.06 988 LEU B C 1
ATOM 15094 O O . LEU B 1 987 ? 16.979 -45.003 42.951 1.00 50.21 988 LEU B O 1
ATOM 15099 N N . PHE B 1 988 ? 17.312 -45.264 40.760 1.00 45.38 989 PHE B N 1
ATOM 15100 C CA . PHE B 1 988 ? 16.106 -46.071 40.607 1.00 39.54 989 PHE B CA 1
ATOM 15101 C C . PHE B 1 988 ? 16.393 -47.483 40.105 1.00 39.69 989 PHE B C 1
ATOM 15102 O O . PHE B 1 988 ? 15.586 -48.052 39.364 1.00 32.46 989 PHE B O 1
ATOM 15110 N N . ASP B 1 989 ? 17.532 -48.047 40.497 1.00 45.82 990 ASP B N 1
ATOM 15111 C CA . ASP B 1 989 ? 17.883 -49.399 40.063 1.00 40.38 990 ASP B CA 1
ATOM 15112 C C . ASP B 1 989 ? 16.821 -50.414 40.489 1.00 40.96 990 ASP B C 1
ATOM 15113 O O . ASP B 1 989 ? 16.403 -50.444 41.648 1.00 44.52 990 ASP B O 1
ATOM 15118 N N . GLY B 1 990 ? 16.383 -51.229 39.536 1.00 40.36 991 GLY B N 1
ATOM 15119 C CA . GLY B 1 990 ? 15.363 -52.236 39.761 1.00 26.15 991 GLY B CA 1
ATOM 15120 C C . GLY B 1 990 ? 13.956 -51.680 39.634 1.00 29.36 991 GLY B C 1
ATOM 15121 O O . GLY B 1 990 ? 13.000 -52.447 39.568 1.00 31.83 991 GLY B O 1
ATOM 15122 N N . ASP B 1 991 ? 13.827 -50.352 39.563 1.00 33.54 992 ASP B N 1
ATOM 15123 C CA . ASP B 1 991 ? 12.508 -49.702 39.512 1.00 33.99 992 ASP B CA 1
ATOM 15124 C C . ASP B 1 991 ? 12.299 -48.634 38.397 1.00 31.30 992 ASP B C 1
ATOM 15125 O O . ASP B 1 991 ? 12.238 -47.415 38.665 1.00 27.25 992 ASP B O 1
ATOM 15130 N N . PRO B 1 992 ? 12.150 -49.093 37.146 1.00 23.08 993 PRO B N 1
ATOM 15131 C CA . PRO B 1 992 ? 11.912 -48.151 36.042 1.00 25.87 993 PRO B CA 1
ATOM 15132 C C . PRO B 1 992 ? 10.630 -47.334 36.213 1.00 21.94 993 PRO B C 1
ATOM 15133 O O . PRO B 1 992 ? 10.601 -46.165 35.834 1.00 23.80 993 PRO B O 1
ATOM 15137 N N . ALA B 1 993 ? 9.609 -47.910 36.834 1.00 21.38 994 ALA B N 1
ATOM 15138 C CA . ALA B 1 993 ? 8.380 -47.171 37.101 1.00 18.50 994 ALA B CA 1
ATOM 15139 C C . ALA B 1 993 ? 8.670 -45.909 37.906 1.00 26.40 994 ALA B C 1
ATOM 15140 O O . ALA B 1 993 ? 8.265 -44.802 37.528 1.00 20.35 994 ALA B O 1
ATOM 15142 N N . ALA B 1 994 ? 9.364 -46.075 39.028 1.00 28.85 995 ALA B N 1
ATOM 15143 C CA . ALA B 1 994 ? 9.697 -44.921 39.834 1.00 31.97 995 ALA B CA 1
ATOM 15144 C C . ALA B 1 994 ? 10.559 -43.961 39.015 1.00 28.92 995 ALA B C 1
ATOM 15145 O O . ALA B 1 994 ? 10.340 -42.739 39.033 1.00 24.49 995 ALA B O 1
ATOM 15147 N N . ALA B 1 995 ? 11.496 -44.530 38.259 1.00 26.00 996 ALA B N 1
ATOM 15148 C CA . ALA B 1 995 ? 12.376 -43.725 37.418 1.00 30.29 996 ALA B CA 1
ATOM 15149 C C . ALA B 1 995 ? 11.564 -42.727 36.609 1.00 28.06 996 ALA B C 1
ATOM 15150 O O . ALA B 1 995 ? 11.565 -41.535 36.918 1.00 27.36 996 ALA B O 1
ATOM 15152 N N . TRP B 1 996 ? 10.798 -43.218 35.638 1.00 22.37 997 TRP B N 1
ATOM 15153 C CA . TRP B 1 996 ? 10.050 -42.315 34.771 1.00 21.93 997 TRP B CA 1
ATOM 15154 C C . TRP B 1 996 ? 8.980 -41.490 35.496 1.00 20.76 997 TRP B C 1
ATOM 15155 O O . TRP B 1 996 ? 8.835 -40.298 35.238 1.00 22.41 997 TRP B O 1
ATOM 15166 N N . MET B 1 997 ? 8.250 -42.100 36.422 1.00 26.09 998 MET B N 1
ATOM 15167 C CA . MET B 1 997 ? 7.259 -41.333 37.166 1.00 27.32 998 MET B CA 1
ATOM 15168 C C . MET B 1 997 ? 7.914 -40.219 37.964 1.00 26.92 998 MET B C 1
ATOM 15169 O O . MET B 1 997 ? 7.224 -39.318 38.412 1.00 31.84 998 MET B O 1
ATOM 15174 N N . SER B 1 998 ? 9.227 -40.266 38.164 1.00 23.66 999 SER B N 1
ATOM 15175 C CA . SER B 1 998 ? 9.849 -39.220 38.981 1.00 29.53 999 SER B CA 1
ATOM 15176 C C . SER B 1 998 ? 10.045 -37.943 38.188 1.00 33.74 999 SER B C 1
ATOM 15177 O O . SER B 1 998 ? 10.039 -36.838 38.748 1.00 34.50 999 SER B O 1
ATOM 15180 N N . SER B 1 999 ? 10.161 -38.097 36.872 1.00 34.18 1000 SER B N 1
ATOM 15181 C CA . SER B 1 999 ? 10.418 -36.965 35.994 1.00 32.23 1000 SER B CA 1
ATOM 15182 C C . SER B 1 999 ? 9.126 -36.219 35.729 1.00 28.09 1000 SER B C 1
ATOM 15183 O O . SER B 1 999 ? 9.096 -35.208 35.040 1.00 34.66 1000 SER B O 1
ATOM 15186 N N . THR B 1 1000 ? 8.073 -36.686 36.373 1.00 31.52 1001 THR B N 1
ATOM 15187 C CA . THR B 1 1000 ? 6.715 -36.320 36.033 1.00 32.20 1001 THR B CA 1
ATOM 15188 C C . THR B 1 1000 ? 6.178 -35.196 36.925 1.00 32.16 1001 THR B C 1
ATOM 15189 O O . THR B 1 1000 ? 5.166 -34.569 36.610 1.00 30.68 1001 THR B O 1
ATOM 15193 N N . GLY B 1 1001 ? 6.877 -34.910 38.018 1.00 35.92 1002 GLY B N 1
ATOM 15194 C CA . GLY B 1 1001 ? 6.446 -33.850 38.914 1.00 37.92 1002 GLY B CA 1
ATOM 15195 C C . GLY B 1 1001 ? 7.309 -33.689 40.152 1.00 38.94 1002 GLY B C 1
ATOM 15196 O O . GLY B 1 1001 ? 8.095 -34.572 40.504 1.00 39.57 1002 GLY B O 1
ATOM 15197 N N . GLY B 1 1002 ? 7.169 -32.541 40.809 1.00 44.81 1003 GLY B N 1
ATOM 15198 C CA . GLY B 1 1002 ? 7.879 -32.279 42.046 1.00 48.72 1003 GLY B CA 1
ATOM 15199 C C . GLY B 1 1002 ? 7.289 -33.051 43.212 1.00 54.01 1003 GLY B C 1
ATOM 15200 O O . GLY B 1 1002 ? 6.079 -33.304 43.267 1.00 50.80 1003 GLY B O 1
ATOM 15201 N N . ARG B 1 1003 ? 8.153 -33.433 44.148 1.00 54.84 1004 ARG B N 1
ATOM 15202 C CA . ARG B 1 1003 ? 7.727 -34.173 45.331 1.00 55.37 1004 ARG B CA 1
ATOM 15203 C C . ARG B 1 1003 ? 6.705 -33.345 46.125 1.00 52.10 1004 ARG B C 1
ATOM 15204 O O . ARG B 1 1003 ? 5.827 -33.899 46.782 1.00 48.33 1004 ARG B O 1
ATOM 15212 N N . ARG B 1 1004 ? 6.811 -32.020 46.042 1.00 51.94 1005 ARG B N 1
ATOM 15213 C CA . ARG B 1 1004 ? 5.916 -31.137 46.789 1.00 56.56 1005 ARG B CA 1
ATOM 15214 C C . ARG B 1 1004 ? 4.528 -31.021 46.158 1.00 53.35 1005 ARG B C 1
ATOM 15215 O O . ARG B 1 1004 ? 3.547 -30.737 46.852 1.00 51.04 1005 ARG B O 1
ATOM 15223 N N . GLU B 1 1005 ? 4.444 -31.235 44.847 1.00 56.23 1006 GLU B N 1
ATOM 15224 C CA . GLU B 1 1005 ? 3.174 -31.078 44.132 1.00 50.90 1006 GLU B CA 1
ATOM 15225 C C . GLU B 1 1005 ? 2.203 -32.251 44.123 1.00 43.02 1006 GLU B C 1
ATOM 15226 O O . GLU B 1 1005 ? 1.257 -32.266 43.335 1.00 48.96 1006 GLU B O 1
ATOM 15232 N N . LEU B 1 1006 ? 2.452 -33.240 44.970 1.00 37.36 1007 LEU B N 1
ATOM 15233 C CA . LEU B 1 1006 ? 1.517 -34.346 45.139 1.00 35.07 1007 LEU B CA 1
ATOM 15234 C C . LEU B 1 1006 ? 0.122 -33.823 45.462 1.00 40.16 1007 LEU B C 1
ATOM 15235 O O . LEU B 1 1006 ? -0.028 -32.833 46.171 1.00 55.80 1007 LEU B O 1
ATOM 15240 N N . PRO B 1 1007 ? -0.910 -34.451 44.899 1.00 40.43 1008 PRO B N 1
ATOM 15241 C CA . PRO B 1 1007 ? -2.269 -33.916 45.064 1.00 41.52 1008 PRO B CA 1
ATOM 15242 C C . PRO B 1 1007 ? -2.823 -34.210 46.456 1.00 48.19 1008 PRO B C 1
ATOM 15243 O O . PRO B 1 1007 ? -2.434 -35.216 47.065 1.00 43.67 1008 PRO B O 1
ATOM 15247 N N . PRO B 1 1008 ? -3.713 -33.339 46.958 1.00 48.84 1009 PRO B N 1
ATOM 15248 C CA . PRO B 1 1008 ? -4.436 -33.547 48.213 1.00 43.19 1009 PRO B CA 1
ATOM 15249 C C . PRO B 1 1008 ? -4.815 -35.007 48.421 1.00 49.80 1009 PRO B C 1
ATOM 15250 O O . PRO B 1 1008 ? -4.384 -35.603 49.414 1.00 50.33 1009 PRO B O 1
ATOM 15254 N N . ASP B 1 1009 ? -5.593 -35.570 47.494 1.00 49.49 1010 ASP B N 1
ATOM 15255 C CA . ASP B 1 1009 ? -6.061 -36.957 47.598 1.00 45.29 1010 ASP B CA 1
ATOM 15256 C C . ASP B 1 1009 ? -4.950 -38.010 47.821 1.00 44.40 1010 ASP B C 1
ATOM 15257 O O . ASP B 1 1009 ? -5.226 -39.112 48.305 1.00 43.67 1010 ASP B O 1
ATOM 15262 N N . TYR B 1 1010 ? -3.707 -37.696 47.462 1.00 42.92 1011 TYR B N 1
ATOM 15263 C CA . TYR B 1 1010 ? -2.623 -38.636 47.740 1.00 42.41 1011 TYR B CA 1
ATOM 15264 C C . TYR B 1 1010 ? -2.167 -38.488 49.197 1.00 48.22 1011 TYR B C 1
ATOM 15265 O O . TYR B 1 1010 ? -1.987 -39.476 49.917 1.00 43.79 1011 TYR B O 1
ATOM 15274 N N . ARG B 1 1011 ? -1.956 -37.247 49.626 1.00 57.39 1012 ARG B N 1
ATOM 15275 C CA . ARG B 1 1011 ? -1.470 -37.002 50.980 1.00 56.65 1012 ARG B CA 1
ATOM 15276 C C . ARG B 1 1011 ? -2.502 -37.432 52.027 1.00 54.21 1012 ARG B C 1
ATOM 15277 O O . ARG B 1 1011 ? -2.139 -37.984 53.072 1.00 47.14 1012 ARG B O 1
ATOM 15285 N N . ARG B 1 1012 ? -3.784 -37.234 51.713 1.00 50.64 1013 ARG B N 1
ATOM 15286 C CA . ARG B 1 1012 ? -4.855 -37.589 52.639 1.00 49.89 1013 ARG B CA 1
ATOM 15287 C C . ARG B 1 1012 ? -5.065 -39.096 52.743 1.00 50.68 1013 ARG B C 1
ATOM 15288 O O . ARG B 1 1012 ? -5.894 -39.539 53.535 1.00 52.40 1013 ARG B O 1
ATOM 15296 N N . ASP B 1 1013 ? -4.348 -39.886 51.944 1.00 52.35 1014 ASP B N 1
ATOM 15297 C CA . ASP B 1 1013 ? -4.609 -41.326 51.934 1.00 47.12 1014 ASP B CA 1
ATOM 15298 C C . ASP B 1 1013 ? -3.499 -42.207 51.295 1.00 43.01 1014 ASP B C 1
ATOM 15299 O O . ASP B 1 1013 ? -3.805 -43.174 50.590 1.00 38.54 1014 ASP B O 1
ATOM 15304 N N . PRO B 1 1014 ? -2.213 -41.913 51.562 1.00 41.94 1015 PRO B N 1
ATOM 15305 C CA . PRO B 1 1014 ? -1.163 -42.550 50.747 1.00 41.66 1015 PRO B CA 1
ATOM 15306 C C . PRO B 1 1014 ? -1.003 -44.059 50.891 1.00 37.97 1015 PRO B C 1
ATOM 15307 O O . PRO B 1 1014 ? -0.362 -44.669 50.054 1.00 41.15 1015 PRO B O 1
ATOM 15311 N N . ALA B 1 1015 ? -1.549 -44.649 51.937 1.00 33.17 1016 ALA B N 1
ATOM 15312 C CA . ALA B 1 1015 ? -1.420 -46.080 52.125 1.00 32.50 1016 ALA B CA 1
ATOM 15313 C C . ALA B 1 1015 ? -2.220 -46.782 51.037 1.00 35.71 1016 ALA B C 1
ATOM 15314 O O . ALA B 1 1015 ? -1.846 -47.852 50.528 1.00 26.55 1016 ALA B O 1
ATOM 15316 N N . ARG B 1 1016 ? -3.325 -46.128 50.680 1.00 40.19 1017 ARG B N 1
ATOM 15317 C CA . ARG B 1 1016 ? -4.283 -46.643 49.722 1.00 37.77 1017 ARG B CA 1
ATOM 15318 C C . ARG B 1 1016 ? -3.597 -46.724 48.386 1.00 35.21 1017 ARG B C 1
ATOM 15319 O O . ARG B 1 1016 ? -3.468 -47.808 47.819 1.00 33.74 1017 ARG B O 1
ATOM 15327 N N . TRP B 1 1017 ? -3.161 -45.572 47.886 1.00 31.70 1018 TRP B N 1
ATOM 15328 C CA . TRP B 1 1017 ? -2.576 -45.509 46.566 1.00 32.48 1018 TRP B CA 1
ATOM 15329 C C . TRP B 1 1017 ? -1.355 -46.423 46.450 1.00 30.44 1018 TRP B C 1
ATOM 15330 O O . TRP B 1 1017 ? -1.166 -47.086 45.427 1.00 25.35 1018 TRP B O 1
ATOM 15341 N N . GLN B 1 1018 ? -0.571 -46.515 47.519 1.00 27.11 1019 GLN B N 1
ATOM 15342 C CA . GLN B 1 1018 ? 0.589 -47.393 47.521 1.00 28.60 1019 GLN B CA 1
ATOM 15343 C C . GLN B 1 1018 ? 0.164 -48.841 47.298 1.00 27.16 1019 GLN B C 1
ATOM 15344 O O . GLN B 1 1018 ? 0.882 -49.610 46.663 1.00 24.50 1019 GLN B O 1
ATOM 15350 N N . LYS B 1 1019 ? -0.987 -49.222 47.848 1.00 30.54 1020 LYS B N 1
ATOM 15351 C CA . LYS B 1 1019 ? -1.446 -50.601 47.713 1.00 34.22 1020 LYS B CA 1
ATOM 15352 C C . LYS B 1 1019 ? -2.016 -50.823 46.310 1.00 28.52 1020 LYS B C 1
ATOM 15353 O O . LYS B 1 1019 ? -1.845 -51.896 45.716 1.00 28.39 1020 LYS B O 1
ATOM 15359 N N . LEU B 1 1020 ? -2.675 -49.798 45.779 1.00 23.91 1021 LEU B N 1
ATOM 15360 C CA . LEU B 1 1020 ? -3.268 -49.884 44.442 1.00 32.67 1021 LEU B CA 1
ATOM 15361 C C . LEU B 1 1020 ? -2.232 -49.757 43.303 1.00 30.18 1021 LEU B C 1
ATOM 15362 O O . LEU B 1 1020 ? -2.096 -50.646 42.453 1.00 21.96 1021 LEU B O 1
ATOM 15367 N N . ILE B 1 1021 ? -1.490 -48.659 43.317 1.00 22.82 1022 ILE B N 1
ATOM 15368 C CA . ILE B 1 1021 ? -0.577 -48.355 42.242 1.00 25.75 1022 ILE B CA 1
ATOM 15369 C C . ILE B 1 1021 ? 0.816 -48.848 42.584 1.00 26.49 1022 ILE B C 1
ATOM 15370 O O . ILE B 1 1021 ? 1.644 -48.105 43.097 1.00 26.48 1022 ILE B O 1
ATOM 15375 N N . ASP B 1 1022 ? 1.042 -50.134 42.319 1.00 31.01 1023 ASP B N 1
ATOM 15376 C CA . ASP B 1 1022 ? 2.301 -50.801 42.649 1.00 26.97 1023 ASP B CA 1
ATOM 15377 C C . ASP B 1 1022 ? 2.745 -51.730 41.517 1.00 27.50 1023 ASP B C 1
ATOM 15378 O O . ASP B 1 1022 ? 2.689 -52.961 41.644 1.00 26.28 1023 ASP B O 1
ATOM 15383 N N . PRO B 1 1023 ? 3.194 -51.142 40.397 1.00 28.07 1024 PRO B N 1
ATOM 15384 C CA . PRO B 1 1023 ? 3.632 -51.944 39.255 1.00 24.55 1024 PRO B CA 1
ATOM 15385 C C . PRO B 1 1023 ? 4.891 -52.761 39.579 1.00 26.08 1024 PRO B C 1
ATOM 15386 O O . PRO B 1 1023 ? 4.954 -53.937 39.231 1.00 24.76 1024 PRO B O 1
ATOM 15390 N N . THR B 1 1024 ? 5.863 -52.151 40.251 1.00 27.81 1025 THR B N 1
ATOM 15391 C CA . THR B 1 1024 ? 7.129 -52.821 40.565 1.00 31.18 1025 THR B CA 1
ATOM 15392 C C . THR B 1 1024 ? 6.916 -54.091 41.411 1.00 30.15 1025 THR B C 1
ATOM 15393 O O . THR B 1 1024 ? 7.672 -55.055 41.299 1.00 24.53 1025 THR B O 1
ATOM 15397 N N . GLY B 1 1025 ? 5.895 -54.064 42.270 1.00 29.19 1026 GLY B N 1
ATOM 15398 C CA . GLY B 1 1025 ? 5.541 -55.194 43.105 1.00 29.13 1026 GLY B CA 1
ATOM 15399 C C . GLY B 1 1025 ? 4.677 -56.291 42.491 1.00 28.71 1026 GLY B C 1
ATOM 15400 O O . GLY B 1 1025 ? 4.310 -57.236 43.179 1.00 31.67 1026 GLY B O 1
ATOM 15401 N N . GLY B 1 1026 ? 4.353 -56.195 41.207 1.00 31.78 1027 GLY B N 1
ATOM 15402 C CA . GLY B 1 1026 ? 3.579 -57.243 40.557 1.00 26.56 1027 GLY B CA 1
ATOM 15403 C C . GLY B 1 1026 ? 2.089 -57.007 40.668 1.00 27.80 1027 GLY B C 1
ATOM 15404 O O . GLY B 1 1026 ? 1.291 -57.908 40.405 1.00 25.38 1027 GLY B O 1
ATOM 15405 N N . TRP B 1 1027 ? 1.730 -55.796 41.095 1.00 25.00 1028 TRP B N 1
ATOM 15406 C CA . TRP B 1 1027 ? 0.335 -55.343 41.147 1.00 30.83 1028 TRP B CA 1
ATOM 15407 C C . TRP B 1 1027 ? -0.559 -56.197 42.066 1.00 38.52 1028 TRP B C 1
ATOM 15408 O O . TRP B 1 1027 ? -1.660 -56.623 41.654 1.00 30.47 1028 TRP B O 1
ATOM 15419 N N . PRO B 1 1028 ? -0.125 -56.396 43.331 1.00 48.51 1029 PRO B N 1
ATOM 15420 C CA . PRO B 1 1028 ? -0.746 -57.466 44.130 1.00 40.50 1029 PRO B CA 1
ATOM 15421 C C . PRO B 1 1028 ? -2.224 -57.188 44.396 1.00 41.08 1029 PRO B C 1
ATOM 15422 O O . PRO B 1 1028 ? -3.079 -58.059 44.150 1.00 34.90 1029 PRO B O 1
ATOM 15426 N N . LEU B 1 1029 ? -2.531 -55.981 44.863 1.00 36.48 1030 LEU B N 1
ATOM 15427 C CA . LEU B 1 1029 ? -3.914 -55.660 45.164 1.00 29.95 1030 LEU B CA 1
ATOM 15428 C C . LEU B 1 1029 ? -4.802 -55.761 43.930 1.00 28.95 1030 LEU B C 1
ATOM 15429 O O . LEU B 1 1029 ? -5.825 -56.415 43.968 1.00 33.90 1030 LEU B O 1
ATOM 15434 N N . LEU B 1 1030 ? -4.376 -55.175 42.818 1.00 39.08 1031 LEU B N 1
ATOM 15435 C CA . LEU B 1 1030 ? -5.186 -55.176 41.596 1.00 33.71 1031 LEU B CA 1
ATOM 15436 C C . LEU B 1 1030 ? -5.470 -56.579 41.041 1.00 32.13 1031 LEU B C 1
ATOM 15437 O O . LEU B 1 1030 ? -6.577 -56.850 40.606 1.00 34.94 1031 LEU B O 1
ATOM 15442 N N . ARG B 1 1031 ? -4.488 -57.478 41.056 1.00 35.28 1032 ARG B N 1
ATOM 15443 C CA . ARG B 1 1031 ? -4.713 -58.810 40.486 1.00 34.14 1032 ARG B CA 1
ATOM 15444 C C . ARG B 1 1031 ? -5.625 -59.659 41.362 1.00 36.86 1032 ARG B C 1
ATOM 15445 O O . ARG B 1 1031 ? -6.069 -60.736 40.948 1.00 31.62 1032 ARG B O 1
ATOM 15453 N N . ALA B 1 1032 ? -5.885 -59.168 42.574 1.00 38.64 1033 ALA B N 1
ATOM 15454 C CA . ALA B 1 1032 ? -6.865 -59.773 43.465 1.00 36.07 1033 ALA B CA 1
ATOM 15455 C C . ALA B 1 1032 ? -8.236 -59.587 42.834 1.00 36.11 1033 ALA B C 1
ATOM 15456 O O . ALA B 1 1032 ? -8.919 -60.557 42.518 1.00 33.94 1033 ALA B O 1
ATOM 15458 N N . ASP B 1 1033 ? -8.627 -58.328 42.658 1.00 31.65 1034 ASP B N 1
ATOM 15459 C CA . ASP B 1 1033 ? -9.930 -57.984 42.098 1.00 31.43 1034 ASP B CA 1
ATOM 15460 C C . ASP B 1 1033 ? -10.203 -58.546 40.705 1.00 33.72 1034 ASP B C 1
ATOM 15461 O O . ASP B 1 1033 ? -9.285 -58.708 39.908 1.00 33.51 1034 ASP B O 1
ATOM 15466 N N . GLU B 1 1034 ? -11.463 -58.871 40.432 1.00 34.50 1035 GLU B N 1
ATOM 15467 C CA . GLU B 1 1034 ? -11.871 -59.241 39.079 1.00 39.90 1035 GLU B CA 1
ATOM 15468 C C . GLU B 1 1034 ? -11.824 -58.033 38.142 1.00 40.36 1035 GLU B C 1
ATOM 15469 O O . GLU B 1 1034 ? -11.305 -58.135 37.028 1.00 38.17 1035 GLU B O 1
ATOM 15475 N N . ASP B 1 1035 ? -12.355 -56.896 38.588 1.00 32.62 1036 ASP B N 1
ATOM 15476 C CA . ASP B 1 1035 ? -12.251 -55.657 37.811 1.00 34.45 1036 ASP B CA 1
ATOM 15477 C C . ASP B 1 1035 ? -10.798 -55.199 37.592 1.00 36.85 1036 ASP B C 1
ATOM 15478 O O . ASP B 1 1035 ? -10.437 -54.733 36.512 1.00 34.09 1036 ASP B O 1
ATOM 15483 N N . GLY B 1 1036 ? -9.971 -55.317 38.625 1.00 37.91 1037 GLY B N 1
ATOM 15484 C CA . GLY B 1 1036 ? -8.580 -54.915 38.527 1.00 29.47 1037 GLY B CA 1
ATOM 15485 C C . GLY B 1 1036 ? -7.862 -55.771 37.507 1.00 28.64 1037 GLY B C 1
ATOM 15486 O O . GLY B 1 1036 ? -6.969 -55.312 36.798 1.00 28.05 1037 GLY B O 1
ATOM 15487 N N . CYS B 1 1037 ? -8.264 -57.026 37.411 1.00 28.26 1038 CYS B N 1
ATOM 15488 C CA . CYS B 1 1037 ? -7.663 -57.886 36.418 1.00 32.56 1038 CYS B CA 1
ATOM 15489 C C . CYS B 1 1037 ? -7.981 -57.362 35.029 1.00 27.53 1038 CYS B C 1
ATOM 15490 O O . CYS B 1 1037 ? -7.104 -57.291 34.163 1.00 23.21 1038 CYS B O 1
ATOM 15493 N N . GLN B 1 1038 ? -9.230 -56.969 34.827 1.00 24.73 1039 GLN B N 1
ATOM 15494 C CA . GLN B 1 1038 ? -9.645 -56.526 33.507 1.00 27.00 1039 GLN B CA 1
ATOM 15495 C C . GLN B 1 1038 ? -8.935 -55.230 33.132 1.00 23.98 1039 GLN B C 1
ATOM 15496 O O . GLN B 1 1038 ? -8.668 -55.002 31.960 1.00 20.27 1039 GLN B O 1
ATOM 15502 N N . VAL B 1 1039 ? -8.583 -54.427 34.135 1.00 21.41 1040 VAL B N 1
ATOM 15503 C CA . VAL B 1 1039 ? -7.800 -53.227 33.900 1.00 19.81 1040 VAL B CA 1
ATOM 15504 C C . VAL B 1 1039 ? -6.410 -53.615 33.399 1.00 22.53 1040 VAL B C 1
ATOM 15505 O O . VAL B 1 1039 ? -5.934 -53.084 32.395 1.00 22.67 1040 VAL B O 1
ATOM 15509 N N . LEU B 1 1040 ? -5.771 -54.560 34.076 1.00 23.48 1041 LEU B N 1
ATOM 15510 C CA . LEU B 1 1040 ? -4.442 -54.983 33.673 1.00 21.40 1041 LEU B CA 1
ATOM 15511 C C . LEU B 1 1040 ? -4.449 -55.728 32.346 1.00 20.03 1041 LEU B C 1
ATOM 15512 O O . LEU B 1 1040 ? -3.497 -55.622 31.585 1.00 24.91 1041 LEU B O 1
ATOM 15517 N N . ALA B 1 1041 ? -5.493 -56.494 32.068 1.00 17.26 1042 ALA B N 1
ATOM 15518 C CA . ALA B 1 1041 ? -5.535 -57.222 30.798 1.00 22.80 1042 ALA B CA 1
ATOM 15519 C C . ALA B 1 1041 ? -5.560 -56.242 29.608 1.00 24.06 1042 ALA B C 1
ATOM 15520 O O . ALA B 1 1041 ? -4.831 -56.410 28.626 1.00 20.53 1042 ALA B O 1
ATOM 15522 N N . ALA B 1 1042 ? -6.377 -55.197 29.742 1.00 21.32 1043 ALA B N 1
ATOM 15523 C CA . ALA B 1 1042 ? -6.557 -54.178 28.715 1.00 19.70 1043 ALA B CA 1
ATOM 15524 C C . ALA B 1 1042 ? -5.274 -53.359 28.454 1.00 21.64 1043 ALA B C 1
ATOM 15525 O O . ALA B 1 1042 ? -5.185 -52.606 27.477 1.00 14.06 1043 ALA B O 1
ATOM 15527 N N . LEU B 1 1043 ? -4.296 -53.488 29.346 1.00 19.12 1044 LEU B N 1
ATOM 15528 C CA . LEU B 1 1043 ? -3.034 -52.798 29.165 1.00 19.86 1044 LEU B CA 1
ATOM 15529 C C . LEU B 1 1043 ? -1.905 -53.692 28.608 1.00 21.44 1044 LEU B C 1
ATOM 15530 O O . LEU B 1 1043 ? -0.782 -53.215 28.415 1.00 22.62 1044 LEU B O 1
ATOM 15535 N N . GLU B 1 1044 ? -2.183 -54.967 28.337 1.00 20.94 1045 GLU B N 1
ATOM 15536 C CA . GLU B 1 1044 ? -1.100 -55.894 27.976 1.00 25.08 1045 GLU B CA 1
ATOM 15537 C C . GLU B 1 1044 ? -0.446 -55.551 26.642 1.00 21.82 1045 GLU B C 1
ATOM 15538 O O . GLU B 1 1044 ? 0.743 -55.223 26.561 1.00 21.16 1045 GLU B O 1
ATOM 15544 N N . SER B 1 1045 ? -1.252 -55.607 25.600 1.00 20.42 1046 SER B N 1
ATOM 15545 C CA . SER B 1 1045 ? -0.771 -55.381 24.261 1.00 15.69 1046 SER B CA 1
ATOM 15546 C C . SER B 1 1045 ? -0.037 -54.041 24.181 1.00 17.09 1046 SER B C 1
ATOM 15547 O O . SER B 1 1045 ? 1.013 -53.931 23.526 1.00 21.12 1046 SER B O 1
ATOM 15550 N N . ARG B 1 1046 ? -0.524 -53.041 24.903 1.00 14.27 1047 ARG B N 1
ATOM 15551 C CA . ARG B 1 1046 ? 0.161 -51.749 24.894 1.00 14.56 1047 ARG B CA 1
ATOM 15552 C C . ARG B 1 1046 ? 1.417 -51.651 25.776 1.00 13.74 1047 ARG B C 1
ATOM 15553 O O . ARG B 1 1046 ? 2.355 -50.936 25.430 1.00 12.71 1047 ARG B O 1
ATOM 15561 N N . ASP B 1 1047 ? 1.453 -52.364 26.897 1.00 13.60 1048 ASP B N 1
ATOM 15562 C CA . ASP B 1 1047 ? 2.697 -52.450 27.658 1.00 15.37 1048 ASP B CA 1
ATOM 15563 C C . ASP B 1 1047 ? 3.790 -53.131 26.828 1.00 22.01 1048 ASP B C 1
ATOM 15564 O O . ASP B 1 1047 ? 4.973 -52.750 26.886 1.00 18.21 1048 ASP B O 1
ATOM 15569 N N . GLU B 1 1048 ? 3.381 -54.146 26.062 1.00 19.38 1049 GLU B N 1
ATOM 15570 C CA . GLU B 1 1048 ? 4.295 -54.888 25.233 1.00 15.90 1049 GLU B CA 1
ATOM 15571 C C . GLU B 1 1048 ? 4.919 -53.920 24.233 1.00 22.43 1049 GLU B C 1
ATOM 15572 O O . GLU B 1 1048 ? 6.142 -53.817 24.156 1.00 21.43 1049 GLU B O 1
ATOM 15578 N N . ALA B 1 1049 ? 4.078 -53.164 23.525 1.00 19.16 1050 ALA B N 1
ATOM 15579 C CA . ALA B 1 1049 ? 4.553 -52.177 22.563 1.00 15.70 1050 ALA B CA 1
ATOM 15580 C C . ALA B 1 1049 ? 5.480 -51.153 23.218 1.00 16.70 1050 ALA B C 1
ATOM 15581 O O . ALA B 1 1049 ? 6.399 -50.627 22.591 1.00 22.68 1050 ALA B O 1
ATOM 15583 N N . VAL B 1 1050 ? 5.224 -50.817 24.466 1.00 11.18 1051 VAL B N 1
ATOM 15584 C CA . VAL B 1 1050 ? 6.092 -49.850 25.099 1.00 16.41 1051 VAL B CA 1
ATOM 15585 C C . VAL B 1 1050 ? 7.437 -50.500 25.491 1.00 17.98 1051 VAL B C 1
ATOM 15586 O O . VAL B 1 1050 ? 8.486 -49.860 25.461 1.00 15.18 1051 VAL B O 1
ATOM 15590 N N . ARG B 1 1051 ? 7.394 -51.778 25.865 1.00 20.90 1052 ARG B N 1
ATOM 15591 C CA . ARG B 1 1051 ? 8.605 -52.508 26.196 1.00 17.22 1052 ARG B CA 1
ATOM 15592 C C . ARG B 1 1051 ? 9.504 -52.512 24.988 1.00 20.06 1052 ARG B C 1
ATOM 15593 O O . ARG B 1 1051 ? 10.683 -52.188 25.093 1.00 20.98 1052 ARG B O 1
ATOM 15601 N N . ARG B 1 1052 ? 8.929 -52.880 23.844 1.00 17.76 1053 ARG B N 1
ATOM 15602 C CA . ARG B 1 1052 ? 9.647 -52.958 22.581 1.00 15.73 1053 ARG B CA 1
ATOM 15603 C C . ARG B 1 1052 ? 10.307 -51.624 22.265 1.00 19.32 1053 ARG B C 1
ATOM 15604 O O . ARG B 1 1052 ? 11.498 -51.571 21.925 1.00 17.59 1053 ARG B O 1
ATOM 15612 N N . PHE B 1 1053 ? 9.532 -50.554 22.398 1.00 13.86 1054 PHE B N 1
ATOM 15613 C CA . PHE B 1 1053 ? 10.030 -49.216 22.147 1.00 13.68 1054 PHE B CA 1
ATOM 15614 C C . PHE B 1 1053 ? 11.255 -48.977 23.019 1.00 17.70 1054 PHE B C 1
ATOM 15615 O O . PHE B 1 1053 ? 12.321 -48.622 22.505 1.00 26.20 1054 PHE B O 1
ATOM 15623 N N . GLY B 1 1054 ? 11.128 -49.208 24.321 1.00 19.70 1055 GLY B N 1
ATOM 15624 C CA . GLY B 1 1054 ? 12.212 -48.941 25.253 1.00 17.81 1055 GLY B CA 1
ATOM 15625 C C . GLY B 1 1054 ? 13.497 -49.698 24.966 1.00 18.40 1055 GLY B C 1
ATOM 15626 O O . GLY B 1 1054 ? 14.585 -49.151 25.121 1.00 21.25 1055 GLY B O 1
ATOM 15627 N N . THR B 1 1055 ? 13.360 -50.956 24.560 1.00 15.46 1056 THR B N 1
ATOM 15628 C CA . THR B 1 1055 ? 14.475 -51.782 24.161 1.00 14.95 1056 THR B CA 1
ATOM 15629 C C . THR B 1 1055 ? 15.202 -51.093 23.015 1.00 22.96 1056 THR B C 1
ATOM 15630 O O . THR B 1 1055 ? 16.366 -50.728 23.154 1.00 23.84 1056 THR B O 1
ATOM 15634 N N . ALA B 1 1056 ? 14.489 -50.877 21.905 1.00 21.75 1057 ALA B N 1
ATOM 15635 C CA . ALA B 1 1056 ? 15.054 -50.267 20.710 1.00 18.13 1057 ALA B CA 1
ATOM 15636 C C . ALA B 1 1056 ? 15.569 -48.891 21.041 1.00 23.96 1057 ALA B C 1
ATOM 15637 O O . ALA B 1 1056 ? 16.496 -48.374 20.400 1.00 25.69 1057 ALA B O 1
ATOM 15639 N N . TYR B 1 1057 ? 14.981 -48.293 22.061 1.00 18.56 1058 TYR B N 1
ATOM 15640 C CA . TYR B 1 1057 ? 15.455 -46.991 22.440 1.00 23.38 1058 TYR B CA 1
ATOM 15641 C C . TYR B 1 1057 ? 16.822 -47.049 23.131 1.00 28.73 1058 TYR B C 1
ATOM 15642 O O . TYR B 1 1057 ? 17.694 -46.209 22.890 1.00 31.68 1058 TYR B O 1
ATOM 15651 N N . ARG B 1 1058 ? 17.017 -48.031 24.002 1.00 28.97 1059 ARG B N 1
ATOM 15652 C CA . ARG B 1 1058 ? 18.320 -48.169 24.647 1.00 31.68 1059 ARG B CA 1
ATOM 15653 C C . ARG B 1 1058 ? 19.412 -48.608 23.642 1.00 32.70 1059 ARG B C 1
ATOM 15654 O O . ARG B 1 1058 ? 20.550 -48.147 23.712 1.00 29.63 1059 ARG B O 1
ATOM 15662 N N . GLU B 1 1059 ? 19.026 -49.424 22.662 1.00 30.44 1060 GLU B N 1
ATOM 15663 C CA . GLU B 1 1059 ? 19.940 -49.898 21.628 1.00 32.82 1060 GLU B CA 1
ATOM 15664 C C . GLU B 1 1059 ? 20.563 -48.742 20.858 1.00 36.22 1060 GLU B C 1
ATOM 15665 O O . GLU B 1 1059 ? 21.699 -48.843 20.394 1.00 38.23 1060 GLU B O 1
ATOM 15671 N N . ALA B 1 1060 ? 19.832 -47.637 20.749 1.00 32.96 1061 ALA B N 1
ATOM 15672 C CA . ALA B 1 1060 ? 20.229 -46.577 19.843 1.00 28.11 1061 ALA B CA 1
ATOM 15673 C C . ALA B 1 1060 ? 20.766 -45.382 20.604 1.00 33.20 1061 ALA B C 1
ATOM 15674 O O . ALA B 1 1060 ? 21.348 -44.469 20.023 1.00 38.61 1061 ALA B O 1
ATOM 15676 N N . PHE B 1 1061 ? 20.590 -45.399 21.917 1.00 41.00 1062 PHE B N 1
ATOM 15677 C CA . PHE B 1 1061 ? 21.186 -44.370 22.751 1.00 48.90 1062 PHE B CA 1
ATOM 15678 C C . PHE B 1 1061 ? 22.712 -44.437 22.603 1.00 51.39 1062 PHE B C 1
ATOM 15679 O O . PHE B 1 1061 ? 23.287 -45.480 22.285 1.00 45.90 1062 PHE B O 1
ATOM 15687 N N . ARG B 1 1062 ? 23.360 -43.310 22.845 1.00 59.70 1063 ARG B N 1
ATOM 15688 C CA . ARG B 1 1062 ? 24.804 -43.268 23.015 1.00 61.58 1063 ARG B CA 1
ATOM 15689 C C . ARG B 1 1062 ? 25.052 -42.329 24.189 1.00 59.42 1063 ARG B C 1
ATOM 15690 O O . ARG B 1 1062 ? 24.337 -41.337 24.346 1.00 57.17 1063 ARG B O 1
ATOM 15698 N N . PRO B 1 1063 ? 26.052 -42.639 25.032 1.00 60.62 1064 PRO B N 1
ATOM 15699 C CA . PRO B 1 1063 ? 26.319 -41.773 26.193 1.00 61.64 1064 PRO B CA 1
ATOM 15700 C C . PRO B 1 1063 ? 26.592 -40.316 25.794 1.00 58.49 1064 PRO B C 1
ATOM 15701 O O . PRO B 1 1063 ? 26.543 -39.423 26.641 1.00 51.10 1064 PRO B O 1
ATOM 15705 N N . THR B 1 1064 ? 26.852 -40.096 24.507 1.00 61.10 1065 THR B N 1
ATOM 15706 C CA . THR B 1 1064 ? 27.016 -38.759 23.945 1.00 58.89 1065 THR B CA 1
ATOM 15707 C C . THR B 1 1064 ? 25.683 -38.009 23.866 1.00 58.86 1065 THR B C 1
ATOM 15708 O O . THR B 1 1064 ? 25.663 -36.782 23.984 1.00 55.23 1065 THR B O 1
ATOM 15712 N N . ASP B 1 1065 ? 24.584 -38.748 23.653 1.00 62.48 1066 ASP B N 1
ATOM 15713 C CA . ASP B 1 1065 ? 23.251 -38.159 23.438 1.00 56.14 1066 ASP B CA 1
ATOM 15714 C C . ASP B 1 1065 ? 22.873 -37.273 24.612 1.00 50.19 1066 ASP B C 1
ATOM 15715 O O . ASP B 1 1065 ? 23.353 -37.486 25.730 1.00 52.84 1066 ASP B O 1
ATOM 15720 N N . SER B 1 1066 ? 22.019 -36.283 24.365 1.00 43.49 1067 SER B N 1
ATOM 15721 C CA . SER B 1 1066 ? 21.554 -35.430 25.452 1.00 41.69 1067 SER B CA 1
ATOM 15722 C C . SER B 1 1066 ? 20.789 -36.247 26.486 1.00 49.39 1067 SER B C 1
ATOM 15723 O O . SER B 1 1066 ? 19.949 -37.096 26.135 1.00 45.50 1067 SER B O 1
ATOM 15726 N N . PRO B 1 1067 ? 21.069 -35.991 27.772 1.00 48.61 1068 PRO B N 1
ATOM 15727 C CA . PRO B 1 1067 ? 20.390 -36.728 28.843 1.00 50.85 1068 PRO B CA 1
ATOM 15728 C C . PRO B 1 1067 ? 18.885 -36.464 28.802 1.00 50.95 1068 PRO B C 1
ATOM 15729 O O . PRO B 1 1067 ? 18.099 -37.338 29.201 1.00 50.50 1068 PRO B O 1
ATOM 15733 N N . SER B 1 1068 ? 18.513 -35.279 28.310 1.00 39.72 1069 SER B N 1
ATOM 15734 C CA . SER B 1 1068 ? 17.125 -34.827 28.251 1.00 32.03 1069 SER B CA 1
ATOM 15735 C C . SER B 1 1068 ? 16.222 -35.499 27.203 1.00 33.86 1069 SER B C 1
ATOM 15736 O O . SER B 1 1068 ? 14.996 -35.493 27.342 1.00 30.11 1069 SER B O 1
ATOM 15739 N N . THR B 1 1069 ? 16.811 -36.046 26.147 1.00 30.52 1070 THR B N 1
ATOM 15740 C CA . THR B 1 1069 ? 16.017 -36.671 25.095 1.00 28.58 1070 THR B CA 1
ATOM 15741 C C . THR B 1 1069 ? 15.066 -37.748 25.643 1.00 30.09 1070 THR B C 1
ATOM 15742 O O . THR B 1 1069 ? 13.877 -37.714 25.352 1.00 32.64 1070 THR B O 1
ATOM 15746 N N . GLN B 1 1070 ? 15.571 -38.685 26.441 1.00 30.64 1071 GLN B N 1
ATOM 15747 C CA . GLN B 1 1070 ? 14.727 -39.763 26.957 1.00 27.39 1071 GLN B CA 1
ATOM 15748 C C . GLN B 1 1070 ? 13.626 -39.256 27.926 1.00 27.14 1071 GLN B C 1
ATOM 15749 O O . GLN B 1 1070 ? 12.493 -39.738 27.873 1.00 24.19 1071 GLN B O 1
ATOM 15755 N N . LEU B 1 1071 ? 13.926 -38.264 28.763 1.00 24.35 1072 LEU B N 1
ATOM 15756 C CA . LEU B 1 1071 ? 12.925 -37.748 29.704 1.00 23.73 1072 LEU B CA 1
ATOM 15757 C C . LEU B 1 1071 ? 11.711 -37.145 29.003 1.00 28.92 1072 LEU B C 1
AT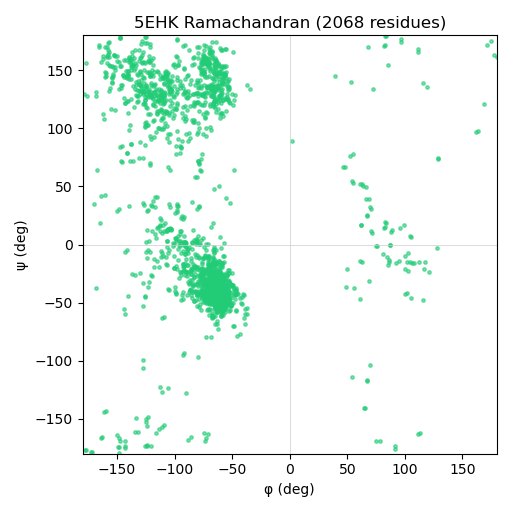OM 15758 O O . LEU B 1 1071 ? 10.573 -37.258 29.485 1.00 23.77 1072 LEU B O 1
ATOM 15763 N N . ARG B 1 1072 ? 11.966 -36.510 27.862 1.00 30.97 1073 ARG B N 1
ATOM 15764 C CA . ARG B 1 1072 ? 10.920 -35.909 27.052 1.00 26.55 1073 ARG B CA 1
ATOM 15765 C C . ARG B 1 1072 ? 10.112 -36.979 26.320 1.00 24.70 1073 ARG B C 1
ATOM 15766 O O . ARG B 1 1072 ? 8.886 -36.876 26.232 1.00 24.62 1073 ARG B O 1
ATOM 15774 N N . LEU B 1 1073 ? 10.794 -38.008 25.820 1.00 18.07 1074 LEU B N 1
ATOM 15775 C CA . LEU B 1 1073 ? 10.131 -39.095 25.118 1.00 16.30 1074 LEU B CA 1
ATOM 15776 C C . LEU B 1 1073 ? 9.127 -39.753 26.049 1.00 16.90 1074 LEU B C 1
ATOM 15777 O O . LEU B 1 1073 ? 7.934 -39.764 25.771 1.00 17.44 1074 LEU B O 1
ATOM 15782 N N . VAL B 1 1074 ? 9.616 -40.311 27.147 1.00 17.58 1075 VAL B N 1
ATOM 15783 C CA . VAL B 1 1074 ? 8.750 -40.977 28.093 1.00 16.24 1075 VAL B CA 1
ATOM 15784 C C . VAL B 1 1074 ? 7.710 -40.015 28.674 1.00 18.77 1075 VAL B C 1
ATOM 15785 O O . VAL B 1 1074 ? 6.553 -40.386 28.865 1.00 15.99 1075 VAL B O 1
ATOM 15789 N N . GLY B 1 1075 ? 8.113 -38.779 28.941 1.00 17.92 1076 GLY B N 1
ATOM 15790 C CA . GLY B 1 1075 ? 7.177 -37.780 29.429 1.00 17.01 1076 GLY B CA 1
ATOM 15791 C C . GLY B 1 1075 ? 6.053 -37.554 28.431 1.00 19.39 1076 GLY B C 1
ATOM 15792 O O . GLY B 1 1075 ? 4.889 -37.361 28.803 1.00 15.54 1076 GLY B O 1
ATOM 15793 N N . SER B 1 1076 ? 6.409 -37.573 27.148 1.00 19.70 1077 SER B N 1
ATOM 15794 C CA . SER B 1 1076 ? 5.434 -37.422 26.071 1.00 16.08 1077 SER B CA 1
ATOM 15795 C C . SER B 1 1076 ? 4.443 -38.578 26.016 1.00 14.42 1077 SER B C 1
ATOM 15796 O O . SER B 1 1076 ? 3.257 -38.377 25.761 1.00 10.20 1077 SER B O 1
ATOM 15799 N N . LEU B 1 1077 ? 4.955 -39.791 26.189 1.00 14.49 1078 LEU B N 1
ATOM 15800 C CA . LEU B 1 1077 ? 4.125 -40.982 26.199 1.00 12.18 1078 LEU B CA 1
ATOM 15801 C C . LEU B 1 1077 ? 3.158 -40.951 27.381 1.00 15.68 1078 LEU B C 1
ATOM 15802 O O . LEU B 1 1077 ? 2.011 -41.346 27.240 1.00 15.66 1078 LEU B O 1
ATOM 15807 N N . LEU B 1 1078 ? 3.638 -40.494 28.545 1.00 14.18 1079 LEU B N 1
ATOM 15808 C CA . LEU B 1 1078 ? 2.819 -40.391 29.749 1.00 12.47 1079 LEU B CA 1
ATOM 15809 C C . LEU B 1 1078 ? 1.699 -39.400 29.515 1.00 14.23 1079 LEU B C 1
ATOM 15810 O O . LEU B 1 1078 ? 0.519 -39.695 29.754 1.00 11.06 1079 LEU B O 1
ATOM 15815 N N . HIS B 1 1079 ? 2.080 -38.241 28.997 1.00 12.20 1080 HIS B N 1
ATOM 15816 C CA . HIS B 1 1079 ? 1.130 -37.191 28.687 1.00 10.32 1080 HIS B CA 1
ATOM 15817 C C . HIS B 1 1079 ? 0.016 -37.669 27.758 1.00 13.17 1080 HIS B C 1
ATOM 15818 O O . HIS B 1 1079 ? -1.164 -37.443 28.045 1.00 14.38 1080 HIS B O 1
ATOM 15825 N N . MET B 1 1080 ? 0.380 -38.341 26.662 1.00 13.18 1081 MET B N 1
ATOM 15826 C CA . MET B 1 1080 ? -0.610 -38.821 25.699 1.00 10.98 1081 MET B CA 1
ATOM 15827 C C . MET B 1 1080 ? -1.517 -39.916 26.245 1.00 12.43 1081 MET B C 1
ATOM 15828 O O . MET B 1 1080 ? -2.645 -40.049 25.800 1.00 12.05 1081 MET B O 1
ATOM 15833 N N . THR B 1 1081 ? -1.025 -40.719 27.187 1.00 14.41 1082 THR B N 1
ATOM 15834 C CA . THR B 1 1081 ? -1.848 -41.776 27.756 1.00 9.25 1082 THR B CA 1
ATOM 15835 C C . THR B 1 1081 ? -2.920 -41.079 28.543 1.00 8.84 1082 THR B C 1
ATOM 15836 O O . THR B 1 1081 ? -4.054 -41.531 28.559 1.00 9.66 1082 THR B O 1
ATOM 15840 N N . CYS B 1 1082 ? -2.561 -39.954 29.162 1.00 8.76 1083 CYS B N 1
ATOM 15841 C CA . CYS B 1 1082 ? -3.521 -39.128 29.902 1.00 8.55 1083 CYS B CA 1
ATOM 15842 C C . CYS B 1 1082 ? -4.467 -38.406 28.974 1.00 10.25 1083 CYS B C 1
ATOM 15843 O O . CYS B 1 1082 ? -5.645 -38.304 29.276 1.00 10.07 1083 CYS B O 1
ATOM 15846 N N . ASN B 1 1083 ? -3.943 -37.906 27.853 1.00 8.31 1084 ASN B N 1
ATOM 15847 C CA . ASN B 1 1083 ? -4.772 -37.248 26.862 1.00 7.96 1084 ASN B CA 1
ATOM 15848 C C . ASN B 1 1083 ? -5.887 -38.170 26.405 1.00 9.26 1084 ASN B C 1
ATOM 15849 O O . ASN B 1 1083 ? -7.039 -37.769 26.343 1.00 9.97 1084 ASN B O 1
ATOM 15854 N N . ARG B 1 1084 ? -5.543 -39.413 26.094 1.00 7.26 1085 ARG B N 1
ATOM 15855 C CA . ARG B 1 1084 ? -6.516 -40.336 25.563 1.00 9.05 1085 ARG B CA 1
ATOM 15856 C C . ARG B 1 1084 ? -7.599 -40.699 26.572 1.00 10.30 1085 ARG B C 1
ATOM 15857 O O . ARG B 1 1084 ? -8.742 -40.927 26.196 1.00 10.65 1085 ARG B O 1
ATOM 15865 N N . LEU B 1 1085 ? -7.249 -40.711 27.849 1.00 8.65 1086 LEU B N 1
ATOM 15866 C CA . LEU B 1 1085 ? -8.170 -41.170 28.873 1.00 9.58 1086 LEU B CA 1
ATOM 15867 C C . LEU B 1 1085 ? -8.971 -40.024 29.477 1.00 8.96 1086 LEU B C 1
ATOM 15868 O O . LEU B 1 1085 ? -10.184 -40.125 29.641 1.00 6.69 1086 LEU B O 1
ATOM 15873 N N . ILE B 1 1086 ? -8.279 -38.948 29.832 1.00 9.28 1087 ILE B N 1
ATOM 15874 C CA . ILE B 1 1086 ? -8.908 -37.827 30.523 1.00 11.24 1087 ILE B CA 1
ATOM 15875 C C . ILE B 1 1086 ? -8.401 -36.491 29.999 1.00 13.11 1087 ILE B C 1
ATOM 15876 O O . ILE B 1 1086 ? -8.294 -35.537 30.764 1.00 19.02 1087 ILE B O 1
ATOM 15881 N N . GLY B 1 1087 ? -8.085 -36.413 28.707 1.00 11.21 1088 GLY B N 1
ATOM 15882 C CA . GLY B 1 1087 ? -7.631 -35.166 28.113 1.00 12.64 1088 GLY B CA 1
ATOM 15883 C C . GLY B 1 1087 ? -8.485 -33.951 28.417 1.00 19.80 1088 GLY B C 1
ATOM 15884 O O . GLY B 1 1087 ? -9.598 -34.066 28.905 1.00 19.48 1088 GLY B O 1
ATOM 15885 N N . GLY B 1 1088 ? -7.945 -32.769 28.151 1.00 25.64 1089 GLY B N 1
ATOM 15886 C CA . GLY B 1 1088 ? -8.716 -31.549 28.271 1.00 22.66 1089 GLY B CA 1
ATOM 15887 C C . GLY B 1 1088 ? -8.580 -30.798 29.588 1.00 23.30 1089 GLY B C 1
ATOM 15888 O O . GLY B 1 1088 ? -9.363 -29.889 29.850 1.00 27.70 1089 GLY B O 1
ATOM 15889 N N . SER B 1 1089 ? -7.583 -31.139 30.397 1.00 22.48 1090 SER B N 1
ATOM 15890 C CA . SER B 1 1089 ? -7.305 -30.392 31.632 1.00 24.35 1090 SER B CA 1
ATOM 15891 C C . SER B 1 1089 ? -5.901 -30.624 32.213 1.00 28.62 1090 SER B C 1
ATOM 15892 O O . SER B 1 1089 ? -5.609 -31.723 32.709 1.00 27.62 1090 SER B O 1
ATOM 15895 N N . ALA B 1 1090 ? -5.054 -29.592 32.177 1.00 22.26 1091 ALA B N 1
ATOM 15896 C CA . ALA B 1 1090 ? -3.693 -29.700 32.696 1.00 21.87 1091 ALA B CA 1
ATOM 15897 C C . ALA B 1 1090 ? -3.599 -30.042 34.195 1.00 26.98 1091 ALA B C 1
ATOM 15898 O O . ALA B 1 1090 ? -2.722 -30.819 34.597 1.00 23.80 1091 ALA B O 1
ATOM 15900 N N . GLU B 1 1091 ? -4.472 -29.485 35.030 1.00 27.23 1092 GLU B N 1
ATOM 15901 C CA . GLU B 1 1091 ? -4.402 -29.835 36.461 1.00 31.19 1092 GLU B CA 1
ATOM 15902 C C . GLU B 1 1091 ? -4.803 -31.285 36.779 1.00 29.30 1092 GLU B C 1
ATOM 15903 O O . GLU B 1 1091 ? -4.187 -31.927 37.642 1.00 27.35 1092 GLU B O 1
ATOM 15909 N N . ARG B 1 1092 ? -5.842 -31.788 36.109 1.00 26.51 1093 ARG B N 1
ATOM 15910 C CA . ARG B 1 1092 ? -6.287 -33.163 36.339 1.00 20.31 1093 ARG B CA 1
ATOM 15911 C C . ARG B 1 1092 ? -5.160 -34.122 35.978 1.00 23.76 1093 ARG B C 1
ATOM 15912 O O . ARG B 1 1092 ? -4.900 -35.095 36.694 1.00 23.82 1093 ARG B O 1
ATOM 15920 N N . GLU B 1 1093 ? -4.475 -33.838 34.874 1.00 19.72 1094 GLU B N 1
ATOM 15921 C CA . GLU B 1 1093 ? -3.331 -34.642 34.476 1.00 18.48 1094 GLU B CA 1
ATOM 15922 C C . GLU B 1 1093 ? -2.217 -34.558 35.530 1.00 21.24 1094 GLU B C 1
ATOM 15923 O O . GLU B 1 1093 ? -1.545 -35.548 35.798 1.00 19.26 1094 GLU B O 1
ATOM 15929 N N . ARG B 1 1094 ? -2.022 -33.376 36.111 1.00 24.14 1095 ARG B N 1
ATOM 15930 C CA . ARG B 1 1094 ? -1.035 -33.193 37.176 1.00 22.56 1095 ARG B CA 1
ATOM 15931 C C . ARG B 1 1094 ? -1.415 -33.978 38.419 1.00 24.47 1095 ARG B C 1
ATOM 15932 O O . ARG B 1 1094 ? -0.565 -34.629 39.022 1.00 21.83 1095 ARG B O 1
ATOM 15940 N N . SER B 1 1095 ? -2.702 -33.971 38.756 1.00 23.62 1096 SER B N 1
ATOM 15941 C CA . SER B 1 1095 ? -3.195 -34.737 39.893 1.00 26.23 1096 SER B CA 1
ATOM 15942 C C . SER B 1 1095 ? -2.984 -36.221 39.670 1.00 25.54 1096 SER B C 1
ATOM 15943 O O . SER B 1 1095 ? -2.346 -36.881 40.480 1.00 24.84 1096 SER B O 1
ATOM 15946 N N . VAL B 1 1096 ? -3.540 -36.729 38.572 1.00 21.27 1097 VAL B N 1
ATOM 15947 C CA . VAL B 1 1096 ? -3.502 -38.147 38.262 1.00 18.11 1097 VAL B CA 1
ATOM 15948 C C . VAL B 1 1096 ? -2.087 -38.699 38.128 1.00 20.06 1097 VAL B C 1
ATOM 15949 O O . VAL B 1 1096 ? -1.817 -39.821 38.558 1.00 21.51 1097 VAL B O 1
ATOM 15953 N N . LEU B 1 1097 ? -1.174 -37.920 37.560 1.00 18.16 1098 LEU B N 1
ATOM 15954 C CA . LEU B 1 1097 ? 0.198 -38.383 37.451 1.00 18.63 1098 LEU B CA 1
ATOM 15955 C C . LEU B 1 1097 ? 0.837 -38.388 38.823 1.00 23.85 1098 LEU B C 1
ATOM 15956 O O . LEU B 1 1097 ? 1.636 -39.272 39.163 1.00 21.90 1098 LEU B O 1
ATOM 15961 N N . GLY B 1 1098 ? 0.438 -37.407 39.622 1.00 27.01 1099 GLY B N 1
ATOM 15962 C CA . GLY B 1 1098 ? 0.909 -37.286 40.986 1.00 27.98 1099 GLY B CA 1
ATOM 15963 C C . GLY B 1 1098 ? 0.664 -38.518 41.827 1.00 25.86 1099 GLY B C 1
ATOM 15964 O O . GLY B 1 1098 ? 1.625 -39.073 42.358 1.00 30.08 1099 GLY B O 1
ATOM 15965 N N . LEU B 1 1099 ? -0.600 -38.929 41.943 1.00 18.71 1100 LEU B N 1
ATOM 15966 C CA . LEU B 1 1099 ? -0.977 -40.133 42.674 1.00 25.57 1100 LEU B CA 1
ATOM 15967 C C . LEU B 1 1099 ? 0.011 -41.253 42.389 1.00 31.27 1100 LEU B C 1
ATOM 15968 O O . LEU B 1 1099 ? 0.570 -41.870 43.309 1.00 27.22 1100 LEU B O 1
ATOM 15973 N N . ALA B 1 1100 ? 0.240 -41.485 41.097 1.00 25.96 1101 ALA B N 1
ATOM 15974 C CA . ALA B 1 1100 ? 1.095 -42.563 40.663 1.00 20.74 1101 ALA B CA 1
ATOM 15975 C C . ALA B 1 1100 ? 2.535 -42.263 41.013 1.00 25.28 1101 ALA B C 1
ATOM 15976 O O . ALA B 1 1100 ? 3.270 -43.167 41.405 1.00 29.91 1101 ALA B O 1
ATOM 15978 N N . ARG B 1 1101 ? 2.937 -41.001 40.872 1.00 25.73 1102 ARG B N 1
ATOM 15979 C CA . ARG B 1 1101 ? 4.305 -40.608 41.175 1.00 26.78 1102 ARG B CA 1
ATOM 15980 C C . ARG B 1 1101 ? 4.581 -40.937 42.633 1.00 29.55 1102 ARG B C 1
ATOM 15981 O O . ARG B 1 1101 ? 5.511 -41.706 42.948 1.00 27.99 1102 ARG B O 1
ATOM 15989 N N . GLY B 1 1102 ? 3.740 -40.381 43.509 1.00 28.22 1103 GLY B N 1
ATOM 15990 C CA . GLY B 1 1102 ? 3.813 -40.632 44.941 1.00 31.76 1103 GLY B CA 1
ATOM 15991 C C . GLY B 1 1102 ? 3.822 -42.113 45.278 1.00 30.69 1103 GLY B C 1
ATOM 15992 O O . GLY B 1 1102 ? 4.754 -42.617 45.910 1.00 27.12 1103 GLY B O 1
ATOM 15993 N N . ALA B 1 1103 ? 2.790 -42.810 44.813 1.00 28.62 1104 ALA B N 1
ATOM 15994 C CA . ALA B 1 1103 ? 2.595 -44.221 45.123 1.00 29.02 1104 ALA B CA 1
ATOM 15995 C C . ALA B 1 1103 ? 3.826 -45.039 44.844 1.00 28.56 1104 ALA B C 1
ATOM 15996 O O . ALA B 1 1103 ? 4.312 -45.754 45.714 1.00 32.15 1104 ALA B O 1
ATOM 15998 N N . VAL B 1 1104 ? 4.337 -44.892 43.629 1.00 33.58 1105 VAL B N 1
ATOM 15999 C CA . VAL B 1 1104 ? 5.441 -45.700 43.125 1.00 33.07 1105 VAL B CA 1
ATOM 16000 C C . VAL B 1 1104 ? 6.777 -45.272 43.739 1.00 31.05 1105 VAL B C 1
ATOM 16001 O O . VAL B 1 1104 ? 7.690 -46.088 43.889 1.00 27.71 1105 VAL B O 1
ATOM 16005 N N . GLN B 1 1105 ? 6.884 -43.997 44.102 1.00 26.85 1106 GLN B N 1
ATOM 16006 C CA . GLN B 1 1105 ? 8.060 -43.541 44.828 1.00 32.37 1106 GLN B CA 1
ATOM 16007 C C . GLN B 1 1105 ? 8.063 -44.139 46.244 1.00 39.49 1106 GLN B C 1
ATOM 16008 O O . GLN B 1 1105 ? 9.049 -44.746 46.681 1.00 36.82 1106 GLN B O 1
ATOM 16014 N N . ASP B 1 1106 ? 6.930 -44.013 46.931 1.00 37.57 1107 ASP B N 1
ATOM 16015 C CA . ASP B 1 1106 ? 6.789 -44.525 48.286 1.00 35.17 1107 ASP B CA 1
ATOM 16016 C C . ASP B 1 1106 ? 6.956 -46.039 48.343 1.00 40.31 1107 ASP B C 1
ATOM 16017 O O . ASP B 1 1106 ? 7.527 -46.560 49.301 1.00 48.13 1107 ASP B O 1
ATOM 16022 N N . ASN B 1 1107 ? 6.479 -46.752 47.328 1.00 35.89 1108 ASN B N 1
ATOM 16023 C CA . ASN B 1 1107 ? 6.701 -48.194 47.305 1.00 37.91 1108 ASN B CA 1
ATOM 16024 C C . ASN B 1 1107 ? 8.198 -48.531 47.243 1.00 42.16 1108 ASN B C 1
ATOM 16025 O O . ASN B 1 1107 ? 8.633 -49.592 47.714 1.00 42.24 1108 ASN B O 1
ATOM 16030 N N . LEU B 1 1108 ? 8.971 -47.600 46.683 1.00 41.78 1109 LEU B N 1
ATOM 16031 C CA . LEU B 1 1108 ? 10.407 -47.750 46.490 1.00 42.17 1109 LEU B CA 1
ATOM 16032 C C . LEU B 1 1108 ? 11.213 -47.497 47.779 1.00 44.76 1109 LEU B C 1
ATOM 16033 O O . LEU B 1 1108 ? 12.183 -48.208 48.043 1.00 43.70 1109 LEU B O 1
ATOM 16038 N N . ASN B 1 1109 ? 10.835 -46.497 48.573 1.00 41.00 1110 ASN B N 1
ATOM 16039 C CA . ASN B 1 1109 ? 11.509 -46.300 49.858 1.00 51.87 1110 ASN B CA 1
ATOM 16040 C C . ASN B 1 1109 ? 11.255 -47.485 50.791 1.00 53.03 1110 ASN B C 1
ATOM 16041 O O . ASN B 1 1109 ? 12.163 -47.957 51.465 1.00 52.10 1110 ASN B O 1
ATOM 16046 N N . ARG B 1 1110 ? 10.009 -47.957 50.812 1.00 47.44 1111 ARG B N 1
ATOM 16047 C CA . ARG B 1 1110 ? 9.593 -49.083 51.640 1.00 44.33 1111 ARG B CA 1
ATOM 16048 C C . ARG B 1 1110 ? 10.363 -50.367 51.342 1.00 48.30 1111 ARG B C 1
ATOM 16049 O O . ARG B 1 1110 ? 10.381 -51.305 52.143 1.00 55.10 1111 ARG B O 1
ATOM 16057 N N . ARG B 1 1111 ? 11.037 -50.385 50.203 1.00 47.29 1112 ARG B N 1
ATOM 16058 C CA . ARG B 1 1111 ? 11.802 -51.541 49.777 1.00 44.20 1112 ARG B CA 1
ATOM 16059 C C . ARG B 1 1111 ? 13.272 -51.332 50.165 1.00 45.74 1112 ARG B C 1
ATOM 16060 O O . ARG B 1 1111 ? 14.121 -52.153 49.824 1.00 43.52 1112 ARG B O 1
ATOM 16068 N N . ARG B 1 1112 ? 13.555 -50.259 50.918 1.00 56.68 1113 ARG B N 1
ATOM 16069 C CA . ARG B 1 1112 ? 14.935 -49.900 51.322 1.00 57.12 1113 ARG B CA 1
ATOM 16070 C C . ARG B 1 1112 ? 15.221 -49.353 52.763 1.00 66.09 1113 ARG B C 1
ATOM 16071 O O . ARG B 1 1112 ? 16.195 -49.785 53.400 1.00 67.15 1113 ARG B O 1
ATOM 16079 N N . HIS B 1 1113 ? 14.409 -48.430 53.286 1.00 57.54 1114 HIS B N 1
ATOM 16080 C CA . HIS B 1 1113 ? 14.709 -47.828 54.598 1.00 67.58 1114 HIS B CA 1
ATOM 16081 C C . HIS B 1 1113 ? 14.075 -48.596 55.759 1.00 68.50 1114 HIS B C 1
ATOM 16082 O O . HIS B 1 1113 ? 12.922 -49.024 55.682 1.00 65.51 1114 HIS B O 1
#

B-factor: mean 35.24, std 19.37, range [3.67, 117.74]